Protein 6FOQ (pdb70)

Secondary structure (DSSP, 8-state):
---HHHHHHHHHH--SEEE-TTSTTHHHHT--SSTT-----SEEEE--SHHHHHHHHHHHHHHTPPEEEESSS--TT-TT--SSSEEEE-TT---EEEETTTTEEEEETT-BHHHHHHHHHTTTEE----SSTTSBHHHHHHH---STTHHHH--GGGGEEEEEEE-TTS-EEEEESSSSHHHHHHHTTSGGGG-EEEEEEEE-EE---EEEEEEEEEGGGHHHHHHHHHHHHTT--TTEEEEEEEEEPP--TTS-GGGTTSEEEEEEEEESS-HHHHHHHHHHHS-SS--EEEEEEEE-HHHHHHH-STT----SEEEEEEEEES---HHHHHHHHHHHTT--STT-EEEEEE--THHHHS-GGGSS---TT--EEEEEEEEES-GGGHHHHHHHHHHHHHHTTTT-B---GGG--TT-GGGHHHHH-HHHHHHHHHHHHHH-TT----SSS-----/---HHHHHHHHHH--SEEE-TTSTTHHHHT--SSTT-----SEEEE--SHHHHHHHHHHHHHHTPPEEEESSS--TT-TT--SSSEEEE-TT---EEEETTTTEEEEETT-BHHHHHHHHHTTTEE----SSTTSBHHHHHHH---STTHHHH--GGGGEEEEEEE-TTS-EEEEESSSSHHHHHHHTTSGGGG-EEEEEEEE-EE---EEEEEEEEEGGGHHHHHHHHHHHHTT--TTEEEEEEEEEPP--TTS-GGGTTSEEEEEEEEESS-HHHHHHHHHTTTTSS--EEEEEEEE-HHHHHHH-STT----SEEEEEEEEES---HHHHHHHHHHHTT--STT-EEEEEE--GGGGGS-GGGSS---TT--EEEEEEEEES-GGGHHHHHHHHHHHHHHHGGG-B---GGG--TT-GGGHHHHH-HHHHHHHHHHHHHH-TT----SSS-----/---HHHHHHHHHH--SEEE-TTSTTHHHHT--SSTT-----SEEEE--SHHHHHHHHHHHHHHTPPEEEESSS--TT-TT--SSSEEEE-TT---EEEETTTTEEEEETT-BHHHHHHHHHTTTEE----SSTTSBHHHHHHH----TTHHHH--GGGGEEEEEEE-TTS-EEEEESSSSHHHHHHHTTSGGGG-EEEEEEEE-EE---EEEEEEEEEGGGHHHHHHHHHHHHHH--TTEEEEEEEEEPP--TTS-GGGTTSEEEEEEEEESS-HHHHHHHHHHHTTSS--EEEEEEEE-HHHHHHH-STT----SEEEEEEEEES---HHHHHHHHHHHTT--STT-EEEEEE--THHHHS-GGGSS---TT--EEEEEEEEES-GGGHHHHHHHHHHHHHHHGGG-B---GGG--TT-GGGHHHHH-HHHHHHHHHHHHHH-TT----SSS-----/---HHHHHHHHHH--SEEE-TTSTTHHHHT--SSTT-----SEEEE--SHHHHHHHHHHHHHHTPPEEEESSS--TT-TT--SSSEEEE-TT---EEEETTTTEEEEETT-BHHHHHHHHHTTTEE----SSTTSBHHHHHHH---STTHHHH--GGGGEEEEEEE-TTS-EEEEESSSSHHHHHHHTTSGGGG-EEEEEEEE-EE---EEEEEEEEEGGGHHHHHHHHHHHHHH--TTEEEEEEEEEBP--TTS-GGGBTSEEEEEEEEESS-HHHHHHHHHHHTTSS--EEEEEEEE-HHHHHTT-STT----SEEEEEEEEES---HHHHHHHHHHHTT--STT-EEEEEE--HHHHHS-GGGSS---TT--EEEEEEEEES-GGGHHHHHHHHHHHHHHTTTT-B---GGG--TT-GGGHHHHH-HHHHHHHHHHHHHH-TT----SSS-----

Structure (mmCIF, N/CA/C/O backbone):
data_6FOQ
#
_entry.id   6FOQ
#
_cell.length_a   163.824
_cell.length_b   175.153
_cell.length_c   131.916
_cell.angle_alpha   90.00
_cell.angle_beta   90.00
_cell.angle_gamma   90.00
#
_symmetry.space_group_name_H-M   'C 2 2 2'
#
loop_
_entity.id
_entity.type
_entity.pdbx_description
1 polymer 'Putative FAD-dependent oxygenase EncM'
2 non-polymer 'FLAVIN-ADENINE DINUCLEOTIDE'
3 non-polymer 'OXYGEN MOLECULE'
4 water water
#
loop_
_atom_site.group_PDB
_atom_site.id
_atom_site.type_symbol
_atom_site.label_atom_id
_atom_site.label_alt_id
_atom_site.label_comp_id
_atom_site.label_asym_id
_atom_site.label_entity_id
_atom_site.label_seq_id
_atom_site.pdbx_PDB_ins_code
_atom_site.Cartn_x
_atom_site.Cartn_y
_atom_site.Cartn_z
_atom_site.occupancy
_atom_site.B_iso_or_equiv
_atom_site.auth_seq_id
_atom_site.auth_comp_id
_atom_site.auth_asym_id
_atom_site.auth_atom_id
_atom_site.pdbx_PDB_model_num
ATOM 1 N N . GLN A 1 5 ? 172.226 366.530 58.582 1.00 57.97 5 GLN A N 1
ATOM 2 C CA . GLN A 1 5 ? 171.765 366.731 59.957 1.00 61.67 5 GLN A CA 1
ATOM 3 C C . GLN A 1 5 ? 172.419 367.960 60.603 1.00 55.55 5 GLN A C 1
ATOM 4 O O . GLN A 1 5 ? 173.644 368.058 60.677 1.00 55.12 5 GLN A O 1
ATOM 10 N N . LEU A 1 6 ? 171.593 368.896 61.068 1.00 49.84 6 LEU A N 1
ATOM 11 C CA . LEU A 1 6 ? 172.035 370.240 61.419 1.00 45.94 6 LEU A CA 1
ATOM 12 C C . LEU A 1 6 ? 171.797 370.517 62.897 1.00 43.23 6 LEU A C 1
ATOM 13 O O . LEU A 1 6 ? 170.729 370.199 63.431 1.00 44.23 6 LEU A O 1
ATOM 18 N N . ASP A 1 7 ? 172.779 371.146 63.540 1.00 40.82 7 ASP A N 1
ATOM 19 C CA . ASP A 1 7 ? 172.679 371.473 64.958 1.00 40.48 7 ASP A CA 1
ATOM 20 C C . ASP A 1 7 ? 171.433 372.310 65.220 1.00 38.71 7 ASP A C 1
ATOM 21 O O . ASP A 1 7 ? 171.294 373.399 64.642 1.00 36.24 7 ASP A O 1
ATOM 26 N N . PRO A 1 8 ? 170.515 371.855 66.075 1.00 39.56 8 PRO A N 1
ATOM 27 C CA . PRO A 1 8 ? 169.265 372.616 66.249 1.00 37.16 8 PRO A CA 1
ATOM 28 C C . PRO A 1 8 ? 169.456 374.058 66.700 1.00 36.16 8 PRO A C 1
ATOM 29 O O . PRO A 1 8 ? 168.737 374.939 66.220 1.00 33.33 8 PRO A O 1
ATOM 33 N N . ALA A 1 9 ? 170.411 374.351 67.580 1.00 34.71 9 ALA A N 1
ATOM 34 C CA . ALA A 1 9 ? 170.530 375.734 68.042 1.00 33.95 9 ALA A CA 1
ATOM 35 C C . ALA A 1 9 ? 171.078 376.645 66.946 1.00 32.96 9 ALA A C 1
ATOM 36 O O . ALA A 1 9 ? 170.715 377.826 66.866 1.00 31.73 9 ALA A O 1
ATOM 38 N N . THR A 1 10 ? 172.008 376.134 66.140 1.00 32.80 10 THR A N 1
ATOM 39 C CA . THR A 1 10 ? 172.576 376.931 65.060 1.00 32.18 10 THR A CA 1
ATOM 40 C C . THR A 1 10 ? 171.522 377.220 63.996 1.00 30.82 10 THR A C 1
ATOM 41 O O . THR A 1 10 ? 171.449 378.336 63.466 1.00 29.12 10 THR A O 1
ATOM 45 N N . LEU A 1 11 ? 170.684 376.230 63.703 1.00 28.13 11 LEU A N 1
ATOM 46 C CA . LEU A 1 11 ? 169.593 376.421 62.755 1.00 29.20 11 LEU A CA 1
ATOM 47 C C . LEU A 1 11 ? 168.550 377.384 63.298 1.00 31.10 11 LEU A C 1
ATOM 48 O O . LEU A 1 11 ? 168.056 378.246 62.565 1.00 29.30 11 LEU A O 1
ATOM 53 N N . ALA A 1 12 ? 168.209 377.249 64.581 1.00 30.14 12 ALA A N 1
ATOM 54 C CA . ALA A 1 12 ? 167.285 378.179 65.222 1.00 30.98 12 ALA A CA 1
ATOM 55 C C . ALA A 1 12 ? 167.773 379.613 65.101 1.00 29.82 12 ALA A C 1
ATOM 56 O O . ALA A 1 12 ? 166.994 380.518 64.770 1.00 29.71 12 ALA A O 1
ATOM 58 N N . ALA A 1 13 ? 169.060 379.836 65.391 1.00 29.08 13 ALA A N 1
ATOM 59 C CA . ALA A 1 13 ? 169.646 381.166 65.309 1.00 28.76 13 ALA A CA 1
ATOM 60 C C . ALA A 1 13 ? 169.584 381.695 63.886 1.00 28.72 13 ALA A C 1
ATOM 61 O O . ALA A 1 13 ? 169.249 382.864 63.657 1.00 28.29 13 ALA A O 1
ATOM 63 N N . PHE A 1 14 ? 169.878 380.835 62.915 1.00 28.73 14 PHE A N 1
ATOM 64 C CA . PHE A 1 14 ? 169.797 381.249 61.525 1.00 27.19 14 PHE A CA 1
ATOM 65 C C . PHE A 1 14 ? 168.371 381.638 61.150 1.00 27.63 14 PHE A C 1
ATOM 66 O O . PHE A 1 14 ? 168.134 382.736 60.644 1.00 27.75 14 PHE A O 1
ATOM 74 N N . SER A 1 15 ? 167.399 380.771 61.447 1.00 28.91 15 SER A N 1
ATOM 75 C CA . SER A 1 15 ? 166.014 381.067 61.084 1.00 29.27 15 SER A CA 1
ATOM 76 C C . SER A 1 15 ? 165.540 382.367 61.713 1.00 32.50 15 SER A C 1
ATOM 77 O O . SER A 1 15 ? 164.820 383.152 61.077 1.00 31.45 15 SER A O 1
ATOM 80 N N . ALA A 1 16 ? 165.957 382.633 62.948 1.00 30.70 16 ALA A N 1
ATOM 81 C CA . ALA A 1 16 ? 165.497 383.845 63.605 1.00 30.97 16 ALA A CA 1
ATOM 82 C C . ALA A 1 16 ? 166.146 385.098 63.025 1.00 32.02 16 ALA A C 1
ATOM 83 O O . ALA A 1 16 ? 165.567 386.182 63.105 1.00 33.88 16 ALA A O 1
ATOM 85 N N . ALA A 1 17 ? 167.344 384.982 62.459 1.00 28.64 17 ALA A N 1
ATOM 86 C CA . ALA A 1 17 ? 168.010 386.150 61.885 1.00 29.88 17 ALA A CA 1
ATOM 87 C C . ALA A 1 17 ? 167.646 386.395 60.424 1.00 33.33 17 ALA A C 1
ATOM 88 O O . ALA A 1 17 ? 167.951 387.471 59.896 1.00 34.94 17 ALA A O 1
ATOM 90 N N . PHE A 1 18 ? 166.976 385.445 59.785 1.00 28.19 18 PHE A N 1
ATOM 91 C CA . PHE A 1 18 ? 166.781 385.416 58.341 1.00 27.90 18 PHE A CA 1
ATOM 92 C C . PHE A 1 18 ? 165.347 385.821 58.026 1.00 30.27 18 PHE A C 1
ATOM 93 O O . PHE A 1 18 ? 164.408 385.189 58.510 1.00 30.53 18 PHE A O 1
ATOM 101 N N . ARG A 1 19 ? 165.176 386.844 57.186 1.00 26.40 19 ARG A N 1
ATOM 102 C CA . ARG A 1 19 ? 163.840 387.296 56.842 1.00 29.76 19 ARG A CA 1
ATOM 103 C C . ARG A 1 19 ? 163.267 386.646 55.576 1.00 29.60 19 ARG A C 1
ATOM 104 O O . ARG A 1 19 ? 162.061 386.763 55.339 1.00 33.08 19 ARG A O 1
ATOM 112 N N . GLY A 1 20 ? 164.077 385.911 54.803 1.00 25.08 20 GLY A N 1
ATOM 113 C CA . GLY A 1 20 ? 163.634 385.305 53.564 1.00 27.26 20 GLY A CA 1
ATOM 114 C C . GLY A 1 20 ? 163.040 383.918 53.738 1.00 28.96 20 GLY A C 1
ATOM 115 O O . GLY A 1 20 ? 162.789 383.443 54.846 1.00 29.93 20 GLY A O 1
ATOM 116 N N . GLU A 1 21 ? 162.842 383.246 52.601 1.00 28.24 21 GLU A N 1
ATOM 117 C CA . GLU A 1 21 ? 162.232 381.925 52.554 1.00 29.74 21 GLU A CA 1
ATOM 118 C C . GLU A 1 21 ? 163.319 380.862 52.574 1.00 26.04 21 GLU A C 1
ATOM 119 O O . GLU A 1 21 ? 164.334 380.983 51.884 1.00 26.13 21 GLU A O 1
ATOM 125 N N . LEU A 1 22 ? 163.114 379.825 53.377 1.00 24.58 22 LEU A N 1
ATOM 126 C CA . LEU A 1 22 ? 163.909 378.617 53.303 1.00 22.72 22 LEU A CA 1
ATOM 127 C C . LEU A 1 22 ? 163.106 377.568 52.548 1.00 23.25 22 LEU A C 1
ATOM 128 O O . LEU A 1 22 ? 161.905 377.392 52.793 1.00 28.33 22 LEU A O 1
ATOM 133 N N . ILE A 1 23 ? 163.769 376.881 51.632 1.00 23.23 23 ILE A N 1
ATOM 134 C CA . ILE A 1 23 ? 163.167 375.801 50.861 1.00 20.95 23 ILE A CA 1
ATOM 135 C C . ILE A 1 23 ? 163.921 374.521 51.180 1.00 22.65 23 ILE A C 1
ATOM 136 O O . ILE A 1 23 ? 165.132 374.418 50.932 1.00 21.52 23 ILE A O 1
ATOM 141 N N . TRP A 1 24 ? 163.212 373.533 51.702 1.00 22.76 24 TRP A N 1
ATOM 142 C CA . TRP A 1 24 ? 163.801 372.290 52.134 1.00 21.77 24 TRP A CA 1
ATOM 143 C C . TRP A 1 24 ? 163.456 371.174 51.157 1.00 22.74 24 TRP A C 1
ATOM 144 O O . TRP A 1 24 ? 162.511 371.305 50.370 1.00 22.94 24 TRP A O 1
ATOM 155 N N . PRO A 1 25 ? 164.197 370.065 51.176 1.00 21.31 25 PRO A N 1
ATOM 156 C CA . PRO A 1 25 ? 163.936 368.977 50.211 1.00 21.22 25 PRO A CA 1
ATOM 157 C C . PRO A 1 25 ? 162.508 368.429 50.229 1.00 24.19 25 PRO A C 1
ATOM 158 O O . PRO A 1 25 ? 162.027 367.994 49.181 1.00 24.07 25 PRO A O 1
ATOM 162 N N . SER A 1 26 ? 161.816 368.477 51.369 1.00 24.85 26 SER A N 1
ATOM 163 C CA . SER A 1 26 ? 160.445 367.994 51.453 1.00 25.39 26 SER A CA 1
ATOM 164 C C . SER A 1 26 ? 159.434 368.979 50.897 1.00 24.41 26 SER A C 1
ATOM 165 O O . SER A 1 26 ? 158.266 368.612 50.709 1.00 26.71 26 SER A O 1
ATOM 168 N N . ASP A 1 27 ? 159.827 370.217 50.621 1.00 23.52 27 ASP A N 1
ATOM 169 C CA . ASP A 1 27 ? 158.897 371.237 50.153 1.00 24.51 27 ASP A CA 1
ATOM 170 C C . ASP A 1 27 ? 158.508 371.026 48.694 1.00 24.32 27 ASP A C 1
ATOM 171 O O . ASP A 1 27 ? 159.328 370.619 47.868 1.00 22.90 27 ASP A O 1
ATOM 176 N N . ALA A 1 28 ? 157.260 371.359 48.362 1.00 24.34 28 ALA A N 1
ATOM 177 C CA . ALA A 1 28 ? 156.804 371.130 46.996 1.00 23.15 28 ALA A CA 1
ATOM 178 C C . ALA A 1 28 ? 157.594 371.946 45.974 1.00 24.50 28 ALA A C 1
ATOM 179 O O . ALA A 1 28 ? 157.814 371.471 44.848 1.00 23.56 28 ALA A O 1
ATOM 181 N N . ASP A 1 29 ? 158.084 373.136 46.342 1.00 24.68 29 ASP A N 1
ATOM 182 C CA . ASP A 1 29 ? 158.792 373.924 45.334 1.00 24.86 29 ASP A CA 1
ATOM 183 C C . ASP A 1 29 ? 160.285 373.621 45.237 1.00 23.32 29 ASP A C 1
ATOM 184 O O . ASP A 1 29 ? 160.980 374.259 44.443 1.00 22.22 29 ASP A O 1
ATOM 189 N N . TYR A 1 30 ? 160.773 372.634 45.978 1.00 20.50 30 TYR A N 1
ATOM 190 C CA . TYR A 1 30 ? 162.199 372.333 45.994 1.00 21.83 30 TYR A CA 1
ATOM 191 C C . TYR A 1 30 ? 162.733 371.993 44.611 1.00 21.30 30 TYR A C 1
ATOM 192 O O . TYR A 1 30 ? 163.810 372.473 44.236 1.00 19.43 30 TYR A O 1
ATOM 201 N N . ASP A 1 31 ? 162.022 371.156 43.841 1.00 21.96 31 ASP A N 1
ATOM 202 C CA . ASP A 1 31 ? 162.598 370.687 42.584 1.00 23.06 31 ASP A CA 1
ATOM 203 C C . ASP A 1 31 ? 162.737 371.824 41.584 1.00 21.89 31 ASP A C 1
ATOM 204 O O . ASP A 1 31 ? 163.752 371.926 40.892 1.00 24.58 31 ASP A O 1
ATOM 209 N N . GLU A 1 32 ? 161.735 372.694 41.478 1.00 21.20 32 GLU A N 1
ATOM 210 C CA . GLU A 1 32 ? 161.911 373.833 40.590 1.00 23.23 32 GLU A CA 1
ATOM 211 C C . GLU A 1 32 ? 162.967 374.797 41.118 1.00 21.97 32 GLU A C 1
ATOM 212 O O . GLU A 1 32 ? 163.715 375.393 40.324 1.00 23.46 32 GLU A O 1
ATOM 218 N N . ALA A 1 33 ? 163.056 374.965 42.446 1.00 20.16 33 ALA A N 1
ATOM 219 C CA . ALA A 1 33 ? 163.991 375.942 43.010 1.00 20.02 33 ALA A CA 1
ATOM 220 C C . ALA A 1 33 ? 165.448 375.548 42.785 1.00 21.41 33 ALA A C 1
ATOM 221 O O . ALA A 1 33 ? 166.324 376.429 42.666 1.00 22.24 33 ALA A O 1
ATOM 223 N N . ARG A 1 34 ? 165.745 374.253 42.745 1.00 19.40 34 ARG A N 1
ATOM 224 C CA . ARG A 1 34 ? 167.111 373.789 42.597 1.00 19.59 34 ARG A CA 1
ATOM 225 C C . ARG A 1 34 ? 167.565 373.665 41.145 1.00 20.50 34 ARG A C 1
ATOM 226 O O . ARG A 1 34 ? 168.733 373.296 40.897 1.00 21.73 34 ARG A O 1
ATOM 234 N N . ARG A 1 35 ? 166.714 373.990 40.183 1.00 18.41 35 ARG A N 1
ATOM 235 C CA . ARG A 1 35 ? 167.109 373.888 38.791 1.00 18.38 35 ARG A CA 1
ATOM 236 C C . ARG A 1 35 ? 167.849 375.173 38.420 1.00 19.91 35 ARG A C 1
ATOM 237 O O . ARG A 1 35 ? 167.471 376.268 38.839 1.00 20.73 35 ARG A O 1
ATOM 245 N N . ILE A 1 36 ? 168.924 375.028 37.666 1.00 16.47 36 ILE A N 1
ATOM 246 C CA . ILE A 1 36 ? 169.670 376.155 37.107 1.00 16.22 36 ILE A CA 1
ATOM 247 C C . ILE A 1 36 ? 169.592 376.064 35.591 1.00 17.43 36 ILE A C 1
ATOM 248 O O . ILE A 1 36 ? 169.052 375.116 35.030 1.00 18.19 36 ILE A O 1
ATOM 253 N N . TRP A 1 37 ? 170.075 377.112 34.915 1.00 15.30 37 TRP A N 1
ATOM 254 C CA . TRP A 1 37 ? 169.928 377.171 33.467 1.00 15.67 37 TRP A CA 1
ATOM 255 C C . TRP A 1 37 ? 170.581 375.967 32.781 1.00 16.06 37 TRP A C 1
ATOM 256 O O . TRP A 1 37 ? 169.998 375.402 31.848 1.00 16.57 37 TRP A O 1
ATOM 267 N N . ASN A 1 38 ? 171.746 375.527 33.255 1.00 15.85 38 ASN A N 1
ATOM 268 C CA . ASN A 1 38 ? 172.388 374.353 32.670 1.00 16.07 38 ASN A CA 1
ATOM 269 C C . ASN A 1 38 ? 171.695 373.099 33.210 1.00 17.54 38 ASN A C 1
ATOM 270 O O . ASN A 1 38 ? 172.014 372.611 34.301 1.00 18.04 38 ASN A O 1
ATOM 275 N N . GLY A 1 39 ? 170.753 372.574 32.431 1.00 15.95 39 GLY A N 1
ATOM 276 C CA . GLY A 1 39 ? 169.925 371.443 32.870 1.00 18.31 39 GLY A CA 1
ATOM 277 C C . GLY A 1 39 ? 170.679 370.135 33.001 1.00 22.87 39 GLY A C 1
ATOM 278 O O . GLY A 1 39 ? 170.115 369.175 33.540 1.00 23.52 39 GLY A O 1
ATOM 279 N N . THR A 1 40 ? 171.921 370.069 32.533 1.00 18.24 40 THR A N 1
ATOM 280 C CA . THR A 1 40 ? 172.712 368.869 32.774 1.00 20.35 40 THR A CA 1
ATOM 281 C C . THR A 1 40 ? 173.117 368.727 34.224 1.00 24.60 40 THR A C 1
ATOM 282 O O . THR A 1 40 ? 173.561 367.638 34.617 1.00 23.92 40 THR A O 1
ATOM 286 N N . ILE A 1 41 ? 172.978 369.788 35.015 1.00 21.07 41 ILE A N 1
ATOM 287 C CA . ILE A 1 41 ? 173.390 369.818 36.414 1.00 18.38 41 ILE A CA 1
ATOM 288 C C . ILE A 1 41 ? 172.171 369.558 37.277 1.00 23.39 41 ILE A C 1
ATOM 289 O O . ILE A 1 41 ? 171.267 370.399 37.395 1.00 22.93 41 ILE A O 1
ATOM 294 N N . ASP A 1 42 ? 172.127 368.394 37.885 1.00 20.01 42 ASP A N 1
ATOM 295 C CA . ASP A 1 42 ? 170.964 367.956 38.644 1.00 23.65 42 ASP A CA 1
ATOM 296 C C . ASP A 1 42 ? 171.528 367.662 40.021 1.00 23.38 42 ASP A C 1
ATOM 297 O O . ASP A 1 42 ? 172.177 366.631 40.226 1.00 22.79 42 ASP A O 1
ATOM 302 N N . ARG A 1 43 ? 171.321 368.585 40.941 1.00 18.56 43 ARG A N 1
ATOM 303 C CA . ARG A 1 43 ? 171.871 368.497 42.279 1.00 19.05 43 ARG A CA 1
ATOM 304 C C . ARG A 1 43 ? 170.804 368.809 43.323 1.00 18.33 43 ARG A C 1
ATOM 305 O O . ARG A 1 43 ? 169.826 369.528 43.063 1.00 19.77 43 ARG A O 1
ATOM 313 N N . ARG A 1 44 ? 171.020 368.267 44.531 1.00 17.80 44 ARG A N 1
ATOM 314 C CA . ARG A 1 44 ? 170.025 368.303 45.600 1.00 18.78 44 ARG A CA 1
ATOM 315 C C . ARG A 1 44 ? 170.611 368.977 46.833 1.00 18.62 44 ARG A C 1
ATOM 316 O O . ARG A 1 44 ? 171.286 368.329 47.646 1.00 18.15 44 ARG A O 1
ATOM 324 N N . PRO A 1 45 ? 170.389 370.280 46.994 1.00 18.26 45 PRO A N 1
ATOM 325 C CA . PRO A 1 45 ? 170.908 370.979 48.177 1.00 18.74 45 PRO A CA 1
ATOM 326 C C . PRO A 1 45 ? 170.214 370.495 49.438 1.00 19.76 45 PRO A C 1
ATOM 327 O O . PRO A 1 45 ? 169.078 370.014 49.389 1.00 22.23 45 PRO A O 1
ATOM 331 N N . ALA A 1 46 ? 170.910 370.641 50.575 1.00 19.86 46 ALA A N 1
ATOM 332 C CA . ALA A 1 46 ? 170.232 370.457 51.856 1.00 19.31 46 ALA A CA 1
ATOM 333 C C . ALA A 1 46 ? 169.198 371.541 52.102 1.00 20.76 46 ALA A C 1
ATOM 334 O O . ALA A 1 46 ? 168.165 371.294 52.739 1.00 20.41 46 ALA A O 1
ATOM 336 N N . LEU A 1 47 ? 169.417 372.744 51.571 1.00 18.12 47 LEU A N 1
ATOM 337 C CA . LEU A 1 47 ? 168.571 373.875 51.880 1.00 21.92 47 LEU A CA 1
ATOM 338 C C . LEU A 1 47 ? 168.821 374.937 50.824 1.00 19.78 47 LEU A C 1
ATOM 339 O O . LEU A 1 47 ? 169.969 375.134 50.398 1.00 19.45 47 LEU A O 1
ATOM 344 N N . ILE A 1 48 ? 167.760 375.615 50.421 1.00 17.16 48 ILE A N 1
ATOM 345 C CA . ILE A 1 48 ? 167.871 376.805 49.583 1.00 15.33 48 ILE A CA 1
ATOM 346 C C . ILE A 1 48 ? 167.395 377.995 50.400 1.00 18.22 48 ILE A C 1
ATOM 347 O O . ILE A 1 48 ? 166.255 378.006 50.880 1.00 19.03 48 ILE A O 1
ATOM 352 N N . ALA A 1 49 ? 168.261 379.011 50.552 1.00 17.45 49 ALA A N 1
ATOM 353 C CA . ALA A 1 49 ? 167.942 380.199 51.343 1.00 19.48 49 ALA A CA 1
ATOM 354 C C . ALA A 1 49 ? 167.733 381.365 50.379 1.00 19.62 49 ALA A C 1
ATOM 355 O O . ALA A 1 49 ? 168.700 381.890 49.805 1.00 19.72 49 ALA A O 1
ATOM 357 N N . ARG A 1 50 ? 166.486 381.785 50.206 1.00 19.95 50 ARG A N 1
ATOM 358 C CA . ARG A 1 50 ? 166.170 382.878 49.292 1.00 20.20 50 ARG A CA 1
ATOM 359 C C . ARG A 1 50 ? 166.320 384.194 50.054 1.00 19.69 50 ARG A C 1
ATOM 360 O O . ARG A 1 50 ? 165.404 384.657 50.753 1.00 20.56 50 ARG A O 1
ATOM 368 N N . CYS A 1 51 ? 167.476 384.813 49.885 1.00 18.76 51 CYS A N 1
ATOM 369 C CA . CYS A 1 51 ? 167.836 385.995 50.648 1.00 19.40 51 CYS A CA 1
ATOM 370 C C . CYS A 1 51 ? 167.118 387.220 50.116 1.00 19.27 51 CYS A C 1
ATOM 371 O O . CYS A 1 51 ? 166.835 387.336 48.921 1.00 20.83 51 CYS A O 1
ATOM 374 N N . THR A 1 52 ? 166.807 388.143 51.019 1.00 22.22 52 THR A N 1
ATOM 375 C CA . THR A 1 52 ? 166.034 389.312 50.651 1.00 19.89 52 THR A CA 1
ATOM 376 C C . THR A 1 52 ? 166.724 390.615 51.033 1.00 21.41 52 THR A C 1
ATOM 377 O O . THR A 1 52 ? 166.134 391.689 50.863 1.00 21.70 52 THR A O 1
ATOM 381 N N . SER A 1 53 ? 167.937 390.549 51.555 1.00 18.89 53 SER A N 1
ATOM 382 C CA . SER A 1 53 ? 168.642 391.740 52.021 1.00 21.51 53 SER A CA 1
ATOM 383 C C . SER A 1 53 ? 170.063 391.341 52.338 1.00 21.08 53 SER A C 1
ATOM 384 O O . SER A 1 53 ? 170.389 390.157 52.446 1.00 20.31 53 SER A O 1
ATOM 387 N N . THR A 1 54 ? 170.919 392.360 52.538 1.00 22.90 54 THR A N 1
ATOM 388 C CA . THR A 1 54 ? 172.270 392.092 53.010 1.00 22.03 54 THR A CA 1
ATOM 389 C C . THR A 1 54 ? 172.307 391.361 54.347 1.00 20.86 54 THR A C 1
ATOM 390 O O . THR A 1 54 ? 173.058 390.383 54.463 1.00 20.95 54 THR A O 1
ATOM 394 N N . PRO A 1 55 ? 171.532 391.745 55.365 1.00 19.28 55 PRO A N 1
ATOM 395 C CA . PRO A 1 55 ? 171.530 390.930 56.592 1.00 23.50 55 PRO A CA 1
ATOM 396 C C . PRO A 1 55 ? 171.105 389.474 56.386 1.00 22.88 55 PRO A C 1
ATOM 397 O O . PRO A 1 55 ? 171.597 388.585 57.101 1.00 21.86 55 PRO A O 1
ATOM 401 N N . ASP A 1 56 ? 170.217 389.190 55.425 1.00 22.90 56 ASP A N 1
ATOM 402 C CA . ASP A 1 56 ? 169.901 387.789 55.135 1.00 20.40 56 ASP A CA 1
ATOM 403 C C . ASP A 1 56 ? 171.128 387.053 54.637 1.00 21.30 56 ASP A C 1
ATOM 404 O O . ASP A 1 56 ? 171.363 385.897 55.003 1.00 19.79 56 ASP A O 1
ATOM 409 N N . VAL A 1 57 ? 171.900 387.696 53.761 1.00 20.27 57 VAL A N 1
ATOM 410 C CA . VAL A 1 57 ? 173.101 387.070 53.239 1.00 20.25 57 VAL A CA 1
ATOM 411 C C . VAL A 1 57 ? 174.096 386.831 54.368 1.00 18.34 57 VAL A C 1
ATOM 412 O O . VAL A 1 57 ? 174.707 385.780 54.451 1.00 18.78 57 VAL A O 1
ATOM 416 N N . VAL A 1 58 ? 174.278 387.836 55.244 1.00 18.84 58 VAL A N 1
ATOM 417 C CA . VAL A 1 58 ? 175.153 387.668 56.400 1.00 21.20 58 VAL A CA 1
ATOM 418 C C . VAL A 1 58 ? 174.736 386.433 57.194 1.00 20.10 58 VAL A C 1
ATOM 419 O O . VAL A 1 58 ? 175.564 385.602 57.571 1.00 21.57 58 VAL A O 1
ATOM 423 N N . ALA A 1 59 ? 173.437 386.324 57.475 1.00 20.24 59 ALA A N 1
ATOM 424 C CA . ALA A 1 59 ? 172.940 385.198 58.264 1.00 23.13 59 ALA A CA 1
ATOM 425 C C . ALA A 1 59 ? 173.211 383.872 57.567 1.00 22.17 59 ALA A C 1
ATOM 426 O O . ALA A 1 59 ? 173.625 382.896 58.198 1.00 22.81 59 ALA A O 1
ATOM 428 N N . ALA A 1 60 ? 172.965 383.808 56.262 1.00 21.95 60 ALA A N 1
ATOM 429 C CA . ALA A 1 60 ? 173.188 382.578 55.512 1.00 21.62 60 ALA A CA 1
ATOM 430 C C . ALA A 1 60 ? 174.665 382.184 55.435 1.00 20.74 60 ALA A C 1
ATOM 431 O O . ALA A 1 60 ? 175.001 381.006 55.581 1.00 20.82 60 ALA A O 1
ATOM 433 N N . VAL A 1 61 ? 175.554 383.147 55.172 1.00 19.97 61 VAL A N 1
ATOM 434 C CA . VAL A 1 61 ? 176.984 382.853 55.149 1.00 20.66 61 VAL A CA 1
ATOM 435 C C . VAL A 1 61 ? 177.439 382.325 56.505 1.00 22.17 61 VAL A C 1
ATOM 436 O O . VAL A 1 61 ? 178.140 381.317 56.594 1.00 22.42 61 VAL A O 1
ATOM 440 N N . SER A 1 62 ? 177.040 383.010 57.583 1.00 22.71 62 SER A N 1
ATOM 441 C CA . SER A 1 62 ? 177.505 382.579 58.900 1.00 26.70 62 SER A CA 1
ATOM 442 C C . SER A 1 62 ? 176.950 381.215 59.266 1.00 24.66 62 SER A C 1
ATOM 443 O O . SER A 1 62 ? 177.672 380.384 59.827 1.00 25.44 62 SER A O 1
ATOM 446 N N . PHE A 1 63 ? 175.680 380.961 58.932 1.00 22.44 63 PHE A N 1
ATOM 447 C CA . PHE A 1 63 ? 175.096 379.638 59.150 1.00 24.08 63 PHE A CA 1
ATOM 448 C C . PHE A 1 63 ? 175.849 378.558 58.373 1.00 25.63 63 PHE A C 1
ATOM 449 O O . PHE A 1 63 ? 176.127 377.471 58.902 1.00 25.21 63 PHE A O 1
ATOM 457 N N . ALA A 1 64 ? 176.171 378.823 57.106 1.00 23.49 64 ALA A N 1
ATOM 458 C CA . ALA A 1 64 ? 176.919 377.844 56.319 1.00 24.86 64 ALA A CA 1
ATOM 459 C C . ALA A 1 64 ? 178.293 377.566 56.924 1.00 24.86 64 ALA A C 1
ATOM 460 O O . ALA A 1 64 ? 178.719 376.408 56.999 1.00 26.77 64 ALA A O 1
ATOM 462 N N . ARG A 1 65 ? 178.999 378.623 57.341 1.00 23.65 65 ARG A N 1
ATOM 463 C CA . ARG A 1 65 ? 180.303 378.462 57.979 1.00 25.28 65 ARG A CA 1
ATOM 464 C C . ARG A 1 65 ? 180.188 377.651 59.265 1.00 27.13 65 ARG A C 1
ATOM 465 O O . ARG A 1 65 ? 180.935 376.684 59.471 1.00 27.73 65 ARG A O 1
ATOM 473 N N . LYS A 1 66 ? 179.246 378.014 60.132 1.00 26.12 66 LYS A N 1
ATOM 474 C CA . LYS A 1 66 ? 179.102 377.311 61.407 1.00 28.20 66 LYS A CA 1
ATOM 475 C C . LYS A 1 66 ? 178.695 375.857 61.207 1.00 28.89 66 LYS A C 1
ATOM 476 O O . LYS A 1 66 ? 179.148 374.977 61.948 1.00 30.58 66 LYS A O 1
ATOM 482 N N . SER A 1 67 ? 177.859 375.581 60.209 1.00 26.06 67 SER A N 1
ATOM 483 C CA . SER A 1 67 ? 177.346 374.234 59.991 1.00 25.55 67 SER A CA 1
ATOM 484 C C . SER A 1 67 ? 178.226 373.385 59.093 1.00 25.81 67 SER A C 1
ATOM 485 O O . SER A 1 67 ? 177.983 372.176 58.984 1.00 27.83 67 SER A O 1
ATOM 488 N N . GLY A 1 68 ? 179.241 373.964 58.461 1.00 27.03 68 GLY A N 1
ATOM 489 C CA . GLY A 1 68 ? 180.075 373.197 57.558 1.00 25.49 68 GLY A CA 1
ATOM 490 C C . GLY A 1 68 ? 179.406 372.822 56.259 1.00 29.22 68 GLY A C 1
ATOM 491 O O . GLY A 1 68 ? 179.796 371.834 55.628 1.00 31.61 68 GLY A O 1
ATOM 492 N N . LEU A 1 69 ? 178.391 373.572 55.844 1.00 26.53 69 LEU A N 1
ATOM 493 C CA . LEU A 1 69 ? 177.679 373.270 54.614 1.00 26.75 69 LEU A CA 1
ATOM 494 C C . LEU A 1 69 ? 178.422 373.827 53.413 1.00 24.14 69 LEU A C 1
ATOM 495 O O . LEU A 1 69 ? 178.924 374.955 53.442 1.00 29.89 69 LEU A O 1
ATOM 500 N N . LEU A 1 70 ? 178.479 373.042 52.346 1.00 21.94 70 LEU A N 1
ATOM 501 C CA . LEU A 1 70 ? 179.062 373.526 51.107 1.00 23.06 70 LEU A CA 1
ATOM 502 C C . LEU A 1 70 ? 178.197 374.674 50.588 1.00 20.53 70 LEU A C 1
ATOM 503 O O . LEU A 1 70 ? 176.977 374.555 50.503 1.00 21.00 70 LEU A O 1
ATOM 508 N N . VAL A 1 71 ? 178.822 375.769 50.176 1.00 19.45 71 VAL A N 1
ATOM 509 C CA . VAL A 1 71 ? 178.093 376.982 49.809 1.00 18.20 71 VAL A CA 1
ATOM 510 C C . VAL A 1 71 ? 178.033 377.106 48.294 1.00 19.66 71 VAL A C 1
ATOM 511 O O . VAL A 1 71 ? 179.063 377.282 47.628 1.00 19.09 71 VAL A O 1
ATOM 515 N N . ALA A 1 72 ? 176.835 377.118 47.758 1.00 17.52 72 ALA A N 1
ATOM 516 C CA . ALA A 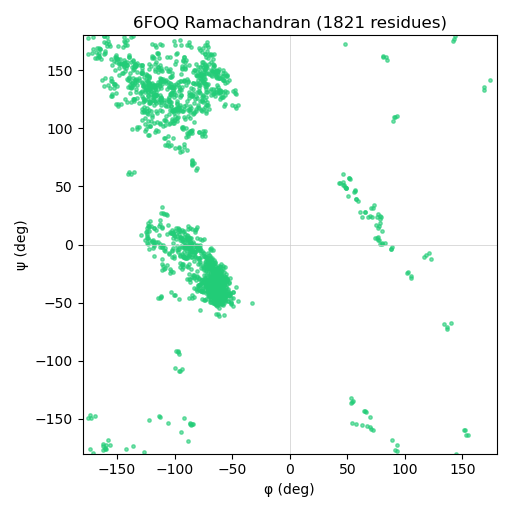1 72 ? 176.605 377.605 46.412 1.00 17.26 72 ALA A CA 1
ATOM 517 C C . ALA A 1 72 ? 175.998 378.988 46.544 1.00 16.66 72 ALA A C 1
ATOM 518 O O . ALA A 1 72 ? 175.139 379.223 47.396 1.00 19.56 72 ALA A O 1
ATOM 520 N N . VAL A 1 73 ? 176.447 379.907 45.711 1.00 16.38 73 VAL A N 1
ATOM 521 C CA . VAL A 1 73 ? 175.821 381.219 45.633 1.00 15.63 73 VAL A CA 1
ATOM 522 C C . VAL A 1 73 ? 175.160 381.328 44.268 1.00 15.58 73 VAL A C 1
ATOM 523 O O . VAL A 1 73 ? 175.771 380.943 43.267 1.00 15.85 73 VAL A O 1
ATOM 527 N N . ARG A 1 74 ? 173.935 381.848 44.222 1.00 15.57 74 ARG A N 1
ATOM 528 C CA . ARG A 1 74 ? 173.177 381.948 42.975 1.00 15.42 74 ARG A CA 1
ATOM 529 C C . ARG A 1 74 ? 172.711 383.376 42.754 1.00 17.28 74 ARG A C 1
ATOM 530 O O . ARG A 1 74 ? 172.049 383.978 43.608 1.00 15.78 74 ARG A O 1
ATOM 538 N N . GLY A 1 75 ? 173.094 383.923 41.600 1.00 14.69 75 GLY A N 1
ATOM 539 C CA . GLY A 1 75 ? 172.598 385.181 41.087 1.00 16.06 75 GLY A CA 1
ATOM 540 C C . GLY A 1 75 ? 171.483 384.905 40.099 1.00 16.07 75 GLY A C 1
ATOM 541 O O . GLY A 1 75 ? 170.332 384.654 40.479 1.00 16.88 75 GLY A O 1
ATOM 542 N N . GLY A 1 76 ? 171.844 384.780 38.825 1.00 14.11 76 GLY A N 1
ATOM 543 C CA . GLY A 1 76 ? 170.915 384.503 37.749 1.00 12.80 76 GLY A CA 1
ATOM 544 C C . GLY A 1 76 ? 170.852 383.025 37.368 1.00 13.96 76 GLY A C 1
ATOM 545 O O . GLY A 1 76 ? 170.051 382.650 36.518 1.00 13.47 76 GLY A O 1
ATOM 546 N N . GLY A 1 77 ? 171.719 382.194 37.952 1.00 11.80 77 GLY A N 1
ATOM 547 C CA . GLY A 1 77 ? 171.692 380.763 37.618 1.00 12.91 77 GLY A CA 1
ATOM 548 C C . GLY A 1 77 ? 172.302 380.346 36.296 1.00 14.05 77 GLY A C 1
ATOM 549 O O . GLY A 1 77 ? 172.095 379.192 35.877 1.00 14.55 77 GLY A O 1
ATOM 550 N N . HIS A 1 78 ? 173.073 381.209 35.633 1.00 12.85 78 HIS A N 1
ATOM 551 C CA . HIS A 1 78 ? 173.606 380.919 34.312 1.00 12.46 78 HIS A CA 1
ATOM 552 C C . HIS A 1 78 ? 174.963 380.236 34.299 1.00 11.90 78 HIS A C 1
ATOM 553 O O . HIS A 1 78 ? 175.499 380.033 33.211 1.00 13.28 78 HIS A O 1
ATOM 560 N N . SER A 1 79 ? 175.507 379.847 35.441 1.00 11.83 79 SER A N 1
ATOM 561 C CA . SER A 1 79 ? 176.829 379.222 35.420 1.00 14.98 79 SER A CA 1
ATOM 562 C C . SER A 1 79 ? 176.929 378.087 34.402 1.00 14.83 79 SER A C 1
ATOM 563 O O . SER A 1 79 ? 176.199 377.100 34.490 1.00 14.48 79 SER A O 1
ATOM 566 N N . MET A 1 80 ? 177.846 378.214 33.443 1.00 15.90 80 MET A N 1
ATOM 567 C CA . MET A 1 80 ? 178.015 377.136 32.491 1.00 16.48 80 MET A CA 1
ATOM 568 C C . MET A 1 80 ? 178.646 375.926 33.148 1.00 16.00 80 MET A C 1
ATOM 569 O O . MET A 1 80 ? 178.536 374.816 32.618 1.00 18.41 80 MET A O 1
ATOM 574 N N . ALA A 1 81 ? 179.272 376.109 34.309 1.00 15.84 81 ALA A N 1
ATOM 575 C CA . ALA A 1 81 ? 179.857 375.023 35.083 1.00 15.70 81 ALA A CA 1
ATOM 576 C C . ALA A 1 81 ? 178.892 374.426 36.098 1.00 18.55 81 ALA A C 1
ATOM 577 O O . ALA A 1 81 ? 179.247 373.443 36.781 1.00 19.03 81 ALA A O 1
ATOM 579 N N . GLY A 1 82 ? 177.681 374.978 36.207 1.00 16.14 82 GLY A N 1
ATOM 580 C CA . GLY A 1 82 ? 176.751 374.489 37.205 1.00 15.93 82 GLY A CA 1
ATOM 581 C C . GLY A 1 82 ? 177.031 374.905 38.638 1.00 17.59 82 GLY A C 1
ATOM 582 O O . GLY A 1 82 ? 176.511 374.276 39.558 1.00 20.10 82 GLY A O 1
ATOM 583 N N . HIS A 1 83 ? 177.751 376.006 38.866 1.00 16.69 83 HIS A N 1
ATOM 584 C CA . HIS A 1 83 ? 178.227 376.286 40.217 1.00 17.46 83 HIS A CA 1
ATOM 585 C C . HIS A 1 83 ? 177.148 376.745 41.177 1.00 17.88 83 HIS A C 1
ATOM 586 O O . HIS A 1 83 ? 177.389 376.755 42.391 1.00 17.81 83 HIS A O 1
ATOM 593 N N . SER A 1 84 ? 175.995 377.179 40.682 1.00 15.94 84 SER A N 1
ATOM 594 C CA . SER A 1 84 ? 174.989 377.822 41.522 1.00 16.36 84 SER A CA 1
ATOM 595 C C . SER A 1 84 ? 174.015 376.831 42.148 1.00 16.29 84 SER A C 1
ATOM 596 O O . SER A 1 84 ? 173.001 377.246 42.712 1.00 17.28 84 SER A O 1
ATOM 599 N N . VAL A 1 85 ? 174.308 375.535 42.109 1.00 17.52 85 VAL A N 1
ATOM 600 C CA . VAL A 1 85 ? 173.565 374.565 42.903 1.00 17.58 85 VAL A CA 1
ATOM 601 C C . VAL A 1 85 ? 174.584 373.535 43.358 1.00 17.45 85 VAL A C 1
ATOM 602 O O . VAL A 1 85 ? 175.631 373.348 42.734 1.00 18.22 85 VAL A O 1
ATOM 606 N N . CYS A 1 86 ? 174.283 372.871 44.473 1.00 18.15 86 CYS A N 1
ATOM 607 C CA . CYS A 1 86 ? 175.222 371.933 45.091 1.00 18.89 86 CYS A CA 1
ATOM 608 C C . CYS A 1 86 ? 174.446 370.751 45.652 1.00 19.36 86 CYS A C 1
ATOM 609 O O . CYS A 1 86 ? 173.273 370.865 45.999 1.00 19.92 86 CYS A O 1
ATOM 612 N N . ASP A 1 87 ? 175.128 369.621 45.779 1.00 19.89 87 ASP A N 1
ATOM 613 C CA . ASP A 1 87 ? 174.568 368.478 46.500 1.00 19.48 87 ASP A CA 1
ATOM 614 C C . ASP A 1 87 ? 174.909 368.615 47.976 1.00 20.29 87 ASP A C 1
ATOM 615 O O . ASP A 1 87 ? 176.087 368.761 48.335 1.00 22.18 87 ASP A O 1
ATOM 620 N N . GLY A 1 88 ? 173.886 368.555 48.826 1.00 20.36 88 GLY A N 1
ATOM 621 C CA . GLY A 1 88 ? 174.072 368.438 50.261 1.00 23.44 88 GLY A CA 1
ATOM 622 C C . GLY A 1 88 ? 174.440 369.703 50.997 1.00 25.43 88 GLY A C 1
ATOM 623 O O . GLY A 1 88 ? 174.578 369.669 52.231 1.00 26.62 88 GLY A O 1
ATOM 624 N N . GLY A 1 89 ? 174.562 370.829 50.304 1.00 19.20 89 GLY A N 1
ATOM 625 C CA . GLY A 1 89 ? 174.940 372.046 51.000 1.00 20.67 89 GLY A CA 1
ATOM 626 C C . GLY A 1 89 ? 173.833 373.076 51.032 1.00 19.22 89 GLY A C 1
ATOM 627 O O . GLY A 1 89 ? 172.636 372.742 51.059 1.00 21.20 89 GLY A O 1
ATOM 628 N N . ILE A 1 90 ? 174.199 374.354 51.033 1.00 19.56 90 ILE A N 1
ATOM 629 C CA . ILE A 1 90 ? 173.219 375.421 51.070 1.00 18.93 90 ILE A CA 1
ATOM 630 C C . ILE A 1 90 ? 173.363 376.232 49.790 1.00 17.77 90 ILE A C 1
ATOM 631 O O . ILE A 1 90 ? 174.487 376.513 49.357 1.00 19.82 90 ILE A O 1
ATOM 636 N N . VAL A 1 91 ? 172.240 376.566 49.162 1.00 17.40 91 VAL A N 1
ATOM 637 C CA . VAL A 1 91 ? 172.242 377.546 48.080 1.00 18.12 91 VAL A CA 1
ATOM 638 C C . VAL A 1 91 ? 171.847 378.877 48.684 1.00 17.77 91 VAL A C 1
ATOM 639 O O . VAL A 1 91 ? 170.740 379.042 49.210 1.00 17.34 91 VAL A O 1
ATOM 643 N N . ILE A 1 92 ? 172.781 379.829 48.649 1.00 16.17 92 ILE A N 1
ATOM 644 C CA . ILE A 1 92 ? 172.526 381.199 49.077 1.00 16.71 92 ILE A CA 1
ATOM 645 C C . ILE A 1 92 ? 172.010 381.902 47.827 1.00 16.91 92 ILE A C 1
ATOM 646 O O . ILE A 1 92 ? 172.795 382.280 46.950 1.00 17.07 92 ILE A O 1
ATOM 651 N N . ASP A 1 93 ? 170.686 381.960 47.689 1.00 17.49 93 ASP A N 1
ATOM 652 C CA . ASP A 1 93 ? 170.019 382.375 46.458 1.00 17.42 93 ASP A CA 1
ATOM 653 C C . ASP A 1 93 ? 169.694 383.856 46.557 1.00 18.98 93 ASP A C 1
ATOM 654 O O . ASP A 1 93 ? 168.943 384.285 47.442 1.00 18.69 93 ASP A O 1
ATOM 659 N N . LEU A 1 94 ? 170.245 384.641 45.626 1.00 16.20 94 LEU A N 1
ATOM 660 C CA . LEU A 1 94 ? 170.092 386.082 45.644 1.00 15.82 94 LEU A CA 1
ATOM 661 C C . LEU A 1 94 ? 169.013 386.581 44.715 1.00 18.03 94 LEU A C 1
ATOM 662 O O . LEU A 1 94 ? 168.826 387.791 44.624 1.00 16.79 94 LEU A O 1
ATOM 667 N N . SER A 1 95 ? 168.261 385.682 44.061 1.00 18.56 95 SER A N 1
ATOM 668 C CA . SER A 1 95 ? 167.413 386.100 42.941 1.00 19.12 95 SER A CA 1
ATOM 669 C C . SER A 1 95 ? 166.310 387.075 43.327 1.00 19.56 95 SER A C 1
ATOM 670 O O . SER A 1 95 ? 165.820 387.794 42.454 1.00 20.63 95 SER A O 1
ATOM 673 N N . LEU A 1 96 ? 165.909 387.120 44.591 1.00 17.03 96 LEU A N 1
ATOM 674 C CA . LEU A 1 96 ? 164.924 388.098 45.013 1.00 18.04 96 LEU A CA 1
ATOM 675 C C . LEU A 1 96 ? 165.523 389.480 45.262 1.00 20.48 96 LEU A C 1
ATOM 676 O O . LEU A 1 96 ? 164.764 390.447 45.417 1.00 19.74 96 LEU A O 1
ATOM 681 N N . MET A 1 97 ? 166.849 389.587 45.307 1.00 18.08 97 MET A N 1
ATOM 682 C CA . MET A 1 97 ? 167.550 390.862 45.510 1.00 16.81 97 MET A CA 1
ATOM 683 C C . MET A 1 97 ? 167.853 391.454 44.135 1.00 17.73 97 MET A C 1
ATOM 684 O O . MET A 1 97 ? 168.945 391.274 43.578 1.00 16.03 97 MET A O 1
ATOM 689 N N . ASN A 1 98 ? 166.852 392.159 43.589 1.00 17.29 98 ASN A N 1
ATOM 690 C CA . ASN A 1 98 ? 166.792 392.598 42.192 1.00 16.62 98 ASN A CA 1
ATOM 691 C C . ASN A 1 98 ? 166.636 394.117 42.049 1.00 15.60 98 ASN A C 1
ATOM 692 O O . ASN A 1 98 ? 166.242 394.588 40.972 1.00 16.18 98 ASN A O 1
ATOM 697 N N . SER A 1 99 ? 166.895 394.889 43.113 1.00 16.83 99 SER A N 1
ATOM 698 C CA . SER A 1 99 ? 166.640 396.333 43.025 1.00 15.68 99 SER A CA 1
ATOM 699 C C . SER A 1 99 ? 167.799 397.074 42.357 1.00 16.22 99 SER A C 1
ATOM 700 O O . SER A 1 99 ? 168.950 396.638 42.406 1.00 16.22 99 SER A O 1
ATOM 703 N N . ILE A 1 100 ? 167.458 398.182 41.690 1.00 17.98 100 ILE A N 1
ATOM 704 C CA . ILE A 1 100 ? 168.454 399.044 41.049 1.00 17.22 100 ILE A CA 1
ATOM 705 C C . ILE A 1 100 ? 168.080 400.489 41.325 1.00 18.83 100 ILE A C 1
ATOM 706 O O . ILE A 1 100 ? 166.985 400.922 40.968 1.00 20.75 100 ILE A O 1
ATOM 711 N N . LYS A 1 101 ? 169.003 401.232 41.934 1.00 16.02 101 LYS A N 1
ATOM 712 C CA . LYS A 1 101 ? 168.806 402.659 42.170 1.00 16.50 101 LYS A CA 1
ATOM 713 C C . LYS A 1 101 ? 169.632 403.406 41.133 1.00 14.91 101 LYS A C 1
ATOM 714 O O . LYS A 1 101 ? 170.847 403.212 41.070 1.00 16.85 101 LYS A O 1
ATOM 720 N N . VAL A 1 102 ? 168.997 404.265 40.339 1.00 15.63 102 VAL A N 1
ATOM 721 C CA . VAL A 1 102 ? 169.699 405.000 39.287 1.00 16.75 102 VAL A CA 1
ATOM 722 C C . VAL A 1 102 ? 169.629 406.489 39.580 1.00 18.31 102 VAL A C 1
ATOM 723 O O . VAL A 1 102 ? 168.536 407.046 39.752 1.00 17.77 102 VAL A O 1
ATOM 727 N N . SER A 1 103 ? 170.800 407.150 39.578 1.00 16.22 103 SER A N 1
ATOM 728 C CA . SER A 1 103 ? 170.849 408.610 39.625 1.00 16.00 103 SER A CA 1
ATOM 729 C C . SER A 1 103 ? 171.112 409.103 38.208 1.00 14.41 103 SER A C 1
ATOM 730 O O . SER A 1 103 ? 172.179 408.848 37.643 1.00 15.93 103 SER A O 1
ATOM 733 N N . ARG A 1 104 ? 170.146 409.799 37.644 1.00 16.42 104 ARG A N 1
ATOM 734 C CA . ARG A 1 104 ? 170.384 410.407 36.343 1.00 16.82 104 ARG A CA 1
ATOM 735 C C . ARG A 1 104 ? 171.457 411.477 36.405 1.00 20.05 104 ARG A C 1
ATOM 736 O O . ARG A 1 104 ? 172.322 411.538 35.527 1.00 19.46 104 ARG A O 1
ATOM 744 N N . ARG A 1 105 ? 171.438 412.306 37.442 1.00 17.19 105 ARG A N 1
ATOM 745 C CA . ARG A 1 105 ? 172.372 413.424 37.478 1.00 17.83 105 ARG A CA 1
ATOM 746 C C . ARG A 1 105 ? 173.796 412.929 37.616 1.00 18.30 105 ARG A C 1
ATOM 747 O O . ARG A 1 105 ? 174.691 413.403 36.892 1.00 18.34 105 ARG A O 1
ATOM 755 N N . LEU A 1 106 ? 174.016 411.939 38.499 1.00 16.86 106 LEU A N 1
ATOM 756 C CA . LEU A 1 106 ? 175.360 411.473 38.803 1.00 15.80 106 LEU A CA 1
ATOM 757 C C . LEU A 1 106 ? 175.786 410.315 37.918 1.00 16.47 106 LEU A C 1
ATOM 758 O O . LEU A 1 106 ? 176.922 409.843 38.028 1.00 17.26 106 LEU A O 1
ATOM 763 N N . ARG A 1 107 ? 174.884 409.859 37.049 1.00 16.78 107 ARG A N 1
ATOM 764 C CA . ARG A 1 107 ? 175.160 408.748 36.129 1.00 17.53 107 ARG A CA 1
ATOM 765 C C . ARG A 1 107 ? 175.698 407.513 36.853 1.00 15.14 107 ARG A C 1
ATOM 766 O O . ARG A 1 107 ? 176.775 407.008 36.555 1.00 15.60 107 ARG A O 1
ATOM 774 N N . ARG A 1 108 ? 174.916 407.048 37.834 1.00 14.88 108 ARG A N 1
ATOM 775 C CA . ARG A 1 108 ? 175.329 405.993 38.749 1.00 16.21 108 ARG A CA 1
ATOM 776 C C . ARG A 1 108 ? 174.151 405.048 38.889 1.00 14.34 108 ARG A C 1
ATOM 777 O O . ARG A 1 108 ? 173.009 405.503 39.009 1.00 15.02 108 ARG A O 1
ATOM 785 N N . ALA A 1 109 ? 174.451 403.747 38.873 1.00 14.17 109 ALA A N 1
ATOM 786 C CA . ALA A 1 109 ? 173.478 402.732 39.247 1.00 14.15 109 ALA A CA 1
ATOM 787 C C . ALA A 1 109 ? 174.048 401.924 40.395 1.00 13.82 109 ALA A C 1
ATOM 788 O O . ALA A 1 109 ? 175.212 401.532 40.374 1.00 15.65 109 ALA A O 1
ATOM 790 N N . ARG A 1 110 ? 173.201 401.608 41.368 1.00 14.45 110 ARG A N 1
ATOM 791 C CA . ARG A 1 110 ? 173.553 400.698 42.451 1.00 16.33 110 ARG A CA 1
ATOM 792 C C . ARG A 1 110 ? 172.561 399.559 42.359 1.00 15.73 110 ARG A C 1
ATOM 793 O O . ARG A 1 110 ? 171.357 399.774 42.537 1.00 15.69 110 ARG A O 1
ATOM 801 N N . ALA A 1 111 ? 173.072 398.381 42.058 1.00 14.24 111 ALA A N 1
ATOM 802 C CA . ALA A 1 111 ? 172.243 397.217 41.747 1.00 17.03 111 ALA A CA 1
ATOM 803 C C . ALA A 1 111 ? 172.535 396.089 42.724 1.00 16.39 111 ALA A C 1
ATOM 804 O O . ALA A 1 111 ? 173.690 395.743 42.984 1.00 17.09 111 ALA A O 1
ATOM 806 N N . GLN A 1 112 ? 171.480 395.453 43.211 1.00 14.68 112 GLN A N 1
ATOM 807 C CA . GLN A 1 112 ? 171.720 394.327 44.106 1.00 14.84 112 GLN A CA 1
ATOM 808 C C . GLN A 1 112 ? 172.302 393.111 43.373 1.00 15.66 112 GLN A C 1
ATOM 809 O O . GLN A 1 112 ? 172.190 392.967 42.145 1.00 17.57 112 GLN A O 1
ATOM 815 N N . GLY A 1 113 ? 172.855 392.188 44.163 1.00 16.09 113 GLY A N 1
ATOM 816 C CA . GLY A 1 113 ? 173.623 391.104 43.617 1.00 15.86 113 GLY A CA 1
ATOM 817 C C . GLY A 1 113 ? 172.825 390.015 42.921 1.00 15.50 113 GLY A C 1
ATOM 818 O O . GLY A 1 113 ? 173.445 389.195 42.245 1.00 15.05 113 GLY A O 1
ATOM 819 N N . GLY A 1 114 ? 171.497 390.013 43.031 1.00 15.37 114 GLY A N 1
ATOM 820 C CA . GLY A 1 114 ? 170.682 389.042 42.343 1.00 16.41 114 GLY A CA 1
ATOM 821 C C . GLY A 1 114 ? 170.007 389.544 41.097 1.00 15.39 114 GLY A C 1
ATOM 822 O O . GLY A 1 114 ? 169.175 388.831 40.528 1.00 16.17 114 GLY A O 1
ATOM 823 N N . CYS A 1 115 ? 170.340 390.740 40.625 1.00 13.89 115 CYS A N 1
ATOM 824 C CA . CYS A 1 115 ? 169.663 391.307 39.473 1.00 15.07 115 CYS A CA 1
ATOM 825 C C . CYS A 1 115 ? 169.869 390.469 38.230 1.00 13.71 115 CYS A C 1
ATOM 826 O O . CYS A 1 115 ? 170.921 389.867 38.036 1.00 14.15 115 CYS A O 1
ATOM 829 N N . LEU A 1 116 ? 168.869 390.489 37.350 1.00 14.12 116 LEU A N 1
ATOM 830 C CA . LEU A 1 116 ? 169.020 390.019 35.982 1.00 14.31 116 LEU A CA 1
ATOM 831 C C . LEU A 1 116 ? 169.373 391.209 35.101 1.00 13.47 116 LEU A C 1
ATOM 832 O O . LEU A 1 116 ? 169.002 392.359 35.398 1.00 13.49 116 LEU A O 1
ATOM 837 N N . LEU A 1 117 ? 170.085 390.941 34.005 1.00 12.19 117 LEU A N 1
ATOM 838 C CA . LEU A 1 117 ? 170.523 392.022 33.130 1.00 11.74 117 LEU A CA 1
ATOM 839 C C . LEU A 1 117 ? 169.351 392.857 32.664 1.00 12.83 117 LEU A C 1
ATOM 840 O O . LEU A 1 117 ? 169.439 394.082 32.654 1.00 13.22 117 LEU A O 1
ATOM 845 N N . GLY A 1 118 ? 168.239 392.238 32.284 1.00 12.57 118 GLY A N 1
ATOM 846 C CA . GLY A 1 118 ? 167.155 393.056 31.742 1.00 13.66 118 GLY A CA 1
ATOM 847 C C . GLY A 1 118 ? 166.491 393.931 32.778 1.00 11.47 118 GLY A C 1
ATOM 848 O O . GLY A 1 118 ? 165.995 395.016 32.441 1.00 13.39 118 GLY A O 1
ATOM 849 N N . ALA A 1 119 ? 166.503 393.511 34.042 1.00 12.65 119 ALA A N 1
ATOM 850 C CA . ALA A 1 119 ? 166.011 394.429 35.078 1.00 13.51 119 ALA A CA 1
ATOM 851 C C . ALA A 1 119 ? 166.926 395.647 35.184 1.00 12.17 119 ALA A C 1
ATOM 852 O O . ALA A 1 119 ? 166.444 396.787 35.283 1.00 13.58 119 ALA A O 1
ATOM 854 N N . PHE A 1 120 ? 168.241 395.408 35.134 1.00 12.07 120 PHE A N 1
ATOM 855 C CA . PHE A 1 120 ? 169.224 396.484 35.216 1.00 12.72 120 PHE A CA 1
ATOM 856 C C . PHE A 1 120 ? 169.087 397.427 34.044 1.00 14.22 120 PHE A C 1
ATOM 857 O O . PHE A 1 120 ? 169.028 398.665 34.232 1.00 13.47 120 PHE A O 1
ATOM 865 N N . ASP A 1 121 ? 169.068 396.895 32.819 1.00 12.80 121 ASP A N 1
ATOM 866 C CA . ASP A 1 121 ? 168.969 397.743 31.638 1.00 14.86 121 ASP A CA 1
ATOM 867 C C . ASP A 1 121 ? 167.656 398.509 31.600 1.00 12.92 121 ASP A C 1
ATOM 868 O O . ASP A 1 121 ? 167.625 399.665 31.173 1.00 14.26 121 ASP A O 1
ATOM 873 N N . THR A 1 122 ? 166.558 397.907 32.053 1.00 12.69 122 THR A N 1
ATOM 874 C CA . THR A 1 122 ? 165.302 398.657 32.089 1.00 12.88 122 THR A CA 1
ATOM 875 C C . THR A 1 122 ? 165.441 399.860 33.006 1.00 14.24 122 THR A C 1
ATOM 876 O O . THR A 1 122 ? 165.018 400.991 32.668 1.00 13.73 122 THR A O 1
ATOM 880 N N . ALA A 1 123 ? 166.056 399.647 34.166 1.00 13.57 123 ALA A N 1
ATOM 881 C CA . ALA A 1 123 ? 166.166 400.707 35.158 1.00 14.43 123 ALA A CA 1
ATOM 882 C C . ALA A 1 123 ? 167.070 401.823 34.654 1.00 13.78 123 ALA A C 1
ATOM 883 O O . ALA A 1 123 ? 166.740 402.992 34.838 1.00 14.44 123 ALA A O 1
ATOM 885 N N . THR A 1 124 ? 168.213 401.497 34.049 1.00 12.40 124 THR A N 1
ATOM 886 C CA . THR A 1 124 ? 169.076 402.589 33.582 1.00 11.92 124 THR A CA 1
ATOM 887 C C . THR A 1 124 ? 168.504 403.261 32.363 1.00 14.49 124 THR A C 1
ATOM 888 O O . THR A 1 124 ? 168.623 404.486 32.229 1.00 12.94 124 THR A O 1
ATOM 892 N N . GLN A 1 125 ? 167.813 402.529 31.492 1.00 13.54 125 GLN A N 1
ATOM 893 C CA . GLN A 1 125 ? 167.248 403.125 30.285 1.00 11.79 125 GLN A CA 1
ATOM 894 C C . GLN A 1 125 ? 166.035 404.014 30.558 1.00 13.11 125 GLN A C 1
ATOM 895 O O . GLN A 1 125 ? 165.648 404.806 29.685 1.00 14.53 125 GLN A O 1
ATOM 901 N N . ALA A 1 126 ? 165.450 403.927 31.755 1.00 13.42 126 ALA A N 1
ATOM 902 C CA . ALA A 1 126 ? 164.413 404.892 32.133 1.00 13.65 126 ALA A CA 1
ATOM 903 C C . ALA A 1 126 ? 164.972 406.315 32.122 1.00 16.67 126 ALA A C 1
ATOM 904 O O . ALA A 1 126 ? 164.182 407.285 32.059 1.00 15.38 126 ALA A O 1
ATOM 906 N N . HIS A 1 127 ? 166.308 406.448 32.161 1.00 14.05 127 HIS A N 1
ATOM 907 C CA . HIS A 1 127 ? 167.004 407.739 32.098 1.00 14.75 127 HIS A CA 1
ATOM 908 C C . HIS A 1 127 ? 167.894 407.845 30.866 1.00 16.66 127 HIS A C 1
ATOM 909 O O . HIS A 1 127 ? 168.782 408.733 30.797 1.00 16.50 127 HIS A O 1
ATOM 916 N N . MET A 1 128 ? 167.709 406.945 29.899 1.00 15.59 128 MET A N 1
ATOM 917 C CA . MET A 1 128 ? 168.506 406.911 28.688 1.00 15.02 128 MET A CA 1
ATOM 918 C C . MET A 1 128 ? 169.961 406.571 28.965 1.00 14.43 128 MET A C 1
ATOM 919 O O . MET A 1 128 ? 170.842 406.955 28.187 1.00 16.22 128 MET A O 1
ATOM 924 N N . LEU A 1 129 ? 170.224 405.829 30.039 1.00 13.23 129 LEU A N 1
ATOM 925 C CA . LEU A 1 129 ? 171.569 405.490 30.460 1.00 14.88 129 LEU A CA 1
ATOM 926 C C . LEU A 1 129 ? 171.794 403.989 30.329 1.00 13.36 129 LEU A C 1
ATOM 927 O O . LEU A 1 129 ? 170.833 403.199 30.209 1.00 13.66 129 LEU A O 1
ATOM 932 N N . ALA A 1 130 ? 173.071 403.601 30.384 1.00 13.71 130 ALA A N 1
ATOM 933 C CA . ALA A 1 130 ? 173.436 402.188 30.285 1.00 14.13 130 ALA A CA 1
ATOM 934 C C . ALA A 1 130 ? 174.877 401.987 30.712 1.00 14.49 130 ALA A C 1
ATOM 935 O O . ALA A 1 130 ? 175.670 402.938 30.768 1.00 14.97 130 ALA A O 1
ATOM 937 N N . THR A 1 131 ? 175.233 400.730 30.971 1.00 13.52 131 THR A N 1
ATOM 938 C CA . THR A 1 131 ? 176.644 400.392 31.095 1.00 14.10 131 THR A CA 1
ATOM 939 C C . THR A 1 131 ? 176.789 398.963 30.580 1.00 14.02 131 THR A C 1
ATOM 940 O O . THR A 1 131 ? 175.787 398.232 30.499 1.00 14.14 131 THR A O 1
ATOM 944 N N . PRO A 1 132 ? 178.000 398.537 30.193 1.00 12.48 132 PRO A N 1
ATOM 945 C CA . PRO A 1 132 ? 178.133 397.256 29.473 1.00 12.73 132 PRO A CA 1
ATOM 946 C C . PRO A 1 132 ? 177.721 396.070 30.329 1.00 13.85 132 PRO A C 1
ATOM 947 O O . PRO A 1 132 ? 177.999 396.015 31.525 1.00 13.54 132 PRO A O 1
ATOM 951 N N . ALA A 1 133 ? 177.122 395.082 29.673 1.00 13.79 133 ALA A N 1
ATOM 952 C CA . ALA A 1 133 ? 176.800 393.792 30.281 1.00 13.85 133 ALA A CA 1
ATOM 953 C C . ALA A 1 133 ? 176.550 392.816 29.147 1.00 15.37 133 ALA A C 1
ATOM 954 O O . ALA A 1 133 ? 176.778 393.128 27.981 1.00 14.78 133 ALA A O 1
ATOM 956 N N . GLY A 1 134 ? 176.108 391.602 29.499 1.00 13.44 134 GLY A N 1
ATOM 957 C CA . GLY A 1 134 ? 175.948 390.518 28.521 1.00 12.36 134 GLY A CA 1
ATOM 958 C C . GLY A 1 134 ? 174.776 390.732 27.597 1.00 13.27 134 GLY A C 1
ATOM 959 O O . GLY A 1 134 ? 173.970 391.651 27.769 1.00 13.79 134 GLY A O 1
ATOM 960 N N . VAL A 1 135 ? 174.698 389.860 26.588 1.00 12.88 135 VAL A N 1
ATOM 961 C CA . VAL A 1 135 ? 173.748 390.052 25.493 1.00 13.38 135 VAL A CA 1
ATOM 962 C C . VAL A 1 135 ? 172.416 389.338 25.671 1.00 12.79 135 VAL A C 1
ATOM 963 O O . VAL A 1 135 ? 171.507 389.566 24.853 1.00 13.06 135 VAL A O 1
ATOM 967 N N . VAL A 1 136 ? 172.263 388.480 26.681 1.00 13.22 136 VAL A N 1
ATOM 968 C CA . VAL A 1 136 ? 170.994 387.802 26.900 1.00 13.30 136 VAL A CA 1
ATOM 969 C C . VAL A 1 136 ? 170.374 388.282 28.216 1.00 12.64 136 VAL A C 1
ATOM 970 O O . VAL A 1 136 ? 170.969 388.186 29.293 1.00 13.97 136 VAL A O 1
ATOM 974 N N . SER A 1 137 ? 169.143 388.762 28.118 1.00 11.28 137 SER A N 1
ATOM 975 C CA . SER A 1 137 ? 168.534 389.560 29.183 1.00 12.78 137 SER A CA 1
ATOM 976 C C . SER A 1 137 ? 168.432 388.837 30.510 1.00 13.88 137 SER A C 1
ATOM 977 O O . SER A 1 137 ? 168.481 389.463 31.571 1.00 13.32 137 SER A O 1
ATOM 980 N N . HIS A 1 138 ? 168.166 387.526 30.488 1.00 11.89 138 HIS A N 1
ATOM 981 C CA . HIS A 1 138 ? 167.939 386.816 31.738 1.00 13.43 138 HIS A CA 1
ATOM 982 C C . HIS A 1 138 ? 169.217 386.281 32.383 1.00 13.68 138 HIS A C 1
ATOM 983 O O . HIS A 1 138 ? 169.139 385.541 33.375 1.00 13.61 138 HIS A O 1
ATOM 990 N N . THR A 1 139 ? 170.400 386.565 31.848 1.00 12.74 139 THR A N 1
ATOM 991 C CA . THR A 1 139 ? 171.618 386.269 32.579 1.00 12.68 139 THR A CA 1
ATOM 992 C C . THR A 1 139 ? 171.642 387.060 33.885 1.00 11.91 139 THR A C 1
ATOM 993 O O . THR A 1 139 ? 171.132 388.188 33.974 1.00 12.33 139 THR A O 1
ATOM 997 N N . GLY A 1 140 ? 172.305 386.499 34.891 1.00 12.94 140 GLY A N 1
ATOM 998 C CA . GLY A 1 140 ? 172.490 387.226 36.152 1.00 13.65 140 GLY A CA 1
ATOM 999 C C . GLY A 1 140 ? 173.607 388.245 36.040 1.00 13.05 140 GLY A C 1
ATOM 1000 O O . GLY A 1 140 ? 174.669 387.961 35.484 1.00 13.93 140 GLY A O 1
ATOM 1001 N N . LEU A 1 141 ? 173.367 389.433 36.623 1.00 12.93 141 LEU A N 1
ATOM 1002 C CA . LEU A 1 141 ? 174.411 390.447 36.737 1.00 11.84 141 LEU A CA 1
ATOM 1003 C C . LEU A 1 141 ? 175.554 389.988 37.630 1.00 13.61 141 LEU A C 1
ATOM 1004 O O . LEU A 1 141 ? 176.730 390.312 37.363 1.00 13.94 141 LEU A O 1
ATOM 1009 N N . GLY A 1 142 ? 175.251 389.209 38.668 1.00 13.76 142 GLY A N 1
ATOM 1010 C CA . GLY A 1 142 ? 176.227 388.848 39.692 1.00 13.92 142 GLY A CA 1
ATOM 1011 C C . GLY A 1 142 ? 177.404 388.074 39.153 1.00 15.88 142 GLY A C 1
ATOM 1012 O O . GLY A 1 142 ? 178.556 388.534 39.223 1.00 14.85 142 GLY A O 1
ATOM 1013 N N . GLY A 1 143 ? 177.147 386.900 38.593 1.00 13.43 143 GLY A N 1
ATOM 1014 C CA . GLY A 1 143 ? 178.250 386.132 38.094 1.00 15.68 143 GLY A CA 1
ATOM 1015 C C . GLY A 1 143 ? 178.917 386.747 36.887 1.00 13.46 143 GLY A C 1
ATOM 1016 O O . GLY A 1 143 ? 180.131 386.602 36.704 1.00 14.78 143 GLY A O 1
ATOM 1017 N N . LEU A 1 144 ? 178.123 387.386 36.030 1.00 13.52 144 LEU A N 1
ATOM 1018 C CA . LEU A 1 144 ? 178.669 388.035 34.840 1.00 13.93 144 LEU A CA 1
ATOM 1019 C C . LEU A 1 144 ? 179.684 389.096 35.212 1.00 12.91 144 LEU A C 1
ATOM 1020 O O . LEU A 1 144 ? 180.822 389.096 34.700 1.00 14.07 144 LEU A O 1
ATOM 1025 N N . VAL A 1 145 ? 179.319 390.005 36.112 1.00 12.65 145 VAL A N 1
ATOM 1026 C CA . VAL A 1 145 ? 180.244 391.085 36.435 1.00 12.25 145 VAL A CA 1
ATOM 1027 C C . VAL A 1 145 ? 181.479 390.545 37.147 1.00 12.71 145 VAL A C 1
ATOM 1028 O O . VAL A 1 145 ? 182.598 390.977 36.879 1.00 14.25 145 VAL A O 1
ATOM 1032 N N . LEU A 1 146 ? 181.301 389.592 38.065 1.00 12.93 146 LEU A N 1
ATOM 1033 C CA . LEU A 1 146 ? 182.468 389.121 38.829 1.00 14.04 146 LEU A CA 1
ATOM 1034 C C . LEU A 1 146 ? 183.497 388.415 37.955 1.00 15.20 146 LEU A C 1
ATOM 1035 O O . LEU A 1 146 ? 184.665 388.325 38.348 1.00 15.47 146 LEU A O 1
ATOM 1040 N N . GLY A 1 147 ? 183.099 387.914 36.771 1.00 14.42 147 GLY A N 1
ATOM 1041 C CA . GLY A 1 147 ? 184.107 387.371 35.871 1.00 15.01 147 GLY A CA 1
ATOM 1042 C C . GLY A 1 147 ? 184.657 388.370 34.865 1.00 13.11 147 GLY A C 1
ATOM 1043 O O . GLY A 1 147 ? 185.598 388.038 34.147 1.00 16.24 147 GLY A O 1
ATOM 1044 N N . GLY A 1 148 ? 184.037 389.541 34.740 1.00 14.73 148 GLY A N 1
ATOM 1045 C CA . GLY A 1 148 ? 184.485 390.580 33.819 1.00 14.60 148 GLY A CA 1
ATOM 1046 C C . GLY A 1 148 ? 183.284 391.251 33.153 1.00 14.67 148 GLY A C 1
ATOM 1047 O O . GLY A 1 148 ? 182.990 392.436 33.371 1.00 14.47 148 GLY A O 1
ATOM 1048 N N . GLY A 1 149 ? 182.586 390.494 32.319 1.00 13.45 149 GLY A N 1
ATOM 1049 C CA . GLY A 1 149 ? 181.335 390.960 31.729 1.00 13.41 149 GLY A CA 1
ATOM 1050 C C . GLY A 1 149 ? 181.504 391.688 30.420 1.00 13.26 149 GLY A C 1
ATOM 1051 O O . GLY A 1 149 ? 182.043 392.801 30.414 1.00 14.70 149 GLY A O 1
ATOM 1052 N N . PHE A 1 150 ? 181.154 391.098 29.296 1.00 13.77 150 PHE A N 1
ATOM 1053 C CA . PHE A 1 150 ? 181.238 391.837 28.047 1.00 12.59 150 PHE A CA 1
ATOM 1054 C C . PHE A 1 150 ? 179.966 391.686 27.223 1.00 14.54 150 PHE A C 1
ATOM 1055 O O . PHE A 1 150 ? 179.201 390.713 27.355 1.00 13.57 150 PHE A O 1
ATOM 1063 N N . GLY A 1 151 ? 179.739 392.674 26.353 1.00 13.42 151 GLY A N 1
ATOM 1064 C CA . GLY A 1 151 ? 178.638 392.631 25.398 1.00 12.69 151 GLY A CA 1
ATOM 1065 C C . GLY A 1 151 ? 178.649 393.801 24.440 1.00 13.91 151 GLY A C 1
ATOM 1066 O O . GLY A 1 151 ? 179.742 394.320 24.158 1.00 13.79 151 GLY A O 1
ATOM 1067 N N . TRP A 1 152 ? 177.483 394.247 23.970 1.00 14.04 152 TRP A N 1
ATOM 1068 C CA . TRP A 1 152 ? 177.428 395.235 22.891 1.00 13.05 152 TRP A CA 1
ATOM 1069 C C . TRP A 1 152 ? 178.154 396.530 23.205 1.00 14.45 152 TRP A C 1
ATOM 1070 O O . TRP A 1 152 ? 178.743 397.124 22.294 1.00 15.42 152 TRP A O 1
ATOM 1081 N N . LEU A 1 153 ? 178.148 396.980 24.453 1.00 12.75 153 LEU A N 1
ATOM 1082 C CA . LEU A 1 153 ? 178.765 398.261 24.783 1.00 13.95 153 LEU A CA 1
ATOM 1083 C C . LEU A 1 153 ? 180.252 398.150 25.126 1.00 14.16 153 LEU A C 1
ATOM 1084 O O . LEU A 1 153 ? 180.865 399.175 25.492 1.00 14.14 153 LEU A O 1
ATOM 1089 N N . SER A 1 154 ? 180.874 396.956 25.034 1.00 13.33 154 SER A N 1
ATOM 1090 C CA . SER A 1 154 ? 182.213 396.816 25.617 1.00 12.58 154 SER A CA 1
ATOM 1091 C C . SER A 1 154 ? 183.310 397.413 24.756 1.00 15.01 154 SER A C 1
ATOM 1092 O O . SER A 1 154 ? 184.303 397.909 25.310 1.00 15.04 154 SER A O 1
ATOM 1095 N N . ARG A 1 155 ? 183.185 397.351 23.423 1.00 12.74 155 ARG A N 1
ATOM 1096 C CA . ARG A 1 155 ? 184.254 397.975 22.647 1.00 15.10 155 ARG A CA 1
ATOM 1097 C C . ARG A 1 155 ? 184.289 399.479 22.883 1.00 15.38 155 ARG A C 1
ATOM 1098 O O . ARG A 1 155 ? 185.367 400.092 22.829 1.00 15.75 155 ARG A O 1
ATOM 1106 N N . LYS A 1 156 ? 183.145 400.086 23.183 1.00 14.86 156 LYS A N 1
ATOM 1107 C CA . LYS A 1 156 ? 183.093 401.515 23.428 1.00 14.72 156 LYS A CA 1
ATOM 1108 C C . LYS A 1 156 ? 183.427 401.835 24.873 1.00 16.11 156 LYS A C 1
ATOM 1109 O O . LYS A 1 156 ? 184.168 402.795 25.151 1.00 16.64 156 LYS A O 1
ATOM 1115 N N . TYR A 1 157 ? 182.847 401.102 25.823 1.00 15.01 157 TYR A N 1
ATOM 1116 C CA . TYR A 1 157 ? 182.922 401.481 27.226 1.00 14.71 157 TYR A CA 1
ATOM 1117 C C . TYR A 1 157 ? 183.586 400.463 28.143 1.00 15.37 157 TYR A C 1
ATOM 1118 O O . TYR A 1 157 ? 183.617 400.691 29.362 1.00 15.66 157 TYR A O 1
ATOM 1127 N N . GLY A 1 158 ? 184.096 399.339 27.609 1.00 13.17 158 GLY A N 1
ATOM 1128 C CA . GLY A 1 158 ? 184.882 398.378 28.365 1.00 14.20 158 GLY A CA 1
ATOM 1129 C C . GLY A 1 158 ? 184.033 397.255 28.935 1.00 12.75 158 GLY A C 1
ATOM 1130 O O . GLY A 1 158 ? 182.827 397.105 28.638 1.00 13.84 158 GLY A O 1
ATOM 1131 N N . LEU A 1 159 ? 184.683 396.436 29.758 1.00 13.85 159 LEU A N 1
ATOM 1132 C CA . LEU A 1 159 ? 183.961 395.373 30.447 1.00 13.78 159 LEU A CA 1
ATOM 1133 C C . LEU A 1 159 ? 183.012 395.961 31.488 1.00 13.63 159 LEU A C 1
ATOM 1134 O O . LEU A 1 159 ? 183.148 397.128 31.900 1.00 13.53 159 LEU A O 1
ATOM 1139 N N . SER A 1 160 ? 182.047 395.147 31.964 1.00 14.02 160 SER A N 1
ATOM 1140 C CA . SER A 1 160 ? 181.254 395.611 33.105 1.00 12.57 160 SER A CA 1
ATOM 1141 C C . SER A 1 160 ? 182.152 396.060 34.242 1.00 15.03 160 SER A C 1
ATOM 1142 O O . SER A 1 160 ? 181.912 397.107 34.863 1.00 13.76 160 SER A O 1
ATOM 1145 N N . ILE A 1 161 ? 183.205 395.284 34.530 1.00 13.27 161 ILE A N 1
ATOM 1146 C CA . ILE A 1 161 ? 184.078 395.640 35.633 1.00 15.32 161 ILE A CA 1
ATOM 1147 C C . ILE A 1 161 ? 184.811 396.950 35.421 1.00 15.00 161 ILE A C 1
ATOM 1148 O O . ILE A 1 161 ? 185.243 397.539 36.406 1.00 16.46 161 ILE A O 1
ATOM 1153 N N . ASP A 1 162 ? 184.993 397.403 34.172 1.00 15.00 162 ASP A N 1
ATOM 1154 C CA . ASP A 1 162 ? 185.683 398.659 33.897 1.00 15.90 162 ASP A CA 1
ATOM 1155 C C . ASP A 1 162 ? 184.797 399.859 34.224 1.00 16.58 162 ASP A C 1
ATOM 1156 O O . ASP A 1 162 ? 185.260 401.008 34.174 1.00 16.99 162 ASP A O 1
ATOM 1161 N N . ASN A 1 163 ? 183.525 399.614 34.558 1.00 14.42 163 ASN A N 1
ATOM 1162 C CA . ASN A 1 163 ? 182.567 400.618 34.970 1.00 14.68 163 ASN A CA 1
ATOM 1163 C C . ASN A 1 163 ? 182.116 400.453 36.413 1.00 14.54 163 ASN A C 1
ATOM 1164 O O . ASN A 1 163 ? 181.265 401.213 36.866 1.00 15.41 163 ASN A O 1
ATOM 1169 N N . LEU A 1 164 ? 182.659 399.476 37.120 1.00 13.94 164 LEU A N 1
ATOM 1170 C CA . LEU A 1 164 ? 182.304 399.201 38.502 1.00 15.56 164 LEU A CA 1
ATOM 1171 C C . LEU A 1 164 ? 183.158 400.111 39.380 1.00 18.08 164 LEU A C 1
ATOM 1172 O O . LEU A 1 164 ? 184.394 400.128 39.239 1.00 17.57 164 LEU A O 1
ATOM 1177 N N . THR A 1 165 ? 182.497 400.859 40.281 1.00 14.29 165 THR A N 1
ATOM 1178 C CA . THR A 1 165 ? 183.215 401.754 41.198 1.00 15.05 165 THR A CA 1
ATOM 1179 C C . THR A 1 165 ? 183.239 401.293 42.643 1.00 19.06 165 THR A C 1
ATOM 1180 O O . THR A 1 165 ? 184.140 401.718 43.388 1.00 18.52 165 THR A O 1
ATOM 1184 N N . SER A 1 166 ? 182.323 400.406 43.065 1.00 15.87 166 SER A N 1
ATOM 1185 C CA . SER A 1 166 ? 182.425 399.864 44.416 1.00 15.62 166 SER A CA 1
ATOM 1186 C C . SER A 1 166 ? 181.506 398.663 44.492 1.00 16.64 166 SER A C 1
ATOM 1187 O O . SER A 1 166 ? 180.641 398.494 43.631 1.00 15.80 166 SER A O 1
ATOM 1190 N N . VAL A 1 167 ? 181.736 397.837 45.508 1.00 16.14 167 VAL A N 1
ATOM 1191 C CA . VAL A 1 167 ? 180.811 396.756 45.840 1.00 16.15 167 VAL A CA 1
ATOM 1192 C C . VAL A 1 167 ? 180.587 396.763 47.334 1.00 18.19 167 VAL A C 1
ATOM 1193 O O . VAL A 1 167 ? 181.452 397.192 48.119 1.00 17.84 167 VAL A O 1
ATOM 1197 N N . GLU A 1 168 ? 179.422 396.252 47.735 1.00 18.00 168 GLU A N 1
ATOM 1198 C CA . GLU A 1 168 ? 179.198 395.775 49.089 1.00 18.68 168 GLU A CA 1
ATOM 1199 C C . GLU A 1 168 ? 179.327 394.267 49.051 1.00 17.94 168 GLU A C 1
ATOM 1200 O O . GLU A 1 168 ? 178.728 393.617 48.189 1.00 18.20 168 GLU A O 1
ATOM 1206 N N . ILE A 1 169 ? 180.128 393.703 49.940 1.00 17.68 169 ILE A N 1
ATOM 1207 C CA . ILE A 1 169 ? 180.418 392.280 49.879 1.00 17.36 169 ILE A CA 1
ATOM 1208 C C . ILE A 1 169 ? 180.409 391.657 51.274 1.00 19.25 169 ILE A C 1
ATOM 1209 O O . ILE A 1 169 ? 180.897 392.253 52.243 1.00 20.15 169 ILE A O 1
ATOM 1214 N N . VAL A 1 170 ? 179.793 390.473 51.381 1.00 18.02 170 VAL A N 1
ATOM 1215 C CA . VAL A 1 170 ? 179.761 389.694 52.611 1.00 20.98 170 VAL A CA 1
ATOM 1216 C C . VAL A 1 170 ? 180.859 388.648 52.535 1.00 19.66 170 VAL A C 1
ATOM 1217 O O . VAL A 1 170 ? 180.809 387.731 51.701 1.00 19.52 170 VAL A O 1
ATOM 1221 N N . THR A 1 171 ? 181.865 388.763 53.410 1.00 19.70 171 THR A N 1
ATOM 1222 C CA . THR A 1 171 ? 182.969 387.826 53.427 1.00 21.69 171 THR A CA 1
ATOM 1223 C C . THR A 1 171 ? 182.643 386.592 54.270 1.00 21.10 171 THR A C 1
ATOM 1224 O O . THR A 1 171 ? 181.621 386.521 54.969 1.00 22.36 171 THR A O 1
ATOM 1228 N N . ALA A 1 172 ? 183.519 385.599 54.152 1.00 20.57 172 ALA A N 1
ATOM 1229 C CA . ALA A 1 172 ? 183.314 384.291 54.765 1.00 24.28 172 ALA A CA 1
ATOM 1230 C C . ALA A 1 172 ? 183.105 384.386 56.268 1.00 24.29 172 ALA A C 1
ATOM 1231 O O . ALA A 1 172 ? 182.372 383.571 56.840 1.00 28.66 172 ALA A O 1
ATOM 1233 N N . ASP A 1 173 ? 183.755 385.339 56.925 1.00 25.23 173 ASP A N 1
ATOM 1234 C CA . ASP A 1 173 ? 183.596 385.501 58.362 1.00 30.15 173 ASP A CA 1
ATOM 1235 C C . ASP A 1 173 ? 182.283 386.168 58.738 1.00 30.33 173 ASP A C 1
ATOM 1236 O O . ASP A 1 173 ? 182.061 386.449 59.925 1.00 31.35 173 ASP A O 1
ATOM 1241 N N . GLY A 1 174 ? 181.417 386.446 57.758 1.00 25.62 174 GLY A N 1
ATOM 1242 C CA . GLY A 1 174 ? 180.161 387.112 58.020 1.00 25.39 174 GLY A CA 1
ATOM 1243 C C . GLY A 1 174 ? 180.230 388.612 58.000 1.00 27.09 174 GLY A C 1
ATOM 1244 O O . GLY A 1 174 ? 179.200 389.261 58.162 1.00 26.66 174 GLY A O 1
ATOM 1245 N N . GLY A 1 175 ? 181.418 389.185 57.826 1.00 25.33 175 GLY A N 1
ATOM 1246 C CA . GLY A 1 175 ? 181.539 390.631 57.806 1.00 25.61 175 GLY A CA 1
ATOM 1247 C C . GLY A 1 175 ? 180.993 391.242 56.527 1.00 27.08 175 GLY A C 1
ATOM 1248 O O . GLY A 1 175 ? 180.968 390.613 55.473 1.00 22.95 175 GLY A O 1
ATOM 1249 N N . VAL A 1 176 ? 180.540 392.491 56.634 1.00 24.99 176 VAL A N 1
ATOM 1250 C CA . VAL A 1 176 ? 180.108 393.287 55.485 1.00 22.52 176 VAL A CA 1
ATOM 1251 C C . VAL A 1 176 ? 181.194 394.314 55.196 1.00 26.33 176 VAL A C 1
ATOM 1252 O O . VAL A 1 176 ? 181.561 395.102 56.077 1.00 29.27 176 VAL A O 1
ATOM 1256 N N . LEU A 1 177 ? 181.724 394.309 53.975 1.00 21.87 177 LEU A N 1
ATOM 1257 C CA . LEU A 1 177 ? 182.734 395.287 53.590 1.00 21.79 177 LEU A CA 1
ATOM 1258 C C . LEU A 1 177 ? 182.283 396.087 52.387 1.00 21.74 177 LEU A C 1
ATOM 1259 O O . LEU A 1 177 ? 181.478 395.645 51.578 1.00 21.56 177 LEU A O 1
ATOM 1264 N N . THR A 1 178 ? 182.835 397.287 52.268 1.00 20.50 178 THR A N 1
ATOM 1265 C CA . THR A 1 178 ? 182.795 398.014 51.016 1.00 21.97 178 THR A CA 1
ATOM 1266 C C . THR A 1 178 ? 184.174 397.891 50.390 1.00 20.58 178 THR A C 1
ATOM 1267 O O . THR A 1 178 ? 185.189 397.977 51.095 1.00 21.32 178 THR A O 1
ATOM 1271 N N . ALA A 1 179 ? 184.224 397.620 49.086 1.00 18.89 179 ALA A N 1
ATOM 1272 C CA . ALA A 1 179 ? 185.486 397.547 48.348 1.00 20.87 179 ALA A CA 1
ATOM 1273 C C . ALA A 1 179 ? 185.400 398.504 47.176 1.00 18.83 179 ALA A C 1
ATOM 1274 O O . ALA A 1 179 ? 184.389 398.533 46.473 1.00 18.02 179 ALA A O 1
ATOM 1276 N N . SER A 1 180 ? 186.447 399.303 46.978 1.00 17.09 180 SER A N 1
ATOM 1277 C CA . SER A 1 180 ? 186.464 400.342 45.959 1.00 18.70 180 SER A CA 1
ATOM 1278 C C . SER A 1 180 ? 187.922 400.682 45.675 1.00 17.24 180 SER A C 1
ATOM 1279 O O . SER A 1 180 ? 188.826 400.034 46.193 1.00 17.78 180 SER A O 1
ATOM 1282 N N . ASP A 1 181 ? 188.153 401.720 44.871 1.00 17.49 181 ASP A N 1
ATOM 1283 C CA . ASP A 1 181 ? 189.537 402.124 44.627 1.00 19.37 181 ASP A CA 1
ATOM 1284 C C . ASP A 1 181 ? 190.171 402.819 45.828 1.00 20.50 181 ASP A C 1
ATOM 1285 O O . ASP A 1 181 ? 191.398 402.996 45.830 1.00 23.63 181 ASP A O 1
ATOM 1290 N N . THR A 1 182 ? 189.399 403.176 46.847 1.00 19.12 182 THR A N 1
ATOM 1291 C CA . THR A 1 182 ? 189.928 403.831 48.044 1.00 24.16 182 THR A CA 1
ATOM 1292 C C . THR A 1 182 ? 189.733 403.027 49.319 1.00 26.58 182 THR A C 1
ATOM 1293 O O . THR A 1 182 ? 190.312 403.385 50.345 1.00 27.31 182 THR A O 1
ATOM 1297 N N . GLU A 1 183 ? 188.954 401.952 49.292 1.00 20.30 183 GLU A N 1
ATOM 1298 C CA . GLU A 1 183 ? 188.673 401.178 50.492 1.00 24.84 183 GLU A CA 1
ATOM 1299 C C . GLU A 1 183 ? 188.817 399.696 50.151 1.00 22.33 183 GLU A C 1
ATOM 1300 O O . GLU A 1 183 ? 188.161 399.214 49.226 1.00 21.22 183 GLU A O 1
ATOM 1306 N N . ASN A 1 184 ? 189.652 398.960 50.896 1.00 20.22 184 ASN A N 1
ATOM 1307 C CA . ASN A 1 184 ? 189.974 397.570 50.570 1.00 21.59 184 ASN A CA 1
ATOM 1308 C C . ASN A 1 184 ? 190.294 397.386 49.092 1.00 21.22 184 ASN A C 1
ATOM 1309 O O . ASN A 1 184 ? 189.700 396.524 48.430 1.00 18.76 184 ASN A O 1
ATOM 1314 N N . PRO A 1 185 ? 191.187 398.187 48.535 1.00 20.02 185 PRO A N 1
ATOM 1315 C CA . PRO A 1 185 ? 191.469 398.069 47.103 1.00 18.50 185 PRO A CA 1
ATOM 1316 C C . PRO A 1 185 ? 192.006 396.718 46.651 1.00 18.46 185 PRO A C 1
ATOM 1317 O O . PRO A 1 185 ? 191.862 396.383 45.515 1.00 19.09 185 PRO A O 1
ATOM 1321 N N . ASP A 1 186 ? 192.624 395.969 47.548 1.00 18.74 186 ASP A N 1
ATOM 1322 C CA . ASP A 1 186 ? 193.090 394.638 47.208 1.00 21.00 186 ASP A CA 1
ATOM 1323 C C . ASP A 1 186 ? 191.901 393.718 46.854 1.00 19.82 186 ASP A C 1
ATOM 1324 O O . ASP A 1 186 ? 191.934 393.007 45.900 1.00 21.17 186 ASP A O 1
ATOM 1329 N N . LEU A 1 187 ? 190.859 393.821 47.633 1.00 19.16 187 LEU A N 1
ATOM 1330 C CA . LEU A 1 187 ? 189.653 393.053 47.425 1.00 19.39 187 LEU A CA 1
ATOM 1331 C C . LEU A 1 187 ? 188.949 393.585 46.177 1.00 18.37 187 LEU A C 1
ATOM 1332 O O . LEU A 1 187 ? 188.426 392.837 45.408 1.00 18.41 187 LEU A O 1
ATOM 1337 N N . PHE A 1 188 ? 188.973 394.887 45.991 1.00 16.93 188 PHE A N 1
ATOM 1338 C CA . PHE A 1 188 ? 188.338 395.488 44.828 1.00 16.49 188 PHE A CA 1
ATOM 1339 C C . PHE A 1 188 ? 188.984 395.015 43.527 1.00 17.45 188 PHE A C 1
ATOM 1340 O O . PHE A 1 188 ? 188.301 394.794 42.554 1.00 18.79 188 PHE A O 1
ATOM 1348 N N . TRP A 1 189 ? 190.302 394.909 43.517 1.00 16.78 189 TRP A N 1
ATOM 1349 C CA . TRP A 1 189 ? 190.990 394.339 42.369 1.00 15.51 189 TRP A CA 1
ATOM 1350 C C . TRP A 1 189 ? 190.498 392.910 42.105 1.00 16.41 189 TRP A C 1
ATOM 1351 O O . TRP A 1 189 ? 190.223 392.525 40.953 1.00 16.69 189 TRP A O 1
ATOM 1362 N N . ALA A 1 190 ? 190.400 392.104 43.174 1.00 16.92 190 ALA A N 1
ATOM 1363 C CA . ALA A 1 190 ? 190.113 390.679 43.030 1.00 15.77 190 ALA A CA 1
ATOM 1364 C C . ALA A 1 190 ? 188.673 390.428 42.568 1.00 17.63 190 ALA A C 1
ATOM 1365 O O . ALA A 1 190 ? 188.453 389.495 41.784 1.00 16.90 190 ALA A O 1
ATOM 1367 N N . VAL A 1 191 ? 187.696 391.218 43.039 1.00 16.32 191 VAL A N 1
ATOM 1368 C CA . VAL A 1 191 ? 186.306 390.979 42.611 1.00 16.65 191 VAL A CA 1
ATOM 1369 C C . VAL A 1 191 ? 186.111 391.343 41.148 1.00 17.48 191 VAL A C 1
ATOM 1370 O O . VAL A 1 191 ? 185.131 390.898 40.519 1.00 16.68 191 VAL A O 1
ATOM 1374 N N . ARG A 1 192 ? 186.989 392.173 40.590 1.00 15.80 192 ARG A N 1
ATOM 1375 C CA . ARG A 1 192 ? 186.900 392.550 39.181 1.00 15.57 192 ARG A CA 1
ATOM 1376 C C . ARG A 1 192 ? 187.595 391.490 38.333 1.00 17.01 192 ARG A C 1
ATOM 1377 O O . ARG A 1 192 ? 188.686 391.697 37.771 1.00 15.63 192 ARG A O 1
ATOM 1385 N N . GLY A 1 193 ? 186.956 390.319 38.268 1.00 14.72 193 GLY A N 1
ATOM 1386 C CA . GLY A 1 193 ? 187.458 389.223 37.458 1.00 15.80 193 GLY A CA 1
ATOM 1387 C C . GLY A 1 193 ? 187.714 387.945 38.210 1.00 15.78 193 GLY A C 1
ATOM 1388 O O . GLY A 1 193 ? 187.892 386.902 37.563 1.00 15.71 193 GLY A O 1
ATOM 1389 N N . GLY A 1 194 ? 187.717 387.976 39.535 1.00 15.45 194 GLY A N 1
ATOM 1390 C CA . GLY A 1 194 ? 187.988 386.802 40.352 1.00 16.37 194 GLY A CA 1
ATOM 1391 C C . GLY A 1 194 ? 186.757 386.034 40.772 1.00 17.57 194 GLY A C 1
ATOM 1392 O O . GLY A 1 194 ? 186.867 385.162 41.639 1.00 16.62 194 GLY A O 1
ATOM 1393 N N . GLY A 1 195 ? 185.594 386.341 40.207 1.00 15.24 195 GLY A N 1
ATOM 1394 C CA . GLY A 1 195 ? 184.419 385.512 40.469 1.00 16.69 195 GLY A CA 1
ATOM 1395 C C . GLY A 1 195 ? 183.924 385.665 41.893 1.00 16.11 195 GLY A C 1
ATOM 1396 O O . GLY A 1 195 ? 184.158 386.673 42.565 1.00 16.49 195 GLY A O 1
ATOM 1397 N N . GLY A 1 196 ? 183.196 384.611 42.353 1.00 15.33 196 GLY A N 1
ATOM 1398 C CA . GLY A 1 196 ? 182.634 384.594 43.682 1.00 16.52 196 GLY A CA 1
ATOM 1399 C C . GLY A 1 196 ? 183.578 384.181 44.787 1.00 16.27 196 GLY A C 1
ATOM 1400 O O . GLY A 1 196 ? 183.141 383.961 45.920 1.00 16.13 196 GLY A O 1
ATOM 1401 N N . ASN A 1 197 ? 184.868 384.123 44.490 1.00 16.37 197 ASN A N 1
ATOM 1402 C CA . ASN A 1 197 ? 185.863 383.550 45.390 1.00 16.29 197 ASN A CA 1
ATOM 1403 C C . ASN A 1 197 ? 186.011 384.301 46.705 1.00 18.61 197 ASN A C 1
ATOM 1404 O O . ASN A 1 197 ? 186.546 383.727 47.657 1.00 17.10 197 ASN A O 1
ATOM 1409 N N . PHE A 1 198 ? 185.639 385.562 46.772 1.00 17.11 198 PHE A N 1
ATOM 1410 C CA . PHE A 1 198 ? 185.992 386.422 47.901 1.00 18.95 198 PHE A CA 1
ATOM 1411 C C . PHE A 1 198 ? 184.820 386.804 48.771 1.00 19.33 198 PHE A C 1
ATOM 1412 O O . PHE A 1 198 ? 185.005 387.477 49.780 1.00 20.69 198 PHE A O 1
ATOM 1420 N N . GLY A 1 199 ? 183.613 386.373 48.418 1.00 18.64 199 GLY A N 1
ATOM 1421 C CA . GLY A 1 199 ? 182.460 386.699 49.218 1.00 19.33 199 GLY A CA 1
ATOM 1422 C C . GLY A 1 199 ? 181.263 386.914 48.327 1.00 17.86 199 GLY A C 1
ATOM 1423 O O . GLY A 1 199 ? 181.358 386.804 47.097 1.00 18.33 199 GLY A O 1
ATOM 1424 N N . VAL A 1 200 ? 180.142 387.221 48.939 1.00 17.84 200 VAL A N 1
ATOM 1425 C CA . VAL A 1 200 ? 178.883 387.379 48.224 1.00 16.89 200 VAL A CA 1
ATOM 1426 C C . VAL A 1 200 ? 178.678 388.873 48.016 1.00 16.73 200 VAL A C 1
ATOM 1427 O O . VAL A 1 200 ? 178.522 389.625 48.989 1.00 16.27 200 VAL A O 1
ATOM 1431 N N . VAL A 1 201 ? 178.630 389.331 46.756 1.00 15.01 201 VAL A N 1
ATOM 1432 C CA . VAL A 1 201 ? 178.453 390.743 46.453 1.00 16.66 201 VAL A CA 1
ATOM 1433 C C . VAL A 1 201 ? 176.956 391.039 46.513 1.00 16.59 201 VAL A C 1
ATOM 1434 O O . VAL A 1 201 ? 176.173 390.505 45.726 1.00 16.42 201 VAL A O 1
ATOM 1438 N N . THR A 1 202 ? 176.553 391.835 47.483 1.00 17.79 202 THR A N 1
ATOM 1439 C CA . THR A 1 202 ? 175.150 392.180 47.678 1.00 19.12 202 THR A CA 1
ATOM 1440 C C . THR A 1 202 ? 174.738 393.467 46.973 1.00 18.30 202 THR A C 1
ATOM 1441 O O . THR A 1 202 ? 173.534 393.713 46.786 1.00 17.00 202 THR A O 1
ATOM 1445 N N . ALA A 1 203 ? 175.701 394.302 46.573 1.00 16.51 203 ALA A N 1
ATOM 1446 C CA . ALA A 1 203 ? 175.422 395.505 45.796 1.00 16.32 203 ALA A CA 1
ATOM 1447 C C . ALA A 1 203 ? 176.643 395.837 44.953 1.00 16.00 203 ALA A C 1
ATOM 1448 O O . ALA A 1 203 ? 177.780 395.752 45.424 1.00 17.21 203 ALA A O 1
ATOM 1450 N N . PHE A 1 204 ? 176.389 396.148 43.685 1.00 14.96 204 PHE A N 1
ATOM 1451 C CA . PHE A 1 204 ? 177.371 396.662 42.744 1.00 15.08 204 PHE A CA 1
ATOM 1452 C C . PHE A 1 204 ? 177.003 398.112 42.402 1.00 16.46 204 PHE A C 1
ATOM 1453 O O . PHE A 1 204 ? 175.840 398.434 42.155 1.00 15.97 204 PHE A O 1
ATOM 1461 N N . GLU A 1 205 ? 178.011 398.987 42.314 1.00 15.34 205 GLU A N 1
ATOM 1462 C CA . GLU A 1 205 ? 177.826 400.389 41.941 1.00 16.81 205 GLU A CA 1
ATOM 1463 C C . GLU A 1 205 ? 178.596 400.667 40.656 1.00 14.45 205 GLU A C 1
ATOM 1464 O O . GLU A 1 205 ? 179.795 400.338 40.575 1.00 14.73 205 GLU A O 1
ATOM 1470 N N . PHE A 1 206 ? 177.883 401.169 39.638 1.00 14.24 206 PHE A N 1
ATOM 1471 C CA . PHE A 1 206 ? 178.442 401.408 38.310 1.00 15.33 206 PHE A CA 1
ATOM 1472 C C . PHE A 1 206 ? 178.305 402.852 37.879 1.00 14.35 206 PHE A C 1
ATOM 1473 O O . PHE A 1 206 ? 177.296 403.519 38.137 1.00 16.08 206 PHE A O 1
ATOM 1481 N N . ASP A 1 207 ? 179.318 403.297 37.152 1.00 14.41 207 ASP A N 1
ATOM 1482 C CA . ASP A 1 207 ? 179.167 404.497 36.331 1.00 16.18 207 ASP A CA 1
ATOM 1483 C C . ASP A 1 207 ? 178.380 404.168 35.068 1.00 16.13 207 ASP A C 1
ATOM 1484 O O . ASP A 1 207 ? 178.528 403.070 34.494 1.00 16.53 207 ASP A O 1
ATOM 1489 N N . LEU A 1 208 ? 177.588 405.144 34.610 1.00 15.20 208 LEU A N 1
ATOM 1490 C CA . LEU A 1 208 ? 176.694 404.975 33.474 1.00 15.09 208 LEU A CA 1
ATOM 1491 C C . LEU A 1 208 ? 177.014 405.943 32.340 1.00 15.26 208 LEU A C 1
ATOM 1492 O O . LEU A 1 208 ? 177.638 407.007 32.520 1.00 16.58 208 LEU A O 1
ATOM 1497 N N . HIS A 1 209 ? 176.539 405.582 31.170 1.00 14.56 209 HIS A N 1
ATOM 1498 C CA . HIS A 1 209 ? 176.739 406.379 29.966 1.00 15.17 209 HIS A CA 1
ATOM 1499 C C . HIS A 1 209 ? 175.416 406.644 29.272 1.00 17.07 209 HIS A C 1
ATOM 1500 O O . HIS A 1 209 ? 174.485 405.824 29.335 1.00 14.96 209 HIS A O 1
ATOM 1507 N N . ARG A 1 210 ? 175.333 407.761 28.557 1.00 15.01 210 ARG A N 1
ATOM 1508 C CA . ARG A 1 210 ? 174.134 408.066 27.788 1.00 16.75 210 ARG A CA 1
ATOM 1509 C C . ARG A 1 210 ? 174.162 407.266 26.483 1.00 19.34 210 ARG A C 1
ATOM 1510 O O . ARG A 1 210 ? 175.090 407.393 25.676 1.00 19.97 210 ARG A O 1
ATOM 1518 N N . VAL A 1 211 ? 173.177 406.392 26.303 1.00 17.46 211 VAL A N 1
ATOM 1519 C CA . VAL A 1 211 ? 173.092 405.488 25.148 1.00 18.64 211 VAL A CA 1
ATOM 1520 C C . VAL A 1 211 ? 171.665 405.601 24.626 1.00 19.49 211 VAL A C 1
ATOM 1521 O O . VAL A 1 211 ? 170.720 405.011 25.198 1.00 18.73 211 VAL A O 1
ATOM 1525 N N . GLY A 1 212 ? 171.506 406.368 23.541 1.00 18.37 212 GLY A N 1
ATOM 1526 C CA . GLY A 1 212 ? 170.232 406.527 22.866 1.00 20.44 212 GLY A CA 1
ATOM 1527 C C . GLY A 1 212 ? 170.045 405.402 21.865 1.00 21.10 212 GLY A C 1
ATOM 1528 O O . GLY A 1 212 ? 170.642 404.333 22.012 1.00 20.01 212 GLY A O 1
ATOM 1529 N N . PRO A 1 213 ? 169.245 405.608 20.826 1.00 17.86 213 PRO A N 1
ATOM 1530 C CA . PRO A 1 213 ? 169.023 404.531 19.844 1.00 18.15 213 PRO A CA 1
ATOM 1531 C C . PRO A 1 213 ? 170.309 404.039 19.198 1.00 18.32 213 PRO A C 1
ATOM 1532 O O . PRO A 1 213 ? 171.265 404.801 18.994 1.00 17.65 213 PRO A O 1
ATOM 1536 N N . VAL A 1 214 ? 170.302 402.783 18.823 1.00 15.48 214 VAL A N 1
ATOM 1537 C CA . VAL A 1 214 ? 171.448 402.116 18.234 1.00 16.37 214 VAL A CA 1
ATOM 1538 C C . VAL A 1 214 ? 171.072 401.485 16.907 1.00 15.77 214 VAL A C 1
ATOM 1539 O O . VAL A 1 214 ? 170.163 400.721 16.874 1.00 16.97 214 VAL A O 1
ATOM 1543 N N . ARG A 1 215 ? 171.779 401.819 15.835 1.00 14.57 215 ARG A N 1
ATOM 1544 C CA . ARG A 1 215 ? 171.549 401.175 14.557 1.00 15.29 215 ARG A CA 1
ATOM 1545 C C . ARG A 1 215 ? 172.120 399.751 14.668 1.00 14.84 215 ARG A C 1
ATOM 1546 O O . ARG A 1 215 ? 173.222 399.573 15.077 1.00 14.52 215 ARG A O 1
ATOM 1554 N N . PHE A 1 216 ? 171.330 398.764 14.264 1.00 14.12 216 PHE A N 1
ATOM 1555 C CA . PHE A 1 216 ? 171.650 397.355 14.457 1.00 15.29 216 PHE A CA 1
ATOM 1556 C C . PHE A 1 216 ? 171.288 396.581 13.210 1.00 15.05 216 PHE A C 1
ATOM 1557 O O . PHE A 1 216 ? 170.310 396.894 12.526 1.00 15.60 216 PHE A O 1
ATOM 1565 N N . ALA A 1 217 ? 172.057 395.528 12.940 1.00 14.92 217 ALA A N 1
ATOM 1566 C CA . ALA A 1 217 ? 171.726 394.627 11.839 1.00 15.27 217 ALA A CA 1
ATOM 1567 C C . ALA A 1 217 ? 172.001 393.190 12.240 1.00 15.99 217 ALA A C 1
ATOM 1568 O O . ALA A 1 217 ? 172.998 392.895 12.906 1.00 15.20 217 ALA A O 1
ATOM 1570 N N . SER A 1 218 ? 171.121 392.304 11.802 1.00 15.16 218 SER A N 1
ATOM 1571 C CA . SER A 1 218 ? 171.399 390.881 11.903 1.00 15.14 218 SER A CA 1
ATOM 1572 C C . SER A 1 218 ? 171.117 390.253 10.556 1.00 15.84 218 SER A C 1
ATOM 1573 O O . SER A 1 218 ? 170.142 390.607 9.898 1.00 15.68 218 SER A O 1
ATOM 1576 N N . THR A 1 219 ? 171.946 389.297 10.156 1.00 15.60 219 THR A N 1
ATOM 1577 C CA . THR A 1 219 ? 171.773 388.672 8.855 1.00 16.61 219 THR A CA 1
ATOM 1578 C C . THR A 1 219 ? 172.457 387.316 8.876 1.00 17.24 219 THR A C 1
ATOM 1579 O O . THR A 1 219 ? 173.120 386.947 9.845 1.00 15.83 219 THR A O 1
ATOM 1583 N N . TYR A 1 220 ? 172.287 386.577 7.779 1.00 16.64 220 TYR A N 1
ATOM 1584 C CA . TYR A 1 220 ? 172.780 385.205 7.698 1.00 16.50 220 TYR A CA 1
ATOM 1585 C C . TYR A 1 220 ? 173.505 385.016 6.382 1.00 18.17 220 TYR A C 1
ATOM 1586 O O . TYR A 1 220 ? 172.976 385.391 5.324 1.00 20.87 220 TYR A O 1
ATOM 1595 N N . TYR A 1 221 ? 174.709 384.443 6.443 1.00 17.34 221 TYR A N 1
ATOM 1596 C CA . TYR A 1 221 ? 175.481 384.134 5.253 1.00 16.28 221 TYR A CA 1
ATOM 1597 C C . TYR A 1 221 ? 175.576 382.625 5.092 1.00 20.09 221 TYR A C 1
ATOM 1598 O O . TYR A 1 221 ? 175.690 381.886 6.077 1.00 19.43 221 TYR A O 1
ATOM 1607 N N . SER A 1 222 ? 175.521 382.174 3.838 1.00 22.36 222 SER A N 1
ATOM 1608 C CA . SER A 1 222 ? 175.750 380.768 3.544 1.00 22.55 222 SER A CA 1
ATOM 1609 C C . SER A 1 222 ? 177.166 380.377 3.942 1.00 21.92 222 SER A C 1
ATOM 1610 O O . SER A 1 222 ? 178.094 381.179 3.870 1.00 23.82 222 SER A O 1
ATOM 1613 N N . LEU A 1 223 ? 177.349 379.112 4.334 1.00 23.30 223 LEU A N 1
ATOM 1614 C CA . LEU A 1 223 ? 178.719 378.639 4.541 1.00 25.51 223 LEU A CA 1
ATOM 1615 C C . LEU A 1 223 ? 179.531 378.627 3.250 1.00 29.56 223 LEU A C 1
ATOM 1616 O O . LEU A 1 223 ? 180.767 378.700 3.316 1.00 29.80 223 LEU A O 1
ATOM 1621 N N . ASP A 1 224 ? 178.862 378.548 2.088 1.00 29.97 224 ASP A N 1
ATOM 1622 C CA . ASP A 1 224 ? 179.553 378.689 0.801 1.00 34.13 224 ASP A CA 1
ATOM 1623 C C . ASP A 1 224 ? 180.380 379.966 0.748 1.00 33.61 224 ASP A C 1
ATOM 1624 O O . ASP A 1 224 ? 181.490 379.972 0.205 1.00 33.18 224 ASP A O 1
ATOM 1629 N N . GLU A 1 225 ? 179.835 381.073 1.263 1.00 28.88 225 GLU A N 1
ATOM 1630 C CA . GLU A 1 225 ? 180.532 382.357 1.286 1.00 30.55 225 GLU A CA 1
ATOM 1631 C C . GLU A 1 225 ? 181.248 382.600 2.615 1.00 29.89 225 GLU A C 1
ATOM 1632 O O . GLU A 1 225 ? 181.705 383.721 2.879 1.00 24.97 225 GLU A O 1
ATOM 1638 N N . GLY A 1 226 ? 181.357 381.574 3.445 1.00 26.83 226 GLY A N 1
ATOM 1639 C CA . GLY A 1 226 ? 181.938 381.675 4.762 1.00 27.77 226 GLY A CA 1
ATOM 1640 C C . GLY A 1 226 ? 183.381 382.157 4.807 1.00 27.47 226 GLY A C 1
ATOM 1641 O O . GLY A 1 226 ? 183.728 383.055 5.581 1.00 25.06 226 GLY A O 1
ATOM 1642 N N . PRO A 1 227 ? 184.264 381.551 4.011 1.00 26.11 227 PRO A N 1
ATOM 1643 C CA . PRO A 1 227 ? 185.670 381.975 4.072 1.00 27.66 227 PRO A CA 1
ATOM 1644 C C . PRO A 1 227 ? 185.835 383.465 3.835 1.00 24.87 227 PRO A C 1
ATOM 1645 O O . PRO A 1 227 ? 186.575 384.141 4.566 1.00 25.42 227 PRO A O 1
ATOM 1649 N N . GLN A 1 228 ? 185.130 384.021 2.854 1.00 24.30 228 GLN A N 1
ATOM 1650 C CA . GLN A 1 228 ? 185.314 385.435 2.588 1.00 26.48 228 GLN A CA 1
ATOM 1651 C C . GLN A 1 228 ? 184.620 386.309 3.626 1.00 25.69 228 GLN A C 1
ATOM 1652 O O . GLN A 1 228 ? 185.092 387.411 3.906 1.00 24.18 228 GLN A O 1
ATOM 1658 N N . VAL A 1 229 ? 183.513 385.840 4.216 1.00 22.90 229 VAL A N 1
ATOM 1659 C CA . VAL A 1 229 ? 182.883 386.604 5.294 1.00 21.93 229 VAL A CA 1
ATOM 1660 C C . VAL A 1 229 ? 183.792 386.671 6.527 1.00 21.24 229 VAL A C 1
ATOM 1661 O O . VAL A 1 229 ? 184.013 387.748 7.107 1.00 21.26 229 VAL A O 1
ATOM 1665 N N . ILE A 1 230 ? 184.304 385.521 6.965 1.00 21.23 230 ILE A N 1
ATOM 1666 C CA . ILE A 1 230 ? 185.121 385.490 8.176 1.00 20.40 230 ILE A CA 1
ATOM 1667 C C . ILE A 1 230 ? 186.422 386.261 7.964 1.00 21.39 230 ILE A C 1
ATOM 1668 O O . ILE A 1 230 ? 186.901 386.960 8.860 1.00 20.18 230 ILE A O 1
ATOM 1673 N N . ARG A 1 231 ? 187.026 386.126 6.783 1.00 23.14 231 ARG A N 1
ATOM 1674 C CA . ARG A 1 231 ? 188.225 386.907 6.494 1.00 24.11 231 ARG A CA 1
ATOM 1675 C C . ARG A 1 231 ? 187.932 388.393 6.511 1.00 23.32 231 ARG A C 1
ATOM 1676 O O . ARG A 1 231 ? 188.729 389.179 7.037 1.00 23.91 231 ARG A O 1
ATOM 1684 N N . ALA A 1 232 ? 186.794 388.804 5.946 1.00 21.25 232 ALA A N 1
ATOM 1685 C CA . ALA A 1 232 ? 186.424 390.217 5.965 1.00 22.85 232 ALA A CA 1
ATOM 1686 C C . ALA A 1 232 ? 186.234 390.698 7.396 1.00 20.81 232 ALA A C 1
ATOM 1687 O O . ALA A 1 232 ? 186.673 391.789 7.766 1.00 20.36 232 ALA A O 1
ATOM 1689 N N . TRP A 1 233 ? 185.605 389.861 8.219 1.00 19.98 233 TRP A N 1
ATOM 1690 C CA . TRP A 1 233 ? 185.383 390.199 9.619 1.00 18.80 233 TRP A CA 1
ATOM 1691 C C . TRP A 1 233 ? 186.703 390.354 10.365 1.00 19.52 233 TRP A C 1
ATOM 1692 O O . TRP A 1 233 ? 186.946 391.374 11.022 1.00 18.11 233 TRP A O 1
ATOM 1703 N N . ARG A 1 234 ? 187.596 389.368 10.255 1.00 19.37 234 ARG A N 1
ATOM 1704 C CA . ARG A 1 234 ? 188.842 389.460 11.002 1.00 18.99 234 ARG A CA 1
ATOM 1705 C C . ARG A 1 234 ? 189.698 390.625 10.509 1.00 21.65 234 ARG A C 1
ATOM 1706 O O . ARG A 1 234 ? 190.280 391.349 11.316 1.00 22.07 234 ARG A O 1
ATOM 1714 N N . ASP A 1 235 ? 189.709 390.878 9.191 1.00 20.78 235 ASP A N 1
ATOM 1715 C CA . ASP A 1 235 ? 190.507 391.988 8.679 1.00 21.20 235 ASP A CA 1
ATOM 1716 C C . ASP A 1 235 ? 189.904 393.318 9.109 1.00 20.75 235 ASP A C 1
ATOM 1717 O O . ASP A 1 235 ? 190.621 394.253 9.502 1.00 23.41 235 ASP A O 1
ATOM 1722 N N . HIS A 1 236 ? 188.582 393.437 9.018 1.00 20.83 236 HIS A N 1
ATOM 1723 C CA . HIS A 1 236 ? 187.946 394.705 9.340 1.00 23.06 236 HIS A CA 1
ATOM 1724 C C . HIS A 1 236 ? 188.098 395.046 10.809 1.00 20.07 236 HIS A C 1
ATOM 1725 O O . HIS A 1 236 ? 188.355 396.199 11.164 1.00 19.27 236 HIS A O 1
ATOM 1732 N N . MET A 1 237 ? 187.911 394.072 11.694 1.00 19.38 237 MET A N 1
ATOM 1733 C CA . MET A 1 237 ? 187.890 394.399 13.117 1.00 19.14 237 MET A CA 1
ATOM 1734 C C . MET A 1 237 ? 189.250 394.819 13.647 1.00 20.90 237 MET A C 1
ATOM 1735 O O . MET A 1 237 ? 189.309 395.549 14.641 1.00 21.63 237 MET A O 1
ATOM 1740 N N . ALA A 1 238 ? 190.338 394.392 13.000 1.00 19.80 238 ALA A N 1
ATOM 1741 C CA . ALA A 1 238 ? 191.666 394.802 13.448 1.00 21.86 238 ALA A CA 1
ATOM 1742 C C . ALA A 1 238 ? 191.837 396.310 13.444 1.00 23.31 238 ALA A C 1
ATOM 1743 O O . ALA A 1 238 ? 192.657 396.836 14.204 1.00 23.89 238 ALA A O 1
ATOM 1745 N N . THR A 1 239 ? 191.122 397.028 12.588 1.00 20.26 239 THR A N 1
ATOM 1746 C CA . THR A 1 239 ? 191.267 398.486 12.577 1.00 25.04 239 THR A CA 1
ATOM 1747 C C . THR A 1 239 ? 189.955 399.236 12.769 1.00 22.37 239 THR A C 1
ATOM 1748 O O . THR A 1 239 ? 189.928 400.459 12.590 1.00 23.75 239 THR A O 1
ATOM 1752 N N . ALA A 1 240 ? 188.869 398.541 13.141 1.00 20.54 240 ALA A N 1
ATOM 1753 C CA . ALA A 1 240 ? 187.576 399.186 13.270 1.00 19.90 240 ALA A CA 1
ATOM 1754 C C . ALA A 1 240 ? 187.570 400.161 14.437 1.00 19.48 240 ALA A C 1
ATOM 1755 O O . ALA A 1 240 ? 188.214 399.936 15.468 1.00 19.96 240 ALA A O 1
ATOM 1757 N N . PRO A 1 241 ? 186.794 401.225 14.337 1.00 18.93 241 PRO A N 1
ATOM 1758 C CA . PRO A 1 241 ? 186.624 402.108 15.483 1.00 18.48 241 PRO A CA 1
ATOM 1759 C C . PRO A 1 241 ? 185.847 401.396 16.583 1.00 18.72 241 PRO A C 1
ATOM 1760 O O . PRO A 1 241 ? 185.072 400.450 16.353 1.00 17.18 241 PRO A O 1
ATOM 1764 N N . ASP A 1 242 ? 186.053 401.897 17.803 1.00 17.68 242 ASP A N 1
ATOM 1765 C CA . ASP A 1 242 ? 185.418 401.311 18.986 1.00 17.98 242 ASP A CA 1
ATOM 1766 C C . ASP A 1 242 ? 183.897 401.270 18.849 1.00 17.31 242 ASP A C 1
ATOM 1767 O O . ASP A 1 242 ? 183.252 400.380 19.410 1.00 16.41 242 ASP A O 1
ATOM 1772 N N . GLU A 1 243 ? 183.310 402.193 18.089 1.00 15.62 243 GLU A N 1
ATOM 1773 C CA . GLU A 1 243 ? 181.861 402.305 17.988 1.00 15.21 243 GLU A CA 1
ATOM 1774 C C . GLU A 1 243 ? 181.220 401.136 17.248 1.00 16.25 243 GLU A C 1
ATOM 1775 O O . GLU A 1 243 ? 180.011 400.921 17.392 1.00 15.44 243 GLU A O 1
ATOM 1781 N N . LEU A 1 244 ? 181.969 400.402 16.434 1.00 14.26 244 LEU A N 1
ATOM 1782 C CA . LEU A 1 244 ? 181.424 399.245 15.722 1.00 14.67 244 LEU A CA 1
ATOM 1783 C C . LEU A 1 244 ? 181.679 397.970 16.506 1.00 15.17 244 LEU A C 1
ATOM 1784 O O . LEU A 1 244 ? 182.811 397.709 16.902 1.00 15.52 244 LEU A O 1
ATOM 1789 N N . THR A 1 245 ? 180.609 397.196 16.711 1.00 14.71 245 THR A N 1
ATOM 1790 C CA . THR A 1 245 ? 180.721 395.833 17.217 1.00 16.36 245 THR A CA 1
ATOM 1791 C C . THR A 1 245 ? 180.102 394.910 16.185 1.00 15.97 245 THR A C 1
ATOM 1792 O O . THR A 1 245 ? 179.074 395.233 15.604 1.00 15.14 245 THR A O 1
ATOM 1796 N N . TRP A 1 246 ? 180.742 393.777 15.939 1.00 15.43 246 TRP A N 1
ATOM 1797 C CA . TRP A 1 246 ? 180.316 392.893 14.869 1.00 16.42 246 TRP A CA 1
ATOM 1798 C C . TRP A 1 246 ? 180.718 391.504 15.331 1.00 15.24 246 TRP A C 1
ATOM 1799 O O . TRP A 1 246 ? 181.903 391.274 15.615 1.00 15.71 246 TRP A O 1
ATOM 1810 N N . ALA A 1 247 ? 179.736 390.617 15.457 1.00 13.65 247 ALA A N 1
ATOM 1811 C CA . ALA A 1 247 ? 179.971 389.280 16.007 1.00 16.10 247 ALA A CA 1
ATOM 1812 C C . ALA A 1 247 ? 179.381 388.247 15.067 1.00 14.78 247 ALA A C 1
ATOM 1813 O O . ALA A 1 247 ? 178.393 388.505 14.388 1.00 15.21 247 ALA A O 1
ATOM 1815 N N . LEU A 1 248 ? 180.030 387.078 15.011 1.00 15.32 248 LEU A N 1
ATOM 1816 C CA . LEU A 1 248 ? 179.607 385.994 14.133 1.00 15.01 248 LEU A CA 1
ATOM 1817 C C . LEU A 1 248 ? 179.175 384.789 14.955 1.00 16.74 248 LEU A C 1
ATOM 1818 O O . LEU A 1 248 ? 179.899 384.326 15.841 1.00 17.19 248 LEU A O 1
ATOM 1823 N N . TYR A 1 249 ? 177.991 384.286 14.672 1.00 14.90 249 TYR A N 1
ATOM 1824 C CA . TYR A 1 249 ? 177.465 383.134 15.397 1.00 15.14 249 TYR A CA 1
ATOM 1825 C C . TYR A 1 249 ? 177.155 382.071 14.360 1.00 16.05 249 TYR A C 1
ATOM 1826 O O . TYR A 1 249 ? 176.152 382.154 13.644 1.00 16.67 249 TYR A O 1
ATOM 1835 N N . LEU A 1 250 ? 177.991 381.044 14.309 1.00 16.39 250 LEU A N 1
ATOM 1836 C CA . LEU A 1 250 ? 177.734 379.975 13.355 1.00 14.54 250 LEU A CA 1
ATOM 1837 C C . LEU A 1 250 ? 176.750 378.993 13.977 1.00 14.61 250 LEU A C 1
ATOM 1838 O O . LEU A 1 250 ? 176.918 378.558 15.123 1.00 16.11 250 LEU A O 1
ATOM 1843 N N . ARG A 1 251 ? 175.687 378.674 13.249 1.00 14.68 251 ARG A N 1
ATOM 1844 C CA . ARG A 1 251 ? 174.554 377.944 13.831 1.00 14.87 251 ARG A CA 1
ATOM 1845 C C . ARG A 1 251 ? 173.690 377.408 12.700 1.00 15.73 251 ARG A C 1
ATOM 1846 O O . ARG A 1 251 ? 173.830 377.825 11.554 1.00 16.96 251 ARG A O 1
ATOM 1854 N N . LEU A 1 252 ? 172.762 376.516 13.032 1.00 15.97 252 LEU A N 1
ATOM 1855 C CA . LEU A 1 252 ? 171.720 376.207 12.063 1.00 16.67 252 LEU A CA 1
ATOM 1856 C C . LEU A 1 252 ? 170.765 377.390 11.937 1.00 17.12 252 LEU A C 1
ATOM 1857 O O . LEU A 1 252 ? 170.389 378.038 12.930 1.00 17.97 252 LEU A O 1
ATOM 1862 N N . ALA A 1 253 ? 170.380 377.692 10.710 1.00 16.92 253 ALA A N 1
ATOM 1863 C CA . ALA A 1 253 ? 169.528 378.850 10.496 1.00 18.00 253 ALA A CA 1
ATOM 1864 C C . ALA A 1 253 ? 168.165 378.611 11.144 1.00 17.25 253 ALA A C 1
ATOM 1865 O O . ALA A 1 253 ? 167.563 377.543 10.950 1.00 17.14 253 ALA A O 1
ATOM 1867 N N . PRO A 1 254 ? 167.645 379.556 11.924 1.00 16.92 254 PRO A N 1
ATOM 1868 C CA . PRO A 1 254 ? 166.345 379.326 12.574 1.00 17.05 254 PRO A CA 1
ATOM 1869 C C . PRO A 1 254 ? 165.235 379.436 11.547 1.00 16.96 254 PRO A C 1
ATOM 1870 O O . PRO A 1 254 ? 165.397 380.144 10.542 1.00 17.07 254 PRO A O 1
ATOM 1874 N N . PRO A 1 255 ? 164.091 378.785 11.788 1.00 17.97 255 PRO A N 1
ATOM 1875 C CA . PRO A 1 255 ? 162.993 378.746 10.788 1.00 18.38 255 PRO A CA 1
ATOM 1876 C C . PRO A 1 255 ? 162.094 379.970 10.888 1.00 21.73 255 PRO A C 1
ATOM 1877 O O . PRO A 1 255 ? 160.906 379.926 11.293 1.00 21.19 255 PRO A O 1
ATOM 1881 N N . LEU A 1 256 ? 162.668 381.090 10.508 1.00 17.37 256 LEU A N 1
ATOM 1882 C CA . LEU A 1 256 ? 162.013 382.380 10.620 1.00 17.52 256 LEU A CA 1
ATOM 1883 C C . LEU A 1 256 ? 161.706 382.922 9.235 1.00 18.32 256 LEU A C 1
ATOM 1884 O O . LEU A 1 256 ? 162.417 382.615 8.256 1.00 18.82 256 LEU A O 1
ATOM 1889 N N . PRO A 1 257 ? 160.655 383.735 9.129 1.00 16.48 257 PRO A N 1
ATOM 1890 C CA . PRO A 1 257 ? 160.124 384.095 7.800 1.00 16.29 257 PRO A CA 1
ATOM 1891 C C . PRO A 1 257 ? 161.053 384.980 6.977 1.00 19.92 257 PRO A C 1
ATOM 1892 O O . PRO A 1 257 ? 160.919 385.025 5.745 1.00 21.24 257 PRO A O 1
ATOM 1896 N N . GLU A 1 258 ? 161.975 385.705 7.610 1.00 17.39 258 GLU A N 1
ATOM 1897 C CA . GLU A 1 258 ? 162.928 386.512 6.853 1.00 19.29 258 GLU A CA 1
ATOM 1898 C C . GLU A 1 258 ? 163.912 385.649 6.074 1.00 20.27 258 GLU A C 1
ATOM 1899 O O . GLU A 1 258 ? 164.574 386.163 5.167 1.00 19.18 258 GLU A O 1
ATOM 1905 N N . LEU A 1 259 ? 164.057 384.366 6.429 1.00 17.49 259 LEU A N 1
ATOM 1906 C CA . LEU A 1 259 ? 164.967 383.514 5.691 1.00 17.56 259 LEU A CA 1
ATOM 1907 C C . LEU A 1 259 ? 164.196 382.608 4.753 1.00 20.43 259 LEU A C 1
ATOM 1908 O O . LEU A 1 259 ? 163.130 382.122 5.113 1.00 20.06 259 LEU A O 1
ATOM 1913 N N . PRO A 1 260 ? 164.732 382.325 3.571 1.00 19.19 260 PRO A N 1
ATOM 1914 C CA . PRO A 1 260 ? 164.060 381.372 2.687 1.00 21.75 260 PRO A CA 1
ATOM 1915 C C . PRO A 1 260 ? 164.017 380.003 3.354 1.00 19.42 260 PRO A C 1
ATOM 1916 O O . PRO A 1 260 ? 164.944 379.598 4.062 1.00 19.10 260 PRO A O 1
ATOM 1920 N N . ALA A 1 261 ? 162.909 379.296 3.131 1.00 20.33 261 ALA A N 1
ATOM 1921 C CA . ALA A 1 261 ? 162.701 378.031 3.822 1.00 20.44 261 ALA A CA 1
ATOM 1922 C C . ALA A 1 261 ? 163.808 377.042 3.522 1.00 20.51 261 ALA A C 1
ATOM 1923 O O . ALA A 1 261 ? 164.129 376.193 4.357 1.00 21.08 261 ALA A O 1
ATOM 1925 N N . ASP A 1 262 ? 164.410 377.135 2.342 1.00 20.38 262 ASP A N 1
ATOM 1926 C CA . ASP A 1 262 ? 165.441 376.183 1.982 1.00 21.90 262 ASP A CA 1
ATOM 1927 C C . ASP A 1 262 ? 166.678 376.328 2.856 1.00 21.66 262 ASP A C 1
ATOM 1928 O O . ASP A 1 262 ? 167.490 375.405 2.920 1.00 23.13 262 ASP A O 1
ATOM 1933 N N . MET A 1 263 ? 166.856 377.476 3.521 1.00 19.39 263 MET A N 1
ATOM 1934 C CA . MET A 1 263 ? 167.981 377.648 4.434 1.00 20.52 263 MET A CA 1
ATOM 1935 C C . MET A 1 263 ? 167.697 377.180 5.857 1.00 19.37 263 MET A C 1
ATOM 1936 O O . MET A 1 263 ? 168.647 376.950 6.619 1.00 18.84 263 MET A O 1
ATOM 1941 N N . HIS A 1 264 ? 166.429 377.001 6.219 1.00 18.04 264 HIS A N 1
ATOM 1942 C CA . HIS A 1 264 ? 166.064 376.637 7.591 1.00 19.68 264 HIS A CA 1
ATOM 1943 C C . HIS A 1 264 ? 166.749 375.346 8.002 1.00 18.11 264 HIS A C 1
ATOM 1944 O O . HIS A 1 264 ? 166.714 374.345 7.276 1.00 20.07 264 HIS A O 1
ATOM 1951 N N . GLY A 1 265 ? 167.361 375.360 9.173 1.00 17.15 265 GLY A N 1
ATOM 1952 C CA . GLY A 1 265 ? 167.951 374.145 9.679 1.00 20.80 265 GLY A CA 1
ATOM 1953 C C . GLY A 1 265 ? 169.303 373.794 9.105 1.00 20.88 265 GLY A C 1
ATOM 1954 O O . GLY A 1 265 ? 169.854 372.757 9.484 1.00 21.81 265 GLY A O 1
ATOM 1955 N N . LYS A 1 266 ? 169.841 374.601 8.229 1.00 18.42 266 LYS A N 1
ATOM 1956 C CA . LYS A 1 266 ? 171.161 374.356 7.653 1.00 21.83 266 LYS A CA 1
ATOM 1957 C C . LYS A 1 266 ? 172.219 375.279 8.261 1.00 21.41 266 LYS A C 1
ATOM 1958 O O . LYS A 1 266 ? 171.913 376.385 8.701 1.00 17.48 266 LYS A O 1
ATOM 1964 N N . PRO A 1 267 ? 173.477 374.865 8.333 1.00 18.33 267 PRO A N 1
ATOM 1965 C CA . PRO A 1 267 ? 174.502 375.720 8.942 1.00 17.72 267 PRO A CA 1
ATOM 1966 C C . PRO A 1 267 ? 174.678 377.025 8.183 1.00 21.75 267 PRO A C 1
ATOM 1967 O O . PRO A 1 267 ? 174.736 377.052 6.953 1.00 22.74 267 PRO A O 1
ATOM 1971 N N . VAL A 1 268 ? 174.759 378.123 8.942 1.00 17.47 268 VAL A N 1
ATOM 1972 C CA . VAL A 1 268 ? 174.958 379.472 8.402 1.00 17.61 268 VAL A CA 1
ATOM 1973 C C . VAL A 1 268 ? 175.826 380.264 9.362 1.00 15.46 268 VAL A C 1
ATOM 1974 O O . VAL A 1 268 ? 176.075 379.860 10.491 1.00 16.92 268 VAL A O 1
ATOM 1978 N N . ILE A 1 269 ? 176.261 381.424 8.910 1.00 17.21 269 ILE A N 1
ATOM 1979 C CA . ILE A 1 269 ? 176.898 382.406 9.776 1.00 16.74 269 ILE A CA 1
ATOM 1980 C C . ILE A 1 269 ? 175.828 383.450 10.079 1.00 17.44 269 ILE A C 1
ATOM 1981 O O . ILE A 1 269 ? 175.363 384.152 9.171 1.00 18.26 269 ILE A O 1
ATOM 1986 N N . CYS A 1 270 ? 175.413 383.561 11.340 1.00 15.31 270 CYS A N 1
ATOM 1987 C CA . CYS A 1 270 ? 174.515 384.634 11.781 1.00 16.45 270 CYS A CA 1
ATOM 1988 C C . CYS A 1 270 ? 175.385 385.798 12.251 1.00 17.13 270 CYS A C 1
ATOM 1989 O O . CYS A 1 270 ? 176.076 385.696 13.268 1.00 19.05 270 CYS A O 1
ATOM 1992 N N . ALA A 1 271 ? 175.415 386.873 11.480 1.00 15.86 271 ALA A N 1
ATOM 1993 C CA . ALA A 1 271 ? 176.267 388.004 11.792 1.00 14.80 271 ALA A CA 1
ATOM 1994 C C . ALA A 1 271 ? 175.406 389.114 12.378 1.00 17.08 271 ALA A C 1
ATOM 1995 O O . ALA A 1 271 ? 174.399 389.513 11.778 1.00 16.62 271 ALA A O 1
ATOM 1997 N N . MET A 1 272 ? 175.817 389.627 13.534 1.00 14.83 272 MET A N 1
ATOM 1998 C CA . MET A 1 272 ? 175.058 390.684 14.187 1.00 16.40 272 MET A CA 1
ATOM 1999 C C . MET A 1 272 ? 176.006 391.830 14.485 1.00 16.05 272 MET A C 1
ATOM 2000 O O . MET A 1 272 ? 177.141 391.621 14.899 1.00 15.13 272 MET A O 1
ATOM 2005 N N . SER A 1 273 ? 175.557 393.041 14.213 1.00 15.33 273 SER A N 1
ATOM 2006 C CA . SER A 1 273 ? 176.426 394.196 14.318 1.00 16.42 273 SER A CA 1
ATOM 2007 C C . SER A 1 273 ? 175.638 395.395 14.806 1.00 14.59 273 SER A C 1
ATOM 2008 O O . SER A 1 273 ? 174.423 395.522 14.599 1.00 14.66 273 SER A O 1
ATOM 2011 N N . CYS A 1 274 ? 176.368 396.325 15.411 1.00 13.81 274 CYS A N 1
ATOM 2012 C CA . CYS A 1 274 ? 175.730 397.554 15.869 1.00 14.04 274 CYS A CA 1
ATOM 2013 C C . CYS A 1 274 ? 176.743 398.690 15.864 1.00 13.87 274 CYS A C 1
ATOM 2014 O O . CYS A 1 274 ? 177.961 398.461 15.845 1.00 14.62 274 CYS A O 1
ATOM 2017 N N . TRP A 1 275 ? 176.230 399.911 15.880 1.00 16.38 275 TRP A N 1
ATOM 2018 C CA . TRP A 1 275 ? 177.059 401.101 15.978 1.00 15.48 275 TRP A CA 1
ATOM 2019 C C . TRP A 1 275 ? 176.619 401.856 17.212 1.00 15.80 275 TRP A C 1
ATOM 2020 O O . TRP A 1 275 ? 175.442 402.243 17.310 1.00 15.99 275 TRP A O 1
ATOM 2031 N N . ILE A 1 276 ? 177.544 402.077 18.146 1.00 14.35 276 ILE A N 1
ATOM 2032 C CA . ILE A 1 276 ? 177.242 402.845 19.347 1.00 16.29 276 ILE A CA 1
ATOM 2033 C C . ILE A 1 276 ? 177.635 404.290 19.022 1.00 18.69 276 ILE A C 1
ATOM 2034 O O . ILE A 1 276 ? 178.820 404.634 19.015 1.00 18.32 276 ILE A O 1
ATOM 2039 N N . GLY A 1 277 ? 176.641 405.090 18.688 1.00 16.69 277 GLY A N 1
ATOM 2040 C CA . GLY A 1 277 ? 176.881 406.445 18.198 1.00 17.48 277 GLY A CA 1
ATOM 2041 C C . GLY A 1 277 ? 175.739 406.892 17.312 1.00 18.05 277 GLY A C 1
ATOM 2042 O O . GLY A 1 277 ? 174.663 406.332 17.339 1.00 19.81 277 GLY A O 1
ATOM 2043 N N . ASP A 1 278 ? 175.979 407.951 16.537 1.00 17.32 278 ASP A N 1
ATOM 2044 C CA . ASP A 1 278 ? 174.919 408.517 15.725 1.00 16.77 278 ASP A CA 1
ATOM 2045 C C . ASP A 1 278 ? 174.379 407.466 14.763 1.00 17.53 278 ASP A C 1
ATOM 2046 O O . ASP A 1 278 ? 175.158 406.893 13.997 1.00 16.46 278 ASP A O 1
ATOM 2051 N N . PRO A 1 279 ? 173.073 407.238 14.738 1.00 18.29 279 PRO A N 1
ATOM 2052 C CA . PRO A 1 279 ? 172.520 406.183 13.867 1.00 16.98 279 PRO A CA 1
ATOM 2053 C C . PRO A 1 279 ? 172.693 406.440 12.381 1.00 18.06 279 PRO A C 1
ATOM 2054 O O . PRO A 1 279 ? 172.705 405.463 11.623 1.00 17.45 279 PRO A O 1
ATOM 2058 N N . HIS A 1 280 ? 172.832 407.704 11.925 1.00 18.33 280 HIS A N 1
ATOM 2059 C CA . HIS A 1 280 ? 173.098 407.908 10.504 1.00 19.11 280 HIS A CA 1
ATOM 2060 C C . HIS A 1 280 ? 174.501 407.433 10.133 1.00 20.72 280 HIS A C 1
ATOM 2061 O O . HIS A 1 280 ? 174.701 406.845 9.067 1.00 19.27 280 HIS A O 1
ATOM 2068 N N . GLU A 1 281 ? 175.496 407.702 10.985 1.00 17.95 281 GLU A N 1
ATOM 2069 C CA . GLU A 1 281 ? 176.815 407.135 10.757 1.00 17.05 281 GLU A CA 1
ATOM 2070 C C . GLU A 1 281 ? 176.743 405.625 10.921 1.00 16.39 281 GLU A C 1
ATOM 2071 O O . GLU A 1 281 ? 177.352 404.880 10.149 1.00 16.86 281 GLU A O 1
ATOM 2077 N N . GLY A 1 282 ? 175.936 405.177 11.895 1.00 17.00 282 GLY A N 1
ATOM 2078 C CA . GLY A 1 282 ? 175.752 403.754 12.095 1.00 17.12 282 GLY A CA 1
ATOM 2079 C C . GLY A 1 282 ? 175.273 403.053 10.849 1.00 17.68 282 GLY A C 1
ATOM 2080 O O . GLY A 1 282 ? 175.791 401.984 10.496 1.00 16.64 282 GLY A O 1
ATOM 2081 N N . GLU A 1 283 ? 174.299 403.650 10.148 1.00 16.99 283 GLU A N 1
ATOM 2082 C CA . GLU A 1 283 ? 173.795 403.026 8.930 1.00 18.62 283 GLU A CA 1
ATOM 2083 C C . GLU A 1 283 ? 174.895 402.873 7.886 1.00 17.88 283 GLU A C 1
ATOM 2084 O O . GLU A 1 283 ? 175.008 401.819 7.237 1.00 18.82 283 GLU A O 1
ATOM 2090 N N . ARG A 1 284 ? 175.711 403.913 7.698 1.00 18.47 284 ARG A N 1
ATOM 2091 C CA . ARG A 1 284 ? 176.795 403.803 6.733 1.00 19.20 284 ARG A CA 1
ATOM 2092 C C . ARG A 1 284 ? 177.788 402.741 7.158 1.00 17.62 284 ARG A C 1
ATOM 2093 O O . ARG A 1 284 ? 178.277 401.973 6.325 1.00 19.22 284 ARG A O 1
ATOM 2101 N N . GLN A 1 285 ? 178.114 402.705 8.452 1.00 17.19 285 GLN A N 1
ATOM 2102 C CA . GLN A 1 285 ? 179.104 401.754 8.943 1.00 17.29 285 GLN A CA 1
ATOM 2103 C C . GLN A 1 285 ? 178.618 400.318 8.806 1.00 17.52 285 GLN A C 1
ATOM 2104 O O . GLN A 1 285 ? 179.368 399.444 8.351 1.00 18.43 285 GLN A O 1
ATOM 2110 N N . LEU A 1 286 ? 177.354 400.063 9.161 1.00 16.78 286 LEU A N 1
ATOM 2111 C CA . LEU A 1 286 ? 176.844 398.701 9.046 1.00 16.15 286 LEU A CA 1
ATOM 2112 C C . LEU A 1 286 ? 176.755 398.287 7.591 1.00 17.14 286 LEU A C 1
ATOM 2113 O O . LEU A 1 286 ? 177.123 397.160 7.242 1.00 18.95 286 LEU A O 1
ATOM 2118 N N . GLU A 1 287 ? 176.316 399.197 6.712 1.00 18.39 287 GLU A N 1
ATOM 2119 C CA . GLU A 1 287 ? 176.256 398.817 5.304 1.00 20.04 287 GLU A CA 1
ATOM 2120 C C . GLU A 1 287 ? 177.637 398.480 4.779 1.00 20.64 287 GLU A C 1
ATOM 2121 O O . GLU A 1 287 ? 177.777 397.603 3.920 1.00 21.64 287 GLU A O 1
ATOM 2127 N N . SER A 1 288 ? 178.678 399.121 5.327 1.00 20.96 288 SER A N 1
ATOM 2128 C CA . SER A 1 288 ? 180.037 398.849 4.860 1.00 20.56 288 SER A CA 1
ATOM 2129 C C . SER A 1 288 ? 180.529 397.462 5.243 1.00 20.13 288 SER A C 1
ATOM 2130 O O . SER A 1 288 ? 181.497 396.983 4.643 1.00 23.41 288 SER A O 1
ATOM 2133 N N . ILE A 1 289 ? 179.895 396.799 6.215 1.00 19.53 289 ILE A N 1
ATOM 2134 C CA . ILE A 1 289 ? 180.301 395.462 6.657 1.00 20.17 289 ILE A CA 1
ATOM 2135 C C . ILE A 1 289 ? 179.256 394.384 6.345 1.00 20.36 289 ILE A C 1
ATOM 2136 O O . ILE A 1 289 ? 179.407 393.236 6.784 1.00 21.20 289 ILE A O 1
ATOM 2141 N N . LEU A 1 290 ? 178.205 394.700 5.592 1.00 18.54 290 LEU A N 1
ATOM 2142 C CA . LEU A 1 290 ? 177.135 393.731 5.413 1.00 20.13 290 LEU A CA 1
ATOM 2143 C C . LEU A 1 290 ? 177.261 392.905 4.143 1.00 21.49 290 LEU A C 1
ATOM 2144 O O . LEU A 1 290 ? 176.499 391.948 3.961 1.00 21.17 290 LEU A O 1
ATOM 2149 N N . HIS A 1 291 ? 178.184 393.244 3.249 1.00 20.89 291 HIS A N 1
ATOM 2150 C CA . HIS A 1 291 ? 178.112 392.734 1.885 1.00 22.67 291 HIS A CA 1
ATOM 2151 C C . HIS A 1 291 ? 179.348 391.947 1.457 1.00 25.02 291 HIS A C 1
ATOM 2152 O O . HIS A 1 291 ? 179.571 391.785 0.252 1.00 26.51 291 HIS A O 1
ATOM 2159 N N . ALA A 1 292 ? 180.149 391.436 2.405 1.00 24.74 292 ALA A N 1
ATOM 2160 C CA . ALA A 1 292 ? 181.231 390.520 2.037 1.00 26.05 292 ALA A CA 1
ATOM 2161 C C . ALA A 1 292 ? 180.700 389.190 1.510 1.00 28.30 292 ALA A C 1
ATOM 2162 O O . ALA A 1 292 ? 181.432 388.454 0.828 1.00 28.38 292 ALA A O 1
ATOM 2164 N N . GLY A 1 293 ? 179.456 388.858 1.844 1.00 24.45 293 GLY A N 1
ATOM 2165 C CA . GLY A 1 293 ? 178.714 387.799 1.192 1.00 24.58 293 GLY A CA 1
ATOM 2166 C C . GLY A 1 293 ? 177.304 388.306 0.994 1.00 24.03 293 GLY A C 1
ATOM 2167 O O . GLY A 1 293 ? 177.007 389.432 1.380 1.00 23.72 293 GLY A O 1
ATOM 2168 N N . LYS A 1 294 ? 176.443 387.490 0.383 1.00 26.30 294 LYS A N 1
ATOM 2169 C CA . LYS A 1 294 ? 175.048 387.912 0.191 1.00 26.65 294 LYS A CA 1
ATOM 2170 C C . LYS A 1 294 ? 174.301 387.803 1.519 1.00 23.01 294 LYS A C 1
ATOM 2171 O O . LYS A 1 294 ? 174.157 386.690 2.047 1.00 23.45 294 LYS A O 1
ATOM 2177 N N . PRO A 1 295 ? 173.806 388.908 2.081 1.00 25.34 295 PRO A N 1
ATOM 2178 C CA . PRO A 1 295 ? 173.070 388.845 3.360 1.00 22.32 295 PRO A CA 1
ATOM 2179 C C . PRO A 1 295 ? 171.659 388.307 3.150 1.00 22.82 295 PRO A C 1
ATOM 2180 O O . PRO A 1 295 ? 170.831 388.941 2.490 1.00 28.66 295 PRO A O 1
ATOM 2184 N N . HIS A 1 296 ? 171.380 387.132 3.713 1.00 19.96 296 HIS A N 1
ATOM 2185 C CA . HIS A 1 296 ? 170.052 386.532 3.714 1.00 19.73 296 HIS A CA 1
ATOM 2186 C C . HIS A 1 296 ? 169.347 386.907 5.018 1.00 21.86 296 HIS A C 1
ATOM 2187 O O . HIS A 1 296 ? 169.972 387.010 6.073 1.00 18.71 296 HIS A O 1
ATOM 2194 N N . GLY A 1 297 ? 168.025 387.074 4.960 1.00 19.02 297 GLY A N 1
ATOM 2195 C CA . GLY A 1 297 ? 167.311 387.313 6.202 1.00 19.84 297 GLY A CA 1
ATOM 2196 C C . GLY A 1 297 ? 167.766 388.549 6.946 1.00 17.87 297 GLY A C 1
ATOM 2197 O O . GLY A 1 297 ? 167.828 388.537 8.179 1.00 20.04 297 GLY A O 1
ATOM 2198 N N . LEU A 1 298 ? 168.106 389.622 6.220 1.00 18.57 298 LEU A N 1
ATOM 2199 C CA . LEU A 1 298 ? 168.600 390.844 6.844 1.00 19.66 298 LEU A CA 1
ATOM 2200 C C . LEU A 1 298 ? 167.497 391.532 7.644 1.00 19.28 298 LEU A C 1
ATOM 2201 O O . LEU A 1 298 ? 166.409 391.773 7.120 1.00 22.83 298 LEU A O 1
ATOM 2206 N N . THR A 1 299 ? 167.787 391.850 8.915 1.00 17.80 299 THR A N 1
ATOM 2207 C CA . THR A 1 299 ? 166.974 392.747 9.735 1.00 18.08 299 THR A CA 1
ATOM 2208 C C . THR A 1 299 ? 167.845 393.951 10.069 1.00 19.63 299 THR A C 1
ATOM 2209 O O . THR A 1 299 ? 168.913 393.789 10.648 1.00 17.94 299 THR A O 1
ATOM 2213 N N . LYS A 1 300 ? 167.391 395.150 9.728 1.00 17.98 300 LYS A N 1
ATOM 2214 C CA . LYS A 1 300 ? 168.070 396.360 10.157 1.00 18.29 300 LYS A CA 1
ATOM 2215 C C . LYS A 1 300 ? 167.084 397.189 10.957 1.00 18.31 300 LYS A C 1
ATOM 2216 O O . LYS A 1 300 ? 165.914 397.319 10.564 1.00 20.51 300 LYS A O 1
ATOM 2222 N N . ALA A 1 301 ? 167.535 397.749 12.073 1.00 17.17 301 ALA A N 1
ATOM 2223 C CA . ALA A 1 301 ? 166.610 398.505 12.906 1.00 16.75 301 ALA A CA 1
ATOM 2224 C C . ALA A 1 301 ? 167.392 399.533 13.701 1.00 15.98 301 ALA A C 1
ATOM 2225 O O . ALA A 1 301 ? 168.593 399.369 13.952 1.00 16.64 301 ALA A O 1
ATOM 2227 N N . THR A 1 302 ? 166.708 400.612 14.073 1.00 17.49 302 THR A N 1
ATOM 2228 C CA . THR A 1 302 ? 167.247 401.608 14.978 1.00 16.63 302 THR A CA 1
ATOM 2229 C C . THR A 1 302 ? 166.549 401.384 16.310 1.00 14.61 302 THR A C 1
ATOM 2230 O O . THR A 1 302 ? 165.373 401.734 16.485 1.00 20.00 302 THR A O 1
ATOM 2234 N N . LEU A 1 303 ? 167.268 400.782 17.243 1.00 17.50 303 LEU A N 1
ATOM 2235 C CA . LEU A 1 303 ? 166.674 400.160 18.440 1.00 16.60 303 LEU A CA 1
ATOM 2236 C C . LEU A 1 303 ? 166.988 400.990 19.669 1.00 16.14 303 LEU A C 1
ATOM 2237 O O . LEU A 1 303 ? 168.150 401.374 19.842 1.00 16.27 303 LEU A O 1
ATOM 2242 N N . PRO A 1 304 ? 166.064 401.171 20.616 1.00 14.40 304 PRO A N 1
ATOM 2243 C CA . PRO A 1 304 ? 166.499 401.563 21.961 1.00 13.89 304 PRO A CA 1
ATOM 2244 C C . PRO A 1 304 ? 167.521 400.553 22.481 1.00 13.76 304 PRO A C 1
ATOM 2245 O O . PRO A 1 304 ? 167.433 399.345 22.197 1.00 13.94 304 PRO A O 1
ATOM 2249 N N . TYR A 1 305 ? 168.510 401.025 23.245 1.00 13.43 305 TYR A N 1
ATOM 2250 C CA . TYR A 1 305 ? 169.501 400.093 23.767 1.00 12.82 305 TYR A CA 1
ATOM 2251 C C . TYR A 1 305 ? 168.833 398.934 24.521 1.00 12.82 305 TYR A C 1
ATOM 2252 O O . TYR A 1 305 ? 169.235 397.768 24.371 1.00 13.18 305 TYR A O 1
ATOM 2261 N N . ARG A 1 306 ? 167.788 399.223 25.297 1.00 13.59 306 ARG A N 1
ATOM 2262 C CA . ARG A 1 306 ? 167.086 398.134 25.979 1.00 13.38 306 ARG A CA 1
ATOM 2263 C C . ARG A 1 306 ? 166.569 397.066 25.010 1.00 13.60 306 ARG A C 1
ATOM 2264 O O . ARG A 1 306 ? 166.510 395.896 25.385 1.00 13.90 306 ARG A O 1
ATOM 2272 N N . ALA A 1 307 ? 166.158 397.448 23.792 1.00 12.73 307 ALA A N 1
ATOM 2273 C CA . ALA A 1 307 ? 165.683 396.437 22.840 1.00 12.79 307 ALA A CA 1
ATOM 2274 C C . ALA A 1 307 ? 166.842 395.687 22.198 1.00 12.15 307 ALA A C 1
ATOM 2275 O O . ALA A 1 307 ? 166.711 394.490 21.957 1.00 14.01 307 ALA A O 1
ATOM 2277 N N . LEU A 1 308 ? 167.974 396.345 21.926 1.00 11.12 308 LEU A N 1
ATOM 2278 C CA . LEU A 1 308 ? 169.167 395.622 21.502 1.00 13.32 308 LEU A CA 1
ATOM 2279 C C . LEU A 1 308 ? 169.531 394.568 22.521 1.00 12.46 308 LEU A C 1
ATOM 2280 O O . LEU A 1 308 ? 169.816 393.421 22.150 1.00 13.38 308 LEU A O 1
ATOM 2285 N N . GLN A 1 309 ? 169.522 394.921 23.809 1.00 11.93 309 GLN A N 1
ATOM 2286 C CA . GLN A 1 309 ? 169.840 393.976 24.875 1.00 14.65 309 GLN A CA 1
ATOM 2287 C C . GLN A 1 309 ? 168.880 392.793 24.914 1.00 13.39 309 GLN A C 1
ATOM 2288 O O . GLN A 1 309 ? 169.313 391.677 25.234 1.00 13.92 309 GLN A O 1
ATOM 2294 N N . ALA A 1 310 ? 167.626 392.978 24.513 1.00 11.75 310 ALA A N 1
ATOM 2295 C CA . ALA A 1 310 ? 166.604 391.933 24.548 1.00 13.51 310 ALA A CA 1
ATOM 2296 C C . ALA A 1 310 ? 166.527 391.133 23.255 1.00 13.94 310 ALA A C 1
ATOM 2297 O O . ALA A 1 310 ? 165.769 390.160 23.189 1.00 14.22 310 ALA A O 1
ATOM 2299 N N . TYR A 1 311 ? 167.352 391.462 22.257 1.00 13.28 311 TYR A N 1
ATOM 2300 C CA . TYR A 1 311 ? 167.209 390.879 20.931 1.00 13.76 311 TYR A CA 1
ATOM 2301 C C . TYR A 1 311 ? 167.830 389.495 20.859 1.00 14.42 311 TYR A C 1
ATOM 2302 O O . TYR A 1 311 ? 167.268 388.606 20.219 1.00 14.77 311 TYR A O 1
ATOM 2311 N N . SER A 1 312 ? 168.983 389.276 21.484 1.00 14.34 312 SER A N 1
ATOM 2312 C CA . SER A 1 312 ? 169.681 388.011 21.251 1.00 12.92 312 SER A CA 1
ATOM 2313 C C . SER A 1 312 ? 168.985 386.876 22.004 1.00 14.40 312 SER A C 1
ATOM 2314 O O . SER A 1 312 ? 168.552 387.060 23.140 1.00 14.08 312 SER A O 1
ATOM 2317 N N . PHE A 1 313 ? 168.879 385.665 21.403 1.00 14.82 313 PHE A N 1
ATOM 2318 C CA . PHE A 1 313 ? 169.331 385.323 20.051 1.00 14.64 313 PHE A CA 1
ATOM 2319 C C . PHE A 1 313 ? 168.139 384.995 19.171 1.00 14.50 313 PHE A C 1
ATOM 2320 O O . PHE A 1 313 ? 167.108 384.514 19.682 1.00 14.41 313 PHE A O 1
ATOM 2328 N N . PRO A 1 314 ? 168.272 385.213 17.858 1.00 15.33 314 PRO A N 1
ATOM 2329 C CA . PRO A 1 314 ? 167.181 384.887 16.917 1.00 15.93 314 PRO A CA 1
ATOM 2330 C C . PRO A 1 314 ? 166.582 383.500 17.136 1.00 17.04 314 PRO A C 1
ATOM 2331 O O . PRO A 1 314 ? 167.295 382.497 17.286 1.00 15.73 314 PRO A O 1
ATOM 2335 N N . GLY A 1 315 ? 165.244 383.450 17.214 1.00 16.41 315 GLY A N 1
ATOM 2336 C CA . GLY A 1 315 ? 164.493 382.260 17.547 1.00 17.11 315 GLY A CA 1
ATOM 2337 C C . GLY A 1 315 ? 163.932 382.268 18.951 1.00 17.83 315 GLY A C 1
ATOM 2338 O O . GLY A 1 315 ? 162.929 381.596 19.209 1.00 18.14 315 GLY A O 1
ATOM 2339 N N . ALA A 1 316 ? 164.571 382.992 19.871 1.00 17.29 316 ALA A N 1
ATOM 2340 C CA . ALA A 1 316 ? 164.084 383.127 21.257 1.00 19.27 316 ALA A CA 1
ATOM 2341 C C . ALA A 1 316 ? 163.735 381.774 21.884 1.00 17.89 316 ALA A C 1
ATOM 2342 O O . ALA A 1 316 ? 162.657 381.581 22.460 1.00 19.16 316 ALA A O 1
ATOM 2344 N N . VAL A 1 317 ? 164.651 380.812 21.761 1.00 17.91 317 VAL A N 1
ATOM 2345 C CA . VAL A 1 317 ? 164.491 379.503 22.399 1.00 20.04 317 VAL A CA 1
ATOM 2346 C C . VAL A 1 317 ? 165.511 379.325 23.515 1.00 18.43 317 VAL A C 1
ATOM 2347 O O . VAL A 1 317 ? 166.727 379.442 23.293 1.00 19.52 317 VAL A O 1
ATOM 2351 N N . VAL A 1 318 ? 165.020 379.026 24.717 1.00 14.65 318 VAL A N 1
ATOM 2352 C CA . VAL A 1 318 ? 165.869 378.739 25.871 1.00 17.51 318 VAL A CA 1
ATOM 2353 C C . VAL A 1 318 ? 166.191 377.244 25.826 1.00 19.86 318 VAL A C 1
ATOM 2354 O O . VAL A 1 318 ? 165.271 376.422 25.932 1.00 18.44 318 VAL A O 1
ATOM 2358 N N . PRO A 1 319 ? 167.439 376.853 25.626 1.00 14.71 319 PRO A N 1
ATOM 2359 C CA . PRO A 1 319 ? 167.745 375.418 25.599 1.00 14.40 319 PRO A CA 1
ATOM 2360 C C . PRO A 1 319 ? 167.744 374.854 27.011 1.00 17.05 319 PRO A C 1
ATOM 2361 O O . PRO A 1 319 ? 167.981 375.562 27.996 1.00 18.04 319 PRO A O 1
ATOM 2365 N N . ASP A 1 320 ? 167.536 373.533 27.102 1.00 16.20 320 ASP A N 1
ATOM 2366 C CA . ASP A 1 320 ? 167.518 372.897 28.414 1.00 16.47 320 ASP A CA 1
ATOM 2367 C C . ASP A 1 320 ? 168.897 372.424 28.874 1.00 15.70 320 ASP A C 1
ATOM 2368 O O . ASP A 1 320 ? 169.146 372.360 30.088 1.00 17.62 320 ASP A O 1
ATOM 2373 N N . ARG A 1 321 ? 169.782 372.066 27.948 1.00 16.37 321 ARG A N 1
ATOM 2374 C CA . ARG A 1 321 ? 171.029 371.367 28.289 1.00 14.66 321 ARG A CA 1
ATOM 2375 C C . ARG A 1 321 ? 172.153 371.990 27.466 1.00 14.85 321 ARG A C 1
ATOM 2376 O O . ARG A 1 321 ? 171.945 372.309 26.290 1.00 15.81 321 ARG A O 1
ATOM 2384 N N . ILE A 1 322 ? 173.304 372.257 28.087 1.00 14.77 322 ILE A N 1
ATOM 2385 C CA . ILE A 1 322 ? 174.349 373.046 27.437 1.00 15.47 322 ILE A CA 1
ATOM 2386 C C . ILE A 1 322 ? 175.709 372.473 27.804 1.00 16.16 322 ILE A C 1
ATOM 2387 O O . ILE A 1 322 ? 175.867 371.873 28.861 1.00 17.35 322 ILE A O 1
ATOM 2392 N N . TYR A 1 323 ? 176.683 372.654 26.913 1.00 15.16 323 TYR A N 1
ATOM 2393 C CA . TYR A 1 323 ? 178.079 372.348 27.225 1.00 14.33 323 TYR A CA 1
ATOM 2394 C C . TYR A 1 323 ? 178.940 373.279 26.397 1.00 13.93 323 TYR A C 1
ATOM 2395 O O . TYR A 1 323 ? 178.748 373.336 25.176 1.00 15.19 323 TYR A O 1
ATOM 2404 N N . THR A 1 324 ? 179.908 373.951 27.037 1.00 15.09 324 THR A N 1
ATOM 2405 C CA . THR A 1 324 ? 180.680 374.993 26.368 1.00 16.72 324 THR A CA 1
ATOM 2406 C C . THR A 1 324 ? 182.166 374.688 26.435 1.00 17.07 324 THR A C 1
ATOM 2407 O O . THR A 1 324 ? 182.661 374.183 27.443 1.00 19.19 324 THR A O 1
ATOM 2411 N N . LYS A 1 325 ? 182.859 374.962 25.345 1.00 14.59 325 LYS A N 1
ATOM 2412 C CA . LYS A 1 325 ? 184.318 375.004 25.324 1.00 15.17 325 LYS A CA 1
ATOM 2413 C C . LYS A 1 325 ? 184.748 376.324 24.693 1.00 15.70 325 LYS A C 1
ATOM 2414 O O . LYS A 1 325 ? 184.339 376.635 23.573 1.00 17.36 325 LYS A O 1
ATOM 2420 N N . SER A 1 326 ? 185.614 377.074 25.369 1.00 15.15 326 SER A N 1
ATOM 2421 C CA . SER A 1 326 ? 185.945 378.396 24.854 1.00 14.15 326 SER A CA 1
ATOM 2422 C C . SER A 1 326 ? 187.407 378.722 25.120 1.00 15.74 326 SER A C 1
ATOM 2423 O O . SER A 1 326 ? 188.004 378.262 26.093 1.00 16.47 326 SER A O 1
ATOM 2426 N N . GLY A 1 327 ? 187.940 379.630 24.294 1.00 15.63 327 GLY A N 1
ATOM 2427 C CA . GLY A 1 327 ? 189.271 380.174 24.505 1.00 16.63 327 GLY A CA 1
ATOM 2428 C C . GLY A 1 327 ? 189.401 381.456 23.720 1.00 17.00 327 GLY A C 1
ATOM 2429 O O . GLY A 1 327 ? 188.515 381.829 22.951 1.00 16.84 327 GLY A O 1
ATOM 2430 N N . TYR A 1 328 ? 190.523 382.126 23.911 1.00 14.56 328 TYR A N 1
ATOM 2431 C CA . TYR A 1 328 ? 190.857 383.355 23.195 1.00 17.44 328 TYR A CA 1
ATOM 2432 C C . TYR A 1 328 ? 191.813 383.048 22.051 1.00 18.49 328 TYR A C 1
ATOM 2433 O O . TYR A 1 328 ? 192.554 382.046 22.067 1.00 16.52 328 TYR A O 1
ATOM 2442 N N . LEU A 1 329 ? 191.801 383.913 21.051 1.00 18.91 329 LEU A N 1
ATOM 2443 C CA . LEU A 1 329 ? 192.831 383.937 20.006 1.00 17.33 329 LEU A CA 1
ATOM 2444 C C . LEU A 1 329 ? 193.482 385.299 19.948 1.00 21.84 329 LEU A C 1
ATOM 2445 O O . LEU A 1 329 ? 192.822 386.330 20.079 1.00 19.30 329 LEU A O 1
ATOM 2450 N N . ASN A 1 330 ? 194.793 385.293 19.736 1.00 22.17 330 ASN A N 1
ATOM 2451 C CA . ASN A 1 330 ? 195.484 386.515 19.409 1.00 23.54 330 ASN A CA 1
ATOM 2452 C C . ASN A 1 330 ? 195.343 386.865 17.940 1.00 24.54 330 ASN A C 1
ATOM 2453 O O . ASN A 1 330 ? 195.433 388.037 17.588 1.00 27.39 330 ASN A O 1
ATOM 2458 N N . GLU A 1 331 ? 195.066 385.880 17.096 1.00 24.18 331 GLU A N 1
ATOM 2459 C CA . GLU A 1 331 ? 194.799 386.137 15.696 1.00 25.11 331 GLU A CA 1
ATOM 2460 C C . GLU A 1 331 ? 193.944 384.998 15.169 1.00 26.79 331 GLU A C 1
ATOM 2461 O O . GLU A 1 331 ? 193.922 383.897 15.729 1.00 28.91 331 GLU A O 1
ATOM 2467 N N . LEU A 1 332 ? 193.262 385.257 14.067 1.00 25.61 332 LEU A N 1
ATOM 2468 C CA . LEU A 1 332 ? 192.437 384.243 13.428 1.00 27.13 332 LEU A CA 1
ATOM 2469 C C . LEU A 1 332 ? 193.033 383.971 12.053 1.00 27.28 332 LEU A C 1
ATOM 2470 O O . LEU A 1 332 ? 192.781 384.705 11.093 1.00 29.28 332 LEU A O 1
ATOM 2475 N N . SER A 1 333 ? 193.809 382.901 11.963 1.00 27.24 333 SER A N 1
ATOM 2476 C CA . SER A 1 333 ? 194.489 382.609 10.718 1.00 26.57 333 SER A CA 1
ATOM 2477 C C . SER A 1 333 ? 193.521 381.971 9.733 1.00 25.78 333 SER A C 1
ATOM 2478 O O . SER A 1 333 ? 192.432 381.527 10.093 1.00 23.58 333 SER A O 1
ATOM 2481 N N . ASP A 1 334 ? 193.941 381.859 8.491 1.00 27.41 334 ASP A N 1
ATOM 2482 C CA . ASP A 1 334 ? 193.151 381.196 7.466 1.00 27.46 334 ASP A CA 1
ATOM 2483 C C . ASP A 1 334 ? 192.934 379.722 7.832 1.00 26.08 334 ASP A C 1
ATOM 2484 O O . ASP A 1 334 ? 191.884 379.169 7.602 1.00 26.92 334 ASP A O 1
ATOM 2489 N N . GLU A 1 335 ? 193.935 379.104 8.430 1.00 26.20 335 GLU A N 1
ATOM 2490 C CA . GLU A 1 335 ? 193.826 377.722 8.843 1.00 25.48 335 GLU A CA 1
ATOM 2491 C C . GLU A 1 335 ? 192.777 377.558 9.940 1.00 25.98 335 GLU A C 1
ATOM 2492 O O . GLU A 1 335 ? 191.985 376.655 9.913 1.00 24.62 335 GLU A O 1
ATOM 2498 N N . ALA A 1 336 ? 192.799 378.454 10.910 1.00 23.79 336 ALA A N 1
ATOM 2499 C CA . ALA A 1 336 ? 191.819 378.400 11.970 1.00 26.29 336 ALA A CA 1
ATOM 2500 C C . ALA A 1 336 ? 190.413 378.646 11.427 1.00 24.39 336 ALA A C 1
ATOM 2501 O O . ALA A 1 336 ? 189.473 378.022 11.836 1.00 23.09 336 ALA A O 1
ATOM 2503 N N . THR A 1 337 ? 190.296 379.568 10.496 1.00 24.74 337 THR A N 1
ATOM 2504 C CA . THR A 1 337 ? 189.044 379.855 9.859 1.00 22.57 337 THR A CA 1
ATOM 2505 C C . THR A 1 337 ? 188.511 378.585 9.182 1.00 24.96 337 THR A C 1
ATOM 2506 O O . THR A 1 337 ? 187.352 378.290 9.283 1.00 23.10 337 THR A O 1
ATOM 2510 N N . ASP A 1 338 ? 189.358 377.860 8.450 1.00 21.26 338 ASP A N 1
ATOM 2511 C CA . ASP A 1 338 ? 188.873 376.642 7.798 1.00 25.55 338 ASP A CA 1
ATOM 2512 C C . ASP A 1 338 ? 188.400 375.640 8.824 1.00 24.60 338 ASP A C 1
ATOM 2513 O O . ASP A 1 338 ? 187.400 374.937 8.601 1.00 26.55 338 ASP A O 1
ATOM 2518 N N . THR A 1 339 ? 189.111 375.534 9.946 1.00 23.44 339 THR A N 1
ATOM 2519 C CA . THR A 1 339 ? 188.704 374.586 10.980 1.00 24.87 339 THR A CA 1
ATOM 2520 C C . THR A 1 339 ? 187.341 374.965 11.564 1.00 26.65 339 THR A C 1
ATOM 2521 O O . THR A 1 339 ? 186.477 374.097 11.775 1.00 26.80 339 THR A O 1
ATOM 2525 N N . VAL A 1 340 ? 187.124 376.255 11.809 1.00 25.57 340 VAL A N 1
ATOM 2526 C CA . VAL A 1 340 ? 185.825 376.717 12.297 1.00 23.56 340 VAL A CA 1
ATOM 2527 C C . VAL A 1 340 ? 184.712 376.389 11.301 1.00 25.47 340 VAL A C 1
ATOM 2528 O O . VAL A 1 340 ? 183.623 375.962 11.693 1.00 24.75 340 VAL A O 1
ATOM 2532 N N . LEU A 1 341 ? 184.936 376.603 10.004 1.00 25.06 341 LEU A N 1
ATOM 2533 C CA . LEU A 1 341 ? 183.856 376.348 9.052 1.00 25.91 341 LEU A CA 1
ATOM 2534 C C . LEU A 1 341 ? 183.585 374.856 8.901 1.00 26.98 341 LEU A C 1
ATOM 2535 O O . LEU A 1 341 ? 182.425 374.450 8.702 1.00 25.73 341 LEU A O 1
ATOM 2540 N N . GLU A 1 342 ? 184.632 374.041 8.991 1.00 26.13 342 GLU A N 1
ATOM 2541 C CA . GLU A 1 342 ? 184.437 372.598 8.935 1.00 27.45 342 GLU A CA 1
ATOM 2542 C C . GLU A 1 342 ? 183.606 372.125 10.103 1.00 26.42 342 GLU A C 1
ATOM 2543 O O . GLU A 1 342 ? 182.691 371.307 9.935 1.00 27.13 342 GLU A O 1
ATOM 2549 N N . HIS A 1 343 ? 183.962 372.566 11.318 1.00 25.68 343 HIS A N 1
ATOM 2550 C CA . HIS A 1 343 ? 183.236 372.085 12.490 1.00 23.70 343 HIS A CA 1
ATOM 2551 C C . HIS A 1 343 ? 181.824 372.665 12.538 1.00 22.16 343 HIS A C 1
ATOM 2552 O O . HIS A 1 343 ? 180.900 371.989 13.007 1.00 21.56 343 HIS A O 1
ATOM 2559 N N . ALA A 1 344 ? 181.621 373.885 12.024 1.00 23.23 344 ALA A N 1
ATOM 2560 C CA . ALA A 1 344 ? 180.273 374.439 11.991 1.00 20.50 344 ALA A CA 1
ATOM 2561 C C . ALA A 1 344 ? 179.357 373.640 11.074 1.00 22.32 344 ALA A C 1
ATOM 2562 O O . ALA A 1 344 ? 178.159 373.501 11.347 1.00 21.46 344 ALA A O 1
ATOM 2564 N N . ALA A 1 345 ? 179.909 373.085 9.996 1.00 22.39 345 ALA A N 1
ATOM 2565 C CA . ALA A 1 345 ? 179.126 372.256 9.099 1.00 23.29 345 ALA A CA 1
ATOM 2566 C C . ALA A 1 345 ? 178.592 371.016 9.789 1.00 23.31 345 ALA A C 1
ATOM 2567 O O . ALA A 1 345 ? 177.626 370.433 9.301 1.00 24.61 345 ALA A O 1
ATOM 2569 N N . ASP A 1 346 ? 179.180 370.615 10.911 1.00 20.22 346 ASP A N 1
ATOM 2570 C CA . ASP A 1 346 ? 178.769 369.421 11.629 1.00 23.01 346 ASP A CA 1
ATOM 2571 C C . ASP A 1 346 ? 177.839 369.722 12.798 1.00 20.68 346 ASP A C 1
ATOM 2572 O O . ASP A 1 346 ? 177.516 368.819 13.577 1.00 21.23 346 ASP A O 1
ATOM 2577 N N . ILE A 1 347 ? 177.385 370.967 12.950 1.00 18.74 347 ILE A N 1
ATOM 2578 C CA . ILE A 1 347 ? 176.490 371.259 14.067 1.00 19.34 347 ILE A CA 1
ATOM 2579 C C . ILE A 1 347 ? 175.199 370.464 13.946 1.00 19.16 347 ILE A C 1
ATOM 2580 O O . ILE A 1 347 ? 174.523 370.505 12.910 1.00 19.03 347 ILE A O 1
ATOM 2585 N N . ALA A 1 348 ? 174.822 369.789 15.037 1.00 16.57 348 ALA A N 1
ATOM 2586 C CA . ALA A 1 348 ? 173.648 368.916 15.080 1.00 20.96 348 ALA A CA 1
ATOM 2587 C C . ALA A 1 348 ? 172.396 369.598 15.634 1.00 19.60 348 ALA A C 1
ATOM 2588 O O . ALA A 1 348 ? 171.318 369.485 15.053 1.00 21.76 348 ALA A O 1
ATOM 2590 N N . SER A 1 349 ? 172.517 370.270 16.714 1.00 17.54 349 SER A N 1
ATOM 2591 C CA . SER A 1 349 ? 171.349 370.839 17.387 1.00 16.88 349 SER A CA 1
ATOM 2592 C C . SER A 1 349 ? 171.041 372.230 16.847 1.00 18.78 349 SER A C 1
ATOM 2593 O O . SER A 1 349 ? 171.978 373.009 16.629 1.00 17.51 349 SER A O 1
ATOM 2596 N N . PRO A 1 350 ? 169.762 372.558 16.669 1.00 16.46 350 PRO A N 1
ATOM 2597 C CA . PRO A 1 350 ? 169.387 373.930 16.260 1.00 18.55 350 PRO A CA 1
ATOM 2598 C C . PRO A 1 350 ? 169.679 374.993 17.302 1.00 15.84 350 PRO A C 1
ATOM 2599 O O . PRO A 1 350 ? 169.485 376.189 17.008 1.00 18.77 350 PRO A O 1
ATOM 2603 N N . PHE A 1 351 ? 170.139 374.628 18.500 1.00 15.16 351 PHE A N 1
ATOM 2604 C CA . PHE A 1 351 ? 170.421 375.608 19.545 1.00 16.20 351 PHE A CA 1
ATOM 2605 C C . PHE A 1 351 ? 171.890 375.794 19.811 1.00 14.82 351 PHE A C 1
ATOM 2606 O O . PHE A 1 351 ? 172.251 376.685 20.591 1.00 16.15 351 PHE A O 1
ATOM 2614 N N . THR A 1 352 ? 172.754 375.011 19.156 1.00 14.20 352 THR A N 1
ATOM 2615 C CA . THR A 1 352 ? 174.198 375.175 19.297 1.00 14.09 352 THR A CA 1
ATOM 2616 C C . THR A 1 352 ? 174.683 376.375 18.494 1.00 15.02 352 THR A C 1
ATOM 2617 O O . THR A 1 352 ? 174.164 376.691 17.432 1.00 16.40 352 THR A O 1
ATOM 2621 N N . GLN A 1 353 ? 175.689 377.068 19.025 1.00 14.91 353 GLN A N 1
ATOM 2622 C CA . GLN A 1 353 ? 176.340 378.129 18.264 1.00 13.82 353 GLN A CA 1
ATOM 2623 C C . GLN A 1 353 ? 177.836 377.966 18.409 1.00 15.18 353 GLN A C 1
ATOM 2624 O O . GLN A 1 353 ? 178.332 377.667 19.506 1.00 16.13 353 GLN A O 1
ATOM 2630 N N . LEU A 1 354 ? 178.560 378.189 17.306 1.00 14.20 354 LEU A N 1
ATOM 2631 C CA . LEU A 1 354 ? 180.009 378.367 17.335 1.00 14.46 354 LEU A CA 1
ATOM 2632 C C . LEU A 1 354 ? 180.205 379.874 17.235 1.00 14.56 354 LEU A C 1
ATOM 2633 O O . LEU A 1 354 ? 180.041 380.451 16.165 1.00 15.43 354 LEU A O 1
ATOM 2638 N N . GLU A 1 355 ? 180.547 380.497 18.345 1.00 15.36 355 GLU A N 1
ATOM 2639 C CA . GLU A 1 355 ? 180.543 381.956 18.436 1.00 15.88 355 GLU A CA 1
ATOM 2640 C C . GLU A 1 355 ? 181.951 382.471 18.150 1.00 16.78 355 GLU A C 1
ATOM 2641 O O . GLU A 1 355 ? 182.940 381.927 18.681 1.00 16.43 355 GLU A O 1
ATOM 2647 N N . LEU A 1 356 ? 182.048 383.508 17.306 1.00 15.16 356 LEU A N 1
ATOM 2648 C CA . LEU A 1 356 ? 183.302 384.223 17.072 1.00 15.88 356 LEU A CA 1
ATOM 2649 C C . LEU A 1 356 ? 183.075 385.674 17.470 1.00 15.41 356 LEU A C 1
ATOM 2650 O O . LEU A 1 356 ? 182.305 386.394 16.817 1.00 15.92 356 LEU A O 1
ATOM 2655 N N . LEU A 1 357 ? 183.731 386.082 18.542 1.00 14.93 357 LEU A N 1
ATOM 2656 C CA . LEU A 1 357 ? 183.585 387.419 19.105 1.00 13.74 357 LEU A CA 1
ATOM 2657 C C . LEU A 1 357 ? 184.876 388.191 18.947 1.00 15.13 357 LEU A C 1
ATOM 2658 O O . LEU A 1 357 ? 185.970 387.613 18.939 1.00 15.16 357 LEU A O 1
ATOM 2663 N N . TYR A 1 358 ? 184.722 389.508 18.841 1.00 16.34 358 TYR A N 1
ATOM 2664 C CA . TYR A 1 358 ? 185.861 390.396 18.785 1.00 15.45 358 TYR A CA 1
ATOM 2665 C C . TYR A 1 358 ? 185.678 391.476 19.833 1.00 15.31 358 TYR A C 1
ATOM 2666 O O . TYR A 1 358 ? 184.710 392.248 19.788 1.00 15.46 358 TYR A O 1
ATOM 2675 N N . LEU A 1 359 ? 186.582 391.495 20.798 1.00 14.31 359 LEU A N 1
ATOM 2676 C CA . LEU A 1 359 ? 186.587 392.464 21.881 1.00 16.29 359 LEU A CA 1
ATOM 2677 C C . LEU A 1 359 ? 187.539 393.588 21.517 1.00 18.15 359 LEU A C 1
ATOM 2678 O O . LEU A 1 359 ? 187.225 394.368 20.629 1.00 14.90 359 LEU A O 1
ATOM 2683 N N . GLY A 1 360 ? 188.690 393.686 22.172 1.00 16.83 360 GLY A N 1
ATOM 2684 C CA . GLY A 1 360 ? 189.563 394.784 21.763 1.00 15.39 360 GLY A CA 1
ATOM 2685 C C . GLY A 1 360 ? 188.958 396.107 22.189 1.00 16.05 360 GLY A C 1
ATOM 2686 O O . GLY A 1 360 ? 188.267 396.204 23.210 1.00 17.42 360 GLY A O 1
ATOM 2687 N N . GLY A 1 361 ? 189.225 397.152 21.393 1.00 16.05 361 GLY A N 1
ATOM 2688 C CA . GLY A 1 361 ? 188.673 398.478 21.693 1.00 17.21 361 GLY A CA 1
ATOM 2689 C C . GLY A 1 361 ? 188.988 398.910 23.107 1.00 14.86 361 GLY A C 1
ATOM 2690 O O . GLY A 1 361 ? 190.121 398.746 23.608 1.00 16.34 361 GLY A O 1
ATOM 2691 N N . ALA A 1 362 ? 187.971 399.394 23.813 1.00 14.76 362 ALA A N 1
ATOM 2692 C CA . ALA A 1 362 ? 188.192 399.912 25.154 1.00 16.96 362 ALA A CA 1
ATOM 2693 C C . ALA A 1 362 ? 188.631 398.823 26.129 1.00 17.93 362 ALA A C 1
ATOM 2694 O O . ALA A 1 362 ? 189.330 399.133 27.106 1.00 17.74 362 ALA A O 1
ATOM 2696 N N . VAL A 1 363 ? 188.236 397.561 25.910 1.00 15.88 363 VAL A N 1
ATOM 2697 C CA . VAL A 1 363 ? 188.658 396.505 26.822 1.00 16.31 363 VAL A CA 1
ATOM 2698 C C . VAL A 1 363 ? 190.179 396.421 26.849 1.00 16.63 363 VAL A C 1
ATOM 2699 O O . VAL A 1 363 ? 190.790 396.211 27.902 1.00 17.47 363 VAL A O 1
ATOM 2703 N N . ALA A 1 364 ? 190.806 396.553 25.678 1.00 17.17 364 ALA A N 1
ATOM 2704 C CA . ALA A 1 364 ? 192.246 396.353 25.562 1.00 18.06 364 ALA A CA 1
ATOM 2705 C C . ALA A 1 364 ? 193.047 397.588 25.970 1.00 21.78 364 ALA A C 1
ATOM 2706 O O . ALA A 1 364 ? 194.275 397.497 26.107 1.00 22.94 364 ALA A O 1
ATOM 2708 N N . ARG A 1 365 ? 192.413 398.723 26.185 1.00 19.59 365 ARG A N 1
ATOM 2709 C CA . ARG A 1 365 ? 193.148 399.912 26.616 1.00 20.76 365 ARG A CA 1
ATOM 2710 C C . ARG A 1 365 ? 193.309 400.002 28.123 1.00 24.12 365 ARG A C 1
ATOM 2711 O O . ARG A 1 365 ? 194.054 400.860 28.607 1.00 27.46 365 ARG A O 1
ATOM 2719 N N . VAL A 1 366 ? 192.644 399.145 28.880 1.00 21.02 366 VAL A N 1
ATOM 2720 C CA . VAL A 1 366 ? 192.871 399.073 30.320 1.00 21.22 366 VAL A CA 1
ATOM 2721 C C . VAL A 1 366 ? 194.156 398.289 30.563 1.00 21.53 366 VAL A C 1
ATOM 2722 O O . VAL A 1 366 ? 194.355 397.234 29.938 1.00 21.55 366 VAL A O 1
ATOM 2726 N N . PRO A 1 367 ? 195.078 398.800 31.391 1.00 23.99 367 PRO A N 1
ATOM 2727 C CA . PRO A 1 367 ? 196.310 398.058 31.663 1.00 27.44 367 PRO A CA 1
ATOM 2728 C C . PRO A 1 367 ? 196.007 396.672 32.218 1.00 26.87 367 PRO A C 1
ATOM 2729 O O . PRO A 1 367 ? 195.064 396.481 32.995 1.00 25.35 367 PRO A O 1
ATOM 2733 N N . ASP A 1 368 ? 196.804 395.698 31.778 1.00 28.75 368 ASP A N 1
ATOM 2734 C CA . ASP A 1 368 ? 196.601 394.311 32.160 1.00 25.22 368 ASP A CA 1
ATOM 2735 C C . ASP A 1 368 ? 196.436 394.142 33.669 1.00 29.87 368 ASP A C 1
ATOM 2736 O O . ASP A 1 368 ? 195.587 393.370 34.120 1.00 28.74 368 ASP A O 1
ATOM 2741 N N . ASP A 1 369 ? 197.222 394.853 34.475 1.00 30.58 369 ASP A N 1
ATOM 2742 C CA . ASP A 1 369 ? 197.214 394.560 35.903 1.00 30.01 369 ASP A CA 1
ATOM 2743 C C . ASP A 1 369 ? 196.209 395.402 36.684 1.00 26.28 369 ASP A C 1
ATOM 2744 O O . ASP A 1 369 ? 196.169 395.320 37.912 1.00 27.93 369 ASP A O 1
ATOM 2749 N N . ALA A 1 370 ? 195.381 396.192 36.000 1.00 23.07 370 ALA A N 1
ATOM 2750 C CA . ALA A 1 370 ? 194.426 397.050 36.685 1.00 23.30 370 ALA A CA 1
ATOM 2751 C C . ALA A 1 370 ? 193.261 396.255 37.298 1.00 17.72 370 ALA A C 1
ATOM 2752 O O . ALA A 1 370 ? 192.620 396.743 38.235 1.00 20.33 370 ALA A O 1
ATOM 2754 N N . THR A 1 371 ? 192.985 395.033 36.806 1.00 19.35 371 THR A N 1
ATOM 2755 C CA . THR A 1 371 ? 191.909 394.207 37.341 1.00 20.17 371 THR A CA 1
ATOM 2756 C C . THR A 1 371 ? 192.380 392.770 37.300 1.00 18.66 371 THR A C 1
ATOM 2757 O O . THR A 1 371 ? 193.445 392.459 36.762 1.00 18.77 371 THR A O 1
ATOM 2761 N N . ALA A 1 372 ? 191.573 391.866 37.866 1.00 17.09 372 ALA A N 1
ATOM 2762 C CA . ALA A 1 372 ? 191.887 390.456 37.831 1.00 17.19 372 ALA A CA 1
ATOM 2763 C C . ALA A 1 372 ? 191.464 389.800 36.512 1.00 18.13 372 ALA A C 1
ATOM 2764 O O . ALA A 1 372 ? 191.711 388.605 36.338 1.00 18.37 372 ALA A O 1
ATOM 2766 N N . TYR A 1 373 ? 190.818 390.514 35.593 1.00 15.83 373 TYR A N 1
ATOM 2767 C CA . TYR A 1 373 ? 190.393 389.929 34.318 1.00 16.00 373 TYR A CA 1
ATOM 2768 C C . TYR A 1 373 ? 191.597 389.701 33.402 1.00 18.60 373 TYR A C 1
ATOM 2769 O O . TYR A 1 373 ? 192.334 390.658 33.105 1.00 17.88 373 TYR A O 1
ATOM 2778 N N . PRO A 1 374 ? 191.878 388.464 32.986 1.00 15.56 374 PRO A N 1
ATOM 2779 C CA . PRO A 1 374 ? 193.024 388.184 32.114 1.00 18.42 374 PRO A CA 1
ATOM 2780 C C . PRO A 1 374 ? 192.671 388.258 30.629 1.00 18.09 374 PRO A C 1
ATOM 2781 O O . PRO A 1 374 ? 191.512 388.171 30.223 1.00 16.42 374 PRO A O 1
ATOM 2785 N N . ASN A 1 375 ? 193.713 388.456 29.819 1.00 19.81 375 ASN A N 1
ATOM 2786 C CA . ASN A 1 375 ? 193.661 388.343 28.355 1.00 20.72 375 ASN A CA 1
ATOM 2787 C C . ASN A 1 375 ? 192.923 389.472 27.640 1.00 19.54 375 ASN A C 1
ATOM 2788 O O . ASN A 1 375 ? 192.373 389.263 26.547 1.00 16.74 375 ASN A O 1
ATOM 2793 N N . ARG A 1 376 ? 192.977 390.666 28.225 1.00 18.52 376 ARG A N 1
ATOM 2794 C CA . ARG A 1 376 ? 192.513 391.863 27.523 1.00 17.00 376 ARG A CA 1
ATOM 2795 C C . ARG A 1 376 ? 193.199 392.042 26.175 1.00 18.38 376 ARG A C 1
ATOM 2796 O O . ARG A 1 376 ? 192.601 392.605 25.244 1.00 18.56 376 ARG A O 1
ATOM 2804 N N . GLN A 1 377 ? 194.454 391.578 26.047 1.00 18.48 377 GLN A N 1
ATOM 2805 C CA . GLN A 1 377 ? 195.166 391.807 24.792 1.00 19.52 377 GLN A CA 1
ATOM 2806 C C . GLN A 1 377 ? 194.889 390.761 23.725 1.00 21.98 377 GLN A C 1
ATOM 2807 O O . GLN A 1 377 ? 195.487 390.846 22.648 1.00 24.01 377 GLN A O 1
ATOM 2813 N N . SER A 1 378 ? 194.030 389.780 23.990 1.00 18.54 378 SER A N 1
ATOM 2814 C CA . SER A 1 378 ? 193.627 388.840 22.968 1.00 19.05 378 SER A CA 1
ATOM 2815 C C . SER A 1 378 ? 192.264 389.279 22.484 1.00 17.51 378 SER A C 1
ATOM 2816 O O . SER A 1 378 ? 191.322 389.256 23.287 1.00 23.03 378 SER A O 1
ATOM 2819 N N . PRO A 1 379 ? 192.076 389.679 21.256 1.00 18.22 379 PRO A N 1
ATOM 2820 C CA . PRO A 1 379 ? 190.793 390.293 20.929 1.00 18.66 379 PRO A CA 1
ATOM 2821 C C . PRO A 1 379 ? 189.762 389.295 20.484 1.00 16.92 379 PRO A C 1
ATOM 2822 O O . PRO A 1 379 ? 188.582 389.626 20.544 1.00 19.75 379 PRO A O 1
ATOM 2826 N N . PHE A 1 380 ? 190.136 388.093 20.076 1.00 16.14 380 PHE A N 1
ATOM 2827 C CA . PHE A 1 380 ? 189.149 387.162 19.578 1.00 15.19 380 PHE A CA 1
ATOM 2828 C C . PHE A 1 380 ? 188.754 386.213 20.695 1.00 16.62 380 PHE A C 1
ATOM 2829 O O . PHE A 1 380 ? 189.611 385.768 21.467 1.00 16.15 380 PHE A O 1
ATOM 2837 N N . VAL A 1 381 ? 187.456 385.901 20.776 1.00 14.35 381 VAL A N 1
ATOM 2838 C CA . VAL A 1 381 ? 186.961 384.803 21.610 1.00 15.04 381 VAL A CA 1
ATOM 2839 C C . VAL A 1 381 ? 186.237 383.824 20.711 1.00 15.73 381 VAL A C 1
ATOM 2840 O O . VAL A 1 381 ? 185.417 384.218 19.881 1.00 17.49 381 VAL A O 1
ATOM 2844 N N . THR A 1 382 ? 186.510 382.543 20.882 1.00 15.28 382 THR A N 1
ATOM 2845 C CA . THR A 1 382 ? 185.708 381.523 20.231 1.00 17.68 382 THR A CA 1
ATOM 2846 C C . THR A 1 382 ? 185.021 380.718 21.317 1.00 17.05 382 THR A C 1
ATOM 2847 O O . THR A 1 382 ? 185.657 380.298 22.289 1.00 18.09 382 THR A O 1
ATOM 2851 N N . ASN A 1 383 ? 183.723 380.518 21.175 1.00 15.17 383 ASN A N 1
ATOM 2852 C CA . ASN A 1 383 ? 182.966 379.725 22.136 1.00 15.74 383 ASN A CA 1
ATOM 2853 C C . ASN A 1 383 ? 182.217 378.644 21.379 1.00 16.38 383 ASN A C 1
ATOM 2854 O O . ASN A 1 383 ? 181.360 378.947 20.544 1.00 16.62 383 ASN A O 1
ATOM 2859 N N . LEU A 1 384 ? 182.569 377.383 21.622 1.00 15.42 384 LEU A N 1
ATOM 2860 C CA . LEU A 1 384 ? 181.814 376.272 21.055 1.00 14.90 384 LEU A CA 1
ATOM 2861 C C . LEU A 1 384 ? 180.702 375.987 22.060 1.00 15.38 384 LEU A C 1
ATOM 2862 O O . LEU A 1 384 ? 180.920 375.323 23.071 1.00 15.66 384 LEU A O 1
ATOM 2867 N N . ALA A 1 385 ? 179.506 376.540 21.816 1.00 14.01 385 ALA A N 1
ATOM 2868 C CA . ALA A 1 385 ? 178.448 376.569 22.827 1.00 13.79 385 ALA A CA 1
ATOM 2869 C C . ALA A 1 385 ? 177.380 375.577 22.392 1.00 16.17 385 ALA A C 1
ATOM 2870 O O . ALA A 1 385 ? 176.434 375.929 21.698 1.00 15.54 385 ALA A O 1
ATOM 2872 N N . ALA A 1 386 ? 177.569 374.316 22.763 1.00 15.26 386 ALA A N 1
ATOM 2873 C CA . ALA A 1 386 ? 176.579 373.316 22.413 1.00 12.56 386 ALA A CA 1
ATOM 2874 C C . ALA A 1 386 ? 175.379 373.468 23.320 1.00 14.69 386 ALA A C 1
ATOM 2875 O O . ALA A 1 386 ? 175.517 373.721 24.516 1.00 15.53 386 ALA A O 1
ATOM 2877 N N . ALA A 1 387 ? 174.200 373.281 22.746 1.00 14.06 387 ALA A N 1
ATOM 2878 C CA . ALA A 1 387 ? 172.969 373.475 23.500 1.00 14.77 387 ALA A CA 1
ATOM 2879 C C . ALA A 1 387 ? 171.887 372.660 22.820 1.00 15.46 387 ALA A C 1
ATOM 2880 O O . ALA A 1 387 ? 171.803 372.647 21.582 1.00 15.99 387 ALA A O 1
ATOM 2882 N N . TRP A 1 388 ? 171.116 371.949 23.626 1.00 15.00 388 TRP A N 1
ATOM 2883 C CA . TRP A 1 388 ? 170.189 370.964 23.081 1.00 14.64 388 TRP A CA 1
ATOM 2884 C C . TRP A 1 388 ? 169.099 370.687 24.106 1.00 18.38 388 TRP A C 1
ATOM 2885 O O . TRP A 1 388 ? 169.116 371.194 25.232 1.00 17.54 388 TRP A O 1
ATOM 2896 N N . MET A 1 389 ? 168.168 369.814 23.717 1.00 17.65 389 MET A N 1
ATOM 2897 C CA . MET A 1 389 ? 167.010 369.461 24.533 1.00 16.59 389 MET A CA 1
ATOM 2898 C C . MET A 1 389 ? 167.015 368.043 25.063 1.00 19.16 389 MET A C 1
ATOM 2899 O O . MET A 1 389 ? 166.709 367.825 26.235 1.00 20.05 389 MET A O 1
ATOM 2904 N N . ASP A 1 390 ? 167.330 367.091 24.222 1.00 19.85 390 ASP A N 1
ATOM 2905 C CA . ASP A 1 390 ? 167.066 365.686 24.528 1.00 21.78 390 ASP A CA 1
ATOM 2906 C C . ASP A 1 390 ? 168.121 365.124 25.472 1.00 20.76 390 ASP A C 1
ATOM 2907 O O . ASP A 1 390 ? 169.301 365.067 25.102 1.00 19.40 390 ASP A O 1
ATOM 2912 N N . PRO A 1 391 ? 167.762 364.697 26.679 1.00 20.22 391 PRO A N 1
ATOM 2913 C CA . PRO A 1 391 ? 168.781 364.198 27.608 1.00 23.72 391 PRO A CA 1
ATOM 2914 C C . PRO A 1 391 ? 169.469 362.931 27.130 1.00 24.75 391 PRO A C 1
ATOM 2915 O O . PRO A 1 391 ? 170.554 362.614 27.623 1.00 26.31 391 PRO A O 1
ATOM 2919 N N . THR A 1 392 ? 168.914 362.232 26.152 1.00 22.88 392 THR A N 1
ATOM 2920 C CA . THR A 1 392 ? 169.604 361.056 25.652 1.00 24.33 392 THR A CA 1
ATOM 2921 C C . THR A 1 392 ? 170.655 361.385 24.609 1.00 25.47 392 THR A C 1
ATOM 2922 O O . THR A 1 392 ? 171.398 360.485 24.217 1.00 26.09 392 THR A O 1
ATOM 2926 N N . GLU A 1 393 ? 170.754 362.639 24.182 1.00 21.11 393 GLU A N 1
ATOM 2927 C CA . GLU A 1 393 ? 171.716 363.041 23.177 1.00 24.22 393 GLU A CA 1
ATOM 2928 C C . GLU A 1 393 ? 172.923 363.778 23.723 1.00 18.42 393 GLU A C 1
ATOM 2929 O O . GLU A 1 393 ? 173.656 364.281 22.952 1.00 19.63 393 GLU A O 1
ATOM 2935 N N . ASP A 1 394 ? 173.136 363.810 25.026 1.00 16.54 394 ASP A N 1
ATOM 2936 C CA . ASP A 1 394 ? 174.248 364.582 25.592 1.00 16.76 394 ASP A CA 1
ATOM 2937 C C . ASP A 1 394 ? 175.622 364.340 24.989 1.00 18.02 394 ASP A C 1
ATOM 2938 O O . ASP A 1 394 ? 176.341 365.239 24.698 1.00 18.36 394 ASP A O 1
ATOM 2943 N N . ALA A 1 395 ? 175.961 363.090 24.808 1.00 18.08 395 ALA A N 1
ATOM 2944 C CA . ALA A 1 395 ? 177.285 362.766 24.344 1.00 17.49 395 ALA A CA 1
ATOM 2945 C C . ALA A 1 395 ? 177.661 363.300 22.979 1.00 17.45 395 ALA A C 1
ATOM 2946 O O . ALA A 1 395 ? 178.767 363.715 22.787 1.00 16.94 395 ALA A O 1
ATOM 2948 N N . ARG A 1 396 ? 176.736 363.292 22.047 1.00 15.55 396 ARG A N 1
ATOM 2949 C CA . ARG A 1 396 ? 177.031 363.790 20.726 1.00 19.75 396 ARG A CA 1
ATOM 2950 C C . ARG A 1 396 ? 177.301 365.301 20.698 1.00 21.58 396 ARG A C 1
ATOM 2951 O O . ARG A 1 396 ? 178.147 365.751 19.990 1.00 17.68 396 ARG A O 1
ATOM 2959 N N . HIS A 1 397 ? 176.584 366.054 21.506 1.00 18.17 397 HIS A N 1
ATOM 2960 C CA . HIS A 1 397 ? 176.750 367.495 21.518 1.00 18.67 397 HIS A CA 1
ATOM 2961 C C . HIS A 1 397 ? 177.976 367.864 22.302 1.00 16.58 397 HIS A C 1
ATOM 2962 O O . HIS A 1 397 ? 178.682 368.748 21.936 1.00 17.02 397 HIS A O 1
ATOM 2969 N N . THR A 1 398 ? 178.212 367.167 23.396 1.00 17.38 398 THR A N 1
ATOM 2970 C CA . THR A 1 398 ? 179.417 367.393 24.158 1.00 18.91 398 THR A CA 1
ATOM 2971 C C . THR A 1 398 ? 180.642 367.073 23.310 1.00 17.95 398 THR A C 1
ATOM 2972 O O . THR A 1 398 ? 181.632 367.810 23.321 1.00 19.30 398 THR A O 1
ATOM 2976 N N . ALA A 1 399 ? 180.582 365.983 22.541 1.00 17.14 399 ALA A N 1
ATOM 2977 C CA . ALA A 1 399 ? 181.714 365.605 21.706 1.00 17.41 399 ALA A CA 1
ATOM 2978 C C . ALA A 1 399 ? 181.999 366.660 20.634 1.00 17.66 399 ALA A C 1
ATOM 2979 O O . ALA A 1 399 ? 183.159 366.942 20.330 1.00 17.76 399 ALA A O 1
ATOM 2981 N N . TRP A 1 400 ? 180.951 367.247 20.054 1.00 17.45 400 TRP A N 1
ATOM 2982 C CA . TRP A 1 400 ? 181.161 368.314 19.082 1.00 16.14 400 TRP A CA 1
ATOM 2983 C C . TRP A 1 400 ? 181.991 369.437 19.692 1.00 17.70 400 TRP A C 1
ATOM 2984 O O . TRP A 1 400 ? 182.969 369.910 19.090 1.00 16.12 400 TRP A O 1
ATOM 2995 N N . ALA A 1 401 ? 181.613 369.882 20.894 1.00 15.88 401 ALA A N 1
ATOM 2996 C CA . ALA A 1 401 ? 182.331 371.018 21.472 1.00 16.26 401 ALA A CA 1
ATOM 2997 C C . ALA A 1 401 ? 183.761 370.617 21.813 1.00 17.22 401 ALA A C 1
ATOM 2998 O O . ALA A 1 401 ? 184.715 371.363 21.533 1.00 17.32 401 ALA A O 1
ATOM 3000 N N . ARG A 1 402 ? 183.931 369.417 22.382 1.00 16.22 402 ARG A N 1
ATOM 3001 C CA . ARG A 1 402 ? 185.259 368.988 22.818 1.00 17.76 402 ARG A CA 1
ATOM 3002 C C . ARG A 1 402 ? 186.192 368.828 21.632 1.00 20.31 402 ARG A C 1
ATOM 3003 O O . ARG A 1 402 ? 187.356 369.261 21.684 1.00 18.49 402 ARG A O 1
ATOM 3011 N N . GLU A 1 403 ? 185.713 368.213 20.556 1.00 18.65 403 GLU A N 1
ATOM 3012 C CA . GLU A 1 403 ? 186.617 367.970 19.438 1.00 22.38 403 GLU A CA 1
ATOM 3013 C C . GLU A 1 403 ? 186.881 369.223 18.623 1.00 19.88 403 GLU A C 1
ATOM 3014 O O . GLU A 1 403 ? 187.977 369.397 18.081 1.00 19.73 403 GLU A O 1
ATOM 3020 N N . GLY A 1 404 ? 185.914 370.140 18.552 1.00 18.46 404 GLY A N 1
ATOM 3021 C CA . GLY A 1 404 ? 186.186 371.431 17.928 1.00 21.37 404 GLY A CA 1
ATOM 3022 C C . GLY A 1 404 ? 187.231 372.231 18.698 1.00 17.55 404 GLY A C 1
ATOM 3023 O O . GLY A 1 404 ? 188.156 372.797 18.107 1.00 17.85 404 GLY A O 1
ATOM 3024 N N . TYR A 1 405 ? 187.119 372.243 20.032 1.00 17.41 405 TYR A N 1
ATOM 3025 C CA . TYR A 1 405 ? 188.122 372.886 20.870 1.00 16.44 405 TYR A CA 1
ATOM 3026 C C . TYR A 1 405 ? 189.501 372.284 20.635 1.00 18.37 405 TYR A C 1
ATOM 3027 O O . TYR A 1 405 ? 190.490 373.005 20.446 1.00 17.13 405 TYR A O 1
ATOM 3036 N N . ARG A 1 406 ? 189.571 370.949 20.629 1.00 18.32 406 ARG A N 1
ATOM 3037 C CA . ARG A 1 406 ? 190.866 370.288 20.478 1.00 17.01 406 ARG A CA 1
ATOM 3038 C C . ARG A 1 406 ? 191.451 370.541 19.100 1.00 18.22 406 ARG A C 1
ATOM 3039 O O . ARG A 1 406 ? 192.676 370.698 18.966 1.00 20.67 406 ARG A O 1
ATOM 3047 N N . ALA A 1 407 ? 190.612 370.634 18.083 1.00 18.67 407 ALA A N 1
ATOM 3048 C CA . ALA A 1 407 ? 191.096 370.929 16.735 1.00 21.28 407 ALA A CA 1
ATOM 3049 C C . ALA A 1 407 ? 191.698 372.329 16.660 1.00 20.68 407 ALA A C 1
ATOM 3050 O O . ALA A 1 407 ? 192.622 372.560 15.874 1.00 23.47 407 ALA A O 1
ATOM 3052 N N . LEU A 1 408 ? 191.169 373.267 17.444 1.00 20.73 408 LEU A N 1
ATOM 3053 C CA . LEU A 1 408 ? 191.638 374.646 17.470 1.00 19.51 408 LEU A CA 1
ATOM 3054 C C . LEU A 1 408 ? 192.679 374.920 18.552 1.00 18.58 408 LEU A C 1
ATOM 3055 O O . LEU A 1 408 ? 193.118 376.073 18.701 1.00 19.18 408 LEU A O 1
ATOM 3060 N N . ALA A 1 409 ? 193.096 373.904 19.310 1.00 20.35 409 ALA A N 1
ATOM 3061 C CA . ALA A 1 409 ? 193.912 374.137 20.496 1.00 21.78 409 ALA A CA 1
ATOM 3062 C C . ALA A 1 409 ? 195.249 374.810 20.184 1.00 22.01 409 ALA A C 1
ATOM 3063 O O . ALA A 1 409 ? 195.802 375.481 21.056 1.00 23.88 409 ALA A O 1
ATOM 3065 N N . GLY A 1 410 ? 195.801 374.623 18.977 1.00 22.18 410 GLY A N 1
ATOM 3066 C CA . GLY A 1 410 ? 197.038 375.320 18.628 1.00 23.73 410 GLY A CA 1
ATOM 3067 C C . GLY A 1 410 ? 196.870 376.808 18.469 1.00 23.66 410 GLY A C 1
ATOM 3068 O O . GLY A 1 410 ? 197.863 377.541 18.452 1.00 24.13 410 GLY A O 1
ATOM 3069 N N . HIS A 1 411 ? 195.623 377.275 18.384 1.00 20.82 411 HIS A N 1
ATOM 3070 C CA . HIS A 1 411 ? 195.337 378.695 18.247 1.00 19.88 411 HIS A CA 1
ATOM 3071 C C . HIS A 1 411 ? 194.782 379.326 19.503 1.00 17.86 411 HIS A C 1
ATOM 3072 O O . HIS A 1 411 ? 194.777 380.559 19.611 1.00 20.41 411 HIS A O 1
ATOM 3079 N N . LEU A 1 412 ? 194.284 378.532 20.421 1.00 18.80 412 LEU A N 1
ATOM 3080 C CA . LEU A 1 412 ? 193.516 379.026 21.544 1.00 18.97 412 LEU A CA 1
ATOM 3081 C C . LEU A 1 412 ? 194.409 379.116 22.758 1.00 19.64 412 LEU A C 1
ATOM 3082 O O . LEU A 1 412 ? 195.199 378.199 23.025 1.00 20.13 412 LEU A O 1
ATOM 3087 N N . SER A 1 413 ? 194.259 380.200 23.503 1.00 18.47 413 SER A N 1
ATOM 3088 C CA . SER A 1 413 ? 194.934 380.384 24.772 1.00 20.47 413 SER A CA 1
ATOM 3089 C C . SER A 1 413 ? 193.970 381.034 25.753 1.00 19.29 413 SER A C 1
ATOM 3090 O O . SER A 1 413 ? 192.936 381.613 25.375 1.00 20.13 413 SER A O 1
ATOM 3093 N N . GLY A 1 414 ? 194.303 380.914 27.014 1.00 18.02 414 GLY A N 1
ATOM 3094 C CA . GLY A 1 414 ? 193.530 381.486 28.082 1.00 19.36 414 GLY A CA 1
ATOM 3095 C C . GLY A 1 414 ? 192.137 380.875 28.121 1.00 21.08 414 GLY A C 1
ATOM 3096 O O . GLY A 1 414 ? 191.874 379.766 27.647 1.00 21.96 414 GLY A O 1
ATOM 3097 N N . GLY A 1 415 ? 191.220 381.643 28.683 1.00 18.43 415 GLY A N 1
ATOM 3098 C CA . GLY A 1 415 ? 189.846 381.173 28.791 1.00 17.63 415 GLY A CA 1
ATOM 3099 C C . GLY A 1 415 ? 189.062 382.087 29.695 1.00 19.51 415 GLY A C 1
ATOM 3100 O O . GLY A 1 415 ? 189.516 382.479 30.767 1.00 21.24 415 GLY A O 1
ATOM 3101 N N . TYR A 1 416 ? 187.880 382.475 29.242 1.00 16.69 416 TYR A N 1
ATOM 3102 C CA . TYR A 1 416 ? 187.026 383.323 30.059 1.00 16.06 416 TYR A CA 1
ATOM 3103 C C . TYR A 1 416 ? 186.408 382.447 31.141 1.00 15.54 416 TYR A C 1
ATOM 3104 O O . TYR A 1 416 ? 185.755 381.450 30.823 1.00 15.41 416 TYR A O 1
ATOM 3113 N N . VAL A 1 417 ? 186.593 382.833 32.413 1.00 15.56 417 VAL A N 1
ATOM 3114 C CA . VAL A 1 417 ? 186.111 381.968 33.488 1.00 17.58 417 VAL A CA 1
ATOM 3115 C C . VAL A 1 417 ? 184.605 381.766 33.385 1.00 15.78 417 VAL A C 1
ATOM 3116 O O . VAL A 1 417 ? 184.087 380.728 33.787 1.00 16.84 417 VAL A O 1
ATOM 3120 N N . ASN A 1 418 ? 183.891 382.731 32.817 1.00 15.50 418 ASN A N 1
ATOM 3121 C CA . ASN A 1 418 ? 182.442 382.635 32.727 1.00 16.02 418 ASN A CA 1
ATOM 3122 C C . ASN A 1 418 ? 181.964 381.748 31.586 1.00 16.75 418 ASN A C 1
ATOM 3123 O O . ASN A 1 418 ? 180.754 381.563 31.455 1.00 14.72 418 ASN A O 1
ATOM 3128 N N . PHE A 1 419 ? 182.852 381.197 30.751 1.00 13.92 419 PHE A N 1
ATOM 3129 C CA . PHE A 1 419 ? 182.452 380.232 29.739 1.00 15.12 419 PHE A CA 1
ATOM 3130 C C . PHE A 1 419 ? 182.965 378.826 30.042 1.00 14.93 419 PHE A C 1
ATOM 3131 O O . PHE A 1 419 ? 182.911 377.969 29.163 1.00 17.97 419 PHE A O 1
ATOM 3139 N N . MET A 1 420 ? 183.408 378.559 31.258 1.00 15.87 420 MET A N 1
ATOM 3140 C CA A MET A 1 420 ? 183.980 377.251 31.595 0.66 17.42 420 MET A CA 1
ATOM 3141 C CA B MET A 1 420 ? 183.959 377.242 31.514 0.34 17.48 420 MET A CA 1
ATOM 3142 C C . MET A 1 420 ? 182.879 376.241 31.908 1.00 16.82 420 MET A C 1
ATOM 3143 O O . MET A 1 420 ? 181.846 376.583 32.482 1.00 17.12 420 MET A O 1
ATOM 3152 N N . ASN A 1 421 ? 183.139 374.999 31.540 1.00 16.44 421 ASN A N 1
ATOM 3153 C CA . ASN A 1 421 ? 182.146 373.960 31.746 1.00 16.89 421 ASN A CA 1
ATOM 3154 C C . ASN A 1 421 ? 182.386 373.196 33.055 1.00 17.50 421 ASN A C 1
ATOM 3155 O O . ASN A 1 421 ? 183.375 373.468 33.749 1.00 18.01 421 ASN A O 1
ATOM 3160 N N . PRO A 1 422 ? 181.516 372.249 33.439 1.00 18.26 422 PRO A N 1
ATOM 3161 C CA . PRO A 1 422 ? 181.665 371.655 34.772 1.00 20.19 422 PRO A CA 1
ATOM 3162 C C . PRO A 1 422 ? 182.947 370.888 34.962 1.00 21.25 422 PRO A C 1
ATOM 3163 O O . PRO A 1 422 ? 183.366 370.723 36.110 1.00 24.44 422 PRO A O 1
ATOM 3167 N N . GLY A 1 423 ? 183.550 370.388 33.886 1.00 19.36 423 GLY A N 1
ATOM 3168 C CA . GLY A 1 423 ? 184.768 369.608 33.912 1.00 19.94 423 GLY A CA 1
ATOM 3169 C C . GLY A 1 423 ? 186.031 370.421 33.787 1.00 21.45 423 GLY A C 1
ATOM 3170 O O . GLY A 1 423 ? 187.101 369.829 33.629 1.00 21.60 423 GLY A O 1
ATOM 3171 N N . GLU A 1 424 ? 185.955 371.753 33.848 1.00 20.73 424 GLU A N 1
ATOM 3172 C CA . GLU A 1 424 ? 187.122 372.579 33.554 1.00 19.72 424 GLU A CA 1
ATOM 3173 C C . GLU A 1 424 ? 187.755 373.219 34.789 1.00 20.50 424 GLU A C 1
ATOM 3174 O O . GLU A 1 424 ? 188.472 374.227 34.657 1.00 19.82 424 GLU A O 1
ATOM 3180 N N . ALA A 1 425 ? 187.582 372.615 35.979 1.00 21.00 425 ALA A N 1
ATOM 3181 C CA . ALA A 1 425 ? 188.261 373.151 37.160 1.00 23.40 425 ALA A CA 1
ATOM 3182 C C . ALA A 1 425 ? 189.763 373.286 36.957 1.00 25.03 425 ALA A C 1
ATOM 3183 O O . ALA A 1 425 ? 190.382 374.201 37.517 1.00 29.38 425 ALA A O 1
ATOM 3185 N N . ASP A 1 426 ? 190.352 372.424 36.120 1.00 21.98 426 ASP A N 1
ATOM 3186 C CA . ASP A 1 426 ? 191.790 372.401 35.851 1.00 25.45 426 ASP A CA 1
ATOM 3187 C C . ASP A 1 426 ? 192.268 373.613 35.069 1.00 24.47 426 ASP A C 1
ATOM 3188 O O . ASP A 1 426 ? 193.475 373.855 35.001 1.00 22.77 426 ASP A O 1
ATOM 3193 N N . ARG A 1 427 ? 191.351 374.376 34.451 1.00 20.02 427 ARG A N 1
ATOM 3194 C CA . ARG A 1 427 ? 191.758 375.437 33.537 1.00 22.69 427 ARG A CA 1
ATOM 3195 C C . ARG A 1 427 ? 192.053 376.768 34.232 1.00 19.87 427 ARG A C 1
ATOM 3196 O O . ARG A 1 427 ? 192.502 377.716 33.567 1.00 23.15 427 ARG A O 1
ATOM 3204 N N . THR A 1 428 ? 191.857 376.851 35.550 1.00 19.54 428 THR A N 1
ATOM 3205 C CA . THR A 1 428 ? 191.917 378.146 36.241 1.00 19.46 428 THR A CA 1
ATOM 3206 C C . THR A 1 428 ? 193.272 378.813 36.104 1.00 20.41 428 THR A C 1
ATOM 3207 O O . THR A 1 428 ? 193.352 380.005 35.766 1.00 18.51 428 THR A O 1
ATOM 3211 N N . ARG A 1 429 ? 194.353 378.065 36.343 1.00 19.08 429 ARG A N 1
ATOM 3212 C CA . ARG A 1 429 ? 195.677 378.678 36.306 1.00 20.20 429 ARG A CA 1
ATOM 3213 C C . ARG A 1 429 ? 195.991 379.208 34.922 1.00 20.29 429 ARG A C 1
ATOM 3214 O O . ARG A 1 429 ? 196.569 380.298 34.777 1.00 21.15 429 ARG A O 1
ATOM 3222 N N . GLU A 1 430 ? 195.666 378.459 33.900 1.00 21.96 430 GLU A N 1
ATOM 3223 C CA . GLU A 1 430 ? 195.976 378.906 32.571 1.00 24.45 430 GLU A CA 1
ATOM 3224 C C . GLU A 1 430 ? 195.086 380.067 32.137 1.00 23.43 430 GLU A C 1
ATOM 3225 O O . GLU A 1 430 ? 195.507 380.902 31.419 1.00 23.04 430 GLU A O 1
ATOM 3231 N N . ALA A 1 431 ? 193.872 380.086 32.611 1.00 22.02 431 ALA A N 1
ATOM 3232 C CA . ALA A 1 431 ? 192.976 381.187 32.274 1.00 21.76 431 ALA A CA 1
ATOM 3233 C C . ALA A 1 431 ? 193.518 382.506 32.810 1.00 18.23 431 ALA A C 1
ATOM 3234 O O . ALA A 1 431 ? 193.557 383.515 32.088 1.00 18.87 431 ALA A O 1
ATOM 3236 N N . TYR A 1 432 ? 193.929 382.517 34.083 1.00 18.35 432 TYR A N 1
ATOM 3237 C CA . TYR A 1 432 ? 194.394 383.768 34.692 1.00 21.07 432 TYR A CA 1
ATOM 3238 C C . TYR A 1 432 ? 195.851 384.072 34.377 1.00 21.13 432 TYR A C 1
ATOM 3239 O O . TYR A 1 432 ? 196.244 385.243 34.390 1.00 21.81 432 TYR A O 1
ATOM 3248 N N . GLY A 1 433 ? 196.673 383.050 34.157 1.00 19.00 433 GLY A N 1
ATOM 3249 C CA . GLY A 1 433 ? 198.113 383.275 34.115 1.00 21.42 433 GLY A CA 1
ATOM 3250 C C . GLY A 1 433 ? 198.726 383.264 35.495 1.00 22.64 433 GLY A C 1
ATOM 3251 O O . GLY A 1 433 ? 198.079 383.497 36.517 1.00 21.34 433 GLY A O 1
ATOM 3252 N N . ALA A 1 434 ? 200.050 383.019 35.529 1.00 29.23 434 ALA A N 1
ATOM 3253 C CA . ALA A 1 434 ? 200.729 382.777 36.795 1.00 25.51 434 ALA A CA 1
ATOM 3254 C C . ALA A 1 434 ? 200.696 383.983 37.715 1.00 23.51 434 ALA A C 1
ATOM 3255 O O . ALA A 1 434 ? 200.443 383.840 38.915 1.00 25.25 434 ALA A O 1
ATOM 3257 N N . ALA A 1 435 ? 200.938 385.176 37.177 1.00 25.64 435 ALA A N 1
ATOM 3258 C CA . ALA A 1 435 ? 201.043 386.361 38.016 1.00 27.35 435 ALA A CA 1
ATOM 3259 C C . ALA A 1 435 ? 199.696 386.728 38.634 1.00 26.95 435 ALA A C 1
ATOM 3260 O O . ALA A 1 435 ? 199.603 386.993 39.840 1.00 26.64 435 ALA A O 1
ATOM 3262 N N . LYS A 1 436 ? 198.633 386.739 37.823 1.00 26.08 436 LYS A N 1
ATOM 3263 C CA . LYS A 1 436 ? 197.311 387.043 38.352 1.00 24.91 436 LYS A CA 1
ATOM 3264 C C . LYS A 1 436 ? 196.835 385.970 39.314 1.00 20.95 436 LYS A C 1
ATOM 3265 O O . LYS A 1 436 ? 196.278 386.286 40.373 1.00 21.69 436 LYS A O 1
ATOM 3271 N N . PHE A 1 437 ? 197.088 384.702 38.984 1.00 22.09 437 PHE A N 1
ATOM 3272 C CA . PHE A 1 437 ? 196.676 383.614 39.866 1.00 21.73 437 PHE A CA 1
ATOM 3273 C C . PHE A 1 437 ? 197.343 383.760 41.226 1.00 21.11 437 PHE A C 1
ATOM 3274 O O . PHE A 1 437 ? 196.693 383.648 42.270 1.00 21.84 437 PHE A O 1
ATOM 3282 N N . GLU A 1 438 ? 198.651 384.053 41.235 1.00 24.28 438 GLU A N 1
ATOM 3283 C CA . GLU A 1 438 ? 199.344 384.239 42.511 1.00 26.45 438 GLU A CA 1
ATOM 3284 C C . GLU A 1 438 ? 198.761 385.397 43.322 1.00 22.63 438 GLU A C 1
ATOM 3285 O O . GLU A 1 438 ? 198.540 385.270 44.533 1.00 24.22 438 GLU A O 1
ATOM 3291 N N . ARG A 1 439 ? 198.534 386.558 42.689 1.00 22.72 439 ARG A N 1
ATOM 3292 C CA . ARG A 1 439 ? 197.933 387.672 43.410 1.00 21.67 439 ARG A CA 1
ATOM 3293 C C . ARG A 1 439 ? 196.550 387.299 43.944 1.00 20.89 439 ARG A C 1
ATOM 3294 O O . ARG A 1 439 ? 196.206 387.633 45.079 1.00 22.32 439 ARG A O 1
ATOM 3302 N N . LEU A 1 440 ? 195.753 386.601 43.133 1.00 19.06 440 LEU A N 1
ATOM 3303 C CA . LEU A 1 440 ? 194.421 386.184 43.577 1.00 21.26 440 LEU A CA 1
ATOM 3304 C C . LEU A 1 440 ? 194.494 385.249 44.781 1.00 20.68 440 LEU A C 1
ATOM 3305 O O . LEU A 1 440 ? 193.697 385.380 45.726 1.00 21.30 440 LEU A O 1
ATOM 3310 N N . GLN A 1 441 ? 195.478 384.343 44.789 1.00 19.72 441 GLN A N 1
ATOM 3311 C CA . GLN A 1 441 ? 195.633 383.432 45.924 1.00 20.83 441 GLN A CA 1
ATOM 3312 C C . GLN A 1 441 ? 195.985 384.191 47.185 1.00 22.46 441 GLN A C 1
ATOM 3313 O O . GLN A 1 441 ? 195.581 383.796 48.283 1.00 21.95 441 GLN A O 1
ATOM 3319 N N . GLY A 1 442 ? 196.736 385.288 47.044 1.00 20.35 442 GLY A N 1
ATOM 3320 C CA . GLY A 1 442 ? 197.020 386.122 48.201 1.00 23.60 442 GLY A CA 1
ATOM 3321 C C . GLY A 1 442 ? 195.793 386.804 48.759 1.00 21.63 442 GLY A C 1
ATOM 3322 O O . GLY A 1 442 ? 195.604 386.876 49.976 1.00 25.25 442 GLY A O 1
ATOM 3323 N N . VAL A 1 443 ? 194.943 387.368 47.882 1.00 22.19 443 VAL A N 1
ATOM 3324 C CA . VAL A 1 443 ? 193.706 387.980 48.355 1.00 23.90 443 VAL A CA 1
ATOM 3325 C C . VAL A 1 443 ? 192.793 386.913 48.958 1.00 20.75 443 VAL A C 1
ATOM 3326 O O . VAL A 1 443 ? 192.108 387.163 49.957 1.00 20.43 443 VAL A O 1
ATOM 3330 N N . LYS A 1 444 ? 192.820 385.702 48.403 1.00 19.82 444 LYS A N 1
ATOM 3331 C CA . LYS A 1 444 ? 192.006 384.612 48.935 1.00 22.79 444 LYS A CA 1
ATOM 3332 C C . LYS A 1 444 ? 192.475 384.240 50.334 1.00 23.33 444 LYS A C 1
ATOM 3333 O O . LYS A 1 444 ? 191.654 384.037 51.243 1.00 23.04 444 LYS A O 1
ATOM 3339 N N . ALA A 1 445 ? 193.800 384.228 50.539 1.00 24.75 445 ALA A N 1
ATOM 3340 C CA . ALA A 1 445 ? 194.327 383.909 51.858 1.00 25.65 445 ALA A CA 1
ATOM 3341 C C . ALA A 1 445 ? 193.873 384.931 52.879 1.00 24.79 445 ALA A C 1
ATOM 3342 O O . ALA A 1 445 ? 193.639 384.589 54.044 1.00 27.17 445 ALA A O 1
ATOM 3344 N N . LYS A 1 446 ? 193.718 386.187 52.460 1.00 23.05 446 LYS A N 1
ATOM 3345 C CA . LYS A 1 446 ? 193.283 387.210 53.393 1.00 23.23 446 LYS A CA 1
ATOM 3346 C C . LYS A 1 446 ? 191.788 387.116 53.677 1.00 22.61 446 LYS A C 1
ATOM 3347 O O . LYS A 1 446 ? 191.367 387.214 54.834 1.00 25.27 446 LYS A O 1
ATOM 3353 N N . TYR A 1 447 ? 190.953 386.980 52.634 1.00 23.26 447 TYR A N 1
ATOM 3354 C CA . TYR A 1 447 ? 189.518 387.158 52.821 1.00 21.88 447 TYR A CA 1
ATOM 3355 C C . TYR A 1 447 ? 188.710 385.869 52.864 1.00 20.46 447 TYR A C 1
ATOM 3356 O O . TYR A 1 447 ? 187.609 385.886 53.421 1.00 21.37 447 TYR A O 1
ATOM 3365 N N . ASP A 1 448 ? 189.217 384.777 52.290 1.00 21.77 448 ASP A N 1
ATOM 3366 C CA . ASP A 1 448 ? 188.541 383.481 52.361 1.00 23.39 448 ASP A CA 1
ATOM 3367 C C . ASP A 1 448 ? 189.548 382.378 52.624 1.00 22.26 448 ASP A C 1
ATOM 3368 O O . ASP A 1 448 ? 189.694 381.443 51.834 1.00 22.13 448 ASP A O 1
ATOM 3373 N N . PRO A 1 449 ? 190.264 382.447 53.757 1.00 23.95 449 PRO A N 1
ATOM 3374 C CA . PRO A 1 449 ? 191.325 381.461 54.009 1.00 26.96 449 PRO A CA 1
ATOM 3375 C C . PRO A 1 449 ? 190.832 380.038 54.183 1.00 24.31 449 PRO A C 1
ATOM 3376 O O . PRO A 1 449 ? 191.623 379.111 53.962 1.00 25.84 449 PRO A O 1
ATOM 3380 N N . THR A 1 450 ? 189.565 379.813 54.538 1.00 23.05 450 THR A N 1
ATOM 3381 C CA . THR A 1 450 ? 189.069 378.440 54.609 1.00 25.86 450 THR A CA 1
ATOM 3382 C C . THR A 1 450 ? 188.440 377.952 53.305 1.00 24.60 450 THR A C 1
ATOM 3383 O O . THR A 1 450 ? 187.966 376.805 53.241 1.00 24.66 450 THR A O 1
ATOM 3387 N N . ASN A 1 451 ? 188.443 378.778 52.260 1.00 22.65 451 ASN A N 1
ATOM 3388 C CA . ASN A 1 451 ? 187.836 378.406 50.975 1.00 22.62 451 ASN A CA 1
ATOM 3389 C C . ASN A 1 451 ? 186.370 378.023 51.155 1.00 22.70 451 ASN A C 1
ATOM 3390 O O . ASN A 1 451 ? 185.890 377.016 50.613 1.00 21.37 451 ASN A O 1
ATOM 3395 N N . LEU A 1 452 ? 185.655 378.854 51.917 1.00 21.53 452 LEU A N 1
ATOM 3396 C CA . LEU A 1 452 ? 184.212 378.692 52.073 1.00 21.30 452 LEU A CA 1
ATOM 3397 C C . LEU A 1 452 ? 183.487 378.865 50.744 1.00 21.01 452 LEU A C 1
ATOM 3398 O O . LEU A 1 452 ? 182.439 378.243 50.510 1.00 20.32 452 LEU A O 1
ATOM 3403 N N . PHE A 1 453 ? 183.990 379.759 49.884 1.00 19.56 453 PHE A N 1
ATOM 3404 C CA . PHE A 1 453 ? 183.366 380.002 48.576 1.00 17.20 453 PHE A CA 1
ATOM 3405 C C . PHE A 1 453 ? 184.192 379.262 47.535 1.00 20.38 453 PHE A C 1
ATOM 3406 O O . PHE A 1 453 ? 185.173 379.795 46.989 1.00 19.17 453 PHE A O 1
ATOM 3414 N N . ARG A 1 454 ? 183.801 378.013 47.258 1.00 19.33 454 ARG A N 1
ATOM 3415 C CA . ARG A 1 454 ? 184.560 377.184 46.337 1.00 18.32 454 ARG A CA 1
ATOM 3416 C C . ARG A 1 454 ? 183.761 376.682 45.148 1.00 17.49 454 ARG A C 1
ATOM 3417 O O . ARG A 1 454 ? 184.305 375.921 44.329 1.00 20.23 454 ARG A O 1
ATOM 3425 N N . LEU A 1 455 ? 182.499 377.104 45.010 1.00 17.51 455 LEU A N 1
ATOM 3426 C CA . LEU A 1 455 ? 181.689 376.746 43.845 1.00 17.46 455 LEU A CA 1
ATOM 3427 C C . LEU A 1 455 ? 181.726 377.933 42.887 1.00 17.63 455 LEU A C 1
ATOM 3428 O O . LEU A 1 455 ? 180.847 378.800 42.838 1.00 17.04 455 LEU A O 1
ATOM 3433 N N . ASN A 1 456 ? 182.803 377.955 42.119 1.00 16.36 456 ASN A N 1
ATOM 3434 C CA . ASN A 1 456 ? 183.204 379.064 41.254 1.00 16.58 456 ASN A CA 1
ATOM 3435 C C . ASN A 1 456 ? 184.424 378.542 40.503 1.00 20.67 456 ASN A C 1
ATOM 3436 O O . ASN A 1 456 ? 184.856 377.410 40.729 1.00 18.40 456 ASN A O 1
ATOM 3441 N N . GLN A 1 457 ? 184.997 379.311 39.591 1.00 18.93 457 GLN A N 1
ATOM 3442 C CA . GLN A 1 457 ? 186.289 378.932 39.029 1.00 19.01 457 GLN A CA 1
ATOM 3443 C C . GLN A 1 457 ? 187.321 379.224 40.116 1.00 17.62 457 GLN A C 1
ATOM 3444 O O . GLN A 1 457 ? 187.728 380.365 40.328 1.00 17.70 457 GLN A O 1
ATOM 3450 N N . ASN A 1 458 ? 187.660 378.193 40.882 1.00 17.46 458 ASN A N 1
ATOM 3451 C CA . ASN A 1 458 ? 188.105 378.373 42.253 1.00 18.22 458 ASN A CA 1
ATOM 3452 C C . ASN A 1 458 ? 189.585 378.698 42.339 1.00 18.57 458 ASN A C 1
ATOM 3453 O O . ASN A 1 458 ? 190.411 378.103 41.638 1.00 19.66 458 ASN A O 1
ATOM 3458 N N . ILE A 1 459 ? 189.891 379.635 43.227 1.00 18.78 459 ILE A N 1
ATOM 3459 C CA . ILE A 1 459 ? 191.254 380.060 43.536 1.00 21.22 459 ILE A CA 1
ATOM 3460 C C . ILE A 1 459 ? 191.520 379.612 44.962 1.00 19.20 459 ILE A C 1
ATOM 3461 O O . ILE A 1 459 ? 191.015 380.228 45.903 1.00 20.91 459 ILE A O 1
ATOM 3466 N N . PRO A 1 460 ? 192.274 378.539 45.194 1.00 22.92 460 PRO A N 1
ATOM 3467 C CA . PRO A 1 460 ? 192.543 378.141 46.572 1.00 22.03 460 PRO A CA 1
ATOM 3468 C C . PRO A 1 460 ? 193.473 379.135 47.241 1.00 23.15 460 PRO A C 1
ATOM 3469 O O . PRO A 1 460 ? 194.335 379.735 46.582 1.00 23.48 460 PRO A O 1
ATOM 3473 N N . PRO A 1 461 ? 193.318 379.364 48.542 1.00 23.53 461 PRO A N 1
ATOM 3474 C CA . PRO A 1 461 ? 194.186 380.332 49.227 1.00 25.30 461 PRO A CA 1
ATOM 3475 C C . PRO A 1 461 ? 195.630 379.860 49.317 1.00 28.72 461 PRO A C 1
ATOM 3476 O O . PRO A 1 461 ? 195.912 378.660 49.401 1.00 29.54 461 PRO A O 1
ATOM 3480 N N . SER A 1 462 ? 196.532 380.836 49.239 1.00 28.59 462 SER A N 1
ATOM 3481 C CA . SER A 1 462 ? 197.886 380.866 49.862 1.00 36.25 462 SER A CA 1
ATOM 3482 C C . SER A 1 462 ? 198.868 381.653 49.023 1.00 35.14 462 SER A C 1
ATOM 3483 O O . SER A 1 462 ? 198.685 382.856 48.849 1.00 35.19 462 SER A O 1
ATOM 3486 N N . GLN B 1 5 ? 156.205 418.180 60.927 1.00 64.98 5 GLN B N 1
ATOM 3487 C CA . GLN B 1 5 ? 156.979 417.702 62.072 1.00 67.73 5 GLN B CA 1
ATOM 3488 C C . GLN B 1 5 ? 156.096 416.897 63.046 1.00 69.42 5 GLN B C 1
ATOM 3489 O O . GLN B 1 5 ? 154.957 417.282 63.321 1.00 70.48 5 GLN B O 1
ATOM 3495 N N . LEU B 1 6 ? 156.642 415.796 63.575 1.00 69.16 6 LEU B N 1
ATOM 3496 C CA . LEU B 1 6 ? 155.844 414.666 64.045 1.00 67.45 6 LEU B CA 1
ATOM 3497 C C . LEU B 1 6 ? 156.363 414.152 65.390 1.00 65.09 6 LEU B C 1
ATOM 3498 O O . LEU B 1 6 ? 157.369 414.633 65.919 1.00 67.16 6 LEU B O 1
ATOM 3503 N N . ASP B 1 7 ? 155.682 413.110 65.916 1.00 59.98 7 ASP B N 1
ATOM 3504 C CA . ASP B 1 7 ? 155.818 412.650 67.303 1.00 56.63 7 ASP B CA 1
ATOM 3505 C C . ASP B 1 7 ? 157.033 411.735 67.474 1.00 55.99 7 ASP B C 1
ATOM 3506 O O . ASP B 1 7 ? 157.145 410.716 66.781 1.00 52.36 7 ASP B O 1
ATOM 3511 N N . PRO B 1 8 ? 157.937 412.042 68.406 1.00 56.00 8 PRO B N 1
ATOM 3512 C CA . PRO B 1 8 ? 159.146 411.214 68.573 1.00 53.72 8 PRO B CA 1
ATOM 3513 C C . PRO B 1 8 ? 158.874 409.751 68.908 1.00 50.24 8 PRO B C 1
ATOM 3514 O O . PRO B 1 8 ? 159.670 408.876 68.537 1.00 47.81 8 PRO B O 1
ATOM 3518 N N . ALA B 1 9 ? 157.781 409.450 69.604 1.00 50.31 9 ALA B N 1
ATOM 3519 C CA . ALA B 1 9 ? 157.506 408.065 69.966 1.00 47.43 9 ALA B CA 1
ATOM 3520 C C . ALA B 1 9 ? 157.003 407.267 68.769 1.00 44.35 9 ALA B C 1
ATOM 3521 O O . ALA B 1 9 ? 157.372 406.099 68.598 1.00 42.68 9 ALA B O 1
ATOM 3523 N N . THR B 1 10 ? 156.143 407.882 67.957 1.00 44.10 10 THR B N 1
ATOM 3524 C CA . THR B 1 10 ? 155.638 407.234 66.752 1.00 44.62 10 THR B CA 1
ATOM 3525 C C . THR B 1 10 ? 156.778 406.920 65.790 1.00 41.89 10 THR B C 1
ATOM 3526 O O . THR B 1 10 ? 156.867 405.809 65.252 1.00 38.54 10 THR B O 1
ATOM 3530 N N . LEU B 1 11 ? 157.671 407.892 65.582 1.00 41.88 11 LEU B N 1
ATOM 3531 C CA . LEU B 1 11 ? 158.810 407.699 64.691 1.00 40.62 11 LEU B CA 1
ATOM 3532 C C . LEU B 1 11 ? 159.737 406.601 65.200 1.00 41.50 11 LEU B C 1
ATOM 3533 O O . LEU B 1 11 ? 160.255 405.801 64.409 1.00 39.03 11 LEU B O 1
ATOM 3538 N N . ALA B 1 12 ? 159.961 406.545 66.518 1.00 37.38 12 ALA B N 1
ATOM 3539 C CA . ALA B 1 12 ? 160.790 405.486 67.077 1.00 41.51 12 ALA B CA 1
ATOM 3540 C C . ALA B 1 12 ? 160.163 404.119 66.860 1.00 40.34 12 ALA B C 1
ATOM 3541 O O . ALA B 1 12 ? 160.883 403.132 66.676 1.00 37.41 12 ALA B O 1
ATOM 3543 N N . ALA B 1 13 ? 158.831 404.038 66.878 1.00 39.82 13 ALA B N 1
ATOM 3544 C CA . ALA B 1 13 ? 158.171 402.756 66.651 1.00 38.73 13 ALA B CA 1
ATOM 3545 C C . ALA B 1 13 ? 158.301 402.331 65.194 1.00 35.45 13 ALA B C 1
ATOM 3546 O O . ALA B 1 13 ? 158.457 401.139 64.891 1.00 33.87 13 ALA B O 1
ATOM 3548 N N . PHE B 1 14 ? 158.225 403.302 64.289 1.00 34.69 14 PHE B N 1
ATOM 3549 C CA . PHE B 1 14 ? 158.442 403.065 62.869 1.00 35.98 14 PHE B CA 1
ATOM 3550 C C . PHE B 1 14 ? 159.879 402.620 62.627 1.00 39.92 14 PHE B C 1
ATOM 3551 O O . PHE B 1 14 ? 160.125 401.564 62.022 1.00 34.91 14 PHE B O 1
ATOM 3559 N N . SER B 1 15 ? 160.840 403.379 63.177 1.00 38.75 15 SER B N 1
ATOM 3560 C CA . SER B 1 15 ? 162.259 403.052 63.062 1.00 42.08 15 SER B CA 1
ATOM 3561 C C . SER B 1 15 ? 162.572 401.646 63.561 1.00 38.97 15 SER B C 1
ATOM 3562 O O . SER B 1 15 ? 163.440 400.963 63.008 1.00 44.45 15 SER B O 1
ATOM 3565 N N . ALA B 1 16 ? 161.898 401.201 64.624 1.00 36.96 16 ALA B N 1
ATOM 3566 C CA . ALA B 1 16 ? 162.127 399.852 65.125 1.00 39.23 16 ALA B CA 1
ATOM 3567 C C . ALA B 1 16 ? 161.546 398.798 64.191 1.00 39.32 16 ALA B C 1
ATOM 3568 O O . ALA B 1 16 ? 162.057 397.669 64.130 1.00 38.16 16 ALA B O 1
ATOM 3570 N N . ALA B 1 17 ? 160.481 399.136 63.474 1.00 34.46 17 ALA B N 1
ATOM 3571 C CA . ALA B 1 17 ? 159.773 398.151 62.669 1.00 37.49 17 ALA B CA 1
ATOM 3572 C C . ALA B 1 17 ? 160.261 398.104 61.230 1.00 37.50 17 ALA B C 1
ATOM 3573 O O . ALA B 1 17 ? 160.078 397.080 60.564 1.00 38.83 17 ALA B O 1
ATOM 3575 N N . PHE B 1 18 ? 160.906 399.165 60.756 1.00 31.82 18 PHE B N 1
ATOM 3576 C CA . PHE B 1 18 ? 161.171 399.370 59.340 1.00 30.89 18 PHE B CA 1
ATOM 3577 C C . PHE B 1 18 ? 162.614 398.977 59.045 1.00 33.38 18 PHE B C 1
ATOM 3578 O O . PHE B 1 18 ? 163.534 399.372 59.769 1.00 34.03 18 PHE B O 1
ATOM 3586 N N . ARG B 1 19 ? 162.803 398.162 58.005 1.00 29.49 19 ARG B N 1
ATOM 3587 C CA . ARG B 1 19 ? 164.131 397.682 57.640 1.00 32.26 19 ARG B CA 1
ATOM 3588 C C . ARG B 1 19 ? 164.557 398.172 56.263 1.00 31.10 19 ARG B C 1
ATOM 3589 O O . ARG B 1 19 ? 165.546 397.674 55.713 1.00 33.52 19 ARG B O 1
ATOM 3597 N N . GLY B 1 20 ? 163.841 399.129 55.702 1.00 28.69 20 GLY B N 1
ATOM 3598 C CA . GLY B 1 20 ? 164.149 399.687 54.400 1.00 27.97 20 GLY B CA 1
ATOM 3599 C C . GLY B 1 20 ? 165.054 400.893 54.507 1.00 30.50 20 GLY B C 1
ATOM 3600 O O . GLY B 1 20 ? 165.879 401.005 55.419 1.00 29.14 20 GLY B O 1
ATOM 3601 N N . GLU B 1 21 ? 164.897 401.805 53.563 1.00 25.81 21 GLU B N 1
ATOM 3602 C CA . GLU B 1 21 ? 165.729 403.000 53.476 1.00 28.25 21 GLU B CA 1
ATOM 3603 C C . GLU B 1 21 ? 164.847 404.234 53.576 1.00 27.80 21 GLU B C 1
ATOM 3604 O O . GLU B 1 21 ? 163.807 404.326 52.908 1.00 27.01 21 GLU B O 1
ATOM 3610 N N . LEU B 1 22 ? 165.237 405.178 54.428 1.00 31.52 22 LEU B N 1
ATOM 3611 C CA . LEU B 1 22 ? 164.530 406.445 54.526 1.00 30.53 22 LEU B CA 1
ATOM 3612 C C . LEU B 1 22 ? 165.324 407.539 53.823 1.00 29.43 22 LEU B C 1
ATOM 3613 O O . LEU B 1 22 ? 166.560 407.519 53.811 1.00 31.99 22 LEU B O 1
ATOM 3618 N N . ILE B 1 23 ? 164.601 408.459 53.200 1.00 27.91 23 ILE B N 1
ATOM 3619 C CA . ILE B 1 23 ? 165.185 409.602 52.515 1.00 27.68 23 ILE B CA 1
ATOM 3620 C C . ILE B 1 23 ? 164.468 410.825 53.056 1.00 29.73 23 ILE B C 1
ATOM 3621 O O . ILE B 1 23 ? 163.272 411.004 52.814 1.00 24.21 23 ILE B O 1
ATOM 3626 N N . TRP B 1 24 ? 165.201 411.684 53.766 1.00 30.04 24 TRP B N 1
ATOM 3627 C CA . TRP B 1 24 ? 164.636 412.929 54.275 1.00 33.64 24 TRP B CA 1
ATOM 3628 C C . TRP B 1 24 ? 165.001 414.087 53.364 1.00 30.49 24 TRP B C 1
ATOM 3629 O O . TRP B 1 24 ? 165.922 413.972 52.545 1.00 29.30 24 TRP B O 1
ATOM 3640 N N . PRO B 1 25 ? 164.303 415.226 53.503 1.00 30.51 25 PRO B N 1
ATOM 3641 C CA . PRO B 1 25 ? 164.602 416.405 52.662 1.00 30.89 25 PRO B CA 1
ATOM 3642 C C . PRO B 1 25 ? 166.054 416.835 52.651 1.00 34.78 25 PRO B C 1
ATOM 3643 O O . PRO B 1 25 ? 166.516 417.358 51.632 1.00 30.93 25 PRO B O 1
ATOM 3647 N N . SER B 1 26 ? 166.805 416.599 53.720 1.00 33.31 26 SER B N 1
ATOM 3648 C CA . SER B 1 26 ? 168.187 417.050 53.762 1.00 37.22 26 SER B CA 1
ATOM 3649 C C . SER B 1 26 ? 169.173 416.063 53.144 1.00 34.45 26 SER B C 1
ATOM 3650 O O . SER B 1 26 ? 170.356 416.387 53.042 1.00 38.53 26 SER B O 1
ATOM 3653 N N . ASP B 1 27 ? 168.724 414.889 52.689 1.00 34.34 27 ASP B N 1
ATOM 3654 C CA . ASP B 1 27 ? 169.647 413.873 52.198 1.00 34.88 27 ASP B CA 1
ATOM 3655 C C . ASP B 1 27 ? 170.074 414.138 50.748 1.00 28.90 27 ASP B C 1
ATOM 3656 O O . ASP B 1 27 ? 169.367 414.783 49.983 1.00 31.71 27 ASP B O 1
ATOM 3661 N N . ALA B 1 28 ? 171.252 413.622 50.375 1.00 33.24 28 ALA B N 1
ATOM 3662 C CA . ALA B 1 28 ? 171.807 413.911 49.052 1.00 30.01 28 ALA B CA 1
ATOM 3663 C C . ALA B 1 28 ? 170.847 413.558 47.909 1.00 35.64 28 ALA B C 1
ATOM 3664 O O . ALA B 1 28 ? 170.749 414.306 46.929 1.00 36.64 28 ALA B O 1
ATOM 3666 N N . ASP B 1 29 ? 170.124 412.438 48.010 1.00 34.27 29 ASP B N 1
ATOM 3667 C CA . ASP B 1 29 ? 169.305 411.956 46.891 1.00 34.26 29 ASP B CA 1
ATOM 3668 C C . ASP B 1 29 ? 167.829 412.315 46.996 1.00 30.37 29 ASP B C 1
ATOM 3669 O O . ASP B 1 29 ? 167.010 411.764 46.249 1.00 30.86 29 ASP B O 1
ATOM 3674 N N . TYR B 1 30 ? 167.471 413.243 47.881 1.00 28.67 30 TYR B N 1
ATOM 3675 C CA . TYR B 1 30 ? 166.083 413.655 48.022 1.00 23.41 30 TYR B CA 1
ATOM 3676 C C . TYR B 1 30 ? 165.523 414.241 46.725 1.00 25.45 30 TYR B C 1
ATOM 3677 O O . TYR B 1 30 ? 164.417 413.898 46.313 1.00 24.30 30 TYR B O 1
ATOM 3686 N N . ASP B 1 31 ? 166.269 415.123 46.056 1.00 25.43 31 ASP B N 1
ATOM 3687 C CA . ASP B 1 31 ? 165.709 415.744 44.860 1.00 23.67 31 ASP B CA 1
ATOM 3688 C C . ASP B 1 31 ? 165.442 414.727 43.749 1.00 22.15 31 ASP B C 1
ATOM 3689 O O . ASP B 1 31 ? 164.415 414.808 43.069 1.00 23.82 31 ASP B O 1
ATOM 3694 N N . GLU B 1 32 ? 166.343 413.767 43.547 1.00 24.93 32 GLU B N 1
ATOM 3695 C CA . GLU B 1 32 ? 166.054 412.790 42.510 1.00 24.37 32 GLU B CA 1
ATOM 3696 C C . GLU B 1 32 ? 164.974 411.809 42.933 1.00 23.75 32 GLU B C 1
ATOM 3697 O O . GLU B 1 32 ? 164.194 411.363 42.090 1.00 22.10 32 GLU B O 1
ATOM 3703 N N . ALA B 1 33 ? 164.927 411.451 44.217 1.00 22.69 33 ALA B N 1
ATOM 3704 C CA . ALA B 1 33 ? 163.957 410.463 44.676 1.00 23.69 33 ALA B CA 1
ATOM 3705 C C . ALA B 1 33 ? 162.529 410.995 44.596 1.00 25.29 33 ALA B C 1
ATOM 3706 O O . ALA B 1 33 ? 161.580 410.214 44.439 1.00 25.10 33 ALA B O 1
ATOM 3708 N N . ARG B 1 34 ? 162.339 412.308 44.704 1.00 22.81 34 ARG B N 1
ATOM 3709 C CA . ARG B 1 34 ? 160.996 412.868 44.638 1.00 21.70 34 ARG B CA 1
ATOM 3710 C C . ARG B 1 34 ? 160.544 413.215 43.220 1.00 20.76 34 ARG B C 1
ATOM 3711 O O . ARG B 1 34 ? 159.398 413.632 43.038 1.00 20.87 34 ARG B O 1
ATOM 3719 N N . ARG B 1 35 ? 161.400 413.044 42.209 1.00 19.71 35 ARG B N 1
ATOM 3720 C CA . ARG B 1 35 ? 161.005 413.337 40.844 1.00 20.66 35 ARG B CA 1
ATOM 3721 C C . ARG B 1 35 ? 160.221 412.140 40.299 1.00 18.81 35 ARG B C 1
ATOM 3722 O O . ARG B 1 35 ? 160.604 410.989 40.519 1.00 21.66 35 ARG B O 1
ATOM 3730 N N . ILE B 1 36 ? 159.152 412.416 39.572 1.00 17.70 36 ILE B N 1
ATOM 3731 C CA . ILE B 1 36 ? 158.368 411.373 38.905 1.00 18.52 36 ILE B CA 1
ATOM 3732 C C . ILE B 1 36 ? 158.402 411.652 37.420 1.00 22.08 36 ILE B C 1
ATOM 3733 O O . ILE B 1 36 ? 158.924 412.671 36.966 1.00 18.24 36 ILE B O 1
ATOM 3738 N N . TRP B 1 37 ? 157.870 410.711 36.645 1.00 19.40 37 TRP B N 1
ATOM 3739 C CA . TRP B 1 37 ? 158.002 410.807 35.203 1.00 18.29 37 TRP B CA 1
ATOM 3740 C C . TRP B 1 37 ? 157.359 412.076 34.666 1.00 20.70 37 TRP B C 1
ATOM 3741 O O . TRP B 1 37 ? 157.940 412.743 33.794 1.00 19.52 37 TRP B O 1
ATOM 3752 N N . ASN B 1 38 ? 156.199 412.454 35.208 1.00 18.07 38 ASN B N 1
ATOM 3753 C CA . ASN B 1 38 ? 155.569 413.725 34.829 1.00 19.14 38 ASN B CA 1
ATOM 3754 C C . ASN B 1 38 ? 156.320 414.868 35.529 1.00 22.38 38 ASN B C 1
ATOM 3755 O O . ASN B 1 38 ? 156.055 415.193 36.688 1.00 21.27 38 ASN B O 1
ATOM 3760 N N . GLY B 1 39 ? 157.302 415.435 34.828 1.00 21.77 39 GLY B N 1
ATOM 3761 C CA . GLY B 1 39 ? 158.171 416.462 35.388 1.00 23.91 39 GLY B CA 1
ATOM 3762 C C . GLY B 1 39 ? 157.475 417.783 35.698 1.00 24.25 39 GLY B C 1
ATOM 3763 O O . GLY B 1 39 ? 158.107 418.644 36.323 1.00 25.42 39 GLY B O 1
ATOM 3764 N N . THR B 1 40 ? 156.235 417.997 35.234 1.00 21.01 40 THR B N 1
ATOM 3765 C CA . THR B 1 40 ? 155.492 419.191 35.645 1.00 23.18 40 THR B CA 1
ATOM 3766 C C . THR B 1 40 ? 155.083 419.139 37.109 1.00 27.28 40 THR B C 1
ATOM 3767 O O . THR B 1 40 ? 154.629 420.161 37.645 1.00 26.18 40 THR B O 1
ATOM 3771 N N . ILE B 1 41 ? 155.205 417.985 37.762 1.00 26.10 41 ILE B N 1
ATOM 3772 C CA . ILE B 1 41 ? 154.810 417.793 39.153 1.00 23.82 41 ILE B CA 1
ATOM 3773 C C . ILE B 1 41 ? 156.058 417.913 40.002 1.00 26.56 41 ILE B C 1
ATOM 3774 O O . ILE B 1 41 ? 156.907 417.012 40.035 1.00 26.21 41 ILE B O 1
ATOM 3779 N N . ASP B 1 42 ? 156.180 419.033 40.701 1.00 24.70 42 ASP B N 1
ATOM 3780 C CA . ASP B 1 42 ? 157.332 419.314 41.543 1.00 26.54 42 ASP B CA 1
ATOM 3781 C C . ASP B 1 42 ? 156.778 419.444 42.959 1.00 28.09 42 ASP B C 1
ATOM 3782 O O . ASP B 1 42 ? 156.153 420.459 43.291 1.00 27.21 42 ASP B O 1
ATOM 3787 N N . ARG B 1 43 ? 156.990 418.410 43.777 1.00 24.82 43 ARG B N 1
ATOM 3788 C CA . ARG B 1 43 ? 156.461 418.318 45.134 1.00 25.32 43 ARG B CA 1
ATOM 3789 C C . ARG B 1 43 ? 157.537 417.844 46.103 1.00 25.29 43 ARG B C 1
ATOM 3790 O O . ARG B 1 43 ? 158.500 417.149 45.730 1.00 25.32 43 ARG B O 1
ATOM 3798 N N . ARG B 1 44 ? 157.367 418.222 47.372 1.00 25.94 44 ARG B N 1
ATOM 3799 C CA . ARG B 1 44 ? 158.377 417.987 48.402 1.00 25.67 44 ARG B CA 1
ATOM 3800 C C . ARG B 1 44 ? 157.778 417.220 49.565 1.00 28.53 44 ARG B C 1
ATOM 3801 O O . ARG B 1 44 ? 157.089 417.801 50.425 1.00 26.91 44 ARG B O 1
ATOM 3809 N N . PRO B 1 45 ? 157.988 415.915 49.622 1.00 26.88 45 PRO B N 1
ATOM 3810 C CA . PRO B 1 45 ? 157.500 415.145 50.766 1.00 26.35 45 PRO B CA 1
ATOM 3811 C C . PRO B 1 45 ? 158.298 415.435 52.023 1.00 25.60 45 PRO B C 1
ATOM 3812 O O . PRO B 1 45 ? 159.506 415.714 51.987 1.00 24.01 45 PRO B O 1
ATOM 3816 N N . ALA B 1 46 ? 157.613 415.279 53.162 1.00 28.07 46 ALA B N 1
ATOM 3817 C CA . ALA B 1 46 ? 158.311 415.207 54.438 1.00 28.48 46 ALA B CA 1
ATOM 3818 C C . ALA B 1 46 ? 159.229 413.996 54.521 1.00 27.72 46 ALA B C 1
ATOM 3819 O O . ALA B 1 46 ? 160.259 414.037 55.211 1.00 29.61 46 ALA B O 1
ATOM 3821 N N . LEU B 1 47 ? 158.873 412.893 53.857 1.00 27.17 47 LEU B N 1
ATOM 3822 C CA . LEU B 1 47 ? 159.622 411.662 54.045 1.00 29.10 47 LEU B CA 1
ATOM 3823 C C . LEU B 1 47 ? 159.385 410.784 52.828 1.00 23.96 47 LEU B C 1
ATOM 3824 O O . LEU B 1 47 ? 158.258 410.688 52.341 1.00 26.98 47 LEU B O 1
ATOM 3829 N N . ILE B 1 48 ? 160.456 410.173 52.342 1.00 23.07 48 ILE B N 1
ATOM 3830 C CA . ILE B 1 48 ? 160.339 409.067 51.385 1.00 25.04 48 ILE B CA 1
ATOM 3831 C C . ILE B 1 48 ? 160.797 407.800 52.080 1.00 22.62 48 ILE B C 1
ATOM 3832 O O . ILE B 1 48 ? 161.950 407.691 52.505 1.00 27.73 48 ILE B O 1
ATOM 3837 N N . ALA B 1 49 ? 159.901 406.813 52.182 1.00 22.72 49 ALA B N 1
ATOM 3838 C CA . ALA B 1 49 ? 160.251 405.533 52.798 1.00 23.80 49 ALA B CA 1
ATOM 3839 C C . ALA B 1 49 ? 160.350 404.495 51.687 1.00 21.56 49 ALA B C 1
ATOM 3840 O O . ALA B 1 49 ? 159.326 404.122 51.107 1.00 23.60 49 ALA B O 1
ATOM 3842 N N . ARG B 1 50 ? 161.561 404.029 51.406 1.00 23.33 50 ARG B N 1
ATOM 3843 C CA . ARG B 1 50 ? 161.776 403.021 50.365 1.00 21.98 50 ARG B CA 1
ATOM 3844 C C . ARG B 1 50 ? 161.666 401.666 51.025 1.00 20.81 50 ARG B C 1
ATOM 3845 O O . ARG B 1 50 ? 162.590 401.196 51.677 1.00 22.36 50 ARG B O 1
ATOM 3853 N N . CYS B 1 51 ? 160.502 401.051 50.856 1.00 23.00 51 CYS B N 1
ATOM 3854 C CA . CYS B 1 51 ? 160.214 399.772 51.474 1.00 21.61 51 CYS B CA 1
ATOM 3855 C C . CYS B 1 51 ? 160.883 398.639 50.722 1.00 21.42 51 CYS B C 1
ATOM 3856 O O . CYS B 1 51 ? 161.083 398.704 49.502 1.00 20.96 51 CYS B O 1
ATOM 3859 N N . THR B 1 52 ? 161.226 397.598 51.469 1.00 21.50 52 THR B N 1
ATOM 3860 C CA . THR B 1 52 ? 161.973 396.463 50.942 1.00 22.56 52 THR B CA 1
ATOM 3861 C C . THR B 1 52 ? 161.303 395.136 51.281 1.00 23.41 52 THR B C 1
ATOM 3862 O O . THR B 1 52 ? 161.900 394.078 51.044 1.00 25.70 52 THR B O 1
ATOM 3866 N N . SER B 1 53 ? 160.098 395.175 51.841 1.00 22.32 53 SER B N 1
ATOM 3867 C CA . SER B 1 53 ? 159.394 393.959 52.233 1.00 24.57 53 SER B CA 1
ATOM 3868 C C . SER B 1 53 ? 157.959 394.343 52.561 1.00 23.98 53 SER B C 1
ATOM 3869 O O . SER B 1 53 ? 157.618 395.517 52.707 1.00 24.06 53 SER B O 1
ATOM 3872 N N . THR B 1 54 ? 157.098 393.331 52.656 1.00 21.73 54 THR B N 1
ATOM 3873 C CA . THR B 1 54 ? 155.747 393.583 53.132 1.00 22.69 54 THR B CA 1
ATOM 3874 C C . THR B 1 54 ? 155.713 394.158 54.547 1.00 24.04 54 THR B C 1
ATOM 3875 O O . THR B 1 54 ? 154.990 395.144 54.757 1.00 23.38 54 THR B O 1
ATOM 3879 N N . PRO B 1 55 ? 156.501 393.670 55.515 1.00 23.78 55 PRO B N 1
ATOM 3880 C CA . PRO B 1 55 ? 156.498 394.325 56.834 1.00 25.61 55 PRO B CA 1
ATOM 3881 C C . PRO B 1 55 ? 156.952 395.776 56.787 1.00 25.09 55 PRO B C 1
ATOM 3882 O O . PRO B 1 55 ? 156.459 396.582 57.583 1.00 23.16 55 PRO B O 1
ATOM 3886 N N . ASP B 1 56 ? 157.845 396.137 55.861 1.00 23.93 56 ASP B N 1
ATOM 3887 C CA . ASP B 1 56 ? 158.213 397.545 55.719 1.00 24.23 56 ASP B CA 1
ATOM 3888 C C . ASP B 1 56 ? 157.010 398.384 55.326 1.00 23.10 56 ASP B C 1
ATOM 3889 O O . ASP B 1 56 ? 156.830 399.498 55.835 1.00 24.19 56 ASP B O 1
ATOM 3894 N N . VAL B 1 57 ? 156.202 397.893 54.377 1.00 23.66 57 VAL B N 1
ATOM 3895 C CA . VAL B 1 57 ? 155.015 398.608 53.933 1.00 21.32 57 VAL B CA 1
ATOM 3896 C C . VAL B 1 57 ? 154.000 398.723 55.066 1.00 24.28 57 VAL B C 1
ATOM 3897 O O . VAL B 1 57 ? 153.339 399.756 55.227 1.00 26.49 57 VAL B O 1
ATOM 3901 N N . VAL B 1 58 ? 153.841 397.647 55.848 1.00 21.89 58 VAL B N 1
ATOM 3902 C CA . VAL B 1 58 ? 152.991 397.701 57.039 1.00 26.55 58 VAL B CA 1
ATOM 3903 C C . VAL B 1 58 ? 153.458 398.809 57.979 1.00 28.06 58 VAL B C 1
ATOM 3904 O O . VAL B 1 58 ? 152.655 399.628 58.439 1.00 25.85 58 VAL B O 1
ATOM 3908 N N . ALA B 1 59 ? 154.761 398.836 58.286 1.00 26.71 59 ALA B N 1
ATOM 3909 C CA . ALA B 1 59 ? 155.277 399.847 59.203 1.00 24.35 59 ALA B CA 1
ATOM 3910 C C . ALA B 1 59 ? 155.055 401.248 58.646 1.00 29.28 59 ALA B C 1
ATOM 3911 O O . ALA B 1 59 ? 154.692 402.170 59.388 1.00 29.07 59 ALA B O 1
ATOM 3913 N N . ALA B 1 60 ? 155.245 401.421 57.332 1.00 26.11 60 ALA B N 1
ATOM 3914 C CA . ALA B 1 60 ? 155.099 402.729 56.708 1.00 27.18 60 ALA B CA 1
ATOM 3915 C C . ALA B 1 60 ? 153.649 403.173 56.670 1.00 24.47 60 ALA B C 1
ATOM 3916 O O . ALA B 1 60 ? 153.344 404.347 56.936 1.00 28.32 60 ALA B O 1
ATOM 3918 N N . VAL B 1 61 ? 152.726 402.254 56.361 1.00 27.07 61 VAL B N 1
ATOM 3919 C CA . VAL B 1 61 ? 151.310 402.609 56.334 1.00 27.55 61 VAL B CA 1
ATOM 3920 C C . VAL B 1 61 ? 150.816 402.972 57.732 1.00 29.33 61 VAL B C 1
ATOM 3921 O O . VAL B 1 61 ? 150.056 403.933 57.901 1.00 33.05 61 VAL B O 1
ATOM 3925 N N . SER B 1 62 ? 151.256 402.230 58.752 1.00 30.18 62 SER B N 1
ATOM 3926 C CA . SER B 1 62 ? 150.841 402.525 60.120 1.00 32.59 62 SER B CA 1
ATOM 3927 C C . SER B 1 62 ? 151.497 403.798 60.639 1.00 32.89 62 SER B C 1
ATOM 3928 O O . SER B 1 62 ? 150.843 404.607 61.308 1.00 36.34 62 SER B O 1
ATOM 3931 N N . PHE B 1 63 ? 152.779 404.010 60.329 1.00 30.47 63 PHE B N 1
ATOM 3932 C CA . PHE B 1 63 ? 153.408 405.273 60.705 1.00 32.51 63 PHE B CA 1
ATOM 3933 C C . PHE B 1 63 ? 152.665 406.459 60.096 1.00 34.67 63 PHE B C 1
ATOM 3934 O O . PHE B 1 63 ? 152.514 407.508 60.738 1.00 36.57 63 PHE B O 1
ATOM 3942 N N . ALA B 1 64 ? 152.185 406.310 58.858 1.00 31.58 64 ALA B N 1
ATOM 3943 C CA . ALA B 1 64 ? 151.477 407.379 58.160 1.00 34.55 64 ALA B CA 1
ATOM 3944 C C . ALA B 1 64 ? 150.082 407.608 58.721 1.00 36.71 64 ALA B C 1
ATOM 3945 O O . ALA B 1 64 ? 149.637 408.755 58.840 1.00 37.43 64 ALA B O 1
ATOM 3947 N N . ARG B 1 65 ? 149.363 406.534 59.028 1.00 35.65 65 ARG B N 1
ATOM 3948 C CA . ARG B 1 65 ? 148.041 406.693 59.617 1.00 37.85 65 ARG B CA 1
ATOM 3949 C C . ARG B 1 65 ? 148.135 407.411 60.957 1.00 37.55 65 ARG B C 1
ATOM 3950 O O . ARG B 1 65 ? 147.400 408.366 61.215 1.00 40.44 65 ARG B O 1
ATOM 3958 N N . LYS B 1 66 ? 149.051 406.969 61.820 1.00 37.55 66 LYS B N 1
ATOM 3959 C CA . LYS B 1 66 ? 149.166 407.534 63.158 1.00 40.78 66 LYS B CA 1
ATOM 3960 C C . LYS B 1 66 ? 149.693 408.958 63.148 1.00 45.33 66 LYS B C 1
ATOM 3961 O O . LYS B 1 66 ? 149.544 409.660 64.153 1.00 46.04 66 LYS B O 1
ATOM 3967 N N . SER B 1 67 ? 150.336 409.387 62.061 1.00 42.58 67 SER B N 1
ATOM 3968 C CA . SER B 1 67 ? 150.943 410.709 61.991 1.00 40.95 67 SER B CA 1
ATOM 3969 C C . SER B 1 67 ? 150.108 411.720 61.228 1.00 39.72 67 SER B C 1
ATOM 3970 O O . SER B 1 67 ? 150.421 412.913 61.283 1.00 41.92 67 SER B O 1
ATOM 3973 N N . GLY B 1 68 ? 149.073 411.285 60.517 1.00 40.48 68 GLY B N 1
ATOM 3974 C CA . GLY B 1 68 ? 148.276 412.178 59.700 1.00 41.69 68 GLY B CA 1
ATOM 3975 C C . GLY B 1 68 ? 148.913 412.586 58.389 1.00 43.00 68 GLY B C 1
ATOM 3976 O O . GLY B 1 68 ? 148.351 413.435 57.680 1.00 43.83 68 GLY B O 1
ATOM 3977 N N . LEU B 1 69 ? 150.064 412.004 58.048 1.00 39.34 69 LEU B N 1
ATOM 3978 C CA . LEU B 1 69 ? 150.768 412.342 56.817 1.00 39.15 69 LEU B CA 1
ATOM 3979 C C . LEU B 1 69 ? 149.979 411.858 55.608 1.00 37.21 69 LEU B C 1
ATOM 3980 O O . LEU B 1 69 ? 149.518 410.709 55.572 1.00 39.03 69 LEU B O 1
ATOM 3985 N N . LEU B 1 70 ? 149.838 412.731 54.614 1.00 33.32 70 LEU B N 1
ATOM 3986 C CA . LEU B 1 70 ? 149.191 412.368 53.362 1.00 32.50 70 LEU B CA 1
ATOM 3987 C C . LEU B 1 70 ? 150.021 411.297 52.664 1.00 30.35 70 LEU B C 1
ATOM 3988 O O . LEU B 1 70 ? 151.244 411.429 52.546 1.00 30.02 70 LEU B O 1
ATOM 3993 N N . VAL B 1 71 ? 149.369 410.219 52.220 1.00 29.72 71 VAL B N 1
ATOM 3994 C CA . VAL B 1 71 ? 150.070 409.046 51.697 1.00 25.13 71 VAL B CA 1
ATOM 3995 C C . VAL B 1 71 ? 150.114 409.100 50.176 1.00 23.68 71 VAL B C 1
ATOM 3996 O O . VAL B 1 71 ? 149.076 409.125 49.509 1.00 23.56 71 VAL B O 1
ATOM 4000 N N . ALA B 1 72 ? 151.318 409.107 49.632 1.00 24.85 72 ALA B N 1
ATOM 4001 C CA . ALA B 1 72 ? 151.532 408.826 48.222 1.00 23.93 72 ALA B CA 1
ATOM 4002 C C . ALA B 1 72 ? 152.131 407.431 48.164 1.00 18.61 72 ALA B C 1
ATOM 4003 O O . ALA B 1 72 ? 152.925 407.061 49.030 1.00 21.64 72 ALA B O 1
ATOM 4005 N N . VAL B 1 73 ? 151.705 406.642 47.185 1.00 21.30 73 VAL B N 1
ATOM 4006 C CA . VAL B 1 73 ? 152.292 405.327 46.955 1.00 19.03 73 VAL B CA 1
ATOM 4007 C C . VAL B 1 73 ? 152.923 405.370 45.573 1.00 16.93 73 VAL B C 1
ATOM 4008 O O . VAL B 1 73 ? 152.308 405.867 44.634 1.00 17.68 73 VAL B O 1
ATOM 4012 N N . ARG B 1 74 ? 154.147 404.863 45.462 1.00 19.71 74 ARG B N 1
ATOM 4013 C CA . ARG B 1 74 ? 154.877 404.921 44.205 1.00 17.61 74 ARG B CA 1
ATOM 4014 C C . ARG B 1 74 ? 155.334 403.520 43.824 1.00 15.58 74 ARG B C 1
ATOM 4015 O O . ARG B 1 74 ? 155.985 402.823 44.610 1.00 18.75 74 ARG B O 1
ATOM 4023 N N . GLY B 1 75 ? 154.945 403.139 42.611 1.00 17.51 75 GLY B N 1
ATOM 4024 C CA . GLY B 1 75 ? 155.418 401.945 41.940 1.00 16.08 75 GLY B CA 1
ATOM 4025 C C . GLY B 1 75 ? 156.535 402.331 40.995 1.00 15.70 75 GLY B C 1
ATOM 4026 O O . GLY B 1 75 ? 157.702 402.456 41.393 1.00 17.93 75 GLY B O 1
ATOM 4027 N N . GLY B 1 76 ? 156.186 402.608 39.756 1.00 15.02 76 GLY B N 1
ATOM 4028 C CA . GLY B 1 76 ? 157.151 403.027 38.755 1.00 15.59 76 GLY B CA 1
ATOM 4029 C C . GLY B 1 76 ? 157.165 404.519 38.488 1.00 16.95 76 GLY B C 1
ATOM 4030 O O . GLY B 1 76 ? 158.002 404.976 37.699 1.00 16.61 76 GLY B O 1
ATOM 4031 N N . GLY B 1 77 ? 156.278 405.293 39.115 1.00 15.86 77 GLY B N 1
ATOM 4032 C CA . GLY B 1 77 ? 156.333 406.746 38.991 1.00 17.30 77 GLY B CA 1
ATOM 4033 C C . GLY B 1 77 ? 155.770 407.290 37.711 1.00 16.10 77 GLY B C 1
ATOM 4034 O O . GLY B 1 77 ? 156.002 408.476 37.389 1.00 17.67 77 GLY B O 1
ATOM 4035 N N . HIS B 1 78 ? 154.957 406.517 37.000 1.00 14.73 78 HIS B N 1
ATOM 4036 C CA . HIS B 1 78 ? 154.456 406.944 35.726 1.00 13.57 78 HIS B CA 1
ATOM 4037 C C . HIS B 1 78 ? 153.109 407.642 35.788 1.00 14.82 78 HIS B C 1
ATOM 4038 O O . HIS B 1 78 ? 152.574 407.949 34.731 1.00 15.91 78 HIS B O 1
ATOM 4045 N N . SER B 1 79 ? 152.548 407.887 36.976 1.00 16.54 79 SER B N 1
ATOM 4046 C CA . SER B 1 79 ? 151.237 408.541 37.058 1.00 17.05 79 SER B CA 1
ATOM 4047 C C . SER B 1 79 ? 151.137 409.772 36.163 1.00 19.32 79 SER B C 1
ATOM 4048 O O . SER B 1 79 ? 151.866 410.753 36.362 1.00 16.64 79 SER B O 1
ATOM 4051 N N . MET B 1 80 ? 150.225 409.739 35.191 1.00 19.94 80 MET B N 1
ATOM 4052 C CA . MET B 1 80 ? 150.056 410.930 34.356 1.00 21.06 80 MET B CA 1
ATOM 4053 C C . MET B 1 80 ? 149.432 412.071 35.134 1.00 20.91 80 MET B C 1
ATOM 4054 O O . MET B 1 80 ? 149.556 413.230 34.721 1.00 21.78 80 MET B O 1
ATOM 4059 N N . ALA B 1 81 ? 148.807 411.764 36.262 1.00 20.62 81 ALA B N 1
ATOM 4060 C CA . ALA B 1 81 ? 148.201 412.775 37.118 1.00 20.22 81 ALA B CA 1
ATOM 4061 C C . ALA B 1 81 ? 149.127 413.233 38.237 1.00 19.64 81 ALA B C 1
ATOM 4062 O O . ALA B 1 81 ? 148.768 414.166 38.972 1.00 25.06 81 ALA B O 1
ATOM 4064 N N . GLY B 1 82 ? 150.329 412.675 38.350 1.00 19.15 82 GLY B N 1
ATOM 4065 C CA . GLY B 1 82 ? 151.236 413.056 39.400 1.00 20.50 82 GLY B CA 1
ATOM 4066 C C . GLY B 1 82 ? 151.003 412.466 40.768 1.00 21.96 82 GLY B C 1
ATOM 4067 O O . GLY B 1 82 ? 151.542 412.989 41.751 1.00 21.88 82 GLY B O 1
ATOM 4068 N N . HIS B 1 83 ? 150.326 411.316 40.868 1.00 19.03 83 HIS B N 1
ATOM 4069 C CA . HIS B 1 83 ? 149.863 410.868 42.178 1.00 20.15 83 HIS B CA 1
ATOM 4070 C C . HIS B 1 83 ? 150.944 410.306 43.073 1.00 21.32 83 HIS B C 1
ATOM 4071 O O . HIS B 1 83 ? 150.726 410.198 44.290 1.00 22.27 83 HIS B O 1
ATOM 4078 N N . SER B 1 84 ? 152.089 409.913 42.523 1.00 19.81 84 SER B N 1
ATOM 4079 C CA . SER B 1 84 ? 153.072 409.165 43.287 1.00 19.35 84 SER B CA 1
ATOM 4080 C C . SER B 1 84 ? 154.087 410.028 44.043 1.00 19.84 84 SER B C 1
ATOM 4081 O O . SER B 1 84 ? 155.069 409.497 44.565 1.00 20.93 84 SER B O 1
ATOM 4084 N N . VAL B 1 85 ? 153.798 411.308 44.205 1.00 22.06 85 VAL B N 1
ATOM 4085 C CA . VAL B 1 85 ? 154.609 412.190 45.043 1.00 20.61 85 VAL B CA 1
ATOM 4086 C C . VAL B 1 85 ? 153.651 413.208 45.687 1.00 21.63 85 VAL B C 1
ATOM 4087 O O . VAL B 1 85 ? 152.698 413.564 45.095 1.00 22.27 85 VAL B O 1
ATOM 4091 N N . CYS B 1 86 ? 153.959 413.634 46.897 1.00 22.28 86 CYS B N 1
ATOM 4092 C CA . CYS B 1 86 ? 153.116 414.564 47.626 1.00 25.21 86 CYS B CA 1
ATOM 4093 C C . CYS B 1 86 ? 153.934 415.641 48.293 1.00 23.83 86 CYS B C 1
ATOM 4094 O O . CYS B 1 86 ? 155.084 415.461 48.558 1.00 24.68 86 CYS B O 1
ATOM 4097 N N . ASP B 1 87 ? 153.268 416.749 48.578 1.00 28.44 87 ASP B N 1
ATOM 4098 C CA . ASP B 1 87 ? 153.853 417.841 49.325 1.00 27.72 87 ASP B CA 1
ATOM 4099 C C . ASP B 1 87 ? 153.583 417.610 50.816 1.00 25.28 87 ASP B C 1
ATOM 4100 O O . ASP B 1 87 ? 152.458 417.445 51.215 1.00 28.68 87 ASP B O 1
ATOM 4105 N N . GLY B 1 88 ? 154.630 417.496 51.598 1.00 27.03 88 GLY B N 1
ATOM 4106 C CA . GLY B 1 88 ? 154.517 417.436 53.045 1.00 31.13 88 GLY B CA 1
ATOM 4107 C C . GLY B 1 88 ? 154.137 416.097 53.636 1.00 32.36 88 GLY B C 1
ATOM 4108 O O . GLY B 1 88 ? 154.042 415.989 54.864 1.00 30.34 88 GLY B O 1
ATOM 4109 N N . GLY B 1 89 ? 153.945 415.072 52.819 1.00 28.32 89 GLY B N 1
ATOM 4110 C CA . GLY B 1 89 ? 153.498 413.770 53.292 1.00 31.45 89 GLY B CA 1
ATOM 4111 C C . GLY B 1 89 ? 154.601 412.730 53.303 1.00 26.34 89 GLY B C 1
ATOM 4112 O O . GLY B 1 89 ? 155.791 413.027 53.471 1.00 25.68 89 GLY B O 1
ATOM 4113 N N . ILE B 1 90 ? 154.202 411.462 53.179 1.00 28.56 90 ILE B N 1
ATOM 4114 C CA . ILE B 1 90 ? 155.142 410.360 53.061 1.00 27.52 90 ILE B CA 1
ATOM 4115 C C . ILE B 1 90 ? 154.901 409.748 51.696 1.00 23.53 90 ILE B C 1
ATOM 4116 O O . ILE B 1 90 ? 153.755 409.650 51.255 1.00 24.15 90 ILE B O 1
ATOM 4121 N N . VAL B 1 91 ? 155.986 409.442 50.995 1.00 22.34 91 VAL B N 1
ATOM 4122 C CA . VAL B 1 91 ? 155.920 408.564 49.827 1.00 24.86 91 VAL B CA 1
ATOM 4123 C C . VAL B 1 91 ? 156.261 407.171 50.307 1.00 21.26 91 VAL B C 1
ATOM 4124 O O . VAL B 1 91 ? 157.366 406.916 50.801 1.00 21.99 91 VAL B O 1
ATOM 4128 N N . ILE B 1 92 ? 155.287 406.275 50.202 1.00 22.87 92 ILE B N 1
ATOM 4129 C CA . ILE B 1 92 ? 155.540 404.848 50.408 1.00 24.30 92 ILE B CA 1
ATOM 4130 C C . ILE B 1 92 ? 156.041 404.330 49.054 1.00 18.89 92 ILE B C 1
ATOM 4131 O O . ILE B 1 92 ? 155.266 404.086 48.127 1.00 19.02 92 ILE B O 1
ATOM 4136 N N . ASP B 1 93 ? 157.347 404.274 48.929 1.00 18.56 93 ASP B N 1
ATOM 4137 C CA . ASP B 1 93 ? 158.014 404.101 47.645 1.00 19.62 93 ASP B CA 1
ATOM 4138 C C . ASP B 1 93 ? 158.382 402.626 47.539 1.00 18.75 93 ASP B C 1
ATOM 4139 O O . ASP B 1 93 ? 159.103 402.093 48.388 1.00 18.90 93 ASP B O 1
ATOM 4144 N N . LEU B 1 94 ? 157.794 401.953 46.537 1.00 18.04 94 LEU B N 1
ATOM 4145 C CA . LEU B 1 94 ? 157.950 400.514 46.338 1.00 17.33 94 LEU B CA 1
ATOM 4146 C C . LEU B 1 94 ? 159.040 400.157 45.356 1.00 19.92 94 LEU B C 1
ATOM 4147 O O . LEU B 1 94 ? 159.239 398.969 45.093 1.00 17.53 94 LEU B O 1
ATOM 4152 N N . SER B 1 95 ? 159.810 401.137 44.873 1.00 18.40 95 SER B N 1
ATOM 4153 C CA . SER B 1 95 ? 160.708 400.869 43.742 1.00 20.82 95 SER B CA 1
ATOM 4154 C C . SER B 1 95 ? 161.788 399.842 44.038 1.00 20.33 95 SER B C 1
ATOM 4155 O O . SER B 1 95 ? 162.285 399.224 43.088 1.00 22.65 95 SER B O 1
ATOM 4158 N N . LEU B 1 96 ? 162.186 399.638 45.308 1.00 18.43 96 LEU B N 1
ATOM 4159 C CA . LEU B 1 96 ? 163.151 398.604 45.634 1.00 19.63 96 LEU B CA 1
ATOM 4160 C C . LEU B 1 96 ? 162.526 397.223 45.755 1.00 20.16 96 LEU B C 1
ATOM 4161 O O . LEU B 1 96 ? 163.260 396.243 45.876 1.00 21.60 96 LEU B O 1
ATOM 4166 N N . MET B 1 97 ? 161.198 397.134 45.694 1.00 17.85 97 MET B N 1
ATOM 4167 C CA . MET B 1 97 ? 160.485 395.849 45.747 1.00 19.43 97 MET B CA 1
ATOM 4168 C C . MET B 1 97 ? 160.206 395.429 44.310 1.00 16.72 97 MET B C 1
ATOM 4169 O O . MET B 1 97 ? 159.111 395.644 43.774 1.00 16.94 97 MET B O 1
ATOM 4174 N N . ASN B 1 98 ? 161.232 394.799 43.697 1.00 16.74 98 ASN B N 1
ATOM 4175 C CA . ASN B 1 98 ? 161.287 394.558 42.251 1.00 19.33 98 ASN B CA 1
ATOM 4176 C C . ASN B 1 98 ? 161.431 393.063 41.949 1.00 17.76 98 ASN B C 1
ATOM 4177 O O . ASN B 1 98 ? 161.841 392.718 40.850 1.00 18.59 98 ASN B O 1
ATOM 4182 N N . SER B 1 99 ? 161.195 392.183 42.912 1.00 15.56 99 SER B N 1
ATOM 4183 C CA . SER B 1 99 ? 161.445 390.767 42.643 1.00 16.35 99 SER B CA 1
ATOM 4184 C C . SER B 1 99 ? 160.308 390.106 41.862 1.00 16.12 99 SER B C 1
ATOM 4185 O O . SER B 1 99 ? 159.147 390.446 42.017 1.00 17.19 99 SER B O 1
ATOM 4188 N N . ILE B 1 100 ? 160.658 389.100 41.054 1.00 17.05 100 ILE B N 1
ATOM 4189 C CA . ILE B 1 100 ? 159.657 388.300 40.349 1.00 14.58 100 ILE B CA 1
ATOM 4190 C C . ILE B 1 100 ? 160.068 386.840 40.478 1.00 18.20 100 ILE B C 1
ATOM 4191 O O . ILE B 1 100 ? 161.197 386.474 40.142 1.00 21.16 100 ILE B O 1
ATOM 4196 N N . LYS B 1 101 ? 159.153 386.007 40.992 1.00 16.80 101 LYS B N 1
ATOM 4197 C CA . LYS B 1 101 ? 159.386 384.569 41.055 1.00 16.06 101 LYS B CA 1
ATOM 4198 C C . LYS B 1 101 ? 158.521 383.944 39.979 1.00 14.81 101 LYS B C 1
ATOM 4199 O O . LYS B 1 101 ? 157.302 384.129 39.977 1.00 17.06 101 LYS B O 1
ATOM 4205 N N . VAL B 1 102 ? 159.142 383.201 39.072 1.00 14.95 102 VAL B N 1
ATOM 4206 C CA . VAL B 1 102 ? 158.444 382.594 37.942 1.00 16.12 102 VAL B CA 1
ATOM 4207 C C . VAL B 1 102 ? 158.564 381.079 38.064 1.00 18.95 102 VAL B C 1
ATOM 4208 O O . VAL B 1 102 ? 159.659 380.531 38.248 1.00 18.57 102 VAL B O 1
ATOM 4212 N N . SER B 1 103 ? 157.428 380.400 37.980 1.00 16.14 103 SER B N 1
ATOM 4213 C CA . SER B 1 103 ? 157.404 378.954 37.899 1.00 18.27 103 SER B CA 1
ATOM 4214 C C . SER B 1 103 ? 157.113 378.593 36.459 1.00 17.50 103 SER B C 1
ATOM 4215 O O . SER B 1 103 ? 156.033 378.900 35.926 1.00 16.80 103 SER B O 1
ATOM 4218 N N . ARG B 1 104 ? 158.071 377.950 35.818 1.00 17.62 104 ARG B N 1
ATOM 4219 C CA . ARG B 1 104 ? 157.822 377.542 34.452 1.00 19.62 104 ARG B CA 1
ATOM 4220 C C . ARG B 1 104 ? 156.758 376.459 34.390 1.00 19.35 104 ARG B C 1
ATOM 4221 O O . ARG B 1 104 ? 155.910 376.470 33.500 1.00 19.69 104 ARG B O 1
ATOM 4229 N N . ARG B 1 105 ? 156.829 375.503 35.309 1.00 17.07 105 ARG B N 1
ATOM 4230 C CA . ARG B 1 105 ? 155.910 374.373 35.260 1.00 18.67 105 ARG B CA 1
ATOM 4231 C C . ARG B 1 105 ? 154.471 374.824 35.465 1.00 18.68 105 ARG B C 1
ATOM 4232 O O . ARG B 1 105 ? 153.552 374.294 34.823 1.00 20.22 105 ARG B O 1
ATOM 4240 N N . LEU B 1 106 ? 154.246 375.810 36.332 1.00 16.04 106 LEU B N 1
ATOM 4241 C CA . LEU B 1 106 ? 152.896 376.213 36.670 1.00 18.77 106 LEU B CA 1
ATOM 4242 C C . LEU B 1 106 ? 152.463 377.422 35.871 1.00 17.39 106 LEU B C 1
ATOM 4243 O O . LEU B 1 106 ? 151.310 377.855 35.985 1.00 18.87 106 LEU B O 1
ATOM 4248 N N . ARG B 1 107 ? 153.374 377.980 35.078 1.00 16.05 107 ARG B N 1
ATOM 4249 C CA . ARG B 1 107 ? 153.102 379.187 34.298 1.00 15.84 107 ARG B CA 1
ATOM 4250 C C . ARG B 1 107 ? 152.521 380.296 35.174 1.00 15.88 107 ARG B C 1
ATOM 4251 O O . ARG B 1 107 ? 151.425 380.814 34.937 1.00 15.63 107 ARG B O 1
ATOM 4259 N N . ARG B 1 108 ? 153.302 380.625 36.216 1.00 14.51 108 ARG B N 1
ATOM 4260 C CA . ARG B 1 108 ? 152.875 381.581 37.227 1.00 15.75 108 ARG B CA 1
ATOM 4261 C C . ARG B 1 108 ? 154.025 382.543 37.459 1.00 15.43 108 ARG B C 1
ATOM 4262 O O . ARG B 1 108 ? 155.178 382.117 37.493 1.00 14.90 108 ARG B O 1
ATOM 4270 N N . ALA B 1 109 ? 153.689 383.817 37.672 1.00 13.78 109 ALA B N 1
ATOM 4271 C CA . ALA B 1 109 ? 154.661 384.802 38.141 1.00 14.52 109 ALA B CA 1
ATOM 4272 C C . ALA B 1 109 ? 154.110 385.455 39.394 1.00 14.28 109 ALA B C 1
ATOM 4273 O O . ALA B 1 109 ? 152.945 385.862 39.403 1.00 17.03 109 ALA B O 1
ATOM 4275 N N . ARG B 1 110 ? 154.933 385.558 40.432 1.00 14.04 110 ARG B N 1
ATOM 4276 C CA . ARG B 1 110 ? 154.603 386.389 41.586 1.00 15.69 110 ARG B CA 1
ATOM 4277 C C . ARG B 1 110 ? 155.570 387.566 41.566 1.00 16.60 110 ARG B C 1
ATOM 4278 O O . ARG B 1 110 ? 156.781 387.383 41.733 1.00 15.92 110 ARG B O 1
ATOM 4286 N N . ALA B 1 111 ? 155.019 388.748 41.375 1.00 14.68 111 ALA B N 1
ATOM 4287 C CA . ALA B 1 111 ? 155.800 389.961 41.170 1.00 15.17 111 ALA B CA 1
ATOM 4288 C C . ALA B 1 111 ? 155.518 390.935 42.292 1.00 16.86 111 ALA B C 1
ATOM 4289 O O . ALA B 1 111 ? 154.361 391.177 42.629 1.00 17.43 111 ALA B O 1
ATOM 4291 N N . GLN B 1 112 ? 156.568 391.543 42.832 1.00 17.86 112 GLN B N 1
ATOM 4292 C CA . GLN B 1 112 ? 156.324 392.518 43.883 1.00 19.21 112 GLN B CA 1
ATOM 4293 C C . GLN B 1 112 ? 155.753 393.813 43.314 1.00 18.73 112 GLN B C 1
ATOM 4294 O O . GLN B 1 112 ? 155.825 394.109 42.117 1.00 17.01 112 GLN B O 1
ATOM 4300 N N . GLY B 1 113 ? 155.185 394.621 44.211 1.00 18.08 113 GLY B N 1
ATOM 4301 C CA . GLY B 1 113 ? 154.404 395.752 43.782 1.00 16.24 113 GLY B CA 1
ATOM 4302 C C . GLY B 1 113 ? 155.187 396.923 43.197 1.00 17.61 113 GLY B C 1
ATOM 4303 O O . GLY B 1 113 ? 154.568 397.817 42.610 1.00 18.52 113 GLY B O 1
ATOM 4304 N N . GLY B 1 114 ? 156.507 396.917 43.317 1.00 17.35 114 GLY B N 1
ATOM 4305 C CA . GLY B 1 114 ? 157.313 397.979 42.749 1.00 18.75 114 GLY B CA 1
ATOM 4306 C C . GLY B 1 114 ? 158.036 397.621 41.464 1.00 16.96 114 GLY B C 1
ATOM 4307 O O . GLY B 1 114 ? 158.877 398.394 41.005 1.00 17.73 114 GLY B O 1
ATOM 4308 N N . CYS B 1 115 ? 157.734 396.476 40.861 1.00 14.91 115 CYS B N 1
ATOM 4309 C CA . CYS B 1 115 ? 158.437 396.072 39.652 1.00 16.09 115 CYS B CA 1
ATOM 4310 C C . CYS B 1 115 ? 158.200 397.050 38.503 1.00 14.48 115 CYS B C 1
ATOM 4311 O O . CYS B 1 115 ? 157.143 397.653 38.374 1.00 15.21 115 CYS B O 1
ATOM 4314 N N . LEU B 1 116 ? 159.216 397.163 37.644 1.00 14.34 116 LEU B N 1
ATOM 4315 C CA . LEU B 1 116 ? 159.083 397.755 36.327 1.00 15.59 116 LEU B CA 1
ATOM 4316 C C . LEU B 1 116 ? 158.740 396.672 35.314 1.00 13.49 116 LEU B C 1
ATOM 4317 O O . LEU B 1 116 ? 159.117 395.494 35.470 1.00 14.23 116 LEU B O 1
ATOM 4322 N N . LEU B 1 117 ? 158.031 397.079 34.268 1.00 13.26 117 LEU B N 1
ATOM 4323 C CA . LEU B 1 117 ? 157.566 396.086 33.299 1.00 13.25 117 LEU B CA 1
ATOM 4324 C C . LEU B 1 117 ? 158.738 395.297 32.740 1.00 12.64 117 LEU B C 1
ATOM 4325 O O . LEU B 1 117 ? 158.643 394.072 32.569 1.00 13.04 117 LEU B O 1
ATOM 4330 N N . GLY B 1 118 ? 159.857 395.972 32.441 1.00 12.43 118 GLY B N 1
ATOM 4331 C CA . GLY B 1 118 ? 160.975 395.257 31.830 1.00 14.48 118 GLY B CA 1
ATOM 4332 C C . GLY B 1 118 ? 161.619 394.234 32.742 1.00 13.44 118 GLY B C 1
ATOM 4333 O O . GLY B 1 118 ? 162.151 393.208 32.268 1.00 12.79 118 GLY B O 1
ATOM 4334 N N . ALA B 1 119 ? 161.633 394.483 34.050 1.00 13.26 119 ALA B N 1
ATOM 4335 C CA . ALA B 1 119 ? 162.095 393.471 34.990 1.00 13.86 119 ALA B CA 1
ATOM 4336 C C . ALA B 1 119 ? 161.162 392.259 34.941 1.00 12.92 119 ALA B C 1
ATOM 4337 O O . ALA B 1 119 ? 161.624 391.104 34.918 1.00 13.75 119 ALA B O 1
ATOM 4339 N N . PHE B 1 120 ? 159.853 392.516 34.893 1.00 11.67 120 PHE B N 1
ATOM 4340 C CA . PHE B 1 120 ? 158.870 391.433 34.866 1.00 13.73 120 PHE B CA 1
ATOM 4341 C C . PHE B 1 120 ? 158.994 390.628 33.587 1.00 13.17 120 PHE B C 1
ATOM 4342 O O . PHE B 1 120 ? 159.078 389.379 33.636 1.00 13.18 120 PHE B O 1
ATOM 4350 N N . ASP B 1 121 ? 159.019 391.291 32.431 1.00 12.43 121 ASP B N 1
ATOM 4351 C CA . ASP B 1 121 ? 159.145 390.579 31.154 1.00 14.35 121 ASP B CA 1
ATOM 4352 C C . ASP B 1 121 ? 160.471 389.830 31.045 1.00 12.65 121 ASP B C 1
ATOM 4353 O O . ASP B 1 121 ? 160.514 388.723 30.507 1.00 13.43 121 ASP B O 1
ATOM 4358 N N . THR B 1 122 ? 161.574 390.401 31.534 1.00 11.99 122 THR B N 1
ATOM 4359 C CA . THR B 1 122 ? 162.831 389.646 31.534 1.00 12.36 122 THR B CA 1
ATOM 4360 C C . THR B 1 122 ? 162.676 388.338 32.311 1.00 13.15 122 THR B C 1
ATOM 4361 O O . THR B 1 122 ? 163.120 387.269 31.858 1.00 13.46 122 THR B O 1
ATOM 4365 N N . ALA B 1 123 ? 162.064 388.407 33.493 1.00 12.88 123 ALA B N 1
ATOM 4366 C CA . ALA B 1 123 ? 161.910 387.231 34.349 1.00 13.38 123 ALA B CA 1
ATOM 4367 C C . ALA B 1 123 ? 161.019 386.184 33.695 1.00 13.62 123 ALA B C 1
ATOM 4368 O O . ALA B 1 123 ? 161.343 384.986 33.754 1.00 13.41 123 ALA B O 1
ATOM 4370 N N . THR B 1 124 ? 159.889 386.592 33.095 1.00 11.90 124 THR B N 1
ATOM 4371 C CA . THR B 1 124 ? 159.045 385.551 32.514 1.00 13.12 124 THR B CA 1
ATOM 4372 C C . THR B 1 124 ? 159.650 384.994 31.230 1.00 13.66 124 THR B C 1
ATOM 4373 O O . THR B 1 124 ? 159.517 383.782 30.950 1.00 12.44 124 THR B O 1
ATOM 4377 N N . GLN B 1 125 ? 160.328 385.847 30.453 1.00 13.30 125 GLN B N 1
ATOM 4378 C CA . GLN B 1 125 ? 160.926 385.406 29.206 1.00 13.17 125 GLN B CA 1
ATOM 4379 C C . GLN B 1 125 ? 162.119 384.495 29.419 1.00 12.97 125 GLN B C 1
ATOM 4380 O O . GLN B 1 125 ? 162.508 383.781 28.478 1.00 13.24 125 GLN B O 1
ATOM 4386 N N . ALA B 1 126 ? 162.679 384.461 30.635 1.00 13.29 126 ALA B N 1
ATOM 4387 C CA . ALA B 1 126 ? 163.703 383.458 30.943 1.00 12.94 126 ALA B CA 1
ATOM 4388 C C . ALA B 1 126 ? 163.158 382.039 30.724 1.00 14.37 126 ALA B C 1
ATOM 4389 O O . ALA B 1 126 ? 163.937 381.089 30.590 1.00 13.86 126 ALA B O 1
ATOM 4391 N N . HIS B 1 127 ? 161.827 381.897 30.709 1.00 13.79 127 HIS B N 1
ATOM 4392 C CA . HIS B 1 127 ? 161.176 380.606 30.538 1.00 13.96 127 HIS B CA 1
ATOM 4393 C C . HIS B 1 127 ? 160.268 380.625 29.339 1.00 14.09 127 HIS B C 1
ATOM 4394 O O . HIS B 1 127 ? 159.376 379.779 29.234 1.00 14.24 127 HIS B O 1
ATOM 4401 N N . MET B 1 128 ? 160.429 381.619 28.472 1.00 14.66 128 MET B N 1
ATOM 4402 C CA . MET B 1 128 ? 159.679 381.714 27.237 1.00 14.98 128 MET B CA 1
ATOM 4403 C C . MET B 1 128 ? 158.221 382.037 27.500 1.00 14.30 128 MET B C 1
ATOM 4404 O O . MET B 1 128 ? 157.355 381.780 26.675 1.00 15.98 128 MET B O 1
ATOM 4409 N N . LEU B 1 129 ? 157.955 382.655 28.644 1.00 11.96 129 LEU B N 1
ATOM 4410 C CA . LEU B 1 129 ? 156.593 382.942 29.073 1.00 12.89 129 LEU B CA 1
ATOM 4411 C C . LEU B 1 129 ? 156.340 384.454 29.110 1.00 13.28 129 LEU B C 1
ATOM 4412 O O . LEU B 1 129 ? 157.280 385.265 29.153 1.00 13.01 129 LEU B O 1
ATOM 4417 N N . ALA B 1 130 ? 155.056 384.835 29.168 1.00 13.47 130 ALA B N 1
ATOM 4418 C CA . ALA B 1 130 ? 154.711 386.265 29.194 1.00 13.18 130 ALA B CA 1
ATOM 4419 C C . ALA B 1 130 ? 153.252 386.414 29.590 1.00 15.02 130 ALA B C 1
ATOM 4420 O O . ALA B 1 130 ? 152.455 385.465 29.516 1.00 13.86 130 ALA B O 1
ATOM 4422 N N . THR B 1 131 ? 152.893 387.628 29.984 1.00 14.17 131 THR B N 1
ATOM 4423 C CA . THR B 1 131 ? 151.481 387.950 30.168 1.00 13.34 131 THR B CA 1
ATOM 4424 C C . THR B 1 131 ? 151.336 389.429 29.852 1.00 13.61 131 THR B C 1
ATOM 4425 O O . THR B 1 131 ? 152.330 390.145 29.835 1.00 13.79 131 THR B O 1
ATOM 4429 N N . PRO B 1 132 ? 150.144 389.907 29.535 1.00 12.17 132 PRO B N 1
ATOM 4430 C CA . PRO B 1 132 ? 150.035 391.278 28.991 1.00 12.66 132 PRO B CA 1
ATOM 4431 C C . PRO B 1 132 ? 150.393 392.364 30.001 1.00 12.88 132 PRO B C 1
ATOM 4432 O O . PRO B 1 132 ? 150.137 392.250 31.199 1.00 13.98 132 PRO B O 1
ATOM 4436 N N . ALA B 1 133 ? 151.007 393.411 29.470 1.00 13.05 133 ALA B N 1
ATOM 4437 C CA . ALA B 1 133 ? 151.349 394.605 30.230 1.00 15.64 133 ALA B CA 1
ATOM 4438 C C . ALA B 1 133 ? 151.549 395.715 29.215 1.00 15.43 133 ALA B C 1
ATOM 4439 O O . ALA B 1 133 ? 151.322 395.542 28.019 1.00 14.77 133 ALA B O 1
ATOM 4441 N N . GLY B 1 134 ? 151.959 396.881 29.703 1.00 14.85 134 GLY B N 1
ATOM 4442 C CA . GLY B 1 134 ? 152.105 398.054 28.841 1.00 15.66 134 GLY B CA 1
ATOM 4443 C C . GLY B 1 134 ? 153.301 397.946 27.906 1.00 15.40 134 GLY B C 1
ATOM 4444 O O . GLY B 1 134 ? 154.143 397.050 28.027 1.00 14.21 134 GLY B O 1
ATOM 4445 N N . VAL B 1 135 ? 153.415 398.941 27.019 1.00 15.75 135 VAL B N 1
ATOM 4446 C CA . VAL B 1 135 ? 154.374 398.893 25.920 1.00 16.15 135 VAL B CA 1
ATOM 4447 C C . VAL B 1 135 ? 155.711 399.583 26.184 1.00 16.07 135 VAL B C 1
ATOM 4448 O O . VAL B 1 135 ? 156.637 399.436 25.370 1.00 14.09 135 VAL B O 1
ATOM 4452 N N . VAL B 1 136 ? 155.860 400.341 27.270 1.00 14.48 136 VAL B N 1
ATOM 4453 C CA . VAL B 1 136 ? 157.122 401.011 27.597 1.00 13.72 136 VAL B CA 1
ATOM 4454 C C . VAL B 1 136 ? 157.745 400.380 28.846 1.00 13.69 136 VAL B C 1
ATOM 4455 O O . VAL B 1 136 ? 157.130 400.335 29.923 1.00 14.03 136 VAL B O 1
ATOM 4459 N N . SER B 1 137 ? 158.989 399.882 28.700 1.00 12.98 137 SER B N 1
ATOM 4460 C CA . SER B 1 137 ? 159.575 398.954 29.676 1.00 13.96 137 SER B CA 1
ATOM 4461 C C . SER B 1 137 ? 159.687 399.536 31.077 1.00 13.18 137 SER B C 1
ATOM 4462 O O . SER B 1 137 ? 159.652 398.795 32.062 1.00 13.01 137 SER B O 1
ATOM 4465 N N . HIS B 1 138 ? 159.917 400.851 31.205 1.00 13.93 138 HIS B N 1
ATOM 4466 C CA . HIS B 1 138 ? 160.140 401.461 32.513 1.00 13.72 138 HIS B CA 1
ATOM 4467 C C . HIS B 1 138 ? 158.854 401.911 33.210 1.00 14.95 138 HIS B C 1
ATOM 4468 O O . HIS B 1 138 ? 158.921 402.486 34.304 1.00 16.01 138 HIS B O 1
ATOM 4475 N N . THR B 1 139 ? 157.688 401.621 32.644 1.00 13.80 139 THR B N 1
ATOM 4476 C CA . THR B 1 139 ? 156.448 401.821 33.391 1.00 13.14 139 THR B CA 1
ATOM 4477 C C . THR B 1 139 ? 156.405 400.886 34.597 1.00 15.57 139 THR B C 1
ATOM 4478 O O . THR B 1 139 ? 156.935 399.769 34.577 1.00 13.91 139 THR B O 1
ATOM 4482 N N . GLY B 1 140 ? 155.779 401.349 35.666 1.00 13.88 140 GLY B N 1
ATOM 4483 C CA . GLY B 1 140 ? 155.561 400.503 36.822 1.00 14.78 140 GLY B CA 1
ATOM 4484 C C . GLY B 1 140 ? 154.458 399.486 36.559 1.00 16.37 140 GLY B C 1
ATOM 4485 O O . GLY B 1 140 ? 153.408 399.809 36.004 1.00 15.73 140 GLY B O 1
ATOM 4486 N N . LEU B 1 141 ? 154.695 398.255 37.022 1.00 14.08 141 LEU B N 1
ATOM 4487 C CA . LEU B 1 141 ? 153.654 397.234 37.014 1.00 12.67 141 LEU B CA 1
ATOM 4488 C C . LEU B 1 141 ? 152.521 397.618 37.953 1.00 15.50 141 LEU B C 1
ATOM 4489 O O . LEU B 1 141 ? 151.351 397.338 37.660 1.00 14.92 141 LEU B O 1
ATOM 4494 N N . GLY B 1 142 ? 152.858 398.181 39.110 1.00 16.01 142 GLY B N 1
ATOM 4495 C CA . GLY B 1 142 ? 151.864 398.424 40.158 1.00 16.37 142 GLY B CA 1
ATOM 4496 C C . GLY B 1 142 ? 150.702 399.285 39.702 1.00 15.46 142 GLY B C 1
ATOM 4497 O O . GLY B 1 142 ? 149.547 398.841 39.755 1.00 16.55 142 GLY B O 1
ATOM 4498 N N . GLY B 1 143 ? 150.945 400.523 39.274 1.00 15.54 143 GLY B N 1
ATOM 4499 C CA . GLY B 1 143 ? 149.817 401.343 38.891 1.00 15.74 143 GLY B CA 1
ATOM 4500 C C . GLY B 1 143 ? 149.152 400.888 37.613 1.00 15.78 143 GLY B C 1
ATOM 4501 O O . GLY B 1 143 ? 147.942 401.016 37.461 1.00 16.65 143 GLY B O 1
ATOM 4502 N N . LEU B 1 144 ? 149.934 400.305 36.692 1.00 16.19 144 LEU B N 1
ATOM 4503 C CA . LEU B 1 144 ? 149.377 399.875 35.414 1.00 14.18 144 LEU B CA 1
ATOM 4504 C C . LEU B 1 144 ? 148.356 398.740 35.625 1.00 15.74 144 LEU B C 1
ATOM 4505 O O . LEU B 1 144 ? 147.247 398.799 35.100 1.00 15.38 144 LEU B O 1
ATOM 4510 N N . VAL B 1 145 ? 148.735 397.726 36.412 1.00 16.24 145 VAL B N 1
ATOM 4511 C CA . VAL B 1 145 ? 147.845 396.586 36.658 1.00 14.25 145 VAL B CA 1
ATOM 4512 C C . VAL B 1 145 ? 146.599 397.044 37.421 1.00 14.65 145 VAL B C 1
ATOM 4513 O O . VAL B 1 145 ? 145.469 396.649 37.091 1.00 15.35 145 VAL B O 1
ATOM 4517 N N . LEU B 1 146 ? 146.786 397.883 38.454 1.00 17.33 146 LEU B N 1
ATOM 4518 C CA . LEU B 1 146 ? 145.635 398.293 39.268 1.00 18.37 146 LEU B CA 1
ATOM 4519 C C . LEU B 1 146 ? 144.606 399.080 38.480 1.00 16.19 146 LEU B C 1
ATOM 4520 O O . LEU B 1 146 ? 143.430 399.111 38.876 1.00 18.20 146 LEU B O 1
ATOM 4525 N N . GLY B 1 147 ? 144.985 399.690 37.363 1.00 16.11 147 GLY B N 1
ATOM 4526 C CA . GLY B 1 147 ? 144.025 400.325 36.488 1.00 17.36 147 GLY B CA 1
ATOM 4527 C C . GLY B 1 147 ? 143.477 399.460 35.371 1.00 16.42 147 GLY B C 1
ATOM 4528 O O . GLY B 1 147 ? 142.568 399.865 34.667 1.00 18.95 147 GLY B O 1
ATOM 4529 N N . GLY B 1 148 ? 144.062 398.291 35.142 1.00 15.91 148 GLY B N 1
ATOM 4530 C CA . GLY B 1 148 ? 143.613 397.423 34.061 1.00 17.14 148 GLY B CA 1
ATOM 4531 C C . GLY B 1 148 ? 144.802 396.837 33.308 1.00 15.89 148 GLY B C 1
ATOM 4532 O O . GLY B 1 148 ? 145.117 395.645 33.448 1.00 16.68 148 GLY B O 1
ATOM 4533 N N . GLY B 1 149 ? 145.487 397.687 32.552 1.00 15.77 149 GLY B N 1
ATOM 4534 C CA . GLY B 1 149 ? 146.748 397.305 31.918 1.00 16.69 149 GLY B CA 1
ATOM 4535 C C . GLY B 1 149 ? 146.571 396.718 30.537 1.00 15.12 149 GLY B C 1
ATOM 4536 O O . GLY B 1 149 ? 146.055 395.587 30.425 1.00 15.76 149 GLY B O 1
ATOM 4537 N N . PHE B 1 150 ? 146.965 397.412 29.481 1.00 15.42 150 PHE B N 1
ATOM 4538 C CA . PHE B 1 150 ? 146.875 396.840 28.148 1.00 18.03 150 PHE B CA 1
ATOM 4539 C C . PHE B 1 150 ? 148.141 397.079 27.344 1.00 18.34 150 PHE B C 1
ATOM 4540 O O . PHE B 1 150 ? 148.864 398.049 27.543 1.00 15.93 150 PHE B O 1
ATOM 4548 N N . GLY B 1 151 ? 148.418 396.164 26.436 1.00 14.92 151 GLY B N 1
ATOM 4549 C CA . GLY B 1 151 ? 149.519 396.338 25.496 1.00 16.14 151 GLY B CA 1
ATOM 4550 C C . GLY B 1 151 ? 149.490 395.291 24.387 1.00 15.49 151 GLY B C 1
ATOM 4551 O O . GLY B 1 151 ? 148.412 394.786 24.036 1.00 14.31 151 GLY B O 1
ATOM 4552 N N . TRP B 1 152 ? 150.681 394.891 23.900 1.00 14.77 152 TRP B N 1
ATOM 4553 C CA . TRP B 1 152 ? 150.771 394.054 22.705 1.00 15.23 152 TRP B CA 1
ATOM 4554 C C . TRP B 1 152 ? 150.028 392.745 22.847 1.00 14.78 152 TRP B C 1
ATOM 4555 O O . TRP B 1 152 ? 149.474 392.263 21.854 1.00 15.79 152 TRP B O 1
ATOM 4566 N N . LEU B 1 153 ? 150.028 392.135 24.044 1.00 13.25 153 LEU B N 1
ATOM 4567 C CA . LEU B 1 153 ? 149.414 390.814 24.200 1.00 13.52 153 LEU B CA 1
ATOM 4568 C C . LEU B 1 153 ? 147.934 390.877 24.558 1.00 14.69 153 LEU B C 1
ATOM 4569 O O . LEU B 1 153 ? 147.328 389.836 24.819 1.00 13.88 153 LEU B O 1
ATOM 4574 N N . SER B 1 154 ? 147.325 392.071 24.595 1.00 14.23 154 SER B N 1
ATOM 4575 C CA . SER B 1 154 ? 145.982 392.151 25.172 1.00 13.80 154 SER B CA 1
ATOM 4576 C C . SER B 1 154 ? 144.879 391.683 24.241 1.00 14.01 154 SER B C 1
ATOM 4577 O O . SER B 1 154 ? 143.892 391.140 24.732 1.00 14.92 154 SER B O 1
ATOM 4580 N N . ARG B 1 155 ? 144.993 391.905 22.929 1.00 13.70 155 ARG B N 1
ATOM 4581 C CA . ARG B 1 155 ? 143.954 391.342 22.056 1.00 14.71 155 ARG B CA 1
ATOM 4582 C C . ARG B 1 155 ? 143.905 389.822 22.127 1.00 16.35 155 ARG B C 1
ATOM 4583 O O . ARG B 1 155 ? 142.819 389.240 22.036 1.00 16.12 155 ARG B O 1
ATOM 4591 N N . LYS B 1 156 ? 145.047 389.178 22.345 1.00 15.45 156 LYS B N 1
ATOM 4592 C CA . LYS B 1 156 ? 145.078 387.729 22.474 1.00 15.53 156 LYS B CA 1
ATOM 4593 C C . LYS B 1 156 ? 144.728 387.257 23.891 1.00 15.98 156 LYS B C 1
ATOM 4594 O O . LYS B 1 156 ? 144.010 386.250 24.062 1.00 16.02 156 LYS B O 1
ATOM 4600 N N . TYR B 1 157 ? 145.289 387.880 24.929 1.00 14.86 157 TYR B N 1
ATOM 4601 C CA . TYR B 1 157 ? 145.228 387.346 26.283 1.00 15.60 157 TYR B CA 1
ATOM 4602 C C . TYR B 1 157 ? 144.552 388.241 27.303 1.00 14.73 157 TYR B C 1
ATOM 4603 O O . TYR B 1 157 ? 144.534 387.904 28.494 1.00 17.51 157 TYR B O 1
ATOM 4612 N N . GLY B 1 158 ? 144.043 389.389 26.888 1.00 14.42 158 GLY B N 1
ATOM 4613 C CA . GLY B 1 158 ? 143.306 390.258 27.787 1.00 15.61 158 GLY B CA 1
ATOM 4614 C C . GLY B 1 158 ? 144.148 391.326 28.449 1.00 14.03 158 GLY B C 1
ATOM 4615 O O . GLY B 1 158 ? 145.332 391.551 28.142 1.00 15.33 158 GLY B O 1
ATOM 4616 N N . LEU B 1 159 ? 143.482 392.088 29.308 1.00 15.77 159 LEU B N 1
ATOM 4617 C CA . LEU B 1 159 ? 144.210 393.045 30.130 1.00 15.08 159 LEU B CA 1
ATOM 4618 C C . LEU B 1 159 ? 145.134 392.315 31.108 1.00 16.00 159 LEU B C 1
ATOM 4619 O O . LEU B 1 159 ? 144.978 391.130 31.358 1.00 14.53 159 LEU B O 1
ATOM 4624 N N . SER B 1 160 ? 146.104 393.037 31.694 1.00 13.79 160 SER B N 1
ATOM 4625 C CA . SER B 1 160 ? 146.867 392.454 32.793 1.00 14.26 160 SER B CA 1
ATOM 4626 C C . SER B 1 160 ? 145.955 391.893 33.880 1.00 14.93 160 SER B C 1
ATOM 4627 O O . SER B 1 160 ? 146.210 390.825 34.444 1.00 14.77 160 SER B O 1
ATOM 4630 N N . ILE B 1 161 ? 144.889 392.636 34.218 1.00 15.68 161 ILE B N 1
ATOM 4631 C CA . ILE B 1 161 ? 143.979 392.183 35.263 1.00 15.04 161 ILE B CA 1
ATOM 4632 C C . ILE B 1 161 ? 143.254 390.915 34.900 1.00 16.08 161 ILE B C 1
ATOM 4633 O O . ILE B 1 161 ? 142.831 390.182 35.798 1.00 17.99 161 ILE B O 1
ATOM 4638 N N . ASP B 1 162 ? 143.149 390.609 33.607 1.00 14.19 162 ASP B N 1
ATOM 4639 C CA . ASP B 1 162 ? 142.485 389.378 33.180 1.00 17.11 162 ASP B CA 1
ATOM 4640 C C . ASP B 1 162 ? 143.368 388.152 33.361 1.00 18.51 162 ASP B C 1
ATOM 4641 O O . ASP B 1 162 ? 142.901 387.036 33.130 1.00 17.15 162 ASP B O 1
ATOM 4646 N N . ASN B 1 163 ? 144.614 388.356 33.782 1.00 16.40 163 ASN B N 1
ATOM 4647 C CA . ASN B 1 163 ? 145.569 387.301 34.047 1.00 15.14 163 ASN B CA 1
ATOM 4648 C C . ASN B 1 163 ? 146.007 387.294 35.499 1.00 15.84 163 ASN B C 1
ATOM 4649 O O . ASN B 1 163 ? 146.832 386.474 35.900 1.00 16.76 163 ASN B O 1
ATOM 4654 N N . LEU B 1 164 ? 145.474 388.205 36.302 1.00 15.11 164 LEU B N 1
ATOM 4655 C CA . LEU B 1 164 ? 145.808 388.288 37.710 1.00 15.58 164 LEU B CA 1
ATOM 4656 C C . LEU B 1 164 ? 144.933 387.306 38.477 1.00 16.67 164 LEU B C 1
ATOM 4657 O O . LEU B 1 164 ? 143.705 387.304 38.295 1.00 19.18 164 LEU B O 1
ATOM 4662 N N . THR B 1 165 ? 145.543 386.480 39.333 1.00 16.30 165 THR B N 1
ATOM 4663 C CA . THR B 1 165 ? 144.788 385.514 40.138 1.00 18.46 165 THR B CA 1
ATOM 4664 C C . THR B 1 165 ? 144.765 385.838 41.627 1.00 19.05 165 THR B C 1
ATOM 4665 O O . THR B 1 165 ? 143.856 385.379 42.327 1.00 20.18 165 THR B O 1
ATOM 4669 N N . SER B 1 166 ? 145.723 386.623 42.136 1.00 18.09 166 SER B N 1
ATOM 4670 C CA . SER B 1 166 ? 145.667 387.024 43.534 1.00 17.07 166 SER B CA 1
ATOM 4671 C C . SER B 1 166 ? 146.555 388.242 43.733 1.00 18.95 166 SER B C 1
ATOM 4672 O O . SER B 1 166 ? 147.426 388.541 42.902 1.00 17.09 166 SER B O 1
ATOM 4675 N N . VAL B 1 167 ? 146.346 388.908 44.868 1.00 17.35 167 VAL B N 1
ATOM 4676 C CA . VAL B 1 167 ? 147.235 389.973 45.333 1.00 19.60 167 VAL B CA 1
ATOM 4677 C C . VAL B 1 167 ? 147.452 389.797 46.825 1.00 20.60 167 VAL B C 1
ATOM 4678 O O . VAL B 1 167 ? 146.598 389.249 47.546 1.00 19.81 167 VAL B O 1
ATOM 4682 N N . GLU B 1 168 ? 148.599 390.274 47.286 1.00 18.30 168 GLU B N 1
ATOM 4683 C CA . GLU B 1 168 ? 148.828 390.539 48.693 1.00 20.19 168 GLU B CA 1
ATOM 4684 C C . GLU B 1 168 ? 148.734 392.050 48.853 1.00 19.86 168 GLU B C 1
ATOM 4685 O O . GLU B 1 168 ? 149.329 392.792 48.064 1.00 19.38 168 GLU B O 1
ATOM 4691 N N . ILE B 1 169 ? 147.935 392.511 49.816 1.00 18.85 169 ILE B N 1
ATOM 4692 C CA . ILE B 1 169 ? 147.647 393.933 49.906 1.00 18.98 169 ILE B CA 1
ATOM 4693 C C . ILE B 1 169 ? 147.664 394.373 51.365 1.00 23.54 169 ILE B C 1
ATOM 4694 O O . ILE B 1 169 ? 147.127 393.684 52.237 1.00 24.10 169 ILE B O 1
ATOM 4699 N N . VAL B 1 170 ? 148.310 395.513 51.631 1.00 20.72 170 VAL B N 1
ATOM 4700 C CA . VAL B 1 170 ? 148.351 396.119 52.957 1.00 23.96 170 VAL B CA 1
ATOM 4701 C C . VAL B 1 170 ? 147.250 397.175 52.992 1.00 23.32 170 VAL B C 1
ATOM 4702 O O . VAL B 1 170 ? 147.249 398.126 52.195 1.00 24.84 170 VAL B O 1
ATOM 4706 N N . THR B 1 171 ? 146.271 396.986 53.871 1.00 25.75 171 THR B N 1
ATOM 4707 C CA . THR B 1 171 ? 145.180 397.936 53.963 1.00 26.05 171 THR B CA 1
ATOM 4708 C C . THR B 1 171 ? 145.531 399.065 54.934 1.00 25.32 171 THR B C 1
ATOM 4709 O O . THR B 1 171 ? 146.540 399.040 55.645 1.00 25.24 171 THR B O 1
ATOM 4713 N N . ALA B 1 172 ? 144.638 400.043 54.980 1.00 23.26 172 ALA B N 1
ATOM 4714 C CA . ALA B 1 172 ? 144.891 401.278 55.724 1.00 28.96 172 ALA B CA 1
ATOM 4715 C C . ALA B 1 172 ? 145.068 401.041 57.225 1.00 29.06 172 ALA B C 1
ATOM 4716 O O . ALA B 1 172 ? 145.774 401.805 57.893 1.00 31.60 172 ALA B O 1
ATOM 4718 N N . ASP B 1 173 ? 144.439 400.005 57.780 1.00 31.15 173 ASP B N 1
ATOM 4719 C CA . ASP B 1 173 ? 144.593 399.715 59.201 1.00 31.04 173 ASP B CA 1
ATOM 4720 C C . ASP B 1 173 ? 145.880 398.966 59.526 1.00 34.35 173 ASP B C 1
ATOM 4721 O O . ASP B 1 173 ? 146.067 398.570 60.681 1.00 34.73 173 ASP B O 1
ATOM 4726 N N . GLY B 1 174 ? 146.763 398.758 58.538 1.00 28.96 174 GLY B N 1
ATOM 4727 C CA . GLY B 1 174 ? 148.003 398.041 58.733 1.00 30.49 174 GLY B CA 1
ATOM 4728 C C . GLY B 1 174 ? 147.910 396.545 58.529 1.00 28.68 174 GLY B C 1
ATOM 4729 O O . GLY B 1 174 ? 148.937 395.858 58.642 1.00 33.04 174 GLY B O 1
ATOM 4730 N N . GLY B 1 175 ? 146.716 396.023 58.236 1.00 31.27 175 GLY B N 1
ATOM 4731 C CA . GLY B 1 175 ? 146.559 394.593 58.038 1.00 29.75 175 GLY B CA 1
ATOM 4732 C C . GLY B 1 175 ? 146.996 394.154 56.650 1.00 30.72 175 GLY B C 1
ATOM 4733 O O . GLY B 1 175 ? 146.963 394.922 55.689 1.00 27.70 175 GLY B O 1
ATOM 4734 N N . VAL B 1 176 ? 147.419 392.894 56.560 1.00 27.74 176 VAL B N 1
ATOM 4735 C CA . VAL B 1 176 ? 147.866 392.280 55.311 1.00 26.86 176 VAL B CA 1
ATOM 4736 C C . VAL B 1 176 ? 146.800 391.289 54.872 1.00 26.96 176 VAL B C 1
ATOM 4737 O O . VAL B 1 176 ? 146.486 390.344 55.609 1.00 30.66 176 VAL B O 1
ATOM 4741 N N . LEU B 1 177 ? 146.235 391.499 53.694 1.00 24.46 177 LEU B N 1
ATOM 4742 C CA . LEU B 1 177 ? 145.235 390.567 53.186 1.00 24.18 177 LEU B CA 1
ATOM 4743 C C . LEU B 1 177 ? 145.710 389.896 51.904 1.00 25.77 177 LEU B C 1
ATOM 4744 O O . LEU B 1 177 ? 146.550 390.422 51.178 1.00 23.96 177 LEU B O 1
ATOM 4749 N N . THR B 1 178 ? 145.168 388.718 51.634 1.00 23.89 178 THR B N 1
ATOM 4750 C CA . THR B 1 178 ? 145.180 388.152 50.298 1.00 23.99 178 THR B CA 1
ATOM 4751 C C . THR B 1 178 ? 143.801 388.368 49.695 1.00 24.83 178 THR B C 1
ATOM 4752 O O . THR B 1 178 ? 142.783 388.165 50.375 1.00 25.61 178 THR B O 1
ATOM 4756 N N . ALA B 1 179 ? 143.758 388.849 48.455 1.00 19.83 179 ALA B N 1
ATOM 4757 C CA . ALA B 1 179 ? 142.522 388.994 47.691 1.00 20.29 179 ALA B CA 1
ATOM 4758 C C . ALA B 1 179 ? 142.629 388.143 46.433 1.00 23.19 179 ALA B C 1
ATOM 4759 O O . ALA B 1 179 ? 143.605 388.250 45.688 1.00 19.90 179 ALA B O 1
ATOM 4761 N N . SER B 1 180 ? 141.634 387.287 46.215 1.00 21.04 180 SER B N 1
ATOM 4762 C CA . SER B 1 180 ? 141.653 386.353 45.100 1.00 18.44 180 SER B CA 1
ATOM 4763 C C . SER B 1 180 ? 140.208 385.999 44.793 1.00 21.68 180 SER B C 1
ATOM 4764 O O . SER B 1 180 ? 139.263 386.596 45.348 1.00 20.25 180 SER B O 1
ATOM 4767 N N . ASP B 1 181 ? 140.021 385.024 43.897 1.00 20.33 181 ASP B N 1
ATOM 4768 C CA . ASP B 1 181 ? 138.653 384.536 43.796 1.00 27.01 181 ASP B CA 1
ATOM 4769 C C . ASP B 1 181 ? 138.183 384.021 45.138 1.00 26.54 181 ASP B C 1
ATOM 4770 O O . ASP B 1 181 ? 137.326 384.635 45.740 1.00 49.33 181 ASP B O 1
ATOM 4775 N N . THR B 1 182 ? 138.937 383.136 45.754 1.00 27.39 182 THR B N 1
ATOM 4776 C CA . THR B 1 182 ? 138.421 382.469 46.945 1.00 27.94 182 THR B CA 1
ATOM 4777 C C . THR B 1 182 ? 138.547 383.260 48.254 1.00 29.15 182 THR B C 1
ATOM 4778 O O . THR B 1 182 ? 138.014 382.795 49.265 1.00 30.38 182 THR B O 1
ATOM 4782 N N . GLU B 1 183 ? 139.206 384.407 48.299 1.00 22.90 183 GLU B N 1
ATOM 4783 C CA . GLU B 1 183 ? 139.496 385.065 49.574 1.00 26.16 183 GLU B CA 1
ATOM 4784 C C . GLU B 1 183 ? 139.320 386.565 49.366 1.00 25.85 183 GLU B C 1
ATOM 4785 O O . GLU B 1 183 ? 139.970 387.149 48.504 1.00 22.18 183 GLU B O 1
ATOM 4791 N N . ASN B 1 184 ? 138.451 387.204 50.129 1.00 23.34 184 ASN B N 1
ATOM 4792 C CA . ASN B 1 184 ? 138.094 388.603 49.913 1.00 23.47 184 ASN B CA 1
ATOM 4793 C C . ASN B 1 184 ? 137.794 388.933 48.441 1.00 23.58 184 ASN B C 1
ATOM 4794 O O . ASN B 1 184 ? 138.393 389.848 47.873 1.00 22.16 184 ASN B O 1
ATOM 4799 N N . PRO B 1 185 ? 136.888 388.190 47.811 1.00 20.65 185 PRO B N 1
ATOM 4800 C CA . PRO B 1 185 ? 136.621 388.446 46.392 1.00 20.85 185 PRO B CA 1
ATOM 4801 C C . PRO B 1 185 ? 136.043 389.822 46.134 1.00 24.32 185 PRO B C 1
ATOM 4802 O O . PRO B 1 185 ? 136.169 390.321 45.010 1.00 20.74 185 PRO B O 1
ATOM 4806 N N . ASP B 1 186 ? 135.406 390.452 47.131 1.00 22.85 186 ASP B N 1
ATOM 4807 C CA . ASP B 1 186 ? 134.937 391.821 46.944 1.00 23.53 186 ASP B CA 1
ATOM 4808 C C . ASP B 1 186 ? 136.105 392.753 46.672 1.00 20.34 186 ASP B C 1
ATOM 4809 O O . ASP B 1 186 ? 136.051 393.561 45.742 1.00 21.01 186 ASP B O 1
ATOM 4814 N N . LEU B 1 187 ? 137.160 392.613 47.471 1.00 22.54 187 LEU B N 1
ATOM 4815 C CA . LEU B 1 187 ? 138.390 393.391 47.304 1.00 21.49 187 LEU B CA 1
ATOM 4816 C C . LEU B 1 187 ? 139.128 392.992 46.024 1.00 21.28 187 LEU B C 1
ATOM 4817 O O . LEU B 1 187 ? 139.677 393.845 45.320 1.00 21.47 187 LEU B O 1
ATOM 4822 N N . PHE B 1 188 ? 139.122 391.705 45.686 1.00 19.74 188 PHE B N 1
ATOM 4823 C CA . PHE B 1 188 ? 139.756 391.264 44.442 1.00 19.88 188 PHE B CA 1
ATOM 4824 C C . PHE B 1 188 ? 139.083 391.856 43.216 1.00 18.34 188 PHE B C 1
ATOM 4825 O O . PHE B 1 188 ? 139.757 392.158 42.228 1.00 19.92 188 PHE B O 1
ATOM 4833 N N . TRP B 1 189 ? 137.755 392.046 43.244 1.00 18.52 189 TRP B N 1
ATOM 4834 C CA . TRP B 1 189 ? 137.096 392.710 42.132 1.00 16.29 189 TRP B CA 1
ATOM 4835 C C . TRP B 1 189 ? 137.569 394.153 42.030 1.00 20.39 189 TRP B C 1
ATOM 4836 O O . TRP B 1 189 ? 137.838 394.655 40.925 1.00 19.56 189 TRP B O 1
ATOM 4847 N N . ALA B 1 190 ? 137.677 394.823 43.185 1.00 18.14 190 ALA B N 1
ATOM 4848 C CA . ALA B 1 190 ? 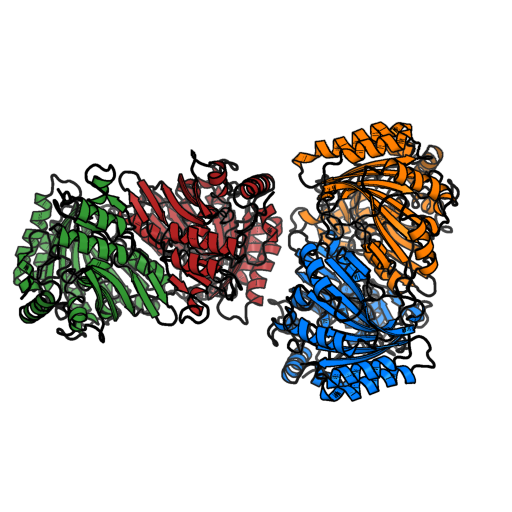137.996 396.250 43.249 1.00 20.72 190 ALA B CA 1
ATOM 4849 C C . ALA B 1 190 ? 139.427 396.539 42.794 1.00 18.33 190 ALA B C 1
ATOM 4850 O O . ALA B 1 190 ? 139.643 397.551 42.109 1.00 19.81 190 ALA B O 1
ATOM 4852 N N . VAL B 1 191 ? 140.396 395.687 43.160 1.00 18.05 191 VAL B N 1
ATOM 4853 C CA . VAL B 1 191 ? 141.795 395.950 42.769 1.00 18.30 191 VAL B CA 1
ATOM 4854 C C . VAL B 1 191 ? 142.006 395.732 41.285 1.00 19.16 191 VAL B C 1
ATOM 4855 O O . VAL B 1 191 ? 142.947 396.288 40.710 1.00 18.44 191 VAL B O 1
ATOM 4859 N N . ARG B 1 192 ? 141.130 394.978 40.625 1.00 18.52 192 ARG B N 1
ATOM 4860 C CA . ARG B 1 192 ? 141.179 394.807 39.179 1.00 16.30 192 ARG B CA 1
ATOM 4861 C C . ARG B 1 192 ? 140.486 395.972 38.466 1.00 17.99 192 ARG B C 1
ATOM 4862 O O . ARG B 1 192 ? 139.433 395.835 37.843 1.00 17.60 192 ARG B O 1
ATOM 4870 N N . GLY B 1 193 ? 141.135 397.130 38.529 1.00 16.23 193 GLY B N 1
ATOM 4871 C CA . GLY B 1 193 ? 140.674 398.321 37.836 1.00 16.10 193 GLY B CA 1
ATOM 4872 C C . GLY B 1 193 ? 140.396 399.504 38.737 1.00 15.65 193 GLY B C 1
ATOM 4873 O O . GLY B 1 193 ? 140.211 400.613 38.215 1.00 18.52 193 GLY B O 1
ATOM 4874 N N . GLY B 1 194 ? 140.448 399.323 40.052 1.00 16.61 194 GLY B N 1
ATOM 4875 C CA . GLY B 1 194 ? 140.138 400.383 41.004 1.00 18.19 194 GLY B CA 1
ATOM 4876 C C . GLY B 1 194 ? 141.341 401.120 41.543 1.00 21.06 194 GLY B C 1
ATOM 4877 O O . GLY B 1 194 ? 141.190 401.924 42.475 1.00 21.12 194 GLY B O 1
ATOM 4878 N N . GLY B 1 195 ? 142.533 400.913 40.976 1.00 18.78 195 GLY B N 1
ATOM 4879 C CA . GLY B 1 195 ? 143.683 401.731 41.343 1.00 16.63 195 GLY B CA 1
ATOM 4880 C C . GLY B 1 195 ? 144.179 401.426 42.742 1.00 19.98 195 GLY B C 1
ATOM 4881 O O . GLY B 1 195 ? 143.938 400.344 43.302 1.00 20.74 195 GLY B O 1
ATOM 4882 N N . GLY B 1 196 ? 144.915 402.409 43.314 1.00 20.56 196 GLY B N 1
ATOM 4883 C CA . GLY B 1 196 ? 145.482 402.298 44.636 1.00 20.37 196 GLY B CA 1
ATOM 4884 C C . GLY B 1 196 ? 144.525 402.576 45.783 1.00 20.98 196 GLY B C 1
ATOM 4885 O O . GLY B 1 196 ? 144.992 402.640 46.929 1.00 19.50 196 GLY B O 1
ATOM 4886 N N . ASN B 1 197 ? 143.232 402.579 45.494 1.00 21.14 197 ASN B N 1
ATOM 4887 C CA . ASN B 1 197 ? 142.226 403.064 46.440 1.00 22.19 197 ASN B CA 1
ATOM 4888 C C . ASN B 1 197 ? 142.109 402.197 47.677 1.00 24.01 197 ASN B C 1
ATOM 4889 O O . ASN B 1 197 ? 141.638 402.677 48.719 1.00 24.09 197 ASN B O 1
ATOM 4894 N N . PHE B 1 198 ? 142.479 400.917 47.595 1.00 19.88 198 PHE B N 1
ATOM 4895 C CA . PHE B 1 198 ? 142.124 399.992 48.658 1.00 21.15 198 PHE B CA 1
ATOM 4896 C C . PHE B 1 198 ? 143.292 399.525 49.496 1.00 23.40 198 PHE B C 1
ATOM 4897 O O . PHE B 1 198 ? 143.091 398.738 50.428 1.00 23.25 198 PHE B O 1
ATOM 4905 N N . GLY B 1 199 ? 144.505 399.987 49.190 1.00 21.21 199 GLY B N 1
ATOM 4906 C CA . GLY B 1 199 ? 145.679 399.569 49.907 1.00 22.84 199 GLY B CA 1
ATOM 4907 C C . GLY B 1 199 ? 146.866 399.416 48.975 1.00 18.06 199 GLY B C 1
ATOM 4908 O O . GLY B 1 199 ? 146.754 399.655 47.767 1.00 20.53 199 GLY B O 1
ATOM 4909 N N . VAL B 1 200 ? 147.994 399.103 49.579 1.00 18.38 200 VAL B N 1
ATOM 4910 C CA . VAL B 1 200 ? 149.263 398.964 48.877 1.00 16.72 200 VAL B CA 1
ATOM 4911 C C .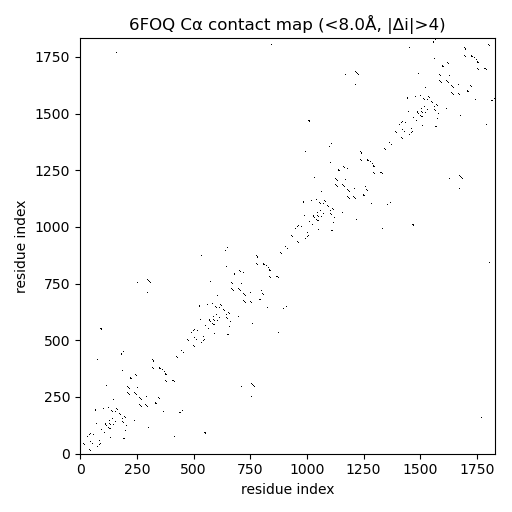 VAL B 1 200 ? 149.436 397.490 48.494 1.00 18.02 200 VAL B C 1
ATOM 4912 O O . VAL B 1 200 ? 149.555 396.613 49.356 1.00 19.43 200 VAL B O 1
ATOM 4916 N N . VAL B 1 201 ? 149.442 397.209 47.193 1.00 18.05 201 VAL B N 1
ATOM 4917 C CA . VAL B 1 201 ? 149.634 395.838 46.722 1.00 17.62 201 VAL B CA 1
ATOM 4918 C C . VAL B 1 201 ? 151.122 395.551 46.735 1.00 17.79 201 VAL B C 1
ATOM 4919 O O . VAL B 1 201 ? 151.903 396.216 46.042 1.00 18.36 201 VAL B O 1
ATOM 4923 N N . THR B 1 202 ? 151.509 394.619 47.576 1.00 18.80 202 THR B N 1
ATOM 4924 C CA . THR B 1 202 ? 152.891 394.247 47.723 1.00 18.23 202 THR B CA 1
ATOM 4925 C C . THR B 1 202 ? 153.279 393.076 46.827 1.00 18.74 202 THR B C 1
ATOM 4926 O O . THR B 1 202 ? 154.475 392.866 46.572 1.00 19.37 202 THR B O 1
ATOM 4930 N N . ALA B 1 203 ? 152.297 392.296 46.344 1.00 17.85 203 ALA B N 1
ATOM 4931 C CA . ALA B 1 203 ? 152.591 391.177 45.456 1.00 16.50 203 ALA B CA 1
ATOM 4932 C C . ALA B 1 203 ? 151.410 390.965 44.525 1.00 17.10 203 ALA B C 1
ATOM 4933 O O . ALA B 1 203 ? 150.261 391.033 44.963 1.00 16.68 203 ALA B O 1
ATOM 4935 N N . PHE B 1 204 ? 151.685 390.736 43.242 1.00 15.94 204 PHE B N 1
ATOM 4936 C CA . PHE B 1 204 ? 150.675 390.373 42.261 1.00 15.57 204 PHE B CA 1
ATOM 4937 C C . PHE B 1 204 ? 151.013 388.968 41.770 1.00 15.55 204 PHE B C 1
ATOM 4938 O O . PHE B 1 204 ? 152.184 388.685 41.501 1.00 17.83 204 PHE B O 1
ATOM 4946 N N . GLU B 1 205 ? 150.016 388.082 41.623 1.00 15.78 205 GLU B N 1
ATOM 4947 C CA . GLU B 1 205 ? 150.233 386.754 41.030 1.00 15.92 205 GLU B CA 1
ATOM 4948 C C . GLU B 1 205 ? 149.514 386.655 39.698 1.00 14.84 205 GLU B C 1
ATOM 4949 O O . GLU B 1 205 ? 148.312 386.935 39.610 1.00 15.59 205 GLU B O 1
ATOM 4955 N N . PHE B 1 206 ? 150.240 386.235 38.660 1.00 14.66 206 PHE B N 1
ATOM 4956 C CA . PHE B 1 206 ? 149.710 386.162 37.306 1.00 13.81 206 PHE B CA 1
ATOM 4957 C C . PHE B 1 206 ? 149.845 384.759 36.709 1.00 15.48 206 PHE B C 1
ATOM 4958 O O . PHE B 1 206 ? 150.863 384.072 36.899 1.00 15.85 206 PHE B O 1
ATOM 4966 N N . ASP B 1 207 ? 148.849 384.430 35.896 1.00 13.77 207 ASP B N 1
ATOM 4967 C CA . ASP B 1 207 ? 148.955 383.324 34.951 1.00 15.77 207 ASP B CA 1
ATOM 4968 C C . ASP B 1 207 ? 149.742 383.804 33.733 1.00 16.52 207 ASP B C 1
ATOM 4969 O O . ASP B 1 207 ? 149.591 384.943 33.275 1.00 15.17 207 ASP B O 1
ATOM 4974 N N . LEU B 1 208 ? 150.574 382.924 33.205 1.00 13.65 208 LEU B N 1
ATOM 4975 C CA . LEU B 1 208 ? 151.473 383.224 32.096 1.00 15.93 208 LEU B CA 1
ATOM 4976 C C . LEU B 1 208 ? 151.172 382.345 30.899 1.00 13.65 208 LEU B C 1
ATOM 4977 O O . LEU B 1 208 ? 150.553 381.269 31.025 1.00 15.54 208 LEU B O 1
ATOM 4982 N N . HIS B 1 209 ? 151.662 382.792 29.745 1.00 13.78 209 HIS B N 1
ATOM 4983 C CA . HIS B 1 209 ? 151.424 382.134 28.469 1.00 12.95 209 HIS B CA 1
ATOM 4984 C C . HIS B 1 209 ? 152.761 381.917 27.776 1.00 15.18 209 HIS B C 1
ATOM 4985 O O . HIS B 1 209 ? 153.683 382.728 27.899 1.00 15.41 209 HIS B O 1
ATOM 4992 N N . ARG B 1 210 ? 152.856 380.837 27.018 1.00 16.56 210 ARG B N 1
ATOM 4993 C CA . ARG B 1 210 ? 154.023 380.635 26.172 1.00 15.61 210 ARG B CA 1
ATOM 4994 C C . ARG B 1 210 ? 154.005 381.613 24.997 1.00 17.89 210 ARG B C 1
ATOM 4995 O O . ARG B 1 210 ? 153.050 381.657 24.212 1.00 20.45 210 ARG B O 1
ATOM 5003 N N . VAL B 1 211 ? 155.041 382.455 24.907 1.00 16.87 211 VAL B N 1
ATOM 5004 C CA . VAL B 1 211 ? 155.123 383.509 23.887 1.00 16.08 211 VAL B CA 1
ATOM 5005 C C . VAL B 1 211 ? 156.542 383.501 23.349 1.00 20.01 211 VAL B C 1
ATOM 5006 O O . VAL B 1 211 ? 157.469 384.037 23.990 1.00 19.06 211 VAL B O 1
ATOM 5010 N N . GLY B 1 212 ? 156.710 382.866 22.181 1.00 19.97 212 GLY B N 1
ATOM 5011 C CA . GLY B 1 212 ? 157.976 382.833 21.483 1.00 19.89 212 GLY B CA 1
ATOM 5012 C C . GLY B 1 212 ? 158.132 384.042 20.588 1.00 19.38 212 GLY B C 1
ATOM 5013 O O . GLY B 1 212 ? 157.562 385.094 20.861 1.00 19.73 212 GLY B O 1
ATOM 5014 N N . PRO B 1 213 ? 158.927 383.935 19.532 1.00 17.43 213 PRO B N 1
ATOM 5015 C CA . PRO B 1 213 ? 159.144 385.083 18.661 1.00 16.90 213 PRO B CA 1
ATOM 5016 C C . PRO B 1 213 ? 157.868 385.647 18.047 1.00 19.05 213 PRO B C 1
ATOM 5017 O O . PRO B 1 213 ? 156.940 384.962 17.739 1.00 16.37 213 PRO B O 1
ATOM 5021 N N . VAL B 1 214 ? 157.898 386.939 17.863 1.00 16.51 214 VAL B N 1
ATOM 5022 C CA . VAL B 1 214 ? 156.801 387.698 17.338 1.00 16.08 214 VAL B CA 1
ATOM 5023 C C . VAL B 1 214 ? 157.218 388.473 16.106 1.00 14.33 214 VAL B C 1
ATOM 5024 O O . VAL B 1 214 ? 158.155 389.192 16.144 1.00 15.40 214 VAL B O 1
ATOM 5028 N N . ARG B 1 215 ? 156.502 388.278 15.015 1.00 14.11 215 ARG B N 1
ATOM 5029 C CA . ARG B 1 215 ? 156.742 389.033 13.795 1.00 14.89 215 ARG B CA 1
ATOM 5030 C C . ARG B 1 215 ? 156.153 390.417 14.059 1.00 14.91 215 ARG B C 1
ATOM 5031 O O . ARG B 1 215 ? 155.035 390.532 14.448 1.00 15.83 215 ARG B O 1
ATOM 5039 N N . PHE B 1 216 ? 156.950 391.439 13.816 1.00 14.68 216 PHE B N 1
ATOM 5040 C CA . PHE B 1 216 ? 156.633 392.822 14.154 1.00 14.42 216 PHE B CA 1
ATOM 5041 C C . PHE B 1 216 ? 157.003 393.710 12.986 1.00 15.94 216 PHE B C 1
ATOM 5042 O O . PHE B 1 216 ? 157.988 393.466 12.279 1.00 15.15 216 PHE B O 1
ATOM 5050 N N . ALA B 1 217 ? 156.278 394.813 12.830 1.00 14.37 217 ALA B N 1
ATOM 5051 C CA . ALA B 1 217 ? 156.699 395.807 11.861 1.00 15.50 217 ALA B CA 1
ATOM 5052 C C . ALA B 1 217 ? 156.383 397.201 12.374 1.00 15.28 217 ALA B C 1
ATOM 5053 O O . ALA B 1 217 ? 155.390 397.428 13.050 1.00 16.37 217 ALA B O 1
ATOM 5055 N N . SER B 1 218 ? 157.235 398.142 12.004 1.00 15.72 218 SER B N 1
ATOM 5056 C CA . SER B 1 218 ? 156.947 399.546 12.239 1.00 16.12 218 SER B CA 1
ATOM 5057 C C . SER B 1 218 ? 157.244 400.285 10.950 1.00 16.76 218 SER B C 1
ATOM 5058 O O . SER B 1 218 ? 158.215 399.983 10.251 1.00 15.52 218 SER B O 1
ATOM 5061 N N . THR B 1 219 ? 156.388 401.266 10.629 1.00 15.12 219 THR B N 1
ATOM 5062 C CA . THR B 1 219 ? 156.595 402.044 9.415 1.00 16.50 219 THR B CA 1
ATOM 5063 C C . THR B 1 219 ? 155.904 403.393 9.575 1.00 16.91 219 THR B C 1
ATOM 5064 O O . THR B 1 219 ? 155.204 403.644 10.552 1.00 16.98 219 THR B O 1
ATOM 5068 N N . TYR B 1 220 ? 156.161 404.285 8.624 1.00 19.24 220 TYR B N 1
ATOM 5069 C CA . TYR B 1 220 ? 155.652 405.653 8.704 1.00 18.36 220 TYR B CA 1
ATOM 5070 C C . TYR B 1 220 ? 154.956 406.017 7.402 1.00 20.42 220 TYR B C 1
ATOM 5071 O O . TYR B 1 220 ? 155.513 405.802 6.320 1.00 21.35 220 TYR B O 1
ATOM 5080 N N . TYR B 1 221 ? 153.752 406.559 7.508 1.00 18.72 221 TYR B N 1
ATOM 5081 C CA . TYR B 1 221 ? 153.007 407.063 6.358 1.00 20.77 221 TYR B CA 1
ATOM 5082 C C . TYR B 1 221 ? 152.926 408.585 6.423 1.00 23.13 221 TYR B C 1
ATOM 5083 O O . TYR B 1 221 ? 152.745 409.157 7.500 1.00 21.34 221 TYR B O 1
ATOM 5092 N N . SER B 1 222 ? 153.014 409.232 5.261 1.00 22.28 222 SER B N 1
ATOM 5093 C CA . SER B 1 222 ? 152.784 410.672 5.195 1.00 23.66 222 SER B CA 1
ATOM 5094 C C . SER B 1 222 ? 151.344 410.985 5.563 1.00 25.36 222 SER B C 1
ATOM 5095 O O . SER B 1 222 ? 150.423 410.199 5.310 1.00 25.61 222 SER B O 1
ATOM 5098 N N . LEU B 1 223 ? 151.149 412.170 6.149 1.00 27.85 223 LEU B N 1
ATOM 5099 C CA . LEU B 1 223 ? 149.802 412.600 6.504 1.00 30.12 223 LEU B CA 1
ATOM 5100 C C . LEU B 1 223 ? 148.918 412.819 5.292 1.00 29.54 223 LEU B C 1
ATOM 5101 O O . LEU B 1 223 ? 147.691 412.773 5.426 1.00 31.91 223 LEU B O 1
ATOM 5106 N N . ASP B 1 224 ? 149.521 413.102 4.143 1.00 31.52 224 ASP B N 1
ATOM 5107 C CA . ASP B 1 224 ? 148.933 413.026 2.814 1.00 34.67 224 ASP B CA 1
ATOM 5108 C C . ASP B 1 224 ? 147.924 411.902 2.738 1.00 33.98 224 ASP B C 1
ATOM 5109 O O . ASP B 1 224 ? 146.795 412.082 2.268 1.00 34.33 224 ASP B O 1
ATOM 5114 N N . GLU B 1 225 ? 148.361 410.724 3.177 1.00 29.30 225 GLU B N 1
ATOM 5115 C CA . GLU B 1 225 ? 147.611 409.490 3.044 1.00 30.23 225 GLU B CA 1
ATOM 5116 C C . GLU B 1 225 ? 146.896 409.123 4.327 1.00 27.09 225 GLU B C 1
ATOM 5117 O O . GLU B 1 225 ? 146.417 407.996 4.457 1.00 27.40 225 GLU B O 1
ATOM 5123 N N . GLY B 1 226 ? 146.839 410.036 5.284 1.00 26.27 226 GLY B N 1
ATOM 5124 C CA . GLY B 1 226 ? 146.181 409.798 6.540 1.00 25.88 226 GLY B CA 1
ATOM 5125 C C . GLY B 1 226 ? 144.758 409.274 6.432 1.00 27.48 226 GLY B C 1
ATOM 5126 O O . GLY B 1 226 ? 144.396 408.294 7.090 1.00 24.05 226 GLY B O 1
ATOM 5127 N N . PRO B 1 227 ? 143.902 409.925 5.631 1.00 27.34 227 PRO B N 1
ATOM 5128 C CA . PRO B 1 227 ? 142.517 409.434 5.540 1.00 28.66 227 PRO B CA 1
ATOM 5129 C C . PRO B 1 227 ? 142.412 407.982 5.102 1.00 27.83 227 PRO B C 1
ATOM 5130 O O . PRO B 1 227 ? 141.659 407.213 5.703 1.00 29.39 227 PRO B O 1
ATOM 5134 N N . GLN B 1 228 ? 143.165 407.582 4.080 1.00 27.36 228 GLN B N 1
ATOM 5135 C CA . GLN B 1 228 ? 143.079 406.208 3.604 1.00 28.53 228 GLN B CA 1
ATOM 5136 C C . GLN B 1 228 ? 143.703 405.223 4.605 1.00 27.18 228 GLN B C 1
ATOM 5137 O O . GLN B 1 228 ? 143.185 404.116 4.806 1.00 26.30 228 GLN B O 1
ATOM 5143 N N . VAL B 1 229 ? 144.774 405.632 5.289 1.00 25.20 229 VAL B N 1
ATOM 5144 C CA . VAL B 1 229 ? 145.412 404.744 6.258 1.00 23.98 229 VAL B CA 1
ATOM 5145 C C . VAL B 1 229 ? 144.511 404.519 7.465 1.00 23.65 229 VAL B C 1
ATOM 5146 O O . VAL B 1 229 ? 144.295 403.381 7.894 1.00 21.27 229 VAL B O 1
ATOM 5150 N N . ILE B 1 230 ? 143.986 405.593 8.053 1.00 22.39 230 ILE B N 1
ATOM 5151 C CA . ILE B 1 230 ? 143.132 405.442 9.226 1.00 22.49 230 ILE B CA 1
ATOM 5152 C C . ILE B 1 230 ? 141.856 404.681 8.884 1.00 25.07 230 ILE B C 1
ATOM 5153 O O . ILE B 1 230 ? 141.386 403.860 9.679 1.00 23.24 230 ILE B O 1
ATOM 5158 N N . ARG B 1 231 ? 141.265 404.939 7.704 1.00 25.54 231 ARG B N 1
ATOM 5159 C CA . ARG B 1 231 ? 140.075 404.166 7.332 1.00 27.53 231 ARG B CA 1
ATOM 5160 C C . ARG B 1 231 ? 140.406 402.697 7.135 1.00 26.33 231 ARG B C 1
ATOM 5161 O O . ARG B 1 231 ? 139.623 401.813 7.513 1.00 23.94 231 ARG B O 1
ATOM 5169 N N . ALA B 1 232 ? 141.543 402.410 6.507 1.00 23.59 232 ALA B N 1
ATOM 5170 C CA . ALA B 1 232 ? 141.919 401.014 6.311 1.00 24.63 232 ALA B CA 1
ATOM 5171 C C . ALA B 1 232 ? 142.128 400.324 7.650 1.00 23.80 232 ALA B C 1
ATOM 5172 O O . ALA B 1 232 ? 141.697 399.185 7.847 1.00 23.97 232 ALA B O 1
ATOM 5174 N N . TRP B 1 233 ? 142.773 401.024 8.591 1.00 22.81 233 TRP B N 1
ATOM 5175 C CA . TRP B 1 233 ? 142.977 400.514 9.944 1.00 20.81 233 TRP B CA 1
ATOM 5176 C C . TRP B 1 233 ? 141.655 400.262 10.672 1.00 21.36 233 TRP B C 1
ATOM 5177 O O . TRP B 1 233 ? 141.414 399.152 11.166 1.00 20.21 233 TRP B O 1
ATOM 5188 N N . ARG B 1 234 ? 140.774 401.274 10.753 1.00 22.83 234 ARG B N 1
ATOM 5189 C CA . ARG B 1 234 ? 139.548 401.051 11.511 1.00 23.28 234 ARG B CA 1
ATOM 5190 C C . ARG B 1 234 ? 138.677 399.965 10.885 1.00 23.23 234 ARG B C 1
ATOM 5191 O O . ARG B 1 234 ? 138.032 399.215 11.615 1.00 24.92 234 ARG B O 1
ATOM 5199 N N . ASP B 1 235 ? 138.680 399.841 9.553 1.00 22.97 235 ASP B N 1
ATOM 5200 C CA . ASP B 1 235 ? 137.824 398.836 8.918 1.00 24.04 235 ASP B CA 1
ATOM 5201 C C . ASP B 1 235 ? 138.423 397.444 9.098 1.00 23.53 235 ASP B C 1
ATOM 5202 O O . ASP B 1 235 ? 137.698 396.454 9.285 1.00 24.99 235 ASP B O 1
ATOM 5207 N N . HIS B 1 236 ? 139.750 397.345 9.034 1.00 24.18 236 HIS B N 1
ATOM 5208 C CA . HIS B 1 236 ? 140.382 396.042 9.171 1.00 22.66 236 HIS B CA 1
ATOM 5209 C C . HIS B 1 236 ? 140.258 395.515 10.592 1.00 22.92 236 HIS B C 1
ATOM 5210 O O . HIS B 1 236 ? 139.956 394.335 10.800 1.00 22.18 236 HIS B O 1
ATOM 5217 N N . MET B 1 237 ? 140.503 396.376 11.582 1.00 21.04 237 MET B N 1
ATOM 5218 C CA . MET B 1 237 ? 140.481 395.940 12.960 1.00 21.81 237 MET B CA 1
ATOM 5219 C C . MET B 1 237 ? 139.096 395.479 13.389 1.00 23.21 237 MET B C 1
ATOM 5220 O O . MET B 1 237 ? 138.986 394.672 14.310 1.00 22.92 237 MET B O 1
ATOM 5225 N N . ALA B 1 238 ? 138.029 395.973 12.736 1.00 22.25 238 ALA B N 1
ATOM 5226 C CA . ALA B 1 238 ? 136.678 395.564 13.127 1.00 24.41 238 ALA B CA 1
ATOM 5227 C C . ALA B 1 238 ? 136.495 394.057 13.019 1.00 26.59 238 ALA B C 1
ATOM 5228 O O . ALA B 1 238 ? 135.717 393.471 13.776 1.00 28.21 238 ALA B O 1
ATOM 5230 N N . THR B 1 239 ? 137.212 393.409 12.102 1.00 24.58 239 THR B N 1
ATOM 5231 C CA . THR B 1 239 ? 137.060 391.971 11.893 1.00 23.40 239 THR B CA 1
ATOM 5232 C C . THR B 1 239 ? 138.376 391.208 12.033 1.00 24.09 239 THR B C 1
ATOM 5233 O O . THR B 1 239 ? 138.433 390.031 11.676 1.00 22.53 239 THR B O 1
ATOM 5237 N N . ALA B 1 240 ? 139.443 391.861 12.488 1.00 22.23 240 ALA B N 1
ATOM 5238 C CA . ALA B 1 240 ? 140.743 391.212 12.533 1.00 20.47 240 ALA B CA 1
ATOM 5239 C C . ALA B 1 240 ? 140.732 390.082 13.562 1.00 21.22 240 ALA B C 1
ATOM 5240 O O . ALA B 1 240 ? 140.060 390.174 14.596 1.00 21.71 240 ALA B O 1
ATOM 5242 N N . PRO B 1 241 ? 141.521 389.033 13.336 1.00 21.05 241 PRO B N 1
ATOM 5243 C CA . PRO B 1 241 ? 141.707 388.025 14.381 1.00 22.49 241 PRO B CA 1
ATOM 5244 C C . PRO B 1 241 ? 142.441 388.610 15.576 1.00 18.33 241 PRO B C 1
ATOM 5245 O O . PRO B 1 241 ? 143.191 389.586 15.458 1.00 18.63 241 PRO B O 1
ATOM 5249 N N . ASP B 1 242 ? 142.204 387.990 16.732 1.00 16.92 242 ASP B N 1
ATOM 5250 C CA . ASP B 1 242 ? 142.829 388.426 17.980 1.00 18.74 242 ASP B CA 1
ATOM 5251 C C . ASP B 1 242 ? 144.347 388.469 17.876 1.00 16.78 242 ASP B C 1
ATOM 5252 O O . ASP B 1 242 ? 144.982 389.252 18.586 1.00 17.39 242 ASP B O 1
ATOM 5257 N N . GLU B 1 243 ? 144.944 387.632 17.019 1.00 17.20 243 GLU B N 1
ATOM 5258 C CA . GLU B 1 243 ? 146.397 387.539 16.943 1.00 16.41 243 GLU B CA 1
ATOM 5259 C C . GLU B 1 243 ? 147.042 388.787 16.340 1.00 15.45 243 GLU B C 1
ATOM 5260 O O . GLU B 1 243 ? 148.239 389.001 16.530 1.00 15.48 243 GLU B O 1
ATOM 5266 N N . LEU B 1 244 ? 146.288 389.610 15.622 1.00 15.12 244 LEU B N 1
ATOM 5267 C CA . LEU B 1 244 ? 146.833 390.827 15.027 1.00 17.36 244 LEU B CA 1
ATOM 5268 C C . LEU B 1 244 ? 146.597 392.011 15.964 1.00 16.47 244 LEU B C 1
ATOM 5269 O O . LEU B 1 244 ? 145.464 392.255 16.401 1.00 16.43 244 LEU B O 1
ATOM 5274 N N . THR B 1 245 ? 147.667 392.748 16.249 1.00 14.75 245 THR B N 1
ATOM 5275 C CA . THR B 1 245 ? 147.573 394.042 16.917 1.00 15.22 245 THR B CA 1
ATOM 5276 C C . THR B 1 245 ? 148.216 395.074 16.011 1.00 16.54 245 THR B C 1
ATOM 5277 O O . THR B 1 245 ? 149.278 394.841 15.425 1.00 16.34 245 THR B O 1
ATOM 5281 N N . TRP B 1 246 ? 147.562 396.223 15.879 1.00 16.70 246 TRP B N 1
ATOM 5282 C CA . TRP B 1 246 ? 147.976 397.254 14.925 1.00 16.36 246 TRP B CA 1
ATOM 5283 C C . TRP B 1 246 ? 147.579 398.588 15.545 1.00 18.20 246 TRP B C 1
ATOM 5284 O O . TRP B 1 246 ? 146.401 398.777 15.882 1.00 17.13 246 TRP B O 1
ATOM 5295 N N . ALA B 1 247 ? 148.563 399.457 15.789 1.00 15.97 247 ALA B N 1
ATOM 5296 C CA . ALA B 1 247 ? 148.316 400.733 16.461 1.00 16.32 247 ALA B CA 1
ATOM 5297 C C . ALA B 1 247 ? 148.923 401.851 15.629 1.00 17.05 247 ALA B C 1
ATOM 5298 O O . ALA B 1 247 ? 149.904 401.645 14.930 1.00 16.44 247 ALA B O 1
ATOM 5300 N N . LEU B 1 248 ? 148.313 403.047 15.695 1.00 16.76 248 LEU B N 1
ATOM 5301 C CA . LEU B 1 248 ? 148.760 404.204 14.930 1.00 17.14 248 LEU B CA 1
ATOM 5302 C C . LEU B 1 248 ? 149.172 405.310 15.891 1.00 18.48 248 LEU B C 1
ATOM 5303 O O . LEU B 1 248 ? 148.405 405.703 16.785 1.00 19.69 248 LEU B O 1
ATOM 5308 N N . TYR B 1 249 ? 150.371 405.804 15.705 1.00 17.50 249 TYR B N 1
ATOM 5309 C CA . TYR B 1 249 ? 150.917 406.849 16.565 1.00 17.37 249 TYR B CA 1
ATOM 5310 C C . TYR B 1 249 ? 151.235 408.030 15.674 1.00 18.67 249 TYR B C 1
ATOM 5311 O O . TYR B 1 249 ? 152.186 407.969 14.898 1.00 17.96 249 TYR B O 1
ATOM 5320 N N . LEU B 1 250 ? 150.422 409.079 15.748 1.00 17.56 250 LEU B N 1
ATOM 5321 C CA . LEU B 1 250 ? 150.647 410.247 14.900 1.00 17.64 250 LEU B CA 1
ATOM 5322 C C . LEU B 1 250 ? 151.614 411.164 15.621 1.00 17.18 250 LEU B C 1
ATOM 5323 O O . LEU B 1 250 ? 151.458 411.420 16.813 1.00 20.15 250 LEU B O 1
ATOM 5328 N N . ARG B 1 251 ? 152.666 411.565 14.928 1.00 16.98 251 ARG B N 1
ATOM 5329 C CA . ARG B 1 251 ? 153.819 412.173 15.599 1.00 17.83 251 ARG B CA 1
ATOM 5330 C C . ARG B 1 251 ? 154.679 412.862 14.548 1.00 16.79 251 ARG B C 1
ATOM 5331 O O . ARG B 1 251 ? 154.524 412.647 13.346 1.00 20.16 251 ARG B O 1
ATOM 5339 N N . LEU B 1 252 ? 155.621 413.666 15.018 1.00 17.25 252 LEU B N 1
ATOM 5340 C CA . LEU B 1 252 ? 156.658 414.132 14.109 1.00 17.49 252 LEU B CA 1
ATOM 5341 C C . LEU B 1 252 ? 157.610 412.976 13.803 1.00 18.99 252 LEU B C 1
ATOM 5342 O O . LEU B 1 252 ? 157.977 412.197 14.693 1.00 19.64 252 LEU B O 1
ATOM 5347 N N . ALA B 1 253 ? 158.007 412.862 12.546 1.00 19.99 253 ALA B N 1
ATOM 5348 C CA . ALA B 1 253 ? 158.872 411.751 12.155 1.00 18.41 253 ALA B CA 1
ATOM 5349 C C . ALA B 1 253 ? 160.228 411.912 12.824 1.00 18.52 253 ALA B C 1
ATOM 5350 O O . ALA B 1 253 ? 160.830 412.993 12.755 1.00 17.93 253 ALA B O 1
ATOM 5352 N N . PRO B 1 254 ? 160.750 410.879 13.496 1.00 19.40 254 PRO B N 1
ATOM 5353 C CA . PRO B 1 254 ? 162.044 411.025 14.151 1.00 19.90 254 PRO B CA 1
ATOM 5354 C C . PRO B 1 254 ? 163.148 411.061 13.113 1.00 18.63 254 PRO B C 1
ATOM 5355 O O . PRO B 1 254 ? 163.005 410.502 12.013 1.00 19.29 254 PRO B O 1
ATOM 5359 N N . PRO B 1 255 ? 164.269 411.690 13.420 1.00 20.42 255 PRO B N 1
ATOM 5360 C CA . PRO B 1 255 ? 165.361 411.835 12.439 1.00 20.01 255 PRO B CA 1
ATOM 5361 C C . PRO B 1 255 ? 166.263 410.603 12.443 1.00 22.30 255 PRO B C 1
ATOM 5362 O O . PRO B 1 255 ? 167.438 410.619 12.874 1.00 22.78 255 PRO B O 1
ATOM 5366 N N . LEU B 1 256 ? 165.693 409.505 11.978 1.00 21.67 256 LEU B N 1
ATOM 5367 C CA . LEU B 1 256 ? 166.354 408.207 11.971 1.00 23.20 256 LEU B CA 1
ATOM 5368 C C . LEU B 1 256 ? 166.742 407.818 10.548 1.00 22.60 256 LEU B C 1
ATOM 5369 O O . LEU B 1 256 ? 166.101 408.252 9.587 1.00 21.57 256 LEU B O 1
ATOM 5374 N N . PRO B 1 257 ? 167.796 407.012 10.379 1.00 19.22 257 PRO B N 1
ATOM 5375 C CA . PRO B 1 257 ? 168.342 406.798 9.035 1.00 22.32 257 PRO B CA 1
ATOM 5376 C C . PRO B 1 257 ? 167.402 406.046 8.098 1.00 21.37 257 PRO B C 1
ATOM 5377 O O . PRO B 1 257 ? 167.527 406.216 6.876 1.00 22.72 257 PRO B O 1
ATOM 5381 N N . GLU B 1 258 ? 166.452 405.259 8.623 1.00 19.31 258 GLU B N 1
ATOM 5382 C CA . GLU B 1 258 ? 165.497 404.550 7.773 1.00 19.78 258 GLU B CA 1
ATOM 5383 C C . GLU B 1 258 ? 164.487 405.497 7.114 1.00 22.09 258 GLU B C 1
ATOM 5384 O O . GLU B 1 258 ? 163.809 405.089 6.168 1.00 22.83 258 GLU B O 1
ATOM 5390 N N . LEU B 1 259 ? 164.392 406.715 7.563 1.00 21.65 259 LEU B N 1
ATOM 5391 C CA . LEU B 1 259 ? 163.448 407.679 7.003 1.00 23.55 259 LEU B CA 1
ATOM 5392 C C . LEU B 1 259 ? 164.161 408.676 6.100 1.00 23.51 259 LEU B C 1
ATOM 5393 O O . LEU B 1 259 ? 165.204 409.223 6.482 1.00 23.57 259 LEU B O 1
ATOM 5398 N N . PRO B 1 260 ? 163.604 408.971 4.926 1.00 26.18 260 PRO B N 1
ATOM 5399 C CA . PRO B 1 260 ? 164.163 410.059 4.111 1.00 28.24 260 PRO B CA 1
ATOM 5400 C C . PRO B 1 260 ? 164.239 411.352 4.903 1.00 26.92 260 PRO B C 1
ATOM 5401 O O . PRO B 1 260 ? 163.338 411.690 5.680 1.00 27.88 260 PRO B O 1
ATOM 5405 N N . ALA B 1 261 ? 165.341 412.079 4.702 1.00 29.20 261 ALA B N 1
ATOM 5406 C CA . ALA B 1 261 ? 165.574 413.298 5.465 1.00 28.09 261 ALA B CA 1
ATOM 5407 C C . ALA B 1 261 ? 164.452 414.314 5.279 1.00 29.04 261 ALA B C 1
ATOM 5408 O O . ALA B 1 261 ? 164.167 415.094 6.199 1.00 28.05 261 ALA B O 1
ATOM 5410 N N . ASP B 1 262 ? 163.796 414.319 4.112 1.00 30.05 262 ASP B N 1
ATOM 5411 C CA . ASP B 1 262 ? 162.719 415.267 3.869 1.00 29.30 262 ASP B CA 1
ATOM 5412 C C . ASP B 1 262 ? 161.483 414.994 4.716 1.00 29.96 262 ASP B C 1
ATOM 5413 O O . ASP B 1 262 ? 160.591 415.842 4.771 1.00 30.69 262 ASP B O 1
ATOM 5418 N N . MET B 1 263 ? 161.395 413.843 5.367 1.00 25.87 263 MET B N 1
ATOM 5419 C CA . MET B 1 263 ? 160.293 413.597 6.280 1.00 24.27 263 MET B CA 1
ATOM 5420 C C . MET B 1 263 ? 160.634 413.921 7.726 1.00 22.02 263 MET B C 1
ATOM 5421 O O . MET B 1 263 ? 159.721 414.020 8.554 1.00 22.37 263 MET B O 1
ATOM 5426 N N . HIS B 1 264 ? 161.915 414.063 8.062 1.00 23.09 264 HIS B N 1
ATOM 5427 C CA . HIS B 1 264 ? 162.291 414.332 9.445 1.00 24.21 264 HIS B CA 1
ATOM 5428 C C . HIS B 1 264 ? 161.582 415.552 10.004 1.00 25.79 264 HIS B C 1
ATOM 5429 O O . HIS B 1 264 ? 161.582 416.623 9.391 1.00 23.91 264 HIS B O 1
ATOM 5436 N N . GLY B 1 265 ? 161.005 415.388 11.185 1.00 19.77 265 GLY B N 1
ATOM 5437 C CA . GLY B 1 265 ? 160.368 416.480 11.896 1.00 22.72 265 GLY B CA 1
ATOM 5438 C C . GLY B 1 265 ? 159.007 416.875 11.377 1.00 23.51 265 GLY B C 1
ATOM 5439 O O . GLY B 1 265 ? 158.448 417.853 11.880 1.00 25.76 265 GLY B O 1
ATOM 5440 N N . LYS B 1 266 ? 158.457 416.149 10.370 1.00 23.05 266 LYS B N 1
ATOM 5441 C CA . LYS B 1 266 ? 157.146 416.448 9.801 1.00 25.28 266 LYS B CA 1
ATOM 5442 C C . LYS B 1 266 ? 156.105 415.482 10.347 1.00 23.98 266 LYS B C 1
ATOM 5443 O O . LYS B 1 266 ? 156.418 414.320 10.646 1.00 20.34 266 LYS B O 1
ATOM 5449 N N . PRO B 1 267 ? 154.860 415.914 10.518 1.00 21.11 267 PRO B N 1
ATOM 5450 C CA . PRO B 1 267 ? 153.822 415.016 11.042 1.00 22.93 267 PRO B CA 1
ATOM 5451 C C . PRO B 1 267 ? 153.635 413.799 10.142 1.00 22.04 267 PRO B C 1
ATOM 5452 O O . PRO B 1 267 ? 153.562 413.912 8.919 1.00 22.36 267 PRO B O 1
ATOM 5456 N N . VAL B 1 268 ? 153.602 412.610 10.759 1.00 21.27 268 VAL B N 1
ATOM 5457 C CA . VAL B 1 268 ? 153.436 411.353 10.038 1.00 19.67 268 VAL B CA 1
ATOM 5458 C C . VAL B 1 268 ? 152.570 410.436 10.893 1.00 18.59 268 VAL B C 1
ATOM 5459 O O . VAL B 1 268 ? 152.311 410.704 12.060 1.00 19.54 268 VAL B O 1
ATOM 5463 N N . ILE B 1 269 ? 152.175 409.312 10.302 1.00 18.30 269 ILE B N 1
ATOM 5464 C CA . ILE B 1 269 ? 151.557 408.213 11.029 1.00 19.27 269 ILE B CA 1
ATOM 5465 C C . ILE B 1 269 ? 152.626 407.146 11.213 1.00 18.51 269 ILE B C 1
ATOM 5466 O O . ILE B 1 269 ? 153.100 406.569 10.229 1.00 20.54 269 ILE B O 1
ATOM 5471 N N . CYS B 1 270 ? 153.022 406.889 12.462 1.00 17.16 270 CYS B N 1
ATOM 5472 C CA . CYS B 1 270 ? 153.899 405.753 12.769 1.00 16.23 270 CYS B CA 1
ATOM 5473 C C . CYS B 1 270 ? 152.997 404.574 13.101 1.00 17.16 270 CYS B C 1
ATOM 5474 O O . CYS B 1 270 ? 152.307 404.584 14.120 1.00 19.54 270 CYS B O 1
ATOM 5477 N N . ALA B 1 271 ? 152.953 403.584 12.216 1.00 16.23 271 ALA B N 1
ATOM 5478 C CA . ALA B 1 271 ? 152.104 402.414 12.395 1.00 16.71 271 ALA B CA 1
ATOM 5479 C C . ALA B 1 271 ? 152.967 401.270 12.906 1.00 15.67 271 ALA B C 1
ATOM 5480 O O . ALA B 1 271 ? 153.957 400.894 12.252 1.00 17.90 271 ALA B O 1
ATOM 5482 N N . MET B 1 272 ? 152.555 400.674 14.006 1.00 14.85 272 MET B N 1
ATOM 5483 C CA . MET B 1 272 ? 153.268 399.514 14.539 1.00 15.66 272 MET B CA 1
ATOM 5484 C C . MET B 1 272 ? 152.308 398.348 14.661 1.00 14.80 272 MET B C 1
ATOM 5485 O O . MET B 1 272 ? 151.151 398.503 15.066 1.00 15.66 272 MET B O 1
ATOM 5490 N N . SER B 1 273 ? 152.786 397.158 14.304 1.00 15.58 273 SER B N 1
ATOM 5491 C CA . SER B 1 273 ? 151.904 396.007 14.216 1.00 15.38 273 SER B CA 1
ATOM 5492 C C . SER B 1 273 ? 152.664 394.732 14.563 1.00 14.00 273 SER B C 1
ATOM 5493 O O . SER B 1 273 ? 153.877 394.638 14.403 1.00 15.66 273 SER B O 1
ATOM 5496 N N . CYS B 1 274 ? 151.933 393.764 15.077 1.00 14.25 274 CYS B N 1
ATOM 5497 C CA . CYS B 1 274 ? 152.546 392.488 15.413 1.00 14.07 274 CYS B CA 1
ATOM 5498 C C . CYS B 1 274 ? 151.509 391.389 15.279 1.00 14.86 274 CYS B C 1
ATOM 5499 O O . CYS B 1 274 ? 150.295 391.627 15.315 1.00 14.77 274 CYS B O 1
ATOM 5502 N N . TRP B 1 275 ? 152.022 390.175 15.154 1.00 14.71 275 TRP B N 1
ATOM 5503 C CA . TRP B 1 275 ? 151.179 388.990 15.130 1.00 15.54 275 TRP B CA 1
ATOM 5504 C C . TRP B 1 275 ? 151.612 388.106 16.280 1.00 15.81 275 TRP B C 1
ATOM 5505 O O . TRP B 1 275 ? 152.799 387.729 16.375 1.00 14.78 275 TRP B O 1
ATOM 5516 N N . ILE B 1 276 ? 150.688 387.784 17.169 1.00 15.10 276 ILE B N 1
ATOM 5517 C CA . ILE B 1 276 ? 150.983 386.895 18.282 1.00 15.94 276 ILE B CA 1
ATOM 5518 C C . ILE B 1 276 ? 150.616 385.487 17.824 1.00 18.06 276 ILE B C 1
ATOM 5519 O O . ILE B 1 276 ? 149.452 385.123 17.823 1.00 19.27 276 ILE B O 1
ATOM 5524 N N . GLY B 1 277 ? 151.606 384.716 17.442 1.00 15.83 277 GLY B N 1
ATOM 5525 C CA . GLY B 1 277 ? 151.375 383.405 16.844 1.00 17.57 277 GLY B CA 1
ATOM 5526 C C . GLY B 1 277 ? 152.522 383.055 15.920 1.00 16.43 277 GLY B C 1
ATOM 5527 O O . GLY B 1 277 ? 153.609 383.618 16.030 1.00 19.28 277 GLY B O 1
ATOM 5528 N N . ASP B 1 278 ? 152.266 382.123 15.001 1.00 17.09 278 ASP B N 1
ATOM 5529 C CA . ASP B 1 278 ? 153.315 381.634 14.128 1.00 16.00 278 ASP B CA 1
ATOM 5530 C C . ASP B 1 278 ? 153.916 382.780 13.307 1.00 16.72 278 ASP B C 1
ATOM 5531 O O . ASP B 1 278 ? 153.164 383.508 12.627 1.00 17.24 278 ASP B O 1
ATOM 5536 N N . PRO B 1 279 ? 155.243 382.960 13.316 1.00 15.22 279 PRO B N 1
ATOM 5537 C CA . PRO B 1 279 ? 155.834 384.101 12.585 1.00 17.53 279 PRO B CA 1
ATOM 5538 C C . PRO B 1 279 ? 155.649 384.043 11.079 1.00 18.00 279 PRO B C 1
ATOM 5539 O O . PRO B 1 279 ? 155.609 385.095 10.447 1.00 17.00 279 PRO B O 1
ATOM 5543 N N . HIS B 1 280 ? 155.515 382.851 10.477 1.00 16.39 280 HIS B N 1
ATOM 5544 C CA . HIS B 1 280 ? 155.273 382.810 9.040 1.00 17.00 280 HIS B CA 1
ATOM 5545 C C . HIS B 1 280 ? 153.870 383.291 8.712 1.00 16.65 280 HIS B C 1
ATOM 5546 O O . HIS B 1 280 ? 153.681 384.058 7.758 1.00 17.27 280 HIS B O 1
ATOM 5553 N N . GLU B 1 281 ? 152.884 382.867 9.511 1.00 16.08 281 GLU B N 1
ATOM 5554 C CA . GLU B 1 281 ? 151.557 383.458 9.384 1.00 16.37 281 GLU B CA 1
ATOM 5555 C C . GLU B 1 281 ? 151.603 384.963 9.659 1.00 17.27 281 GLU B C 1
ATOM 5556 O O . GLU B 1 281 ? 150.973 385.763 8.943 1.00 16.48 281 GLU B O 1
ATOM 5562 N N . GLY B 1 282 ? 152.372 385.363 10.674 1.00 16.36 282 GLY B N 1
ATOM 5563 C CA . GLY B 1 282 ? 152.508 386.792 10.970 1.00 17.49 282 GLY B CA 1
ATOM 5564 C C . GLY B 1 282 ? 153.054 387.590 9.809 1.00 17.49 282 GLY B C 1
ATOM 5565 O O . GLY B 1 282 ? 152.555 388.679 9.500 1.00 17.59 282 GLY B O 1
ATOM 5566 N N . GLU B 1 283 ? 154.062 387.060 9.123 1.00 16.39 283 GLU B N 1
ATOM 5567 C CA . GLU B 1 283 ? 154.601 387.739 7.957 1.00 18.50 283 GLU B CA 1
ATOM 5568 C C . GLU B 1 283 ? 153.531 387.945 6.885 1.00 18.52 283 GLU B C 1
ATOM 5569 O O . GLU B 1 283 ? 153.411 389.048 6.309 1.00 20.42 283 GLU B O 1
ATOM 5575 N N . ARG B 1 284 ? 152.723 386.923 6.626 1.00 18.51 284 ARG B N 1
ATOM 5576 C CA . ARG B 1 284 ? 151.641 387.078 5.670 1.00 18.80 284 ARG B CA 1
ATOM 5577 C C . ARG B 1 284 ? 150.621 388.083 6.161 1.00 20.64 284 ARG B C 1
ATOM 5578 O O . ARG B 1 284 ? 150.113 388.878 5.368 1.00 23.44 284 ARG B O 1
ATOM 5586 N N . GLN B 1 285 ? 150.278 388.040 7.455 1.00 18.58 285 GLN B N 1
ATOM 5587 C CA . GLN B 1 285 ? 149.232 388.932 7.972 1.00 19.63 285 GLN B CA 1
ATOM 5588 C C . GLN B 1 285 ? 149.687 390.390 7.965 1.00 21.05 285 GLN B C 1
ATOM 5589 O O . GLN B 1 285 ? 148.925 391.277 7.557 1.00 22.16 285 GLN B O 1
ATOM 5595 N N . LEU B 1 286 ? 150.920 390.656 8.390 1.00 17.74 286 LEU B N 1
ATOM 5596 C CA . LEU B 1 286 ? 151.411 392.035 8.407 1.00 19.03 286 LEU B CA 1
ATOM 5597 C C . LEU B 1 286 ? 151.619 392.577 6.999 1.00 23.81 286 LEU B C 1
ATOM 5598 O O . LEU B 1 286 ? 151.328 393.753 6.729 1.00 22.04 286 LEU B O 1
ATOM 5603 N N . GLU B 1 287 ? 152.162 391.773 6.087 1.00 24.55 287 GLU B N 1
ATOM 5604 C CA . GLU B 1 287 ? 152.337 392.270 4.725 1.00 23.57 287 GLU B CA 1
ATOM 5605 C C . GLU B 1 287 ? 150.999 392.703 4.148 1.00 28.76 287 GLU B C 1
ATOM 5606 O O . GLU B 1 287 ? 150.917 393.671 3.375 1.00 28.94 287 GLU B O 1
ATOM 5612 N N . SER B 1 288 ? 149.924 392.067 4.598 1.00 27.88 288 SER B N 1
ATOM 5613 C CA . SER B 1 288 ? 148.617 392.396 4.073 1.00 29.28 288 SER B CA 1
ATOM 5614 C C . SER B 1 288 ? 148.074 393.737 4.581 1.00 30.89 288 SER B C 1
ATOM 5615 O O . SER B 1 288 ? 147.125 394.245 3.977 1.00 35.15 288 SER B O 1
ATOM 5618 N N . ILE B 1 289 ? 148.640 394.324 5.649 1.00 26.29 289 ILE B N 1
ATOM 5619 C CA . ILE B 1 289 ? 148.200 395.609 6.210 1.00 23.96 289 ILE B CA 1
ATOM 5620 C C . ILE B 1 289 ? 149.284 396.691 6.159 1.00 25.67 289 ILE B C 1
ATOM 5621 O O . ILE B 1 289 ? 149.051 397.830 6.612 1.00 27.18 289 ILE B O 1
ATOM 5626 N N . LEU B 1 290 ? 150.442 396.401 5.608 1.00 23.87 290 LEU B N 1
ATOM 5627 C CA . LEU B 1 290 ? 151.517 397.385 5.611 1.00 23.30 290 LEU B CA 1
ATOM 5628 C C . LEU B 1 290 ? 151.396 398.384 4.473 1.00 24.36 290 LEU B C 1
ATOM 5629 O O . LEU B 1 290 ? 152.042 399.427 4.528 1.00 22.98 290 LEU B O 1
ATOM 5634 N N . HIS B 1 291 ? 150.566 398.115 3.466 1.00 23.11 291 HIS B N 1
ATOM 5635 C CA . HIS B 1 291 ? 150.561 398.893 2.233 1.00 25.16 291 HIS B CA 1
ATOM 5636 C C . HIS B 1 291 ? 149.274 399.692 2.048 1.00 27.53 291 HIS B C 1
ATOM 5637 O O . HIS B 1 291 ? 148.945 400.085 0.924 1.00 29.01 291 HIS B O 1
ATOM 5644 N N . ALA B 1 292 ? 148.545 399.937 3.140 1.00 30.07 292 ALA B N 1
ATOM 5645 C CA . ALA B 1 292 ? 147.405 400.847 3.101 1.00 30.32 292 ALA B CA 1
ATOM 5646 C C . ALA B 1 292 ? 147.832 402.241 2.656 1.00 29.07 292 ALA B C 1
ATOM 5647 O O . ALA B 1 292 ? 147.074 402.941 1.981 1.00 30.72 292 ALA B O 1
ATOM 5649 N N . GLY B 1 293 ? 149.043 402.656 3.034 1.00 27.68 293 GLY B N 1
ATOM 5650 C CA . GLY B 1 293 ? 149.715 403.780 2.414 1.00 27.44 293 GLY B CA 1
ATOM 5651 C C . GLY B 1 293 ? 151.094 403.329 1.962 1.00 24.70 293 GLY B C 1
ATOM 5652 O O . GLY B 1 293 ? 151.455 402.154 2.100 1.00 25.01 293 GLY B O 1
ATOM 5653 N N . LYS B 1 294 ? 151.841 404.261 1.405 1.00 25.68 294 LYS B N 1
ATOM 5654 C CA . LYS B 1 294 ? 153.223 403.974 1.018 1.00 26.09 294 LYS B CA 1
ATOM 5655 C C . LYS B 1 294 ? 154.087 403.875 2.270 1.00 23.74 294 LYS B C 1
ATOM 5656 O O . LYS B 1 294 ? 154.258 404.885 2.973 1.00 23.83 294 LYS B O 1
ATOM 5662 N N . PRO B 1 295 ? 154.649 402.713 2.592 1.00 22.72 295 PRO B N 1
ATOM 5663 C CA . PRO B 1 295 ? 155.424 402.590 3.833 1.00 22.10 295 PRO B CA 1
ATOM 5664 C C . PRO B 1 295 ? 156.787 403.251 3.679 1.00 24.45 295 PRO B C 1
ATOM 5665 O O . PRO B 1 295 ? 157.515 402.985 2.719 1.00 30.71 295 PRO B O 1
ATOM 5669 N N . HIS B 1 296 ? 157.121 404.134 4.617 1.00 21.41 296 HIS B N 1
ATOM 5670 C CA . HIS B 1 296 ? 158.442 404.729 4.682 1.00 21.38 296 HIS B CA 1
ATOM 5671 C C . HIS B 1 296 ? 159.122 404.254 5.957 1.00 20.24 296 HIS B C 1
ATOM 5672 O O . HIS B 1 296 ? 158.462 404.017 6.968 1.00 18.25 296 HIS B O 1
ATOM 5679 N N . GLY B 1 297 ? 160.444 404.129 5.910 1.00 22.29 297 GLY B N 1
ATOM 5680 C CA . GLY B 1 297 ? 161.183 403.724 7.104 1.00 20.29 297 GLY B CA 1
ATOM 5681 C C . GLY B 1 297 ? 160.719 402.399 7.666 1.00 20.98 297 GLY B C 1
ATOM 5682 O O . GLY B 1 297 ? 160.625 402.236 8.888 1.00 23.77 297 GLY B O 1
ATOM 5683 N N . LEU B 1 298 ? 160.415 401.447 6.799 1.00 20.32 298 LEU B N 1
ATOM 5684 C CA . LEU B 1 298 ? 159.841 400.182 7.241 1.00 20.51 298 LEU B CA 1
ATOM 5685 C C . LEU B 1 298 ? 160.893 399.334 7.941 1.00 21.49 298 LEU B C 1
ATOM 5686 O O . LEU B 1 298 ? 161.979 399.105 7.407 1.00 24.37 298 LEU B O 1
ATOM 5691 N N . THR B 1 299 ? 160.577 398.893 9.150 1.00 18.49 299 THR B N 1
ATOM 5692 C CA . THR B 1 299 ? 161.387 397.935 9.888 1.00 19.28 299 THR B CA 1
ATOM 5693 C C . THR B 1 299 ? 160.524 396.703 10.124 1.00 16.68 299 THR B C 1
ATOM 5694 O O . THR B 1 299 ? 159.432 396.826 10.683 1.00 17.16 299 THR B O 1
ATOM 5698 N N . LYS B 1 300 ? 160.994 395.527 9.706 1.00 17.42 300 LYS B N 1
ATOM 5699 C CA . LYS B 1 300 ? 160.299 394.295 10.014 1.00 18.08 300 LYS B CA 1
ATOM 5700 C C . LYS B 1 300 ? 161.280 393.401 10.746 1.00 17.15 300 LYS B C 1
ATOM 5701 O O . LYS B 1 300 ? 162.446 393.302 10.356 1.00 19.63 300 LYS B O 1
ATOM 5707 N N . ALA B 1 301 ? 160.818 392.737 11.796 1.00 16.42 301 ALA B N 1
ATOM 5708 C CA . ALA B 1 301 ? 161.715 391.885 12.545 1.00 15.56 301 ALA B CA 1
ATOM 5709 C C . ALA B 1 301 ? 160.934 390.740 13.170 1.00 15.58 301 ALA B C 1
ATOM 5710 O O . ALA B 1 301 ? 159.728 390.833 13.401 1.00 15.54 301 ALA B O 1
ATOM 5712 N N . THR B 1 302 ? 161.648 389.645 13.468 1.00 15.28 302 THR B N 1
ATOM 5713 C CA . THR B 1 302 ? 161.076 388.542 14.207 1.00 14.39 302 THR B CA 1
ATOM 5714 C C . THR B 1 302 ? 161.767 388.575 15.556 1.00 17.12 302 THR B C 1
ATOM 5715 O O . THR B 1 302 ? 162.909 388.118 15.689 1.00 18.28 302 THR B O 1
ATOM 5719 N N . LEU B 1 303 ? 161.044 389.115 16.576 1.00 14.89 303 LEU B N 1
ATOM 5720 C CA . LEU B 1 303 ? 161.632 389.559 17.844 1.00 16.81 303 LEU B CA 1
ATOM 5721 C C . LEU B 1 303 ? 161.270 388.615 18.973 1.00 16.03 303 LEU B C 1
ATOM 5722 O O . LEU B 1 303 ? 160.123 388.194 19.059 1.00 15.16 303 LEU B O 1
ATOM 5727 N N . PRO B 1 304 ? 162.165 388.319 19.908 1.00 15.94 304 PRO B N 1
ATOM 5728 C CA . PRO B 1 304 ? 161.696 387.793 21.197 1.00 12.86 304 PRO B CA 1
ATOM 5729 C C . PRO B 1 304 ? 160.682 388.774 21.768 1.00 13.46 304 PRO B C 1
ATOM 5730 O O . PRO B 1 304 ? 160.809 389.994 21.585 1.00 13.37 304 PRO B O 1
ATOM 5734 N N . TYR B 1 305 ? 159.659 388.259 22.452 1.00 12.93 305 TYR B N 1
ATOM 5735 C CA . TYR B 1 305 ? 158.661 389.144 23.061 1.00 13.36 305 TYR B CA 1
ATOM 5736 C C . TYR B 1 305 ? 159.331 390.197 23.964 1.00 12.65 305 TYR B C 1
ATOM 5737 O O . TYR B 1 305 ? 158.949 391.377 23.943 1.00 12.55 305 TYR B O 1
ATOM 5746 N N . ARG B 1 306 ? 160.384 389.809 24.692 1.00 12.36 306 ARG B N 1
ATOM 5747 C CA . ARG B 1 306 ? 161.082 390.792 25.537 1.00 13.18 306 ARG B CA 1
ATOM 5748 C C . ARG B 1 306 ? 161.615 391.973 24.721 1.00 14.07 306 ARG B C 1
ATOM 5749 O O . ARG B 1 306 ? 161.611 393.131 25.208 1.00 12.72 306 ARG B O 1
ATOM 5757 N N . ALA B 1 307 ? 162.007 391.748 23.461 1.00 11.86 307 ALA B N 1
ATOM 5758 C CA . ALA B 1 307 ? 162.495 392.835 22.622 1.00 12.74 307 ALA B CA 1
ATOM 5759 C C . ALA B 1 307 ? 161.359 393.650 22.056 1.00 12.24 307 ALA B C 1
ATOM 5760 O O . ALA B 1 307 ? 161.489 394.871 21.935 1.00 13.24 307 ALA B O 1
ATOM 5762 N N . LEU B 1 308 ? 160.231 393.025 21.733 1.00 11.79 308 LEU B N 1
ATOM 5763 C CA . LEU B 1 308 ? 159.034 393.788 21.386 1.00 13.71 308 LEU B CA 1
ATOM 5764 C C . LEU B 1 308 ? 158.662 394.735 22.516 1.00 12.69 308 LEU B C 1
ATOM 5765 O O . LEU B 1 308 ? 158.399 395.913 22.279 1.00 14.00 308 LEU B O 1
ATOM 5770 N N . GLN B 1 309 ? 158.681 394.238 23.756 1.00 12.59 309 GLN B N 1
ATOM 5771 C CA . GLN B 1 309 ? 158.333 395.070 24.908 1.00 14.88 309 GLN B CA 1
ATOM 5772 C C . GLN B 1 309 ? 159.289 396.245 25.076 1.00 13.72 309 GLN B C 1
ATOM 5773 O O . GLN B 1 309 ? 158.865 397.330 25.517 1.00 14.11 309 GLN B O 1
ATOM 5779 N N . ALA B 1 310 ? 160.546 396.060 24.723 1.00 13.02 310 ALA B N 1
ATOM 5780 C CA . ALA B 1 310 ? 161.579 397.083 24.858 1.00 13.81 310 ALA B CA 1
ATOM 5781 C C . ALA B 1 310 ? 161.638 398.052 23.671 1.00 12.81 310 ALA B C 1
ATOM 5782 O O . ALA B 1 310 ? 162.396 399.026 23.720 1.00 14.13 310 ALA B O 1
ATOM 5784 N N . TYR B 1 311 ? 160.873 397.801 22.604 1.00 13.92 311 TYR B N 1
ATOM 5785 C CA . TYR B 1 311 ? 161.009 398.572 21.367 1.00 14.92 311 TYR B CA 1
ATOM 5786 C C . TYR B 1 311 ? 160.380 399.969 21.451 1.00 15.14 311 TYR B C 1
ATOM 5787 O O . TYR B 1 311 ? 160.927 400.914 20.888 1.00 16.59 311 TYR B O 1
ATOM 5796 N N . SER B 1 312 ? 159.225 400.127 22.086 1.00 14.68 312 SER B N 1
ATOM 5797 C CA . SER B 1 312 ? 158.515 401.420 22.008 1.00 14.87 312 SER B CA 1
ATOM 5798 C C . SER B 1 312 ? 159.240 402.454 22.859 1.00 16.48 312 SER B C 1
ATOM 5799 O O . SER B 1 312 ? 159.643 402.155 23.976 1.00 15.46 312 SER B O 1
ATOM 5802 N N . PHE B 1 313 ? 159.418 403.689 22.347 1.00 17.72 313 PHE B N 1
ATOM 5803 C CA . PHE B 1 313 ? 158.956 404.152 21.034 1.00 16.92 313 PHE B CA 1
ATOM 5804 C C . PHE B 1 313 ? 160.141 404.607 20.208 1.00 18.90 313 PHE B C 1
ATOM 5805 O O . PHE B 1 313 ? 161.158 404.984 20.778 1.00 19.17 313 PHE B O 1
ATOM 5813 N N . PRO B 1 314 ? 160.024 404.546 18.882 1.00 18.20 314 PRO B N 1
ATOM 5814 C CA . PRO B 1 314 ? 161.141 404.954 18.014 1.00 19.36 314 PRO B CA 1
ATOM 5815 C C . PRO B 1 314 ? 161.701 406.307 18.419 1.00 20.55 314 PRO B C 1
ATOM 5816 O O . PRO B 1 314 ? 160.962 407.267 18.653 1.00 19.41 314 PRO B O 1
ATOM 5820 N N . GLY B 1 315 ? 163.026 406.354 18.530 1.00 18.40 315 GLY B N 1
ATOM 5821 C CA . GLY B 1 315 ? 163.758 407.505 18.996 1.00 19.17 315 GLY B CA 1
ATOM 5822 C C . GLY B 1 315 ? 164.295 407.344 20.409 1.00 21.35 315 GLY B C 1
ATOM 5823 O O . GLY B 1 315 ? 165.315 407.967 20.749 1.00 21.26 315 GLY B O 1
ATOM 5824 N N . ALA B 1 316 ? 163.627 406.550 21.241 1.00 22.51 316 ALA B N 1
ATOM 5825 C CA . ALA B 1 316 ? 164.085 406.273 22.609 1.00 22.37 316 ALA B CA 1
ATOM 5826 C C . ALA B 1 316 ? 164.480 407.546 23.364 1.00 23.34 316 ALA B C 1
ATOM 5827 O O . ALA B 1 316 ? 165.537 407.625 23.994 1.00 22.51 316 ALA B O 1
ATOM 5829 N N . VAL B 1 317 ? 163.602 408.541 23.328 1.00 22.86 317 VAL B N 1
ATOM 5830 C CA . VAL B 1 317 ? 163.807 409.778 24.078 1.00 23.21 317 VAL B CA 1
ATOM 5831 C C . VAL B 1 317 ? 162.773 409.856 25.187 1.00 24.20 317 VAL B C 1
ATOM 5832 O O . VAL B 1 317 ? 161.567 409.715 24.930 1.00 23.94 317 VAL B O 1
ATOM 5836 N N . VAL B 1 318 ? 163.248 410.041 26.415 1.00 21.64 318 VAL B N 1
ATOM 5837 C CA . VAL B 1 318 ? 162.380 410.223 27.577 1.00 22.91 318 VAL B CA 1
ATOM 5838 C C . VAL B 1 318 ? 162.087 411.718 27.700 1.00 24.18 318 VAL B C 1
ATOM 5839 O O . VAL B 1 318 ? 163.015 412.502 27.949 1.00 22.83 318 VAL B O 1
ATOM 5843 N N . PRO B 1 319 ? 160.847 412.134 27.544 1.00 19.51 319 PRO B N 1
ATOM 5844 C CA . PRO B 1 319 ? 160.505 413.545 27.741 1.00 22.49 319 PRO B CA 1
ATOM 5845 C C . PRO B 1 319 ? 160.510 413.922 29.216 1.00 21.41 319 PRO B C 1
ATOM 5846 O O . PRO B 1 319 ? 160.340 413.077 30.099 1.00 23.26 319 PRO B O 1
ATOM 5850 N N . ASP B 1 320 ? 160.730 415.220 29.490 1.00 22.34 320 ASP B N 1
ATOM 5851 C CA . ASP B 1 320 ? 160.724 415.706 30.870 1.00 23.59 320 ASP B CA 1
ATOM 5852 C C . ASP B 1 320 ? 159.331 416.075 31.357 1.00 19.81 320 ASP B C 1
ATOM 5853 O O . ASP B 1 320 ? 159.052 415.976 32.557 1.00 20.56 320 ASP B O 1
ATOM 5858 N N . ARG B 1 321 ? 158.478 416.506 30.452 1.00 17.52 321 ARG B N 1
ATOM 5859 C CA . ARG B 1 321 ? 157.240 417.182 30.824 1.00 19.49 321 ARG B CA 1
ATOM 5860 C C . ARG B 1 321 ? 156.137 416.643 29.942 1.00 17.19 321 ARG B C 1
ATOM 5861 O O . ARG B 1 321 ? 156.307 416.523 28.728 1.00 19.17 321 ARG B O 1
ATOM 5869 N N . ILE B 1 322 ? 154.975 416.330 30.541 1.00 18.57 322 ILE B N 1
ATOM 5870 C CA . ILE B 1 322 ? 153.932 415.622 29.810 1.00 18.35 322 ILE B CA 1
ATOM 5871 C C . ILE B 1 322 ? 152.563 416.165 30.202 1.00 19.90 322 ILE B C 1
ATOM 5872 O O . ILE B 1 322 ? 152.380 416.704 31.294 1.00 21.08 322 ILE B O 1
ATOM 5877 N N . TYR B 1 323 ? 151.609 416.021 29.287 1.00 17.68 323 TYR B N 1
ATOM 5878 C CA . TYR B 1 323 ? 150.209 416.303 29.582 1.00 18.96 323 TYR B CA 1
ATOM 5879 C C . TYR B 1 323 ? 149.359 415.470 28.629 1.00 17.24 323 TYR B C 1
ATOM 5880 O O . TYR B 1 323 ? 149.581 415.502 27.416 1.00 19.80 323 TYR B O 1
ATOM 5889 N N . THR B 1 324 ? 148.380 414.736 29.169 1.00 20.84 324 THR B N 1
ATOM 5890 C CA . THR B 1 324 ? 147.585 413.809 28.367 1.00 20.70 324 THR B CA 1
ATOM 5891 C C . THR B 1 324 ? 146.094 414.108 28.490 1.00 20.28 324 THR B C 1
ATOM 5892 O O . THR B 1 324 ? 145.603 414.441 29.587 1.00 22.57 324 THR B O 1
ATOM 5896 N N . LYS B 1 325 ? 145.393 413.973 27.368 1.00 18.34 325 LYS B N 1
ATOM 5897 C CA . LYS B 1 325 ? 143.934 413.904 27.318 1.00 21.61 325 LYS B CA 1
ATOM 5898 C C . LYS B 1 325 ? 143.527 412.678 26.509 1.00 22.14 325 LYS B C 1
ATOM 5899 O O . LYS B 1 325 ? 144.014 412.483 25.391 1.00 21.39 325 LYS B O 1
ATOM 5905 N N . SER B 1 326 ? 142.602 411.880 27.035 1.00 20.42 326 SER B N 1
ATOM 5906 C CA . SER B 1 326 ? 142.335 410.602 26.390 1.00 20.95 326 SER B CA 1
ATOM 5907 C C . SER B 1 326 ? 140.875 410.223 26.565 1.00 22.21 326 SER B C 1
ATOM 5908 O O . SER B 1 326 ? 140.215 410.655 27.511 1.00 21.08 326 SER B O 1
ATOM 5911 N N . GLY B 1 327 ? 140.386 409.392 25.649 1.00 19.96 327 GLY B N 1
ATOM 5912 C CA . GLY B 1 327 ? 139.054 408.839 25.785 1.00 19.50 327 GLY B CA 1
ATOM 5913 C C . GLY B 1 327 ? 138.944 407.606 24.917 1.00 19.53 327 GLY B C 1
ATOM 5914 O O . GLY B 1 327 ? 139.744 407.383 23.996 1.00 20.74 327 GLY B O 1
ATOM 5915 N N . TYR B 1 328 ? 137.904 406.835 25.192 1.00 21.32 328 TYR B N 1
ATOM 5916 C CA . TYR B 1 328 ? 137.556 405.689 24.377 1.00 21.97 328 TYR B CA 1
ATOM 5917 C C . TYR B 1 328 ? 136.549 406.128 23.332 1.00 22.66 328 TYR B C 1
ATOM 5918 O O . TYR B 1 328 ? 135.855 407.151 23.495 1.00 23.35 328 TYR B O 1
ATOM 5927 N N . LEU B 1 329 ? 136.445 405.357 22.265 1.00 21.59 329 LEU B N 1
ATOM 5928 C CA . LEU B 1 329 ? 135.361 405.513 21.307 1.00 23.24 329 LEU B CA 1
ATOM 5929 C C . LEU B 1 329 ? 134.763 404.150 21.000 1.00 24.83 329 LEU B C 1
ATOM 5930 O O . LEU B 1 329 ? 135.457 403.115 20.990 1.00 22.56 329 LEU B O 1
ATOM 5935 N N . ASN B 1 330 ? 133.460 404.166 20.720 1.00 25.35 330 ASN B N 1
ATOM 5936 C CA . ASN B 1 330 ? 132.788 402.965 20.287 1.00 27.27 330 ASN B CA 1
ATOM 5937 C C . ASN B 1 330 ? 132.942 402.766 18.797 1.00 25.26 330 ASN B C 1
ATOM 5938 O O . ASN B 1 330 ? 132.916 401.627 18.315 1.00 28.55 330 ASN B O 1
ATOM 5943 N N . GLU B 1 331 ? 133.093 403.854 18.057 1.00 26.87 331 GLU B N 1
ATOM 5944 C CA . GLU B 1 331 ? 133.339 403.808 16.630 1.00 27.03 331 GLU B CA 1
ATOM 5945 C C . GLU B 1 331 ? 134.158 405.037 16.280 1.00 28.11 331 GLU B C 1
ATOM 5946 O O . GLU B 1 331 ? 134.197 406.020 17.032 1.00 30.70 331 GLU B O 1
ATOM 5952 N N . LEU B 1 332 ? 134.824 404.969 15.139 1.00 25.31 332 LEU B N 1
ATOM 5953 C CA . LEU B 1 332 ? 135.708 406.034 14.691 1.00 25.27 332 LEU B CA 1
ATOM 5954 C C . LEU B 1 332 ? 135.102 406.561 13.407 1.00 30.33 332 LEU B C 1
ATOM 5955 O O . LEU B 1 332 ? 135.328 406.006 12.328 1.00 30.90 332 LEU B O 1
ATOM 5960 N N . SER B 1 333 ? 134.336 407.642 13.530 1.00 29.26 333 SER B N 1
ATOM 5961 C CA . SER B 1 333 ? 133.624 408.130 12.373 1.00 31.04 333 SER B CA 1
ATOM 5962 C C . SER B 1 333 ? 134.574 408.865 11.439 1.00 31.40 333 SER B C 1
ATOM 5963 O O . SER B 1 333 ? 135.706 409.219 11.796 1.00 28.95 333 SER B O 1
ATOM 5966 N N . ASP B 1 334 ? 134.099 409.097 10.220 1.00 33.54 334 ASP B N 1
ATOM 5967 C CA . ASP B 1 334 ? 134.867 409.927 9.300 1.00 36.18 334 ASP B CA 1
ATOM 5968 C C . ASP B 1 334 ? 135.129 411.302 9.898 1.00 34.52 334 ASP B C 1
ATOM 5969 O O . ASP B 1 334 ? 136.232 411.843 9.764 1.00 30.30 334 ASP B O 1
ATOM 5974 N N . GLU B 1 335 ? 134.137 411.868 10.600 1.00 34.04 335 GLU B N 1
ATOM 5975 C CA . GLU B 1 335 ? 134.310 413.175 11.231 1.00 33.19 335 GLU B CA 1
ATOM 5976 C C . GLU B 1 335 ? 135.411 413.135 12.265 1.00 31.06 335 GLU B C 1
ATOM 5977 O O . GLU B 1 335 ? 136.233 414.050 12.334 1.00 29.60 335 GLU B O 1
ATOM 5983 N N . ALA B 1 336 ? 135.399 412.118 13.126 1.00 32.05 336 ALA B N 1
ATOM 5984 C CA . ALA B 1 336 ? 136.461 411.985 14.114 1.00 30.30 336 ALA B CA 1
ATOM 5985 C C . ALA B 1 336 ? 137.816 411.823 13.434 1.00 29.16 336 ALA B C 1
ATOM 5986 O O . ALA B 1 336 ? 138.813 412.403 13.879 1.00 26.97 336 ALA B O 1
ATOM 5988 N N . THR B 1 337 ? 137.865 411.057 12.343 1.00 26.13 337 THR B N 1
ATOM 5989 C CA . THR B 1 337 ? 139.127 410.843 11.637 1.00 27.27 337 THR B CA 1
ATOM 5990 C C . THR B 1 337 ? 139.679 412.157 11.090 1.00 29.29 337 THR B C 1
ATOM 5991 O O . THR B 1 337 ? 140.867 412.473 11.257 1.00 24.61 337 THR B O 1
ATOM 5995 N N . ASP B 1 338 ? 138.815 412.963 10.464 1.00 29.12 338 ASP B N 1
ATOM 5996 C CA . ASP B 1 338 ? 139.266 414.256 9.966 1.00 29.49 338 ASP B CA 1
ATOM 5997 C C . ASP B 1 338 ? 139.765 415.121 11.104 1.00 27.18 338 ASP B C 1
ATOM 5998 O O . ASP B 1 338 ? 140.784 415.809 10.968 1.00 27.48 338 ASP B O 1
ATOM 6003 N N . THR B 1 339 ? 139.088 415.070 12.251 1.00 26.41 339 THR B N 1
ATOM 6004 C CA . THR B 1 339 ? 139.527 415.869 13.390 1.00 26.69 339 THR B CA 1
ATOM 6005 C C . THR B 1 339 ? 140.904 415.425 13.872 1.00 24.80 339 THR B C 1
ATOM 6006 O O . THR B 1 339 ? 141.780 416.259 14.123 1.00 24.91 339 THR B O 1
ATOM 6010 N N . VAL B 1 340 ? 141.121 414.109 13.977 1.00 23.67 340 VAL B N 1
ATOM 6011 C CA . VAL B 1 340 ? 142.421 413.600 14.417 1.00 23.47 340 VAL B CA 1
ATOM 6012 C C . VAL B 1 340 ? 143.527 414.078 13.478 1.00 23.38 340 VAL B C 1
ATOM 6013 O O . VAL B 1 340 ? 144.593 414.541 13.920 1.00 21.16 340 VAL B O 1
ATOM 6017 N N . LEU B 1 341 ? 143.277 414.007 12.171 1.00 21.46 341 LEU B N 1
ATOM 6018 C CA . LEU B 1 341 ? 144.315 414.367 11.212 1.00 21.98 341 LEU B CA 1
ATOM 6019 C C . LEU B 1 341 ? 144.596 415.862 11.213 1.00 24.37 341 LEU B C 1
ATOM 6020 O O . LEU B 1 341 ? 145.749 416.276 11.016 1.00 24.82 341 LEU B O 1
ATOM 6025 N N . GLU B 1 342 ? 143.556 416.686 11.411 1.00 25.81 342 GLU B N 1
ATOM 6026 C CA . GLU B 1 342 ? 143.764 418.125 11.495 1.00 26.11 342 GLU B CA 1
ATOM 6027 C C . GLU B 1 342 ? 144.630 418.464 12.683 1.00 24.27 342 GLU B C 1
ATOM 6028 O O . GLU B 1 342 ? 145.518 419.320 12.584 1.00 23.25 342 GLU B O 1
ATOM 6034 N N . HIS B 1 343 ? 144.345 417.857 13.835 1.00 22.28 343 HIS B N 1
ATOM 6035 C CA . HIS B 1 343 ? 145.120 418.189 15.018 1.00 22.40 343 HIS B CA 1
ATOM 6036 C C . HIS B 1 343 ? 146.512 417.574 14.978 1.00 23.55 343 HIS B C 1
ATOM 6037 O O . HIS B 1 343 ? 147.460 418.185 15.468 1.00 21.75 343 HIS B O 1
ATOM 6044 N N . ALA B 1 344 ? 146.655 416.394 14.369 1.00 23.19 344 ALA B N 1
ATOM 6045 C CA . ALA B 1 344 ? 147.990 415.812 14.202 1.00 20.62 344 ALA B CA 1
ATOM 6046 C C . ALA B 1 344 ? 148.911 416.705 13.372 1.00 20.91 344 ALA B C 1
ATOM 6047 O O . ALA B 1 344 ? 150.112 416.800 13.650 1.00 22.65 344 ALA B O 1
ATOM 6049 N N . ALA B 1 345 ? 148.360 417.382 12.356 1.00 23.60 345 ALA B N 1
ATOM 6050 C CA . ALA B 1 345 ? 149.145 418.286 11.524 1.00 22.22 345 ALA B CA 1
ATOM 6051 C C . ALA B 1 345 ? 149.755 419.435 12.321 1.00 23.62 345 ALA B C 1
ATOM 6052 O O . ALA B 1 345 ? 150.742 420.026 11.872 1.00 23.08 345 ALA B O 1
ATOM 6054 N N . ASP B 1 346 ? 149.227 419.721 13.513 1.00 23.21 346 ASP B N 1
ATOM 6055 C CA . ASP B 1 346 ? 149.654 420.836 14.339 1.00 24.11 346 ASP B CA 1
ATOM 6056 C C . ASP B 1 346 ? 150.549 420.421 15.498 1.00 24.13 346 ASP B C 1
ATOM 6057 O O . ASP B 1 346 ? 150.833 421.241 16.369 1.00 26.22 346 ASP B O 1
ATOM 6062 N N . ILE B 1 347 ? 151.005 419.167 15.536 1.00 19.39 347 ILE B N 1
ATOM 6063 C CA . ILE B 1 347 ? 151.911 418.742 16.602 1.00 19.11 347 ILE B CA 1
ATOM 6064 C C . ILE B 1 347 ? 153.202 419.552 16.542 1.00 19.94 347 ILE B C 1
ATOM 6065 O O . ILE B 1 347 ? 153.826 419.686 15.482 1.00 19.78 347 ILE B O 1
ATOM 6070 N N . ALA B 1 348 ? 153.620 420.050 17.695 1.00 18.21 348 ALA B N 1
ATOM 6071 C CA . ALA B 1 348 ? 154.754 420.951 17.798 1.00 21.21 348 ALA B CA 1
ATOM 6072 C C . ALA B 1 348 ? 156.002 420.259 18.318 1.00 23.05 348 ALA B C 1
ATOM 6073 O O . ALA B 1 348 ? 157.095 420.478 17.783 1.00 24.35 348 ALA B O 1
ATOM 6075 N N . SER B 1 349 ? 155.863 419.411 19.291 1.00 19.06 349 SER B N 1
ATOM 6076 C CA . SER B 1 349 ? 157.009 418.775 19.932 1.00 21.52 349 SER B CA 1
ATOM 6077 C C . SER B 1 349 ? 157.340 417.441 19.270 1.00 20.14 349 SER B C 1
ATOM 6078 O O . SER B 1 349 ? 156.432 416.674 18.968 1.00 19.84 349 SER B O 1
ATOM 6081 N N . PRO B 1 350 ? 158.623 417.114 19.101 1.00 19.23 350 PRO B N 1
ATOM 6082 C CA . PRO B 1 350 ? 159.001 415.808 18.527 1.00 18.62 350 PRO B CA 1
ATOM 6083 C C . PRO B 1 350 ? 158.708 414.622 19.435 1.00 22.92 350 PRO B C 1
ATOM 6084 O O . PRO B 1 350 ? 158.906 413.466 19.010 1.00 21.70 350 PRO B O 1
ATOM 6088 N N . PHE B 1 351 ? 158.235 414.867 20.658 1.00 19.00 351 PHE B N 1
ATOM 6089 C CA . PHE B 1 351 ? 157.926 413.810 21.608 1.00 20.87 351 PHE B CA 1
ATOM 6090 C C . PHE B 1 351 ? 156.437 413.624 21.819 1.00 19.52 351 PHE B C 1
ATOM 6091 O O . PHE B 1 351 ? 156.029 412.670 22.486 1.00 19.89 351 PHE B O 1
ATOM 6099 N N . THR B 1 352 ? 155.613 414.481 21.244 1.00 17.17 352 THR B N 1
ATOM 6100 C CA . THR B 1 352 ? 154.182 414.305 21.359 1.00 17.99 352 THR B CA 1
ATOM 6101 C C . THR B 1 352 ? 153.695 413.217 20.418 1.00 19.20 352 THR B C 1
ATOM 6102 O O . THR B 1 352 ? 154.180 413.058 19.309 1.00 19.25 352 THR B O 1
ATOM 6106 N N . GLN B 1 353 ? 152.669 412.493 20.858 1.00 18.81 353 GLN B N 1
ATOM 6107 C CA . GLN B 1 353 ? 151.983 411.583 19.957 1.00 18.93 353 GLN B CA 1
ATOM 6108 C C . GLN B 1 353 ? 150.485 411.728 20.145 1.00 17.83 353 GLN B C 1
ATOM 6109 O O . GLN B 1 353 ? 150.006 411.885 21.273 1.00 18.66 353 GLN B O 1
ATOM 6115 N N . LEU B 1 354 ? 149.764 411.620 19.038 1.00 16.68 354 LEU B N 1
ATOM 6116 C CA . LEU B 1 354 ? 148.330 411.401 19.049 1.00 16.33 354 LEU B CA 1
ATOM 6117 C C . LEU B 1 354 ? 148.152 409.922 18.734 1.00 16.49 354 LEU B C 1
ATOM 6118 O O . LEU B 1 354 ? 148.332 409.505 17.588 1.00 18.02 354 LEU B O 1
ATOM 6123 N N . GLU B 1 355 ? 147.762 409.150 19.745 1.00 16.71 355 GLU B N 1
ATOM 6124 C CA . GLU B 1 355 ? 147.762 407.693 19.669 1.00 18.92 355 GLU B CA 1
ATOM 6125 C C . GLU B 1 355 ? 146.365 407.226 19.324 1.00 18.22 355 GLU B C 1
ATOM 6126 O O . GLU B 1 355 ? 145.388 407.721 19.888 1.00 19.50 355 GLU B O 1
ATOM 6132 N N . LEU B 1 356 ? 146.280 406.257 18.415 1.00 18.03 356 LEU B N 1
ATOM 6133 C CA . LEU B 1 356 ? 145.019 405.612 18.063 1.00 16.28 356 LEU B CA 1
ATOM 6134 C C . LEU B 1 356 ? 145.242 404.124 18.256 1.00 17.08 356 LEU B C 1
ATOM 6135 O O . LEU B 1 356 ? 146.002 403.505 17.497 1.00 18.58 356 LEU B O 1
ATOM 6140 N N . LEU B 1 357 ? 144.616 403.585 19.282 1.00 16.44 357 LEU B N 1
ATOM 6141 C CA . LEU B 1 357 ? 144.742 402.194 19.679 1.00 16.01 357 LEU B CA 1
ATOM 6142 C C . LEU B 1 357 ? 143.438 401.460 19.431 1.00 17.84 357 LEU B C 1
ATOM 6143 O O . LEU B 1 357 ? 142.354 402.045 19.494 1.00 18.27 357 LEU B O 1
ATOM 6148 N N . TYR B 1 358 ? 143.547 400.156 19.158 1.00 17.07 358 TYR B N 1
ATOM 6149 C CA . TYR B 1 358 ? 142.387 399.306 18.981 1.00 19.35 358 TYR B CA 1
ATOM 6150 C C . TYR B 1 358 ? 142.555 398.132 19.930 1.00 18.56 358 TYR B C 1
ATOM 6151 O O . TYR B 1 358 ? 143.510 397.350 19.791 1.00 16.87 358 TYR B O 1
ATOM 6160 N N . LEU B 1 359 ? 141.683 398.027 20.920 1.00 15.55 359 LEU B N 1
ATOM 6161 C CA . LEU B 1 359 ? 141.673 396.920 21.864 1.00 16.37 359 LEU B CA 1
ATOM 6162 C C . LEU B 1 359 ? 140.712 395.826 21.399 1.00 18.35 359 LEU B C 1
ATOM 6163 O O . LEU B 1 359 ? 140.998 395.148 20.411 1.00 16.85 359 LEU B O 1
ATOM 6168 N N . GLY B 1 360 ? 139.558 395.682 22.049 1.00 17.11 360 GLY B N 1
ATOM 6169 C CA . GLY B 1 360 ? 138.661 394.622 21.609 1.00 18.52 360 GLY B CA 1
ATOM 6170 C C . GLY B 1 360 ? 139.290 393.267 21.833 1.00 17.34 360 GLY B C 1
ATOM 6171 O O . GLY B 1 360 ? 139.948 393.031 22.847 1.00 18.59 360 GLY B O 1
ATOM 6172 N N . GLY B 1 361 ? 139.046 392.339 20.904 1.00 18.00 361 GLY B N 1
ATOM 6173 C CA . GLY B 1 361 ? 139.613 390.998 21.066 1.00 17.47 361 GLY B CA 1
ATOM 6174 C C . GLY B 1 361 ? 139.264 390.398 22.405 1.00 18.80 361 GLY B C 1
ATOM 6175 O O . GLY B 1 361 ? 138.122 390.485 22.867 1.00 17.15 361 GLY B O 1
ATOM 6176 N N . ALA B 1 362 ? 140.252 389.774 23.062 1.00 18.93 362 ALA B N 1
ATOM 6177 C CA . ALA B 1 362 ? 140.001 389.137 24.349 1.00 17.52 362 ALA B CA 1
ATOM 6178 C C . ALA B 1 362 ? 139.550 390.129 25.422 1.00 18.53 362 ALA B C 1
ATOM 6179 O O . ALA B 1 362 ? 138.835 389.741 26.359 1.00 19.88 362 ALA B O 1
ATOM 6181 N N . VAL B 1 363 ? 139.935 391.407 25.314 1.00 16.40 363 VAL B N 1
ATOM 6182 C CA . VAL B 1 363 ? 139.521 392.388 26.324 1.00 18.04 363 VAL B CA 1
ATOM 6183 C C . VAL B 1 363 ? 137.997 392.518 26.354 1.00 17.60 363 VAL B C 1
ATOM 6184 O O . VAL B 1 363 ? 137.384 392.584 27.423 1.00 19.42 363 VAL B O 1
ATOM 6188 N N . ALA B 1 364 ? 137.381 392.514 25.190 1.00 18.65 364 ALA B N 1
ATOM 6189 C CA . ALA B 1 364 ? 135.944 392.750 25.093 1.00 21.71 364 ALA B CA 1
ATOM 6190 C C . ALA B 1 364 ? 135.139 391.487 25.311 1.00 25.05 364 ALA B C 1
ATOM 6191 O O . ALA B 1 364 ? 133.905 391.564 25.382 1.00 24.25 364 ALA B O 1
ATOM 6193 N N . ARG B 1 365 ? 135.776 390.330 25.438 1.00 22.28 365 ARG B N 1
ATOM 6194 C CA . ARG B 1 365 ? 135.016 389.112 25.708 1.00 22.38 365 ARG B CA 1
ATOM 6195 C C . ARG B 1 365 ? 134.782 388.860 27.199 1.00 25.96 365 ARG B C 1
ATOM 6196 O O . ARG B 1 365 ? 134.031 387.943 27.553 1.00 27.31 365 ARG B O 1
ATOM 6204 N N . VAL B 1 366 ? 135.364 389.670 28.077 1.00 20.81 366 VAL B N 1
ATOM 6205 C CA . VAL B 1 366 ? 135.173 389.543 29.514 1.00 21.35 366 VAL B CA 1
ATOM 6206 C C . VAL B 1 366 ? 133.925 390.360 29.830 1.00 24.60 366 VAL B C 1
ATOM 6207 O O . VAL B 1 366 ? 133.844 391.508 29.384 1.00 22.30 366 VAL B O 1
ATOM 6211 N N . PRO B 1 367 ? 132.944 389.847 30.579 1.00 25.64 367 PRO B N 1
ATOM 6212 C CA . PRO B 1 367 ? 131.729 390.644 30.816 1.00 26.50 367 PRO B CA 1
ATOM 6213 C C . PRO B 1 367 ? 132.075 391.929 31.545 1.00 25.87 367 PRO B C 1
ATOM 6214 O O . PRO B 1 367 ? 132.966 391.956 32.395 1.00 25.16 367 PRO B O 1
ATOM 6218 N N . ASP B 1 368 ? 131.361 393.013 31.183 1.00 27.91 368 ASP B N 1
ATOM 6219 C CA . ASP B 1 368 ? 131.611 394.327 31.774 1.00 26.68 368 ASP B CA 1
ATOM 6220 C C . ASP B 1 368 ? 131.668 394.285 33.295 1.00 28.47 368 ASP B C 1
ATOM 6221 O O . ASP B 1 368 ? 132.500 394.968 33.911 1.00 26.26 368 ASP B O 1
ATOM 6226 N N . ASP B 1 369 ? 130.779 393.522 33.926 1.00 27.17 369 ASP B N 1
ATOM 6227 C CA . ASP B 1 369 ? 130.714 393.535 35.379 1.00 28.07 369 ASP B CA 1
ATOM 6228 C C . ASP B 1 369 ? 131.782 392.679 36.045 1.00 26.63 369 ASP B C 1
ATOM 6229 O O . ASP B 1 369 ? 131.857 392.674 37.276 1.00 25.97 369 ASP B O 1
ATOM 6234 N N . ALA B 1 370 ? 132.622 391.972 35.278 1.00 24.54 370 ALA B N 1
ATOM 6235 C CA . ALA B 1 370 ? 133.499 390.971 35.885 1.00 25.41 370 ALA B CA 1
ATOM 6236 C C . ALA B 1 370 ? 134.678 391.586 36.648 1.00 21.00 370 ALA B C 1
ATOM 6237 O O . ALA B 1 370 ? 135.259 390.916 37.515 1.00 20.90 370 ALA B O 1
ATOM 6239 N N . THR B 1 371 ? 135.046 392.825 36.333 1.00 21.04 371 THR B N 1
ATOM 6240 C CA . THR B 1 371 ? 136.113 393.530 37.032 1.00 18.79 371 THR B CA 1
ATOM 6241 C C . THR B 1 371 ? 135.686 394.978 37.185 1.00 21.10 371 THR B C 1
ATOM 6242 O O . THR B 1 371 ? 134.623 395.378 36.699 1.00 20.33 371 THR B O 1
ATOM 6246 N N . ALA B 1 372 ? 136.516 395.761 37.880 1.00 18.37 372 ALA B N 1
ATOM 6247 C CA . ALA B 1 372 ? 136.273 397.187 38.019 1.00 19.18 372 ALA B CA 1
ATOM 6248 C C . ALA B 1 372 ? 136.717 397.995 36.801 1.00 21.11 372 ALA B C 1
ATOM 6249 O O . ALA B 1 372 ? 136.493 399.194 36.761 1.00 21.70 372 ALA B O 1
ATOM 6251 N N . TYR B 1 373 ? 137.295 397.381 35.783 1.00 19.02 373 TYR B N 1
ATOM 6252 C CA . TYR B 1 373 ? 137.735 398.118 34.611 1.00 18.04 373 TYR B CA 1
ATOM 6253 C C . TYR B 1 373 ? 136.553 398.440 33.704 1.00 20.60 373 TYR B C 1
ATOM 6254 O O . TYR B 1 373 ? 135.824 397.515 33.298 1.00 19.20 373 TYR B O 1
ATOM 6263 N N . PRO B 1 374 ? 136.317 399.711 33.384 1.00 19.05 374 PRO B N 1
ATOM 6264 C CA . PRO B 1 374 ? 135.192 400.108 32.525 1.00 18.76 374 PRO B CA 1
ATOM 6265 C C . PRO B 1 374 ? 135.600 400.170 31.064 1.00 19.13 374 PRO B C 1
ATOM 6266 O O . PRO B 1 374 ? 136.786 400.251 30.719 1.00 20.44 374 PRO B O 1
ATOM 6270 N N . ASN B 1 375 ? 134.593 400.131 30.203 1.00 19.20 375 ASN B N 1
ATOM 6271 C CA . ASN B 1 375 ? 134.673 400.367 28.761 1.00 20.37 375 ASN B CA 1
ATOM 6272 C C . ASN B 1 375 ? 135.367 399.274 27.964 1.00 22.95 375 ASN B C 1
ATOM 6273 O O . ASN B 1 375 ? 135.928 399.556 26.904 1.00 20.42 375 ASN B O 1
ATOM 6278 N N . ARG B 1 376 ? 135.256 398.031 28.425 1.00 20.65 376 ARG B N 1
ATOM 6279 C CA . ARG B 1 376 ? 135.694 396.897 27.600 1.00 20.68 376 ARG B CA 1
ATOM 6280 C C . ARG B 1 376 ? 135.028 396.849 26.230 1.00 21.46 376 ARG B C 1
ATOM 6281 O O . ARG B 1 376 ? 135.617 396.331 25.268 1.00 21.67 376 ARG B O 1
ATOM 6289 N N . GLN B 1 377 ? 133.790 397.332 26.111 1.00 21.53 377 GLN B N 1
ATOM 6290 C CA . GLN B 1 377 ? 133.087 397.216 24.838 1.00 23.73 377 GLN B CA 1
ATOM 6291 C C . GLN B 1 377 ? 133.375 398.354 23.854 1.00 24.59 377 GLN B C 1
ATOM 6292 O O . GLN B 1 377 ? 132.828 398.338 22.745 1.00 27.53 377 GLN B O 1
ATOM 6298 N N . SER B 1 378 ? 134.193 399.351 24.228 1.00 20.62 378 SER B N 1
ATOM 6299 C CA . SER B 1 378 ? 134.677 400.345 23.295 1.00 22.33 378 SER B CA 1
ATOM 6300 C C . SER B 1 378 ? 136.041 399.910 22.786 1.00 22.65 378 SER B C 1
ATOM 6301 O O . SER B 1 378 ? 136.974 399.831 23.589 1.00 23.32 378 SER B O 1
ATOM 6304 N N . PRO B 1 379 ? 136.215 399.667 21.510 1.00 21.04 379 PRO B N 1
ATOM 6305 C CA . PRO B 1 379 ? 137.515 399.151 21.065 1.00 21.98 379 PRO B CA 1
ATOM 6306 C C . PRO B 1 379 ? 138.539 400.238 20.825 1.00 22.02 379 PRO B C 1
ATOM 6307 O O . PRO B 1 379 ? 139.734 399.961 20.944 1.00 21.87 379 PRO B O 1
ATOM 6311 N N . PHE B 1 380 ? 138.136 401.463 20.501 1.00 18.74 380 PHE B N 1
ATOM 6312 C CA . PHE B 1 380 ? 139.105 402.492 20.163 1.00 18.96 380 PHE B CA 1
ATOM 6313 C C . PHE B 1 380 ? 139.508 403.284 21.401 1.00 19.99 380 PHE B C 1
ATOM 6314 O O . PHE B 1 380 ? 138.686 403.582 22.273 1.00 20.38 380 PHE B O 1
ATOM 6322 N N . VAL B 1 381 ? 140.792 403.609 21.481 1.00 18.65 381 VAL B N 1
ATOM 6323 C CA . VAL B 1 381 ? 141.311 404.561 22.455 1.00 19.39 381 VAL B CA 1
ATOM 6324 C C . VAL B 1 381 ? 142.082 405.616 21.692 1.00 21.49 381 VAL B C 1
ATOM 6325 O O . VAL B 1 381 ? 142.894 405.292 20.809 1.00 19.08 381 VAL B O 1
ATOM 6329 N N . THR B 1 382 ? 141.807 406.890 21.997 1.00 20.65 382 THR B N 1
ATOM 6330 C CA . THR B 1 382 ? 142.606 407.969 21.455 1.00 20.73 382 THR B CA 1
ATOM 6331 C C . THR B 1 382 ? 143.268 408.687 22.615 1.00 20.16 382 THR B C 1
ATOM 6332 O O . THR B 1 382 ? 142.630 408.939 23.638 1.00 22.42 382 THR B O 1
ATOM 6336 N N . ASN B 1 383 ? 144.575 408.911 22.500 1.00 18.38 383 ASN B N 1
ATOM 6337 C CA . ASN B 1 383 ? 145.343 409.549 23.555 1.00 18.70 383 ASN B CA 1
ATOM 6338 C C . ASN B 1 383 ? 146.087 410.725 22.942 1.00 21.92 383 ASN B C 1
ATOM 6339 O O . ASN B 1 383 ? 146.946 410.537 22.071 1.00 20.11 383 ASN B O 1
ATOM 6344 N N . LEU B 1 384 ? 145.753 411.940 23.383 1.00 20.21 384 LEU B N 1
ATOM 6345 C CA . LEU B 1 384 ? 146.506 413.119 22.977 1.00 19.02 384 LEU B CA 1
ATOM 6346 C C . LEU B 1 384 ? 147.605 413.271 24.013 1.00 19.59 384 LEU B C 1
ATOM 6347 O O . LEU B 1 384 ? 147.398 413.799 25.105 1.00 20.11 384 LEU B O 1
ATOM 6352 N N . ALA B 1 385 ? 148.764 412.676 23.713 1.00 18.42 385 ALA B N 1
ATOM 6353 C CA . ALA B 1 385 ? 149.855 412.546 24.677 1.00 17.13 385 ALA B CA 1
ATOM 6354 C C . ALA B 1 385 ? 150.934 413.573 24.364 1.00 18.76 385 ALA B C 1
ATOM 6355 O O . ALA B 1 385 ? 151.907 413.308 23.656 1.00 19.04 385 ALA B O 1
ATOM 6357 N N . ALA B 1 386 ? 150.741 414.784 24.891 1.00 18.15 386 ALA B N 1
ATOM 6358 C CA . ALA B 1 386 ? 151.746 415.818 24.732 1.00 16.90 386 ALA B CA 1
ATOM 6359 C C . ALA B 1 386 ? 152.937 415.571 25.642 1.00 16.85 386 ALA B C 1
ATOM 6360 O O . ALA B 1 386 ? 152.804 415.172 26.803 1.00 18.06 386 ALA B O 1
ATOM 6362 N N . ALA B 1 387 ? 154.125 415.816 25.107 1.00 17.21 387 ALA B N 1
ATOM 6363 C CA . ALA B 1 387 ? 155.340 415.619 25.868 1.00 16.67 387 ALA B CA 1
ATOM 6364 C C . ALA B 1 387 ? 156.389 416.543 25.285 1.00 17.32 387 ALA B C 1
ATOM 6365 O O . ALA B 1 387 ? 156.482 416.693 24.061 1.00 19.81 387 ALA B O 1
ATOM 6367 N N . TRP B 1 388 ? 157.189 417.141 26.160 1.00 17.83 388 TRP B N 1
ATOM 6368 C CA . TRP B 1 388 ? 158.137 418.158 25.709 1.00 19.82 388 TRP B CA 1
ATOM 6369 C C . TRP B 1 388 ? 159.208 418.351 26.773 1.00 20.23 388 TRP B C 1
ATOM 6370 O O . TRP B 1 388 ? 159.209 417.700 27.821 1.00 20.56 388 TRP B O 1
ATOM 6381 N N . MET B 1 389 ? 160.102 419.309 26.524 1.00 20.53 389 MET B N 1
ATOM 6382 C CA . MET B 1 389 ? 161.233 419.540 27.417 1.00 24.93 389 MET B CA 1
ATOM 6383 C C . MET B 1 389 ? 161.188 420.883 28.127 1.00 22.55 389 MET B C 1
ATOM 6384 O O . MET B 1 389 ? 161.428 420.942 29.345 1.00 25.66 389 MET B O 1
ATOM 6389 N N . ASP B 1 390 ? 160.902 421.949 27.389 1.00 24.37 390 ASP B N 1
ATOM 6390 C CA . ASP B 1 390 ? 161.128 423.314 27.859 1.00 27.04 390 ASP B CA 1
ATOM 6391 C C . ASP B 1 390 ? 159.968 423.734 28.757 1.00 26.41 390 ASP B C 1
ATOM 6392 O O . ASP B 1 390 ? 158.828 423.776 28.289 1.00 23.31 390 ASP B O 1
ATOM 6397 N N . PRO B 1 391 ? 160.199 424.003 30.041 1.00 24.91 391 PRO B N 1
ATOM 6398 C CA . PRO B 1 391 ? 159.095 424.425 30.918 1.00 27.28 391 PRO B CA 1
ATOM 6399 C C . PRO B 1 391 ? 158.414 425.731 30.499 1.00 26.43 391 PRO B C 1
ATOM 6400 O O . PRO B 1 391 ? 157.253 425.940 30.859 1.00 28.45 391 PRO B O 1
ATOM 6404 N N . THR B 1 392 ? 159.070 426.604 29.740 1.00 27.44 392 THR B N 1
ATOM 6405 C CA . THR B 1 392 ? 158.352 427.787 29.259 1.00 29.19 392 THR B CA 1
ATOM 6406 C C . THR B 1 392 ? 157.433 427.489 28.078 1.00 29.65 392 THR B C 1
ATOM 6407 O O . THR B 1 392 ? 156.732 428.391 27.603 1.00 25.46 392 THR B O 1
ATOM 6411 N N . GLU B 1 393 ? 157.386 426.239 27.611 1.00 25.86 393 GLU B N 1
ATOM 6412 C CA . GLU B 1 393 ? 156.514 425.861 26.511 1.00 27.29 393 GLU B CA 1
ATOM 6413 C C . GLU B 1 393 ? 155.258 425.153 26.993 1.00 22.14 393 GLU B C 1
ATOM 6414 O O . GLU B 1 393 ? 154.507 424.664 26.151 1.00 25.69 393 GLU B O 1
ATOM 6420 N N . ASP B 1 394 ? 155.036 425.070 28.316 1.00 21.42 394 ASP B N 1
ATOM 6421 C CA . ASP B 1 394 ? 153.941 424.246 28.837 1.00 23.13 394 ASP B CA 1
ATOM 6422 C C . ASP B 1 394 ? 152.613 424.607 28.181 1.00 22.68 394 ASP B C 1
ATOM 6423 O O . ASP B 1 394 ? 151.822 423.727 27.819 1.00 22.25 394 ASP B O 1
ATOM 6428 N N . ALA B 1 395 ? 152.330 425.907 28.037 1.00 24.60 395 ALA B N 1
ATOM 6429 C CA . ALA B 1 395 ? 151.007 426.304 27.579 1.00 24.33 395 ALA B CA 1
ATOM 6430 C C . ALA B 1 395 ? 150.714 425.834 26.167 1.00 22.90 395 ALA B C 1
ATOM 6431 O O . ALA B 1 395 ? 149.590 425.425 25.879 1.00 22.46 395 ALA B O 1
ATOM 6433 N N . ARG B 1 396 ? 151.702 425.871 25.272 1.00 22.58 396 ARG B N 1
ATOM 6434 C CA . ARG B 1 396 ? 151.451 425.534 23.879 1.00 21.27 396 ARG B CA 1
ATOM 6435 C C . ARG B 1 396 ? 151.156 424.048 23.727 1.00 21.80 396 ARG B C 1
ATOM 6436 O O . ARG B 1 396 ? 150.292 423.653 22.935 1.00 21.42 396 ARG B O 1
ATOM 6444 N N . HIS B 1 397 ? 151.887 423.212 24.466 1.00 25.14 397 HIS B N 1
ATOM 6445 C CA . HIS B 1 397 ? 151.657 421.771 24.326 1.00 21.79 397 HIS B CA 1
ATOM 6446 C C . HIS B 1 397 ? 150.410 421.311 25.054 1.00 22.45 397 HIS B C 1
ATOM 6447 O O . HIS B 1 397 ? 149.690 420.422 24.562 1.00 21.28 397 HIS B O 1
ATOM 6454 N N . THR B 1 398 ? 150.180 421.855 26.253 1.00 21.36 398 THR B N 1
ATOM 6455 C CA . THR B 1 398 ? 148.936 421.601 26.954 1.00 21.66 398 THR B CA 1
ATOM 6456 C C . THR B 1 398 ? 147.734 422.039 26.111 1.00 22.10 398 THR B C 1
ATOM 6457 O O . THR B 1 398 ? 146.719 421.332 26.048 1.00 21.30 398 THR B O 1
ATOM 6461 N N . ALA B 1 399 ? 147.829 423.209 25.445 1.00 21.63 399 ALA B N 1
ATOM 6462 C CA . ALA B 1 399 ? 146.730 423.680 24.597 1.00 23.77 399 ALA B CA 1
ATOM 6463 C C . ALA B 1 399 ? 146.466 422.755 23.412 1.00 24.47 399 ALA B C 1
ATOM 6464 O O . ALA B 1 399 ? 145.312 422.550 23.012 1.00 21.04 399 ALA B O 1
ATOM 6466 N N . TRP B 1 400 ? 147.512 422.156 22.842 1.00 21.06 400 TRP B N 1
ATOM 6467 C CA . TRP B 1 400 ? 147.285 421.221 21.747 1.00 21.87 400 TRP B CA 1
ATOM 6468 C C . TRP B 1 400 ? 146.441 420.023 22.196 1.00 19.85 400 TRP B C 1
ATOM 6469 O O . TRP B 1 400 ? 145.491 419.634 21.505 1.00 19.63 400 TRP B O 1
ATOM 6480 N N . ALA B 1 401 ? 146.751 419.469 23.369 1.00 19.21 401 ALA B N 1
ATOM 6481 C CA . ALA B 1 401 ? 146.025 418.302 23.862 1.00 21.85 401 ALA B CA 1
ATOM 6482 C C . ALA B 1 401 ? 144.595 418.689 24.211 1.00 19.83 401 ALA B C 1
ATOM 6483 O O . ALA B 1 401 ? 143.662 417.989 23.840 1.00 19.85 401 ALA B O 1
ATOM 6485 N N . ARG B 1 402 ? 144.404 419.860 24.835 1.00 20.52 402 ARG B N 1
ATOM 6486 C CA . ARG B 1 402 ? 143.054 420.281 25.223 1.00 22.13 402 ARG B CA 1
ATOM 6487 C C . ARG B 1 402 ? 142.172 420.554 24.008 1.00 22.99 402 ARG B C 1
ATOM 6488 O O . ARG B 1 402 ? 140.996 420.155 23.982 1.00 21.41 402 ARG B O 1
ATOM 6496 N N . GLU B 1 403 ? 142.694 421.270 23.002 1.00 22.48 403 GLU B N 1
ATOM 6497 C CA . GLU B 1 403 ? 141.873 421.593 21.840 1.00 23.63 403 GLU B CA 1
ATOM 6498 C C . GLU B 1 403 ? 141.545 420.350 21.014 1.00 23.27 403 GLU B C 1
ATOM 6499 O O . GLU B 1 403 ? 140.440 420.225 20.476 1.00 21.44 403 GLU B O 1
ATOM 6505 N N . GLY B 1 404 ? 142.492 419.419 20.891 1.00 20.96 404 GLY B N 1
ATOM 6506 C CA . GLY B 1 404 ? 142.189 418.191 20.188 1.00 21.26 404 GLY B CA 1
ATOM 6507 C C . GLY B 1 404 ? 141.133 417.376 20.914 1.00 19.87 404 GLY B C 1
ATOM 6508 O O . GLY B 1 404 ? 140.205 416.856 20.292 1.00 22.11 404 GLY B O 1
ATOM 6509 N N . TYR B 1 405 ? 141.250 417.276 22.238 1.00 21.05 405 TYR B N 1
ATOM 6510 C CA . TYR B 1 405 ? 140.223 416.570 23.011 1.00 21.84 405 TYR B CA 1
ATOM 6511 C C . TYR B 1 405 ? 138.865 417.244 22.853 1.00 22.16 405 TYR B C 1
ATOM 6512 O O . TYR B 1 405 ? 137.848 416.581 22.597 1.00 21.62 405 TYR B O 1
ATOM 6521 N N . ARG B 1 406 ? 138.836 418.569 22.995 1.00 20.60 406 ARG B N 1
ATOM 6522 C CA . ARG B 1 406 ? 137.560 419.264 22.881 1.00 22.32 406 ARG B CA 1
ATOM 6523 C C . ARG B 1 406 ? 136.935 419.048 21.529 1.00 21.07 406 ARG B C 1
ATOM 6524 O O . ARG B 1 406 ? 135.706 418.914 21.420 1.00 21.86 406 ARG B O 1
ATOM 6532 N N . ALA B 1 407 ? 137.743 419.057 20.474 1.00 20.57 407 ALA B N 1
ATOM 6533 C CA . ALA B 1 407 ? 137.238 418.831 19.138 1.00 20.13 407 ALA B CA 1
ATOM 6534 C C . ALA B 1 407 ? 136.698 417.408 18.949 1.00 24.32 407 ALA B C 1
ATOM 6535 O O . ALA B 1 407 ? 135.879 417.190 18.049 1.00 25.89 407 ALA B O 1
ATOM 6537 N N . LEU B 1 408 ? 137.151 416.441 19.762 1.00 21.02 408 LEU B N 1
ATOM 6538 C CA . LEU B 1 408 ? 136.692 415.059 19.662 1.00 24.00 408 LEU B CA 1
ATOM 6539 C C . LEU B 1 408 ? 135.728 414.635 20.761 1.00 27.04 408 LEU B C 1
ATOM 6540 O O . LEU B 1 408 ? 135.160 413.536 20.666 1.00 26.09 408 LEU B O 1
ATOM 6545 N N . ALA B 1 409 ? 135.515 415.459 21.797 1.00 26.49 409 ALA B N 1
ATOM 6546 C CA . ALA B 1 409 ? 134.942 414.937 23.037 1.00 25.57 409 ALA B CA 1
ATOM 6547 C C . ALA B 1 409 ? 133.542 414.369 22.832 1.00 27.93 409 ALA B C 1
ATOM 6548 O O . ALA B 1 409 ? 133.173 413.395 23.499 1.00 26.50 409 ALA B O 1
ATOM 6550 N N . GLY B 1 410 ? 132.779 414.933 21.891 1.00 28.06 410 GLY B N 1
ATOM 6551 C CA . GLY B 1 410 ? 131.430 414.461 21.648 1.00 29.21 410 GLY B CA 1
ATOM 6552 C C . GLY B 1 410 ? 131.382 413.027 21.155 1.00 27.29 410 GLY B C 1
ATOM 6553 O O . GLY B 1 410 ? 130.401 412.317 21.403 1.00 29.39 410 GLY B O 1
ATOM 6554 N N . HIS B 1 411 ? 132.439 412.575 20.458 1.00 24.85 411 HIS B N 1
ATOM 6555 C CA . HIS B 1 411 ? 132.530 411.195 19.989 1.00 27.98 411 HIS B CA 1
ATOM 6556 C C . HIS B 1 411 ? 133.148 410.285 21.022 1.00 26.38 411 HIS B C 1
ATOM 6557 O O . HIS B 1 411 ? 133.171 409.055 20.830 1.00 24.80 411 HIS B O 1
ATOM 6564 N N . LEU B 1 412 ? 133.676 410.853 22.082 1.00 27.72 412 LEU B N 1
ATOM 6565 C CA . LEU B 1 412 ? 134.369 410.067 23.069 1.00 25.65 412 LEU B CA 1
ATOM 6566 C C . LEU B 1 412 ? 133.387 409.633 24.121 1.00 32.75 412 LEU B C 1
ATOM 6567 O O . LEU B 1 412 ? 132.368 410.284 24.372 1.00 34.30 412 LEU B O 1
ATOM 6572 N N . SER B 1 413 ? 133.682 408.510 24.720 1.00 30.01 413 SER B N 1
ATOM 6573 C CA . SER B 1 413 ? 133.041 408.149 25.956 1.00 34.77 413 SER B CA 1
ATOM 6574 C C . SER B 1 413 ? 134.115 407.546 26.820 1.00 32.53 413 SER B C 1
ATOM 6575 O O . SER B 1 413 ? 135.179 407.165 26.328 1.00 32.91 413 SER B O 1
ATOM 6578 N N . GLY B 1 414 ? 133.836 407.511 28.108 1.00 35.05 414 GLY B N 1
ATOM 6579 C CA . GLY B 1 414 ? 134.752 406.979 29.080 1.00 27.76 414 GLY B CA 1
ATOM 6580 C C . GLY B 1 414 ? 136.180 407.465 28.965 1.00 26.95 414 GLY B C 1
ATOM 6581 O O . GLY B 1 414 ? 136.594 408.185 28.052 1.00 32.70 414 GLY B O 1
ATOM 6582 N N . GLY B 1 415 ? 136.942 407.080 29.944 1.00 21.89 415 GLY B N 1
ATOM 6583 C CA . GLY B 1 415 ? 138.328 407.455 29.958 1.00 23.28 415 GLY B CA 1
ATOM 6584 C C . GLY B 1 415 ? 139.007 406.404 30.788 1.00 20.44 415 GLY B C 1
ATOM 6585 O O . GLY B 1 415 ? 138.441 405.914 31.755 1.00 24.54 415 GLY B O 1
ATOM 6586 N N . TYR B 1 416 ? 140.211 406.040 30.393 1.00 18.77 416 TYR B N 1
ATOM 6587 C CA . TYR B 1 416 ? 141.048 405.119 31.160 1.00 19.65 416 TYR B CA 1
ATOM 6588 C C . TYR B 1 416 ? 141.643 405.861 32.343 1.00 17.42 416 TYR B C 1
ATOM 6589 O O . TYR B 1 416 ? 142.323 406.886 32.139 1.00 19.38 416 TYR B O 1
ATOM 6598 N N . VAL B 1 417 ? 141.420 405.368 33.567 1.00 17.26 417 VAL B N 1
ATOM 6599 C CA . VAL B 1 417 ? 141.927 406.077 34.746 1.00 19.08 417 VAL B CA 1
ATOM 6600 C C . VAL B 1 417 ? 143.446 406.263 34.685 1.00 20.87 417 VAL B C 1
ATOM 6601 O O . VAL B 1 417 ? 143.984 407.267 35.169 1.00 20.39 417 VAL B O 1
ATOM 6605 N N . ASN B 1 418 ? 144.160 405.350 34.034 1.00 17.78 418 ASN B N 1
ATOM 6606 C CA . ASN B 1 418 ? 145.612 405.456 33.949 1.00 17.95 418 ASN B CA 1
ATOM 6607 C C . ASN B 1 418 ? 146.112 406.473 32.928 1.00 18.13 418 ASN B C 1
ATOM 6608 O O . ASN B 1 418 ? 147.333 406.646 32.828 1.00 17.97 418 ASN B O 1
ATOM 6613 N N . PHE B 1 419 ? 145.237 407.127 32.152 1.00 18.31 419 PHE B N 1
ATOM 6614 C CA . PHE B 1 419 ? 145.670 408.197 31.258 1.00 16.95 419 PHE B CA 1
ATOM 6615 C C . PHE B 1 419 ? 145.137 409.558 31.701 1.00 19.60 419 PHE B C 1
ATOM 6616 O O . PHE B 1 419 ? 145.121 410.483 30.894 1.00 23.47 419 PHE B O 1
ATOM 6624 N N . MET B 1 420 ? 144.688 409.681 32.947 1.00 19.40 420 MET B N 1
ATOM 6625 C CA A MET B 1 420 ? 144.130 410.952 33.399 0.50 22.35 420 MET B CA 1
ATOM 6626 C CA B MET B 1 420 ? 144.128 410.948 33.417 0.50 22.35 420 MET B CA 1
ATOM 6627 C C . MET B 1 420 ? 145.228 411.903 33.852 1.00 24.04 420 MET B C 1
ATOM 6628 O O . MET B 1 420 ? 146.264 411.509 34.403 1.00 21.16 420 MET B O 1
ATOM 6637 N N . ASN B 1 421 ? 144.974 413.179 33.663 1.00 20.61 421 ASN B N 1
ATOM 6638 C CA . ASN B 1 421 ? 145.951 414.218 33.942 1.00 23.42 421 ASN B CA 1
ATOM 6639 C C . ASN B 1 421 ? 145.666 414.869 35.299 1.00 23.11 421 ASN B C 1
ATOM 6640 O O . ASN B 1 421 ? 144.648 414.575 35.943 1.00 22.59 421 ASN B O 1
ATOM 6645 N N . PRO B 1 422 ? 146.565 415.738 35.803 1.00 23.50 422 PRO B N 1
ATOM 6646 C CA . PRO B 1 422 ? 146.412 416.228 37.180 1.00 25.11 422 PRO B CA 1
ATOM 6647 C C . PRO B 1 422 ? 145.171 417.066 37.403 1.00 24.62 422 PRO B C 1
ATOM 6648 O O . PRO B 1 422 ? 144.807 417.274 38.569 1.00 24.33 422 PRO B O 1
ATOM 6652 N N . GLY B 1 423 ? 144.528 417.528 36.339 1.00 22.32 423 GLY B N 1
ATOM 6653 C CA . GLY B 1 423 ? 143.319 418.321 36.413 1.00 25.75 423 GLY B CA 1
ATOM 6654 C C . GLY B 1 423 ? 142.045 417.545 36.273 1.00 28.71 423 GLY B C 1
ATOM 6655 O O . GLY B 1 423 ? 140.961 418.132 36.194 1.00 27.12 423 GLY B O 1
ATOM 6656 N N . GLU B 1 424 ? 142.115 416.214 36.237 1.00 25.17 424 GLU B N 1
ATOM 6657 C CA . GLU B 1 424 ? 140.952 415.411 35.878 1.00 27.47 424 GLU B CA 1
ATOM 6658 C C . GLU B 1 424 ? 140.366 414.652 37.059 1.00 30.12 424 GLU B C 1
ATOM 6659 O O . GLU B 1 424 ? 139.738 413.602 36.870 1.00 26.06 424 GLU B O 1
ATOM 6665 N N . ALA B 1 425 ? 140.548 415.151 38.282 1.00 27.63 425 ALA B N 1
ATOM 6666 C CA . ALA B 1 425 ? 139.934 414.459 39.415 1.00 32.74 425 ALA B CA 1
ATOM 6667 C C . ALA B 1 425 ? 138.425 414.296 39.228 1.00 34.64 425 ALA B C 1
ATOM 6668 O O . ALA B 1 425 ? 137.844 413.326 39.730 1.00 34.37 425 ALA B O 1
ATOM 6670 N N . ASP B 1 426 ? 137.791 415.177 38.437 1.00 32.38 426 ASP B N 1
ATOM 6671 C CA . ASP B 1 426 ? 136.345 415.177 38.228 1.00 35.49 426 ASP B CA 1
ATOM 6672 C C . ASP B 1 426 ? 135.852 414.128 37.241 1.00 37.37 426 ASP B C 1
ATOM 6673 O O . ASP B 1 426 ? 134.635 413.936 37.134 1.00 34.06 426 ASP B O 1
ATOM 6678 N N . ARG B 1 427 ? 136.736 413.468 36.492 1.00 33.13 427 ARG B N 1
ATOM 6679 C CA . ARG B 1 427 ? 136.257 412.502 35.506 1.00 32.36 427 ARG B CA 1
ATOM 6680 C C . ARG B 1 427 ? 135.965 411.109 36.087 1.00 29.20 427 ARG B C 1
ATOM 6681 O O . ARG B 1 427 ? 135.566 410.231 35.322 1.00 32.53 427 ARG B O 1
ATOM 6689 N N . THR B 1 428 ? 136.109 410.891 37.402 1.00 28.57 428 THR B N 1
ATOM 6690 C CA . THR B 1 428 ? 136.125 409.530 37.941 1.00 32.83 428 THR B CA 1
ATOM 6691 C C . THR B 1 428 ? 134.781 408.833 37.769 1.00 35.19 428 THR B C 1
ATOM 6692 O O . THR B 1 428 ? 134.727 407.681 37.327 1.00 29.64 428 THR B O 1
ATOM 6696 N N . ARG B 1 429 ? 133.685 409.509 38.117 1.00 34.46 429 ARG B N 1
ATOM 6697 C CA . ARG B 1 429 ? 132.381 408.862 38.022 1.00 30.67 429 ARG B CA 1
ATOM 6698 C C . ARG B 1 429 ? 132.012 408.529 36.584 1.00 32.31 429 ARG B C 1
ATOM 6699 O O . ARG B 1 429 ? 131.456 407.455 36.322 1.00 30.98 429 ARG B O 1
ATOM 6707 N N . GLU B 1 430 ? 132.315 409.422 35.640 1.00 33.59 430 GLU B N 1
ATOM 6708 C CA . GLU B 1 430 ? 132.051 409.128 34.232 1.00 34.57 430 GLU B CA 1
ATOM 6709 C C . GLU B 1 430 ? 133.014 408.076 33.700 1.00 35.50 430 GLU B C 1
ATOM 6710 O O . GLU B 1 430 ? 132.680 407.347 32.761 1.00 36.33 430 GLU B O 1
ATOM 6716 N N . ALA B 1 431 ? 134.219 407.995 34.265 1.00 32.09 431 ALA B N 1
ATOM 6717 C CA . ALA B 1 431 ? 135.139 406.952 33.833 1.00 30.74 431 ALA B CA 1
ATOM 6718 C C . ALA B 1 431 ? 134.582 405.575 34.171 1.00 27.28 431 ALA B C 1
ATOM 6719 O O . ALA B 1 431 ? 134.459 404.720 33.291 1.00 28.31 431 ALA B O 1
ATOM 6721 N N . TYR B 1 432 ? 134.199 405.370 35.438 1.00 24.67 432 TYR B N 1
ATOM 6722 C CA . TYR B 1 432 ? 133.721 404.068 35.899 1.00 21.68 432 TYR B CA 1
ATOM 6723 C C . TYR B 1 432 ? 132.280 403.790 35.514 1.00 28.56 432 TYR B C 1
ATOM 6724 O O . TYR B 1 432 ? 131.914 402.620 35.362 1.00 25.95 432 TYR B O 1
ATOM 6733 N N . GLY B 1 433 ? 131.450 404.820 35.390 1.00 26.84 433 GLY B N 1
ATOM 6734 C CA . GLY B 1 433 ? 130.024 404.579 35.269 1.00 27.20 433 GLY B CA 1
ATOM 6735 C C . GLY B 1 433 ? 129.372 404.392 36.621 1.00 26.52 433 GLY B C 1
ATOM 6736 O O . GLY B 1 433 ? 130.013 404.129 37.636 1.00 27.29 433 GLY B O 1
ATOM 6737 N N . ALA B 1 434 ? 128.046 404.545 36.636 1.00 28.76 434 ALA B N 1
ATOM 6738 C CA . ALA B 1 434 ? 127.333 404.649 37.904 1.00 29.80 434 ALA B CA 1
ATOM 6739 C C . ALA B 1 434 ? 127.396 403.354 38.707 1.00 25.84 434 ALA B C 1
ATOM 6740 O O . ALA B 1 434 ? 127.674 403.379 39.917 1.00 29.09 434 ALA B O 1
ATOM 6742 N N . ALA B 1 435 ? 127.150 402.215 38.051 1.00 30.37 435 ALA B N 1
ATOM 6743 C CA . ALA B 1 435 ? 127.116 400.940 38.758 1.00 29.56 435 ALA B CA 1
ATOM 6744 C C . ALA B 1 435 ? 128.480 400.580 39.350 1.00 24.77 435 ALA B C 1
ATOM 6745 O O . ALA B 1 435 ? 128.575 400.174 40.514 1.00 27.25 435 ALA B O 1
ATOM 6747 N N . LYS B 1 436 ? 129.550 400.722 38.560 1.00 27.82 436 LYS B N 1
ATOM 6748 C CA . LYS B 1 436 ? 130.885 400.410 39.072 1.00 27.87 436 LYS B CA 1
ATOM 6749 C C . LYS B 1 436 ? 131.304 401.364 40.177 1.00 25.57 436 LYS B C 1
ATOM 6750 O O . LYS B 1 436 ? 131.864 400.940 41.198 1.00 24.24 436 LYS B O 1
ATOM 6756 N N . PHE B 1 437 ? 130.996 402.655 40.012 1.00 25.78 437 PHE B N 1
ATOM 6757 C CA . PHE B 1 437 ? 131.372 403.634 41.026 1.00 28.38 437 PHE B CA 1
ATOM 6758 C C . PHE B 1 437 ? 130.711 403.314 42.364 1.00 26.88 437 PHE B C 1
ATOM 6759 O O . PHE B 1 437 ? 131.366 403.303 43.411 1.00 26.81 437 PHE B O 1
ATOM 6767 N N . GLU B 1 438 ? 129.423 402.999 42.345 1.00 28.64 438 GLU B N 1
ATOM 6768 C CA . GLU B 1 438 ? 128.746 402.640 43.587 1.00 32.03 438 GLU B CA 1
ATOM 6769 C C . GLU B 1 438 ? 129.313 401.355 44.200 1.00 25.96 438 GLU B C 1
ATOM 6770 O O . GLU B 1 438 ? 129.500 401.268 45.419 1.00 27.36 438 GLU B O 1
ATOM 6776 N N . ARG B 1 439 ? 129.641 400.354 43.372 1.00 28.12 439 ARG B N 1
ATOM 6777 C CA . ARG B 1 439 ? 130.252 399.152 43.934 1.00 28.22 439 ARG B CA 1
ATOM 6778 C C . ARG B 1 439 ? 131.636 399.453 44.531 1.00 25.86 439 ARG B C 1
ATOM 6779 O O . ARG B 1 439 ? 131.940 399.029 45.655 1.00 24.14 439 ARG B O 1
ATOM 6787 N N . LEU B 1 440 ? 132.457 400.248 43.822 1.00 26.28 440 LEU B N 1
ATOM 6788 C CA . LEU B 1 440 ? 133.771 400.637 44.346 1.00 26.57 440 LEU B CA 1
ATOM 6789 C C . LEU B 1 440 ? 133.651 401.406 45.658 1.00 23.82 440 LEU B C 1
ATOM 6790 O O . LEU B 1 440 ? 134.430 401.183 46.589 1.00 23.11 440 LEU B O 1
ATOM 6795 N N . GLN B 1 441 ? 132.646 402.291 45.762 1.00 27.47 441 GLN B N 1
ATOM 6796 C CA . GLN B 1 441 ? 132.429 403.042 47.002 1.00 28.69 441 GLN B CA 1
ATOM 6797 C C . GLN B 1 441 ? 132.118 402.125 48.178 1.00 25.78 441 GLN B C 1
ATOM 6798 O O . GLN B 1 441 ? 132.566 402.373 49.304 1.00 27.16 441 GLN B O 1
ATOM 6804 N N . GLY B 1 442 ? 131.403 401.028 47.928 1.00 26.77 442 GLY B N 1
ATOM 6805 C CA . GLY B 1 442 ? 131.141 400.073 48.994 1.00 28.76 442 GLY B CA 1
ATOM 6806 C C . GLY B 1 442 ? 132.387 399.346 49.447 1.00 28.50 442 GLY B C 1
ATOM 6807 O O . GLY B 1 442 ? 132.627 399.189 50.653 1.00 27.68 442 GLY B O 1
ATOM 6808 N N . VAL B 1 443 ? 133.235 398.935 48.498 1.00 27.99 443 VAL B N 1
ATOM 6809 C CA . VAL B 1 443 ? 134.493 398.309 48.884 1.00 27.11 443 VAL B CA 1
ATOM 6810 C C . VAL B 1 443 ? 135.371 399.309 49.625 1.00 22.55 443 VAL B C 1
ATOM 6811 O O . VAL B 1 443 ? 136.075 398.956 50.579 1.00 23.61 443 VAL B O 1
ATOM 6815 N N . LYS B 1 444 ? 135.335 400.571 49.186 1.00 24.90 444 LYS B N 1
ATOM 6816 C CA . LYS B 1 444 ? 136.131 401.621 49.819 1.00 27.67 444 LYS B CA 1
ATOM 6817 C C . LYS B 1 444 ? 135.668 401.862 51.244 1.00 25.24 444 LYS B C 1
ATOM 6818 O O . LYS B 1 444 ? 136.484 401.962 52.164 1.00 27.26 444 LYS B O 1
ATOM 6824 N N . ALA B 1 445 ? 134.348 401.909 51.450 1.00 30.89 445 ALA B N 1
ATOM 6825 C CA . ALA B 1 445 ? 133.816 402.045 52.803 1.00 32.48 445 ALA B CA 1
ATOM 6826 C C . ALA B 1 445 ? 134.276 400.901 53.693 1.00 31.59 445 ALA B C 1
ATOM 6827 O O . ALA B 1 445 ? 134.547 401.105 54.884 1.00 30.68 445 ALA B O 1
ATOM 6829 N N . LYS B 1 446 ? 134.394 399.687 53.126 1.00 30.47 446 LYS B N 1
ATOM 6830 C CA . LYS B 1 446 ? 134.843 398.535 53.907 1.00 28.80 446 LYS B CA 1
ATOM 6831 C C . LYS B 1 446 ? 136.337 398.591 54.219 1.00 27.90 446 LYS B C 1
ATOM 6832 O O . LYS B 1 446 ? 136.753 398.334 55.359 1.00 30.99 446 LYS B O 1
ATOM 6838 N N . TYR B 1 447 ? 137.175 398.861 53.215 1.00 26.96 447 TYR B N 1
ATOM 6839 C CA . TYR B 1 447 ? 138.610 398.640 53.399 1.00 28.30 447 TYR B CA 1
ATOM 6840 C C . TYR B 1 447 ? 139.426 399.904 53.616 1.00 25.83 447 TYR B C 1
ATOM 6841 O O . TYR B 1 447 ? 140.499 399.823 54.246 1.00 24.94 447 TYR B O 1
ATOM 6850 N N . ASP B 1 448 ? 138.941 401.054 53.148 1.00 27.70 448 ASP B N 1
ATOM 6851 C CA . ASP B 1 448 ? 139.604 402.339 53.390 1.00 27.10 448 ASP B CA 1
ATOM 6852 C C . ASP B 1 448 ? 138.580 403.397 53.788 1.00 28.63 448 ASP B C 1
ATOM 6853 O O . ASP B 1 448 ? 138.388 404.397 53.090 1.00 27.96 448 ASP B O 1
ATOM 6858 N N . PRO B 1 449 ? 137.898 403.201 54.918 1.00 30.24 449 PRO B N 1
ATOM 6859 C CA . PRO B 1 449 ? 136.845 404.167 55.291 1.00 32.20 449 PRO B CA 1
ATOM 6860 C C . PRO B 1 449 ? 137.359 405.578 55.573 1.00 32.05 449 PRO B C 1
ATOM 6861 O O . PRO B 1 449 ? 136.624 406.545 55.325 1.00 35.72 449 PRO B O 1
ATOM 6865 N N . THR B 1 450 ? 138.596 405.732 56.062 1.00 30.07 450 THR B N 1
ATOM 6866 C CA . THR B 1 450 ? 139.155 407.061 56.322 1.00 29.66 450 THR B CA 1
ATOM 6867 C C . THR B 1 450 ? 139.800 407.691 55.090 1.00 30.61 450 THR B C 1
ATOM 6868 O O . THR B 1 450 ? 140.310 408.812 55.185 1.00 28.06 450 THR B O 1
ATOM 6872 N N . ASN B 1 451 ? 139.771 407.015 53.931 1.00 29.21 451 ASN B N 1
ATOM 6873 C CA . ASN B 1 451 ? 140.384 407.539 52.703 1.00 26.87 451 ASN B CA 1
ATOM 6874 C C . ASN B 1 451 ? 141.864 407.861 52.912 1.00 27.49 451 ASN B C 1
ATOM 6875 O O . ASN B 1 451 ? 142.368 408.918 52.507 1.00 26.55 451 ASN B O 1
ATOM 6880 N N . LEU B 1 452 ? 142.573 406.938 53.568 1.00 24.67 452 LEU B N 1
ATOM 6881 C CA . LEU B 1 452 ? 144.003 407.125 53.750 1.00 25.51 452 LEU B CA 1
ATOM 6882 C C . LEU B 1 452 ? 144.727 407.122 52.421 1.00 24.75 452 LEU B C 1
ATOM 6883 O O . LEU B 1 452 ? 145.764 407.779 52.278 1.00 28.85 452 LEU B O 1
ATOM 6888 N N . PHE B 1 453 ? 144.197 406.396 51.443 1.00 25.39 453 PHE B N 1
ATOM 6889 C CA . PHE B 1 453 ? 144.800 406.255 50.126 1.00 23.31 453 PHE B CA 1
ATOM 6890 C C . PHE B 1 453 ? 143.980 407.094 49.165 1.00 23.35 453 PHE B C 1
ATOM 6891 O O . PHE B 1 453 ? 143.044 406.624 48.531 1.00 22.77 453 PHE B O 1
ATOM 6899 N N . ARG B 1 454 ? 144.347 408.377 49.044 1.00 22.08 454 ARG B N 1
ATOM 6900 C CA . ARG B 1 454 ? 143.593 409.296 48.215 1.00 26.56 454 ARG B CA 1
ATOM 6901 C C . ARG B 1 454 ? 144.396 409.897 47.070 1.00 26.84 454 ARG B C 1
ATOM 6902 O O . ARG B 1 454 ? 143.833 410.673 46.284 1.00 24.67 454 ARG B O 1
ATOM 6910 N N . LEU B 1 455 ? 145.695 409.586 46.969 1.00 24.24 455 LEU B N 1
ATOM 6911 C CA . LEU B 1 455 ? 146.520 410.024 45.830 1.00 23.15 455 LEU B CA 1
ATOM 6912 C C . LEU B 1 455 ? 146.421 408.945 44.749 1.00 23.42 455 LEU B C 1
ATOM 6913 O O . LEU B 1 455 ? 147.285 408.074 44.588 1.00 21.13 455 LEU B O 1
ATOM 6918 N N . ASN B 1 456 ? 145.343 409.027 44.006 1.00 22.68 456 ASN B N 1
ATOM 6919 C CA . ASN B 1 456 ? 144.964 408.118 42.931 1.00 25.06 456 ASN B CA 1
ATOM 6920 C C . ASN B 1 456 ? 143.725 408.680 42.247 1.00 23.73 456 ASN B C 1
ATOM 6921 O O . ASN B 1 456 ? 143.270 409.753 42.592 1.00 24.95 456 ASN B O 1
ATOM 6926 N N . GLN B 1 457 ? 143.136 407.997 41.277 1.00 22.67 457 GLN B N 1
ATOM 6927 C CA . GLN B 1 457 ? 141.870 408.475 40.687 1.00 22.84 457 GLN B CA 1
ATOM 6928 C C . GLN B 1 457 ? 140.893 407.997 41.787 1.00 26.31 457 GLN B C 1
ATOM 6929 O O . GLN B 1 457 ? 140.456 406.878 41.805 1.00 24.33 457 GLN B O 1
ATOM 6935 N N . ASN B 1 458 ? 140.562 408.917 42.678 1.00 24.80 458 ASN B N 1
ATOM 6936 C CA . ASN B 1 458 ? 139.952 408.616 43.936 1.00 23.26 458 ASN B CA 1
ATOM 6937 C C . ASN B 1 458 ? 138.492 408.301 44.006 1.00 28.04 458 ASN B C 1
ATOM 6938 O O . ASN B 1 458 ? 137.700 408.904 43.363 1.00 26.18 458 ASN B O 1
ATOM 6943 N N . ILE B 1 459 ? 138.199 407.283 44.791 1.00 24.58 459 ILE B N 1
ATOM 6944 C CA . ILE B 1 459 ? 136.859 406.857 45.046 1.00 27.76 459 ILE B CA 1
ATOM 6945 C C . ILE B 1 459 ? 136.634 407.087 46.515 1.00 26.26 459 ILE B C 1
ATOM 6946 O O . ILE B 1 459 ? 137.147 406.403 47.341 1.00 24.53 459 ILE B O 1
ATOM 6951 N N . PRO B 1 460 ? 135.874 408.119 46.856 1.00 31.07 460 PRO B N 1
ATOM 6952 C CA . PRO B 1 460 ? 135.626 408.342 48.277 1.00 32.15 460 PRO B CA 1
ATOM 6953 C C . PRO B 1 460 ? 134.648 407.308 48.795 1.00 29.94 460 PRO B C 1
ATOM 6954 O O . PRO B 1 460 ? 133.832 406.856 48.052 1.00 31.62 460 PRO B O 1
ATOM 6958 N N . PRO B 1 461 ? 134.756 406.947 50.060 1.00 30.20 461 PRO B N 1
ATOM 6959 C CA . PRO B 1 461 ? 133.844 405.910 50.510 1.00 32.51 461 PRO B CA 1
ATOM 6960 C C . PRO B 1 461 ? 132.384 406.294 50.672 1.00 37.48 461 PRO B C 1
ATOM 6961 O O . PRO B 1 461 ? 131.989 407.413 50.619 1.00 37.54 461 PRO B O 1
ATOM 6965 N N . SER B 1 462 ? 131.598 405.249 50.805 1.00 37.99 462 SER B N 1
ATOM 6966 C CA . SER B 1 462 ? 130.159 405.299 51.152 1.00 43.12 462 SER B CA 1
ATOM 6967 C C . SER B 1 462 ? 129.233 405.190 49.946 1.00 43.71 462 SER B C 1
ATOM 6968 O O . SER B 1 462 ? 128.939 404.076 49.495 1.00 43.20 462 SER B O 1
ATOM 6971 N N . GLN C 1 5 ? 211.636 463.258 5.327 1.00 62.77 5 GLN C N 1
ATOM 6972 C CA . GLN C 1 5 ? 210.696 462.791 4.309 1.00 64.23 5 GLN C CA 1
ATOM 6973 C C . GLN C 1 5 ? 211.366 461.877 3.283 1.00 60.67 5 GLN C C 1
ATOM 6974 O O . GLN C 1 5 ? 212.469 462.151 2.803 1.00 61.48 5 GLN C O 1
ATOM 6980 N N . LEU C 1 6 ? 210.661 460.797 2.955 1.00 56.95 6 LEU C N 1
ATOM 6981 C CA . LEU C 1 6 ? 211.226 459.541 2.487 1.00 51.03 6 LEU C CA 1
ATOM 6982 C C . LEU C 1 6 ? 210.904 459.296 1.019 1.00 47.15 6 LEU C C 1
ATOM 6983 O O . LEU C 1 6 ? 210.090 459.992 0.405 1.00 47.58 6 LEU C O 1
ATOM 6988 N N . ASP C 1 7 ? 211.530 458.250 0.477 1.00 42.01 7 ASP C N 1
ATOM 6989 C CA . ASP C 1 7 ? 211.311 457.869 -0.913 1.00 38.85 7 ASP C CA 1
ATOM 6990 C C . ASP C 1 7 ? 210.058 457.016 -1.047 1.00 39.22 7 ASP C C 1
ATOM 6991 O O . ASP C 1 7 ? 209.994 455.927 -0.460 1.00 34.07 7 ASP C O 1
ATOM 6996 N N . PRO C 1 8 ? 209.071 457.428 -1.851 1.00 36.67 8 PRO C N 1
ATOM 6997 C CA . PRO C 1 8 ? 207.817 456.658 -1.931 1.00 36.25 8 PRO C CA 1
ATOM 6998 C C . PRO C 1 8 ? 207.983 455.206 -2.358 1.00 36.88 8 PRO C C 1
ATOM 6999 O O . PRO C 1 8 ? 207.258 454.335 -1.853 1.00 36.01 8 PRO C O 1
ATOM 7003 N N . ALA C 1 9 ? 208.912 454.907 -3.272 1.00 35.78 9 ALA C N 1
ATOM 7004 C CA . ALA C 1 9 ? 209.055 453.526 -3.735 1.00 35.59 9 ALA C CA 1
ATOM 7005 C C . ALA C 1 9 ? 209.718 452.641 -2.682 1.00 34.85 9 ALA C C 1
ATOM 7006 O O . ALA C 1 9 ? 209.377 451.459 -2.546 1.00 36.58 9 ALA C O 1
ATOM 7008 N N . THR C 1 10 ? 210.687 453.191 -1.951 1.00 34.20 10 THR C N 1
ATOM 7009 C CA . THR C 1 10 ? 211.300 452.461 -0.846 1.00 34.88 10 THR C CA 1
ATOM 7010 C C . THR C 1 10 ? 210.281 452.183 0.249 1.00 33.32 10 THR C C 1
ATOM 7011 O O . THR C 1 10 ? 210.235 451.072 0.801 1.00 30.96 10 THR C O 1
ATOM 7015 N N . LEU C 1 11 ? 209.451 453.187 0.567 1.00 32.08 11 LEU C N 1
ATOM 7016 C CA . LEU C 1 11 ? 208.379 453.008 1.541 1.00 30.42 11 LEU C CA 1
ATOM 7017 C C . LEU C 1 11 ? 207.388 451.949 1.079 1.00 33.59 11 LEU C C 1
ATOM 7018 O O . LEU C 1 11 ? 206.941 451.121 1.879 1.00 34.59 11 LEU C O 1
ATOM 7023 N N . ALA C 1 12 ? 207.050 451.936 -0.215 1.00 33.10 12 ALA C N 1
ATOM 7024 C CA . ALA C 1 12 ? 206.122 450.921 -0.705 1.00 35.80 12 ALA C CA 1
ATOM 7025 C C . ALA C 1 12 ? 206.704 449.520 -0.567 1.00 34.81 12 ALA C C 1
ATOM 7026 O O . ALA C 1 12 ? 205.995 448.584 -0.171 1.00 39.76 12 ALA C O 1
ATOM 7028 N N . ALA C 1 13 ? 207.986 449.346 -0.902 1.00 34.96 13 ALA C N 1
ATOM 7029 C CA . ALA C 1 13 ? 208.592 448.026 -0.778 1.00 34.30 13 ALA C CA 1
ATOM 7030 C C . ALA C 1 13 ? 208.622 447.582 0.676 1.00 35.04 13 ALA C C 1
ATOM 7031 O O . ALA C 1 13 ? 208.445 446.396 0.976 1.00 36.30 13 ALA C O 1
ATOM 7033 N N . PHE C 1 14 ? 208.829 448.533 1.590 1.00 32.72 14 PHE C N 1
ATOM 7034 C CA . PHE C 1 14 ? 208.798 448.230 3.018 1.00 31.59 14 PHE C CA 1
ATOM 7035 C C . PHE C 1 14 ? 207.415 447.737 3.427 1.00 34.24 14 PHE C C 1
ATOM 7036 O O . PHE C 1 14 ? 207.280 446.662 4.021 1.00 32.36 14 PHE C O 1
ATOM 7044 N N . SER C 1 15 ? 206.368 448.480 3.057 1.00 32.66 15 SER C N 1
ATOM 7045 C CA . SER C 1 15 ? 205.022 448.097 3.467 1.00 38.10 15 SER C CA 1
ATOM 7046 C C . SER C 1 15 ? 204.593 446.774 2.845 1.00 39.01 15 SER C C 1
ATOM 7047 O O . SER C 1 15 ? 203.892 445.989 3.489 1.00 39.62 15 SER C O 1
ATOM 7050 N N . ALA C 1 16 ? 205.026 446.492 1.617 1.00 36.39 16 ALA C N 1
ATOM 7051 C CA . ALA C 1 16 ? 204.700 445.214 0.997 1.00 38.72 16 ALA C CA 1
ATOM 7052 C C . ALA C 1 16 ? 205.356 444.044 1.726 1.00 38.85 16 ALA C C 1
ATOM 7053 O O . ALA C 1 16 ? 204.863 442.909 1.655 1.00 38.69 16 ALA C O 1
ATOM 7055 N N . ALA C 1 17 ? 206.464 444.290 2.412 1.00 34.79 17 ALA C N 1
ATOM 7056 C CA . ALA C 1 17 ? 207.190 443.234 3.094 1.00 35.16 17 ALA C CA 1
ATOM 7057 C C . ALA C 1 17 ? 206.919 443.186 4.593 1.00 33.61 17 ALA C C 1
ATOM 7058 O O . ALA C 1 17 ? 207.324 442.220 5.239 1.00 37.06 17 ALA C O 1
ATOM 7060 N N . PHE C 1 18 ? 206.250 444.191 5.153 1.00 32.65 18 PHE C N 1
ATOM 7061 C CA . PHE C 1 18 ? 206.096 444.355 6.599 1.00 31.00 18 PHE C CA 1
ATOM 7062 C C . PHE C 1 18 ? 204.675 443.968 7.000 1.00 34.40 18 PHE C C 1
ATOM 7063 O O . PHE C 1 18 ? 203.707 444.484 6.427 1.00 34.70 18 PHE C O 1
ATOM 7071 N N . ARG C 1 19 ? 204.551 443.059 7.983 1.00 29.52 19 ARG C N 1
ATOM 7072 C CA . ARG C 1 19 ? 203.257 442.550 8.427 1.00 31.20 19 ARG C CA 1
ATOM 7073 C C . ARG C 1 19 ? 202.758 443.166 9.721 1.00 32.27 19 ARG C C 1
ATOM 7074 O O . ARG C 1 19 ? 201.623 442.892 10.114 1.00 37.14 19 ARG C O 1
ATOM 7082 N N . GLY C 1 20 ? 203.553 443.994 10.377 1.00 27.40 20 GLY C N 1
ATOM 7083 C CA . GLY C 1 20 ? 203.189 444.575 11.643 1.00 29.07 20 GLY C CA 1
ATOM 7084 C C . GLY C 1 20 ? 202.560 445.934 11.481 1.00 31.68 20 GLY C C 1
ATOM 7085 O O . GLY C 1 20 ? 202.121 446.328 10.397 1.00 34.45 20 GLY C O 1
ATOM 7086 N N . GLU C 1 21 ? 202.558 446.685 12.568 1.00 30.95 21 GLU C N 1
ATOM 7087 C CA . GLU C 1 21 ? 201.855 447.954 12.622 1.00 31.29 21 GLU C CA 1
ATOM 7088 C C . GLU C 1 21 ? 202.840 449.114 12.544 1.00 29.25 21 GLU C C 1
ATOM 7089 O O . GLU C 1 21 ? 203.900 449.090 13.180 1.00 27.59 21 GLU C O 1
ATOM 7095 N N . LEU C 1 22 ? 202.512 450.123 11.742 1.00 29.03 22 LEU C N 1
ATOM 7096 C CA . LEU C 1 22 ? 203.327 451.327 11.663 1.00 26.09 22 LEU C CA 1
ATOM 7097 C C . LEU C 1 22 ? 202.607 452.463 12.370 1.00 27.59 22 LEU C C 1
ATOM 7098 O O . LEU C 1 22 ? 201.408 452.673 12.155 1.00 33.36 22 LEU C O 1
ATOM 7103 N N . ILE C 1 23 ? 203.334 453.203 13.199 1.00 26.15 23 ILE C N 1
ATOM 7104 C CA . ILE C 1 23 ? 202.793 454.350 13.911 1.00 25.87 23 ILE C CA 1
ATOM 7105 C C . ILE C 1 23 ? 203.531 455.578 13.422 1.00 24.71 23 ILE C C 1
ATOM 7106 O O . ILE C 1 23 ? 204.761 455.670 13.553 1.00 25.00 23 ILE C O 1
ATOM 7111 N N . TRP C 1 24 ? 202.775 456.548 12.875 1.00 25.35 24 TRP C N 1
ATOM 7112 C CA . TRP C 1 24 ? 203.307 457.788 12.344 1.00 25.60 24 TRP C CA 1
ATOM 7113 C C . TRP C 1 24 ? 203.039 458.944 13.303 1.00 24.98 24 TRP C C 1
ATOM 7114 O O . TRP C 1 24 ? 202.163 458.851 14.176 1.00 25.49 24 TRP C O 1
ATOM 7125 N N . PRO C 1 25 ? 203.769 460.058 13.165 1.00 25.06 25 PRO C N 1
ATOM 7126 C CA . PRO C 1 25 ? 203.575 461.193 14.094 1.00 23.35 25 PRO C CA 1
ATOM 7127 C C . PRO C 1 25 ? 202.148 461.754 14.152 1.00 26.67 25 PRO C C 1
ATOM 7128 O O . PRO C 1 25 ? 201.735 462.285 15.192 1.00 27.62 25 PRO C O 1
ATOM 7132 N N . SER C 1 26 ? 201.363 461.620 13.087 1.00 27.46 26 SER C N 1
ATOM 7133 C CA . SER C 1 26 ? 200.000 462.140 13.134 1.00 28.57 26 SER C CA 1
ATOM 7134 C C . SER C 1 26 ? 199.023 461.188 13.807 1.00 31.45 26 SER C C 1
ATOM 7135 O O . SER C 1 26 ? 197.879 461.575 14.072 1.00 29.76 26 SER C O 1
ATOM 7138 N N . ASP C 1 27 ? 199.423 459.952 14.077 1.00 28.47 27 ASP C N 1
ATOM 7139 C CA . ASP C 1 27 ? 198.496 459.000 14.672 1.00 30.96 27 ASP C CA 1
ATOM 7140 C C . ASP C 1 27 ? 198.286 459.332 16.142 1.00 29.27 27 ASP C C 1
ATOM 7141 O O . ASP C 1 27 ? 199.195 459.801 16.821 1.00 27.29 27 ASP C O 1
ATOM 7146 N N . ALA C 1 28 ? 197.058 459.104 16.627 1.00 30.35 28 ALA C N 1
ATOM 7147 C CA . ALA C 1 28 ? 196.741 459.383 18.025 1.00 28.90 28 ALA C CA 1
ATOM 7148 C C . ALA C 1 28 ? 197.580 458.562 19.007 1.00 27.26 28 ALA C C 1
ATOM 7149 O O . ALA C 1 28 ? 197.830 459.027 20.125 1.00 28.15 28 ALA C O 1
ATOM 7151 N N . ASP C 1 29 ? 197.985 457.338 18.659 1.00 28.76 29 ASP C N 1
ATOM 7152 C CA . ASP C 1 29 ? 198.762 456.562 19.634 1.00 30.37 29 ASP C CA 1
ATOM 7153 C C . ASP C 1 29 ? 200.263 456.854 19.602 1.00 28.71 29 ASP C C 1
ATOM 7154 O O . ASP C 1 29 ? 201.022 456.236 20.349 1.00 25.85 29 ASP C O 1
ATOM 7159 N N . TYR C 1 30 ? 200.689 457.835 18.809 1.00 25.96 30 TYR C N 1
ATOM 7160 C CA . TYR C 1 30 ? 202.114 458.103 18.637 1.00 23.99 30 TYR C CA 1
ATOM 7161 C C . TYR C 1 30 ? 202.757 458.563 19.940 1.00 25.25 30 TYR C C 1
ATOM 7162 O O . TYR C 1 30 ? 203.879 458.149 20.265 1.00 23.33 30 TYR C O 1
ATOM 7171 N N . ASP C 1 31 ? 202.084 459.440 20.688 1.00 24.37 31 ASP C N 1
ATOM 7172 C CA . ASP C 1 31 ? 202.698 459.984 21.892 1.00 23.27 31 ASP C CA 1
ATOM 7173 C C . ASP C 1 31 ? 202.938 458.910 22.947 1.00 26.48 31 ASP C C 1
ATOM 7174 O O . ASP C 1 31 ? 203.992 458.893 23.588 1.00 24.16 31 ASP C O 1
ATOM 7179 N N . GLU C 1 32 ? 201.976 458.006 23.156 1.00 22.62 32 GLU C N 1
ATOM 7180 C CA . GLU C 1 32 ? 202.212 456.955 24.136 1.00 24.48 32 GLU C CA 1
ATOM 7181 C C . GLU C 1 32 ? 203.229 455.941 23.619 1.00 23.75 32 GLU C C 1
ATOM 7182 O O . GLU C 1 32 ? 203.998 455.363 24.401 1.00 25.72 32 GLU C O 1
ATOM 7188 N N . ALA C 1 33 ? 203.275 455.731 22.309 1.00 24.99 33 ALA C N 1
ATOM 7189 C CA . ALA C 1 33 ? 204.152 454.704 21.785 1.00 22.69 33 ALA C CA 1
ATOM 7190 C C . ALA C 1 33 ? 205.618 455.136 21.826 1.00 23.65 33 ALA C C 1
ATOM 7191 O O . ALA C 1 33 ? 206.508 454.286 21.924 1.00 23.18 33 ALA C O 1
ATOM 7193 N N . ARG C 1 34 ? 205.892 456.448 21.790 1.00 21.40 34 ARG C N 1
ATOM 7194 C CA . ARG C 1 34 ? 207.261 456.938 21.846 1.00 21.05 34 ARG C CA 1
ATOM 7195 C C . ARG C 1 34 ? 207.777 457.151 23.267 1.00 22.22 34 ARG C C 1
ATOM 7196 O O . ARG C 1 34 ? 208.948 457.487 23.429 1.00 21.13 34 ARG C O 1
ATOM 7204 N N . ARG C 1 35 ? 206.948 456.934 24.287 1.00 18.41 35 ARG C N 1
ATOM 7205 C CA . ARG C 1 35 ? 207.403 457.051 25.664 1.00 21.64 35 ARG C CA 1
ATOM 7206 C C . ARG C 1 35 ? 208.176 455.795 26.051 1.00 18.87 35 ARG C C 1
ATOM 7207 O O . ARG C 1 35 ? 207.736 454.677 25.763 1.00 19.61 35 ARG C O 1
ATOM 7215 N N . ILE C 1 36 ? 209.316 455.993 26.695 1.00 16.36 36 ILE C N 1
ATOM 7216 C CA . ILE C 1 36 ? 210.086 454.889 27.272 1.00 16.07 36 ILE C CA 1
ATOM 7217 C C . ILE C 1 36 ? 210.118 455.067 28.785 1.00 18.66 36 ILE C C 1
ATOM 7218 O O . ILE C 1 36 ? 209.687 456.094 29.320 1.00 18.07 36 ILE C O 1
ATOM 7223 N N . TRP C 1 37 ? 210.605 454.044 29.490 1.00 16.80 37 TRP C N 1
ATOM 7224 C CA . TRP C 1 37 ? 210.543 454.056 30.953 1.00 14.32 37 TRP C CA 1
ATOM 7225 C C . TRP C 1 37 ? 211.245 455.276 31.544 1.00 15.87 37 TRP C C 1
ATOM 7226 O O . TRP C 1 37 ? 210.769 455.859 32.526 1.00 17.38 37 TRP C O 1
ATOM 7237 N N . ASN C 1 38 ? 212.363 455.694 30.961 1.00 15.74 38 ASN C N 1
ATOM 7238 C CA . ASN C 1 38 ? 213.015 456.925 31.414 1.00 18.87 38 ASN C CA 1
ATOM 7239 C C . ASN C 1 38 ? 212.211 458.105 30.862 1.00 17.08 38 ASN C C 1
ATOM 7240 O O . ASN C 1 38 ? 212.410 458.551 29.734 1.00 17.87 38 ASN C O 1
ATOM 7245 N N . GLY C 1 39 ? 211.293 458.623 31.684 1.00 17.50 39 GLY C N 1
ATOM 7246 C CA . GLY C 1 39 ? 210.406 459.671 31.175 1.00 19.55 39 GLY C CA 1
ATOM 7247 C C . GLY C 1 39 ? 211.081 461.010 30.943 1.00 23.76 39 GLY C C 1
ATOM 7248 O O . GLY C 1 39 ? 210.443 461.895 30.357 1.00 24.96 39 GLY C O 1
ATOM 7249 N N . THR C 1 40 ? 212.353 461.172 31.346 1.00 19.77 40 THR C N 1
ATOM 7250 C CA . THR C 1 40 ? 213.070 462.396 30.991 1.00 18.66 40 THR C CA 1
ATOM 7251 C C . THR C 1 40 ? 213.408 462.458 29.508 1.00 22.99 40 THR C C 1
ATOM 7252 O O . THR C 1 40 ? 213.796 463.523 29.023 1.00 21.73 40 THR C O 1
ATOM 7256 N N . ILE C 1 41 ? 213.285 461.351 28.777 1.00 20.26 41 ILE C N 1
ATOM 7257 C CA . ILE C 1 41 ? 213.691 461.265 27.379 1.00 17.67 41 ILE C CA 1
ATOM 7258 C C . ILE C 1 41 ? 212.446 461.478 26.545 1.00 23.66 41 ILE C C 1
ATOM 7259 O O . ILE C 1 41 ? 211.563 460.622 26.501 1.00 24.60 41 ILE C O 1
ATOM 7264 N N . ASP C 1 42 ? 212.369 462.620 25.876 1.00 23.14 42 ASP C N 1
ATOM 7265 C CA . ASP C 1 42 ? 211.187 463.015 25.115 1.00 26.05 42 ASP C CA 1
ATOM 7266 C C . ASP C 1 42 ? 211.677 463.217 23.688 1.00 24.35 42 ASP C C 1
ATOM 7267 O O . ASP C 1 42 ? 212.331 464.220 23.393 1.00 23.67 42 ASP C O 1
ATOM 7272 N N . ARG C 1 43 ? 211.418 462.241 22.824 1.00 21.43 43 ARG C N 1
ATOM 7273 C CA . ARG C 1 43 ? 211.924 462.251 21.464 1.00 20.96 43 ARG C CA 1
ATOM 7274 C C . ARG C 1 43 ? 210.823 461.865 20.501 1.00 21.42 43 ARG C C 1
ATOM 7275 O O . ARG C 1 43 ? 209.879 461.150 20.859 1.00 21.01 43 ARG C O 1
ATOM 7283 N N . ARG C 1 44 ? 210.966 462.340 19.261 1.00 19.47 44 ARG C N 1
ATOM 7284 C CA . ARG C 1 44 ? 209.927 462.201 18.248 1.00 21.60 44 ARG C CA 1
ATOM 7285 C C . ARG C 1 44 ? 210.448 461.469 17.025 1.00 20.50 44 ARG C C 1
ATOM 7286 O O . ARG C 1 44 ? 211.018 462.081 16.113 1.00 20.42 44 ARG C O 1
ATOM 7294 N N . PRO C 1 45 ? 210.268 460.155 16.953 1.00 19.47 45 PRO C N 1
ATOM 7295 C CA . PRO C 1 45 ? 210.711 459.423 15.761 1.00 18.84 45 PRO C CA 1
ATOM 7296 C C . PRO C 1 45 ? 209.891 459.811 14.545 1.00 21.53 45 PRO C C 1
ATOM 7297 O O . PRO C 1 45 ? 208.726 460.208 14.654 1.00 22.33 45 PRO C O 1
ATOM 7301 N N . ALA C 1 46 ? 210.509 459.681 13.372 1.00 21.19 46 ALA C N 1
ATOM 7302 C CA . ALA C 1 46 ? 209.724 459.782 12.143 1.00 21.20 46 ALA C CA 1
ATOM 7303 C C . ALA C 1 46 ? 208.704 458.647 12.016 1.00 22.59 46 ALA C C 1
ATOM 7304 O O . ALA C 1 46 ? 207.658 458.824 11.378 1.00 22.84 46 ALA C O 1
ATOM 7306 N N . LEU C 1 47 ? 208.991 457.469 12.583 1.00 21.47 47 LEU C N 1
ATOM 7307 C CA . LEU C 1 47 ? 208.166 456.283 12.395 1.00 21.06 47 LEU C CA 1
ATOM 7308 C C . LEU C 1 47 ? 208.466 455.301 13.518 1.00 21.86 47 LEU C C 1
ATOM 7309 O O . LEU C 1 47 ? 209.620 455.182 13.936 1.00 22.23 47 LEU C O 1
ATOM 7314 N N . ILE C 1 48 ? 207.433 454.595 13.981 1.00 19.30 48 ILE C N 1
ATOM 7315 C CA . ILE C 1 48 ? 207.595 453.479 14.913 1.00 18.81 48 ILE C CA 1
ATOM 7316 C C . ILE C 1 48 ? 207.095 452.269 14.173 1.00 20.83 48 ILE C C 1
ATOM 7317 O O . ILE C 1 48 ? 205.962 452.264 13.684 1.00 21.66 48 ILE C O 1
ATOM 7322 N N . ALA C 1 49 ? 207.945 451.258 14.048 1.00 20.26 49 ALA C N 1
ATOM 7323 C CA . ALA C 1 49 ? 207.596 450.031 13.347 1.00 20.54 49 ALA C CA 1
ATOM 7324 C C . ALA C 1 49 ? 207.449 448.930 14.393 1.00 19.54 49 ALA C C 1
ATOM 7325 O O . ALA C 1 49 ? 208.452 448.449 14.936 1.00 19.49 49 ALA C O 1
ATOM 7327 N N . ARG C 1 50 ? 206.212 448.525 14.661 1.00 19.83 50 ARG C N 1
ATOM 7328 C CA . ARG C 1 50 ? 205.950 447.445 15.616 1.00 22.07 50 ARG C CA 1
ATOM 7329 C C . ARG C 1 50 ? 206.067 446.100 14.916 1.00 21.09 50 ARG C C 1
ATOM 7330 O O . ARG C 1 50 ? 205.114 445.617 14.296 1.00 20.81 50 ARG C O 1
ATOM 7338 N N . CYS C 1 51 ? 207.226 445.465 15.065 1.00 19.22 51 CYS C N 1
ATOM 7339 C CA . CYS C 1 51 ? 207.540 444.254 14.339 1.00 18.99 51 CYS C CA 1
ATOM 7340 C C . CYS C 1 51 ? 206.861 443.050 14.977 1.00 21.50 51 CYS C C 1
ATOM 7341 O O . CYS C 1 51 ? 206.683 442.978 16.200 1.00 20.22 51 CYS C O 1
ATOM 7344 N N . THR C 1 52 ? 206.473 442.107 14.137 1.00 21.88 52 THR C N 1
ATOM 7345 C CA . THR C 1 52 ? 205.719 440.953 14.611 1.00 22.15 52 THR C CA 1
ATOM 7346 C C . THR C 1 52 ? 206.383 439.632 14.261 1.00 23.11 52 THR C C 1
ATOM 7347 O O . THR C 1 52 ? 205.785 438.571 14.485 1.00 23.76 52 THR C O 1
ATOM 7351 N N . SER C 1 53 ? 207.591 439.658 13.717 1.00 22.15 53 SER C N 1
ATOM 7352 C CA . SER C 1 53 ? 208.237 438.448 13.222 1.00 20.12 53 SER C CA 1
ATOM 7353 C C . SER C 1 53 ? 209.634 438.835 12.789 1.00 21.60 53 SER C C 1
ATOM 7354 O O . SER C 1 53 ? 209.937 440.021 12.588 1.00 21.34 53 SER C O 1
ATOM 7357 N N . THR C 1 54 ? 210.480 437.820 12.630 1.00 19.97 54 THR C N 1
ATOM 7358 C CA . THR C 1 54 ? 211.811 438.066 12.079 1.00 21.12 54 THR C CA 1
ATOM 7359 C C . THR C 1 54 ? 211.769 438.722 10.695 1.00 22.02 54 THR C C 1
ATOM 7360 O O . THR C 1 54 ? 212.479 439.723 10.500 1.00 22.56 54 THR C O 1
ATOM 7364 N N . PRO C 1 55 ? 210.973 438.258 9.721 1.00 21.32 55 PRO C N 1
ATOM 7365 C CA . PRO C 1 55 ? 210.900 439.010 8.448 1.00 24.22 55 PRO C CA 1
ATOM 7366 C C . PRO C 1 55 ? 210.471 440.464 8.600 1.00 24.32 55 PRO C C 1
ATOM 7367 O O . PRO C 1 55 ? 210.942 441.311 7.828 1.00 25.45 55 PRO C O 1
ATOM 7371 N N . ASP C 1 56 ? 209.618 440.802 9.580 1.00 23.06 56 ASP C N 1
ATOM 7372 C CA . ASP C 1 56 ? 209.312 442.210 9.841 1.00 25.44 56 ASP C CA 1
ATOM 7373 C C . ASP C 1 56 ? 210.566 442.977 10.227 1.00 21.57 56 ASP C C 1
ATOM 7374 O O . ASP C 1 56 ? 210.780 444.105 9.766 1.00 21.31 56 ASP C O 1
ATOM 7379 N N . VAL C 1 57 ? 211.407 442.387 11.083 1.00 20.80 57 VAL C N 1
ATOM 7380 C CA . VAL C 1 57 ? 212.631 443.048 11.506 1.00 20.95 57 VAL C CA 1
ATOM 7381 C C . VAL C 1 57 ? 213.574 443.235 10.320 1.00 22.51 57 VAL C C 1
ATOM 7382 O O . VAL C 1 57 ? 214.185 444.295 10.164 1.00 21.45 57 VAL C O 1
ATOM 7386 N N . VAL C 1 58 ? 213.691 442.210 9.471 1.00 20.88 58 VAL C N 1
ATOM 7387 C CA . VAL C 1 58 ? 214.501 442.312 8.255 1.00 22.51 58 VAL C CA 1
ATOM 7388 C C . VAL C 1 58 ? 214.012 443.467 7.400 1.00 24.10 58 VAL C C 1
ATOM 7389 O O . VAL C 1 58 ? 214.810 444.283 6.925 1.00 23.36 58 VAL C O 1
ATOM 7393 N N . ALA C 1 59 ? 212.686 443.538 7.186 1.00 23.21 59 ALA C N 1
ATOM 7394 C CA . ALA C 1 59 ? 212.121 444.604 6.366 1.00 22.82 59 ALA C CA 1
ATOM 7395 C C . ALA C 1 59 ? 212.437 445.968 6.960 1.00 23.75 59 ALA C C 1
ATOM 7396 O O . ALA C 1 59 ? 212.804 446.903 6.231 1.00 23.28 59 ALA C O 1
ATOM 7398 N N . ALA C 1 60 ? 212.283 446.121 8.283 1.00 23.99 60 ALA C N 1
ATOM 7399 C CA . ALA C 1 60 ? 212.502 447.420 8.912 1.00 21.89 60 ALA C CA 1
ATOM 7400 C C . ALA C 1 60 ? 213.983 447.798 8.930 1.00 20.60 60 ALA C C 1
ATOM 7401 O O . ALA C 1 60 ? 214.337 448.976 8.777 1.00 23.52 60 ALA C O 1
ATOM 7403 N N . VAL C 1 61 ? 214.859 446.822 9.174 1.00 22.30 61 VAL C N 1
ATOM 7404 C CA . VAL C 1 61 ? 216.285 447.109 9.121 1.00 22.42 61 VAL C CA 1
ATOM 7405 C C . VAL C 1 61 ? 216.680 447.578 7.731 1.00 23.97 61 VAL C C 1
ATOM 7406 O O . VAL C 1 61 ? 217.384 448.584 7.579 1.00 24.30 61 VAL C O 1
ATOM 7410 N N . SER C 1 62 ? 216.186 446.891 6.703 1.00 22.87 62 SER C N 1
ATOM 7411 C CA . SER C 1 62 ? 216.565 447.252 5.340 1.00 24.73 62 SER C CA 1
ATOM 7412 C C . SER C 1 62 ? 215.951 448.585 4.936 1.00 25.50 62 SER C C 1
ATOM 7413 O O . SER C 1 62 ? 216.596 449.388 4.259 1.00 24.95 62 SER C O 1
ATOM 7416 N N . PHE C 1 63 ? 214.710 448.844 5.345 1.00 23.93 63 PHE C N 1
ATOM 7417 C CA . PHE C 1 63 ? 214.100 450.137 5.070 1.00 22.85 63 PHE C CA 1
ATOM 7418 C C . PHE C 1 63 ? 214.893 451.261 5.721 1.00 24.59 63 PHE C C 1
ATOM 7419 O O . PHE C 1 63 ? 215.143 452.307 5.106 1.00 27.11 63 PHE C O 1
ATOM 7427 N N . ALA C 1 64 ? 215.315 451.060 6.966 1.00 23.99 64 ALA C N 1
ATOM 7428 C CA . ALA C 1 64 ? 216.069 452.087 7.660 1.00 24.60 64 ALA C CA 1
ATOM 7429 C C . ALA C 1 64 ? 217.413 452.322 6.989 1.00 26.67 64 ALA C C 1
ATOM 7430 O O . ALA C 1 64 ? 217.848 453.474 6.842 1.00 25.84 64 ALA C O 1
ATOM 7432 N N . ARG C 1 65 ? 218.085 451.246 6.571 1.00 24.08 65 ARG C N 1
ATOM 7433 C CA . ARG C 1 65 ? 219.373 451.402 5.909 1.00 26.56 65 ARG C CA 1
ATOM 7434 C C . ARG C 1 65 ? 219.219 452.149 4.589 1.00 28.56 65 ARG C C 1
ATOM 7435 O O . ARG C 1 65 ? 219.959 453.100 4.313 1.00 27.98 65 ARG C O 1
ATOM 7443 N N . LYS C 1 66 ? 218.238 451.742 3.771 1.00 25.70 66 LYS C N 1
ATOM 7444 C CA . LYS C 1 66 ? 218.032 452.383 2.470 1.00 28.94 66 LYS C CA 1
ATOM 7445 C C . LYS C 1 66 ? 217.601 453.842 2.605 1.00 31.05 66 LYS C C 1
ATOM 7446 O O . LYS C 1 66 ? 217.932 454.665 1.741 1.00 32.11 66 LYS C O 1
ATOM 7452 N N . SER C 1 67 ? 216.878 454.192 3.669 1.00 27.33 67 SER C N 1
ATOM 7453 C CA . SER C 1 67 ? 216.341 455.537 3.841 1.00 27.55 67 SER C CA 1
ATOM 7454 C C . SER C 1 67 ? 217.261 456.460 4.622 1.00 26.05 67 SER C C 1
ATOM 7455 O O . SER C 1 67 ? 216.957 457.653 4.755 1.00 29.88 67 SER C O 1
ATOM 7458 N N . GLY C 1 68 ? 218.353 455.940 5.169 1.00 27.51 68 GLY C N 1
ATOM 7459 C CA . GLY C 1 68 ? 219.237 456.738 5.999 1.00 27.56 68 GLY C CA 1
ATOM 7460 C C . GLY C 1 68 ? 218.637 457.172 7.317 1.00 31.21 68 GLY C C 1
ATOM 7461 O O . GLY C 1 68 ? 219.065 458.181 7.877 1.00 32.03 68 GLY C O 1
ATOM 7462 N N . LEU C 1 69 ? 217.641 456.446 7.827 1.00 29.39 69 LEU C N 1
ATOM 7463 C CA . LEU C 1 69 ? 216.984 456.816 9.076 1.00 27.57 69 LEU C CA 1
ATOM 7464 C C . LEU C 1 69 ? 217.789 456.289 10.261 1.00 28.10 69 LEU C C 1
ATOM 7465 O O . LEU C 1 69 ? 218.202 455.124 10.260 1.00 31.31 69 LEU C O 1
ATOM 7470 N N . LEU C 1 70 ? 217.998 457.133 11.268 1.00 25.32 70 LEU C N 1
ATOM 7471 C CA . LEU C 1 70 ? 218.648 456.716 12.507 1.00 25.18 70 LEU C CA 1
ATOM 7472 C C . LEU C 1 70 ? 217.834 455.615 13.176 1.00 21.94 70 LEU C C 1
ATOM 7473 O O . LEU C 1 70 ? 216.624 455.745 13.343 1.00 22.58 70 LEU C O 1
ATOM 7478 N N . VAL C 1 71 ? 218.494 454.535 13.601 1.00 20.53 71 VAL C N 1
ATOM 7479 C CA . VAL C 1 71 ? 217.769 453.362 14.089 1.00 21.52 71 VAL C CA 1
ATOM 7480 C C . VAL C 1 71 ? 217.794 453.296 15.609 1.00 17.84 71 VAL C C 1
ATOM 7481 O O . VAL C 1 71 ? 218.857 453.150 16.213 1.00 19.69 71 VAL C O 1
ATOM 7485 N N . ALA C 1 72 ? 216.629 453.338 16.226 1.00 18.54 72 ALA C N 1
ATOM 7486 C CA . ALA C 1 72 ? 216.474 452.933 17.615 1.00 18.62 72 ALA C CA 1
ATOM 7487 C C . ALA C 1 72 ? 215.851 451.547 17.610 1.00 17.19 72 ALA C C 1
ATOM 7488 O O . ALA C 1 72 ? 214.932 451.265 16.827 1.00 19.71 72 ALA C O 1
ATOM 7490 N N . VAL C 1 73 ? 216.376 450.646 18.453 1.00 16.91 73 VAL C N 1
ATOM 7491 C CA . VAL C 1 73 ? 215.758 449.353 18.654 1.00 17.51 73 VAL C CA 1
ATOM 7492 C C . VAL C 1 73 ? 215.187 449.339 20.063 1.00 14.91 73 VAL C C 1
ATOM 7493 O O . VAL C 1 73 ? 215.839 449.813 21.008 1.00 15.59 73 VAL C O 1
ATOM 7497 N N . ARG C 1 74 ? 213.981 448.788 20.198 1.00 15.24 74 ARG C N 1
ATOM 7498 C CA . ARG C 1 74 ? 213.295 448.775 21.487 1.00 15.50 74 ARG C CA 1
ATOM 7499 C C . ARG C 1 74 ? 212.855 447.370 21.842 1.00 14.68 74 ARG C C 1
ATOM 7500 O O . ARG C 1 74 ? 212.120 446.731 21.091 1.00 16.59 74 ARG C O 1
ATOM 7508 N N . GLY C 1 75 ? 213.321 446.909 22.999 1.00 13.52 75 GLY C N 1
ATOM 7509 C CA . GLY C 1 75 ? 212.864 445.682 23.623 1.00 14.68 75 GLY C CA 1
ATOM 7510 C C . GLY C 1 75 ? 211.808 446.017 24.655 1.00 14.90 75 GLY C C 1
ATOM 7511 O O . GLY C 1 75 ? 210.623 446.204 24.330 1.00 16.19 75 GLY C O 1
ATOM 7512 N N . GLY C 1 76 ? 212.228 446.179 25.906 1.00 14.21 76 GLY C N 1
ATOM 7513 C CA . GLY C 1 76 ? 211.319 446.546 26.981 1.00 13.50 76 GLY C CA 1
ATOM 7514 C C . GLY C 1 76 ? 211.309 448.032 27.294 1.00 15.34 76 GLY C C 1
ATOM 7515 O O . GLY C 1 76 ? 210.577 448.454 28.192 1.00 14.12 76 GLY C O 1
ATOM 7516 N N . GLY C 1 77 ? 212.148 448.820 26.649 1.00 13.24 77 GLY C N 1
ATOM 7517 C CA . GLY C 1 77 ? 212.126 450.248 26.874 1.00 13.81 77 GLY C CA 1
ATOM 7518 C C . GLY C 1 77 ? 212.777 450.738 28.130 1.00 14.29 77 GLY C C 1
ATOM 7519 O O . GLY C 1 77 ? 212.561 451.900 28.494 1.00 14.69 77 GLY C O 1
ATOM 7520 N N . HIS C 1 78 ? 213.605 449.916 28.783 1.00 13.78 78 HIS C N 1
ATOM 7521 C CA . HIS C 1 78 ? 214.212 450.276 30.062 1.00 13.29 78 HIS C CA 1
ATOM 7522 C C . HIS C 1 78 ? 215.545 451.013 29.965 1.00 13.02 78 HIS C C 1
ATOM 7523 O O . HIS C 1 78 ? 216.158 451.259 31.010 1.00 14.11 78 HIS C O 1
ATOM 7530 N N . SER C 1 79 ? 216.037 451.339 28.755 1.00 13.43 79 SER C N 1
ATOM 7531 C CA . SER C 1 79 ? 217.338 451.990 28.648 1.00 14.52 79 SER C CA 1
ATOM 7532 C C . SER C 1 79 ? 217.491 453.158 29.611 1.00 15.36 79 SER C C 1
ATOM 7533 O O . SER C 1 79 ? 216.754 454.143 29.531 1.00 14.71 79 SER C O 1
ATOM 7536 N N . MET C 1 80 ? 218.461 453.081 30.512 1.00 16.08 80 MET C N 1
ATOM 7537 C CA . MET C 1 80 ? 218.672 454.218 31.396 1.00 16.66 80 MET C CA 1
ATOM 7538 C C . MET C 1 80 ? 219.242 455.401 30.631 1.00 17.55 80 MET C C 1
ATOM 7539 O O . MET C 1 80 ? 219.108 456.560 31.074 1.00 17.94 80 MET C O 1
ATOM 7544 N N . ALA C 1 81 ? 219.836 455.156 29.469 1.00 15.86 81 ALA C N 1
ATOM 7545 C CA . ALA C 1 81 ? 220.367 456.233 28.637 1.00 16.91 81 ALA C CA 1
ATOM 7546 C C . ALA C 1 81 ? 219.355 456.751 27.624 1.00 17.22 81 ALA C C 1
ATOM 7547 O O . ALA C 1 81 ? 219.682 457.652 26.846 1.00 20.16 81 ALA C O 1
ATOM 7549 N N . GLY C 1 82 ? 218.156 456.176 27.561 1.00 17.00 82 GLY C N 1
ATOM 7550 C CA . GLY C 1 82 ? 217.184 456.598 26.577 1.00 17.65 82 GLY C CA 1
ATOM 7551 C C . GLY C 1 82 ? 217.377 456.078 25.171 1.00 17.83 82 GLY C C 1
ATOM 7552 O O . GLY C 1 82 ? 216.798 456.623 24.235 1.00 19.76 82 GLY C O 1
ATOM 7553 N N . HIS C 1 83 ? 218.098 454.974 24.979 1.00 15.82 83 HIS C N 1
ATOM 7554 C CA . HIS C 1 83 ? 218.466 454.584 23.624 1.00 16.99 83 HIS C CA 1
ATOM 7555 C C . HIS C 1 83 ? 217.331 454.054 22.765 1.00 16.68 83 HIS C C 1
ATOM 7556 O O . HIS C 1 83 ? 217.489 454.045 21.540 1.00 18.93 83 HIS C O 1
ATOM 7563 N N . SER C 1 84 ? 216.215 453.590 23.339 1.00 15.96 84 SER C N 1
ATOM 7564 C CA . SER C 1 84 ? 215.162 452.936 22.580 1.00 15.68 84 SER C CA 1
ATOM 7565 C C . SER C 1 84 ? 214.136 453.906 21.976 1.00 17.80 84 SER C C 1
ATOM 7566 O O . SER C 1 84 ? 213.085 453.466 21.501 1.00 18.28 84 SER C O 1
ATOM 7569 N N . VAL C 1 85 ? 214.429 455.198 21.934 1.00 17.62 85 VAL C N 1
ATOM 7570 C CA . VAL C 1 85 ? 213.625 456.116 21.134 1.00 15.89 85 VAL C CA 1
ATOM 7571 C C . VAL C 1 85 ? 214.572 457.145 20.539 1.00 19.28 85 VAL C C 1
ATOM 7572 O O . VAL C 1 85 ? 215.607 457.459 21.128 1.00 19.76 85 VAL C O 1
ATOM 7576 N N . CYS C 1 86 ? 214.235 457.661 19.351 1.00 18.39 86 CYS C N 1
ATOM 7577 C CA . CYS C 1 86 ? 215.115 458.598 18.651 1.00 18.46 86 CYS C CA 1
ATOM 7578 C C . CYS C 1 86 ? 214.298 459.749 18.088 1.00 21.11 86 CYS C C 1
ATOM 7579 O O . CYS C 1 86 ? 213.102 459.627 17.849 1.00 21.82 86 CYS C O 1
ATOM 7582 N N . ASP C 1 87 ? 214.993 460.858 17.827 1.00 19.63 87 ASP C N 1
ATOM 7583 C CA . ASP C 1 87 ? 214.407 462.000 17.120 1.00 20.47 87 ASP C CA 1
ATOM 7584 C C . ASP C 1 87 ? 214.631 461.800 15.630 1.00 20.91 87 ASP C C 1
ATOM 7585 O O . ASP C 1 87 ? 215.782 461.656 15.184 1.00 23.62 87 ASP C O 1
ATOM 7590 N N . GLY C 1 88 ? 213.539 461.802 14.866 1.00 22.50 88 GLY C N 1
ATOM 7591 C CA . GLY C 1 88 ? 213.604 461.822 13.418 1.00 22.17 88 GLY C CA 1
ATOM 7592 C C . GLY C 1 88 ? 214.016 460.522 12.746 1.00 25.76 88 GLY C C 1
ATOM 7593 O O . GLY C 1 88 ? 214.168 460.495 11.521 1.00 25.30 88 GLY C O 1
ATOM 7594 N N . GLY C 1 89 ? 214.175 459.432 13.486 1.00 20.37 89 GLY C N 1
ATOM 7595 C CA . GLY C 1 89 ? 214.515 458.197 12.806 1.00 22.63 89 GLY C CA 1
ATOM 7596 C C . GLY C 1 89 ? 213.409 457.164 12.889 1.00 20.97 89 GLY C C 1
ATOM 7597 O O . GLY C 1 89 ? 212.211 457.490 12.918 1.00 22.03 89 GLY C O 1
ATOM 7598 N N . ILE C 1 90 ? 213.795 455.890 12.931 1.00 20.18 90 ILE C N 1
ATOM 7599 C CA . ILE C 1 90 ? 212.832 454.809 13.035 1.00 20.35 90 ILE C CA 1
ATOM 7600 C C . ILE C 1 90 ? 213.075 454.081 14.355 1.00 19.13 90 ILE C C 1
ATOM 7601 O O . ILE C 1 90 ? 214.218 453.813 14.710 1.00 20.57 90 ILE C O 1
ATOM 7606 N N . VAL C 1 91 ? 211.988 453.803 15.090 1.00 19.08 91 VAL C N 1
ATOM 7607 C CA . VAL C 1 91 ? 212.038 452.832 16.192 1.00 18.28 91 VAL C CA 1
ATOM 7608 C C . VAL C 1 91 ? 211.621 451.480 15.643 1.00 18.29 91 VAL C C 1
ATOM 7609 O O . VAL C 1 91 ? 210.477 451.268 15.233 1.00 19.09 91 VAL C O 1
ATOM 7613 N N . ILE C 1 92 ? 212.555 450.534 15.651 1.00 17.70 92 ILE C N 1
ATOM 7614 C CA . ILE C 1 92 ? 212.271 449.128 15.375 1.00 18.54 92 ILE C CA 1
ATOM 7615 C C . ILE C 1 92 ? 211.861 448.539 16.721 1.00 18.97 92 ILE C C 1
ATOM 7616 O O . ILE C 1 92 ? 212.714 448.258 17.568 1.00 17.32 92 ILE C O 1
ATOM 7621 N N . ASP C 1 93 ? 210.551 448.479 16.944 1.00 18.16 93 ASP C N 1
ATOM 7622 C CA . ASP C 1 93 ? 209.950 448.180 18.243 1.00 19.60 93 ASP C CA 1
ATOM 7623 C C . ASP C 1 93 ? 209.614 446.696 18.240 1.00 18.38 93 ASP C C 1
ATOM 7624 O O . ASP C 1 93 ? 208.824 446.233 17.410 1.00 18.20 93 ASP C O 1
ATOM 7629 N N . LEU C 1 94 ? 210.248 445.945 19.146 1.00 16.78 94 LEU C N 1
ATOM 7630 C CA . LEU C 1 94 ? 210.064 444.494 19.252 1.00 15.98 94 LEU C CA 1
ATOM 7631 C C . LEU C 1 94 ? 209.035 444.066 20.286 1.00 16.93 94 LEU C C 1
ATOM 7632 O O . LEU C 1 94 ? 208.837 442.852 20.475 1.00 17.34 94 LEU C O 1
ATOM 7637 N N . SER C 1 95 ? 208.343 445.018 20.925 1.00 17.30 95 SER C N 1
ATOM 7638 C CA . SER C 1 95 ? 207.522 444.685 22.088 1.00 20.68 95 SER C CA 1
ATOM 7639 C C . SER C 1 95 ? 206.434 443.662 21.800 1.00 18.62 95 SER C C 1
ATOM 7640 O O . SER C 1 95 ? 205.995 442.977 22.742 1.00 20.22 95 SER C O 1
ATOM 7643 N N . LEU C 1 96 ? 205.998 443.491 20.540 1.00 18.37 96 LEU C N 1
ATOM 7644 C CA . LEU C 1 96 ? 204.972 442.502 20.241 1.00 19.34 96 LEU C CA 1
ATOM 7645 C C . LEU C 1 96 ? 205.543 441.103 20.001 1.00 18.46 96 LEU C C 1
ATOM 7646 O O . LEU C 1 96 ? 204.778 440.126 19.915 1.00 19.28 96 LEU C O 1
ATOM 7651 N N . MET C 1 97 ? 206.863 440.983 19.877 1.00 17.43 97 MET C N 1
ATOM 7652 C CA . MET C 1 97 ? 207.559 439.700 19.739 1.00 16.12 97 MET C CA 1
ATOM 7653 C C . MET C 1 97 ? 207.929 439.251 21.148 1.00 17.25 97 MET C C 1
ATOM 7654 O O . MET C 1 97 ? 209.024 439.509 21.645 1.00 16.99 97 MET C O 1
ATOM 7659 N N . ASN C 1 98 ? 206.984 438.560 21.789 1.00 16.24 98 ASN C N 1
ATOM 7660 C CA . ASN C 1 98 ? 207.004 438.252 23.224 1.00 18.03 98 ASN C CA 1
ATOM 7661 C C . ASN C 1 98 ? 206.897 436.745 23.441 1.00 17.26 98 ASN C C 1
ATOM 7662 O O . ASN C 1 98 ? 206.574 436.323 24.541 1.00 17.05 98 ASN C O 1
ATOM 7667 N N . SER C 1 99 ? 207.089 435.925 22.406 1.00 15.16 99 SER C N 1
ATOM 7668 C CA . SER C 1 99 ? 206.845 434.494 22.604 1.00 16.40 99 SER C CA 1
ATOM 7669 C C . SER C 1 99 ? 208.034 433.771 23.244 1.00 14.80 99 SER C C 1
ATOM 7670 O O . SER C 1 99 ? 209.186 434.139 23.035 1.00 14.62 99 SER C O 1
ATOM 7673 N N . ILE C 1 100 ? 207.734 432.714 24.004 1.00 14.98 100 ILE C N 1
ATOM 7674 C CA . ILE C 1 100 ? 208.762 431.848 24.605 1.00 15.58 100 ILE C CA 1
ATOM 7675 C C . ILE C 1 100 ? 208.353 430.402 24.402 1.00 17.55 100 ILE C C 1
ATOM 7676 O O . ILE C 1 100 ? 207.269 429.990 24.819 1.00 18.82 100 ILE C O 1
ATOM 7681 N N . LYS C 1 101 ? 209.250 429.625 23.808 1.00 14.46 101 LYS C N 1
ATOM 7682 C CA . LYS C 1 101 ? 209.030 428.196 23.665 1.00 15.69 101 LYS C CA 1
ATOM 7683 C C . LYS C 1 101 ? 209.930 427.523 24.677 1.00 15.35 101 LYS C C 1
ATOM 7684 O O . LYS C 1 101 ? 211.153 427.700 24.641 1.00 15.63 101 LYS C O 1
ATOM 7690 N N . VAL C 1 102 ? 209.359 426.691 25.539 1.00 14.83 102 VAL C N 1
ATOM 7691 C CA . VAL C 1 102 ? 210.115 425.983 26.574 1.00 15.29 102 VAL C CA 1
ATOM 7692 C C . VAL C 1 102 ? 209.998 424.484 26.343 1.00 15.41 102 VAL C C 1
ATOM 7693 O O . VAL C 1 102 ? 208.891 423.954 26.214 1.00 16.89 102 VAL C O 1
ATOM 7697 N N . SER C 1 103 ? 211.155 423.819 26.301 1.00 14.20 103 SER C N 1
ATOM 7698 C CA . SER C 1 103 ? 211.219 422.354 26.327 1.00 15.60 103 SER C CA 1
ATOM 7699 C C . SER C 1 103 ? 211.583 421.925 27.745 1.00 13.62 103 SER C C 1
ATOM 7700 O O . SER C 1 103 ? 212.664 422.231 28.227 1.00 15.19 103 SER C O 1
ATOM 7703 N N . ARG C 1 104 ? 210.641 421.265 28.427 1.00 15.23 104 ARG C N 1
ATOM 7704 C CA . ARG C 1 104 ? 210.941 420.735 29.755 1.00 16.69 104 ARG C CA 1
ATOM 7705 C C . ARG C 1 104 ? 212.030 419.648 29.720 1.00 18.17 104 ARG C C 1
ATOM 7706 O O . ARG C 1 104 ? 212.927 419.629 30.570 1.00 19.04 104 ARG C O 1
ATOM 7714 N N . ARG C 1 105 ? 211.954 418.753 28.749 1.00 17.29 105 ARG C N 1
ATOM 7715 C CA . ARG C 1 105 ? 212.891 417.628 28.681 1.00 15.78 105 ARG C CA 1
ATOM 7716 C C . ARG C 1 105 ? 214.315 418.113 28.409 1.00 18.57 105 ARG C C 1
ATOM 7717 O O . ARG C 1 105 ? 215.276 417.678 29.063 1.00 18.29 105 ARG C O 1
ATOM 7725 N N . LEU C 1 106 ? 214.463 419.049 27.475 1.00 15.42 106 LEU C N 1
ATOM 7726 C CA . LEU C 1 106 ? 215.773 419.546 27.088 1.00 16.44 106 LEU C CA 1
ATOM 7727 C C . LEU C 1 106 ? 216.226 420.738 27.918 1.00 16.29 106 LEU C C 1
ATOM 7728 O O . LEU C 1 106 ? 217.364 421.183 27.760 1.00 17.21 106 LEU C O 1
ATOM 7733 N N . ARG C 1 107 ? 215.367 421.259 28.788 1.00 15.72 107 ARG C N 1
ATOM 7734 C CA . ARG C 1 107 ? 215.693 422.416 29.638 1.00 17.37 107 ARG C CA 1
ATOM 7735 C C . ARG C 1 107 ? 216.241 423.571 28.806 1.00 15.31 107 ARG C C 1
ATOM 7736 O O . ARG C 1 107 ? 217.337 424.076 29.009 1.00 15.76 107 ARG C O 1
ATOM 7744 N N . ARG C 1 108 ? 215.413 423.965 27.853 1.00 14.27 108 ARG C N 1
ATOM 7745 C CA . ARG C 1 108 ? 215.766 424.986 26.887 1.00 16.63 108 ARG C CA 1
ATOM 7746 C C . ARG C 1 108 ? 214.590 425.938 26.770 1.00 14.49 108 ARG C C 1
ATOM 7747 O O . ARG C 1 108 ? 213.444 425.510 26.748 1.00 14.03 108 ARG C O 1
ATOM 7755 N N . ALA C 1 109 ? 214.895 427.231 26.631 1.00 14.67 109 ALA C N 1
ATOM 7756 C CA . ALA C 1 109 ? 213.879 428.216 26.260 1.00 14.52 109 ALA C CA 1
ATOM 7757 C C . ALA C 1 109 ? 214.361 428.994 25.057 1.00 13.03 109 ALA C C 1
ATOM 7758 O O . ALA C 1 109 ? 215.515 429.372 25.000 1.00 15.57 109 ALA C O 1
ATOM 7760 N N . ARG C 1 110 ? 213.478 429.222 24.096 1.00 13.36 110 ARG C N 1
ATOM 7761 C CA . ARG C 1 110 ? 213.749 430.115 22.973 1.00 14.60 110 ARG C CA 1
ATOM 7762 C C . ARG C 1 110 ? 212.780 431.281 23.081 1.00 13.81 110 ARG C C 1
ATOM 7763 O O . ARG C 1 110 ? 211.579 431.079 22.926 1.00 13.95 110 ARG C O 1
ATOM 7771 N N . ALA C 1 111 ? 213.314 432.475 23.348 1.00 13.39 111 ALA C N 1
ATOM 7772 C CA . ALA C 1 111 ? 212.513 433.652 23.657 1.00 13.62 111 ALA C CA 1
ATOM 7773 C C . ALA C 1 111 ? 212.709 434.690 22.571 1.00 16.04 111 ALA C C 1
ATOM 7774 O O . ALA C 1 111 ? 213.840 434.960 22.164 1.00 15.89 111 ALA C O 1
ATOM 7776 N N . GLN C 1 112 ? 211.618 435.322 22.156 1.00 14.65 112 GLN C N 1
ATOM 7777 C CA . GLN C 1 112 ? 211.764 436.407 21.190 1.00 14.59 112 GLN C CA 1
ATOM 7778 C C . GLN C 1 112 ? 212.407 437.645 21.811 1.00 15.80 112 GLN C C 1
ATOM 7779 O O . GLN C 1 112 ? 212.406 437.879 23.029 1.00 14.80 112 GLN C O 1
ATOM 7785 N N . GLY C 1 113 ? 212.921 438.488 20.928 1.00 14.23 113 GLY C N 1
ATOM 7786 C CA . GLY C 1 113 ? 213.750 439.581 21.362 1.00 14.16 113 GLY C CA 1
ATOM 7787 C C . GLY C 1 113 ? 213.010 440.734 22.027 1.00 13.94 113 GLY C C 1
ATOM 7788 O O . GLY C 1 113 ? 213.677 441.594 22.616 1.00 15.44 113 GLY C O 1
ATOM 7789 N N . GLY C 1 114 ? 211.674 440.761 21.983 1.00 14.53 114 GLY C N 1
ATOM 7790 C CA . GLY C 1 114 ? 210.894 441.779 22.662 1.00 16.60 114 GLY C CA 1
ATOM 7791 C C . GLY C 1 114 ? 210.271 441.314 23.972 1.00 15.93 114 GLY C C 1
ATOM 7792 O O . GLY C 1 114 ? 209.443 442.023 24.538 1.00 16.52 114 GLY C O 1
ATOM 7793 N N . CYS C 1 115 ? 210.636 440.142 24.476 1.00 13.70 115 CYS C N 1
ATOM 7794 C CA . CYS C 1 115 ? 210.023 439.633 25.692 1.00 15.26 115 CYS C CA 1
ATOM 7795 C C . CYS C 1 115 ? 210.312 440.523 26.899 1.00 13.54 115 CYS C C 1
ATOM 7796 O O . CYS C 1 115 ? 211.370 441.124 27.024 1.00 14.33 115 CYS C O 1
ATOM 7799 N N . LEU C 1 116 ? 209.342 440.593 27.814 1.00 13.48 116 LEU C N 1
ATOM 7800 C CA . LEU C 1 116 ? 209.593 441.124 29.143 1.00 12.71 116 LEU C CA 1
ATOM 7801 C C . LEU C 1 116 ? 210.000 439.978 30.068 1.00 11.60 116 LEU C C 1
ATOM 7802 O O . LEU C 1 116 ? 209.612 438.804 29.865 1.00 12.49 116 LEU C O 1
ATOM 7807 N N . LEU C 1 117 ? 210.754 440.307 31.100 1.00 11.62 117 LEU C N 1
ATOM 7808 C CA . LEU C 1 117 ? 211.247 439.270 32.006 1.00 12.68 117 LEU C CA 1
ATOM 7809 C C . LEU C 1 117 ? 210.098 438.454 32.576 1.00 11.62 117 LEU C C 1
ATOM 7810 O O . LEU C 1 117 ? 210.176 437.226 32.640 1.00 13.92 117 LEU C O 1
ATOM 7815 N N . GLY C 1 118 ? 209.009 439.101 33.003 1.00 11.95 118 GLY C N 1
ATOM 7816 C CA . GLY C 1 118 ? 207.938 438.329 33.631 1.00 12.37 118 GLY C CA 1
ATOM 7817 C C . GLY C 1 118 ? 207.237 437.375 32.687 1.00 12.50 118 GLY C C 1
ATOM 7818 O O . GLY C 1 118 ? 206.758 436.310 33.091 1.00 13.01 118 GLY C O 1
ATOM 7819 N N . ALA C 1 119 ? 207.163 437.714 31.410 1.00 12.27 119 ALA C N 1
ATOM 7820 C CA . ALA C 1 119 ? 206.637 436.744 30.449 1.00 13.38 119 ALA C CA 1
ATOM 7821 C C . ALA C 1 119 ? 207.553 435.529 30.348 1.00 13.26 119 ALA C C 1
ATOM 7822 O O . ALA C 1 119 ? 207.075 434.389 30.339 1.00 12.97 119 ALA C O 1
ATOM 7824 N N . PHE C 1 120 ? 208.866 435.774 30.304 1.00 12.83 120 PHE C N 1
ATOM 7825 C CA . PHE C 1 120 ? 209.848 434.698 30.223 1.00 12.99 120 PHE C CA 1
ATOM 7826 C C . PHE C 1 120 ? 209.774 433.815 31.4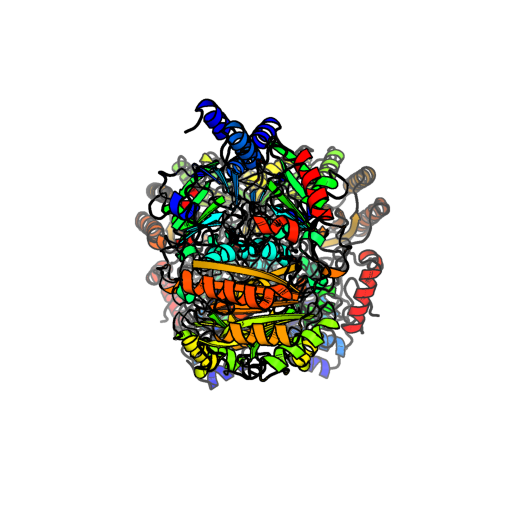60 1.00 13.12 120 PHE C C 1
ATOM 7827 O O . PHE C 1 120 ? 209.703 432.574 31.356 1.00 13.25 120 PHE C O 1
ATOM 7835 N N . ASP C 1 121 ? 209.798 434.428 32.646 1.00 12.93 121 ASP C N 1
ATOM 7836 C CA . ASP C 1 121 ? 209.788 433.639 33.884 1.00 15.01 121 ASP C CA 1
ATOM 7837 C C . ASP C 1 121 ? 208.487 432.872 34.050 1.00 13.50 121 ASP C C 1
ATOM 7838 O O . ASP C 1 121 ? 208.488 431.731 34.537 1.00 13.36 121 ASP C O 1
ATOM 7843 N N . THR C 1 122 ? 207.360 433.456 33.669 1.00 13.25 122 THR C N 1
ATOM 7844 C CA . THR C 1 122 ? 206.101 432.722 33.701 1.00 13.47 122 THR C CA 1
ATOM 7845 C C . THR C 1 122 ? 206.199 431.477 32.836 1.00 13.20 122 THR C C 1
ATOM 7846 O O . THR C 1 122 ? 205.772 430.381 33.236 1.00 13.40 122 THR C O 1
ATOM 7850 N N . ALA C 1 123 ? 206.732 431.633 31.629 1.00 14.13 123 ALA C N 1
ATOM 7851 C CA . ALA C 1 123 ? 206.798 430.504 30.698 1.00 14.55 123 ALA C CA 1
ATOM 7852 C C . ALA C 1 123 ? 207.737 429.424 31.195 1.00 11.92 123 ALA C C 1
ATOM 7853 O O . ALA C 1 123 ? 207.421 428.220 31.061 1.00 14.02 123 ALA C O 1
ATOM 7855 N N . THR C 1 124 ? 208.916 429.784 31.723 1.00 12.16 124 THR C N 1
ATOM 7856 C CA . THR C 1 124 ? 209.809 428.710 32.185 1.00 12.01 124 THR C CA 1
ATOM 7857 C C . THR C 1 124 ? 209.290 428.069 33.467 1.00 13.42 124 THR C C 1
ATOM 7858 O O . THR C 1 124 ? 209.420 426.855 33.670 1.00 13.22 124 THR C O 1
ATOM 7862 N N . GLN C 1 125 ? 208.690 428.856 34.350 1.00 13.05 125 GLN C N 1
ATOM 7863 C CA . GLN C 1 125 ? 208.170 428.337 35.607 1.00 13.17 125 GLN C CA 1
ATOM 7864 C C . GLN C 1 125 ? 206.940 427.446 35.423 1.00 14.98 125 GLN C C 1
ATOM 7865 O O . GLN C 1 125 ? 206.633 426.672 36.335 1.00 14.82 125 GLN C O 1
ATOM 7871 N N . ALA C 1 126 ? 206.260 427.479 34.271 1.00 13.90 126 ALA C N 1
ATOM 7872 C CA . ALA C 1 126 ? 205.220 426.465 33.993 1.00 13.99 126 ALA C CA 1
ATOM 7873 C C . ALA C 1 126 ? 205.789 425.048 34.046 1.00 14.12 126 ALA C C 1
ATOM 7874 O O . ALA C 1 126 ? 205.013 424.082 34.172 1.00 15.18 126 ALA C O 1
ATOM 7876 N N . HIS C 1 127 ? 207.112 424.912 33.940 1.00 13.77 127 HIS C N 1
ATOM 7877 C CA . HIS C 1 127 ? 207.822 423.635 34.015 1.00 14.70 127 HIS C CA 1
ATOM 7878 C C . HIS C 1 127 ? 208.786 423.588 35.184 1.00 15.36 127 HIS C C 1
ATOM 7879 O O . HIS C 1 127 ? 209.684 422.735 35.217 1.00 16.66 127 HIS C O 1
ATOM 7886 N N . MET C 1 128 ? 208.655 424.531 36.115 1.00 15.40 128 MET C N 1
ATOM 7887 C CA . MET C 1 128 ? 209.484 424.637 37.313 1.00 14.95 128 MET C CA 1
ATOM 7888 C C . MET C 1 128 ? 210.932 424.955 36.977 1.00 17.76 128 MET C C 1
ATOM 7889 O O . MET C 1 128 ? 211.844 424.626 37.735 1.00 17.14 128 MET C O 1
ATOM 7894 N N . LEU C 1 129 ? 211.147 425.633 35.849 1.00 13.64 129 LEU C N 1
ATOM 7895 C CA . LEU C 1 129 ? 212.480 425.941 35.350 1.00 14.48 129 LEU C CA 1
ATOM 7896 C C . LEU C 1 129 ? 212.694 427.450 35.356 1.00 13.86 129 LEU C C 1
ATOM 7897 O O . LEU C 1 129 ? 211.736 428.236 35.418 1.00 13.92 129 LEU C O 1
ATOM 7902 N N . ALA C 1 130 ? 213.974 427.857 35.231 1.00 13.37 130 ALA C N 1
ATOM 7903 C CA . ALA C 1 130 ? 214.338 429.273 35.268 1.00 14.70 130 ALA C CA 1
ATOM 7904 C C . ALA C 1 130 ? 215.760 429.443 34.758 1.00 14.91 130 ALA C C 1
ATOM 7905 O O . ALA C 1 130 ? 216.539 428.474 34.694 1.00 14.66 130 ALA C O 1
ATOM 7907 N N . THR C 1 131 ? 216.090 430.672 34.378 1.00 14.40 131 THR C N 1
ATOM 7908 C CA . THR C 1 131 ? 217.483 431.000 34.142 1.00 14.00 131 THR C CA 1
ATOM 7909 C C . THR C 1 131 ? 217.658 432.451 34.564 1.00 13.46 131 THR C C 1
ATOM 7910 O O . THR C 1 131 ? 216.658 433.170 34.661 1.00 13.76 131 THR C O 1
ATOM 7914 N N . PRO C 1 132 ? 218.872 432.882 34.912 1.00 12.44 132 PRO C N 1
ATOM 7915 C CA . PRO C 1 132 ? 219.049 434.213 35.516 1.00 14.60 132 PRO C CA 1
ATOM 7916 C C . PRO C 1 132 ? 218.591 435.372 34.632 1.00 13.78 132 PRO C C 1
ATOM 7917 O O . PRO C 1 132 ? 218.807 435.380 33.421 1.00 14.51 132 PRO C O 1
ATOM 7921 N N . ALA C 1 133 ? 218.023 436.381 35.270 1.00 13.60 133 ALA C N 1
ATOM 7922 C CA . ALA C 1 133 ? 217.619 437.621 34.604 1.00 14.63 133 ALA C CA 1
ATOM 7923 C C . ALA C 1 133 ? 217.490 438.671 35.689 1.00 15.27 133 ALA C C 1
ATOM 7924 O O . ALA C 1 133 ? 217.782 438.408 36.859 1.00 15.25 133 ALA C O 1
ATOM 7926 N N . GLY C 1 134 ? 217.051 439.874 35.298 1.00 14.57 134 GLY C N 1
ATOM 7927 C CA . GLY C 1 134 ? 216.943 441.011 36.217 1.00 14.14 134 GLY C CA 1
ATOM 7928 C C . GLY C 1 134 ? 215.797 440.832 37.214 1.00 14.63 134 GLY C C 1
ATOM 7929 O O . GLY C 1 134 ? 214.944 439.927 37.123 1.00 14.32 134 GLY C O 1
ATOM 7930 N N . VAL C 1 135 ? 215.788 441.729 38.196 1.00 15.18 135 VAL C N 1
ATOM 7931 C CA . VAL C 1 135 ? 214.898 441.620 39.348 1.00 14.81 135 VAL C CA 1
ATOM 7932 C C . VAL C 1 135 ? 213.555 442.319 39.202 1.00 14.68 135 VAL C C 1
ATOM 7933 O O . VAL C 1 135 ? 212.678 442.117 40.062 1.00 14.90 135 VAL C O 1
ATOM 7937 N N . VAL C 1 136 ? 213.348 443.167 38.188 1.00 14.27 136 VAL C N 1
ATOM 7938 C CA . VAL C 1 136 ? 212.057 443.838 37.974 1.00 15.74 136 VAL C CA 1
ATOM 7939 C C . VAL C 1 136 ? 211.361 443.272 36.739 1.00 14.53 136 VAL C C 1
ATOM 7940 O O . VAL C 1 136 ? 211.909 443.291 35.623 1.00 14.46 136 VAL C O 1
ATOM 7944 N N . SER C 1 137 ? 210.129 442.808 36.932 1.00 13.73 137 SER C N 1
ATOM 7945 C CA . SER C 1 137 ? 209.474 441.939 35.954 1.00 12.90 137 SER C CA 1
ATOM 7946 C C . SER C 1 137 ? 209.285 442.600 34.588 1.00 14.11 137 SER C C 1
ATOM 7947 O O . SER C 1 137 ? 209.259 441.901 33.562 1.00 12.30 137 SER C O 1
ATOM 7950 N N . HIS C 1 138 ? 209.022 443.917 34.552 1.00 12.97 138 HIS C N 1
ATOM 7951 C CA . HIS C 1 138 ? 208.716 444.560 33.279 1.00 14.33 138 HIS C CA 1
ATOM 7952 C C . HIS C 1 138 ? 209.953 445.036 32.523 1.00 15.63 138 HIS C C 1
ATOM 7953 O O . HIS C 1 138 ? 209.813 445.682 31.485 1.00 14.28 138 HIS C O 1
ATOM 7960 N N . THR C 1 139 ? 211.148 444.744 33.007 1.00 13.00 139 THR C N 1
ATOM 7961 C CA . THR C 1 139 ? 212.339 444.984 32.217 1.00 12.39 139 THR C CA 1
ATOM 7962 C C . THR C 1 139 ? 212.314 444.154 30.947 1.00 14.32 139 THR C C 1
ATOM 7963 O O . THR C 1 139 ? 211.806 443.032 30.930 1.00 13.30 139 THR C O 1
ATOM 7967 N N . GLY C 1 140 ? 212.881 444.699 29.875 1.00 13.51 140 GLY C N 1
ATOM 7968 C CA . GLY C 1 140 ? 213.071 443.922 28.646 1.00 13.02 140 GLY C CA 1
ATOM 7969 C C . GLY C 1 140 ? 214.175 442.887 28.766 1.00 12.71 140 GLY C C 1
ATOM 7970 O O . GLY C 1 140 ? 215.267 443.167 29.260 1.00 14.67 140 GLY C O 1
ATOM 7971 N N . LEU C 1 141 ? 213.885 441.681 28.269 1.00 13.76 141 LEU C N 1
ATOM 7972 C CA . LEU C 1 141 ? 214.909 440.649 28.159 1.00 13.07 141 LEU C CA 1
ATOM 7973 C C . LEU C 1 141 ? 216.003 441.056 27.165 1.00 14.27 141 LEU C C 1
ATOM 7974 O O . LEU C 1 141 ? 217.183 440.758 27.388 1.00 13.95 141 LEU C O 1
ATOM 7979 N N . GLY C 1 142 ? 215.627 441.736 26.071 1.00 14.17 142 GLY C N 1
ATOM 7980 C CA . GLY C 1 142 ? 216.559 442.009 24.988 1.00 14.61 142 GLY C CA 1
ATOM 7981 C C . GLY C 1 142 ? 217.739 442.859 25.408 1.00 15.12 142 GLY C C 1
ATOM 7982 O O . GLY C 1 142 ? 218.905 442.441 25.288 1.00 13.81 142 GLY C O 1
ATOM 7983 N N . GLY C 1 143 ? 217.497 444.077 25.908 1.00 14.00 143 GLY C N 1
ATOM 7984 C CA . GLY C 1 143 ? 218.632 444.900 26.287 1.00 13.62 143 GLY C CA 1
ATOM 7985 C C . GLY C 1 143 ? 219.377 444.359 27.486 1.00 13.51 143 GLY C C 1
ATOM 7986 O O . GLY C 1 143 ? 220.599 444.506 27.600 1.00 14.55 143 GLY C O 1
ATOM 7987 N N . LEU C 1 144 ? 218.639 443.690 28.383 1.00 14.56 144 LEU C N 1
ATOM 7988 C CA . LEU C 1 144 ? 219.264 443.169 29.598 1.00 14.19 144 LEU C CA 1
ATOM 7989 C C . LEU C 1 144 ? 220.282 442.085 29.264 1.00 13.39 144 LEU C C 1
ATOM 7990 O O . LEU C 1 144 ? 221.426 442.118 29.734 1.00 13.56 144 LEU C O 1
ATOM 7995 N N . VAL C 1 145 ? 219.864 441.105 28.447 1.00 12.23 145 VAL C N 1
ATOM 7996 C CA . VAL C 1 145 ? 220.753 440.005 28.106 1.00 13.11 145 VAL C CA 1
ATOM 7997 C C . VAL C 1 145 ? 221.942 440.522 27.291 1.00 12.92 145 VAL C C 1
ATOM 7998 O O . VAL C 1 145 ? 223.090 440.108 27.499 1.00 13.51 145 VAL C O 1
ATOM 8002 N N . LEU C 1 146 ? 221.694 441.454 26.356 1.00 13.14 146 LEU C N 1
ATOM 8003 C CA . LEU C 1 146 ? 222.809 441.828 25.483 1.00 14.37 146 LEU C CA 1
ATOM 8004 C C . LEU C 1 146 ? 223.898 442.584 26.239 1.00 15.17 146 LEU C C 1
ATOM 8005 O O . LEU C 1 146 ? 225.045 442.649 25.784 1.00 14.86 146 LEU C O 1
ATOM 8010 N N . GLY C 1 147 ? 223.579 443.163 27.394 1.00 13.07 147 GLY C N 1
ATOM 8011 C CA . GLY C 1 147 ? 224.561 443.785 28.265 1.00 14.60 147 GLY C CA 1
ATOM 8012 C C . GLY C 1 147 ? 225.160 442.847 29.301 1.00 14.36 147 GLY C C 1
ATOM 8013 O O . GLY C 1 147 ? 226.148 443.192 29.949 1.00 15.34 147 GLY C O 1
ATOM 8014 N N . GLY C 1 148 ? 224.589 441.649 29.489 1.00 14.31 148 GLY C N 1
ATOM 8015 C CA . GLY C 1 148 ? 225.107 440.693 30.474 1.00 14.70 148 GLY C CA 1
ATOM 8016 C C . GLY C 1 148 ? 223.968 440.073 31.243 1.00 12.93 148 GLY C C 1
ATOM 8017 O O . GLY C 1 148 ? 223.659 438.885 31.065 1.00 14.07 148 GLY C O 1
ATOM 8018 N N . GLY C 1 149 ? 223.370 440.873 32.117 1.00 13.07 149 GLY C N 1
ATOM 8019 C CA . GLY C 1 149 ? 222.143 440.468 32.795 1.00 12.95 149 GLY C CA 1
ATOM 8020 C C . GLY C 1 149 ? 222.372 439.762 34.119 1.00 13.44 149 GLY C C 1
ATOM 8021 O O . GLY C 1 149 ? 222.905 438.642 34.148 1.00 15.37 149 GLY C O 1
ATOM 8022 N N . PHE C 1 150 ? 222.050 440.402 35.226 1.00 13.60 150 PHE C N 1
ATOM 8023 C CA . PHE C 1 150 ? 222.219 439.751 36.517 1.00 15.63 150 PHE C CA 1
ATOM 8024 C C . PHE C 1 150 ? 220.993 439.938 37.412 1.00 14.97 150 PHE C C 1
ATOM 8025 O O . PHE C 1 150 ? 220.244 440.929 37.330 1.00 15.23 150 PHE C O 1
ATOM 8033 N N . GLY C 1 151 ? 220.835 438.968 38.306 1.00 14.91 151 GLY C N 1
ATOM 8034 C CA . GLY C 1 151 ? 219.753 439.040 39.283 1.00 18.31 151 GLY C CA 1
ATOM 8035 C C . GLY C 1 151 ? 219.865 437.940 40.307 1.00 16.86 151 GLY C C 1
ATOM 8036 O O . GLY C 1 151 ? 220.959 437.463 40.619 1.00 15.55 151 GLY C O 1
ATOM 8037 N N . TRP C 1 152 ? 218.713 437.501 40.824 1.00 15.05 152 TRP C N 1
ATOM 8038 C CA . TRP C 1 152 ? 218.698 436.647 42.003 1.00 16.34 152 TRP C CA 1
ATOM 8039 C C . TRP C 1 152 ? 219.411 435.336 41.755 1.00 14.70 152 TRP C C 1
ATOM 8040 O O . TRP C 1 152 ? 220.020 434.795 42.675 1.00 16.67 152 TRP C O 1
ATOM 8051 N N . LEU C 1 153 ? 219.333 434.774 40.550 1.00 13.63 153 LEU C N 1
ATOM 8052 C CA . LEU C 1 153 ? 219.940 433.491 40.247 1.00 15.01 153 LEU C CA 1
ATOM 8053 C C . LEU C 1 153 ? 221.402 433.583 39.826 1.00 15.06 153 LEU C C 1
ATOM 8054 O O . LEU C 1 153 ? 221.981 432.556 39.487 1.00 14.56 153 LEU C O 1
ATOM 8059 N N . SER C 1 154 ? 222.000 434.784 39.776 1.00 14.90 154 SER C N 1
ATOM 8060 C CA . SER C 1 154 ? 223.311 434.895 39.128 1.00 13.91 154 SER C CA 1
ATOM 8061 C C . SER C 1 154 ? 224.476 434.377 39.975 1.00 15.13 154 SER C C 1
ATOM 8062 O O . SER C 1 154 ? 225.434 433.878 39.407 1.00 15.94 154 SER C O 1
ATOM 8065 N N . ARG C 1 155 ? 224.433 434.499 41.308 1.00 15.28 155 ARG C N 1
ATOM 8066 C CA . ARG C 1 155 ? 225.515 433.897 42.083 1.00 16.11 155 ARG C CA 1
ATOM 8067 C C . ARG C 1 155 ? 225.564 432.395 41.921 1.00 16.57 155 ARG C C 1
ATOM 8068 O O . ARG C 1 155 ? 226.660 431.802 41.938 1.00 16.59 155 ARG C O 1
ATOM 8076 N N . LYS C 1 156 ? 224.399 431.773 41.700 1.00 17.22 156 LYS C N 1
ATOM 8077 C CA . LYS C 1 156 ? 224.349 430.332 41.511 1.00 16.26 156 LYS C CA 1
ATOM 8078 C C . LYS C 1 156 ? 224.617 429.916 40.070 1.00 16.60 156 LYS C C 1
ATOM 8079 O O . LYS C 1 156 ? 225.315 428.924 39.806 1.00 18.51 156 LYS C O 1
ATOM 8085 N N . TYR C 1 157 ? 224.016 430.627 39.111 1.00 16.49 157 TYR C N 1
ATOM 8086 C CA . TYR C 1 157 ? 223.992 430.161 37.732 1.00 16.36 157 TYR C CA 1
ATOM 8087 C C . TYR C 1 157 ? 224.588 431.129 36.720 1.00 15.61 157 TYR C C 1
ATOM 8088 O O . TYR C 1 157 ? 224.562 430.845 35.526 1.00 18.13 157 TYR C O 1
ATOM 8097 N N . GLY C 1 158 ? 225.160 432.223 37.159 1.00 15.28 158 GLY C N 1
ATOM 8098 C CA . GLY C 1 158 ? 225.850 433.144 36.260 1.00 16.34 158 GLY C CA 1
ATOM 8099 C C . GLY C 1 158 ? 224.954 434.259 35.712 1.00 15.95 158 GLY C C 1
ATOM 8100 O O . GLY C 1 158 ? 223.811 434.468 36.123 1.00 14.27 158 GLY C O 1
ATOM 8101 N N . LEU C 1 159 ? 225.545 435.073 34.836 1.00 14.45 159 LEU C N 1
ATOM 8102 C CA . LEU C 1 159 ? 224.774 436.096 34.132 1.00 13.63 159 LEU C CA 1
ATOM 8103 C C . LEU C 1 159 ? 223.796 435.437 33.162 1.00 14.35 159 LEU C C 1
ATOM 8104 O O . LEU C 1 159 ? 223.917 434.252 32.813 1.00 13.32 159 LEU C O 1
ATOM 8109 N N . SER C 1 160 ? 222.793 436.205 32.705 1.00 13.93 160 SER C N 1
ATOM 8110 C CA . SER C 1 160 ? 221.963 435.706 31.613 1.00 13.65 160 SER C CA 1
ATOM 8111 C C . SER C 1 160 ? 222.810 435.185 30.463 1.00 13.55 160 SER C C 1
ATOM 8112 O O . SER C 1 160 ? 222.544 434.115 29.912 1.00 14.02 160 SER C O 1
ATOM 8115 N N . ILE C 1 161 ? 223.835 435.967 30.066 1.00 12.65 161 ILE C N 1
ATOM 8116 C CA . ILE C 1 161 ? 224.672 435.525 28.959 1.00 13.10 161 ILE C CA 1
ATOM 8117 C C . ILE C 1 161 ? 225.422 434.224 29.220 1.00 14.42 161 ILE C C 1
ATOM 8118 O O . ILE C 1 161 ? 225.803 433.563 28.251 1.00 14.97 161 ILE C O 1
ATOM 8123 N N . ASP C 1 162 ? 225.639 433.843 30.483 1.00 13.59 162 ASP C N 1
ATOM 8124 C CA . ASP C 1 162 ? 226.325 432.584 30.798 1.00 15.51 162 ASP C CA 1
ATOM 8125 C C . ASP C 1 162 ? 225.421 431.373 30.605 1.00 16.12 162 ASP C C 1
ATOM 8126 O O . ASP C 1 162 ? 225.903 430.237 30.710 1.00 17.53 162 ASP C O 1
ATOM 8131 N N . ASN C 1 163 ? 224.139 431.599 30.299 1.00 15.44 163 ASN C N 1
ATOM 8132 C CA . ASN C 1 163 ? 223.192 430.545 30.010 1.00 16.90 163 ASN C CA 1
ATOM 8133 C C . ASN C 1 163 ? 222.681 430.614 28.575 1.00 13.61 163 ASN C C 1
ATOM 8134 O O . ASN C 1 163 ? 221.782 429.890 28.209 1.00 14.94 163 ASN C O 1
ATOM 8139 N N . LEU C 1 164 ? 223.189 431.573 27.781 1.00 14.28 164 LEU C N 1
ATOM 8140 C CA . LEU C 1 164 ? 222.760 431.766 26.406 1.00 14.30 164 LEU C CA 1
ATOM 8141 C C . LEU C 1 164 ? 223.537 430.831 25.502 1.00 14.27 164 LEU C C 1
ATOM 8142 O O . LEU C 1 164 ? 224.770 430.794 25.576 1.00 17.98 164 LEU C O 1
ATOM 8147 N N . THR C 1 165 ? 222.831 430.057 24.666 1.00 14.56 165 THR C N 1
ATOM 8148 C CA . THR C 1 165 ? 223.534 429.123 23.780 1.00 15.40 165 THR C CA 1
ATOM 8149 C C . THR C 1 165 ? 223.477 429.535 22.317 1.00 16.47 165 THR C C 1
ATOM 8150 O O . THR C 1 165 ? 224.306 429.065 21.532 1.00 16.69 165 THR C O 1
ATOM 8154 N N . SER C 1 166 ? 222.560 430.401 21.929 1.00 15.97 166 SER C N 1
ATOM 8155 C CA . SER C 1 166 ? 222.563 430.899 20.557 1.00 16.21 166 SER C CA 1
ATOM 8156 C C . SER C 1 166 ? 221.601 432.057 20.466 1.00 15.27 166 SER C C 1
ATOM 8157 O O . SER C 1 166 ? 220.753 432.251 21.344 1.00 15.15 166 SER C O 1
ATOM 8160 N N . VAL C 1 167 ? 221.787 432.857 19.409 1.00 15.68 167 VAL C N 1
ATOM 8161 C CA . VAL C 1 167 ? 220.838 433.900 19.033 1.00 14.41 167 VAL C CA 1
ATOM 8162 C C . VAL C 1 167 ? 220.517 433.764 17.557 1.00 16.59 167 VAL C C 1
ATOM 8163 O O . VAL C 1 167 ? 221.329 433.261 16.758 1.00 18.00 167 VAL C O 1
ATOM 8167 N N . GLU C 1 168 ? 219.340 434.256 17.193 1.00 16.17 168 GLU C N 1
ATOM 8168 C CA . GLU C 1 168 ? 219.031 434.637 15.830 1.00 18.51 168 GLU C CA 1
ATOM 8169 C C . GLU C 1 168 ? 219.127 436.149 15.789 1.00 16.39 168 GLU C C 1
ATOM 8170 O O . GLU C 1 168 ? 218.570 436.841 16.663 1.00 17.54 168 GLU C O 1
ATOM 8176 N N . ILE C 1 169 ? 219.837 436.673 14.799 1.00 16.52 169 ILE C N 1
ATOM 8177 C CA . ILE C 1 169 ? 220.155 438.097 14.776 1.00 16.36 169 ILE C CA 1
ATOM 8178 C C . ILE C 1 169 ? 220.048 438.637 13.350 1.00 17.19 169 ILE C C 1
ATOM 8179 O O . ILE C 1 169 ? 220.501 438.012 12.397 1.00 19.66 169 ILE C O 1
ATOM 8184 N N . VAL C 1 170 ? 219.424 439.797 13.215 1.00 16.26 170 VAL C N 1
ATOM 8185 C CA . VAL C 1 170 ? 219.310 440.497 11.933 1.00 19.83 170 VAL C CA 1
ATOM 8186 C C . VAL C 1 170 ? 220.398 441.553 11.875 1.00 19.24 170 VAL C C 1
ATOM 8187 O O . VAL C 1 170 ? 220.427 442.487 12.691 1.00 18.87 170 VAL C O 1
ATOM 8191 N N . THR C 1 171 ? 221.329 441.401 10.924 1.00 22.07 171 THR C N 1
ATOM 8192 C CA . THR C 1 171 ? 222.437 442.338 10.810 1.00 20.41 171 THR C CA 1
ATOM 8193 C C . THR C 1 171 ? 222.053 443.525 9.926 1.00 22.85 171 THR C C 1
ATOM 8194 O O . THR C 1 171 ? 220.997 443.539 9.277 1.00 24.62 171 THR C O 1
ATOM 8198 N N . ALA C 1 172 ? 222.945 444.514 9.901 1.00 21.07 172 ALA C N 1
ATOM 8199 C CA . ALA C 1 172 ? 222.679 445.793 9.227 1.00 22.82 172 ALA C CA 1
ATOM 8200 C C . ALA C 1 172 ? 222.371 445.605 7.747 1.00 24.81 172 ALA C C 1
ATOM 8201 O O . ALA C 1 172 ? 221.569 446.354 7.182 1.00 27.15 172 ALA C O 1
ATOM 8203 N N . ASP C 1 173 ? 222.972 444.600 7.109 1.00 24.86 173 ASP C N 1
ATOM 8204 C CA . ASP C 1 173 ? 222.721 444.350 5.700 1.00 27.78 173 ASP C CA 1
ATOM 8205 C C . ASP C 1 173 ? 221.398 443.649 5.433 1.00 29.25 173 ASP C C 1
ATOM 8206 O O . ASP C 1 173 ? 221.110 443.313 4.277 1.00 29.88 173 ASP C O 1
ATOM 8211 N N . GLY C 1 174 ? 220.584 443.420 6.458 1.00 24.53 174 GLY C N 1
ATOM 8212 C CA . GLY C 1 174 ? 219.349 442.690 6.287 1.00 26.81 174 GLY C CA 1
ATOM 8213 C C . GLY C 1 174 ? 219.458 441.189 6.427 1.00 25.00 174 GLY C C 1
ATOM 8214 O O . GLY C 1 174 ? 218.429 440.507 6.349 1.00 29.49 174 GLY C O 1
ATOM 8215 N N . GLY C 1 175 ? 220.662 440.650 6.608 1.00 26.41 175 GLY C N 1
ATOM 8216 C CA . GLY C 1 175 ? 220.813 439.213 6.691 1.00 24.75 175 GLY C CA 1
ATOM 8217 C C . GLY C 1 175 ? 220.346 438.688 8.038 1.00 26.05 175 GLY C C 1
ATOM 8218 O O . GLY C 1 175 ? 220.350 439.401 9.037 1.00 23.74 175 GLY C O 1
ATOM 8219 N N . VAL C 1 176 ? 219.911 437.428 8.052 1.00 24.42 176 VAL C N 1
ATOM 8220 C CA . VAL C 1 176 ? 219.547 436.737 9.292 1.00 25.41 176 VAL C CA 1
ATOM 8221 C C . VAL C 1 176 ? 220.636 435.721 9.590 1.00 24.52 176 VAL C C 1
ATOM 8222 O O . VAL C 1 176 ? 220.859 434.794 8.802 1.00 28.47 176 VAL C O 1
ATOM 8226 N N . LEU C 1 177 ? 221.300 435.871 10.722 1.00 23.00 177 LEU C N 1
ATOM 8227 C CA . LEU C 1 177 ? 222.364 434.947 11.104 1.00 22.03 177 LEU C CA 1
ATOM 8228 C C . LEU C 1 177 ? 221.949 434.186 12.351 1.00 24.09 177 LEU C C 1
ATOM 8229 O O . LEU C 1 177 ? 221.151 434.672 13.150 1.00 20.62 177 LEU C O 1
ATOM 8234 N N . THR C 1 178 ? 222.490 432.984 12.508 1.00 21.79 178 THR C N 1
ATOM 8235 C CA . THR C 1 178 ? 222.550 432.340 13.807 1.00 22.07 178 THR C CA 1
ATOM 8236 C C . THR C 1 178 ? 223.964 432.526 14.346 1.00 21.65 178 THR C C 1
ATOM 8237 O O . THR C 1 178 ? 224.940 432.376 13.604 1.00 22.08 178 THR C O 1
ATOM 8241 N N . ALA C 1 179 ? 224.092 432.896 15.613 1.00 17.56 179 ALA C N 1
ATOM 8242 C CA . ALA C 1 179 ? 225.389 433.006 16.272 1.00 18.54 179 ALA C CA 1
ATOM 8243 C C . ALA C 1 179 ? 225.371 432.105 17.491 1.00 17.26 179 ALA C C 1
ATOM 8244 O O . ALA C 1 179 ? 224.387 432.106 18.240 1.00 17.42 179 ALA C O 1
ATOM 8246 N N . SER C 1 180 ? 226.392 431.298 17.627 1.00 15.71 180 SER C N 1
ATOM 8247 C CA . SER C 1 180 ? 226.503 430.352 18.698 1.00 15.35 180 SER C CA 1
ATOM 8248 C C . SER C 1 180 ? 227.974 430.005 18.872 1.00 15.09 180 SER C C 1
ATOM 8249 O O . SER C 1 180 ? 228.821 430.590 18.287 1.00 15.38 180 SER C O 1
ATOM 8252 N N . ASP C 1 181 ? 228.256 428.973 19.650 1.00 15.96 181 ASP C N 1
ATOM 8253 C CA . ASP C 1 181 ? 229.629 428.531 19.837 1.00 28.91 181 ASP C CA 1
ATOM 8254 C C . ASP C 1 181 ? 230.183 427.822 18.602 1.00 25.21 181 ASP C C 1
ATOM 8255 O O . ASP C 1 181 ? 231.369 427.669 18.511 1.00 39.94 181 ASP C O 1
ATOM 8260 N N . THR C 1 182 ? 229.332 427.356 17.707 1.00 28.63 182 THR C N 1
ATOM 8261 C CA . THR C 1 182 ? 229.768 426.675 16.507 1.00 27.25 182 THR C CA 1
ATOM 8262 C C . THR C 1 182 ? 229.517 427.445 15.231 1.00 28.21 182 THR C C 1
ATOM 8263 O O . THR C 1 182 ? 230.063 427.108 14.226 1.00 28.60 182 THR C O 1
ATOM 8267 N N . GLU C 1 183 ? 228.728 428.496 15.294 1.00 20.41 183 GLU C N 1
ATOM 8268 C CA . GLU C 1 183 ? 228.345 429.280 14.130 1.00 23.73 183 GLU C CA 1
ATOM 8269 C C . GLU C 1 183 ? 228.562 430.768 14.395 1.00 21.79 183 GLU C C 1
ATOM 8270 O O . GLU C 1 183 ? 228.000 431.301 15.295 1.00 19.10 183 GLU C O 1
ATOM 8276 N N . ASN C 1 184 ? 229.380 431.425 13.582 1.00 20.64 184 ASN C N 1
ATOM 8277 C CA . ASN C 1 184 ? 229.721 432.827 13.819 1.00 19.66 184 ASN C CA 1
ATOM 8278 C C . ASN C 1 184 ? 230.112 433.083 15.277 1.00 20.19 184 ASN C C 1
ATOM 8279 O O . ASN C 1 184 ? 229.531 433.952 15.938 1.00 18.57 184 ASN C O 1
ATOM 8284 N N . PRO C 1 185 ? 231.033 432.298 15.830 1.00 18.84 185 PRO C N 1
ATOM 8285 C CA . PRO C 1 185 ? 231.395 432.485 17.240 1.00 17.27 185 PRO C CA 1
ATOM 8286 C C . PRO C 1 185 ? 231.946 433.843 17.548 1.00 20.03 185 PRO C C 1
ATOM 8287 O O . PRO C 1 185 ? 231.868 434.290 18.713 1.00 18.39 185 PRO C O 1
ATOM 8291 N N . ASP C 1 186 ? 232.518 434.538 16.561 1.00 21.06 186 ASP C N 1
ATOM 8292 C CA . ASP C 1 186 ? 233.007 435.886 16.826 1.00 18.17 186 ASP C CA 1
ATOM 8293 C C . ASP C 1 186 ? 231.856 436.805 17.199 1.00 18.53 186 ASP C C 1
ATOM 8294 O O . ASP C 1 186 ? 231.951 437.589 18.154 1.00 18.88 186 ASP C O 1
ATOM 8299 N N . LEU C 1 187 ? 230.782 436.726 16.424 1.00 18.05 187 LEU C N 1
ATOM 8300 C CA . LEU C 1 187 ? 229.548 437.457 16.714 1.00 18.01 187 LEU C CA 1
ATOM 8301 C C . LEU C 1 187 ? 228.918 436.978 18.013 1.00 17.23 187 LEU C C 1
ATOM 8302 O O . LEU C 1 187 ? 228.401 437.794 18.784 1.00 16.75 187 LEU C O 1
ATOM 8307 N N . PHE C 1 188 ? 228.976 435.663 18.294 1.00 16.39 188 PHE C N 1
ATOM 8308 C CA . PHE C 1 188 ? 228.372 435.159 19.529 1.00 15.68 188 PHE C CA 1
ATOM 8309 C C . PHE C 1 188 ? 229.103 435.651 20.770 1.00 16.35 188 PHE C C 1
ATOM 8310 O O . PHE C 1 188 ? 228.459 435.976 21.771 1.00 17.24 188 PHE C O 1
ATOM 8318 N N . TRP C 1 189 ? 230.429 435.804 20.708 1.00 15.51 189 TRP C N 1
ATOM 8319 C CA . TRP C 1 189 ? 231.166 436.442 21.787 1.00 14.34 189 TRP C CA 1
ATOM 8320 C C . TRP C 1 189 ? 230.689 437.880 21.987 1.00 17.00 189 TRP C C 1
ATOM 8321 O O . TRP C 1 189 ? 230.470 438.325 23.125 1.00 17.02 189 TRP C O 1
ATOM 8332 N N . ALA C 1 190 ? 230.515 438.620 20.884 1.00 14.84 190 ALA C N 1
ATOM 8333 C CA . ALA C 1 190 ? 230.253 440.061 20.983 1.00 15.68 190 ALA C CA 1
ATOM 8334 C C . ALA C 1 190 ? 228.851 440.356 21.522 1.00 15.73 190 ALA C C 1
ATOM 8335 O O . ALA C 1 190 ? 228.674 441.361 22.232 1.00 15.55 190 ALA C O 1
ATOM 8337 N N . VAL C 1 191 ? 227.846 439.551 21.151 1.00 13.62 191 VAL C N 1
ATOM 8338 C CA . VAL C 1 191 ? 226.479 439.803 21.633 1.00 15.99 191 VAL C CA 1
ATOM 8339 C C . VAL C 1 191 ? 226.371 439.507 23.112 1.00 15.68 191 VAL C C 1
ATOM 8340 O O . VAL C 1 191 ? 225.439 439.977 23.765 1.00 15.90 191 VAL C O 1
ATOM 8344 N N . ARG C 1 192 ? 227.293 438.712 23.653 1.00 15.19 192 ARG C N 1
ATOM 8345 C CA . ARG C 1 192 ? 227.265 438.415 25.086 1.00 14.77 192 ARG C CA 1
ATOM 8346 C C . ARG C 1 192 ? 227.979 439.525 25.840 1.00 14.10 192 ARG C C 1
ATOM 8347 O O . ARG C 1 192 ? 229.089 439.359 26.370 1.00 13.92 192 ARG C O 1
ATOM 8355 N N . GLY C 1 193 ? 227.303 440.684 25.907 1.00 13.38 193 GLY C N 1
ATOM 8356 C CA . GLY C 1 193 ? 227.827 441.853 26.610 1.00 13.59 193 GLY C CA 1
ATOM 8357 C C . GLY C 1 193 ? 228.061 443.072 25.759 1.00 13.99 193 GLY C C 1
ATOM 8358 O O . GLY C 1 193 ? 228.282 444.142 26.337 1.00 14.82 193 GLY C O 1
ATOM 8359 N N . GLY C 1 194 ? 227.954 442.965 24.436 1.00 14.03 194 GLY C N 1
ATOM 8360 C CA . GLY C 1 194 ? 228.218 444.099 23.574 1.00 14.68 194 GLY C CA 1
ATOM 8361 C C . GLY C 1 194 ? 226.974 444.833 23.153 1.00 17.02 194 GLY C C 1
ATOM 8362 O O . GLY C 1 194 ? 227.046 445.674 22.244 1.00 17.01 194 GLY C O 1
ATOM 8363 N N . GLY C 1 195 ? 225.833 444.580 23.801 1.00 14.91 195 GLY C N 1
ATOM 8364 C CA . GLY C 1 195 ? 224.631 445.353 23.505 1.00 14.92 195 GLY C CA 1
ATOM 8365 C C . GLY C 1 195 ? 224.056 445.125 22.121 1.00 15.38 195 GLY C C 1
ATOM 8366 O O . GLY C 1 195 ? 224.302 444.100 21.474 1.00 16.90 195 GLY C O 1
ATOM 8367 N N . GLY C 1 196 ? 223.288 446.156 21.659 1.00 16.33 196 GLY C N 1
ATOM 8368 C CA . GLY C 1 196 ? 222.623 446.141 20.374 1.00 17.37 196 GLY C CA 1
ATOM 8369 C C . GLY C 1 196 ? 223.520 446.506 19.211 1.00 14.75 196 GLY C C 1
ATOM 8370 O O . GLY C 1 196 ? 223.035 446.625 18.080 1.00 16.20 196 GLY C O 1
ATOM 8371 N N . ASN C 1 197 ? 224.828 446.527 19.451 1.00 15.82 197 ASN C N 1
ATOM 8372 C CA . ASN C 1 197 ? 225.799 447.057 18.491 1.00 16.92 197 ASN C CA 1
ATOM 8373 C C . ASN C 1 197 ? 225.898 446.244 17.207 1.00 18.15 197 ASN C C 1
ATOM 8374 O O . ASN C 1 197 ? 226.379 446.777 16.199 1.00 17.48 197 ASN C O 1
ATOM 8379 N N . PHE C 1 198 ? 225.491 444.982 17.200 1.00 17.12 198 PHE C N 1
ATOM 8380 C CA . PHE C 1 198 ? 225.797 444.100 16.070 1.00 16.47 198 PHE C CA 1
ATOM 8381 C C . PHE C 1 198 ? 224.579 443.678 15.274 1.00 18.51 198 PHE C C 1
ATOM 8382 O O . PHE C 1 198 ? 224.712 442.959 14.268 1.00 20.14 198 PHE C O 1
ATOM 8390 N N . GLY C 1 199 ? 223.397 444.140 15.673 1.00 17.04 199 GLY C N 1
ATOM 8391 C CA . GLY C 1 199 ? 222.187 443.740 15.002 1.00 17.73 199 GLY C CA 1
ATOM 8392 C C . GLY C 1 199 ? 221.040 443.541 15.962 1.00 17.03 199 GLY C C 1
ATOM 8393 O O . GLY C 1 199 ? 221.206 443.690 17.181 1.00 17.68 199 GLY C O 1
ATOM 8394 N N . VAL C 1 200 ? 219.882 443.266 15.395 1.00 16.18 200 VAL C N 1
ATOM 8395 C CA . VAL C 1 200 ? 218.659 443.068 16.168 1.00 14.60 200 VAL C CA 1
ATOM 8396 C C . VAL C 1 200 ? 218.512 441.586 16.476 1.00 16.51 200 VAL C C 1
ATOM 8397 O O . VAL C 1 200 ? 218.317 440.753 15.582 1.00 17.27 200 VAL C O 1
ATOM 8401 N N . VAL C 1 201 ? 218.555 441.240 17.759 1.00 15.38 201 VAL C N 1
ATOM 8402 C CA . VAL C 1 201 ? 218.391 439.844 18.153 1.00 15.17 201 VAL C CA 1
ATOM 8403 C C . VAL C 1 201 ? 216.912 439.528 18.213 1.00 15.72 201 VAL C C 1
ATOM 8404 O O . VAL C 1 201 ? 216.162 440.124 19.008 1.00 15.23 201 VAL C O 1
ATOM 8408 N N . THR C 1 202 ? 216.452 438.654 17.321 1.00 15.58 202 THR C N 1
ATOM 8409 C CA . THR C 1 202 ? 215.048 438.313 17.229 1.00 18.16 202 THR C CA 1
ATOM 8410 C C . THR C 1 202 ? 214.703 437.084 18.051 1.00 17.59 202 THR C C 1
ATOM 8411 O O . THR C 1 202 ? 213.514 436.864 18.357 1.00 17.47 202 THR C O 1
ATOM 8415 N N . ALA C 1 203 ? 215.711 436.289 18.429 1.00 16.16 203 ALA C N 1
ATOM 8416 C CA . ALA C 1 203 ? 215.464 435.141 19.294 1.00 15.46 203 ALA C CA 1
ATOM 8417 C C . ALA C 1 203 ? 216.704 434.830 20.095 1.00 16.35 203 ALA C C 1
ATOM 8418 O O . ALA C 1 203 ? 217.818 434.892 19.580 1.00 15.42 203 ALA C O 1
ATOM 8420 N N . PHE C 1 204 ? 216.500 434.521 21.373 1.00 15.54 204 PHE C N 1
ATOM 8421 C CA . PHE C 1 204 ? 217.556 434.116 22.277 1.00 15.78 204 PHE C CA 1
ATOM 8422 C C . PHE C 1 204 ? 217.254 432.698 22.739 1.00 16.06 204 PHE C C 1
ATOM 8423 O O . PHE C 1 204 ? 216.111 432.387 23.079 1.00 15.21 204 PHE C O 1
ATOM 8431 N N . GLU C 1 205 ? 218.269 431.825 22.788 1.00 13.91 205 GLU C N 1
ATOM 8432 C CA . GLU C 1 205 ? 218.080 430.462 23.299 1.00 14.53 205 GLU C CA 1
ATOM 8433 C C . GLU C 1 205 ? 218.903 430.259 24.556 1.00 13.43 205 GLU C C 1
ATOM 8434 O O . GLU C 1 205 ? 220.099 430.555 24.577 1.00 14.07 205 GLU C O 1
ATOM 8440 N N . PHE C 1 206 ? 218.258 429.771 25.611 1.00 13.94 206 PHE C N 1
ATOM 8441 C CA . PHE C 1 206 ? 218.907 429.627 26.905 1.00 15.05 206 PHE C CA 1
ATOM 8442 C C . PHE C 1 206 ? 218.804 428.201 27.404 1.00 14.09 206 PHE C C 1
ATOM 8443 O O . PHE C 1 206 ? 217.783 427.533 27.207 1.00 14.58 206 PHE C O 1
ATOM 8451 N N . ASP C 1 207 ? 219.838 427.795 28.121 1.00 13.51 207 ASP C N 1
ATOM 8452 C CA . ASP C 1 207 ? 219.756 426.646 29.020 1.00 14.49 207 ASP C CA 1
ATOM 8453 C C . ASP C 1 207 ? 219.023 427.042 30.298 1.00 16.78 207 ASP C C 1
ATOM 8454 O O . ASP C 1 207 ? 219.194 428.162 30.795 1.00 15.68 207 ASP C O 1
ATOM 8459 N N . LEU C 1 208 ? 218.216 426.117 30.825 1.00 14.51 208 LEU C N 1
ATOM 8460 C CA . LEU C 1 208 ? 217.395 426.369 31.995 1.00 15.31 208 LEU C CA 1
ATOM 8461 C C . LEU C 1 208 ? 217.794 425.438 33.134 1.00 17.19 208 LEU C C 1
ATOM 8462 O O . LEU C 1 208 ? 218.417 424.380 32.927 1.00 18.04 208 LEU C O 1
ATOM 8467 N N . HIS C 1 209 ? 217.405 425.845 34.350 1.00 14.49 209 HIS C N 1
ATOM 8468 C CA . HIS C 1 209 ? 217.712 425.064 35.563 1.00 16.05 209 HIS C CA 1
ATOM 8469 C C . HIS C 1 209 ? 216.410 424.863 36.327 1.00 18.32 209 HIS C C 1
ATOM 8470 O O . HIS C 1 209 ? 215.469 425.653 36.202 1.00 16.35 209 HIS C O 1
ATOM 8477 N N . ARG C 1 210 ? 216.359 423.794 37.116 1.00 16.81 210 ARG C N 1
ATOM 8478 C CA . ARG C 1 210 ? 215.194 423.544 37.944 1.00 18.22 210 ARG C CA 1
ATOM 8479 C C . ARG C 1 210 ? 215.273 424.432 39.186 1.00 18.26 210 ARG C C 1
ATOM 8480 O O . ARG C 1 210 ? 216.248 424.371 39.944 1.00 20.44 210 ARG C O 1
ATOM 8488 N N . VAL C 1 211 ? 214.276 425.291 39.372 1.00 17.92 211 VAL C N 1
ATOM 8489 C CA . VAL C 1 211 ? 214.264 426.250 40.474 1.00 20.39 211 VAL C CA 1
ATOM 8490 C C . VAL C 1 211 ? 212.886 426.169 41.120 1.00 20.06 211 VAL C C 1
ATOM 8491 O O . VAL C 1 211 ? 211.909 426.726 40.598 1.00 19.39 211 VAL C O 1
ATOM 8495 N N . GLY C 1 212 ? 212.794 425.436 42.238 1.00 21.77 212 GLY C N 1
ATOM 8496 C CA . GLY C 1 212 ? 211.553 425.401 42.993 1.00 22.39 212 GLY C CA 1
ATOM 8497 C C . GLY C 1 212 ? 211.439 426.579 43.937 1.00 23.63 212 GLY C C 1
ATOM 8498 O O . GLY C 1 212 ? 212.022 427.639 43.705 1.00 21.55 212 GLY C O 1
ATOM 8499 N N . PRO C 1 213 ? 210.678 426.420 45.024 1.00 18.78 213 PRO C N 1
ATOM 8500 C CA . PRO C 1 213 ? 210.479 427.524 45.966 1.00 18.93 213 PRO C CA 1
ATOM 8501 C C . PRO C 1 213 ? 211.801 428.009 46.542 1.00 21.85 213 PRO C C 1
ATOM 8502 O O . PRO C 1 213 ? 212.735 427.224 46.763 1.00 22.51 213 PRO C O 1
ATOM 8506 N N . VAL C 1 214 ? 211.866 429.321 46.779 1.00 19.52 214 VAL C N 1
ATOM 8507 C CA . VAL C 1 214 ? 213.053 429.923 47.391 1.00 17.29 214 VAL C CA 1
ATOM 8508 C C . VAL C 1 214 ? 212.681 430.680 48.663 1.00 15.72 214 VAL C C 1
ATOM 8509 O O . VAL C 1 214 ? 211.739 431.474 48.712 1.00 19.39 214 VAL C O 1
ATOM 8513 N N . ARG C 1 215 ? 213.403 430.347 49.728 1.00 18.81 215 ARG C N 1
ATOM 8514 C CA . ARG C 1 215 ? 213.217 431.088 50.960 1.00 20.56 215 ARG C CA 1
ATOM 8515 C C . ARG C 1 215 ? 213.834 432.474 50.801 1.00 18.18 215 ARG C C 1
ATOM 8516 O O . ARG C 1 215 ? 214.973 432.599 50.320 1.00 20.83 215 ARG C O 1
ATOM 8524 N N . PHE C 1 216 ? 213.086 433.484 51.212 1.00 20.40 216 PHE C N 1
ATOM 8525 C CA . PHE C 1 216 ? 213.330 434.877 50.893 1.00 20.39 216 PHE C CA 1
ATOM 8526 C C . PHE C 1 216 ? 213.028 435.723 52.113 1.00 22.68 216 PHE C C 1
ATOM 8527 O O . PHE C 1 216 ? 212.069 435.450 52.844 1.00 22.55 216 PHE C O 1
ATOM 8535 N N . ALA C 1 217 ? 213.829 436.769 52.333 1.00 21.95 217 ALA C N 1
ATOM 8536 C CA . ALA C 1 217 ? 213.537 437.714 53.397 1.00 21.88 217 ALA C CA 1
ATOM 8537 C C . ALA C 1 217 ? 213.793 439.146 52.930 1.00 20.19 217 ALA C C 1
ATOM 8538 O O . ALA C 1 217 ? 214.750 439.399 52.188 1.00 22.54 217 ALA C O 1
ATOM 8540 N N . SER C 1 218 ? 212.923 440.060 53.333 1.00 20.64 218 SER C N 1
ATOM 8541 C CA . SER C 1 218 ? 213.158 441.484 53.151 1.00 20.81 218 SER C CA 1
ATOM 8542 C C . SER C 1 218 ? 212.961 442.199 54.484 1.00 24.26 218 SER C C 1
ATOM 8543 O O . SER C 1 218 ? 212.052 441.871 55.254 1.00 22.20 218 SER C O 1
ATOM 8546 N N . THR C 1 219 ? 213.833 443.159 54.779 1.00 23.43 219 THR C N 1
ATOM 8547 C CA . THR C 1 219 ? 213.717 443.833 56.061 1.00 22.05 219 THR C CA 1
ATOM 8548 C C . THR C 1 219 ? 214.418 445.172 55.950 1.00 25.04 219 THR C C 1
ATOM 8549 O O . THR C 1 219 ? 215.096 445.455 54.961 1.00 24.99 219 THR C O 1
ATOM 8553 N N . TYR C 1 220 ? 214.238 445.992 56.968 1.00 21.51 220 TYR C N 1
ATOM 8554 C CA . TYR C 1 220 ? 214.772 447.342 56.942 1.00 24.83 220 TYR C CA 1
ATOM 8555 C C . TYR C 1 220 ? 215.590 447.592 58.200 1.00 28.76 220 TYR C C 1
ATOM 8556 O O . TYR C 1 220 ? 215.189 447.210 59.301 1.00 27.51 220 TYR C O 1
ATOM 8565 N N . TYR C 1 221 ? 216.755 448.209 58.027 1.00 25.94 221 TYR C N 1
ATOM 8566 C CA . TYR C 1 221 ? 217.591 448.608 59.149 1.00 28.82 221 TYR C CA 1
ATOM 8567 C C . TYR C 1 221 ? 217.667 450.127 59.249 1.00 28.92 221 TYR C C 1
ATOM 8568 O O . TYR C 1 221 ? 217.667 450.839 58.237 1.00 25.39 221 TYR C O 1
ATOM 8577 N N . SER C 1 222 ? 217.690 450.624 60.482 1.00 30.13 222 SER C N 1
ATOM 8578 C CA . SER C 1 222 ? 217.926 452.043 60.697 1.00 33.27 222 SER C CA 1
ATOM 8579 C C . SER C 1 222 ? 219.321 452.423 60.225 1.00 30.83 222 SER C C 1
ATOM 8580 O O . SER C 1 222 ? 220.263 451.635 60.333 1.00 30.15 222 SER C O 1
ATOM 8583 N N . LEU C 1 223 ? 219.434 453.636 59.672 1.00 32.85 223 LEU C N 1
ATOM 8584 C CA . LEU C 1 223 ? 220.744 454.155 59.275 1.00 35.61 223 LEU C CA 1
ATOM 8585 C C . LEU C 1 223 ? 221.685 454.308 60.466 1.00 37.53 223 LEU C C 1
ATOM 8586 O O . LEU C 1 223 ? 222.905 454.267 60.290 1.00 38.97 223 LEU C O 1
ATOM 8591 N N . ASP C 1 224 ? 221.133 454.481 61.676 1.00 37.11 224 ASP C N 1
ATOM 8592 C CA . ASP C 1 224 ? 221.926 454.413 62.905 1.00 40.14 224 ASP C CA 1
ATOM 8593 C C . ASP C 1 224 ? 222.836 453.202 62.914 1.00 38.89 224 ASP C C 1
ATOM 8594 O O . ASP C 1 224 ? 223.932 453.236 63.488 1.00 37.09 224 ASP C O 1
ATOM 8599 N N . GLU C 1 225 ? 222.357 452.086 62.375 1.00 33.27 225 GLU C N 1
ATOM 8600 C CA . GLU C 1 225 ? 223.096 450.840 62.359 1.00 33.13 225 GLU C CA 1
ATOM 8601 C C . GLU C 1 225 ? 223.707 450.562 60.992 1.00 30.99 225 GLU C C 1
ATOM 8602 O O . GLU C 1 225 ? 224.168 449.440 60.740 1.00 31.62 225 GLU C O 1
ATOM 8608 N N . GLY C 1 226 ? 223.721 451.563 60.121 1.00 33.16 226 GLY C N 1
ATOM 8609 C CA . GLY C 1 226 ? 224.305 451.454 58.808 1.00 29.69 226 GLY C CA 1
ATOM 8610 C C . GLY C 1 226 ? 225.714 450.905 58.794 1.00 30.77 226 GLY C C 1
ATOM 8611 O O . GLY C 1 226 ? 226.029 449.986 58.042 1.00 27.49 226 GLY C O 1
ATOM 8612 N N . PRO C 1 227 ? 226.614 451.469 59.606 1.00 33.53 227 PRO C N 1
ATOM 8613 C CA . PRO C 1 227 ? 228.000 450.979 59.553 1.00 30.50 227 PRO C CA 1
ATOM 8614 C C . PRO C 1 227 ? 228.150 449.500 59.894 1.00 30.50 227 PRO C C 1
ATOM 8615 O O . PRO C 1 227 ? 228.892 448.782 59.209 1.00 32.45 227 PRO C O 1
ATOM 8619 N N . GLN C 1 228 ? 227.456 449.005 60.927 1.00 31.80 228 GLN C N 1
ATOM 8620 C CA . GLN C 1 228 ? 227.601 447.592 61.262 1.00 32.65 228 GLN C CA 1
ATOM 8621 C C . GLN C 1 228 ? 226.907 446.688 60.243 1.00 26.11 228 GLN C C 1
ATOM 8622 O O . GLN C 1 228 ? 227.403 445.596 59.954 1.00 29.56 228 GLN C O 1
ATOM 8628 N N . VAL C 1 229 ? 225.783 447.146 59.685 1.00 29.58 229 VAL C N 1
ATOM 8629 C CA . VAL C 1 229 ? 225.061 446.343 58.700 1.00 28.35 229 VAL C CA 1
ATOM 8630 C C . VAL C 1 229 ? 225.888 446.189 57.429 1.00 25.04 229 VAL C C 1
ATOM 8631 O O . VAL C 1 229 ? 226.109 445.079 56.941 1.00 26.62 229 VAL C O 1
ATOM 8635 N N . ILE C 1 230 ? 226.397 447.304 56.893 1.00 27.05 230 ILE C N 1
ATOM 8636 C CA . ILE C 1 230 ? 227.142 447.208 55.637 1.00 25.45 230 ILE C CA 1
ATOM 8637 C C . ILE C 1 230 ? 228.441 446.439 55.826 1.00 26.00 230 ILE C C 1
ATOM 8638 O O . ILE C 1 230 ? 228.849 445.658 54.963 1.00 25.10 230 ILE C O 1
ATOM 8643 N N . ARG C 1 231 ? 229.113 446.626 56.964 1.00 27.81 231 ARG C N 1
ATOM 8644 C CA . ARG C 1 231 ? 230.346 445.882 57.170 1.00 27.80 231 ARG C CA 1
ATOM 8645 C C . ARG C 1 231 ? 230.067 444.398 57.367 1.00 26.04 231 ARG C C 1
ATOM 8646 O O . ARG C 1 231 ? 230.817 443.544 56.872 1.00 29.20 231 ARG C O 1
ATOM 8654 N N . ALA C 1 232 ? 228.975 444.069 58.061 1.00 27.93 232 ALA C N 1
ATOM 8655 C CA . ALA C 1 232 ? 228.570 442.671 58.155 1.00 29.79 232 ALA C CA 1
ATOM 8656 C C . ALA C 1 232 ? 228.292 442.101 56.772 1.00 26.11 232 ALA C C 1
ATOM 8657 O O . ALA C 1 232 ? 228.712 440.987 56.445 1.00 26.37 232 ALA C O 1
ATOM 8659 N N . TRP C 1 233 ? 227.566 442.866 55.954 1.00 25.19 233 TRP C N 1
ATOM 8660 C CA . TRP C 1 233 ? 227.242 442.414 54.606 1.00 26.19 233 TRP C CA 1
ATOM 8661 C C . TRP C 1 233 ? 228.501 442.189 53.775 1.00 23.19 233 TRP C C 1
ATOM 8662 O O . TRP C 1 233 ? 228.676 441.141 53.153 1.00 23.41 233 TRP C O 1
ATOM 8673 N N . ARG C 1 234 ? 229.412 443.170 53.762 1.00 23.36 234 ARG C N 1
ATOM 8674 C CA . ARG C 1 234 ? 230.601 443.021 52.930 1.00 26.09 234 ARG C CA 1
ATOM 8675 C C . ARG C 1 234 ? 231.488 441.879 53.413 1.00 26.34 234 ARG C C 1
ATOM 8676 O O . ARG C 1 234 ? 232.046 441.141 52.599 1.00 26.49 234 ARG C O 1
ATOM 8684 N N . ASP C 1 235 ? 231.619 441.701 54.737 1.00 27.59 235 ASP C N 1
ATOM 8685 C CA . ASP C 1 235 ? 232.471 440.622 55.244 1.00 29.90 235 ASP C CA 1
ATOM 8686 C C . ASP C 1 235 ? 231.835 439.258 55.003 1.00 26.78 235 ASP C C 1
ATOM 8687 O O . ASP C 1 235 ? 232.524 438.301 54.646 1.00 28.51 235 ASP C O 1
ATOM 8692 N N . HIS C 1 236 ? 230.516 439.160 55.182 1.00 28.11 236 HIS C N 1
ATOM 8693 C CA . HIS C 1 236 ? 229.849 437.882 54.960 1.00 27.07 236 HIS C CA 1
ATOM 8694 C C . HIS C 1 236 ? 229.922 437.465 53.494 1.00 25.86 236 HIS C C 1
ATOM 8695 O O . HIS C 1 236 ? 230.180 436.298 53.183 1.00 25.18 236 HIS C O 1
ATOM 8702 N N . MET C 1 237 ? 229.685 438.408 52.571 1.00 23.83 237 MET C N 1
ATOM 8703 C CA . MET C 1 237 ? 229.585 437.998 51.176 1.00 23.88 237 MET C CA 1
ATOM 8704 C C . MET C 1 237 ? 230.916 437.548 50.602 1.00 24.87 237 MET C C 1
ATOM 8705 O O . MET C 1 237 ? 230.938 436.753 49.658 1.00 25.28 237 MET C O 1
ATOM 8710 N N . ALA C 1 238 ? 232.040 438.034 51.151 1.00 25.58 238 ALA C N 1
ATOM 8711 C CA . ALA C 1 238 ? 233.340 437.617 50.642 1.00 27.78 238 ALA C CA 1
ATOM 8712 C C . ALA C 1 238 ? 233.559 436.110 50.745 1.00 26.08 238 ALA C C 1
ATOM 8713 O O . ALA C 1 238 ? 234.321 435.557 49.945 1.00 28.25 238 ALA C O 1
ATOM 8715 N N . THR C 1 239 ? 232.885 435.426 51.691 1.00 25.85 239 THR C N 1
ATOM 8716 C CA . THR C 1 239 ? 233.019 433.977 51.840 1.00 27.50 239 THR C CA 1
ATOM 8717 C C . THR C 1 239 ? 231.702 433.213 51.762 1.00 28.49 239 THR C C 1
ATOM 8718 O O . THR C 1 239 ? 231.717 431.992 51.940 1.00 28.51 239 THR C O 1
ATOM 8722 N N . ALA C 1 240 ? 230.582 433.879 51.467 1.00 24.52 240 ALA C N 1
ATOM 8723 C CA . ALA C 1 240 ? 229.285 433.211 51.407 1.00 24.39 240 ALA C CA 1
ATOM 8724 C C . ALA C 1 240 ? 229.236 432.187 50.270 1.00 25.31 240 ALA C C 1
ATOM 8725 O O . ALA C 1 240 ? 229.872 432.361 49.223 1.00 26.64 240 ALA C O 1
ATOM 8727 N N . PRO C 1 241 ? 228.504 431.090 50.455 1.00 24.31 241 PRO C N 1
ATOM 8728 C CA . PRO C 1 241 ? 228.303 430.145 49.353 1.00 21.18 241 PRO C CA 1
ATOM 8729 C C . PRO C 1 241 ? 227.463 430.783 48.241 1.00 19.58 241 PRO C C 1
ATOM 8730 O O . PRO C 1 241 ? 226.741 431.751 48.455 1.00 20.56 241 PRO C O 1
ATOM 8734 N N . ASP C 1 242 ? 227.585 430.191 47.044 1.00 20.50 242 ASP C N 1
ATOM 8735 C CA . ASP C 1 242 ? 226.883 430.714 45.871 1.00 18.58 242 ASP C CA 1
ATOM 8736 C C . ASP C 1 242 ? 225.378 430.779 46.101 1.00 19.84 242 ASP C C 1
ATOM 8737 O O . ASP C 1 242 ? 224.699 431.617 45.503 1.00 19.38 242 ASP C O 1
ATOM 8742 N N . GLU C 1 243 ? 224.829 429.876 46.922 1.00 19.15 243 GLU C N 1
ATOM 8743 C CA . GLU C 1 243 ? 223.385 429.813 47.129 1.00 18.16 243 GLU C CA 1
ATOM 8744 C C . GLU C 1 243 ? 222.796 431.019 47.852 1.00 18.82 243 GLU C C 1
ATOM 8745 O O . GLU C 1 243 ? 221.581 431.235 47.768 1.00 20.69 243 GLU C O 1
ATOM 8751 N N . LEU C 1 244 ? 223.600 431.830 48.547 1.00 17.58 244 LEU C N 1
ATOM 8752 C CA . LEU C 1 244 ? 223.093 432.998 49.257 1.00 19.69 244 LEU C CA 1
ATOM 8753 C C . LEU C 1 244 ? 223.240 434.254 48.397 1.00 18.26 244 LEU C C 1
ATOM 8754 O O . LEU C 1 244 ? 224.333 434.524 47.891 1.00 20.93 244 LEU C O 1
ATOM 8759 N N . THR C 1 245 ? 222.168 434.987 48.209 1.00 16.95 245 THR C N 1
ATOM 8760 C CA . THR C 1 245 ? 222.236 436.309 47.614 1.00 17.52 245 THR C CA 1
ATOM 8761 C C . THR C 1 245 ? 221.645 437.279 48.613 1.00 22.27 245 THR C C 1
ATOM 8762 O O . THR C 1 245 ? 220.605 437.010 49.204 1.00 21.76 245 THR C O 1
ATOM 8766 N N . TRP C 1 246 ? 222.320 438.409 48.803 1.00 18.63 246 TRP C N 1
ATOM 8767 C CA . TRP C 1 246 ? 221.974 439.385 49.813 1.00 20.71 246 TRP C CA 1
ATOM 8768 C C . TRP C 1 246 ? 222.337 440.734 49.203 1.00 20.59 246 TRP C C 1
ATOM 8769 O O . TRP C 1 246 ? 223.493 440.930 48.774 1.00 19.29 246 TRP C O 1
ATOM 8780 N N . ALA C 1 247 ? 221.347 441.602 49.076 1.00 18.67 247 ALA C N 1
ATOM 8781 C CA . ALA C 1 247 ? 221.493 442.905 48.431 1.00 16.69 247 ALA C CA 1
ATOM 8782 C C . ALA C 1 247 ? 220.994 443.974 49.385 1.00 19.39 247 ALA C C 1
ATOM 8783 O O . ALA C 1 247 ? 220.035 443.753 50.136 1.00 19.93 247 ALA C O 1
ATOM 8785 N N . LEU C 1 248 ? 221.648 445.135 49.386 1.00 19.21 248 LEU C N 1
ATOM 8786 C CA . LEU C 1 248 ? 221.228 446.247 50.222 1.00 18.96 248 LEU C CA 1
ATOM 8787 C C . LEU C 1 248 ? 220.753 447.395 49.340 1.00 19.62 248 LEU C C 1
ATOM 8788 O O . LEU C 1 248 ? 221.445 447.770 48.379 1.00 22.63 248 LEU C O 1
ATOM 8793 N N . TYR C 1 249 ? 219.615 447.974 49.684 1.00 20.33 249 TYR C N 1
ATOM 8794 C CA . TYR C 1 249 ? 219.009 449.049 48.917 1.00 18.34 249 TYR C CA 1
ATOM 8795 C C . TYR C 1 249 ? 218.728 450.160 49.910 1.00 23.94 249 TYR C C 1
ATOM 8796 O O . TYR C 1 249 ? 217.821 450.034 50.736 1.00 21.30 249 TYR C O 1
ATOM 8805 N N . LEU C 1 250 ? 219.509 451.240 49.849 1.00 19.66 250 LEU C N 1
ATOM 8806 C CA . LEU C 1 250 ? 219.311 452.356 50.762 1.00 17.84 250 LEU C CA 1
ATOM 8807 C C . LEU C 1 250 ? 218.278 453.289 50.162 1.00 18.56 250 LEU C C 1
ATOM 8808 O O . LEU C 1 250 ? 218.366 453.670 48.993 1.00 19.96 250 LEU C O 1
ATOM 8813 N N . ARG C 1 251 ? 217.270 453.658 50.941 1.00 18.85 251 ARG C N 1
ATOM 8814 C CA . ARG C 1 251 ? 216.112 454.335 50.382 1.00 20.63 251 ARG C CA 1
ATOM 8815 C C . ARG C 1 251 ? 215.302 454.908 51.540 1.00 18.32 251 ARG C C 1
ATOM 8816 O O . ARG C 1 251 ? 215.551 454.582 52.703 1.00 21.63 251 ARG C O 1
ATOM 8824 N N . LEU C 1 252 ? 214.341 455.740 51.203 1.00 20.55 252 LEU C N 1
ATOM 8825 C CA . LEU C 1 252 ? 213.348 456.137 52.198 1.00 20.02 252 LEU C CA 1
ATOM 8826 C C . LEU C 1 252 ? 212.423 454.955 52.492 1.00 25.70 252 LEU C C 1
ATOM 8827 O O . LEU C 1 252 ? 212.031 454.209 51.583 1.00 25.56 252 LEU C O 1
ATOM 8832 N N . ALA C 1 253 ? 212.118 454.745 53.769 1.00 23.02 253 ALA C N 1
ATOM 8833 C CA . ALA C 1 253 ? 211.254 453.620 54.126 1.00 24.88 253 ALA C CA 1
ATOM 8834 C C . ALA C 1 253 ? 209.861 453.821 53.540 1.00 24.90 253 ALA C C 1
ATOM 8835 O O . ALA C 1 253 ? 209.266 454.894 53.705 1.00 24.85 253 ALA C O 1
ATOM 8837 N N . PRO C 1 254 ? 209.310 452.840 52.815 1.00 25.83 254 PRO C N 1
ATOM 8838 C CA . PRO C 1 254 ? 208.004 453.038 52.213 1.00 26.02 254 PRO C CA 1
ATOM 8839 C C . PRO C 1 254 ? 206.918 452.981 53.265 1.00 23.18 254 PRO C C 1
ATOM 8840 O O . PRO C 1 254 ? 207.096 452.298 54.301 1.00 23.36 254 PRO C O 1
ATOM 8844 N N . PRO C 1 255 ? 205.781 453.684 53.060 1.00 24.51 255 PRO C N 1
ATOM 8845 C CA . PRO C 1 255 ? 204.688 453.809 54.067 1.00 27.80 255 PRO C CA 1
ATOM 8846 C C . PRO C 1 255 ? 203.773 452.589 54.082 1.00 30.51 255 PRO C C 1
ATOM 8847 O O . PRO C 1 255 ? 202.576 452.658 53.754 1.00 30.58 255 PRO C O 1
ATOM 8851 N N . LEU C 1 256 ? 204.336 451.478 54.482 1.00 25.85 256 LEU C N 1
ATOM 8852 C CA . LEU C 1 256 ? 203.720 450.143 54.465 1.00 27.29 256 LEU C CA 1
ATOM 8853 C C . LEU C 1 256 ? 203.460 449.622 55.886 1.00 31.21 256 LEU C C 1
ATOM 8854 O O . LEU C 1 256 ? 204.300 449.783 56.782 1.00 29.47 256 LEU C O 1
ATOM 8859 N N . PRO C 1 257 ? 202.340 448.921 56.101 1.00 29.16 257 PRO C N 1
ATOM 8860 C CA . PRO C 1 257 ? 201.954 448.540 57.476 1.00 29.49 257 PRO C CA 1
ATOM 8861 C C . PRO C 1 257 ? 202.975 447.718 58.254 1.00 27.23 257 PRO C C 1
ATOM 8862 O O . PRO C 1 257 ? 202.934 447.726 59.492 1.00 30.81 257 PRO C O 1
ATOM 8866 N N . GLU C 1 258 ? 203.879 447.001 57.600 1.00 26.04 258 GLU C N 1
ATOM 8867 C CA . GLU C 1 258 ? 204.854 446.229 58.349 1.00 22.87 258 GLU C CA 1
ATOM 8868 C C . GLU C 1 258 ? 205.920 447.100 59.028 1.00 27.58 258 GLU C C 1
ATOM 8869 O O . GLU C 1 258 ? 206.667 446.585 59.864 1.00 25.17 258 GLU C O 1
ATOM 8875 N N . LEU C 1 259 ? 206.012 448.350 58.684 1.00 27.36 259 LEU C N 1
ATOM 8876 C CA . LEU C 1 259 ? 206.958 449.276 59.281 1.00 30.60 259 LEU C CA 1
ATOM 8877 C C . LEU C 1 259 ? 206.251 450.260 60.200 1.00 28.97 259 LEU C C 1
ATOM 8878 O O . LEU C 1 259 ? 205.202 450.806 59.844 1.00 31.94 259 LEU C O 1
ATOM 8883 N N . PRO C 1 260 ? 206.848 450.553 61.354 1.00 31.36 260 PRO C N 1
ATOM 8884 C CA . PRO C 1 260 ? 206.290 451.587 62.236 1.00 34.89 260 PRO C CA 1
ATOM 8885 C C . PRO C 1 260 ? 206.186 452.923 61.528 1.00 34.19 260 PRO C C 1
ATOM 8886 O O . PRO C 1 260 ? 207.055 453.303 60.741 1.00 33.82 260 PRO C O 1
ATOM 8890 N N . ALA C 1 261 ? 205.097 453.634 61.819 1.00 31.10 261 ALA C N 1
ATOM 8891 C CA . ALA C 1 261 ? 204.827 454.909 61.178 1.00 32.74 261 ALA C CA 1
ATOM 8892 C C . ALA C 1 261 ? 206.006 455.861 61.293 1.00 33.64 261 ALA C C 1
ATOM 8893 O O . ALA C 1 261 ? 206.230 456.680 60.393 1.00 36.30 261 ALA C O 1
ATOM 8895 N N . ASP C 1 262 ? 206.756 455.795 62.386 1.00 38.46 262 ASP C N 1
ATOM 8896 C CA . ASP C 1 262 ? 207.780 456.817 62.561 1.00 38.62 262 ASP C CA 1
ATOM 8897 C C . ASP C 1 262 ? 209.043 456.542 61.749 1.00 38.20 262 ASP C C 1
ATOM 8898 O O . ASP C 1 262 ? 209.958 457.373 61.750 1.00 35.77 262 ASP C O 1
ATOM 8903 N N . MET C 1 263 ? 209.117 455.401 61.065 1.00 36.18 263 MET C N 1
ATOM 8904 C CA . MET C 1 263 ? 210.174 455.175 60.090 1.00 35.08 263 MET C CA 1
ATOM 8905 C C . MET C 1 263 ? 209.762 455.546 58.679 1.00 32.03 263 MET C C 1
ATOM 8906 O O . MET C 1 263 ? 210.640 455.687 57.816 1.00 29.56 263 MET C O 1
ATOM 8911 N N . HIS C 1 264 ? 208.463 455.687 58.426 1.00 28.96 264 HIS C N 1
ATOM 8912 C CA . HIS C 1 264 ? 207.977 455.988 57.088 1.00 30.50 264 HIS C CA 1
ATOM 8913 C C . HIS C 1 264 ? 208.627 457.258 56.584 1.00 30.09 264 HIS C C 1
ATOM 8914 O O . HIS C 1 264 ? 208.651 458.275 57.282 1.00 31.36 264 HIS C O 1
ATOM 8921 N N . GLY C 1 265 ? 209.133 457.199 55.357 1.00 28.27 265 GLY C N 1
ATOM 8922 C CA . GLY C 1 265 ? 209.758 458.337 54.735 1.00 29.42 265 GLY C CA 1
ATOM 8923 C C . GLY C 1 265 ? 211.144 458.668 55.231 1.00 25.73 265 GLY C C 1
ATOM 8924 O O . GLY C 1 265 ? 211.687 459.677 54.793 1.00 29.85 265 GLY C O 1
ATOM 8925 N N . LYS C 1 266 ? 211.727 457.879 56.086 1.00 28.50 266 LYS C N 1
ATOM 8926 C CA . LYS C 1 266 ? 213.086 458.182 56.563 1.00 29.29 266 LYS C CA 1
ATOM 8927 C C . LYS C 1 266 ? 214.113 457.243 55.936 1.00 27.20 266 LYS C C 1
ATOM 8928 O O . LYS C 1 266 ? 213.784 456.114 55.577 1.00 26.54 266 LYS C O 1
ATOM 8934 N N . PRO C 1 267 ? 215.352 457.690 55.728 1.00 25.51 267 PRO C N 1
ATOM 8935 C CA . PRO C 1 267 ? 216.351 456.808 55.104 1.00 23.20 267 PRO C CA 1
ATOM 8936 C C . PRO C 1 267 ? 216.600 455.552 55.924 1.00 26.59 267 PRO C C 1
ATOM 8937 O O . PRO C 1 267 ? 216.805 455.604 57.141 1.00 27.74 267 PRO C O 1
ATOM 8941 N N . VAL C 1 268 ? 216.567 454.405 55.252 1.00 25.72 268 VAL C N 1
ATOM 8942 C CA . VAL C 1 268 ? 216.841 453.108 55.875 1.00 24.28 268 VAL C CA 1
ATOM 8943 C C . VAL C 1 268 ? 217.637 452.261 54.892 1.00 21.23 268 VAL C C 1
ATOM 8944 O O . VAL C 1 268 ? 217.794 452.633 53.725 1.00 22.12 268 VAL C O 1
ATOM 8948 N N . ILE C 1 269 ? 218.122 451.113 55.378 1.00 20.67 269 ILE C N 1
ATOM 8949 C CA . ILE C 1 269 ? 218.672 450.056 54.543 1.00 21.75 269 ILE C CA 1
ATOM 8950 C C . ILE C 1 269 ? 217.613 448.983 54.371 1.00 24.50 269 ILE C C 1
ATOM 8951 O O . ILE C 1 269 ? 217.282 448.266 55.324 1.00 25.95 269 ILE C O 1
ATOM 8956 N N . CYS C 1 270 ? 217.087 448.856 53.160 1.00 25.39 270 CYS C N 1
ATOM 8957 C CA . CYS C 1 270 ? 216.221 447.726 52.829 1.00 21.25 270 CYS C CA 1
ATOM 8958 C C . CYS C 1 270 ? 217.106 446.573 52.369 1.00 21.77 270 CYS C C 1
ATOM 8959 O O . CYS C 1 270 ? 217.695 446.636 51.286 1.00 23.57 270 CYS C O 1
ATOM 8962 N N . ALA C 1 271 ? 217.228 445.528 53.193 1.00 21.87 271 ALA C N 1
ATOM 8963 C CA . ALA C 1 271 ? 218.041 444.374 52.859 1.00 20.69 271 ALA C CA 1
ATOM 8964 C C . ALA C 1 271 ? 217.145 443.263 52.330 1.00 20.26 271 ALA C C 1
ATOM 8965 O O . ALA C 1 271 ? 216.177 442.884 52.988 1.00 22.56 271 ALA C O 1
ATOM 8967 N N . MET C 1 272 ? 217.489 442.716 51.174 1.00 19.52 272 MET C N 1
ATOM 8968 C CA . MET C 1 272 ? 216.744 441.585 50.627 1.00 20.87 272 MET C CA 1
ATOM 8969 C C . MET C 1 272 ? 217.691 440.429 50.400 1.00 20.39 272 MET C C 1
ATOM 8970 O O . MET C 1 272 ? 218.825 440.601 49.929 1.00 20.17 272 MET C O 1
ATOM 8975 N N . SER C 1 273 ? 217.240 439.230 50.764 1.00 20.39 273 SER C N 1
ATOM 8976 C CA . SER C 1 273 ? 218.109 438.083 50.661 1.00 19.54 273 SER C CA 1
ATOM 8977 C C . SER C 1 273 ? 217.300 436.857 50.274 1.00 19.81 273 SER C C 1
ATOM 8978 O O . SER C 1 273 ? 216.089 436.764 50.526 1.00 22.02 273 SER C O 1
ATOM 8981 N N . CYS C 1 274 ? 217.999 435.922 49.679 1.00 17.06 274 CYS C N 1
ATOM 8982 C CA . CYS C 1 274 ? 217.360 434.672 49.298 1.00 18.64 274 CYS C CA 1
ATOM 8983 C C . CYS C 1 274 ? 218.378 433.545 49.309 1.00 21.39 274 CYS C C 1
ATOM 8984 O O . CYS C 1 274 ? 219.599 433.754 49.261 1.00 19.30 274 CYS C O 1
ATOM 8987 N N . TRP C 1 275 ? 217.862 432.321 49.369 1.00 18.93 275 TRP C N 1
ATOM 8988 C CA . TRP C 1 275 ? 218.685 431.140 49.293 1.00 21.56 275 TRP C CA 1
ATOM 8989 C C . TRP C 1 275 ? 218.189 430.315 48.123 1.00 21.06 275 TRP C C 1
ATOM 8990 O O . TRP C 1 275 ? 217.004 429.959 48.083 1.00 20.76 275 TRP C O 1
ATOM 9001 N N . ILE C 1 276 ? 219.063 430.049 47.162 1.00 19.64 276 ILE C N 1
ATOM 9002 C CA . ILE C 1 276 ? 218.711 429.232 46.010 1.00 20.10 276 ILE C CA 1
ATOM 9003 C C . ILE C 1 276 ? 219.124 427.810 46.363 1.00 21.72 276 ILE C C 1
ATOM 9004 O O . ILE C 1 276 ? 220.306 427.454 46.304 1.00 21.18 276 ILE C O 1
ATOM 9009 N N . GLY C 1 277 ? 218.145 426.999 46.752 1.00 23.16 277 GLY C N 1
ATOM 9010 C CA . GLY C 1 277 ? 218.425 425.676 47.282 1.00 21.54 277 GLY C CA 1
ATOM 9011 C C . GLY C 1 277 ? 217.335 425.271 48.259 1.00 21.83 277 GLY C C 1
ATOM 9012 O O . GLY C 1 277 ? 216.250 425.828 48.251 1.00 24.89 277 GLY C O 1
ATOM 9013 N N . ASP C 1 278 ? 217.670 424.308 49.112 1.00 23.01 278 ASP C N 1
ATOM 9014 C CA . ASP C 1 278 ? 216.674 423.756 50.027 1.00 23.74 278 ASP C CA 1
ATOM 9015 C C . ASP C 1 278 ? 216.123 424.836 50.949 1.00 23.53 278 ASP C C 1
ATOM 9016 O O . ASP C 1 278 ? 216.904 425.484 51.657 1.00 25.84 278 ASP C O 1
ATOM 9021 N N . PRO C 1 279 ? 214.805 425.044 51.014 1.00 22.07 279 PRO C N 1
ATOM 9022 C CA . PRO C 1 279 ? 214.267 426.146 51.824 1.00 22.90 279 PRO C CA 1
ATOM 9023 C C . PRO C 1 279 ? 214.477 425.999 53.325 1.00 23.19 279 PRO C C 1
ATOM 9024 O O . PRO C 1 279 ? 214.433 427.017 54.027 1.00 24.18 279 PRO C O 1
ATOM 9028 N N . HIS C 1 280 ? 214.670 424.774 53.823 1.00 24.00 280 HIS C N 1
ATOM 9029 C CA . HIS C 1 280 ? 214.988 424.586 55.236 1.00 26.12 280 HIS C CA 1
ATOM 9030 C C . HIS C 1 280 ? 216.377 425.103 55.556 1.00 26.93 280 HIS C C 1
ATOM 9031 O O . HIS C 1 280 ? 216.555 425.830 56.534 1.00 27.07 280 HIS C O 1
ATOM 9038 N N . GLU C 1 281 ? 217.363 424.740 54.736 1.00 25.41 281 GLU C N 1
ATOM 9039 C CA . GLU C 1 281 ? 218.682 425.362 54.842 1.00 26.60 281 GLU C CA 1
ATOM 9040 C C . GLU C 1 281 ? 218.601 426.868 54.606 1.00 27.10 281 GLU C C 1
ATOM 9041 O O . GLU C 1 281 ? 219.249 427.654 55.307 1.00 25.25 281 GLU C O 1
ATOM 9047 N N . GLY C 1 282 ? 217.775 427.293 53.647 1.00 24.42 282 GLY C N 1
ATOM 9048 C CA . GLY C 1 282 ? 217.617 428.711 53.400 1.00 24.62 282 GLY C CA 1
ATOM 9049 C C . GLY C 1 282 ? 217.142 429.479 54.615 1.00 26.11 282 GLY C C 1
ATOM 9050 O O . GLY C 1 282 ? 217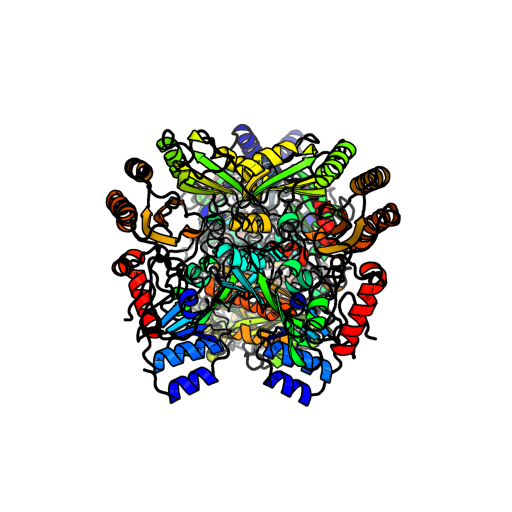.592 430.605 54.870 1.00 24.31 282 GLY C O 1
ATOM 9051 N N . GLU C 1 283 ? 216.204 428.894 55.378 1.00 25.34 283 GLU C N 1
ATOM 9052 C CA . GLU C 1 283 ? 215.706 429.556 56.575 1.00 24.29 283 GLU C CA 1
ATOM 9053 C C . GLU C 1 283 ? 216.830 429.757 57.585 1.00 27.72 283 GLU C C 1
ATOM 9054 O O . GLU C 1 283 ? 216.944 430.833 58.180 1.00 27.67 283 GLU C O 1
ATOM 9060 N N . ARG C 1 284 ? 217.663 428.737 57.781 1.00 27.07 284 ARG C N 1
ATOM 9061 C CA . ARG C 1 284 ? 218.784 428.886 58.712 1.00 28.94 284 ARG C CA 1
ATOM 9062 C C . ARG C 1 284 ? 219.757 429.958 58.234 1.00 30.06 284 ARG C C 1
ATOM 9063 O O . ARG C 1 284 ? 220.197 430.811 59.020 1.00 29.70 284 ARG C O 1
ATOM 9071 N N . GLN C 1 285 ? 220.105 429.921 56.943 1.00 29.56 285 GLN C N 1
ATOM 9072 C CA . GLN C 1 285 ? 221.059 430.882 56.391 1.00 26.39 285 GLN C CA 1
ATOM 9073 C C . GLN C 1 285 ? 220.540 432.301 56.514 1.00 28.42 285 GLN C C 1
ATOM 9074 O O . GLN C 1 285 ? 221.278 433.225 56.888 1.00 29.20 285 GLN C O 1
ATOM 9080 N N . LEU C 1 286 ? 219.270 432.511 56.189 1.00 27.57 286 LEU C N 1
ATOM 9081 C CA . LEU C 1 286 ? 218.736 433.855 56.270 1.00 28.31 286 LEU C CA 1
ATOM 9082 C C . LEU C 1 286 ? 218.645 434.334 57.717 1.00 31.00 286 LEU C C 1
ATOM 9083 O O . LEU C 1 286 ? 218.856 435.523 57.993 1.00 31.51 286 LEU C O 1
ATOM 9088 N N . GLU C 1 287 ? 218.298 433.439 58.652 1.00 30.37 287 GLU C N 1
ATOM 9089 C CA . GLU C 1 287 ? 218.258 433.872 60.050 1.00 33.75 287 GLU C CA 1
ATOM 9090 C C . GLU C 1 287 ? 219.645 434.258 60.555 1.00 30.60 287 GLU C C 1
ATOM 9091 O O . GLU C 1 287 ? 219.772 435.181 61.368 1.00 33.09 287 GLU C O 1
ATOM 9097 N N . SER C 1 288 ? 220.688 433.597 60.049 1.00 29.52 288 SER C N 1
ATOM 9098 C CA . SER C 1 288 ? 222.059 433.892 60.465 1.00 31.72 288 SER C CA 1
ATOM 9099 C C . SER C 1 288 ? 222.553 435.245 59.983 1.00 34.31 288 SER C C 1
ATOM 9100 O O . SER C 1 288 ? 223.531 435.760 60.538 1.00 39.15 288 SER C O 1
ATOM 9103 N N . ILE C 1 289 ? 221.936 435.824 58.955 1.00 31.53 289 ILE C N 1
ATOM 9104 C CA . ILE C 1 289 ? 222.343 437.132 58.449 1.00 30.33 289 ILE C CA 1
ATOM 9105 C C . ILE C 1 289 ? 221.351 438.230 58.778 1.00 34.11 289 ILE C C 1
ATOM 9106 O O . ILE C 1 289 ? 221.609 439.398 58.466 1.00 35.55 289 ILE C O 1
ATOM 9111 N N . LEU C 1 290 ? 220.225 437.906 59.407 1.00 31.35 290 LEU C N 1
ATOM 9112 C CA . LEU C 1 290 ? 219.193 438.910 59.590 1.00 30.40 290 LEU C CA 1
ATOM 9113 C C . LEU C 1 290 ? 219.474 439.858 60.746 1.00 30.39 290 LEU C C 1
ATOM 9114 O O . LEU C 1 290 ? 218.852 440.919 60.821 1.00 30.88 290 LEU C O 1
ATOM 9119 N N . HIS C 1 291 ? 220.378 439.491 61.648 1.00 35.09 291 HIS C N 1
ATOM 9120 C CA . HIS C 1 291 ? 220.535 440.192 62.915 1.00 36.97 291 HIS C CA 1
ATOM 9121 C C . HIS C 1 291 ? 221.835 440.977 62.977 1.00 38.58 291 HIS C C 1
ATOM 9122 O O . HIS C 1 291 ? 222.380 441.217 64.056 1.00 41.02 291 HIS C O 1
ATOM 9129 N N . ALA C 1 292 ? 222.337 441.388 61.814 1.00 38.19 292 ALA C N 1
ATOM 9130 C CA . ALA C 1 292 ? 223.439 442.339 61.812 1.00 38.16 292 ALA C CA 1
ATOM 9131 C C . ALA C 1 292 ? 223.005 443.678 62.384 1.00 38.00 292 ALA C C 1
ATOM 9132 O O . ALA C 1 292 ? 223.843 444.438 62.879 1.00 42.16 292 ALA C O 1
ATOM 9134 N N . GLY C 1 293 ? 221.716 443.995 62.288 1.00 34.31 293 GLY C N 1
ATOM 9135 C CA . GLY C 1 293 ? 221.103 445.098 62.992 1.00 34.00 293 GLY C CA 1
ATOM 9136 C C . GLY C 1 293 ? 219.717 444.684 63.445 1.00 32.05 293 GLY C C 1
ATOM 9137 O O . GLY C 1 293 ? 219.334 443.526 63.245 1.00 36.59 293 GLY C O 1
ATOM 9138 N N . LYS C 1 294 ? 218.968 445.598 64.043 1.00 35.37 294 LYS C N 1
ATOM 9139 C CA . LYS C 1 294 ? 217.587 445.304 64.438 1.00 35.36 294 LYS C CA 1
ATOM 9140 C C . LYS C 1 294 ? 216.725 445.260 63.183 1.00 33.97 294 LYS C C 1
ATOM 9141 O O . LYS C 1 294 ? 216.540 446.306 62.547 1.00 33.98 294 LYS C O 1
ATOM 9147 N N . PRO C 1 295 ? 216.173 444.106 62.795 1.00 35.19 295 PRO C N 1
ATOM 9148 C CA . PRO C 1 295 ? 215.318 444.077 61.595 1.00 33.61 295 PRO C CA 1
ATOM 9149 C C . PRO C 1 295 ? 213.951 444.672 61.890 1.00 34.87 295 PRO C C 1
ATOM 9150 O O . PRO C 1 295 ? 213.265 444.261 62.828 1.00 40.47 295 PRO C O 1
ATOM 9154 N N . HIS C 1 296 ? 213.552 445.635 61.078 1.00 28.57 296 HIS C N 1
ATOM 9155 C CA . HIS C 1 296 ? 212.219 446.211 61.119 1.00 31.52 296 HIS C CA 1
ATOM 9156 C C . HIS C 1 296 ? 211.470 445.788 59.864 1.00 29.98 296 HIS C C 1
ATOM 9157 O O . HIS C 1 296 ? 212.078 445.560 58.813 1.00 27.32 296 HIS C O 1
ATOM 9164 N N . GLY C 1 297 ? 210.156 445.651 59.991 1.00 29.23 297 GLY C N 1
ATOM 9165 C CA . GLY C 1 297 ? 209.339 445.322 58.834 1.00 28.95 297 GLY C CA 1
ATOM 9166 C C . GLY C 1 297 ? 209.749 444.034 58.161 1.00 26.15 297 GLY C C 1
ATOM 9167 O O . GLY C 1 297 ? 209.753 443.957 56.926 1.00 29.12 297 GLY C O 1
ATOM 9168 N N . LEU C 1 298 ? 210.111 443.029 58.935 1.00 24.60 298 LEU C N 1
ATOM 9169 C CA . LEU C 1 298 ? 210.631 441.788 58.385 1.00 25.51 298 LEU C CA 1
ATOM 9170 C C . LEU C 1 298 ? 209.516 440.990 57.711 1.00 30.38 298 LEU C C 1
ATOM 9171 O O . LEU C 1 298 ? 208.522 440.634 58.356 1.00 29.49 298 LEU C O 1
ATOM 9176 N N . THR C 1 299 ? 209.697 440.690 56.426 1.00 26.36 299 THR C N 1
ATOM 9177 C CA . THR C 1 299 ? 208.858 439.755 55.676 1.00 26.01 299 THR C CA 1
ATOM 9178 C C . THR C 1 299 ? 209.713 438.547 55.326 1.00 25.91 299 THR C C 1
ATOM 9179 O O . THR C 1 299 ? 210.784 438.693 54.730 1.00 25.12 299 THR C O 1
ATOM 9183 N N . LYS C 1 300 ? 209.277 437.352 55.708 1.00 24.62 300 LYS C N 1
ATOM 9184 C CA . LYS C 1 300 ? 209.935 436.133 55.260 1.00 24.94 300 LYS C CA 1
ATOM 9185 C C . LYS C 1 300 ? 208.914 435.258 54.545 1.00 24.54 300 LYS C C 1
ATOM 9186 O O . LYS C 1 300 ? 207.776 435.133 54.998 1.00 28.30 300 LYS C O 1
ATOM 9192 N N . ALA C 1 301 ? 209.320 434.632 53.443 1.00 22.08 301 ALA C N 1
ATOM 9193 C CA . ALA C 1 301 ? 208.375 433.814 52.690 1.00 20.89 301 ALA C CA 1
ATOM 9194 C C . ALA C 1 301 ? 209.128 432.730 51.947 1.00 22.87 301 ALA C C 1
ATOM 9195 O O . ALA C 1 301 ? 210.329 432.843 51.702 1.00 22.90 301 ALA C O 1
ATOM 9197 N N . THR C 1 302 ? 208.412 431.663 51.603 1.00 21.23 302 THR C N 1
ATOM 9198 C CA . THR C 1 302 ? 208.913 430.597 50.734 1.00 19.90 302 THR C CA 1
ATOM 9199 C C . THR C 1 302 ? 208.155 430.787 49.425 1.00 23.54 302 THR C C 1
ATOM 9200 O O . THR C 1 302 ? 206.959 430.505 49.333 1.00 22.00 302 THR C O 1
ATOM 9204 N N . LEU C 1 303 ? 208.824 431.344 48.460 1.00 20.69 303 LEU C N 1
ATOM 9205 C CA . LEU C 1 303 ? 208.171 431.894 47.298 1.00 21.09 303 LEU C CA 1
ATOM 9206 C C . LEU C 1 303 ? 208.463 431.012 46.109 1.00 17.96 303 LEU C C 1
ATOM 9207 O O . LEU C 1 303 ? 209.615 430.633 45.917 1.00 18.44 303 LEU C O 1
ATOM 9212 N N . PRO C 1 304 ? 207.491 430.776 45.226 1.00 18.23 304 PRO C N 1
ATOM 9213 C CA . PRO C 1 304 ? 207.859 430.305 43.889 1.00 20.53 304 PRO C CA 1
ATOM 9214 C C . PRO C 1 304 ? 208.829 431.300 43.275 1.00 15.49 304 PRO C C 1
ATOM 9215 O O . PRO C 1 304 ? 208.766 432.489 43.530 1.00 15.45 304 PRO C O 1
ATOM 9219 N N . TYR C 1 305 ? 209.744 430.797 42.459 1.00 14.81 305 TYR C N 1
ATOM 9220 C CA . TYR C 1 305 ? 210.717 431.698 41.854 1.00 14.02 305 TYR C CA 1
ATOM 9221 C C . TYR C 1 305 ? 210.030 432.804 41.060 1.00 15.65 305 TYR C C 1
ATOM 9222 O O . TYR C 1 305 ? 210.452 433.960 41.099 1.00 14.09 305 TYR C O 1
ATOM 9231 N N . ARG C 1 306 ? 208.948 432.483 40.358 1.00 14.20 306 ARG C N 1
ATOM 9232 C CA . ARG C 1 306 ? 208.203 433.521 39.639 1.00 14.95 306 ARG C CA 1
ATOM 9233 C C . ARG C 1 306 ? 207.736 434.647 40.568 1.00 14.02 306 ARG C C 1
ATOM 9234 O O . ARG C 1 306 ? 207.667 435.817 40.153 1.00 14.99 306 ARG C O 1
ATOM 9242 N N . ALA C 1 307 ? 207.429 434.323 41.837 1.00 14.19 307 ALA C N 1
ATOM 9243 C CA . ALA C 1 307 ? 206.987 435.378 42.747 1.00 13.35 307 ALA C CA 1
ATOM 9244 C C . ALA C 1 307 ? 208.164 436.170 43.275 1.00 14.63 307 ALA C C 1
ATOM 9245 O O . ALA C 1 307 ? 208.020 437.365 43.493 1.00 15.02 307 ALA C O 1
ATOM 9247 N N . LEU C 1 308 ? 209.304 435.512 43.516 1.00 13.58 308 LEU C N 1
ATOM 9248 C CA . LEU C 1 308 ? 210.500 436.287 43.851 1.00 14.52 308 LEU C CA 1
ATOM 9249 C C . LEU C 1 308 ? 210.811 437.298 42.758 1.00 15.97 308 LEU C C 1
ATOM 9250 O O . LEU C 1 308 ? 211.113 438.463 43.051 1.00 16.01 308 LEU C O 1
ATOM 9255 N N . GLN C 1 309 ? 210.722 436.863 41.496 1.00 15.61 309 GLN C N 1
ATOM 9256 C CA . GLN C 1 309 ? 211.014 437.758 40.380 1.00 15.63 309 GLN C CA 1
ATOM 9257 C C . GLN C 1 309 ? 210.053 438.939 40.325 1.00 16.37 309 GLN C C 1
ATOM 9258 O O . GLN C 1 309 ? 210.429 440.033 39.891 1.00 15.14 309 GLN C O 1
ATOM 9264 N N . ALA C 1 310 ? 208.816 438.756 40.772 1.00 14.05 310 ALA C N 1
ATOM 9265 C CA . ALA C 1 310 ? 207.799 439.790 40.759 1.00 14.83 310 ALA C CA 1
ATOM 9266 C C . ALA C 1 310 ? 207.796 440.652 42.018 1.00 15.78 310 ALA C C 1
ATOM 9267 O O . ALA C 1 310 ? 207.007 441.603 42.088 1.00 16.01 310 ALA C O 1
ATOM 9269 N N . TYR C 1 311 ? 208.660 440.348 42.988 1.00 15.31 311 TYR C N 1
ATOM 9270 C CA . TYR C 1 311 ? 208.577 441.021 44.291 1.00 16.66 311 TYR C CA 1
ATOM 9271 C C . TYR C 1 311 ? 209.206 442.412 44.284 1.00 17.56 311 TYR C C 1
ATOM 9272 O O . TYR C 1 311 ? 208.684 443.337 44.911 1.00 20.52 311 TYR C O 1
ATOM 9281 N N . SER C 1 312 ? 210.315 442.600 43.585 1.00 17.43 312 SER C N 1
ATOM 9282 C CA . SER C 1 312 ? 211.010 443.894 43.681 1.00 17.88 312 SER C CA 1
ATOM 9283 C C . SER C 1 312 ? 210.256 444.974 42.927 1.00 17.79 312 SER C C 1
ATOM 9284 O O . SER C 1 312 ? 209.755 444.733 41.831 1.00 18.46 312 SER C O 1
ATOM 9287 N N . PHE C 1 313 ? 210.162 446.199 43.498 1.00 19.01 313 PHE C N 1
ATOM 9288 C CA . PHE C 1 313 ? 210.669 446.563 44.838 1.00 19.51 313 PHE C CA 1
ATOM 9289 C C . PHE C 1 313 ? 209.511 446.949 45.744 1.00 18.79 313 PHE C C 1
ATOM 9290 O O . PHE C 1 313 ? 208.485 447.402 45.268 1.00 20.51 313 PHE C O 1
ATOM 9298 N N . PRO C 1 314 ? 209.732 446.831 47.055 1.00 20.27 314 PRO C N 1
ATOM 9299 C CA . PRO C 1 314 ? 208.681 447.210 48.015 1.00 20.75 314 PRO C CA 1
ATOM 9300 C C . PRO C 1 314 ? 208.055 448.562 47.733 1.00 23.21 314 PRO C C 1
ATOM 9301 O O . PRO C 1 314 ? 208.742 449.570 47.496 1.00 21.16 314 PRO C O 1
ATOM 9305 N N . GLY C 1 315 ? 206.721 448.605 47.773 1.00 22.69 315 GLY C N 1
ATOM 9306 C CA . GLY C 1 315 ? 205.965 449.759 47.397 1.00 21.06 315 GLY C CA 1
ATOM 9307 C C . GLY C 1 315 ? 205.349 449.684 46.016 1.00 21.20 315 GLY C C 1
ATOM 9308 O O . GLY C 1 315 ? 204.340 450.324 45.774 1.00 22.97 315 GLY C O 1
ATOM 9309 N N . ALA C 1 316 ? 205.921 448.880 45.123 1.00 23.06 316 ALA C N 1
ATOM 9310 C CA . ALA C 1 316 ? 205.406 448.707 43.759 1.00 23.82 316 ALA C CA 1
ATOM 9311 C C . ALA C 1 316 ? 204.985 450.026 43.107 1.00 22.95 316 ALA C C 1
ATOM 9312 O O . ALA C 1 316 ? 203.867 450.194 42.600 1.00 23.28 316 ALA C O 1
ATOM 9314 N N . VAL C 1 317 ? 205.903 450.992 43.110 1.00 22.61 317 VAL C N 1
ATOM 9315 C CA . VAL C 1 317 ? 205.678 452.256 42.423 1.00 24.12 317 VAL C CA 1
ATOM 9316 C C . VAL C 1 317 ? 206.632 452.326 41.237 1.00 21.23 317 VAL C C 1
ATOM 9317 O O . VAL C 1 317 ? 207.850 452.117 41.396 1.00 23.98 317 VAL C O 1
ATOM 9321 N N . VAL C 1 318 ? 206.082 452.567 40.055 1.00 20.95 318 VAL C N 1
ATOM 9322 C CA . VAL C 1 318 ? 206.861 452.826 38.848 1.00 22.78 318 VAL C CA 1
ATOM 9323 C C . VAL C 1 318 ? 207.141 454.328 38.809 1.00 21.68 318 VAL C C 1
ATOM 9324 O O . VAL C 1 318 ? 206.198 455.115 38.693 1.00 21.91 318 VAL C O 1
ATOM 9328 N N . PRO C 1 319 ? 208.397 454.766 38.873 1.00 20.78 319 PRO C N 1
ATOM 9329 C CA . PRO C 1 319 ? 208.679 456.205 38.780 1.00 18.78 319 PRO C CA 1
ATOM 9330 C C . PRO C 1 319 ? 208.550 456.702 37.350 1.00 19.77 319 PRO C C 1
ATOM 9331 O O . PRO C 1 319 ? 208.717 455.955 36.398 1.00 19.54 319 PRO C O 1
ATOM 9335 N N . ASP C 1 320 ? 208.304 458.005 37.193 1.00 18.17 320 ASP C N 1
ATOM 9336 C CA . ASP C 1 320 ? 208.211 458.576 35.849 1.00 18.52 320 ASP C CA 1
ATOM 9337 C C . ASP C 1 320 ? 209.557 459.014 35.290 1.00 18.72 320 ASP C C 1
ATOM 9338 O O . ASP C 1 320 ? 209.747 459.030 34.066 1.00 18.62 320 ASP C O 1
ATOM 9343 N N . ARG C 1 321 ? 210.480 459.403 36.154 1.00 17.46 321 ARG C N 1
ATOM 9344 C CA . ARG C 1 321 ? 211.695 460.095 35.743 1.00 16.66 321 ARG C CA 1
ATOM 9345 C C . ARG C 1 321 ? 212.854 459.525 36.526 1.00 15.61 321 ARG C C 1
ATOM 9346 O O . ARG C 1 321 ? 212.758 459.308 37.732 1.00 16.90 321 ARG C O 1
ATOM 9354 N N . ILE C 1 322 ? 213.977 459.261 35.841 1.00 17.29 322 ILE C N 1
ATOM 9355 C CA . ILE C 1 322 ? 215.072 458.566 36.478 1.00 16.47 322 ILE C CA 1
ATOM 9356 C C . ILE C 1 322 ? 216.407 459.128 35.992 1.00 17.28 322 ILE C C 1
ATOM 9357 O O . ILE C 1 322 ? 216.497 459.713 34.915 1.00 17.71 322 ILE C O 1
ATOM 9362 N N . TYR C 1 323 ? 217.428 458.920 36.813 1.00 15.97 323 TYR C N 1
ATOM 9363 C CA . TYR C 1 323 ? 218.794 459.241 36.440 1.00 14.89 323 TYR C CA 1
ATOM 9364 C C . TYR C 1 323 ? 219.705 458.350 37.274 1.00 18.30 323 TYR C C 1
ATOM 9365 O O . TYR C 1 323 ? 219.589 458.303 38.507 1.00 17.60 323 TYR C O 1
ATOM 9374 N N . THR C 1 324 ? 220.619 457.644 36.619 1.00 17.07 324 THR C N 1
ATOM 9375 C CA . THR C 1 324 ? 221.476 456.691 37.307 1.00 16.66 324 THR C CA 1
ATOM 9376 C C . THR C 1 324 ? 222.962 457.004 37.128 1.00 17.89 324 THR C C 1
ATOM 9377 O O . THR C 1 324 ? 223.409 457.411 36.044 1.00 19.31 324 THR C O 1
ATOM 9381 N N . LYS C 1 325 ? 223.712 456.769 38.194 1.00 17.02 325 LYS C N 1
ATOM 9382 C CA . LYS C 1 325 ? 225.177 456.746 38.152 1.00 18.07 325 LYS C CA 1
ATOM 9383 C C . LYS C 1 325 ? 225.615 455.466 38.840 1.00 21.42 325 LYS C C 1
ATOM 9384 O O . LYS C 1 325 ? 225.151 455.179 39.942 1.00 20.42 325 LYS C O 1
ATOM 9390 N N . SER C 1 326 ? 226.491 454.691 38.214 1.00 18.13 326 SER C N 1
ATOM 9391 C CA . SER C 1 326 ? 226.864 453.411 38.795 1.00 18.01 326 SER C CA 1
ATOM 9392 C C . SER C 1 326 ? 228.328 453.093 38.545 1.00 18.36 326 SER C C 1
ATOM 9393 O O . SER C 1 326 ? 228.936 453.580 37.593 1.00 18.15 326 SER C O 1
ATOM 9396 N N . GLY C 1 327 ? 228.876 452.197 39.377 1.00 16.47 327 GLY C N 1
ATOM 9397 C CA . GLY C 1 327 ? 230.178 451.626 39.101 1.00 17.63 327 GLY C CA 1
ATOM 9398 C C . GLY C 1 327 ? 230.366 450.342 39.887 1.00 18.99 327 GLY C C 1
ATOM 9399 O O . GLY C 1 327 ? 229.630 450.056 40.829 1.00 19.82 327 GLY C O 1
ATOM 9400 N N . TYR C 1 328 ? 231.395 449.594 39.511 1.00 18.26 328 TYR C N 1
ATOM 9401 C CA . TYR C 1 328 ? 231.804 448.403 40.241 1.00 17.52 328 TYR C CA 1
ATOM 9402 C C . TYR C 1 328 ? 232.870 448.777 41.258 1.00 17.57 328 TYR C C 1
ATOM 9403 O O . TYR C 1 328 ? 233.537 449.818 41.145 1.00 20.09 328 TYR C O 1
ATOM 9412 N N . LEU C 1 329 ? 233.008 447.947 42.280 1.00 19.79 329 LEU C N 1
ATOM 9413 C CA . LEU C 1 329 ? 234.137 448.054 43.195 1.00 19.14 329 LEU C CA 1
ATOM 9414 C C . LEU C 1 329 ? 234.789 446.700 43.392 1.00 20.64 329 LEU C C 1
ATOM 9415 O O . LEU C 1 329 ? 234.105 445.672 43.471 1.00 20.25 329 LEU C O 1
ATOM 9420 N N . ASN C 1 330 ? 236.124 446.696 43.507 1.00 21.81 330 ASN C N 1
ATOM 9421 C CA . ASN C 1 330 ? 236.797 445.450 43.844 1.00 22.96 330 ASN C CA 1
ATOM 9422 C C . ASN C 1 330 ? 236.729 445.175 45.335 1.00 24.28 330 ASN C C 1
ATOM 9423 O O . ASN C 1 330 ? 236.745 444.013 45.757 1.00 27.12 330 ASN C O 1
ATOM 9428 N N . GLU C 1 331 ? 236.632 446.224 46.132 1.00 24.35 331 GLU C N 1
ATOM 9429 C CA . GLU C 1 331 ? 236.519 446.115 47.567 1.00 27.50 331 GLU C CA 1
ATOM 9430 C C . GLU C 1 331 ? 235.683 447.287 48.032 1.00 26.82 331 GLU C C 1
ATOM 9431 O O . GLU C 1 331 ? 235.593 448.325 47.361 1.00 28.35 331 GLU C O 1
ATOM 9437 N N . LEU C 1 332 ? 235.060 447.120 49.182 1.00 25.10 332 LEU C N 1
ATOM 9438 C CA . LEU C 1 332 ? 234.241 448.158 49.780 1.00 25.40 332 LEU C CA 1
ATOM 9439 C C . LEU C 1 332 ? 234.933 448.568 51.073 1.00 27.59 332 LEU C C 1
ATOM 9440 O O . LEU C 1 332 ? 234.791 447.910 52.100 1.00 29.90 332 LEU C O 1
ATOM 9445 N N . SER C 1 333 ? 235.703 449.648 51.013 1.00 26.93 333 SER C N 1
ATOM 9446 C CA . SER C 1 333 ? 236.462 450.062 52.179 1.00 26.17 333 SER C CA 1
ATOM 9447 C C . SER C 1 333 ? 235.572 450.785 53.192 1.00 26.04 333 SER C C 1
ATOM 9448 O O . SER C 1 333 ? 234.441 451.190 52.914 1.00 27.72 333 SER C O 1
ATOM 9451 N N . ASP C 1 334 ? 236.115 450.964 54.398 1.00 28.40 334 ASP C N 1
ATOM 9452 C CA . ASP C 1 334 ? 235.383 451.688 55.433 1.00 29.99 334 ASP C CA 1
ATOM 9453 C C . ASP C 1 334 ? 23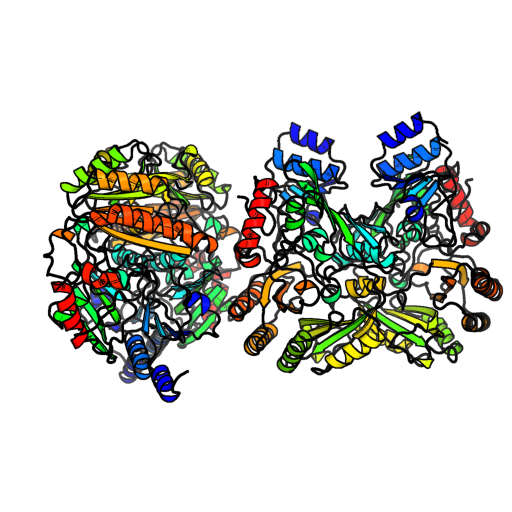5.076 453.108 54.988 1.00 29.33 334 ASP C C 1
ATOM 9454 O O . ASP C 1 334 ? 234.013 453.652 55.303 1.00 28.49 334 ASP C O 1
ATOM 9459 N N . GLU C 1 335 ? 236.004 453.724 54.246 1.00 30.31 335 GLU C N 1
ATOM 9460 C CA . GLU C 1 335 ? 235.801 455.079 53.764 1.00 29.60 335 GLU C CA 1
ATOM 9461 C C . GLU C 1 335 ? 234.692 455.146 52.710 1.00 25.93 335 GLU C C 1
ATOM 9462 O O . GLU C 1 335 ? 233.855 456.058 52.737 1.00 26.59 335 GLU C O 1
ATOM 9468 N N . ALA C 1 336 ? 234.657 454.173 51.783 1.00 24.50 336 ALA C N 1
ATOM 9469 C CA . ALA C 1 336 ? 233.557 454.116 50.821 1.00 25.78 336 ALA C CA 1
ATOM 9470 C C . ALA C 1 336 ? 232.223 453.894 51.533 1.00 24.04 336 ALA C C 1
ATOM 9471 O O . ALA C 1 336 ? 231.195 454.469 51.153 1.00 23.68 336 ALA C O 1
ATOM 9473 N N . THR C 1 337 ? 232.236 453.086 52.595 1.00 24.01 337 THR C N 1
ATOM 9474 C CA . THR C 1 337 ? 231.001 452.806 53.320 1.00 23.95 337 THR C CA 1
ATOM 9475 C C . THR C 1 337 ? 230.476 454.050 54.018 1.00 24.91 337 THR C C 1
ATOM 9476 O O . THR C 1 337 ? 229.274 454.340 53.968 1.00 26.47 337 THR C O 1
ATOM 9480 N N . ASP C 1 338 ? 231.372 454.836 54.635 1.00 24.75 338 ASP C N 1
ATOM 9481 C CA . ASP C 1 338 ? 230.931 456.083 55.244 1.00 28.48 338 ASP C CA 1
ATOM 9482 C C . ASP C 1 338 ? 230.368 457.037 54.199 1.00 25.01 338 ASP C C 1
ATOM 9483 O O . ASP C 1 338 ? 229.366 457.726 54.446 1.00 24.36 338 ASP C O 1
ATOM 9488 N N . THR C 1 339 ? 230.983 457.076 53.008 1.00 23.07 339 THR C N 1
ATOM 9489 C CA . THR C 1 339 ? 230.465 457.932 51.950 1.00 24.16 339 THR C CA 1
ATOM 9490 C C . THR C 1 339 ? 229.064 457.493 51.526 1.00 21.30 339 THR C C 1
ATOM 9491 O O . THR C 1 339 ? 228.164 458.323 51.385 1.00 21.92 339 THR C O 1
ATOM 9495 N N . VAL C 1 340 ? 228.867 456.187 51.343 1.00 23.20 340 VAL C N 1
ATOM 9496 C CA . VAL C 1 340 ? 227.544 455.695 50.956 1.00 22.34 340 VAL C CA 1
ATOM 9497 C C . VAL C 1 340 ? 226.496 456.092 51.991 1.00 22.29 340 VAL C C 1
ATOM 9498 O O . VAL C 1 340 ? 225.416 456.569 51.642 1.00 24.93 340 VAL C O 1
ATOM 9502 N N . LEU C 1 341 ? 226.800 455.900 53.283 1.00 23.75 341 LEU C N 1
ATOM 9503 C CA . LEU C 1 341 ? 225.823 456.222 54.321 1.00 25.66 341 LEU C CA 1
ATOM 9504 C C . LEU C 1 341 ? 225.556 457.718 54.403 1.00 25.23 341 LEU C C 1
ATOM 9505 O O . LEU C 1 341 ? 224.421 458.144 54.679 1.00 22.75 341 LEU C O 1
ATOM 9510 N N . GLU C 1 342 ? 226.592 458.532 54.172 1.00 26.03 342 GLU C N 1
ATOM 9511 C CA . GLU C 1 342 ? 226.426 459.976 54.175 1.00 27.67 342 GLU C CA 1
ATOM 9512 C C . GLU C 1 342 ? 225.456 460.420 53.086 1.00 24.10 342 GLU C C 1
ATOM 9513 O O . GLU C 1 342 ? 224.573 461.260 53.314 1.00 27.32 342 GLU C O 1
ATOM 9519 N N . HIS C 1 343 ? 225.611 459.876 51.883 1.00 23.60 343 HIS C N 1
ATOM 9520 C CA . HIS C 1 343 ? 224.765 460.311 50.785 1.00 25.23 343 HIS C CA 1
ATOM 9521 C C . HIS C 1 343 ? 223.361 459.714 50.868 1.00 21.83 343 HIS C C 1
ATOM 9522 O O . HIS C 1 343 ? 222.406 460.360 50.440 1.00 21.71 343 HIS C O 1
ATOM 9529 N N . ALA C 1 344 ? 223.252 458.516 51.436 1.00 21.88 344 ALA C N 1
ATOM 9530 C CA . ALA C 1 344 ? 221.939 457.905 51.619 1.00 21.41 344 ALA C CA 1
ATOM 9531 C C . ALA C 1 344 ? 221.084 458.707 52.586 1.00 22.57 344 ALA C C 1
ATOM 9532 O O . ALA C 1 344 ? 219.874 458.811 52.400 1.00 22.11 344 ALA C O 1
ATOM 9534 N N . ALA C 1 345 ? 221.709 459.363 53.574 1.00 23.23 345 ALA C N 1
ATOM 9535 C CA . ALA C 1 345 ? 220.948 460.203 54.491 1.00 24.32 345 ALA C CA 1
ATOM 9536 C C . ALA C 1 345 ? 220.283 461.379 53.797 1.00 25.21 345 ALA C C 1
ATOM 9537 O O . ALA C 1 345 ? 219.334 461.960 54.343 1.00 23.17 345 ALA C O 1
ATOM 9539 N N . ASP C 1 346 ? 220.766 461.764 52.620 1.00 23.20 346 ASP C N 1
ATOM 9540 C CA . ASP C 1 346 ? 220.252 462.903 51.897 1.00 24.38 346 ASP C CA 1
ATOM 9541 C C . ASP C 1 346 ? 219.315 462.526 50.760 1.00 23.27 346 ASP C C 1
ATOM 9542 O O . ASP C 1 346 ? 218.943 463.387 49.973 1.00 24.42 346 ASP C O 1
ATOM 9547 N N . ILE C 1 347 ? 218.899 461.263 50.675 1.00 21.33 347 ILE C N 1
ATOM 9548 C CA . ILE C 1 347 ? 217.942 460.900 49.639 1.00 21.80 347 ILE C CA 1
ATOM 9549 C C . ILE C 1 347 ? 216.657 461.684 49.832 1.00 20.55 347 ILE C C 1
ATOM 9550 O O . ILE C 1 347 ? 216.094 461.727 50.935 1.00 22.34 347 ILE C O 1
ATOM 9555 N N . ALA C 1 348 ? 216.175 462.290 48.755 1.00 19.63 348 ALA C N 1
ATOM 9556 C CA . ALA C 1 348 ? 214.996 463.146 48.766 1.00 22.21 348 ALA C CA 1
ATOM 9557 C C . ALA C 1 348 ? 213.732 462.449 48.265 1.00 23.41 348 ALA C C 1
ATOM 9558 O O . ALA C 1 348 ? 212.657 462.629 48.849 1.00 25.15 348 ALA C O 1
ATOM 9560 N N . SER C 1 349 ? 213.814 461.717 47.211 1.00 20.45 349 SER C N 1
ATOM 9561 C CA . SER C 1 349 ? 212.602 461.132 46.645 1.00 21.24 349 SER C CA 1
ATOM 9562 C C . SER C 1 349 ? 212.332 459.775 47.281 1.00 20.94 349 SER C C 1
ATOM 9563 O O . SER C 1 349 ? 213.267 459.000 47.512 1.00 19.12 349 SER C O 1
ATOM 9566 N N . PRO C 1 350 ? 211.055 459.434 47.539 1.00 21.44 350 PRO C N 1
ATOM 9567 C CA . PRO C 1 350 ? 210.747 458.088 48.050 1.00 21.45 350 PRO C CA 1
ATOM 9568 C C . PRO C 1 350 ? 210.977 456.965 47.034 1.00 21.67 350 PRO C C 1
ATOM 9569 O O . PRO C 1 350 ? 210.830 455.786 47.393 1.00 23.59 350 PRO C O 1
ATOM 9573 N N . PHE C 1 351 ? 211.362 457.280 45.796 1.00 19.59 351 PHE C N 1
ATOM 9574 C CA . PHE C 1 351 ? 211.586 456.248 44.784 1.00 20.66 351 PHE C CA 1
ATOM 9575 C C . PHE C 1 351 ? 213.042 456.093 44.415 1.00 19.07 351 PHE C C 1
ATOM 9576 O O . PHE C 1 351 ? 213.380 455.210 43.628 1.00 19.16 351 PHE C O 1
ATOM 9584 N N . THR C 1 352 ? 213.917 456.901 44.997 1.00 18.56 352 THR C N 1
ATOM 9585 C CA . THR C 1 352 ? 215.345 456.750 44.764 1.00 18.05 352 THR C CA 1
ATOM 9586 C C . THR C 1 352 ? 215.923 455.645 45.637 1.00 19.33 352 THR C C 1
ATOM 9587 O O . THR C 1 352 ? 215.468 455.410 46.759 1.00 21.13 352 THR C O 1
ATOM 9591 N N . GLN C 1 353 ? 216.925 454.923 45.105 1.00 16.57 353 GLN C N 1
ATOM 9592 C CA . GLN C 1 353 ? 217.651 453.935 45.880 1.00 18.33 353 GLN C CA 1
ATOM 9593 C C . GLN C 1 353 ? 219.137 454.104 45.623 1.00 18.13 353 GLN C C 1
ATOM 9594 O O . GLN C 1 353 ? 219.545 454.367 44.490 1.00 18.88 353 GLN C O 1
ATOM 9600 N N . LEU C 1 354 ? 219.930 453.936 46.677 1.00 16.81 354 LEU C N 1
ATOM 9601 C CA . LEU C 1 354 ? 221.364 453.737 46.554 1.00 19.03 354 LEU C CA 1
ATOM 9602 C C . LEU C 1 354 ? 221.572 452.248 46.767 1.00 19.15 354 LEU C C 1
ATOM 9603 O O . LEU C 1 354 ? 221.457 451.736 47.896 1.00 20.47 354 LEU C O 1
ATOM 9608 N N . GLU C 1 355 ? 221.864 451.548 45.683 1.00 17.91 355 GLU C N 1
ATOM 9609 C CA . GLU C 1 355 ? 221.854 450.100 45.662 1.00 18.23 355 GLU C CA 1
ATOM 9610 C C . GLU C 1 355 ? 223.275 449.611 45.883 1.00 18.97 355 GLU C C 1
ATOM 9611 O O . GLU C 1 355 ? 224.221 450.128 45.271 1.00 20.06 355 GLU C O 1
ATOM 9617 N N . LEU C 1 356 ? 223.435 448.605 46.741 1.00 18.49 356 LEU C N 1
ATOM 9618 C CA . LEU C 1 356 ? 224.715 447.946 46.978 1.00 18.50 356 LEU C CA 1
ATOM 9619 C C . LEU C 1 356 ? 224.476 446.474 46.681 1.00 19.24 356 LEU C C 1
ATOM 9620 O O . LEU C 1 356 ? 223.728 445.804 47.402 1.00 19.76 356 LEU C O 1
ATOM 9625 N N . LEU C 1 357 ? 225.098 445.985 45.625 1.00 19.19 357 LEU C N 1
ATOM 962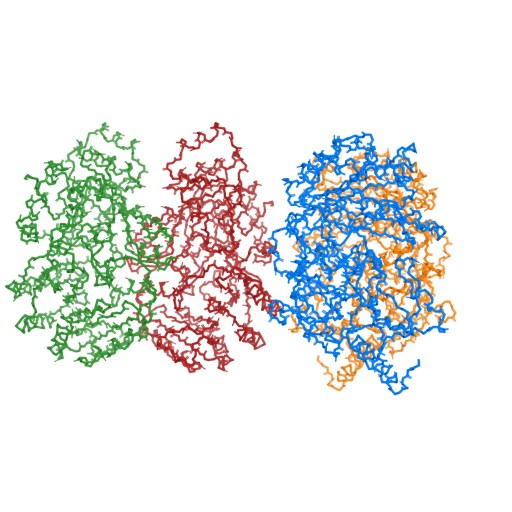6 C CA . LEU C 1 357 ? 224.902 444.628 45.153 1.00 18.74 357 LEU C CA 1
ATOM 9627 C C . LEU C 1 357 ? 226.212 443.867 45.261 1.00 18.90 357 LEU C C 1
ATOM 9628 O O . LEU C 1 357 ? 227.304 444.450 45.179 1.00 18.71 357 LEU C O 1
ATOM 9633 N N . TYR C 1 358 ? 226.107 442.558 45.449 1.00 17.10 358 TYR C N 1
ATOM 9634 C CA . TYR C 1 358 ? 227.256 441.672 45.477 1.00 19.65 358 TYR C CA 1
ATOM 9635 C C . TYR C 1 358 ? 227.025 440.551 44.484 1.00 19.52 358 TYR C C 1
ATOM 9636 O O . TYR C 1 358 ? 226.066 439.777 44.627 1.00 19.18 358 TYR C O 1
ATOM 9645 N N . LEU C 1 359 ? 227.882 440.456 43.480 1.00 16.52 359 LEU C N 1
ATOM 9646 C CA . LEU C 1 359 ? 227.798 439.450 42.449 1.00 19.10 359 LEU C CA 1
ATOM 9647 C C . LEU C 1 359 ? 228.784 438.350 42.798 1.00 17.27 359 LEU C C 1
ATOM 9648 O O . LEU C 1 359 ? 228.549 437.611 43.756 1.00 18.05 359 LEU C O 1
ATOM 9653 N N . GLY C 1 360 ? 229.904 438.255 42.092 1.00 16.53 360 GLY C N 1
ATOM 9654 C CA . GLY C 1 360 ? 230.844 437.183 42.423 1.00 17.02 360 GLY C CA 1
ATOM 9655 C C . GLY C 1 360 ? 230.202 435.845 42.135 1.00 19.56 360 GLY C C 1
ATOM 9656 O O . GLY C 1 360 ? 229.441 435.702 41.180 1.00 18.81 360 GLY C O 1
ATOM 9657 N N . GLY C 1 361 ? 230.492 434.856 42.976 1.00 20.14 361 GLY C N 1
ATOM 9658 C CA . GLY C 1 361 ? 229.913 433.534 42.788 1.00 18.66 361 GLY C CA 1
ATOM 9659 C C . GLY C 1 361 ? 230.186 433.001 41.402 1.00 18.85 361 GLY C C 1
ATOM 9660 O O . GLY C 1 361 ? 231.297 433.129 40.866 1.00 18.99 361 GLY C O 1
ATOM 9661 N N . ALA C 1 362 ? 229.159 432.438 40.764 1.00 17.06 362 ALA C N 1
ATOM 9662 C CA . ALA C 1 362 ? 229.355 431.860 39.441 1.00 16.14 362 ALA C CA 1
ATOM 9663 C C . ALA C 1 362 ? 229.735 432.908 38.390 1.00 17.00 362 ALA C C 1
ATOM 9664 O O . ALA C 1 362 ? 230.402 432.572 37.404 1.00 18.73 362 ALA C O 1
ATOM 9666 N N . VAL C 1 363 ? 229.300 434.163 38.562 1.00 16.69 363 VAL C N 1
ATOM 9667 C CA . VAL C 1 363 ? 229.671 435.220 37.613 1.00 17.02 363 VAL C CA 1
ATOM 9668 C C . VAL C 1 363 ? 231.190 435.335 37.513 1.00 18.46 363 VAL C C 1
ATOM 9669 O O . VAL C 1 363 ? 231.757 435.437 36.417 1.00 16.84 363 VAL C O 1
ATOM 9673 N N . ALA C 1 364 ? 231.870 435.280 38.647 1.00 17.39 364 ALA C N 1
ATOM 9674 C CA . ALA C 1 364 ? 233.319 435.466 38.702 1.00 19.83 364 ALA C CA 1
ATOM 9675 C C . ALA C 1 364 ? 234.110 434.234 38.278 1.00 23.19 364 ALA C C 1
ATOM 9676 O O . ALA C 1 364 ? 235.321 434.341 38.040 1.00 23.23 364 ALA C O 1
ATOM 9678 N N . ARG C 1 365 ? 233.488 433.075 38.161 1.00 22.63 365 ARG C N 1
ATOM 9679 C CA . ARG C 1 365 ? 234.235 431.881 37.767 1.00 22.96 365 ARG C CA 1
ATOM 9680 C C . ARG C 1 365 ? 234.380 431.756 36.263 1.00 23.70 365 ARG C C 1
ATOM 9681 O O . ARG C 1 365 ? 235.142 430.905 35.781 1.00 26.55 365 ARG C O 1
ATOM 9689 N N . VAL C 1 366 ? 233.662 432.570 35.502 1.00 22.34 366 VAL C N 1
ATOM 9690 C CA . VAL C 1 366 ? 233.812 432.556 34.048 1.00 22.35 366 VAL C CA 1
ATOM 9691 C C . VAL C 1 366 ? 235.050 433.370 33.694 1.00 22.28 366 VAL C C 1
ATOM 9692 O O . VAL C 1 366 ? 235.190 434.495 34.182 1.00 25.17 366 VAL C O 1
ATOM 9696 N N . PRO C 1 367 ? 235.942 432.840 32.860 1.00 27.98 367 PRO C N 1
ATOM 9697 C CA . PRO C 1 367 ? 237.131 433.598 32.456 1.00 27.75 367 PRO C CA 1
ATOM 9698 C C . PRO C 1 367 ? 236.758 434.970 31.913 1.00 27.07 367 PRO C C 1
ATOM 9699 O O . PRO C 1 367 ? 235.770 435.130 31.192 1.00 27.62 367 PRO C O 1
ATOM 9703 N N . ASP C 1 368 ? 237.574 435.970 32.250 1.00 27.05 368 ASP C N 1
ATOM 9704 C CA . ASP C 1 368 ? 237.271 437.334 31.844 1.00 28.99 368 ASP C CA 1
ATOM 9705 C C . ASP C 1 368 ? 237.152 437.466 30.327 1.00 30.21 368 ASP C C 1
ATOM 9706 O O . ASP C 1 368 ? 236.321 438.244 29.850 1.00 28.45 368 ASP C O 1
ATOM 9711 N N . ASP C 1 369 ? 237.913 436.690 29.554 1.00 27.91 369 ASP C N 1
ATOM 9712 C CA . ASP C 1 369 ? 237.875 436.800 28.096 1.00 26.86 369 ASP C CA 1
ATOM 9713 C C . ASP C 1 369 ? 236.772 435.971 27.433 1.00 25.75 369 ASP C C 1
ATOM 9714 O O . ASP C 1 369 ? 236.668 435.971 26.201 1.00 26.71 369 ASP C O 1
ATOM 9719 N N . ALA C 1 370 ? 235.956 435.239 28.191 1.00 23.37 370 ALA C N 1
ATOM 9720 C CA . ALA C 1 370 ? 235.037 434.305 27.560 1.00 25.26 370 ALA C CA 1
ATOM 9721 C C . ALA C 1 370 ? 233.808 434.976 26.956 1.00 19.31 370 ALA C C 1
ATOM 9722 O O . ALA C 1 370 ? 233.144 434.380 26.104 1.00 20.16 370 ALA C O 1
ATOM 9724 N N . THR C 1 371 ? 233.523 436.216 27.353 1.00 20.18 371 THR C N 1
ATOM 9725 C CA . THR C 1 371 ? 232.414 436.977 26.779 1.00 17.10 371 THR C CA 1
ATOM 9726 C C . THR C 1 371 ? 232.859 438.421 26.705 1.00 17.27 371 THR C C 1
ATOM 9727 O O . THR C 1 371 ? 233.947 438.780 27.170 1.00 18.01 371 THR C O 1
ATOM 9731 N N . ALA C 1 372 ? 232.005 439.250 26.107 1.00 16.22 372 ALA C N 1
ATOM 9732 C CA . ALA C 1 372 ? 232.291 440.663 26.052 1.00 16.97 372 ALA C CA 1
ATOM 9733 C C . ALA C 1 372 ? 231.918 441.404 27.332 1.00 17.27 372 ALA C C 1
ATOM 9734 O O . ALA C 1 372 ? 232.161 442.602 27.422 1.00 16.85 372 ALA C O 1
ATOM 9736 N N . TYR C 1 373 ? 231.361 440.730 28.335 1.00 15.68 373 TYR C N 1
ATOM 9737 C CA . TYR C 1 373 ? 231.000 441.383 29.582 1.00 14.94 373 TYR C CA 1
ATOM 9738 C C . TYR C 1 373 ? 232.236 441.667 30.427 1.00 16.55 373 TYR C C 1
ATOM 9739 O O . TYR C 1 373 ? 232.993 440.727 30.747 1.00 18.20 373 TYR C O 1
ATOM 9748 N N . PRO C 1 374 ? 232.494 442.925 30.794 1.00 15.37 374 PRO C N 1
ATOM 9749 C CA . PRO C 1 374 ? 233.661 443.277 31.601 1.00 17.93 374 PRO C CA 1
ATOM 9750 C C . PRO C 1 374 ? 233.340 443.266 33.096 1.00 18.98 374 PRO C C 1
ATOM 9751 O O . PRO C 1 374 ? 232.186 443.294 33.514 1.00 17.68 374 PRO C O 1
ATOM 9755 N N . ASN C 1 375 ? 234.398 443.188 33.906 1.00 19.19 375 ASN C N 1
ATOM 9756 C CA . ASN C 1 375 ? 234.296 443.391 35.352 1.00 18.67 375 ASN C CA 1
ATOM 9757 C C . ASN C 1 375 ? 233.755 442.189 36.122 1.00 17.89 375 ASN C C 1
ATOM 9758 O O . ASN C 1 375 ? 233.258 442.393 37.225 1.00 19.09 375 ASN C O 1
ATOM 9763 N N . ARG C 1 376 ? 233.891 440.977 35.574 1.00 18.83 376 ARG C N 1
ATOM 9764 C CA . ARG C 1 376 ? 233.475 439.803 36.344 1.00 18.72 376 ARG C CA 1
ATOM 9765 C C . ARG C 1 376 ? 234.183 439.698 37.685 1.00 21.26 376 ARG C C 1
ATOM 9766 O O . ARG C 1 376 ? 233.599 439.188 38.656 1.00 21.32 376 ARG C O 1
ATOM 9774 N N . GLN C 1 377 ? 235.439 440.143 37.755 1.00 20.29 377 GLN C N 1
ATOM 9775 C CA . GLN C 1 377 ? 236.213 439.994 38.976 1.00 25.09 377 GLN C CA 1
ATOM 9776 C C . GLN C 1 377 ? 235.947 441.074 40.005 1.00 23.68 377 GLN C C 1
ATOM 9777 O O . GLN C 1 377 ? 236.588 441.063 41.066 1.00 26.03 377 GLN C O 1
ATOM 9783 N N . SER C 1 378 ? 235.056 442.022 39.730 1.00 19.17 378 SER C N 1
ATOM 9784 C CA . SER C 1 378 ? 234.698 442.996 40.734 1.00 19.73 378 SER C CA 1
ATOM 9785 C C . SER C 1 378 ? 233.373 442.569 41.328 1.00 22.27 378 SER C C 1
ATOM 9786 O O . SER C 1 378 ? 232.373 442.544 40.593 1.00 25.31 378 SER C O 1
ATOM 9789 N N . PRO C 1 379 ? 233.286 442.231 42.602 1.00 20.13 379 PRO C N 1
ATOM 9790 C CA . PRO C 1 379 ? 232.021 441.652 43.072 1.00 22.15 379 PRO C CA 1
ATOM 9791 C C . PRO C 1 379 ? 231.009 442.702 43.477 1.00 20.63 379 PRO C C 1
ATOM 9792 O O . PRO C 1 379 ? 229.820 442.401 43.474 1.00 21.28 379 PRO C O 1
ATOM 9796 N N . PHE C 1 380 ? 231.403 443.930 43.793 1.00 18.67 380 PHE C N 1
ATOM 9797 C CA . PHE C 1 380 ? 230.462 444.922 44.282 1.00 16.83 380 PHE C CA 1
ATOM 9798 C C . PHE C 1 380 ? 229.992 445.775 43.115 1.00 18.82 380 PHE C C 1
ATOM 9799 O O . PHE C 1 380 ? 230.782 446.090 42.220 1.00 19.22 380 PHE C O 1
ATOM 9807 N N . VAL C 1 381 ? 228.700 446.106 43.111 1.00 18.45 381 VAL C N 1
ATOM 9808 C CA . VAL C 1 381 ? 228.120 447.121 42.238 1.00 18.42 381 VAL C CA 1
ATOM 9809 C C . VAL C 1 381 ? 227.440 448.137 43.134 1.00 20.90 381 VAL C C 1
ATOM 9810 O O . VAL C 1 381 ? 226.693 447.767 44.044 1.00 18.53 381 VAL C O 1
ATOM 9814 N N . THR C 1 382 ? 227.660 449.413 42.870 1.00 20.36 382 THR C N 1
ATOM 9815 C CA . THR C 1 382 ? 226.880 450.443 43.539 1.00 19.53 382 THR C CA 1
ATOM 9816 C C . THR C 1 382 ? 226.148 451.266 42.492 1.00 19.89 382 THR C C 1
ATOM 9817 O O . THR C 1 382 ? 226.741 451.679 41.496 1.00 20.99 382 THR C O 1
ATOM 9821 N N . ASN C 1 383 ? 224.847 451.435 42.670 1.00 17.59 383 ASN C N 1
ATOM 9822 C CA . ASN C 1 383 ? 224.036 452.173 41.727 1.00 18.28 383 ASN C CA 1
ATOM 9823 C C . ASN C 1 383 ? 223.341 453.294 42.477 1.00 20.93 383 ASN C C 1
ATOM 9824 O O . ASN C 1 383 ? 222.536 453.032 43.380 1.00 19.87 383 ASN C O 1
ATOM 9829 N N . LEU C 1 384 ? 223.631 454.538 42.105 1.00 16.84 384 LEU C N 1
ATOM 9830 C CA . LEU C 1 384 ? 222.875 455.672 42.612 1.00 16.06 384 LEU C CA 1
ATOM 9831 C C . LEU C 1 384 ? 221.716 455.887 41.654 1.00 16.07 384 LEU C C 1
ATOM 9832 O O . LEU C 1 384 ? 221.848 456.521 40.599 1.00 17.03 384 LEU C O 1
ATOM 9837 N N . ALA C 1 385 ? 220.558 455.325 42.006 1.00 16.68 385 ALA C N 1
ATOM 9838 C CA . ALA C 1 385 ? 219.441 455.231 41.083 1.00 16.87 385 ALA C CA 1
ATOM 9839 C C . ALA C 1 385 ? 218.381 456.235 41.510 1.00 18.42 385 ALA C C 1
ATOM 9840 O O . ALA C 1 385 ? 217.468 455.933 42.278 1.00 17.92 385 ALA C O 1
ATOM 9842 N N . ALA C 1 386 ? 218.542 457.464 41.049 1.00 15.70 386 ALA C N 1
ATOM 9843 C CA . ALA C 1 386 ? 217.582 458.494 41.404 1.00 15.52 386 ALA C CA 1
ATOM 9844 C C . ALA C 1 386 ? 216.307 458.292 40.600 1.00 16.81 386 ALA C C 1
ATOM 9845 O O . ALA C 1 386 ? 216.343 457.984 39.413 1.00 18.37 386 ALA C O 1
ATOM 9847 N N . ALA C 1 387 ? 215.163 458.482 41.240 1.00 16.29 387 ALA C N 1
ATOM 9848 C CA . ALA C 1 387 ? 213.891 458.246 40.561 1.00 17.86 387 ALA C CA 1
ATOM 9849 C C . ALA C 1 387 ? 212.854 459.134 41.211 1.00 17.19 387 ALA C C 1
ATOM 9850 O O . ALA C 1 387 ? 212.832 459.231 42.437 1.00 18.77 387 ALA C O 1
ATOM 9852 N N . TRP C 1 388 ? 212.012 459.747 40.407 1.00 16.08 388 TRP C N 1
ATOM 9853 C CA . TRP C 1 388 ? 211.085 460.740 40.948 1.00 17.50 388 TRP C CA 1
ATOM 9854 C C . TRP C 1 388 ? 209.938 460.974 39.968 1.00 18.29 388 TRP C C 1
ATOM 9855 O O . TRP C 1 388 ? 209.860 460.373 38.888 1.00 19.38 388 TRP C O 1
ATOM 9866 N N . MET C 1 389 ? 209.019 461.864 40.362 1.00 19.82 389 MET C N 1
ATOM 9867 C CA . MET C 1 389 ? 207.855 462.138 39.539 1.00 20.88 389 MET C CA 1
ATOM 9868 C C . MET C 1 389 ? 207.823 463.537 38.952 1.00 20.08 389 MET C C 1
ATOM 9869 O O . MET C 1 389 ? 207.490 463.726 37.771 1.00 23.09 389 MET C O 1
ATOM 9874 N N . ASP C 1 390 ? 208.107 464.528 39.778 1.00 21.84 390 ASP C N 1
ATOM 9875 C CA . ASP C 1 390 ? 207.865 465.918 39.426 1.00 24.05 390 ASP C CA 1
ATOM 9876 C C . ASP C 1 390 ? 208.930 466.432 38.464 1.00 23.35 390 ASP C C 1
ATOM 9877 O O . ASP C 1 390 ? 210.106 466.506 38.838 1.00 21.58 390 ASP C O 1
ATOM 9882 N N . PRO C 1 391 ? 208.582 466.795 37.231 1.00 22.61 391 PRO C N 1
ATOM 9883 C CA . PRO C 1 391 ? 209.609 467.276 36.299 1.00 24.53 391 PRO C CA 1
ATOM 9884 C C . PRO C 1 391 ? 210.246 468.597 36.707 1.00 26.63 391 PRO C C 1
ATOM 9885 O O . PRO C 1 391 ? 211.301 468.949 36.170 1.00 26.34 391 PRO C O 1
ATOM 9889 N N . THR C 1 392 ? 209.643 469.351 37.617 1.00 24.94 392 THR C N 1
ATOM 9890 C CA . THR C 1 392 ? 210.321 470.553 38.093 1.00 23.96 392 THR C CA 1
ATOM 9891 C C . THR C 1 392 ? 211.432 470.240 39.086 1.00 25.63 392 THR C C 1
ATOM 9892 O O . THR C 1 392 ? 212.191 471.144 39.456 1.00 25.38 392 THR C O 1
ATOM 9896 N N . GLU C 1 393 ? 211.564 468.987 39.508 1.00 24.15 393 GLU C N 1
ATOM 9897 C CA . GLU C 1 393 ? 212.547 468.583 40.496 1.00 23.80 393 GLU C CA 1
ATOM 9898 C C . GLU C 1 393 ? 213.771 467.924 39.875 1.00 19.03 393 GLU C C 1
ATOM 9899 O O . GLU C 1 393 ? 214.601 467.389 40.621 1.00 22.14 393 GLU C O 1
ATOM 9905 N N . ASP C 1 394 ? 213.895 467.934 38.534 1.00 19.20 394 ASP C N 1
ATOM 9906 C CA . ASP C 1 394 ? 214.958 467.131 37.906 1.00 17.02 394 ASP C CA 1
ATOM 9907 C C . ASP C 1 394 ? 216.333 467.431 38.489 1.00 18.82 394 ASP C C 1
ATOM 9908 O O . ASP C 1 394 ? 217.136 466.514 38.727 1.00 21.53 394 ASP C O 1
ATOM 9913 N N . ALA C 1 395 ? 216.634 468.697 38.689 1.00 19.37 395 ALA C N 1
ATOM 9914 C CA . ALA C 1 395 ? 217.960 469.064 39.152 1.00 20.03 395 ALA C CA 1
ATOM 9915 C C . ALA C 1 395 ? 218.396 468.552 40.499 1.00 18.25 395 ALA C C 1
ATOM 9916 O O . ALA C 1 395 ? 219.516 468.151 40.644 1.00 19.69 395 ALA C O 1
ATOM 9918 N N . ARG C 1 396 ? 217.515 468.564 41.481 1.00 17.39 396 ARG C N 1
ATOM 9919 C CA . ARG C 1 396 ? 217.883 468.096 42.784 1.00 21.38 396 ARG C CA 1
ATOM 9920 C C . ARG C 1 396 ? 218.169 466.602 42.804 1.00 18.59 396 ARG C C 1
ATOM 9921 O O . ARG C 1 396 ? 219.056 466.178 43.465 1.00 18.93 396 ARG C O 1
ATOM 9929 N N . HIS C 1 397 ? 217.410 465.825 42.041 1.00 20.42 397 HIS C N 1
ATOM 9930 C CA . HIS C 1 397 ? 217.612 464.385 42.030 1.00 20.83 397 HIS C CA 1
ATOM 9931 C C . HIS C 1 397 ? 218.807 463.999 41.206 1.00 18.29 397 HIS C C 1
ATOM 9932 O O . HIS C 1 397 ? 219.531 463.131 41.578 1.00 18.41 397 HIS C O 1
ATOM 9939 N N . THR C 1 398 ? 218.980 464.661 40.088 1.00 18.17 398 THR C N 1
ATOM 9940 C CA . THR C 1 398 ? 220.171 464.413 39.288 1.00 17.52 398 THR C CA 1
ATOM 9941 C C . THR C 1 398 ? 221.428 464.781 40.073 1.00 18.76 398 THR C C 1
ATOM 9942 O O . THR C 1 398 ? 222.424 464.061 40.040 1.00 18.31 398 THR C O 1
ATOM 9946 N N . ALA C 1 399 ? 221.372 465.873 40.850 1.00 19.11 399 ALA C N 1
ATOM 9947 C CA . ALA C 1 399 ? 222.548 466.314 41.604 1.00 21.39 399 ALA C CA 1
ATOM 9948 C C . ALA C 1 399 ? 222.899 465.343 42.717 1.00 20.80 399 ALA C C 1
ATOM 9949 O O . ALA C 1 399 ? 224.084 465.122 43.007 1.00 18.95 399 ALA C O 1
ATOM 9951 N N . TRP C 1 400 ? 221.883 464.733 43.346 1.00 18.25 400 TRP C N 1
ATOM 9952 C CA . TRP C 1 400 ? 222.175 463.742 44.367 1.00 18.60 400 TRP C CA 1
ATOM 9953 C C . TRP C 1 400 ? 222.996 462.605 43.764 1.00 18.21 400 TRP C C 1
ATOM 9954 O O . TRP C 1 400 ? 224.001 462.164 44.343 1.00 18.57 400 TRP C O 1
ATOM 9965 N N . ALA C 1 401 ? 222.601 462.137 42.570 1.00 17.18 401 ALA C N 1
ATOM 9966 C CA . ALA C 1 401 ? 223.316 460.985 42.018 1.00 16.81 401 ALA C CA 1
ATOM 9967 C C . ALA C 1 401 ? 224.730 461.383 41.565 1.00 17.27 401 ALA C C 1
ATOM 9968 O O . ALA C 1 401 ? 225.699 460.634 41.762 1.00 18.35 401 ALA C O 1
ATOM 9970 N N . ARG C 1 402 ? 224.844 462.564 40.956 1.00 18.89 402 ARG C N 1
ATOM 9971 C CA . ARG C 1 402 ? 226.145 463.043 40.504 1.00 18.32 402 ARG C CA 1
ATOM 9972 C C . ARG C 1 402 ? 227.099 463.218 41.675 1.00 22.28 402 ARG C C 1
ATOM 9973 O O . ARG C 1 402 ? 228.269 462.818 41.608 1.00 19.30 402 ARG C O 1
ATOM 9981 N N . GLU C 1 403 ? 226.624 463.824 42.757 1.00 19.03 403 GLU C N 1
ATOM 9982 C CA . GLU C 1 403 ? 227.520 464.103 43.861 1.00 20.97 403 GLU C CA 1
ATOM 9983 C C . GLU C 1 403 ? 227.904 462.840 44.615 1.00 22.63 403 GLU C C 1
ATOM 9984 O O . GLU C 1 403 ? 229.040 462.694 45.073 1.00 19.75 403 GLU C O 1
ATOM 9990 N N . GLY C 1 404 ? 226.977 461.895 44.777 1.00 18.95 404 GLY C N 1
ATOM 9991 C CA . GLY C 1 404 ? 227.374 460.643 45.387 1.00 18.41 404 GLY C CA 1
ATOM 9992 C C . GLY C 1 404 ? 228.382 459.894 44.538 1.00 18.28 404 GLY C C 1
ATOM 9993 O O . GLY C 1 404 ? 229.339 459.326 45.063 1.00 19.62 404 GLY C O 1
ATOM 9994 N N . TYR C 1 405 ? 228.166 459.888 43.218 1.00 19.44 405 TYR C N 1
ATOM 9995 C CA . TYR C 1 405 ? 229.129 459.232 42.340 1.00 20.66 405 TYR C CA 1
ATOM 9996 C C . TYR C 1 405 ? 230.510 459.882 42.464 1.00 18.80 405 TYR C C 1
ATOM 9997 O O . TYR C 1 405 ? 231.531 459.195 42.607 1.00 18.70 405 TYR C O 1
ATOM 10006 N N . ARG C 1 406 ? 230.546 461.221 42.413 1.00 18.57 406 ARG C N 1
ATOM 10007 C CA . ARG C 1 406 ? 231.832 461.905 42.489 1.00 16.60 406 ARG C CA 1
ATOM 10008 C C . ARG C 1 406 ? 232.539 461.626 43.800 1.00 21.74 406 ARG C C 1
ATOM 10009 O O . ARG C 1 406 ? 233.768 461.535 43.832 1.00 21.03 406 ARG C O 1
ATOM 10017 N N . ALA C 1 407 ? 231.788 461.488 44.895 1.00 18.99 407 ALA C N 1
ATOM 10018 C CA . ALA C 1 407 ? 232.416 461.231 46.189 1.00 21.30 407 ALA C CA 1
ATOM 10019 C C . ALA C 1 407 ? 232.963 459.812 46.297 1.00 22.12 407 ALA C C 1
ATOM 10020 O O . ALA C 1 407 ? 233.832 459.537 47.138 1.00 23.38 407 ALA C O 1
ATOM 10022 N N . LEU C 1 408 ? 232.437 458.880 45.484 1.00 20.30 408 LEU C N 1
ATOM 10023 C CA . LEU C 1 408 ? 232.867 457.496 45.487 1.00 19.56 408 LEU C CA 1
ATOM 10024 C C . LEU C 1 408 ? 233.793 457.154 44.337 1.00 21.19 408 LEU C C 1
ATOM 10025 O O . LEU C 1 408 ? 234.385 456.064 44.354 1.00 19.66 408 LEU C O 1
ATOM 10030 N N . ALA C 1 409 ? 233.942 458.052 43.344 1.00 19.79 409 ALA C N 1
ATOM 10031 C CA . ALA C 1 409 ? 234.452 457.625 42.044 1.00 21.20 409 ALA C CA 1
ATOM 10032 C C . ALA C 1 409 ? 235.855 457.034 42.130 1.00 22.83 409 ALA C C 1
ATOM 10033 O O . ALA C 1 409 ? 236.164 456.072 41.421 1.00 21.23 409 ALA C O 1
ATOM 10035 N N . GLY C 1 410 ? 236.712 457.584 42.993 1.00 22.47 410 GLY C N 1
ATOM 10036 C CA . GLY C 1 410 ? 238.061 457.048 43.123 1.00 24.15 410 GLY C CA 1
ATOM 10037 C C . GLY C 1 410 ? 238.112 455.609 43.607 1.00 24.81 410 GLY C C 1
ATOM 10038 O O . GLY C 1 410 ? 239.130 454.935 43.405 1.00 24.06 410 GLY C O 1
ATOM 10039 N N . HIS C 1 411 ? 237.025 455.106 44.224 1.00 20.86 411 HIS C N 1
ATOM 10040 C CA . HIS C 1 411 ? 236.934 453.711 44.638 1.00 21.87 411 HIS C CA 1
ATOM 10041 C C . HIS C 1 411 ? 236.300 452.833 43.575 1.00 21.48 411 HIS C C 1
ATOM 10042 O O . HIS C 1 411 ? 236.330 451.600 43.719 1.00 22.16 411 HIS C O 1
ATOM 10049 N N . LEU C 1 412 ? 235.726 453.427 42.540 1.00 20.40 412 LEU C N 1
ATOM 10050 C CA . LEU C 1 412 ? 234.970 452.684 41.550 1.00 24.25 412 LEU C CA 1
ATOM 10051 C C . LEU C 1 412 ? 235.878 452.311 40.412 1.00 28.47 412 LEU C C 1
ATOM 10052 O O . LEU C 1 412 ? 236.830 453.028 40.090 1.00 32.91 412 LEU C O 1
ATOM 10057 N N . SER C 1 413 ? 235.561 451.208 39.772 1.00 27.85 413 SER C N 1
ATOM 10058 C CA . SER C 1 413 ? 236.154 450.924 38.485 1.00 32.04 413 SER C CA 1
ATOM 10059 C C . SER C 1 413 ? 235.064 450.469 37.537 1.00 26.62 413 SER C C 1
ATOM 10060 O O . SER C 1 413 ? 233.991 450.028 37.948 1.00 31.14 413 SER C O 1
ATOM 10063 N N . GLY C 1 414 ? 235.338 450.658 36.261 1.00 33.25 414 GLY C N 1
ATOM 10064 C CA . GLY C 1 414 ? 234.456 450.236 35.235 1.00 28.75 414 GLY C CA 1
ATOM 10065 C C . GLY C 1 414 ? 233.055 450.770 35.395 1.00 28.28 414 GLY C C 1
ATOM 10066 O O . GLY C 1 414 ? 232.813 451.858 35.925 1.00 34.09 414 GLY C O 1
ATOM 10067 N N . GLY C 1 415 ? 232.124 450.022 34.851 1.00 18.99 415 GLY C N 1
ATOM 10068 C CA . GLY C 1 415 ? 230.733 450.423 34.832 1.00 20.37 415 GLY C CA 1
ATOM 10069 C C . GLY C 1 415 ? 229.957 449.415 34.001 1.00 18.28 415 GLY C C 1
ATOM 10070 O O . GLY C 1 415 ? 230.457 448.903 32.996 1.00 23.98 415 GLY C O 1
ATOM 10071 N N . TYR C 1 416 ? 228.749 449.087 34.436 1.00 17.88 416 TYR C N 1
ATOM 10072 C CA . TYR C 1 416 ? 227.877 448.201 33.679 1.00 17.39 416 TYR C CA 1
ATOM 10073 C C . TYR C 1 416 ? 227.215 449.016 32.577 1.00 15.84 416 TYR C C 1
ATOM 10074 O O . TYR C 1 416 ? 226.594 450.055 32.849 1.00 15.46 416 TYR C O 1
ATOM 10083 N N . VAL C 1 417 ? 227.344 448.560 31.330 1.00 14.99 417 VAL C N 1
ATOM 10084 C CA . VAL C 1 417 ? 226.788 449.356 30.238 1.00 17.38 417 VAL C CA 1
ATOM 10085 C C . VAL C 1 417 ? 225.292 449.554 30.429 1.00 16.31 417 VAL C C 1
ATOM 10086 O O . VAL C 1 417 ? 224.729 450.576 30.016 1.00 17.23 417 VAL C O 1
ATOM 10090 N N . ASN C 1 418 ? 224.627 448.605 31.080 1.00 14.82 418 ASN C N 1
ATOM 10091 C CA . ASN C 1 418 ? 223.174 448.686 31.240 1.00 16.35 418 ASN C CA 1
ATOM 10092 C C . ASN C 1 418 ? 222.723 449.625 32.351 1.00 15.44 418 ASN C C 1
ATOM 10093 O O . ASN C 1 418 ? 221.509 449.821 32.498 1.00 16.85 418 ASN C O 1
ATOM 10098 N N . PHE C 1 419 ? 223.638 450.261 33.089 1.00 15.53 419 PHE C N 1
ATOM 10099 C CA . PHE C 1 419 ? 223.233 451.280 34.049 1.00 16.67 419 PHE C CA 1
ATOM 10100 C C . PHE C 1 419 ? 223.732 452.663 33.642 1.00 19.08 419 PHE C C 1
ATOM 10101 O O . PHE C 1 419 ? 223.753 453.567 34.485 1.00 19.81 419 PHE C O 1
ATOM 10109 N N . MET C 1 420 ? 224.150 452.847 32.388 1.00 17.37 420 MET C N 1
ATOM 10110 C CA A MET C 1 420 ? 224.697 454.131 31.951 0.50 18.43 420 MET C CA 1
ATOM 10111 C CA B MET C 1 420 ? 224.689 454.142 32.002 0.50 18.43 420 MET C CA 1
ATOM 10112 C C . MET C 1 420 ? 223.576 455.129 31.648 1.00 20.14 420 MET C C 1
ATOM 10113 O O . MET C 1 420 ? 222.487 454.766 31.195 1.00 19.08 420 MET C O 1
ATOM 10122 N N . ASN C 1 421 ? 223.861 456.401 31.873 1.00 18.37 421 ASN C N 1
ATOM 10123 C CA . ASN C 1 421 ? 222.830 457.426 31.736 1.00 18.08 421 ASN C CA 1
ATOM 10124 C C . ASN C 1 421 ? 222.991 458.148 30.391 1.00 19.01 421 ASN C C 1
ATOM 10125 O O . ASN C 1 421 ? 223.960 457.880 29.680 1.00 19.23 421 ASN C O 1
ATOM 10130 N N . PRO C 1 422 ? 222.096 459.070 29.998 1.00 17.76 422 PRO C N 1
ATOM 10131 C CA . PRO C 1 422 ? 222.224 459.653 28.642 1.00 19.81 422 PRO C CA 1
ATOM 10132 C C . PRO C 1 422 ? 223.477 460.481 28.411 1.00 21.40 422 PRO C C 1
ATOM 10133 O O . PRO C 1 422 ? 223.817 460.749 27.249 1.00 21.69 422 PRO C O 1
ATOM 10137 N N . GLY C 1 423 ? 224.139 460.925 29.459 1.00 18.29 423 GLY C N 1
ATOM 10138 C CA . GLY C 1 423 ? 225.339 461.713 29.312 1.00 19.25 423 GLY C CA 1
ATOM 10139 C C . GLY C 1 423 ? 226.633 460.936 29.394 1.00 21.10 423 GLY C C 1
ATOM 10140 O O . GLY C 1 423 ? 227.703 461.545 29.507 1.00 21.46 423 GLY C O 1
ATOM 10141 N N . GLU C 1 424 ? 226.585 459.604 29.326 1.00 19.72 424 GLU C N 1
ATOM 10142 C CA . GLU C 1 424 ? 227.748 458.758 29.568 1.00 20.87 424 GLU C CA 1
ATOM 10143 C C . GLU C 1 424 ? 228.233 458.044 28.307 1.00 21.61 424 GLU C C 1
ATOM 10144 O O . GLU C 1 424 ? 228.873 456.998 28.398 1.00 20.93 424 GLU C O 1
ATOM 10150 N N . ALA C 1 425 ? 227.993 458.616 27.120 1.00 19.82 425 ALA C N 1
ATOM 10151 C CA . ALA C 1 425 ? 228.525 458.004 25.906 1.00 26.04 425 ALA C CA 1
ATOM 10152 C C . ALA C 1 425 ? 230.032 457.795 25.994 1.00 29.56 425 ALA C C 1
ATOM 10153 O O . ALA C 1 425 ? 230.555 456.819 25.456 1.00 27.72 425 ALA C O 1
ATOM 10155 N N . ASP C 1 426 ? 230.740 458.664 26.711 1.00 26.14 426 ASP C N 1
ATOM 10156 C CA . ASP C 1 426 ? 232.195 458.601 26.793 1.00 28.10 426 ASP C CA 1
ATOM 10157 C C . ASP C 1 426 ? 232.732 457.568 27.784 1.00 28.36 426 ASP C C 1
ATOM 10158 O O . ASP C 1 426 ? 233.964 457.454 27.929 1.00 27.53 426 ASP C O 1
ATOM 10163 N N . ARG C 1 427 ? 231.870 456.830 28.487 1.00 25.58 427 ARG C N 1
ATOM 10164 C CA . ARG C 1 427 ? 232.332 455.843 29.457 1.00 27.14 427 ARG C CA 1
ATOM 10165 C C . ARG C 1 427 ? 232.629 454.487 28.828 1.00 24.74 427 ARG C C 1
ATOM 10166 O O . ARG C 1 427 ? 233.116 453.596 29.531 1.00 25.76 427 ARG C O 1
ATOM 10174 N N . THR C 1 428 ? 232.407 454.340 27.510 1.00 23.52 428 THR C N 1
ATOM 10175 C CA . THR C 1 428 ? 232.377 453.012 26.898 1.00 25.41 428 THR C CA 1
ATOM 10176 C C . THR C 1 428 ? 233.730 452.324 26.949 1.00 25.42 428 THR C C 1
ATOM 10177 O O . THR C 1 428 ? 233.815 451.131 27.268 1.00 23.79 428 THR C O 1
ATOM 10181 N N . ARG C 1 429 ? 234.802 453.044 26.630 1.00 25.25 429 ARG C N 1
ATOM 10182 C CA . ARG C 1 429 ? 236.125 452.427 26.615 1.00 24.64 429 ARG C CA 1
ATOM 10183 C C . ARG C 1 429 ? 236.535 451.974 27.999 1.00 26.01 429 ARG C C 1
ATOM 10184 O O . ARG C 1 429 ? 237.047 450.864 28.169 1.00 28.39 429 ARG C O 1
ATOM 10192 N N . GLU C 1 430 ? 236.355 452.833 28.997 1.00 25.61 430 GLU C N 1
ATOM 10193 C CA . GLU C 1 430 ? 236.642 452.470 30.378 1.00 29.74 430 GLU C CA 1
ATOM 10194 C C . GLU C 1 430 ? 235.730 451.347 30.851 1.00 29.39 430 GLU C C 1
ATOM 10195 O O . GLU C 1 430 ? 236.144 450.516 31.678 1.00 30.64 430 GLU C O 1
ATOM 10201 N N . ALA C 1 431 ? 234.502 451.285 30.326 1.00 25.71 431 ALA C N 1
ATOM 10202 C CA . ALA C 1 431 ? 233.603 450.215 30.725 1.00 25.63 431 ALA C CA 1
ATOM 10203 C C . ALA C 1 431 ? 234.153 448.872 30.264 1.00 21.74 431 ALA C C 1
ATOM 10204 O O . ALA C 1 431 ? 234.259 447.931 31.055 1.00 23.53 431 ALA C O 1
ATOM 10206 N N . TYR C 1 432 ? 234.501 448.765 28.986 1.00 21.25 432 TYR C N 1
ATOM 10207 C CA . TYR C 1 432 ? 234.928 447.463 28.469 1.00 22.81 432 TYR C CA 1
ATOM 10208 C C . TYR C 1 432 ? 236.396 447.159 28.750 1.00 23.43 432 TYR C C 1
ATOM 10209 O O . TYR C 1 432 ? 236.773 445.973 28.830 1.00 19.40 432 TYR C O 1
ATOM 10218 N N . GLY C 1 433 ? 237.227 448.194 28.875 1.00 20.60 433 GLY C N 1
ATOM 10219 C CA . GLY C 1 433 ? 238.672 448.007 28.877 1.00 20.20 433 GLY C CA 1
ATOM 10220 C C . GLY C 1 433 ? 239.234 447.865 27.478 1.00 21.76 433 GLY C C 1
ATOM 10221 O O . GLY C 1 433 ? 238.551 447.539 26.511 1.00 21.76 433 GLY C O 1
ATOM 10222 N N . ALA C 1 434 ? 240.560 448.066 27.365 1.00 22.88 434 ALA C N 1
ATOM 10223 C CA . ALA C 1 434 ? 241.140 448.241 26.038 1.00 23.79 434 ALA C CA 1
ATOM 10224 C C . ALA C 1 434 ? 241.086 446.961 25.206 1.00 20.90 434 ALA C C 1
ATOM 10225 O O . ALA C 1 434 ? 240.784 447.014 24.009 1.00 22.13 434 ALA C O 1
ATOM 10227 N N . ALA C 1 435 ? 241.371 445.800 25.810 1.00 22.87 435 ALA C N 1
ATOM 10228 C CA . ALA C 1 435 ? 241.390 444.561 25.036 1.00 25.18 435 ALA C CA 1
ATOM 10229 C C . ALA C 1 435 ? 240.005 444.225 24.505 1.00 20.35 435 ALA C C 1
ATOM 10230 O O . ALA C 1 435 ? 239.830 443.972 23.308 1.00 23.55 435 ALA C O 1
ATOM 10232 N N . LYS C 1 436 ? 239.003 444.249 25.381 1.00 21.94 436 LYS C N 1
ATOM 10233 C CA . LYS C 1 436 ? 237.648 443.944 24.939 1.00 21.54 436 LYS C CA 1
ATOM 10234 C C . LYS C 1 436 ? 237.145 444.982 23.947 1.00 21.04 436 LYS C C 1
ATOM 10235 O O . LYS C 1 436 ? 236.486 444.636 22.957 1.00 20.21 436 LYS C O 1
ATOM 10241 N N . PHE C 1 437 ? 237.463 446.262 24.179 1.00 23.29 437 PHE C N 1
ATOM 10242 C CA . PHE C 1 437 ? 237.016 447.285 23.245 1.00 21.78 437 PHE C CA 1
ATOM 10243 C C . PHE C 1 437 ? 237.600 447.050 21.865 1.00 20.71 437 PHE C C 1
ATOM 10244 O O . PHE C 1 437 ? 236.881 447.117 20.862 1.00 20.54 437 PHE C O 1
ATOM 10252 N N . GLU C 1 438 ? 238.902 446.738 21.801 1.00 22.64 438 GLU C N 1
ATOM 10253 C CA . GLU C 1 438 ? 239.525 446.436 20.522 1.00 24.84 438 GLU C CA 1
ATOM 10254 C C . GLU C 1 438 ? 238.843 445.261 19.840 1.00 21.10 438 GLU C C 1
ATOM 10255 O O . GLU C 1 438 ? 238.546 445.312 18.643 1.00 23.36 438 GLU C O 1
ATOM 10261 N N . ARG C 1 439 ? 238.598 444.173 20.579 1.00 23.51 439 ARG C N 1
ATOM 10262 C CA . ARG C 1 439 ? 237.978 443.024 19.937 1.00 21.71 439 ARG C CA 1
ATOM 10263 C C . ARG C 1 439 ? 236.569 443.360 19.446 1.00 20.95 439 ARG C C 1
ATOM 10264 O O . ARG C 1 439 ? 236.199 443.011 18.321 1.00 20.43 439 ARG C O 1
ATOM 10272 N N . LEU C 1 440 ? 235.791 444.103 20.249 1.00 18.58 440 LEU C N 1
ATOM 10273 C CA . LEU C 1 440 ? 234.449 444.502 19.826 1.00 20.22 440 LEU C CA 1
ATOM 10274 C C . LEU C 1 440 ? 234.471 445.389 18.588 1.00 18.52 440 LEU C C 1
ATOM 10275 O O . LEU C 1 440 ? 233.602 445.256 17.721 1.00 18.92 440 LEU C O 1
ATOM 10280 N N . GLN C 1 441 ? 235.479 446.270 18.475 1.00 19.45 441 GLN C N 1
ATOM 10281 C CA . GLN C 1 441 ? 235.589 447.106 17.273 1.00 21.12 441 GLN C CA 1
ATOM 10282 C C . GLN C 1 441 ? 235.824 446.270 16.031 1.00 20.72 441 GLN C C 1
ATOM 10283 O O . GLN C 1 441 ? 235.325 446.603 14.940 1.00 22.17 441 GLN C O 1
ATOM 10289 N N . GLY C 1 442 ? 236.599 445.187 16.173 1.00 20.66 442 GLY C N 1
ATOM 10290 C CA . GLY C 1 442 ? 236.802 444.277 15.061 1.00 22.88 442 GLY C CA 1
ATOM 10291 C C . GLY C 1 442 ? 235.531 443.573 14.643 1.00 20.58 442 GLY C C 1
ATOM 10292 O O . GLY C 1 442 ? 235.253 443.417 13.450 1.00 21.96 442 GLY C O 1
ATOM 10293 N N . VAL C 1 443 ? 234.729 443.119 15.616 1.00 21.10 443 VAL C N 1
ATOM 10294 C CA . VAL C 1 443 ? 233.472 442.484 15.258 1.00 20.85 443 VAL C CA 1
ATOM 10295 C C . VAL C 1 443 ? 232.532 443.499 14.645 1.00 17.70 443 VAL C C 1
ATOM 10296 O O . VAL C 1 443 ? 231.784 443.182 13.713 1.00 18.92 443 VAL C O 1
ATOM 10300 N N . LYS C 1 444 ? 232.566 444.735 15.164 1.00 18.17 444 LYS C N 1
ATOM 10301 C CA . LYS C 1 444 ? 231.740 445.797 14.612 1.00 20.95 444 LYS C CA 1
ATOM 10302 C C . LYS C 1 444 ? 232.115 446.077 13.168 1.00 21.83 444 LYS C C 1
ATOM 10303 O O . LYS C 1 444 ? 231.235 446.252 12.313 1.00 20.90 444 LYS C O 1
ATOM 10309 N N . ALA C 1 445 ? 233.421 446.082 12.870 1.00 21.10 445 ALA C N 1
ATOM 10310 C CA . ALA C 1 445 ? 233.838 446.356 11.497 1.00 24.36 445 ALA C CA 1
ATOM 10311 C C . ALA C 1 445 ? 233.346 445.283 10.546 1.00 23.79 445 ALA C C 1
ATOM 10312 O O . ALA C 1 445 ? 233.034 445.567 9.381 1.00 24.39 445 ALA C O 1
ATOM 10314 N N . LYS C 1 446 ? 233.272 444.036 11.026 1.00 21.09 446 LYS C N 1
ATOM 10315 C CA . LYS C 1 446 ? 232.765 442.950 10.198 1.00 22.86 446 LYS C CA 1
ATOM 10316 C C . LYS C 1 446 ? 231.253 443.032 10.010 1.00 23.79 446 LYS C C 1
ATOM 10317 O O . LYS C 1 446 ? 230.752 442.875 8.891 1.00 24.07 446 LYS C O 1
ATOM 10323 N N . TYR C 1 447 ? 230.492 443.245 11.097 1.00 22.08 447 TYR C N 1
ATOM 10324 C CA . TYR C 1 447 ? 229.041 443.059 11.016 1.00 23.02 447 TYR C CA 1
ATOM 10325 C C . TYR C 1 447 ? 228.242 444.349 10.959 1.00 21.79 447 TYR C C 1
ATOM 10326 O O . TYR C 1 447 ? 227.097 444.326 10.493 1.00 21.54 447 TYR C O 1
ATOM 10335 N N . ASP C 1 448 ? 228.803 445.467 11.405 1.00 21.80 448 ASP C N 1
ATOM 10336 C CA . ASP C 1 448 ? 228.110 446.752 11.304 1.00 20.87 448 ASP C CA 1
ATOM 10337 C C . ASP C 1 448 ? 229.097 447.853 10.939 1.00 23.89 448 ASP C C 1
ATOM 10338 O O . ASP C 1 448 ? 229.277 448.821 11.684 1.00 21.68 448 ASP C O 1
ATOM 10343 N N . PRO C 1 449 ? 229.745 447.734 9.773 1.00 23.90 449 PRO C N 1
ATOM 10344 C CA . PRO C 1 449 ? 230.787 448.705 9.412 1.00 25.48 449 PRO C CA 1
ATOM 10345 C C . PRO C 1 449 ? 230.282 450.120 9.192 1.00 26.45 449 PRO C C 1
ATOM 10346 O O . PRO C 1 449 ? 231.078 451.052 9.346 1.00 25.38 449 PRO C O 1
ATOM 10350 N N . THR C 1 450 ? 229.002 450.324 8.870 1.00 23.45 450 THR C N 1
ATOM 10351 C CA . THR C 1 450 ? 228.462 451.683 8.731 1.00 24.46 450 THR C CA 1
ATOM 10352 C C . THR C 1 450 ? 227.851 452.204 10.021 1.00 23.40 450 THR C C 1
ATOM 10353 O O . THR C 1 450 ? 227.323 453.320 10.034 1.00 23.80 450 THR C O 1
ATOM 10357 N N . ASN C 1 451 ? 227.919 451.428 11.109 1.00 22.41 451 ASN C N 1
ATOM 10358 C CA . ASN C 1 451 ? 227.405 451.851 12.409 1.00 20.89 451 ASN C CA 1
ATOM 10359 C C . ASN C 1 451 ? 225.923 452.214 12.312 1.00 20.75 451 ASN C C 1
ATOM 10360 O O . ASN C 1 451 ? 225.467 453.265 12.772 1.00 21.28 451 ASN C O 1
ATOM 10365 N N . LEU C 1 452 ? 225.170 451.323 11.647 1.00 18.54 452 LEU C N 1
ATOM 10366 C CA . LEU C 1 452 ? 223.732 451.493 11.547 1.00 19.70 452 LEU C CA 1
ATOM 10367 C C . LEU C 1 452 ? 223.096 451.392 12.924 1.00 21.44 452 LEU C C 1
ATOM 10368 O O . LEU C 1 452 ? 222.084 452.054 13.196 1.00 20.95 452 LEU C O 1
ATOM 10373 N N . PHE C 1 453 ? 223.681 450.590 13.809 1.00 18.10 453 PHE C N 1
ATOM 10374 C CA . PHE C 1 453 ? 223.141 450.440 15.163 1.00 17.13 453 PHE C CA 1
ATOM 10375 C C . PHE C 1 453 ? 224.028 451.198 16.132 1.00 17.38 453 PHE C C 1
ATOM 10376 O O . PHE C 1 453 ? 224.999 450.672 16.677 1.00 17.39 453 PHE C O 1
ATOM 10384 N N . ARG C 1 454 ? 223.648 452.452 16.399 1.00 17.36 454 ARG C N 1
ATOM 10385 C CA . ARG C 1 454 ? 224.455 453.343 17.221 1.00 20.13 454 ARG C CA 1
ATOM 10386 C C . ARG C 1 454 ? 223.712 453.902 18.434 1.00 18.04 454 ARG C C 1
ATOM 10387 O O . ARG C 1 454 ? 224.313 454.670 19.196 1.00 19.26 454 ARG C O 1
ATOM 10395 N N . LEU C 1 455 ? 222.431 453.542 18.643 1.00 17.34 455 LEU C N 1
ATOM 10396 C CA . LEU C 1 455 ? 221.680 453.954 19.841 1.00 16.56 455 LEU C CA 1
ATOM 10397 C C . LEU C 1 455 ? 221.789 452.826 20.863 1.00 18.72 455 LEU C C 1
ATOM 10398 O O . LEU C 1 455 ? 220.910 451.952 21.017 1.00 17.08 455 LEU C O 1
ATOM 10403 N N . ASN C 1 456 ? 222.933 452.832 21.518 1.00 16.77 456 ASN C N 1
ATOM 10404 C CA . ASN C 1 456 ? 223.401 451.827 22.464 1.00 16.72 456 ASN C CA 1
ATOM 10405 C C . ASN C 1 456 ? 224.662 452.433 23.083 1.00 15.66 456 ASN C C 1
ATOM 10406 O O . ASN C 1 456 ? 225.076 453.562 22.762 1.00 17.55 456 ASN C O 1
ATOM 10411 N N . GLN C 1 457 ? 225.258 451.722 24.009 1.00 16.18 457 GLN C N 1
ATOM 10412 C CA . GLN C 1 457 ? 226.578 452.113 24.471 1.00 17.74 457 GLN C CA 1
ATOM 10413 C C . GLN C 1 457 ? 227.522 451.728 23.334 1.00 18.13 457 GLN C C 1
ATOM 10414 O O . GLN C 1 457 ? 227.916 450.566 23.172 1.00 16.61 457 GLN C O 1
ATOM 10420 N N . ASN C 1 458 ? 227.867 452.698 22.494 1.00 18.22 458 ASN C N 1
ATOM 10421 C CA . ASN C 1 458 ? 228.210 452.406 21.112 1.00 17.94 458 ASN C CA 1
ATOM 10422 C C . ASN C 1 458 ? 229.683 452.092 20.967 1.00 17.82 458 ASN C C 1
ATOM 10423 O O . ASN C 1 458 ? 230.541 452.723 21.606 1.00 19.75 458 ASN C O 1
ATOM 10428 N N . ILE C 1 459 ? 229.952 451.108 20.116 1.00 17.61 459 ILE C N 1
ATOM 10429 C CA . ILE C 1 459 ? 231.294 450.678 19.750 1.00 17.15 459 ILE C CA 1
ATOM 10430 C C . ILE C 1 459 ? 231.449 451.057 18.288 1.00 19.84 459 ILE C C 1
ATOM 10431 O O . ILE C 1 459 ? 230.875 450.399 17.425 1.00 21.26 459 ILE C O 1
ATOM 10436 N N . PRO C 1 460 ? 232.190 452.123 17.943 1.00 20.59 460 PRO C N 1
ATOM 10437 C CA . PRO C 1 460 ? 232.350 452.450 16.526 1.00 23.46 460 PRO C CA 1
ATOM 10438 C C . PRO C 1 460 ? 233.234 451.420 15.848 1.00 25.28 460 PRO C C 1
ATOM 10439 O O . PRO C 1 460 ? 234.140 450.848 16.482 1.00 24.50 460 PRO C O 1
ATOM 10443 N N . PRO C 1 461 ? 232.993 451.121 14.568 1.00 24.90 461 PRO C N 1
ATOM 10444 C CA . PRO C 1 461 ? 233.817 450.103 13.896 1.00 27.16 461 PRO C CA 1
ATOM 10445 C C . PRO C 1 461 ? 235.271 450.510 13.718 1.00 29.68 461 PRO C C 1
ATOM 10446 O O . PRO C 1 461 ? 235.607 451.695 13.635 1.00 30.22 461 PRO C O 1
ATOM 10450 N N . SER C 1 462 ? 236.119 449.481 13.753 1.00 27.80 462 SER C N 1
ATOM 10451 C CA . SER C 1 462 ? 237.449 449.356 13.131 1.00 36.49 462 SER C CA 1
ATOM 10452 C C . SER C 1 462 ? 238.545 448.953 14.100 1.00 33.21 462 SER C C 1
ATOM 10453 O O . SER C 1 462 ? 238.600 447.770 14.460 1.00 34.28 462 SER C O 1
ATOM 10456 N N . GLN D 1 5 ? 195.399 411.784 6.188 1.00 69.41 5 GLN D N 1
ATOM 10457 C CA . GLN D 1 5 ? 196.001 412.174 4.913 1.00 73.11 5 GLN D CA 1
ATOM 10458 C C . GLN D 1 5 ? 195.026 413.001 4.063 1.00 69.00 5 GLN D C 1
ATOM 10459 O O . GLN D 1 5 ? 193.842 412.657 3.942 1.00 63.06 5 GLN D O 1
ATOM 10465 N N . LEU D 1 6 ? 195.556 414.065 3.446 1.00 66.06 6 LEU D N 1
ATOM 10466 C CA . LEU D 1 6 ? 194.778 415.240 3.068 1.00 62.82 6 LEU D CA 1
ATOM 10467 C C . LEU D 1 6 ? 194.978 415.613 1.606 1.00 64.93 6 LEU D C 1
ATOM 10468 O O . LEU D 1 6 ? 196.023 415.331 1.005 1.00 68.08 6 LEU D O 1
ATOM 10473 N N . ASP D 1 7 ? 193.971 416.283 1.053 1.00 64.22 7 ASP D N 1
ATOM 10474 C CA . ASP D 1 7 ? 193.994 416.783 -0.319 1.00 71.88 7 ASP D CA 1
ATOM 10475 C C . ASP D 1 7 ? 195.194 417.704 -0.526 1.00 74.34 7 ASP D C 1
ATOM 10476 O O . ASP D 1 7 ? 195.271 418.761 0.119 1.00 75.84 7 ASP D O 1
ATOM 10481 N N . PRO D 1 8 ? 196.116 417.373 -1.437 1.00 77.15 8 PRO D N 1
ATOM 10482 C CA . PRO D 1 8 ? 197.336 418.188 -1.577 1.00 74.80 8 PRO D CA 1
ATOM 10483 C C . PRO D 1 8 ? 197.081 419.643 -1.945 1.00 71.91 8 PRO D C 1
ATOM 10484 O O . PRO D 1 8 ? 197.851 420.517 -1.528 1.00 67.53 8 PRO D O 1
ATOM 10488 N N . ALA D 1 9 ? 196.023 419.934 -2.708 1.00 71.84 9 ALA D N 1
ATOM 10489 C CA . ALA D 1 9 ? 195.788 421.308 -3.148 1.00 70.51 9 ALA D CA 1
ATOM 10490 C C . ALA D 1 9 ? 195.391 422.209 -1.983 1.00 64.47 9 ALA D C 1
ATOM 10491 O O . ALA D 1 9 ? 195.875 423.342 -1.871 1.00 57.17 9 ALA D O 1
ATOM 10493 N N . THR D 1 10 ? 194.498 421.723 -1.120 1.00 65.34 10 THR D N 1
ATOM 10494 C CA . THR D 1 10 ? 194.123 422.453 0.085 1.00 60.52 10 THR D CA 1
ATOM 10495 C C . THR D 1 10 ? 195.320 422.636 1.006 1.00 56.49 10 THR D C 1
ATOM 10496 O O . THR D 1 10 ? 195.582 423.742 1.506 1.00 52.22 10 THR D O 1
ATOM 10500 N N . LEU D 1 11 ? 196.057 421.548 1.241 1.00 54.84 11 LEU D N 1
ATOM 10501 C CA . LEU D 1 11 ? 197.218 421.600 2.116 1.00 52.35 11 LEU D CA 1
ATOM 10502 C C . LEU D 1 11 ? 198.244 422.611 1.616 1.00 53.31 11 LEU D C 1
ATOM 10503 O O . LEU D 1 11 ? 198.866 423.318 2.417 1.00 53.00 11 LEU D O 1
ATOM 10508 N N . ALA D 1 12 ? 198.415 422.715 0.293 1.00 54.58 12 ALA D N 1
ATOM 10509 C CA . ALA D 1 12 ? 199.396 423.636 -0.274 1.00 51.12 12 ALA D CA 1
ATOM 10510 C C . ALA D 1 12 ? 198.878 425.065 -0.335 1.00 51.83 12 ALA D C 1
ATOM 10511 O O . ALA D 1 12 ? 199.674 426.010 -0.297 1.00 50.84 12 ALA D O 1
ATOM 10513 N N . ALA D 1 13 ? 197.560 425.248 -0.454 1.00 50.59 13 ALA D N 1
ATOM 10514 C CA . ALA D 1 13 ? 196.994 426.575 -0.258 1.00 49.42 13 ALA D CA 1
ATOM 10515 C C . ALA D 1 13 ? 197.083 426.992 1.204 1.00 50.33 13 ALA D C 1
ATOM 10516 O O . ALA D 1 13 ? 197.133 428.192 1.509 1.00 47.32 13 ALA D O 1
ATOM 10518 N N . PHE D 1 14 ? 197.105 426.016 2.117 1.00 48.07 14 PHE D N 1
ATOM 10519 C CA . PHE D 1 14 ? 197.249 426.325 3.535 1.00 46.29 14 PHE D CA 1
ATOM 10520 C C . PHE D 1 14 ? 198.696 426.656 3.884 1.00 47.57 14 PHE D C 1
ATOM 10521 O O . PHE D 1 14 ? 198.980 427.739 4.405 1.00 50.04 14 PHE D O 1
ATOM 10529 N N . SER D 1 15 ? 199.631 425.746 3.582 1.00 48.96 15 SER D N 1
ATOM 10530 C CA . SER D 1 15 ? 201.045 426.033 3.810 1.00 52.57 15 SER D CA 1
ATOM 10531 C C . SER D 1 15 ? 201.502 427.303 3.105 1.00 53.55 15 SER D C 1
ATOM 10532 O O . SER D 1 15 ? 202.528 427.875 3.491 1.00 55.98 15 SER D O 1
ATOM 10535 N N . ALA D 1 16 ? 200.762 427.760 2.093 1.00 54.51 16 ALA D N 1
ATOM 10536 C CA . ALA D 1 16 ? 201.100 429.005 1.412 1.00 53.67 16 ALA D CA 1
ATOM 10537 C C . ALA D 1 16 ? 200.561 430.223 2.149 1.00 54.94 16 ALA D C 1
ATOM 10538 O O . ALA D 1 16 ? 201.208 431.277 2.163 1.00 55.68 16 ALA D O 1
ATOM 10540 N N . ALA D 1 17 ? 199.360 430.123 2.727 1.00 48.97 17 ALA D N 1
ATOM 10541 C CA . ALA D 1 17 ? 198.800 431.267 3.432 1.00 47.84 17 ALA D CA 1
ATOM 10542 C C . ALA D 1 17 ? 199.307 431.394 4.867 1.00 45.76 17 ALA D C 1
ATOM 10543 O O . ALA D 1 17 ? 199.035 432.423 5.502 1.00 44.93 17 ALA D O 1
ATOM 10545 N N . PHE D 1 18 ? 200.046 430.395 5.367 1.00 44.45 18 PHE D N 1
ATOM 10546 C CA . PHE D 1 18 ? 200.361 430.245 6.787 1.00 41.58 18 PHE D CA 1
ATOM 10547 C C . PHE D 1 18 ? 201.816 430.618 7.043 1.00 40.15 18 PHE D C 1
ATOM 10548 O O . PHE D 1 18 ? 202.728 429.975 6.511 1.00 42.19 18 PHE D O 1
ATOM 10556 N N . ARG D 1 19 ? 202.034 431.632 7.881 1.00 38.35 19 ARG D N 1
ATOM 10557 C CA . ARG D 1 19 ? 203.376 432.117 8.179 1.00 39.93 19 ARG D CA 1
ATOM 10558 C C . ARG D 1 19 ? 203.914 431.631 9.521 1.00 36.14 19 ARG D C 1
ATOM 10559 O O . ARG D 1 19 ? 205.039 431.990 9.891 1.00 38.08 19 ARG D O 1
ATOM 10567 N N . GLY D 1 20 ? 203.154 430.821 10.250 1.00 34.26 20 GLY D N 1
ATOM 10568 C CA . GLY D 1 20 ? 203.555 430.342 11.555 1.00 31.60 20 GLY D CA 1
ATOM 10569 C C . GLY D 1 20 ? 204.430 429.119 11.460 1.00 33.23 20 GLY D C 1
ATOM 10570 O O . GLY D 1 20 ? 205.120 428.895 10.461 1.00 36.63 20 GLY D O 1
ATOM 10571 N N . GLU D 1 21 ? 204.419 428.317 12.514 1.00 29.49 21 GLU D N 1
ATOM 10572 C CA . GLU D 1 21 ? 205.207 427.097 12.563 1.00 29.64 21 GLU D CA 1
ATOM 10573 C C . GLU D 1 21 ? 204.266 425.898 12.549 1.00 31.53 21 GLU D C 1
ATOM 10574 O O . GLU D 1 21 ? 203.231 425.903 13.225 1.00 31.75 21 GLU D O 1
ATOM 10580 N N . LEU D 1 22 ? 204.584 424.902 11.726 1.00 31.18 22 LEU D N 1
ATOM 10581 C CA . LEU D 1 22 ? 203.846 423.650 11.711 1.00 30.83 22 LEU D CA 1
ATOM 10582 C C . LEU D 1 22 ? 204.678 422.589 12.411 1.00 31.39 22 LEU D C 1
ATOM 10583 O O . LEU D 1 22 ? 205.906 422.554 12.274 1.00 32.16 22 LEU D O 1
ATOM 10588 N N . ILE D 1 23 ? 204.011 421.769 13.219 1.00 29.48 23 ILE D N 1
ATOM 10589 C CA . ILE D 1 23 ? 204.615 420.593 13.825 1.00 30.14 23 ILE D CA 1
ATOM 10590 C C . ILE D 1 23 ? 203.795 419.391 13.395 1.00 30.07 23 ILE D C 1
ATOM 10591 O O . ILE D 1 23 ? 202.609 419.284 13.734 1.00 28.49 23 ILE D O 1
ATOM 10596 N N . TRP D 1 24 ? 204.432 418.494 12.637 1.00 33.68 24 TRP D N 1
ATOM 10597 C CA . TRP D 1 24 ? 203.890 417.234 12.176 1.00 33.93 24 TRP D CA 1
ATOM 10598 C C . TRP D 1 24 ? 204.357 416.117 13.093 1.00 31.87 24 TRP D C 1
ATOM 10599 O O . TRP D 1 24 ? 205.281 416.292 13.889 1.00 34.37 24 TRP D O 1
ATOM 10610 N N . PRO D 1 25 ? 203.716 414.946 13.018 1.00 33.69 25 PRO D N 1
ATOM 10611 C CA . PRO D 1 25 ? 204.049 413.866 13.965 1.00 31.87 25 PRO D CA 1
ATOM 10612 C C . PRO D 1 25 ? 205.503 413.400 13.956 1.00 35.83 25 PRO D C 1
ATOM 10613 O O . PRO D 1 25 ? 205.989 412.908 14.982 1.00 37.79 25 PRO D O 1
ATOM 10617 N N . SER D 1 26 ? 206.230 413.535 12.842 1.00 37.57 26 SER D N 1
ATOM 10618 C CA . SER D 1 26 ? 207.622 413.099 12.803 1.00 40.26 26 SER D CA 1
ATOM 10619 C C . SER D 1 26 ? 208.604 414.178 13.244 1.00 39.20 26 SER D C 1
ATOM 10620 O O . SER D 1 26 ? 209.812 413.918 13.303 1.00 40.58 26 SER D O 1
ATOM 10623 N N . ASP D 1 27 ? 208.125 415.373 13.576 1.00 38.37 27 ASP D N 1
ATOM 10624 C CA . ASP D 1 27 ? 209.023 416.434 14.005 1.00 37.23 27 ASP D CA 1
ATOM 10625 C C . ASP D 1 27 ? 209.460 416.218 15.459 1.00 35.31 27 ASP D C 1
ATOM 10626 O O . ASP D 1 27 ? 208.753 415.594 16.258 1.00 37.92 27 ASP D O 1
ATOM 10631 N N . ALA D 1 28 ? 210.644 416.739 15.794 1.00 34.83 28 ALA D N 1
ATOM 10632 C CA . ALA D 1 28 ? 211.273 416.440 17.081 1.00 33.30 28 ALA D CA 1
ATOM 10633 C C . ALA D 1 28 ? 210.475 416.954 18.279 1.00 37.05 28 ALA D C 1
ATOM 10634 O O . ALA D 1 28 ? 210.584 416.386 19.373 1.00 34.58 28 ALA D O 1
ATOM 10636 N N . ASP D 1 29 ? 209.706 418.037 18.122 1.00 34.99 29 ASP D N 1
ATOM 10637 C CA . ASP D 1 29 ? 208.944 418.563 19.254 1.00 36.10 29 ASP D CA 1
ATOM 10638 C C . ASP D 1 29 ? 207.453 418.284 19.174 1.00 31.58 29 ASP D C 1
ATOM 10639 O O . ASP D 1 29 ? 206.673 418.949 19.864 1.00 29.00 29 ASP D O 1
ATOM 10644 N N . TYR D 1 30 ? 207.035 417.341 18.335 1.00 27.92 30 TYR D N 1
ATOM 10645 C CA . TYR D 1 30 ? 205.649 416.894 18.355 1.00 30.22 30 TYR D CA 1
ATOM 10646 C C . TYR D 1 30 ? 205.244 416.430 19.750 1.00 26.81 30 TYR D C 1
ATOM 10647 O O . TYR D 1 30 ? 204.175 416.808 20.238 1.00 24.89 30 TYR D O 1
ATOM 10656 N N . ASP D 1 31 ? 206.101 415.643 20.418 1.00 26.53 31 ASP D N 1
ATOM 10657 C CA . ASP D 1 31 ? 205.706 415.016 21.683 1.00 25.30 31 ASP D CA 1
ATOM 10658 C C . ASP D 1 31 ? 205.518 416.040 22.801 1.00 27.10 31 ASP D C 1
ATOM 10659 O O . ASP D 1 31 ? 204.571 415.938 23.591 1.00 23.84 31 ASP D O 1
ATOM 10664 N N . GLU D 1 32 ? 206.410 417.029 22.901 1.00 22.26 32 GLU D N 1
ATOM 10665 C CA . GLU D 1 32 ? 206.212 418.065 23.911 1.00 22.31 32 GLU D CA 1
ATOM 10666 C C . GLU D 1 32 ? 205.130 419.050 23.515 1.00 23.11 32 GLU D C 1
ATOM 10667 O O . GLU D 1 32 ? 204.393 419.536 24.381 1.00 23.87 32 GLU D O 1
ATOM 10673 N N . ALA D 1 33 ? 204.972 419.316 22.224 1.00 20.59 33 ALA D N 1
ATOM 10674 C CA . ALA D 1 33 ? 203.942 420.250 21.790 1.00 22.74 33 ALA D CA 1
ATOM 10675 C C . ALA D 1 33 ? 202.527 419.704 22.002 1.00 22.42 33 ALA D C 1
ATOM 10676 O O . ALA D 1 33 ? 201.604 420.482 22.237 1.00 21.49 33 ALA D O 1
ATOM 10678 N N . ARG D 1 34 ? 202.318 418.390 21.912 1.00 21.62 34 ARG D N 1
ATOM 10679 C CA . ARG D 1 34 ? 200.972 417.850 22.080 1.00 20.81 34 ARG D CA 1
ATOM 10680 C C . ARG D 1 34 ? 200.603 417.596 23.540 1.00 20.01 34 ARG D C 1
ATOM 10681 O O . ARG D 1 34 ? 199.448 417.223 23.813 1.00 20.75 34 ARG D O 1
ATOM 10689 N N . ARG D 1 35 ? 201.546 417.773 24.467 1.00 18.35 35 ARG D N 1
ATOM 10690 C CA . ARG D 1 35 ? 201.279 417.598 25.890 1.00 19.94 35 ARG D CA 1
ATOM 10691 C C . ARG D 1 35 ? 200.560 418.835 26.410 1.00 20.67 35 ARG D C 1
ATOM 10692 O O . ARG D 1 35 ? 200.973 419.965 26.123 1.00 19.65 35 ARG D O 1
ATOM 10700 N N . ILE D 1 36 ? 199.479 418.595 27.145 1.00 16.24 36 ILE D N 1
ATOM 10701 C CA . ILE D 1 36 ? 198.741 419.641 27.840 1.00 18.01 36 ILE D CA 1
ATOM 10702 C C . ILE D 1 36 ? 198.896 419.445 29.340 1.00 19.89 36 ILE D C 1
ATOM 10703 O O . ILE D 1 36 ? 199.442 418.456 29.830 1.00 18.54 36 ILE D O 1
ATOM 10708 N N . TRP D 1 37 ? 198.401 420.419 30.098 1.00 16.34 37 TRP D N 1
ATOM 10709 C CA . TRP D 1 37 ? 198.615 420.372 31.535 1.00 15.12 37 TRP D CA 1
ATOM 10710 C C . TRP D 1 37 ? 197.998 419.108 32.166 1.00 16.88 37 TRP D C 1
ATOM 10711 O O . TRP D 1 37 ? 198.605 418.494 33.050 1.00 16.34 37 TRP D O 1
ATOM 10722 N N . ASN D 1 38 ? 196.801 418.724 31.733 1.00 16.17 38 ASN D N 1
ATOM 10723 C CA . ASN D 1 38 ? 196.180 417.478 32.194 1.00 16.00 38 ASN D CA 1
ATOM 10724 C C . ASN D 1 38 ? 196.890 416.289 31.547 1.00 18.13 38 ASN D C 1
ATOM 10725 O O . ASN D 1 38 ? 196.518 415.884 30.445 1.00 18.45 38 ASN D O 1
ATOM 10730 N N . GLY D 1 39 ? 197.878 415.740 32.240 1.00 16.01 39 GLY D N 1
ATOM 10731 C CA . GLY D 1 39 ? 198.684 414.667 31.658 1.00 19.21 39 GLY D CA 1
ATOM 10732 C C . GLY D 1 39 ? 197.945 413.358 31.489 1.00 21.51 39 GLY D C 1
ATOM 10733 O O . GLY D 1 39 ? 198.515 412.438 30.878 1.00 25.49 39 GLY D O 1
ATOM 10734 N N . THR D 1 40 ? 196.725 413.226 32.023 1.00 18.22 40 THR D N 1
ATOM 10735 C CA . THR D 1 40 ? 195.968 412.019 31.720 1.00 22.44 40 THR D CA 1
ATOM 10736 C C . THR D 1 40 ? 195.514 411.993 30.271 1.00 23.93 40 THR D C 1
ATOM 10737 O O . THR D 1 40 ? 195.083 410.941 29.792 1.00 25.33 40 THR D O 1
ATOM 10741 N N . ILE D 1 41 ? 195.626 413.112 29.554 1.00 19.38 41 ILE D N 1
ATOM 10742 C CA . ILE D 1 41 ? 195.149 413.244 28.180 1.00 18.35 41 ILE D CA 1
ATOM 10743 C C . ILE D 1 41 ? 196.343 413.082 27.242 1.00 23.13 41 ILE D C 1
ATOM 10744 O O . ILE D 1 41 ? 197.208 413.968 27.117 1.00 23.50 41 ILE D O 1
ATOM 10749 N N . ASP D 1 42 ? 196.415 411.943 26.563 1.00 23.86 42 ASP D N 1
ATOM 10750 C CA . ASP D 1 42 ? 197.545 411.623 25.700 1.00 23.33 42 ASP D CA 1
ATOM 10751 C C . ASP D 1 42 ? 196.953 411.402 24.312 1.00 22.91 42 ASP D C 1
ATOM 10752 O O . ASP D 1 42 ? 196.325 410.368 24.044 1.00 26.92 42 ASP D O 1
ATOM 10757 N N . ARG D 1 43 ? 197.091 412.396 23.446 1.00 24.36 43 ARG D N 1
ATOM 10758 C CA . ARG D 1 43 ? 196.418 412.388 22.158 1.00 22.87 43 ARG D CA 1
ATOM 10759 C C . ARG D 1 43 ? 197.411 412.802 21.092 1.00 25.14 43 ARG D C 1
ATOM 10760 O O . ARG D 1 43 ? 198.397 413.479 21.372 1.00 23.48 43 ARG D O 1
ATOM 10768 N N . ARG D 1 44 ? 197.143 412.368 19.866 1.00 25.68 44 ARG D N 1
ATOM 10769 C CA . ARG D 1 44 ? 198.085 412.549 18.764 1.00 22.69 44 ARG D CA 1
ATOM 10770 C C . ARG D 1 44 ? 197.390 413.246 17.616 1.00 27.02 44 ARG D C 1
ATOM 10771 O O . ARG D 1 44 ? 196.663 412.598 16.834 1.00 24.49 44 ARG D O 1
ATOM 10779 N N . PRO D 1 45 ? 197.556 414.560 17.497 1.00 22.55 45 PRO D N 1
ATOM 10780 C CA . PRO D 1 45 ? 196.976 415.288 16.371 1.00 22.63 45 PRO D CA 1
ATOM 10781 C C . PRO D 1 45 ? 197.692 414.935 15.073 1.00 25.60 45 PRO D C 1
ATOM 10782 O O . PRO D 1 45 ? 198.863 414.565 15.065 1.00 26.86 45 PRO D O 1
ATOM 10786 N N . ALA D 1 46 ? 196.967 415.106 13.972 1.00 27.58 46 ALA D N 1
ATOM 10787 C CA . ALA D 1 46 ? 197.599 415.022 12.660 1.00 30.09 46 ALA D CA 1
ATOM 10788 C C . ALA D 1 46 ? 198.548 416.193 12.429 1.00 32.38 46 ALA D C 1
ATOM 10789 O O . ALA D 1 46 ? 199.529 416.060 11.686 1.00 33.79 46 ALA D O 1
ATOM 10791 N N . LEU D 1 47 ? 198.279 417.337 13.059 1.00 29.30 47 LEU D N 1
ATOM 10792 C CA . LEU D 1 47 ? 199.009 418.557 12.767 1.00 29.89 47 LEU D CA 1
ATOM 10793 C C . LEU D 1 47 ? 198.809 419.525 13.923 1.00 25.82 47 LEU D C 1
ATOM 10794 O O . LEU D 1 47 ? 197.698 419.645 14.454 1.00 26.67 47 LEU D O 1
ATOM 10799 N N . ILE D 1 48 ? 199.907 420.167 14.324 1.00 27.15 48 ILE D N 1
ATOM 10800 C CA . ILE D 1 48 ? 199.890 421.279 15.272 1.00 24.78 48 ILE D CA 1
ATOM 10801 C C . ILE D 1 48 ? 200.300 422.540 14.517 1.00 25.04 48 ILE D C 1
ATOM 10802 O O . ILE D 1 48 ? 201.421 422.628 13.997 1.00 25.93 48 ILE D O 1
ATOM 10807 N N . ALA D 1 49 ? 199.376 423.498 14.415 1.00 23.58 49 ALA D N 1
ATOM 10808 C CA . ALA D 1 49 ? 199.621 424.754 13.702 1.00 24.06 49 ALA D CA 1
ATOM 10809 C C . ALA D 1 49 ? 199.839 425.845 14.738 1.00 23.21 49 ALA D C 1
ATOM 10810 O O . ALA D 1 49 ? 198.879 426.306 15.359 1.00 21.78 49 ALA D O 1
ATOM 10812 N N . ARG D 1 50 ? 201.096 426.254 14.913 1.00 23.59 50 ARG D N 1
ATOM 10813 C CA . ARG D 1 50 ? 201.438 427.344 15.837 1.00 22.20 50 ARG D CA 1
ATOM 10814 C C . ARG D 1 50 ? 201.291 428.666 15.104 1.00 24.51 50 ARG D C 1
ATOM 10815 O O . ARG D 1 50 ? 202.204 429.119 14.398 1.00 24.66 50 ARG D O 1
ATOM 10823 N N . CYS D 1 51 ? 200.143 429.292 15.305 1.00 21.44 51 CYS D N 1
ATOM 10824 C CA . CYS D 1 51 ? 199.798 430.532 14.633 1.00 23.86 51 CYS D CA 1
ATOM 10825 C C . CYS D 1 51 ? 200.578 431.679 15.251 1.00 25.33 51 CYS D C 1
ATOM 10826 O O . CYS D 1 51 ? 200.878 431.684 16.451 1.00 23.33 51 CYS D O 1
ATOM 10829 N N . THR D 1 52 ? 200.930 432.651 14.417 1.00 24.47 52 THR D N 1
ATOM 10830 C CA . THR D 1 52 ? 201.645 433.836 14.881 1.00 24.10 52 THR D CA 1
ATOM 10831 C C . THR D 1 52 ? 200.933 435.130 14.528 1.00 26.19 52 THR D C 1
ATOM 10832 O O . THR D 1 52 ? 201.531 436.197 14.669 1.00 27.19 52 THR D O 1
ATOM 10836 N N . SER D 1 53 ? 199.688 435.074 14.080 1.00 24.15 53 SER D N 1
ATOM 10837 C CA . SER D 1 53 ? 198.961 436.269 13.664 1.00 25.17 53 SER D CA 1
ATOM 10838 C C . SER D 1 53 ? 197.519 435.873 13.397 1.00 24.43 53 SER D C 1
ATOM 10839 O O . SER D 1 53 ? 197.208 434.686 13.259 1.00 25.43 53 SER D O 1
ATOM 10842 N N . THR D 1 54 ? 196.643 436.881 13.320 1.00 23.60 54 THR D N 1
ATOM 10843 C CA . THR D 1 54 ? 195.260 436.622 12.942 1.00 24.64 54 THR D CA 1
ATOM 10844 C C . THR D 1 54 ? 195.148 435.957 11.570 1.00 28.16 54 THR D C 1
ATOM 10845 O O . THR D 1 54 ? 194.389 434.977 11.454 1.00 27.59 54 THR D O 1
ATOM 10849 N N . PRO D 1 55 ? 195.871 436.384 10.525 1.00 28.28 55 PRO D N 1
ATOM 10850 C CA . PRO D 1 55 ? 195.776 435.640 9.253 1.00 29.66 55 PRO D CA 1
ATOM 10851 C C . PRO D 1 55 ? 196.237 434.196 9.344 1.00 28.97 55 PRO D C 1
ATOM 10852 O O . PRO D 1 55 ? 195.718 433.352 8.600 1.00 29.79 55 PRO D O 1
ATOM 10856 N N . ASP D 1 56 ? 197.173 433.875 10.247 1.00 28.77 56 ASP D N 1
ATOM 10857 C CA . ASP D 1 56 ? 197.501 432.466 10.490 1.00 25.60 56 ASP D CA 1
ATOM 10858 C C . ASP D 1 56 ? 196.288 431.702 10.992 1.00 27.73 56 ASP D C 1
ATOM 10859 O O . ASP D 1 56 ? 196.029 430.578 10.556 1.00 28.60 56 ASP D O 1
ATOM 10864 N N . VAL D 1 57 ? 195.541 432.293 11.923 1.00 26.79 57 VAL D N 1
ATOM 10865 C CA . VAL D 1 57 ? 194.380 431.613 12.481 1.00 26.94 57 VAL D CA 1
ATOM 10866 C C . VAL D 1 57 ? 193.320 431.412 11.405 1.00 30.12 57 VAL D C 1
ATOM 10867 O O . VAL D 1 57 ? 192.687 430.352 11.325 1.00 29.46 57 VAL D O 1
ATOM 10871 N N . VAL D 1 58 ? 193.138 432.412 10.539 1.00 28.63 58 VAL D N 1
ATOM 10872 C CA . VAL D 1 58 ? 192.175 432.288 9.445 1.00 29.18 58 VAL D CA 1
ATOM 10873 C C . VAL D 1 58 ? 192.555 431.131 8.533 1.00 30.60 58 VAL D C 1
ATOM 10874 O O . VAL D 1 58 ? 191.722 430.281 8.196 1.00 31.23 58 VAL D O 1
ATOM 10878 N N . ALA D 1 59 ? 193.824 431.073 8.135 1.00 31.27 59 ALA D N 1
ATOM 10879 C CA . ALA D 1 59 ? 194.290 429.996 7.268 1.00 30.74 59 ALA D CA 1
ATOM 10880 C C . ALA D 1 59 ? 194.056 428.635 7.914 1.00 34.36 59 ALA D C 1
ATOM 10881 O O . ALA D 1 59 ? 193.538 427.706 7.279 1.00 37.02 59 ALA D O 1
ATOM 10883 N N . ALA D 1 60 ? 194.411 428.509 9.192 1.00 33.57 60 ALA D N 1
ATOM 10884 C CA . ALA D 1 60 ? 194.245 427.247 9.906 1.00 30.40 60 ALA D CA 1
ATOM 10885 C C . ALA D 1 60 ? 192.775 426.845 10.026 1.00 30.90 60 ALA D C 1
ATOM 10886 O O . ALA D 1 60 ? 192.430 425.670 9.844 1.00 32.02 60 ALA D O 1
ATOM 10888 N N . VAL D 1 61 ? 191.894 427.791 10.373 1.00 29.28 61 VAL D N 1
ATOM 10889 C CA . VAL D 1 61 ? 190.473 427.467 10.503 1.00 31.43 61 VAL D CA 1
ATOM 10890 C C . VAL D 1 61 ? 189.916 427.004 9.163 1.00 34.25 61 VAL D C 1
ATOM 10891 O O . VAL D 1 61 ? 189.239 425.974 9.077 1.00 34.76 61 VAL D O 1
ATOM 10895 N N . SER D 1 62 ? 190.201 427.762 8.098 1.00 35.28 62 SER D N 1
ATOM 10896 C CA . SER D 1 62 ? 189.730 427.373 6.771 1.00 37.94 62 SER D CA 1
ATOM 10897 C C . SER D 1 62 ? 190.266 426.008 6.375 1.00 35.92 62 SER D C 1
ATOM 10898 O O . SER D 1 62 ? 189.521 425.176 5.850 1.00 37.97 62 SER D O 1
ATOM 10901 N N . PHE D 1 63 ? 191.547 425.750 6.635 1.00 33.48 63 PHE D N 1
ATOM 10902 C CA . PHE D 1 63 ? 192.110 424.448 6.308 1.00 36.86 63 PHE D CA 1
ATOM 10903 C C . PHE D 1 63 ? 191.359 423.339 7.027 1.00 38.89 63 PHE D C 1
ATOM 10904 O O . PHE D 1 63 ? 191.061 422.294 6.438 1.00 37.55 63 PHE D O 1
ATOM 10912 N N . ALA D 1 64 ? 191.027 423.558 8.296 1.00 34.68 64 ALA D N 1
ATOM 10913 C CA . ALA D 1 64 ? 190.381 422.506 9.063 1.00 35.19 64 ALA D CA 1
ATOM 10914 C C . ALA D 1 64 ? 188.968 422.261 8.567 1.00 34.74 64 ALA D C 1
ATOM 10915 O O . ALA D 1 64 ? 188.555 421.106 8.420 1.00 34.73 64 ALA D O 1
ATOM 10917 N N . ARG D 1 65 ? 188.216 423.336 8.310 1.00 34.44 65 ARG D N 1
ATOM 10918 C CA . ARG D 1 65 ? 186.864 423.221 7.765 1.00 35.29 65 ARG D CA 1
ATOM 10919 C C . ARG D 1 65 ? 186.881 422.495 6.422 1.00 38.70 65 ARG D C 1
ATOM 10920 O O . ARG D 1 65 ? 186.144 421.521 6.224 1.00 39.92 65 ARG D O 1
ATOM 10928 N N . LYS D 1 66 ? 187.731 422.944 5.492 1.00 38.41 66 LYS D N 1
ATOM 10929 C CA . LYS D 1 66 ? 187.792 422.291 4.186 1.00 40.09 66 LYS D CA 1
ATOM 10930 C C . LYS D 1 66 ? 188.184 420.826 4.313 1.00 40.01 66 LYS D C 1
ATOM 10931 O O . LYS D 1 66 ? 187.636 419.974 3.607 1.00 40.62 66 LYS D O 1
ATOM 10937 N N . SER D 1 67 ? 189.106 420.516 5.222 1.00 38.43 67 SER D N 1
ATOM 10938 C CA . SER D 1 67 ? 189.631 419.161 5.370 1.00 37.39 67 SER D CA 1
ATOM 10939 C C . SER D 1 67 ? 188.793 418.268 6.273 1.00 35.73 67 SER D C 1
ATOM 10940 O O . SER D 1 67 ? 189.093 417.078 6.373 1.00 38.54 67 SER D O 1
ATOM 10943 N N . GLY D 1 68 ? 187.762 418.794 6.927 1.00 38.11 68 GLY D N 1
ATOM 10944 C CA . GLY D 1 68 ? 187.038 417.986 7.896 1.00 37.31 68 GLY D CA 1
ATOM 10945 C C . GLY D 1 68 ? 187.876 417.550 9.077 1.00 36.33 68 GLY D C 1
ATOM 10946 O O . GLY D 1 68 ? 187.572 416.543 9.714 1.00 38.73 68 GLY D O 1
ATOM 10947 N N . LEU D 1 69 ? 188.941 418.278 9.390 1.00 34.68 69 LEU D N 1
ATOM 10948 C CA . LEU D 1 69 ? 189.756 417.933 10.538 1.00 32.33 69 LEU D CA 1
ATOM 10949 C C . LEU D 1 69 ? 189.082 418.413 11.820 1.00 33.73 69 LEU D C 1
ATOM 10950 O O . LEU D 1 69 ? 188.513 419.508 11.874 1.00 33.85 69 LEU D O 1
ATOM 10955 N N . LEU D 1 70 ? 189.105 417.559 12.834 1.00 32.34 70 LEU D N 1
ATOM 10956 C CA . LEU D 1 70 ? 188.615 417.933 14.149 1.00 29.71 70 LEU D CA 1
ATOM 10957 C C . LEU D 1 70 ? 189.518 419.019 14.734 1.00 25.89 70 LEU D C 1
ATOM 10958 O O . LEU D 1 70 ? 190.751 418.889 14.733 1.00 27.06 70 LEU D O 1
ATOM 10963 N N . VAL D 1 71 ? 188.906 420.095 15.226 1.00 24.27 71 VAL D N 1
ATOM 10964 C CA . VAL D 1 71 ? 189.650 421.304 15.613 1.00 22.77 71 VAL D CA 1
ATOM 10965 C C . VAL D 1 71 ? 189.797 421.347 17.130 1.00 22.59 71 VAL D C 1
ATOM 10966 O O . VAL D 1 71 ? 188.796 421.446 17.855 1.00 22.69 71 VAL D O 1
ATOM 10970 N N . ALA D 1 72 ? 191.040 421.271 17.607 1.00 23.18 72 ALA D N 1
ATOM 10971 C CA . ALA D 1 72 ? 191.376 421.698 18.959 1.00 19.30 72 ALA D CA 1
ATOM 10972 C C . ALA D 1 72 ? 192.001 423.092 18.886 1.00 20.88 72 ALA D C 1
ATOM 10973 O O . ALA D 1 72 ? 192.806 423.381 17.994 1.00 21.65 72 ALA D O 1
ATOM 10975 N N . VAL D 1 73 ? 191.605 423.960 19.808 1.00 18.30 73 VAL D N 1
ATOM 10976 C CA . VAL D 1 73 ? 192.233 425.270 19.941 1.00 17.05 73 VAL D CA 1
ATOM 10977 C C . VAL D 1 73 ? 192.944 425.295 21.274 1.00 18.63 73 VAL D C 1
ATOM 10978 O O . VAL D 1 73 ? 192.380 424.862 22.279 1.00 17.29 73 VAL D O 1
ATOM 10982 N N . ARG D 1 74 ? 194.156 425.829 21.287 1.00 16.39 74 ARG D N 1
ATOM 10983 C CA . ARG D 1 74 ? 194.961 425.837 22.500 1.00 16.61 74 ARG D CA 1
ATOM 10984 C C . ARG D 1 74 ? 195.421 427.254 22.778 1.00 16.13 74 ARG D C 1
ATOM 10985 O O . ARG D 1 74 ? 196.009 427.899 21.909 1.00 17.88 74 ARG D O 1
ATOM 10993 N N . GLY D 1 75 ? 195.139 427.721 23.991 1.00 15.08 75 GLY D N 1
ATOM 10994 C CA . GLY D 1 75 ? 195.704 428.938 24.543 1.00 14.48 75 GLY D CA 1
ATOM 10995 C C . GLY D 1 75 ? 196.860 428.592 25.456 1.00 15.11 75 GLY D C 1
ATOM 10996 O O . GLY D 1 75 ? 198.008 428.417 25.006 1.00 17.73 75 GLY D O 1
ATOM 10997 N N . GLY D 1 76 ? 196.578 428.413 26.758 1.00 14.70 76 GLY D N 1
ATOM 10998 C CA . GLY D 1 76 ? 197.595 427.999 27.721 1.00 14.78 76 GLY D CA 1
ATOM 10999 C C . GLY D 1 76 ? 197.667 426.499 28.035 1.00 15.29 76 GLY D C 1
ATOM 11000 O O . GLY D 1 76 ? 198.507 426.082 28.828 1.00 14.05 76 GLY D O 1
ATOM 11001 N N . GLY D 1 77 ? 196.761 425.697 27.479 1.00 13.54 77 GLY D N 1
ATOM 11002 C CA . GLY D 1 77 ? 196.844 424.263 27.705 1.00 14.78 77 GLY D CA 1
ATOM 11003 C C . GLY D 1 77 ? 196.294 423.784 29.026 1.00 14.44 77 GLY D C 1
ATOM 11004 O O . GLY D 1 77 ? 196.506 422.613 29.363 1.00 15.73 77 GLY D O 1
ATOM 11005 N N . HIS D 1 78 ? 195.580 424.626 29.769 1.00 12.70 78 HIS D N 1
ATOM 11006 C CA . HIS D 1 78 ? 195.097 424.250 31.080 1.00 12.81 78 HIS D CA 1
ATOM 11007 C C . HIS D 1 78 ? 193.738 423.568 31.115 1.00 12.80 78 HIS D C 1
ATOM 11008 O O . HIS D 1 78 ? 193.256 423.295 32.220 1.00 14.06 78 HIS D O 1
ATOM 11015 N N . SER D 1 79 ? 193.103 423.268 29.991 1.00 12.80 79 SER D N 1
ATOM 11016 C CA . SER D 1 79 ? 191.791 422.605 30.024 1.00 14.94 79 SER D CA 1
ATOM 11017 C C . SER D 1 79 ? 191.738 421.449 31.014 1.00 16.48 79 SER D C 1
ATOM 11018 O O . SER D 1 79 ? 192.419 420.439 30.840 1.00 14.84 79 SER D O 1
ATOM 11021 N N . MET D 1 80 ? 190.850 421.524 32.010 1.00 15.97 80 MET D N 1
ATOM 11022 C CA . MET D 1 80 ? 190.745 420.391 32.918 1.00 16.53 80 MET D CA 1
ATOM 11023 C C . MET D 1 80 ? 190.061 419.217 32.238 1.00 16.46 80 MET D C 1
ATOM 11024 O O . MET D 1 80 ? 190.228 418.076 32.678 1.00 16.90 80 MET D O 1
ATOM 11029 N N . ALA D 1 81 ? 189.377 419.461 31.135 1.00 16.13 81 ALA D N 1
ATOM 11030 C CA . ALA D 1 81 ? 188.721 418.412 30.370 1.00 16.49 81 ALA D CA 1
ATOM 11031 C C . ALA D 1 81 ? 189.594 417.885 29.249 1.00 17.88 81 ALA D C 1
ATOM 11032 O O . ALA D 1 81 ? 189.185 416.960 28.545 1.00 19.77 81 ALA D O 1
ATOM 11034 N N . GLY D 1 82 ? 190.783 418.442 29.070 1.00 17.05 82 GLY D N 1
ATOM 11035 C CA . GLY D 1 82 ? 191.685 418.011 28.011 1.00 17.57 82 GLY D CA 1
ATOM 11036 C C . GLY D 1 82 ? 191.326 418.488 26.623 1.00 16.48 82 GLY D C 1
ATOM 11037 O O . GLY D 1 82 ? 191.777 417.901 25.634 1.00 18.89 82 GLY D O 1
ATOM 11038 N N . HIS D 1 83 ? 190.621 419.606 26.503 1.00 15.00 83 HIS D N 1
ATOM 11039 C CA . HIS D 1 83 ? 190.061 419.950 25.213 1.00 17.18 83 HIS D CA 1
ATOM 11040 C C . HIS D 1 83 ? 191.089 420.463 24.223 1.00 19.31 83 HIS D C 1
ATOM 11041 O O . HIS D 1 83 ? 190.789 420.517 23.029 1.00 22.33 83 HIS D O 1
ATOM 11048 N N . SER D 1 84 ? 192.251 420.922 24.685 1.00 16.29 84 SER D N 1
ATOM 11049 C CA . SER D 1 84 ? 193.201 421.618 23.827 1.00 16.58 84 SER D CA 1
ATOM 11050 C C . SER D 1 84 ? 194.126 420.699 23.048 1.00 18.60 84 SER D C 1
ATOM 11051 O O . SER D 1 84 ? 195.097 421.184 22.446 1.00 18.80 84 SER D O 1
ATOM 11054 N N . VAL D 1 85 ? 193.843 419.398 22.992 1.00 17.56 85 VAL D N 1
ATOM 11055 C CA . VAL D 1 85 ? 194.567 418.530 22.069 1.00 19.63 85 VAL D CA 1
ATOM 11056 C C . VAL D 1 85 ? 193.570 417.501 21.571 1.00 17.62 85 VAL D C 1
ATOM 11057 O O . VAL D 1 85 ? 192.586 417.203 22.250 1.00 21.54 85 VAL D O 1
ATOM 11061 N N . CYS D 1 86 ? 193.797 416.984 20.363 1.00 22.47 86 CYS D N 1
ATOM 11062 C CA . CYS D 1 86 ? 192.831 416.057 19.766 1.00 19.97 86 CYS D CA 1
ATOM 11063 C C . CYS D 1 86 ? 193.590 414.913 19.110 1.00 21.87 86 CYS D C 1
ATOM 11064 O O . CYS D 1 86 ? 194.754 415.053 18.746 1.00 23.15 86 CYS D O 1
ATOM 11067 N N . ASP D 1 87 ? 192.904 413.773 18.953 1.00 24.26 87 ASP D N 1
ATOM 11068 C CA . ASP D 1 87 ? 193.420 412.645 18.178 1.00 26.73 87 ASP D CA 1
ATOM 11069 C C . ASP D 1 87 ? 193.049 412.838 16.714 1.00 25.68 87 ASP D C 1
ATOM 11070 O O . ASP D 1 87 ? 191.867 412.905 16.375 1.00 30.22 87 ASP D O 1
ATOM 11075 N N . GLY D 1 88 ? 194.059 412.923 15.853 1.00 26.03 88 GLY D N 1
ATOM 11076 C CA . GLY D 1 88 ? 193.810 412.887 14.423 1.00 30.24 88 GLY D CA 1
ATOM 11077 C C . GLY D 1 88 ? 193.232 414.144 13.827 1.00 33.84 88 GLY D C 1
ATOM 11078 O O . GLY D 1 88 ? 192.705 414.115 12.709 1.00 33.33 88 GLY D O 1
ATOM 11079 N N . GLY D 1 89 ? 193.309 415.260 14.533 1.00 26.24 89 GLY D N 1
ATOM 11080 C CA . GLY D 1 89 ? 192.786 416.478 13.967 1.00 28.99 89 GLY D CA 1
ATOM 11081 C C . GLY D 1 89 ? 193.893 417.497 13.924 1.00 27.20 89 GLY D C 1
ATOM 11082 O O . GLY D 1 89 ? 195.069 417.154 13.823 1.00 25.68 89 GLY D O 1
ATOM 11083 N N . ILE D 1 90 ? 193.526 418.770 14.006 1.00 29.09 90 ILE D N 1
ATOM 11084 C CA . ILE D 1 90 ? 194.495 419.850 13.969 1.00 26.69 90 ILE D CA 1
ATOM 11085 C C . ILE D 1 90 ? 194.383 420.601 15.293 1.00 23.81 90 ILE D C 1
ATOM 11086 O O . ILE D 1 90 ? 193.284 420.791 15.809 1.00 23.25 90 ILE D O 1
ATOM 11091 N N . VAL D 1 91 ? 195.522 420.938 15.889 1.00 23.51 91 VAL D N 1
ATOM 11092 C CA . VAL D 1 91 ? 195.505 421.870 17.012 1.00 22.87 91 VAL D CA 1
ATOM 11093 C C . VAL D 1 91 ? 195.837 423.237 16.450 1.00 22.50 91 VAL D C 1
ATOM 11094 O O . VAL D 1 91 ? 196.933 423.439 15.916 1.00 22.42 91 VAL D O 1
ATOM 11098 N N . ILE D 1 92 ? 194.905 424.171 16.589 1.00 20.60 92 ILE D N 1
ATOM 11099 C CA . ILE D 1 92 ? 195.161 425.575 16.299 1.00 22.07 92 ILE D CA 1
ATOM 11100 C C . ILE D 1 92 ? 195.762 426.149 17.584 1.00 21.10 92 ILE D C 1
ATOM 11101 O O . ILE D 1 92 ? 195.045 426.419 18.549 1.00 19.90 92 ILE D O 1
ATOM 11106 N N . ASP D 1 93 ? 197.089 426.226 17.615 1.00 20.27 93 ASP D N 1
ATOM 11107 C CA . ASP D 1 93 ? 197.835 426.441 18.852 1.00 19.55 93 ASP D CA 1
ATOM 11108 C C . ASP D 1 93 ? 198.225 427.912 18.861 1.00 21.24 93 ASP D C 1
ATOM 11109 O O . ASP D 1 93 ? 198.967 428.369 17.983 1.00 19.42 93 ASP D O 1
ATOM 11114 N N . LEU D 1 94 ? 197.698 428.662 19.832 1.00 18.16 94 LEU D N 1
ATOM 11115 C CA . LEU D 1 94 ? 197.912 430.107 19.910 1.00 17.92 94 LEU D CA 1
ATOM 11116 C C . LEU D 1 94 ? 199.070 430.507 20.796 1.00 18.52 94 LEU D C 1
ATOM 11117 O O . LEU D 1 94 ? 199.291 431.710 20.977 1.00 17.46 94 LEU D O 1
ATOM 11122 N N . SER D 1 95 ? 199.847 429.549 21.315 1.00 18.54 95 SER D N 1
ATOM 11123 C CA . SER D 1 95 ? 200.773 429.872 22.397 1.00 20.52 95 SER D CA 1
ATOM 11124 C C . SER D 1 95 ? 201.866 430.849 22.010 1.00 19.18 95 SER D C 1
ATOM 11125 O O . SER D 1 95 ? 202.395 431.528 22.906 1.00 19.81 95 SER D O 1
ATOM 11128 N N . LEU D 1 96 ? 202.186 430.999 20.710 1.00 17.33 96 LEU D N 1
ATOM 11129 C CA . LEU D 1 96 ? 203.156 432.007 20.290 1.00 18.27 96 LEU D CA 1
ATOM 11130 C C . LEU D 1 96 ? 202.553 433.405 20.133 1.00 19.79 96 LEU D C 1
ATOM 11131 O O . LEU D 1 96 ? 203.318 434.358 19.915 1.00 19.78 96 LEU D O 1
ATOM 11136 N N . MET D 1 97 ? 201.228 433.552 20.252 1.00 18.46 97 MET D N 1
ATOM 11137 C CA . MET D 1 97 ? 200.535 434.842 20.172 1.00 17.98 97 MET D CA 1
ATOM 11138 C C . MET D 1 97 ? 200.346 435.308 21.611 1.00 16.21 97 MET D C 1
ATOM 11139 O O . MET D 1 97 ? 199.295 435.101 22.231 1.00 17.32 97 MET D O 1
ATOM 11144 N N . ASN D 1 98 ? 201.403 435.941 22.140 1.00 16.97 98 ASN D N 1
ATOM 11145 C CA . ASN D 1 98 ? 201.553 436.253 23.562 1.00 17.69 98 ASN D CA 1
ATOM 11146 C C . ASN D 1 98 ? 201.685 437.764 23.808 1.00 16.50 98 ASN D C 1
ATOM 11147 O O . ASN D 1 98 ? 202.062 438.185 24.899 1.00 17.70 98 ASN D O 1
ATOM 11152 N N . SER D 1 99 ? 201.336 438.584 22.835 1.00 16.83 99 SER D N 1
ATOM 11153 C CA . SER D 1 99 ? 201.608 440.013 22.999 1.00 16.59 99 SER D CA 1
ATOM 11154 C C . SER D 1 99 ? 200.505 440.728 23.788 1.00 15.57 99 SER D C 1
ATOM 11155 O O . SER D 1 99 ? 199.334 440.354 23.759 1.00 16.08 99 SER D O 1
ATOM 11158 N N . ILE D 1 100 ? 200.913 441.765 24.519 1.00 15.55 100 ILE D N 1
ATOM 11159 C CA . ILE D 1 100 ? 199.966 442.634 25.225 1.00 17.09 100 ILE D CA 1
ATOM 11160 C C . ILE D 1 100 ? 200.355 444.084 25.002 1.00 18.58 100 ILE D C 1
ATOM 11161 O O . ILE D 1 100 ? 201.488 444.483 25.313 1.00 19.45 100 ILE D O 1
ATOM 11166 N N . LYS D 1 101 ? 199.430 444.873 24.484 1.00 17.20 101 LYS D N 1
ATOM 11167 C CA . LYS D 1 101 ? 199.644 446.295 24.295 1.00 18.66 101 LYS D CA 1
ATOM 11168 C C . LYS D 1 101 ? 198.860 446.975 25.400 1.00 15.47 101 LYS D C 1
ATOM 11169 O O . LYS D 1 101 ? 197.647 446.800 25.487 1.00 18.37 101 LYS D O 1
ATOM 11175 N N . VAL D 1 102 ? 199.533 447.777 26.217 1.00 17.09 102 VAL D N 1
ATOM 11176 C CA . VAL D 1 102 ? 198.902 448.444 27.348 1.00 17.71 102 VAL D CA 1
ATOM 11177 C C . VAL D 1 102 ? 198.974 449.938 27.128 1.00 17.57 102 VAL D C 1
ATOM 11178 O O . VAL D 1 102 ? 200.052 450.474 26.883 1.00 19.28 102 VAL D O 1
ATOM 11182 N N . SER D 1 103 ? 197.831 450.604 27.243 1.00 16.78 103 SER D N 1
ATOM 11183 C CA . SER D 1 103 ? 197.791 452.060 27.271 1.00 19.40 103 SER D CA 1
ATOM 11184 C C . SER D 1 103 ? 197.641 452.508 28.715 1.00 17.50 103 SER D C 1
ATOM 11185 O O . SER D 1 103 ? 196.611 452.266 29.366 1.00 18.06 103 SER D O 1
ATOM 11188 N N . ARG D 1 104 ? 198.658 453.199 29.214 1.00 19.37 104 ARG D N 1
ATOM 11189 C CA . ARG D 1 104 ? 198.536 453.715 30.566 1.00 20.68 104 ARG D CA 1
ATOM 11190 C C . ARG D 1 104 ? 197.469 454.810 30.644 1.00 20.91 104 ARG D C 1
ATOM 11191 O O . ARG D 1 104 ? 196.640 454.807 31.561 1.00 21.68 104 ARG D O 1
ATOM 11199 N N . ARG D 1 105 ? 197.453 455.717 29.669 1.00 18.31 105 ARG D N 1
ATOM 11200 C CA . ARG D 1 105 ? 196.512 456.843 29.710 1.00 19.11 105 ARG D CA 1
ATOM 11201 C C . ARG D 1 105 ? 195.067 456.373 29.608 1.00 20.51 105 ARG D C 1
ATOM 11202 O O . ARG D 1 105 ? 194.182 456.931 30.265 1.00 21.98 105 ARG D O 1
ATOM 11210 N N . LEU D 1 106 ? 194.801 455.338 28.801 1.00 18.54 106 LEU D N 1
ATOM 11211 C CA . LEU D 1 106 ? 193.426 454.914 28.550 1.00 17.72 106 LEU D CA 1
ATOM 11212 C C . LEU D 1 106 ? 193.030 453.742 29.440 1.00 20.18 106 LEU D C 1
ATOM 11213 O O . LEU D 1 106 ? 191.868 453.339 29.418 1.00 21.69 106 LEU D O 1
ATOM 11218 N N . ARG D 1 107 ? 193.950 453.255 30.268 1.00 19.23 107 ARG D N 1
ATOM 11219 C CA . ARG D 1 107 ? 193.742 452.070 31.101 1.00 18.95 107 ARG D CA 1
ATOM 11220 C C . ARG D 1 107 ? 193.126 450.917 30.311 1.00 19.37 107 ARG D C 1
ATOM 11221 O O . ARG D 1 107 ? 192.030 450.432 30.618 1.00 17.79 107 ARG D O 1
ATOM 11229 N N . ARG D 1 108 ? 193.859 450.487 29.279 1.00 17.50 108 ARG D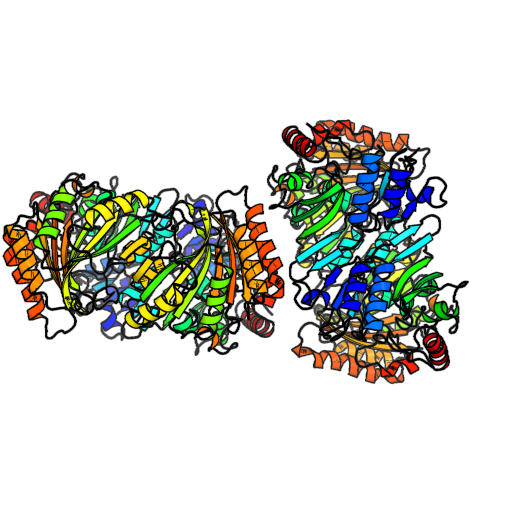 N 1
ATOM 11230 C CA . ARG D 1 108 ? 193.378 449.513 28.307 1.00 17.12 108 ARG D CA 1
ATOM 11231 C C . ARG D 1 108 ? 194.510 448.533 28.041 1.00 17.19 108 ARG D C 1
ATOM 11232 O O . ARG D 1 108 ? 195.658 448.946 27.860 1.00 18.10 108 ARG D O 1
ATOM 11240 N N . ALA D 1 109 ? 194.157 447.243 27.951 1.00 15.84 109 ALA D N 1
ATOM 11241 C CA . ALA D 1 109 ? 195.113 446.246 27.496 1.00 15.63 109 ALA D CA 1
ATOM 11242 C C . ALA D 1 109 ? 194.495 445.523 26.324 1.00 14.07 109 ALA D C 1
ATOM 11243 O O . ALA D 1 109 ? 193.320 445.148 26.379 1.00 17.50 109 ALA D O 1
ATOM 11245 N N . ARG D 1 110 ? 195.265 445.310 25.274 1.00 16.25 110 ARG D N 1
ATOM 11246 C CA . ARG D 1 110 ? 194.842 444.470 24.171 1.00 17.29 110 ARG D CA 1
ATOM 11247 C C . ARG D 1 110 ? 195.809 443.294 24.152 1.00 16.27 110 ARG D C 1
ATOM 11248 O O . ARG D 1 110 ? 197.009 443.474 23.893 1.00 17.52 110 ARG D O 1
ATOM 11256 N N . ALA D 1 111 ? 195.289 442.106 24.418 1.00 16.38 111 ALA D N 1
ATOM 11257 C CA . ALA D 1 111 ? 196.119 440.929 24.630 1.00 16.24 111 ALA D CA 1
ATOM 11258 C C . ALA D 1 111 ? 195.771 439.895 23.574 1.00 16.54 111 ALA D C 1
ATOM 11259 O O . ALA D 1 111 ? 194.597 439.661 23.291 1.00 16.87 111 ALA D O 1
ATOM 11261 N N . GLN D 1 112 ? 196.798 439.238 23.037 1.00 15.52 112 GLN D N 1
ATOM 11262 C CA . GLN D 1 112 ? 196.530 438.163 22.079 1.00 15.89 112 GLN D CA 1
ATOM 11263 C C . GLN D 1 112 ? 195.977 436.909 22.757 1.00 17.57 112 GLN D C 1
ATOM 11264 O O . GLN D 1 112 ? 196.108 436.698 23.966 1.00 17.08 112 GLN D O 1
ATOM 11270 N N . GLY D 1 113 ? 195.363 436.063 21.932 1.00 17.03 113 GLY D N 1
ATOM 11271 C CA . GLY D 1 113 ? 194.590 434.959 22.456 1.00 17.70 113 GLY D CA 1
ATOM 11272 C C . GLY D 1 113 ? 195.414 433.817 23.026 1.00 14.96 113 GLY D C 1
ATOM 11273 O O . GLY D 1 113 ? 194.814 432.946 23.676 1.00 16.42 113 GLY D O 1
ATOM 11274 N N . GLY D 1 114 ? 196.732 433.800 22.822 1.00 15.07 114 GLY D N 1
ATOM 11275 C CA . GLY D 1 114 ? 197.604 432.785 23.376 1.00 17.94 114 GLY D CA 1
ATOM 11276 C C . GLY D 1 114 ? 198.351 433.223 24.630 1.00 16.43 114 GLY D C 1
ATOM 11277 O O . GLY D 1 114 ? 199.212 432.487 25.106 1.00 17.06 114 GLY D O 1
ATOM 11278 N N . CYS D 1 115 ? 198.044 434.389 25.193 1.00 14.41 115 CYS D N 1
ATOM 11279 C CA . CYS D 1 115 ? 198.801 434.856 26.344 1.00 15.46 115 CYS D CA 1
ATOM 11280 C C . CYS D 1 115 ? 198.649 433.968 27.565 1.00 13.58 115 CYS D C 1
ATOM 11281 O O . CYS D 1 115 ? 197.594 433.383 27.804 1.00 13.70 115 CYS D O 1
ATOM 11284 N N . LEU D 1 116 ? 199.707 433.928 28.377 1.00 14.81 116 LEU D N 1
ATOM 11285 C CA . LEU D 1 116 ? 199.621 433.370 29.711 1.00 14.30 116 LEU D CA 1
ATOM 11286 C C . LEU D 1 116 ? 199.334 434.494 30.689 1.00 13.68 116 LEU D C 1
ATOM 11287 O O . LEU D 1 116 ? 199.679 435.659 30.433 1.00 13.35 116 LEU D O 1
ATOM 11292 N N . LEU D 1 117 ? 198.700 434.149 31.808 1.00 12.76 117 LEU D N 1
ATOM 11293 C CA . LEU D 1 117 ? 198.308 435.202 32.757 1.00 14.29 117 LEU D CA 1
ATOM 11294 C C . LEU D 1 117 ? 199.510 436.016 33.214 1.00 14.83 117 LEU D C 1
ATOM 11295 O O . LEU D 1 117 ? 199.434 437.245 33.310 1.00 13.31 117 LEU D O 1
ATOM 11300 N N . GLY D 1 118 ? 200.642 435.375 33.484 1.00 12.99 118 GLY D N 1
ATOM 11301 C CA . GLY D 1 118 ? 201.762 436.120 34.023 1.00 14.80 118 GLY D CA 1
ATOM 11302 C C . GLY D 1 118 ? 202.363 437.084 33.023 1.00 13.01 118 GLY D C 1
ATOM 11303 O O . GLY D 1 118 ? 202.939 438.106 33.414 1.00 13.56 118 GLY D O 1
ATOM 11304 N N . ALA D 1 119 ? 202.266 436.775 31.724 1.00 13.20 119 ALA D N 1
ATOM 11305 C CA . ALA D 1 119 ? 202.726 437.740 30.739 1.00 13.84 119 ALA D CA 1
ATOM 11306 C C . ALA D 1 119 ? 201.800 438.934 30.747 1.00 12.78 119 ALA D C 1
ATOM 11307 O O . ALA D 1 119 ? 202.257 440.085 30.664 1.00 13.48 119 ALA D O 1
ATOM 11309 N N . PHE D 1 120 ? 200.491 438.681 30.833 1.00 12.53 120 PHE D N 1
ATOM 11310 C CA . PHE D 1 120 ? 199.495 439.768 30.889 1.00 13.70 120 PHE D CA 1
ATOM 11311 C C . PHE D 1 120 ? 199.712 440.645 32.118 1.00 14.07 120 PHE D C 1
ATOM 11312 O O . PHE D 1 120 ? 199.751 441.888 32.007 1.00 14.03 120 PHE D O 1
ATOM 11320 N N . ASP D 1 121 ? 199.812 440.044 33.300 1.00 13.11 121 ASP D N 1
ATOM 11321 C CA . ASP D 1 121 ? 200.003 440.818 34.526 1.00 15.66 121 ASP D CA 1
ATOM 11322 C C . ASP D 1 121 ? 201.325 441.579 34.524 1.00 14.60 121 ASP D C 1
ATOM 11323 O O . ASP D 1 121 ? 201.403 442.699 35.037 1.00 14.60 121 ASP D O 1
ATOM 11328 N N . THR D 1 122 ? 202.393 440.999 33.964 1.00 12.89 122 THR D N 1
ATOM 11329 C CA . THR D 1 122 ? 203.645 441.746 33.872 1.00 13.13 122 THR D CA 1
ATOM 11330 C C . THR D 1 122 ? 203.445 443.008 33.036 1.00 14.09 122 THR D C 1
ATOM 11331 O O . THR D 1 122 ? 203.894 444.121 33.399 1.00 14.64 122 THR D O 1
ATOM 11335 N N . ALA D 1 123 ? 202.744 442.872 31.911 1.00 13.16 123 ALA D N 1
ATOM 11336 C CA . ALA D 1 123 ? 202.538 443.990 31.006 1.00 13.78 123 ALA D CA 1
ATOM 11337 C C . ALA D 1 123 ? 201.701 445.085 31.654 1.00 15.06 123 ALA D C 1
ATOM 11338 O O . ALA D 1 123 ? 202.025 446.270 31.533 1.00 13.69 123 ALA D O 1
ATOM 11340 N N . THR D 1 124 ? 200.594 444.705 32.309 1.00 13.32 124 THR D N 1
ATOM 11341 C CA . THR D 1 124 ? 199.763 445.761 32.902 1.00 13.61 124 THR D CA 1
ATOM 11342 C C . THR D 1 124 ? 200.463 446.367 34.104 1.00 13.84 124 THR D C 1
ATOM 11343 O O . THR D 1 124 ? 200.353 447.584 34.329 1.00 14.05 124 THR D O 1
ATOM 11347 N N . GLN D 1 125 ? 201.141 445.570 34.917 1.00 13.82 125 GLN D N 1
ATOM 11348 C CA . GLN D 1 125 ? 201.836 446.070 36.097 1.00 14.34 125 GLN D CA 1
ATOM 11349 C C . GLN D 1 125 ? 203.037 446.968 35.771 1.00 15.78 125 GLN D C 1
ATOM 11350 O O . GLN D 1 125 ? 203.490 447.704 36.658 1.00 14.96 125 GLN D O 1
ATOM 11356 N N . ALA D 1 126 ? 203.533 446.969 34.519 1.00 14.15 126 ALA D N 1
ATOM 11357 C CA . ALA D 1 126 ? 204.553 447.956 34.113 1.00 14.50 126 ALA D CA 1
ATOM 11358 C C . ALA D 1 126 ? 204.014 449.372 34.266 1.00 17.55 126 ALA D C 1
ATOM 11359 O O . ALA D 1 126 ? 204.800 450.340 34.287 1.00 17.36 126 ALA D O 1
ATOM 11361 N N . HIS D 1 127 ? 202.692 449.517 34.382 1.00 15.61 127 HIS D N 1
ATOM 11362 C CA . HIS D 1 127 ? 202.002 450.802 34.538 1.00 15.95 127 HIS D CA 1
ATOM 11363 C C . HIS D 1 127 ? 201.151 450.830 35.800 1.00 15.94 127 HIS D C 1
ATOM 11364 O O . HIS D 1 127 ? 200.264 451.692 35.917 1.00 17.97 127 HIS D O 1
ATOM 11371 N N . MET D 1 128 ? 201.408 449.932 36.742 1.00 15.67 128 MET D N 1
ATOM 11372 C CA . MET D 1 128 ? 200.692 449.817 37.998 1.00 16.00 128 MET D CA 1
ATOM 11373 C C . MET D 1 128 ? 199.211 449.518 37.788 1.00 19.59 128 MET D C 1
ATOM 11374 O O . MET D 1 128 ? 198.384 449.891 38.626 1.00 20.50 128 MET D O 1
ATOM 11379 N N . LEU D 1 129 ? 198.880 448.860 36.671 1.00 14.51 129 LEU D N 1
ATOM 11380 C CA . LEU D 1 129 ? 197.505 448.543 36.293 1.00 14.20 129 LEU D CA 1
ATOM 11381 C C . LEU D 1 129 ? 197.273 447.033 36.324 1.00 15.51 129 LEU D C 1
ATOM 11382 O O . LEU D 1 129 ? 198.211 446.231 36.294 1.00 15.14 129 LEU D O 1
ATOM 11387 N N . ALA D 1 130 ? 195.990 446.653 36.396 1.00 15.50 130 ALA D N 1
ATOM 11388 C CA . ALA D 1 130 ? 195.624 445.239 36.487 1.00 15.50 130 ALA D CA 1
ATOM 11389 C C . ALA D 1 130 ? 194.148 445.055 36.159 1.00 15.59 130 ALA D C 1
ATOM 11390 O O . ALA D 1 130 ? 193.370 445.999 36.216 1.00 15.76 130 ALA D O 1
ATOM 11392 N N . THR D 1 131 ? 193.771 443.837 35.792 1.00 15.81 131 THR D N 1
ATOM 11393 C CA . THR D 1 131 ? 192.351 443.501 35.702 1.00 14.98 131 THR D CA 1
ATOM 11394 C C . THR D 1 131 ? 192.249 442.035 36.110 1.00 15.68 131 THR D C 1
ATOM 11395 O O . THR D 1 131 ? 193.251 441.315 36.081 1.00 16.06 131 THR D O 1
ATOM 11399 N N . PRO D 1 132 ? 191.080 441.593 36.594 1.00 17.04 132 PRO D N 1
ATOM 11400 C CA . PRO D 1 132 ? 190.977 440.248 37.191 1.00 15.93 132 PRO D CA 1
ATOM 11401 C C . PRO D 1 132 ? 191.300 439.120 36.224 1.00 14.52 132 PRO D C 1
ATOM 11402 O O . PRO D 1 132 ? 190.971 439.182 35.038 1.00 15.67 132 PRO D O 1
ATOM 11406 N N . ALA D 1 133 ? 191.944 438.100 36.777 1.00 14.73 133 ALA D N 1
ATOM 11407 C CA . ALA D 1 133 ? 192.236 436.841 36.078 1.00 15.34 133 ALA D CA 1
ATOM 11408 C C . ALA D 1 133 ? 192.527 435.775 37.123 1.00 15.89 133 ALA D C 1
ATOM 11409 O O . ALA D 1 133 ? 192.371 435.982 38.316 1.00 15.59 133 ALA D O 1
ATOM 11411 N N . GLY D 1 134 ? 192.909 434.575 36.669 1.00 14.90 134 GLY D N 1
ATOM 11412 C CA . GLY D 1 134 ? 193.101 433.471 37.592 1.00 14.59 134 GLY D CA 1
ATOM 11413 C C . GLY D 1 134 ? 194.364 433.583 38.435 1.00 13.79 134 GLY D C 1
ATOM 11414 O O . GLY D 1 134 ? 195.194 434.498 38.263 1.00 14.21 134 GLY D O 1
ATOM 11415 N N . VAL D 1 135 ? 194.484 432.690 39.410 1.00 15.26 135 VAL D N 1
ATOM 11416 C CA . VAL D 1 135 ? 195.531 432.793 40.425 1.00 15.13 135 VAL D CA 1
ATOM 11417 C C . VAL D 1 135 ? 196.857 432.109 40.098 1.00 15.56 135 VAL D C 1
ATOM 11418 O O . VAL D 1 135 ? 197.813 432.256 40.865 1.00 15.34 135 VAL D O 1
ATOM 11422 N N . VAL D 1 136 ? 196.924 431.272 39.047 1.00 15.84 136 VAL D N 1
ATOM 11423 C CA . VAL D 1 136 ? 198.166 430.597 38.687 1.00 15.22 136 VAL D CA 1
ATOM 11424 C C . VAL D 1 136 ? 198.729 431.166 37.389 1.00 14.04 136 VAL D C 1
ATOM 11425 O O . VAL D 1 136 ? 198.066 431.187 36.354 1.00 14.05 136 VAL D O 1
ATOM 11429 N N . SER D 1 137 ? 199.978 431.651 37.471 1.00 13.25 137 SER D N 1
ATOM 11430 C CA . SER D 1 137 ? 200.552 432.505 36.422 1.00 14.85 137 SER D CA 1
ATOM 11431 C C . SER D 1 137 ? 200.580 431.856 35.038 1.00 12.99 137 SER D C 1
ATOM 11432 O O . SER D 1 137 ? 200.449 432.558 34.033 1.00 11.81 137 SER D O 1
ATOM 11435 N N . HIS D 1 138 ? 200.834 430.550 34.957 1.00 12.62 138 HIS D N 1
ATOM 11436 C CA . HIS D 1 138 ? 200.956 429.896 33.651 1.00 13.51 138 HIS D CA 1
ATOM 11437 C C . HIS D 1 138 ? 199.631 429.424 33.061 1.00 13.61 138 HIS D C 1
ATOM 11438 O O . HIS D 1 138 ? 199.622 428.789 32.006 1.00 14.66 138 HIS D O 1
ATOM 11445 N N . THR D 1 139 ? 198.505 429.732 33.689 1.00 13.23 139 THR D N 1
ATOM 11446 C CA . THR D 1 139 ? 197.228 429.470 33.039 1.00 13.24 139 THR D CA 1
ATOM 11447 C C . THR D 1 139 ? 197.117 430.327 31.791 1.00 12.49 139 THR D C 1
ATOM 11448 O O . THR D 1 139 ? 197.635 431.468 31.737 1.00 12.39 139 THR D O 1
ATOM 11452 N N . GLY D 1 140 ? 196.385 429.836 30.791 1.00 12.94 140 GLY D N 1
ATOM 11453 C CA . GLY D 1 140 ? 196.139 430.627 29.604 1.00 13.37 140 GLY D CA 1
ATOM 11454 C C . GLY D 1 140 ? 195.030 431.640 29.832 1.00 14.16 140 GLY D C 1
ATOM 11455 O O . GLY D 1 140 ? 193.997 431.327 30.419 1.00 13.60 140 GLY D O 1
ATOM 11456 N N . LEU D 1 141 ? 195.250 432.865 29.323 1.00 13.07 141 LEU D N 1
ATOM 11457 C CA . LEU D 1 141 ? 194.213 433.877 29.340 1.00 12.89 141 LEU D CA 1
ATOM 11458 C C . LEU D 1 141 ? 193.016 433.479 28.495 1.00 14.76 141 LEU D C 1
ATOM 11459 O O . LEU D 1 141 ? 191.877 433.784 28.869 1.00 15.07 141 LEU D O 1
ATOM 11464 N N . GLY D 1 142 ? 193.245 432.773 27.396 1.00 13.66 142 GLY D N 1
ATOM 11465 C CA . GLY D 1 142 ? 192.190 432.511 26.417 1.00 15.91 142 GLY D CA 1
ATOM 11466 C C . GLY D 1 142 ? 191.057 431.672 26.965 1.00 15.80 142 GLY D C 1
ATOM 11467 O O . GLY D 1 142 ? 189.892 432.104 26.964 1.00 14.86 142 GLY D O 1
ATOM 11468 N N . GLY D 1 143 ? 191.346 430.452 27.424 1.00 14.49 143 GLY D N 1
ATOM 11469 C CA . GLY D 1 143 ? 190.245 429.634 27.915 1.00 16.12 143 GLY D CA 1
ATOM 11470 C C . GLY D 1 143 ? 189.661 430.205 29.184 1.00 15.16 143 GLY D C 1
ATOM 11471 O O . GLY D 1 143 ? 188.462 430.050 29.459 1.00 15.08 143 GLY D O 1
ATOM 11472 N N . LEU D 1 144 ? 190.509 430.813 30.009 1.00 15.16 144 LEU D N 1
ATOM 11473 C CA . LEU D 1 144 ? 190.062 431.373 31.276 1.00 15.21 144 LEU D CA 1
ATOM 11474 C C . LEU D 1 144 ? 189.023 432.463 31.061 1.00 14.43 144 LEU D C 1
ATOM 11475 O O . LEU D 1 144 ? 187.918 432.407 31.623 1.00 15.41 144 LEU D O 1
ATOM 11480 N N . VAL D 1 145 ? 189.324 433.423 30.183 1.00 14.66 145 VAL D N 1
ATOM 11481 C CA . VAL D 1 145 ? 188.397 434.535 29.976 1.00 15.27 145 VAL D CA 1
ATOM 11482 C C . VAL D 1 145 ? 187.126 434.050 29.294 1.00 16.23 145 VAL D C 1
ATOM 11483 O O . VAL D 1 145 ? 186.013 434.465 29.655 1.00 17.16 145 VAL D O 1
ATOM 11487 N N . LEU D 1 146 ? 187.257 433.120 28.322 1.00 16.33 146 LEU D N 1
ATOM 11488 C CA . LEU D 1 146 ? 186.054 432.723 27.590 1.00 15.61 146 LEU D CA 1
ATOM 11489 C C . LEU D 1 146 ? 185.052 431.972 28.469 1.00 16.45 146 LEU D C 1
ATOM 11490 O O . LEU D 1 146 ? 183.855 431.955 28.155 1.00 17.33 146 LEU D O 1
ATOM 11495 N N . GLY D 1 147 ? 185.500 431.406 29.582 1.00 15.94 147 GLY D N 1
ATOM 11496 C CA . GLY D 1 147 ? 184.613 430.773 30.554 1.00 17.62 147 GLY D CA 1
ATOM 11497 C C . GLY D 1 147 ? 184.139 431.695 31.673 1.00 16.20 147 GLY D C 1
ATOM 11498 O O . GLY D 1 147 ? 183.237 431.352 32.448 1.00 17.38 147 GLY D O 1
ATOM 11499 N N . GLY D 1 148 ? 184.728 432.888 31.771 1.00 15.62 148 GLY D N 1
ATOM 11500 C CA . GLY D 1 148 ? 184.355 433.886 32.758 1.00 17.73 148 GLY D CA 1
ATOM 11501 C C . GLY D 1 148 ? 185.577 434.477 33.421 1.00 16.19 148 GLY D C 1
ATOM 11502 O O . GLY D 1 148 ? 185.857 435.668 33.216 1.00 15.97 148 GLY D O 1
ATOM 11503 N N . GLY D 1 149 ? 186.277 433.686 34.221 1.00 14.83 149 GLY D N 1
ATOM 11504 C CA . GLY D 1 149 ? 187.575 434.074 34.746 1.00 15.52 149 GLY D CA 1
ATOM 11505 C C . GLY D 1 149 ? 187.467 434.733 36.098 1.00 15.32 149 GLY D C 1
ATOM 11506 O O . GLY D 1 149 ? 186.961 435.853 36.160 1.00 16.37 149 GLY D O 1
ATOM 11507 N N . PHE D 1 150 ? 187.913 434.107 37.169 1.00 13.53 150 PHE D N 1
ATOM 11508 C CA . PHE D 1 150 ? 187.887 434.755 38.474 1.00 17.39 150 PHE D CA 1
ATOM 11509 C C . PHE D 1 150 ? 189.196 434.554 39.212 1.00 18.40 150 PHE D C 1
ATOM 11510 O O . PHE D 1 150 ? 189.914 433.582 38.992 1.00 15.98 150 PHE D O 1
ATOM 11518 N N . GLY D 1 151 ? 189.509 435.501 40.099 1.00 18.01 151 GLY D N 1
ATOM 11519 C CA . GLY D 1 151 ? 190.667 435.387 40.977 1.00 17.20 151 GLY D CA 1
ATOM 11520 C C . GLY D 1 151 ? 190.683 436.515 41.979 1.00 18.31 151 GLY D C 1
ATOM 11521 O O . GLY D 1 151 ? 189.613 437.035 42.330 1.00 16.63 151 GLY D O 1
ATOM 11522 N N . TRP D 1 152 ? 191.886 436.972 42.359 1.00 17.03 152 TRP D N 1
ATOM 11523 C CA . TRP D 1 152 ? 192.019 437.843 43.524 1.00 18.70 152 TRP D CA 1
ATOM 11524 C C . TRP D 1 152 ? 191.302 439.166 43.336 1.00 17.49 152 TRP D C 1
ATOM 11525 O O . TRP D 1 152 ? 190.722 439.697 44.293 1.00 18.91 152 TRP D O 1
ATOM 11536 N N . LEU D 1 153 ? 191.262 439.695 42.130 1.00 14.67 153 LEU D N 1
ATOM 11537 C CA . LEU D 1 153 ? 190.632 440.988 41.915 1.00 17.65 153 LEU D CA 1
ATOM 11538 C C . LEU D 1 153 ? 189.120 440.899 41.666 1.00 18.36 153 LEU D C 1
ATOM 11539 O O . LEU D 1 153 ? 188.499 441.939 41.385 1.00 17.39 153 LEU D O 1
ATOM 11544 N N . SER D 1 154 ? 188.511 439.688 41.721 1.00 18.31 154 SER D N 1
ATOM 11545 C CA . SER D 1 154 ? 187.147 439.571 41.190 1.00 16.15 154 SER D CA 1
ATOM 11546 C C . SER D 1 154 ? 186.060 440.127 42.109 1.00 15.44 154 SER D C 1
ATOM 11547 O O . SER D 1 154 ? 185.044 440.633 41.619 1.00 17.59 154 SER D O 1
ATOM 11550 N N . ARG D 1 155 ? 186.237 440.003 43.410 1.00 16.93 155 ARG D N 1
ATOM 11551 C CA . ARG D 1 155 ? 185.207 440.589 44.260 1.00 18.15 155 ARG D CA 1
ATOM 11552 C C . ARG D 1 155 ? 185.165 442.104 44.134 1.00 20.72 155 ARG D C 1
ATOM 11553 O O . ARG D 1 155 ? 184.102 442.696 44.333 1.00 19.87 155 ARG D O 1
ATOM 11561 N N . LYS D 1 156 ? 186.282 442.737 43.756 1.00 19.87 156 LYS D N 1
ATOM 11562 C CA . LYS D 1 156 ? 186.311 444.184 43.565 1.00 18.84 156 LYS D CA 1
ATOM 11563 C C . LYS D 1 156 ? 185.908 444.606 42.154 1.00 19.19 156 LYS D C 1
ATOM 11564 O O . LYS D 1 156 ? 185.155 445.565 41.970 1.00 21.29 156 LYS D O 1
ATOM 11570 N N . TYR D 1 157 ? 186.447 443.933 41.128 1.00 16.86 157 TYR D N 1
ATOM 11571 C CA . TYR D 1 157 ? 186.318 444.403 39.761 1.00 20.14 157 TYR D CA 1
ATOM 11572 C C . TYR D 1 157 ? 185.596 443.429 38.863 1.00 15.45 157 TYR D C 1
ATOM 11573 O O . TYR D 1 157 ? 185.435 443.726 37.681 1.00 18.85 157 TYR D O 1
ATOM 11582 N N . GLY D 1 158 ? 185.096 442.319 39.426 1.00 17.92 158 GLY D N 1
ATOM 11583 C CA . GLY D 1 158 ? 184.297 441.335 38.691 1.00 16.89 158 GLY D CA 1
ATOM 11584 C C . GLY D 1 158 ? 185.107 440.247 38.019 1.00 17.56 158 GLY D C 1
ATOM 11585 O O . GLY D 1 158 ? 186.299 440.012 38.291 1.00 18.39 158 GLY D O 1
ATOM 11586 N N . LEU D 1 159 ? 184.409 439.512 37.149 1.00 17.07 159 LEU D N 1
ATOM 11587 C CA . LEU D 1 159 ? 185.091 438.475 36.374 1.00 16.81 159 LEU D CA 1
ATOM 11588 C C . LEU D 1 159 ? 185.944 439.129 35.289 1.00 18.18 159 LEU D C 1
ATOM 11589 O O . LEU D 1 159 ? 185.806 440.319 34.964 1.00 15.61 159 LEU D O 1
ATOM 11594 N N . SER D 1 160 ? 186.873 438.359 34.721 1.00 16.48 160 SER D N 1
ATOM 11595 C CA . SER D 1 160 ? 187.613 438.872 33.571 1.00 15.48 160 SER D CA 1
ATOM 11596 C C . SER D 1 160 ? 186.674 439.392 32.484 1.00 15.57 160 SER D C 1
ATOM 11597 O O . SER D 1 160 ? 186.887 440.473 31.914 1.00 17.11 160 SER D O 1
ATOM 11600 N N . ILE D 1 161 ? 185.577 438.657 32.229 1.00 16.50 161 ILE D N 1
ATOM 11601 C CA . ILE D 1 161 ? 184.625 439.065 31.207 1.00 16.16 161 ILE D CA 1
ATOM 11602 C C . ILE D 1 161 ? 183.893 440.355 31.566 1.00 17.31 161 ILE D C 1
ATOM 11603 O O . ILE D 1 161 ? 183.382 440.992 30.658 1.00 18.74 161 ILE D O 1
ATOM 11608 N N . ASP D 1 162 ? 183.871 440.730 32.849 1.00 15.04 162 ASP D N 1
ATOM 11609 C CA . ASP D 1 162 ? 183.208 441.970 33.280 1.00 16.46 162 ASP D CA 1
ATOM 11610 C C . ASP D 1 162 ? 184.069 443.182 33.000 1.00 20.06 162 ASP D C 1
ATOM 11611 O O . ASP D 1 162 ? 183.617 444.299 33.240 1.00 20.06 162 ASP D O 1
ATOM 11616 N N . ASN D 1 163 ? 185.295 442.956 32.520 1.00 17.97 163 ASN D N 1
ATOM 11617 C CA . ASN D 1 163 ? 186.241 443.988 32.132 1.00 18.51 163 ASN D CA 1
ATOM 11618 C C . ASN D 1 163 ? 186.603 443.920 30.652 1.00 16.78 163 ASN D C 1
ATOM 11619 O O . ASN D 1 163 ? 187.417 444.709 30.162 1.00 19.61 163 ASN D O 1
ATOM 11624 N N . LEU D 1 164 ? 186.047 442.957 29.939 1.00 15.55 164 LEU D N 1
ATOM 11625 C CA . LEU D 1 164 ? 186.288 442.751 28.526 1.00 16.21 164 LEU D CA 1
ATOM 11626 C C . LEU D 1 164 ? 185.397 443.709 27.747 1.00 19.96 164 LEU D C 1
ATOM 11627 O O . LEU D 1 164 ? 184.173 443.757 27.970 1.00 20.78 164 LEU D O 1
ATOM 11632 N N . THR D 1 165 ? 185.992 444.466 26.835 1.00 18.58 165 THR D N 1
ATOM 11633 C CA . THR D 1 165 ? 185.201 445.389 26.028 1.00 18.05 165 THR D CA 1
ATOM 11634 C C . THR D 1 165 ? 185.096 445.019 24.554 1.00 23.68 165 THR D C 1
ATOM 11635 O O . THR D 1 165 ? 184.191 445.518 23.881 1.00 22.12 165 THR D O 1
ATOM 11639 N N . SER D 1 166 ? 185.956 444.145 24.036 1.00 19.48 166 SER D N 1
ATOM 11640 C CA . SER D 1 166 ? 185.825 443.700 22.656 1.00 20.03 166 SER D CA 1
ATOM 11641 C C . SER D 1 166 ? 186.735 442.509 22.453 1.00 20.38 166 SER D C 1
ATOM 11642 O O . SER D 1 166 ? 187.690 442.294 23.217 1.00 19.50 166 SER D O 1
ATOM 11645 N N . VAL D 1 167 ? 186.433 441.749 21.406 1.00 22.08 167 VAL D N 1
ATOM 11646 C CA . VAL D 1 167 ? 187.303 440.696 20.925 1.00 16.94 167 VAL D CA 1
ATOM 11647 C C . VAL D 1 167 ? 187.431 440.794 19.416 1.00 20.90 167 VAL D C 1
ATOM 11648 O O . VAL D 1 167 ? 186.534 441.297 18.718 1.00 20.56 167 VAL D O 1
ATOM 11652 N N . GLU D 1 168 ? 188.538 440.297 18.911 1.00 19.05 168 GLU D N 1
ATOM 11653 C CA . GLU D 1 168 ? 188.668 439.923 17.518 1.00 20.65 168 GLU D CA 1
ATOM 11654 C C . GLU D 1 168 ? 188.575 438.410 17.495 1.00 23.58 168 GLU D C 1
ATOM 11655 O O . GLU D 1 168 ? 189.252 437.735 18.282 1.00 19.85 168 GLU D O 1
ATOM 11661 N N . ILE D 1 169 ? 187.725 437.876 16.622 1.00 21.29 169 ILE D N 1
ATOM 11662 C CA . ILE D 1 169 ? 187.387 436.455 16.654 1.00 22.21 169 ILE D CA 1
ATOM 11663 C C . ILE D 1 169 ? 187.326 435.930 15.229 1.00 24.54 169 ILE D C 1
ATOM 11664 O O . ILE D 1 169 ? 186.738 436.569 14.353 1.00 26.86 169 ILE D O 1
ATOM 11669 N N . VAL D 1 170 ? 187.995 434.816 14.973 1.00 25.39 170 VAL D N 1
ATOM 11670 C CA . VAL D 1 170 ? 187.910 434.128 13.694 1.00 25.06 170 VAL D CA 1
ATOM 11671 C C . VAL D 1 170 ? 186.786 433.101 13.808 1.00 25.63 170 VAL D C 1
ATOM 11672 O O . VAL D 1 170 ? 186.855 432.194 14.646 1.00 22.42 170 VAL D O 1
ATOM 11676 N N . THR D 1 171 ? 185.755 433.236 12.977 1.00 26.55 171 THR D N 1
ATOM 11677 C CA . THR D 1 171 ? 184.641 432.304 13.022 1.00 27.81 171 THR D CA 1
ATOM 11678 C C . THR D 1 171 ? 184.883 431.107 12.096 1.00 28.12 171 THR D C 1
ATOM 11679 O O . THR D 1 171 ? 185.810 431.079 11.286 1.00 27.64 171 THR D O 1
ATOM 11683 N N . ALA D 1 172 ? 183.989 430.116 12.200 1.00 28.57 172 ALA D N 1
ATOM 11684 C CA . ALA D 1 172 ? 184.174 428.856 11.481 1.00 30.37 172 ALA D CA 1
ATOM 11685 C C . ALA D 1 172 ? 184.286 429.050 9.972 1.00 29.38 172 ALA D C 1
ATOM 11686 O O . ALA D 1 172 ? 185.014 428.305 9.307 1.00 33.59 172 ALA D O 1
ATOM 11688 N N . ASP D 1 173 ? 183.594 430.045 9.418 1.00 33.76 173 ASP D N 1
ATOM 11689 C CA . ASP D 1 173 ? 183.658 430.315 7.983 1.00 37.14 173 ASP D CA 1
ATOM 11690 C C . ASP D 1 173 ? 184.962 430.974 7.563 1.00 37.12 173 ASP D C 1
ATOM 11691 O O . ASP D 1 173 ? 185.110 431.329 6.389 1.00 40.20 173 ASP D O 1
ATOM 11696 N N . GLY D 1 174 ? 185.906 431.146 8.487 1.00 34.08 174 GLY D N 1
ATOM 11697 C CA . GLY D 1 174 ? 187.139 431.842 8.186 1.00 31.98 174 GLY D CA 1
ATOM 11698 C C . GLY D 1 174 ? 187.067 433.352 8.261 1.00 33.67 174 GLY D C 1
ATOM 11699 O O . GLY D 1 174 ? 188.089 434.013 8.024 1.00 34.59 174 GLY D O 1
ATOM 11700 N N . GLY D 1 175 ? 185.917 433.920 8.609 1.00 34.16 175 GLY D N 1
ATOM 11701 C CA . GLY D 1 175 ? 185.791 435.369 8.671 1.00 31.84 175 GLY D CA 1
ATOM 11702 C C . GLY D 1 175 ? 186.361 435.942 9.956 1.00 31.57 175 GLY D C 1
ATOM 11703 O O . GLY D 1 175 ? 186.298 435.336 11.019 1.00 31.07 175 GLY D O 1
ATOM 11704 N N . VAL D 1 176 ? 186.935 437.135 9.858 1.00 30.67 176 VAL D N 1
ATOM 11705 C CA . VAL D 1 176 ? 187.410 437.858 11.029 1.00 29.19 176 VAL D CA 1
ATOM 11706 C C . VAL D 1 176 ? 186.354 438.872 11.444 1.00 31.86 176 VAL D C 1
ATOM 11707 O O . VAL D 1 176 ? 185.972 439.746 10.657 1.00 34.47 176 VAL D O 1
ATOM 11711 N N . LEU D 1 177 ? 185.898 438.782 12.683 1.00 27.73 177 LEU D N 1
ATOM 11712 C CA . LEU D 1 177 ? 184.895 439.683 13.217 1.00 28.01 177 LEU D CA 1
ATOM 11713 C C . LEU D 1 177 ? 185.410 440.394 14.458 1.00 29.98 177 LEU D C 1
ATOM 11714 O O . LEU D 1 177 ? 186.229 439.856 15.215 1.00 26.18 177 LEU D O 1
ATOM 11719 N N . THR D 1 178 ? 184.898 441.596 14.676 1.00 29.64 178 THR D N 1
ATOM 11720 C CA . THR D 1 178 ? 184.998 442.259 15.963 1.00 26.95 178 THR D CA 1
ATOM 11721 C C . THR D 1 178 ? 183.661 442.078 16.668 1.00 26.85 178 THR D C 1
ATOM 11722 O O . THR D 1 178 ? 182.609 442.213 16.038 1.00 28.65 178 THR D O 1
ATOM 11726 N N . ALA D 1 179 ? 183.696 441.727 17.958 1.00 22.94 179 ALA D N 1
ATOM 11727 C CA . ALA D 1 179 ? 182.519 441.635 18.808 1.00 22.65 179 ALA D CA 1
ATOM 11728 C C . ALA D 1 179 ? 182.703 442.552 20.008 1.00 25.45 179 ALA D C 1
ATOM 11729 O O . ALA D 1 179 ? 183.755 442.524 20.656 1.00 22.79 179 ALA D O 1
ATOM 11731 N N . SER D 1 180 ? 181.684 443.359 20.303 1.00 23.58 180 SER D N 1
ATOM 11732 C CA . SER D 1 180 ? 181.713 444.319 21.396 1.00 24.07 180 SER D CA 1
ATOM 11733 C C . SER D 1 180 ? 180.285 444.723 21.713 1.00 22.70 180 SER D C 1
ATOM 11734 O O . SER D 1 180 ? 179.332 444.126 21.199 1.00 23.46 180 SER D O 1
ATOM 11737 N N . ASP D 1 181 ? 180.124 445.725 22.580 1.00 22.91 181 ASP D N 1
ATOM 11738 C CA . ASP D 1 181 ? 178.781 446.207 22.888 1.00 25.41 181 ASP D CA 1
ATOM 11739 C C . ASP D 1 181 ? 178.106 446.901 21.712 1.00 26.57 181 ASP D C 1
ATOM 11740 O O . ASP D 1 181 ? 176.878 447.078 21.757 1.00 28.04 181 ASP D O 1
ATOM 11745 N N . THR D 1 182 ? 178.849 447.235 20.654 1.00 24.64 182 THR D N 1
ATOM 11746 C CA . THR D 1 182 ? 178.325 447.997 19.523 1.00 28.02 182 THR D CA 1
ATOM 11747 C C . THR D 1 182 ? 178.458 447.273 18.194 1.00 30.97 182 THR D C 1
ATOM 11748 O O . THR D 1 182 ? 177.969 447.773 17.175 1.00 33.07 182 THR D O 1
ATOM 11752 N N . GLU D 1 183 ? 179.075 446.103 18.167 1.00 26.75 183 GLU D N 1
ATOM 11753 C CA . GLU D 1 183 ? 179.306 445.388 16.923 1.00 28.28 183 GLU D CA 1
ATOM 11754 C C . GLU D 1 183 ? 179.138 443.912 17.232 1.00 28.18 183 GLU D C 1
ATOM 11755 O O . GLU D 1 183 ? 179.786 443.402 18.149 1.00 27.13 183 GLU D O 1
ATOM 11761 N N . ASN D 1 184 ? 178.263 443.232 16.479 1.00 26.00 184 ASN D N 1
ATOM 11762 C CA . ASN D 1 184 ? 177.912 441.838 16.738 1.00 27.00 184 ASN D CA 1
ATOM 11763 C C . ASN D 1 184 ? 177.692 441.574 18.222 1.00 25.88 184 ASN D C 1
ATOM 11764 O O . ASN D 1 184 ? 178.325 440.666 18.799 1.00 25.14 184 ASN D O 1
ATOM 11769 N N . PRO D 1 185 ? 176.840 442.354 18.884 1.00 28.26 185 PRO D N 1
ATOM 11770 C CA . PRO D 1 185 ? 176.637 442.175 20.324 1.00 23.27 185 PRO D CA 1
ATOM 11771 C C . PRO D 1 185 ? 176.091 440.811 20.707 1.00 26.17 185 PRO D C 1
ATOM 11772 O O . PRO D 1 185 ? 176.268 440.401 21.860 1.00 24.36 185 PRO D O 1
ATOM 11776 N N . ASP D 1 186 ? 175.383 440.111 19.814 1.00 27.58 186 ASP D N 1
ATOM 11777 C CA . ASP D 1 186 ? 174.933 438.779 20.203 1.00 26.65 186 ASP D CA 1
ATOM 11778 C C . ASP D 1 186 ? 176.127 437.867 20.414 1.00 26.86 186 ASP D C 1
ATOM 11779 O O . ASP D 1 186 ? 176.158 437.066 21.361 1.00 26.49 186 ASP D O 1
ATOM 11784 N N . LEU D 1 187 ? 177.099 437.979 19.525 1.00 24.48 187 LEU D N 1
ATOM 11785 C CA . LEU D 1 187 ? 178.338 437.222 19.655 1.00 21.74 187 LEU D CA 1
ATOM 11786 C C . LEU D 1 187 ? 179.125 437.670 20.880 1.00 23.52 187 LEU D C 1
ATOM 11787 O O . LEU D 1 187 ? 179.749 436.840 21.567 1.00 23.44 187 LEU D O 1
ATOM 11792 N N . PHE D 1 188 ? 179.129 438.984 21.162 1.00 21.67 188 PHE D N 1
ATOM 11793 C CA . PHE D 1 188 ? 179.880 439.482 22.311 1.00 23.00 188 PHE D CA 1
ATOM 11794 C C . PHE D 1 188 ? 179.300 438.973 23.608 1.00 20.74 188 PHE D C 1
ATOM 11795 O O . PHE D 1 188 ? 180.051 438.692 24.553 1.00 20.96 188 PHE D O 1
ATOM 11803 N N . TRP D 1 189 ? 177.972 438.802 23.661 1.00 22.16 189 TRP D N 1
ATOM 11804 C CA . TRP D 1 189 ? 177.342 438.172 24.806 1.00 20.52 189 TRP D CA 1
ATOM 11805 C C . TRP D 1 189 ? 177.832 436.728 24.966 1.00 21.40 189 TRP D C 1
ATOM 11806 O O . TRP D 1 189 ? 178.160 436.294 26.074 1.00 19.04 189 TRP D O 1
ATOM 11817 N N . ALA D 1 190 ? 177.897 435.992 23.858 1.00 19.96 190 ALA D N 1
ATOM 11818 C CA . ALA D 1 190 ? 178.186 434.554 23.918 1.00 19.42 190 ALA D CA 1
ATOM 11819 C C . ALA D 1 190 ? 179.642 434.275 24.307 1.00 20.32 190 ALA D C 1
ATOM 11820 O O . ALA D 1 190 ? 179.918 433.306 25.033 1.00 20.21 190 ALA D O 1
ATOM 11822 N N . VAL D 1 191 ? 180.595 435.088 23.820 1.00 19.37 191 VAL D N 1
ATOM 11823 C CA . VAL D 1 191 ? 181.996 434.831 24.158 1.00 21.92 191 VAL D CA 1
ATOM 11824 C C . VAL D 1 191 ? 182.289 435.143 25.616 1.00 18.56 191 VAL D C 1
ATOM 11825 O O . VAL D 1 191 ? 183.298 434.675 26.163 1.00 19.15 191 VAL D O 1
ATOM 11829 N N . ARG D 1 192 ? 181.434 435.906 26.278 1.00 18.77 192 ARG D N 1
ATOM 11830 C CA . ARG D 1 192 ? 181.580 436.207 27.693 1.00 17.81 192 ARG D CA 1
ATOM 11831 C C . ARG D 1 192 ? 180.960 435.106 28.546 1.00 17.14 192 ARG D C 1
ATOM 11832 O O . ARG D 1 192 ? 179.920 435.272 29.197 1.00 19.23 192 ARG D O 1
ATOM 11840 N N . GLY D 1 193 ? 181.635 433.956 28.557 1.00 18.07 193 GLY D N 1
ATOM 11841 C CA . GLY D 1 193 ? 181.188 432.796 29.302 1.00 17.63 193 GLY D CA 1
ATOM 11842 C C . GLY D 1 193 ? 180.841 431.581 28.466 1.00 17.14 193 GLY D C 1
ATOM 11843 O O . GLY D 1 193 ? 180.704 430.494 29.051 1.00 17.43 193 GLY D O 1
ATOM 11844 N N . GLY D 1 194 ? 180.744 431.691 27.147 1.00 17.19 194 GLY D N 1
ATOM 11845 C CA . GLY D 1 194 ? 180.417 430.562 26.289 1.00 19.32 194 GLY D CA 1
ATOM 11846 C C . GLY D 1 194 ? 181.613 429.796 25.750 1.00 18.99 194 GLY D C 1
ATOM 11847 O O . GLY D 1 194 ? 181.465 429.000 24.810 1.00 20.23 194 GLY D O 1
ATOM 11848 N N . GLY D 1 195 ? 182.814 430.042 26.269 1.00 17.62 195 GLY D N 1
ATOM 11849 C CA . GLY D 1 195 ? 183.936 429.176 25.863 1.00 17.17 195 GLY D CA 1
ATOM 11850 C C . GLY D 1 195 ? 184.395 429.433 24.431 1.00 17.52 195 GLY D C 1
ATOM 11851 O O . GLY D 1 195 ? 184.115 430.490 23.837 1.00 19.36 195 GLY D O 1
ATOM 11852 N N . GLY D 1 196 ? 185.084 428.433 23.851 1.00 17.76 196 GLY D N 1
ATOM 11853 C CA . GLY D 1 196 ? 185.579 428.492 22.485 1.00 19.96 196 GLY D CA 1
ATOM 11854 C C . GLY D 1 196 ? 184.552 428.138 21.421 1.00 19.23 196 GLY D C 1
ATOM 11855 O O . GLY D 1 196 ? 184.920 428.018 20.250 1.00 19.42 196 GLY D O 1
ATOM 11856 N N . ASN D 1 197 ? 183.284 428.041 21.813 1.00 19.98 197 ASN D N 1
ATOM 11857 C CA . ASN D 1 197 ? 182.203 427.563 20.952 1.00 20.32 197 ASN D CA 1
ATOM 11858 C C . ASN D 1 197 ? 181.992 428.392 19.701 1.00 23.56 197 ASN D C 1
ATOM 11859 O O . ASN D 1 197 ? 181.403 427.896 18.734 1.00 23.51 197 ASN D O 1
ATOM 11864 N N . PHE D 1 198 ? 182.429 429.646 19.685 1.00 21.34 198 PHE D N 1
ATOM 11865 C CA . PHE D 1 198 ? 181.980 430.542 18.630 1.00 23.30 198 PHE D CA 1
ATOM 11866 C C . PHE D 1 198 ? 183.074 430.962 17.686 1.00 22.44 198 PHE D C 1
ATOM 11867 O O . PHE D 1 198 ? 182.800 431.684 16.722 1.00 24.15 198 PHE D O 1
ATOM 11875 N N . GLY D 1 199 ? 184.297 430.533 17.931 1.00 21.71 199 GLY D N 1
ATOM 11876 C CA . GLY D 1 199 ? 185.409 430.882 17.083 1.00 21.89 199 GLY D CA 1
ATOM 11877 C C . GLY D 1 199 ? 186.655 431.084 17.913 1.00 20.11 199 GLY D C 1
ATOM 11878 O O . GLY D 1 199 ? 186.619 430.956 19.137 1.00 20.64 199 GLY D O 1
ATOM 11879 N N . VAL D 1 200 ? 187.748 431.404 17.252 1.00 21.60 200 VAL D N 1
ATOM 11880 C CA . VAL D 1 200 ? 189.053 431.525 17.886 1.00 17.82 200 VAL D CA 1
ATOM 11881 C C . VAL D 1 200 ? 189.286 433.000 18.179 1.00 20.28 200 VAL D C 1
ATOM 11882 O O . VAL D 1 200 ? 189.309 433.816 17.244 1.00 20.93 200 VAL D O 1
ATOM 11886 N N . VAL D 1 201 ? 189.426 433.361 19.452 1.00 17.95 201 VAL D N 1
ATOM 11887 C CA . VAL D 1 201 ? 189.632 434.762 19.820 1.00 19.36 201 VAL D CA 1
ATOM 11888 C C . VAL D 1 201 ? 191.114 435.068 19.693 1.00 19.56 201 VAL D C 1
ATOM 11889 O O . VAL D 1 201 ? 191.942 434.522 20.431 1.00 17.22 201 VAL D O 1
ATOM 11893 N N . THR D 1 202 ? 191.461 435.911 18.718 1.00 17.77 202 THR D N 1
ATOM 11894 C CA . THR D 1 202 ? 192.834 436.295 18.476 1.00 19.46 202 THR D CA 1
ATOM 11895 C C . THR D 1 202 ? 193.260 437.508 19.279 1.00 21.57 202 THR D C 1
ATOM 11896 O O . THR D 1 202 ? 194.463 437.720 19.444 1.00 20.89 202 THR D O 1
ATOM 11900 N N . ALA D 1 203 ? 192.314 438.300 19.763 1.00 18.63 203 ALA D N 1
ATOM 11901 C CA . ALA D 1 203 ? 192.651 439.420 20.631 1.00 17.37 203 ALA D CA 1
ATOM 11902 C C . ALA D 1 203 ? 191.499 439.731 21.574 1.00 19.05 203 ALA D C 1
ATOM 11903 O O . ALA D 1 203 ? 190.328 439.693 21.174 1.00 18.64 203 ALA D O 1
ATOM 11905 N N . PHE D 1 204 ? 191.836 440.012 22.829 1.00 16.76 204 PHE D N 1
ATOM 11906 C CA . PHE D 1 204 ? 190.915 440.464 23.861 1.00 18.57 204 PHE D CA 1
ATOM 11907 C C . PHE D 1 204 ? 191.287 441.893 24.256 1.00 16.41 204 PHE D C 1
ATOM 11908 O O . PHE D 1 204 ? 192.466 442.210 24.424 1.00 18.03 204 PHE D O 1
ATOM 11916 N N . GLU D 1 205 ? 190.295 442.756 24.478 1.00 17.81 205 GLU D N 1
ATOM 11917 C CA . GLU D 1 205 ? 190.545 444.124 24.962 1.00 17.11 205 GLU D CA 1
ATOM 11918 C C . GLU D 1 205 ? 189.876 444.295 26.316 1.00 15.05 205 GLU D C 1
ATOM 11919 O O . GLU D 1 205 ? 188.677 443.992 26.456 1.00 16.29 205 GLU D O 1
ATOM 11925 N N . PHE D 1 206 ? 190.635 444.761 27.316 1.00 15.88 206 PHE D N 1
ATOM 11926 C CA . PHE D 1 206 ? 190.175 444.875 28.687 1.00 15.58 206 PHE D CA 1
ATOM 11927 C C . PHE D 1 206 ? 190.324 446.306 29.193 1.00 16.90 206 PHE D C 1
ATOM 11928 O O . PHE D 1 206 ? 191.315 446.980 28.908 1.00 17.66 206 PHE D O 1
ATOM 11936 N N . ASP D 1 207 ? 189.381 446.721 30.014 1.00 17.47 207 ASP D N 1
ATOM 11937 C CA . ASP D 1 207 ? 189.583 447.891 30.873 1.00 16.20 207 ASP D CA 1
ATOM 11938 C C . ASP D 1 207 ? 190.437 447.493 32.068 1.00 18.94 207 ASP D C 1
ATOM 11939 O O . ASP D 1 207 ? 190.308 446.391 32.617 1.00 19.01 207 ASP D O 1
ATOM 11944 N N . LEU D 1 208 ? 191.314 448.405 32.497 1.00 17.43 208 LEU D N 1
ATOM 11945 C CA . LEU D 1 208 ? 192.240 448.126 33.577 1.00 18.51 208 LEU D CA 1
ATOM 11946 C C . LEU D 1 208 ? 192.022 449.092 34.728 1.00 17.99 208 LEU D C 1
ATOM 11947 O O . LEU D 1 208 ? 191.411 450.150 34.568 1.00 18.85 208 LEU D O 1
ATOM 11952 N N . HIS D 1 209 ? 192.536 448.701 35.883 1.00 16.70 209 HIS D N 1
ATOM 11953 C CA . HIS D 1 209 ? 192.391 449.448 37.120 1.00 18.23 209 HIS D CA 1
ATOM 11954 C C . HIS D 1 209 ? 193.756 449.670 37.758 1.00 19.07 209 HIS D C 1
ATOM 11955 O O . HIS D 1 209 ? 194.676 448.863 37.611 1.00 17.45 209 HIS D O 1
ATOM 11962 N N . ARG D 1 210 ? 193.904 450.810 38.443 1.00 18.56 210 ARG D N 1
ATOM 11963 C CA . ARG D 1 210 ? 195.111 451.053 39.218 1.00 22.15 210 ARG D CA 1
ATOM 11964 C C . ARG D 1 210 ? 195.145 450.144 40.439 1.00 22.20 210 ARG D C 1
ATOM 11965 O O . ARG D 1 210 ? 194.256 450.212 41.301 1.00 23.50 210 ARG D O 1
ATOM 11973 N N . VAL D 1 211 ? 196.134 449.245 40.504 1.00 21.12 211 VAL D N 1
ATOM 11974 C CA . VAL D 1 211 ? 196.262 448.267 41.591 1.00 20.92 211 VAL D CA 1
ATOM 11975 C C . VAL D 1 211 ? 197.701 448.307 42.098 1.00 26.93 211 VAL D C 1
ATOM 11976 O O . VAL D 1 211 ? 198.608 447.715 41.481 1.00 22.98 211 VAL D O 1
ATOM 11980 N N . GLY D 1 212 ? 197.914 448.991 43.227 1.00 26.99 212 GLY D N 1
ATOM 11981 C CA . GLY D 1 212 ? 199.221 449.070 43.836 1.00 26.38 212 GLY D CA 1
ATOM 11982 C C . GLY D 1 212 ? 199.454 447.897 44.756 1.00 28.65 212 GLY D C 1
ATOM 11983 O O . GLY D 1 212 ? 198.903 446.810 44.562 1.00 24.41 212 GLY D O 1
ATOM 11984 N N . PRO D 1 213 ? 200.305 448.068 45.758 1.00 24.25 213 PRO D N 1
ATOM 11985 C CA . PRO D 1 213 ? 200.626 446.961 46.656 1.00 22.61 213 PRO D CA 1
ATOM 11986 C C . PRO D 1 213 ? 199.366 446.400 47.329 1.00 23.30 213 PRO D C 1
ATOM 11987 O O . PRO D 1 213 ? 198.418 447.130 47.632 1.00 20.85 213 PRO D O 1
ATOM 11991 N N . VAL D 1 214 ? 199.349 445.100 47.551 1.00 23.53 214 VAL D N 1
ATOM 11992 C CA . VAL D 1 214 ? 198.227 444.485 48.256 1.00 19.86 214 VAL D CA 1
ATOM 11993 C C . VAL D 1 214 ? 198.712 443.741 49.487 1.00 20.41 214 VAL D C 1
ATOM 11994 O O . VAL D 1 214 ? 199.646 442.933 49.451 1.00 22.32 214 VAL D O 1
ATOM 11998 N N . ARG D 1 215 ? 198.087 444.050 50.606 1.00 21.87 215 ARG D N 1
ATOM 11999 C CA . ARG D 1 215 ? 198.382 443.293 51.795 1.00 18.85 215 ARG D CA 1
ATOM 12000 C C . ARG D 1 215 ? 197.778 441.898 51.684 1.00 23.72 215 ARG D C 1
ATOM 12001 O O . ARG D 1 215 ? 196.598 441.751 51.355 1.00 22.04 215 ARG D O 1
ATOM 12009 N N . PHE D 1 216 ? 198.585 440.902 51.981 1.00 21.72 216 PHE D N 1
ATOM 12010 C CA . PHE D 1 216 ? 198.284 439.505 51.658 1.00 19.13 216 PHE D CA 1
ATOM 12011 C C . PHE D 1 216 ? 198.711 438.645 52.819 1.00 19.23 216 PHE D C 1
ATOM 12012 O O . PHE D 1 216 ? 199.720 438.919 53.480 1.00 23.09 216 PHE D O 1
ATOM 12020 N N . ALA D 1 217 ? 197.940 437.593 53.080 1.00 22.17 217 ALA D N 1
ATOM 12021 C CA . ALA D 1 217 ? 198.353 436.656 54.095 1.00 20.21 217 ALA D CA 1
ATOM 12022 C C . ALA D 1 217 ? 198.048 435.237 53.635 1.00 23.41 217 ALA D C 1
ATOM 12023 O O . ALA D 1 217 ? 197.035 434.997 52.967 1.00 23.13 217 ALA D O 1
ATOM 12025 N N . SER D 1 218 ? 198.931 434.319 53.985 1.00 22.42 218 SER D N 1
ATOM 12026 C CA . SER D 1 218 ? 198.711 432.891 53.814 1.00 24.12 218 SER D CA 1
ATOM 12027 C C . SER D 1 218 ? 199.071 432.175 55.108 1.00 26.61 218 SER D C 1
ATOM 12028 O O . SER D 1 218 ? 200.077 432.495 55.758 1.00 24.87 218 SER D O 1
ATOM 12031 N N . THR D 1 219 ? 198.236 431.212 55.497 1.00 23.35 219 THR D N 1
ATOM 12032 C CA . THR D 1 219 ? 198.474 430.486 56.732 1.00 24.63 219 THR D CA 1
ATOM 12033 C C . THR D 1 219 ? 197.759 429.147 56.653 1.00 27.25 219 THR D C 1
ATOM 12034 O O . THR D 1 219 ? 197.033 428.871 55.698 1.00 24.16 219 THR D O 1
ATOM 12038 N N . TYR D 1 220 ? 198.009 428.307 57.649 1.00 23.92 220 TYR D N 1
ATOM 12039 C CA . TYR D 1 220 ? 197.461 426.954 57.664 1.00 26.52 220 TYR D CA 1
ATOM 12040 C C . TYR D 1 220 ? 196.871 426.649 59.026 1.00 31.09 220 TYR D C 1
ATOM 12041 O O . TYR D 1 220 ? 197.517 426.880 60.047 1.00 30.69 220 TYR D O 1
ATOM 12050 N N . TYR D 1 221 ? 195.677 426.079 59.039 1.00 29.49 221 TYR D N 1
ATOM 12051 C CA . TYR D 1 221 ? 195.031 425.645 60.272 1.00 30.51 221 TYR D CA 1
ATOM 12052 C C . TYR D 1 221 ? 194.943 424.123 60.283 1.00 34.14 221 TYR D C 1
ATOM 12053 O O . TYR D 1 221 ? 194.697 423.499 59.241 1.00 31.04 221 TYR D O 1
ATOM 12062 N N . SER D 1 222 ? 195.160 423.524 61.456 1.00 35.12 222 SER D N 1
ATOM 12063 C CA . SER D 1 222 ? 194.961 422.091 61.634 1.00 37.51 222 SER D CA 1
ATOM 12064 C C . SER D 1 222 ? 193.492 421.739 61.410 1.00 34.16 222 SER D C 1
ATOM 12065 O O . SER D 1 222 ? 192.591 422.539 61.677 1.00 33.08 222 SER D O 1
ATOM 12068 N N . LEU D 1 223 ? 193.254 420.530 60.896 1.00 37.37 223 LEU D N 1
ATOM 12069 C CA . LEU D 1 223 ? 191.884 420.095 60.636 1.00 38.38 223 LEU D CA 1
ATOM 12070 C C . LEU D 1 223 ? 191.050 419.989 61.910 1.00 42.88 223 LEU D C 1
ATOM 12071 O O . LEU D 1 223 ? 189.818 420.008 61.821 1.00 43.44 223 LEU D O 1
ATOM 12076 N N . ASP D 1 224 ? 191.700 419.862 63.079 1.00 43.43 224 ASP D N 1
ATOM 12077 C CA . ASP D 1 224 ? 191.047 419.998 64.383 1.00 44.68 224 ASP D CA 1
ATOM 12078 C C . ASP D 1 224 ? 190.125 421.204 64.404 1.00 42.24 224 ASP D C 1
ATOM 12079 O O . ASP D 1 224 ? 188.982 421.127 64.865 1.00 42.29 224 ASP D O 1
ATOM 12084 N N . GLU D 1 225 ? 190.633 422.343 63.945 1.00 35.46 225 GLU D N 1
ATOM 12085 C CA . GLU D 1 225 ? 189.916 423.607 63.961 1.00 37.70 225 GLU D CA 1
ATOM 12086 C C . GLU D 1 225 ? 189.171 423.871 62.668 1.00 32.61 225 GLU D C 1
ATOM 12087 O O . GLU D 1 225 ? 188.688 424.988 62.464 1.00 34.65 225 GLU D O 1
ATOM 12093 N N . GLY D 1 226 ? 189.041 422.861 61.808 1.00 37.62 226 GLY D N 1
ATOM 12094 C CA . GLY D 1 226 ? 188.289 422.980 60.580 1.00 32.69 226 GLY D CA 1
ATOM 12095 C C . GLY D 1 226 ? 186.889 423.527 60.738 1.00 29.58 226 GLY D C 1
ATOM 12096 O O . GLY D 1 226 ? 186.486 424.455 60.028 1.00 32.42 226 GLY D O 1
ATOM 12097 N N . PRO D 1 227 ? 186.108 422.964 61.674 1.00 35.52 227 PRO D N 1
ATOM 12098 C CA . PRO D 1 227 ? 184.735 423.458 61.844 1.00 35.75 227 PRO D CA 1
ATOM 12099 C C . PRO D 1 227 ? 184.636 424.934 62.200 1.00 32.36 227 PRO D C 1
ATOM 12100 O O . PRO D 1 227 ? 183.830 425.647 61.588 1.00 34.83 227 PRO D O 1
ATOM 12104 N N . GLN D 1 228 ? 185.425 425.433 63.161 1.00 36.02 228 GLN D N 1
ATOM 12105 C CA . GLN D 1 228 ? 185.278 426.854 63.494 1.00 35.15 228 GLN D CA 1
ATOM 12106 C C . GLN D 1 228 ? 185.867 427.760 62.417 1.00 29.70 228 GLN D C 1
ATOM 12107 O O . GLN D 1 228 ? 185.350 428.864 62.190 1.00 34.59 228 GLN D O 1
ATOM 12113 N N . VAL D 1 229 ? 186.896 427.293 61.702 1.00 33.69 229 VAL D N 1
ATOM 12114 C CA . VAL D 1 229 ? 187.499 428.112 60.650 1.00 32.42 229 VAL D CA 1
ATOM 12115 C C . VAL D 1 229 ? 186.546 428.263 59.481 1.00 25.95 229 VAL D C 1
ATOM 12116 O O . VAL D 1 229 ? 186.290 429.371 58.999 1.00 30.25 229 VAL D O 1
ATOM 12120 N N . ILE D 1 230 ? 185.992 427.140 59.009 1.00 30.42 230 ILE D N 1
ATOM 12121 C CA . ILE D 1 230 ? 185.077 427.202 57.879 1.00 28.63 230 ILE D CA 1
ATOM 12122 C C . ILE D 1 230 ? 183.820 427.975 58.252 1.00 28.16 230 ILE D C 1
ATOM 12123 O O . ILE D 1 230 ? 183.308 428.775 57.457 1.00 29.58 230 ILE D O 1
ATOM 12128 N N . ARG D 1 231 ? 183.354 427.802 59.482 1.00 33.24 231 ARG D N 1
ATOM 12129 C CA . ARG D 1 231 ? 182.187 428.530 59.916 1.00 34.81 231 ARG D CA 1
ATOM 12130 C C . ARG D 1 231 ? 182.488 430.020 60.004 1.00 27.82 231 ARG D C 1
ATOM 12131 O O . ARG D 1 231 ? 181.730 430.825 59.575 1.00 30.24 231 ARG D O 1
ATOM 12139 N N . ALA D 1 232 ? 183.660 430.365 60.480 1.00 34.26 232 ALA D N 1
ATOM 12140 C CA . ALA D 1 232 ? 184.067 431.752 60.542 1.00 30.79 232 ALA D CA 1
ATOM 12141 C C . ALA D 1 232 ? 184.138 432.387 59.171 1.00 27.80 232 ALA D C 1
ATOM 12142 O O . ALA D 1 232 ? 183.684 433.495 58.969 1.00 28.77 232 ALA D O 1
ATOM 12144 N N . TRP D 1 233 ? 184.691 431.641 58.211 1.00 27.18 233 TRP D N 1
ATOM 12145 C CA . TRP D 1 233 ? 184.815 432.086 56.843 1.00 28.52 233 TRP D CA 1
ATOM 12146 C C . TRP D 1 233 ? 183.486 432.312 56.203 1.00 24.83 233 TRP D C 1
ATOM 12147 O O . TRP D 1 233 ? 183.236 433.350 55.657 1.00 27.02 233 TRP D O 1
ATOM 12158 N N . ARG D 1 234 ? 182.587 431.334 56.274 1.00 28.25 234 ARG D N 1
ATOM 12159 C CA . ARG D 1 234 ? 181.322 431.535 55.610 1.00 28.21 234 ARG D CA 1
ATOM 12160 C C . ARG D 1 234 ? 180.492 432.634 56.215 1.00 26.51 234 ARG D C 1
ATOM 12161 O O . ARG D 1 234 ? 179.838 433.326 55.528 1.00 29.47 234 ARG D O 1
ATOM 12169 N N . ASP D 1 235 ? 180.571 432.800 57.515 1.00 31.46 235 ASP D N 1
ATOM 12170 C CA . ASP D 1 235 ? 179.839 433.848 58.168 1.00 32.59 235 ASP D CA 1
ATOM 12171 C C . ASP D 1 235 ? 180.447 435.196 57.827 1.00 31.07 235 ASP D C 1
ATOM 12172 O O . ASP D 1 235 ? 179.742 436.106 57.483 1.00 32.93 235 ASP D O 1
ATOM 12177 N N . HIS D 1 236 ? 181.766 435.301 57.863 1.00 33.18 236 HIS D N 1
ATOM 12178 C CA . HIS D 1 236 ? 182.383 436.588 57.561 1.00 30.61 236 HIS D CA 1
ATOM 12179 C C . HIS D 1 236 ? 182.128 437.005 56.122 1.00 27.99 236 HIS D C 1
ATOM 12180 O O . HIS D 1 236 ? 181.768 438.157 55.846 1.00 29.15 236 HIS D O 1
ATOM 12187 N N . MET D 1 237 ? 182.301 436.062 55.173 1.00 26.00 237 MET D N 1
ATOM 12188 C CA . MET D 1 237 ? 182.203 436.459 53.778 1.00 27.83 237 MET D CA 1
ATOM 12189 C C . MET D 1 237 ? 180.811 436.915 53.405 1.00 26.75 237 MET D C 1
ATOM 12190 O O . MET D 1 237 ? 180.656 437.704 52.465 1.00 27.25 237 MET D O 1
ATOM 12195 N N . ALA D 1 238 ? 179.784 436.436 54.128 1.00 31.96 238 ALA D N 1
ATOM 12196 C CA . ALA D 1 238 ? 178.412 436.854 53.842 1.00 31.08 238 ALA D CA 1
ATOM 12197 C C . ALA D 1 238 ? 178.246 438.372 53.856 1.00 31.47 238 ALA D C 1
ATOM 12198 O O . ALA D 1 238 ? 177.472 438.913 53.053 1.00 32.06 238 ALA D O 1
ATOM 12200 N N . THR D 1 239 ? 178.990 439.086 54.711 1.00 30.77 239 THR D N 1
ATOM 12201 C CA . THR D 1 239 ? 178.878 440.542 54.798 1.00 29.89 239 THR D CA 1
ATOM 12202 C C . THR D 1 239 ? 180.181 441.295 54.542 1.00 31.64 239 THR D C 1
ATOM 12203 O O . THR D 1 239 ? 180.237 442.504 54.788 1.00 31.53 239 THR D O 1
ATOM 12207 N N . ALA D 1 240 ? 181.216 440.630 54.035 1.00 29.50 240 ALA D N 1
ATOM 12208 C CA . ALA D 1 240 ? 182.507 441.283 53.850 1.00 27.14 240 ALA D CA 1
ATOM 12209 C C . ALA D 1 240 ? 182.453 442.348 52.752 1.00 28.98 240 ALA D C 1
ATOM 12210 O O . ALA D 1 240 ? 181.670 442.237 51.801 1.00 28.59 240 ALA D O 1
ATOM 12212 N N . PRO D 1 241 ? 183.282 443.406 52.860 1.00 27.53 241 PRO D N 1
ATOM 12213 C CA . PRO D 1 241 ? 183.403 444.374 51.763 1.00 23.85 241 PRO D CA 1
ATOM 12214 C C . PRO D 1 241 ? 184.032 443.727 50.536 1.00 21.77 241 PRO D C 1
ATOM 12215 O O . PRO D 1 241 ? 184.788 442.763 50.652 1.00 25.40 241 PRO D O 1
ATOM 12219 N N . ASP D 1 242 ? 183.704 444.298 49.362 1.00 21.56 242 ASP D N 1
ATOM 12220 C CA . ASP D 1 242 ? 184.261 443.798 48.113 1.00 21.49 242 ASP D CA 1
ATOM 12221 C C . ASP D 1 242 ? 185.782 443.713 48.161 1.00 23.51 242 ASP D C 1
ATOM 12222 O O . ASP D 1 242 ? 186.374 442.836 47.513 1.00 21.00 242 ASP D O 1
ATOM 12227 N N . GLU D 1 243 ? 186.434 444.625 48.904 1.00 24.82 243 GLU D N 1
ATOM 12228 C CA . GLU D 1 243 ? 187.896 444.709 48.945 1.00 23.37 243 GLU D CA 1
ATOM 12229 C C . GLU D 1 243 ? 188.552 443.498 49.600 1.00 22.40 243 GLU D C 1
ATOM 12230 O O . GLU D 1 243 ? 189.729 443.211 49.330 1.00 21.64 243 GLU D O 1
ATOM 12236 N N . LEU D 1 244 ? 187.842 442.725 50.404 1.00 23.41 244 LEU D N 1
ATOM 12237 C CA . LEU D 1 244 ? 188.439 441.580 51.052 1.00 22.60 244 LEU D CA 1
ATOM 12238 C C . LEU D 1 244 ? 188.167 440.332 50.199 1.00 23.53 244 LEU D C 1
ATOM 12239 O O . LEU D 1 244 ? 187.019 440.115 49.771 1.00 21.63 244 LEU D O 1
ATOM 12244 N N . THR D 1 245 ? 189.222 439.507 49.951 1.00 18.70 245 THR D N 1
ATOM 12245 C CA . THR D 1 245 ? 189.057 438.179 49.368 1.00 22.71 245 THR D CA 1
ATOM 12246 C C . THR D 1 245 ? 189.743 437.172 50.266 1.00 20.40 245 THR D C 1
ATOM 12247 O O . THR D 1 245 ? 190.862 437.397 50.758 1.00 21.26 245 THR D O 1
ATOM 12251 N N . TRP D 1 246 ? 189.091 436.032 50.469 1.00 21.90 246 TRP D N 1
ATOM 12252 C CA . TRP D 1 246 ? 189.571 435.071 51.442 1.00 17.05 246 TRP D CA 1
ATOM 12253 C C . TRP D 1 246 ? 189.171 433.688 50.924 1.00 22.49 246 TRP D C 1
ATOM 12254 O O . TRP D 1 246 ? 187.989 433.441 50.690 1.00 22.17 246 TRP D O 1
ATOM 12265 N N . ALA D 1 247 ? 190.134 432.817 50.702 1.00 18.76 247 ALA D N 1
ATOM 12266 C CA . ALA D 1 247 ? 189.896 431.505 50.091 1.00 20.91 247 ALA D CA 1
ATOM 12267 C C . ALA D 1 247 ? 190.504 430.409 50.936 1.00 21.50 247 ALA D C 1
ATOM 12268 O O . ALA D 1 247 ? 191.534 430.574 51.584 1.00 22.99 247 ALA D O 1
ATOM 12270 N N . LEU D 1 248 ? 189.872 429.243 50.924 1.00 21.00 248 LEU D N 1
ATOM 12271 C CA . LEU D 1 248 ? 190.323 428.129 51.733 1.00 19.59 248 LEU D CA 1
ATOM 12272 C C . LEU D 1 248 ? 190.700 426.949 50.829 1.00 24.14 248 LEU D C 1
ATOM 12273 O O . LEU D 1 248 ? 189.901 426.539 49.970 1.00 22.92 248 LEU D O 1
ATOM 12278 N N . TYR D 1 249 ? 191.889 426.385 51.044 1.00 20.17 249 TYR D N 1
ATOM 12279 C CA . TYR D 1 249 ? 192.420 425.298 50.216 1.00 21.58 249 TYR D CA 1
ATOM 12280 C C . TYR D 1 249 ? 192.786 424.163 51.153 1.00 21.21 249 TYR D C 1
ATOM 12281 O O . TYR D 1 249 ? 193.819 424.201 51.827 1.00 24.52 249 TYR D O 1
ATOM 12290 N N . LEU D 1 250 ? 191.961 423.123 51.203 1.00 23.02 250 LEU D N 1
ATOM 12291 C CA . LEU D 1 250 ? 192.236 421.989 52.066 1.00 22.14 250 LEU D CA 1
ATOM 12292 C C . LEU D 1 250 ? 193.177 421.039 51.332 1.00 23.74 250 LEU D C 1
ATOM 12293 O O . LEU D 1 250 ? 192.932 420.686 50.171 1.00 23.96 250 LEU D O 1
ATOM 12298 N N . ARG D 1 251 ? 194.271 420.666 51.987 1.00 21.79 251 ARG D N 1
ATOM 12299 C CA . ARG D 1 251 ? 195.363 419.992 51.300 1.00 22.84 251 ARG D CA 1
ATOM 12300 C C . ARG D 1 251 ? 196.282 419.379 52.346 1.00 22.86 251 ARG D C 1
ATOM 12301 O O . ARG D 1 251 ? 196.183 419.700 53.532 1.00 26.76 251 ARG D O 1
ATOM 12309 N N . LEU D 1 252 ? 197.202 418.533 51.902 1.00 23.99 252 LEU D N 1
ATOM 12310 C CA . LEU D 1 252 ? 198.281 418.116 52.786 1.00 25.57 252 LEU D CA 1
ATOM 12311 C C . LEU D 1 252 ? 199.259 419.275 52.930 1.00 24.73 252 LEU D C 1
ATOM 12312 O O . LEU D 1 252 ? 199.543 419.973 51.961 1.00 25.70 252 LEU D O 1
ATOM 12317 N N . ALA D 1 253 ? 199.731 419.507 54.149 1.00 23.80 253 ALA D N 1
ATOM 12318 C CA . ALA D 1 253 ? 200.601 420.655 54.393 1.00 25.95 253 ALA D CA 1
ATOM 12319 C C . ALA D 1 253 ? 201.918 420.443 53.655 1.00 24.86 253 ALA D C 1
ATOM 12320 O O . ALA D 1 253 ? 202.497 419.359 53.718 1.00 25.21 253 ALA D O 1
ATOM 12322 N N . PRO D 1 254 ? 202.431 421.455 52.941 1.00 24.04 254 PRO D N 1
ATOM 12323 C CA . PRO D 1 254 ? 203.700 421.272 52.243 1.00 23.84 254 PRO D CA 1
ATOM 12324 C C . PRO D 1 254 ? 204.857 421.284 53.224 1.00 24.52 254 PRO D C 1
ATOM 12325 O O . PRO D 1 254 ? 204.777 421.935 54.285 1.00 25.66 254 PRO D O 1
ATOM 12329 N N . PRO D 1 255 ? 205.907 420.609 52.934 1.00 23.99 255 PRO D N 1
ATOM 12330 C CA . PRO D 1 255 ? 207.086 420.524 53.821 1.00 26.45 255 PRO D CA 1
ATOM 12331 C C . PRO D 1 255 ? 207.997 421.743 53.690 1.00 24.80 255 PRO D C 1
ATOM 12332 O O . PRO D 1 255 ? 209.157 421.629 53.280 1.00 27.72 255 PRO D O 1
ATOM 12336 N N . LEU D 1 256 ? 207.466 422.912 54.060 1.00 26.02 256 LEU D N 1
ATOM 12337 C CA . LEU D 1 256 ? 208.075 424.235 53.998 1.00 25.79 256 LEU D CA 1
ATOM 12338 C C . LEU D 1 256 ? 208.545 424.660 55.387 1.00 30.43 256 LEU D C 1
ATOM 12339 O O . LEU D 1 256 ? 207.914 424.312 56.397 1.00 28.88 256 LEU D O 1
ATOM 12344 N N . PRO D 1 257 ? 209.660 425.388 55.475 1.00 27.81 257 PRO D N 1
ATOM 12345 C CA . PRO D 1 257 ? 210.256 425.663 56.794 1.00 28.72 257 PRO D CA 1
ATOM 12346 C C . PRO D 1 257 ? 209.369 426.467 57.719 1.00 26.24 257 PRO D C 1
ATOM 12347 O O . PRO D 1 257 ? 209.601 426.448 58.936 1.00 32.90 257 PRO D O 1
ATOM 12351 N N . GLU D 1 258 ? 208.377 427.191 57.206 1.00 27.19 258 GLU D N 1
ATOM 12352 C CA . GLU D 1 258 ? 207.529 427.995 58.077 1.00 27.14 258 GLU D CA 1
ATOM 12353 C C . GLU D 1 258 ? 206.488 427.162 58.826 1.00 29.10 258 GLU D C 1
ATOM 12354 O O . GLU D 1 258 ? 205.834 427.683 59.736 1.00 27.56 258 GLU D O 1
ATOM 12360 N N . LEU D 1 259 ? 206.329 425.921 58.469 1.00 28.39 259 LEU D N 1
ATOM 12361 C CA . LEU D 1 259 ? 205.355 425.006 59.055 1.00 29.46 259 LEU D CA 1
ATOM 12362 C C . LEU D 1 259 ? 206.069 424.041 59.981 1.00 30.12 259 LEU D C 1
ATOM 12363 O O . LEU D 1 259 ? 207.119 423.495 59.612 1.00 29.60 259 LEU D O 1
ATOM 12368 N N . PRO D 1 260 ? 205.551 423.776 61.182 1.00 33.47 260 PRO D N 1
ATOM 12369 C CA . PRO D 1 260 ? 206.197 422.772 62.037 1.00 32.93 260 PRO D CA 1
ATOM 12370 C C . PRO D 1 260 ? 206.248 421.445 61.309 1.00 35.10 260 PRO D C 1
ATOM 12371 O O . PRO D 1 260 ? 205.303 421.069 60.604 1.00 32.25 260 PRO D O 1
ATOM 12375 N N . ALA D 1 261 ? 207.367 420.733 61.489 1.00 33.51 261 ALA D N 1
ATOM 12376 C CA . ALA D 1 261 ? 207.578 419.482 60.777 1.00 34.45 261 ALA D CA 1
ATOM 12377 C C . ALA D 1 261 ? 206.495 418.455 61.090 1.00 36.03 261 ALA D C 1
ATOM 12378 O O . ALA D 1 261 ? 206.228 417.568 60.270 1.00 36.43 261 ALA D O 1
ATOM 12380 N N . ASP D 1 262 ? 205.864 418.548 62.264 1.00 39.71 262 ASP D N 1
ATOM 12381 C CA . ASP D 1 262 ? 204.843 417.559 62.594 1.00 38.76 262 ASP D CA 1
ATOM 12382 C C . ASP D 1 262 ? 203.546 417.783 61.829 1.00 40.10 262 ASP D C 1
ATOM 12383 O O . ASP D 1 262 ? 202.645 416.939 61.910 1.00 38.78 262 ASP D O 1
ATOM 12388 N N . MET D 1 263 ? 203.436 418.895 61.103 1.00 34.93 263 MET D N 1
ATOM 12389 C CA . MET D 1 263 ? 202.296 419.179 60.250 1.00 33.71 263 MET D CA 1
ATOM 12390 C C . MET D 1 263 ? 202.531 418.780 58.803 1.00 34.17 263 MET D C 1
ATOM 12391 O O . MET D 1 263 ? 201.552 418.624 58.063 1.00 30.00 263 MET D O 1
ATOM 12396 N N . HIS D 1 264 ? 203.796 418.613 58.396 1.00 32.40 264 HIS D N 1
ATOM 12397 C CA . HIS D 1 264 ? 204.129 418.307 57.007 1.00 31.44 264 HIS D CA 1
ATOM 12398 C C . HIS D 1 264 ? 203.414 417.045 56.542 1.00 34.87 264 HIS D C 1
ATOM 12399 O O . HIS D 1 264 ? 203.491 415.995 57.186 1.00 33.07 264 HIS D O 1
ATOM 12406 N N . GLY D 1 265 ? 202.736 417.144 55.407 1.00 30.80 265 GLY D N 1
ATOM 12407 C CA . GLY D 1 265 ? 202.062 415.995 54.860 1.00 29.32 265 GLY D CA 1
ATOM 12408 C C . GLY D 1 265 ? 200.759 415.651 55.535 1.00 29.86 265 GLY D C 1
ATOM 12409 O O . GLY D 1 265 ? 200.140 414.652 55.160 1.00 31.98 265 GLY D O 1
ATOM 12410 N N . LYS D 1 266 ? 200.324 416.430 56.463 1.00 29.09 266 LYS D N 1
ATOM 12411 C CA . LYS D 1 266 ? 199.053 416.108 57.079 1.00 31.06 266 LYS D CA 1
ATOM 12412 C C . LYS D 1 266 ? 197.972 417.052 56.578 1.00 30.73 266 LYS D C 1
ATOM 12413 O O . LYS D 1 266 ? 198.251 418.191 56.193 1.00 26.05 266 LYS D O 1
ATOM 12419 N N . PRO D 1 267 ? 196.720 416.608 56.502 1.00 28.03 267 PRO D N 1
ATOM 12420 C CA . PRO D 1 267 ? 195.675 417.480 55.951 1.00 28.85 267 PRO D CA 1
ATOM 12421 C C . PRO D 1 267 ? 195.482 418.732 56.804 1.00 31.61 267 PRO D C 1
ATOM 12422 O O . PRO D 1 267 ? 195.477 418.673 58.034 1.00 33.30 267 PRO D O 1
ATOM 12426 N N . VAL D 1 268 ? 195.333 419.882 56.139 1.00 27.07 268 VAL D N 1
ATOM 12427 C CA . VAL D 1 268 ? 195.234 421.189 56.791 1.00 27.16 268 VAL D CA 1
ATOM 12428 C C . VAL D 1 268 ? 194.360 422.087 55.933 1.00 25.54 268 VAL D C 1
ATOM 12429 O O . VAL D 1 268 ? 194.044 421.760 54.794 1.00 24.49 268 VAL D O 1
ATOM 12433 N N . ILE D 1 269 ? 194.009 423.257 56.464 1.00 23.69 269 ILE D N 1
ATOM 12434 C CA . ILE D 1 269 ? 193.320 424.285 55.711 1.00 23.33 269 ILE D CA 1
ATOM 12435 C C . ILE D 1 269 ? 194.356 425.350 55.417 1.00 27.12 269 ILE D C 1
ATOM 12436 O O . ILE D 1 269 ? 194.825 426.028 56.339 1.00 28.19 269 ILE D O 1
ATOM 12441 N N . CYS D 1 270 ? 194.713 425.500 54.146 1.00 24.54 270 CYS D N 1
ATOM 12442 C CA . CYS D 1 270 ? 195.565 426.601 53.723 1.00 22.53 270 CYS D CA 1
ATOM 12443 C C . CYS D 1 270 ? 194.645 427.760 53.399 1.00 23.64 270 CYS D C 1
ATOM 12444 O O . CYS D 1 270 ? 193.892 427.709 52.423 1.00 25.23 270 CYS D O 1
ATOM 12447 N N . ALA D 1 271 ? 194.676 428.805 54.225 1.00 21.48 271 ALA D N 1
ATOM 12448 C CA . ALA D 1 271 ? 193.831 429.961 54.029 1.00 24.59 271 ALA D CA 1
ATOM 12449 C C . ALA D 1 271 ? 194.691 431.073 53.451 1.00 22.77 271 ALA D C 1
ATOM 12450 O O . ALA D 1 271 ? 195.746 431.394 54.010 1.00 25.30 271 ALA D O 1
ATOM 12452 N N . MET D 1 272 ? 194.225 431.667 52.364 1.00 19.08 272 MET D N 1
ATOM 12453 C CA . MET D 1 272 ? 194.906 432.790 51.728 1.00 21.16 272 MET D CA 1
ATOM 12454 C C . MET D 1 272 ? 193.934 433.942 51.605 1.00 24.23 272 MET D C 1
ATOM 12455 O O . MET D 1 272 ? 192.789 433.746 51.184 1.00 21.77 272 MET D O 1
ATOM 12460 N N . SER D 1 273 ? 194.387 435.151 51.954 1.00 19.56 273 SER D N 1
ATOM 12461 C CA . SER D 1 273 ? 193.500 436.302 51.968 1.00 20.88 273 SER D CA 1
ATOM 12462 C C . SER D 1 273 ? 194.250 437.546 51.512 1.00 21.55 273 SER D C 1
ATOM 12463 O O . SER D 1 273 ? 195.482 437.625 51.625 1.00 23.79 273 SER D O 1
ATOM 12466 N N . CYS D 1 274 ? 193.510 438.495 50.963 1.00 21.41 274 CYS D N 1
ATOM 12467 C CA . CYS D 1 274 ? 194.114 439.765 50.577 1.00 23.23 274 CYS D CA 1
ATOM 12468 C C . CYS D 1 274 ? 193.089 440.890 50.669 1.00 22.66 274 CYS D C 1
ATOM 12469 O O . CYS D 1 274 ? 191.873 440.657 50.724 1.00 23.24 274 CYS D O 1
ATOM 12472 N N . TRP D 1 275 ? 193.587 442.125 50.692 1.00 20.95 275 TRP D N 1
ATOM 12473 C CA . TRP D 1 275 ? 192.745 443.308 50.658 1.00 22.49 275 TRP D CA 1
ATOM 12474 C C . TRP D 1 275 ? 193.144 444.123 49.443 1.00 20.40 275 TRP D C 1
ATOM 12475 O O . TRP D 1 275 ? 194.320 444.495 49.308 1.00 23.80 275 TRP D O 1
ATOM 12486 N N . ILE D 1 276 ? 192.204 444.385 48.559 1.00 20.26 276 ILE D N 1
ATOM 12487 C CA . ILE D 1 276 ? 192.446 445.198 47.384 1.00 23.96 276 ILE D CA 1
ATOM 12488 C C . ILE D 1 276 ? 192.075 446.631 47.776 1.00 23.40 276 ILE D C 1
ATOM 12489 O O . ILE D 1 276 ? 190.896 446.997 47.812 1.00 22.34 276 ILE D O 1
ATOM 12494 N N . GLY D 1 277 ? 193.088 447.427 48.102 1.00 24.78 277 GLY D N 1
ATOM 12495 C CA . GLY D 1 277 ? 192.875 448.747 48.675 1.00 25.63 277 GLY D CA 1
ATOM 12496 C C . GLY D 1 277 ? 194.081 449.181 49.490 1.00 26.39 277 GLY D C 1
ATOM 12497 O O . GLY D 1 277 ? 195.176 448.635 49.353 1.00 25.44 277 GLY D O 1
ATOM 12498 N N . ASP D 1 278 ? 193.863 450.213 50.326 1.00 26.38 278 ASP D N 1
ATOM 12499 C CA . ASP D 1 278 ? 194.953 450.751 51.143 1.00 27.88 278 ASP D CA 1
ATOM 12500 C C . ASP D 1 278 ? 195.540 449.654 52.016 1.00 25.83 278 ASP D C 1
ATOM 12501 O O . ASP D 1 278 ? 194.801 448.991 52.736 1.00 26.24 278 ASP D O 1
ATOM 12506 N N . PRO D 1 279 ? 196.858 449.436 51.987 1.00 25.67 279 PRO D N 1
ATOM 12507 C CA . PRO D 1 279 ? 197.431 448.329 52.760 1.00 25.33 279 PRO D CA 1
ATOM 12508 C C . PRO D 1 279 ? 197.327 448.471 54.255 1.00 26.43 279 PRO D C 1
ATOM 12509 O O . PRO D 1 279 ? 197.453 447.463 54.950 1.00 24.82 279 PRO D O 1
ATOM 12513 N N . HIS D 1 280 ? 197.155 449.680 54.792 1.00 28.87 280 HIS D N 1
ATOM 12514 C CA . HIS D 1 280 ? 196.980 449.752 56.237 1.00 28.25 280 HIS D CA 1
ATOM 12515 C C . HIS D 1 280 ? 195.580 449.309 56.646 1.00 27.35 280 HIS D C 1
ATOM 12516 O O . HIS D 1 280 ? 195.431 448.588 57.631 1.00 26.97 280 HIS D O 1
ATOM 12523 N N . GLU D 1 281 ? 194.567 449.692 55.873 1.00 27.47 281 GLU D N 1
ATOM 12524 C CA . GLU D 1 281 ? 193.246 449.117 56.095 1.00 25.59 281 GLU D CA 1
ATOM 12525 C C . GLU D 1 281 ? 193.277 447.624 55.841 1.00 29.29 281 GLU D C 1
ATOM 12526 O O . GLU D 1 281 ? 192.641 446.860 56.561 1.00 27.82 281 GLU D O 1
ATOM 12532 N N . GLY D 1 282 ? 194.091 447.191 54.882 1.00 25.98 282 GLY D N 1
ATOM 12533 C CA . GLY D 1 282 ? 194.219 445.770 54.622 1.00 27.11 282 GLY D CA 1
ATOM 12534 C C . GLY D 1 282 ? 194.792 445.011 55.793 1.00 23.80 282 GLY D C 1
ATOM 12535 O O . GLY D 1 282 ? 194.354 443.905 56.107 1.00 28.46 282 GLY D O 1
ATOM 12536 N N . GLU D 1 283 ? 195.798 445.582 56.455 1.00 26.50 283 GLU D N 1
ATOM 12537 C CA . GLU D 1 283 ? 196.418 444.874 57.565 1.00 24.37 283 GLU D CA 1
ATOM 12538 C C . GLU D 1 283 ? 195.422 444.691 58.700 1.00 30.46 283 GLU D C 1
ATOM 12539 O O . GLU D 1 283 ? 195.385 443.633 59.342 1.00 32.00 283 GLU D O 1
ATOM 12545 N N . ARG D 1 284 ? 194.593 445.711 58.938 1.00 32.21 284 ARG D N 1
ATOM 12546 C CA . ARG D 1 284 ? 193.536 445.592 59.929 1.00 33.93 284 ARG D CA 1
ATOM 12547 C C . ARG D 1 284 ? 192.553 444.507 59.516 1.00 31.93 284 ARG D C 1
ATOM 12548 O O . ARG D 1 284 ? 192.257 443.591 60.293 1.00 34.33 284 ARG D O 1
ATOM 12556 N N . GLN D 1 285 ? 192.042 444.602 58.288 1.00 30.39 285 GLN D N 1
ATOM 12557 C CA . GLN D 1 285 ? 191.066 443.632 57.800 1.00 29.77 285 GLN D CA 1
ATOM 12558 C C . GLN D 1 285 ? 191.591 442.203 57.903 1.00 33.68 285 GLN D C 1
ATOM 12559 O O . GLN D 1 285 ? 190.844 441.290 58.284 1.00 31.56 285 GLN D O 1
ATOM 12565 N N . LEU D 1 286 ? 192.866 441.974 57.555 1.00 29.55 286 LEU D N 1
ATOM 12566 C CA . LEU D 1 286 ? 193.402 440.614 57.591 1.00 30.12 286 LEU D CA 1
ATOM 12567 C C . LEU D 1 286 ? 193.621 440.132 59.010 1.00 34.08 286 LEU D C 1
ATOM 12568 O O . LEU D 1 286 ? 193.444 438.941 59.295 1.00 35.22 286 LEU D O 1
ATOM 12573 N N . GLU D 1 287 ? 193.990 441.030 59.920 1.00 34.05 287 GLU D N 1
ATOM 12574 C CA . GLU D 1 287 ? 194.296 440.568 61.261 1.00 36.23 287 GLU D CA 1
ATOM 12575 C C . GLU D 1 287 ? 193.048 440.128 62.014 1.00 35.89 287 GLU D C 1
ATOM 12576 O O . GLU D 1 287 ? 193.155 439.305 62.924 1.00 35.86 287 GLU D O 1
ATOM 12582 N N . SER D 1 288 ? 191.882 440.652 61.628 1.00 36.21 288 SER D N 1
ATOM 12583 C CA . SER D 1 288 ? 190.610 440.279 62.240 1.00 38.74 288 SER D CA 1
ATOM 12584 C C . SER D 1 288 ? 190.145 438.886 61.814 1.00 39.71 288 SER D C 1
ATOM 12585 O O . SER D 1 288 ? 189.418 438.222 62.558 1.00 42.70 288 SER D O 1
ATOM 12588 N N . ILE D 1 289 ? 190.522 438.437 60.619 1.00 37.43 289 ILE D N 1
ATOM 12589 C CA . ILE D 1 289 ? 190.085 437.130 60.134 1.00 36.74 289 ILE D CA 1
ATOM 12590 C C . ILE D 1 289 ? 191.168 436.072 60.254 1.00 36.03 289 ILE D C 1
ATOM 12591 O O . ILE D 1 289 ? 190.902 434.890 59.977 1.00 38.36 289 ILE D O 1
ATOM 12596 N N . LEU D 1 290 ? 192.375 436.448 60.670 1.00 32.88 290 LEU D N 1
ATOM 12597 C CA . LEU D 1 290 ? 193.472 435.492 60.716 1.00 34.44 290 LEU D CA 1
ATOM 12598 C C . LEU D 1 290 ? 193.391 434.550 61.902 1.00 32.18 290 LEU D C 1
ATOM 12599 O O . LEU D 1 290 ? 193.993 433.474 61.875 1.00 32.32 290 LEU D O 1
ATOM 12604 N N . HIS D 1 291 ? 192.651 434.907 62.943 1.00 36.29 291 HIS D N 1
ATOM 12605 C CA . HIS D 1 291 ? 192.679 434.143 64.183 1.00 36.35 291 HIS D CA 1
ATOM 12606 C C . HIS D 1 291 ? 191.375 433.395 64.440 1.00 39.88 291 HIS D C 1
ATOM 12607 O O . HIS D 1 291 ? 190.972 433.213 65.592 1.00 42.76 291 HIS D O 1
ATOM 12614 N N . ALA D 1 292 ? 190.707 432.958 63.368 1.00 40.53 292 ALA D N 1
ATOM 12615 C CA . ALA D 1 292 ? 189.577 432.048 63.524 1.00 44.54 292 ALA D CA 1
ATOM 12616 C C . ALA D 1 292 ? 190.026 430.711 64.089 1.00 41.37 292 ALA D C 1
ATOM 12617 O O . ALA D 1 292 ? 189.250 430.036 64.774 1.00 44.12 292 ALA D O 1
ATOM 12619 N N . GLY D 1 293 ? 191.253 430.303 63.780 1.00 37.40 293 GLY D N 1
ATOM 12620 C CA . GLY D 1 293 ? 191.922 429.201 64.441 1.00 34.29 293 GLY D CA 1
ATOM 12621 C C . GLY D 1 293 ? 193.343 429.655 64.700 1.00 36.19 293 GLY D C 1
ATOM 12622 O O . GLY D 1 293 ? 193.643 430.826 64.457 1.00 33.98 293 GLY D O 1
ATOM 12623 N N . LYS D 1 294 ? 194.206 428.771 65.174 1.00 32.12 294 LYS D N 1
ATOM 12624 C CA . LYS D 1 294 ? 195.612 429.099 65.355 1.00 36.81 294 LYS D CA 1
ATOM 12625 C C . LYS D 1 294 ? 196.276 429.149 63.988 1.00 34.34 294 LYS D C 1
ATOM 12626 O O . LYS D 1 294 ? 196.295 428.129 63.286 1.00 33.21 294 LYS D O 1
ATOM 12632 N N . PRO D 1 295 ? 196.822 430.290 63.564 1.00 34.70 295 PRO D N 1
ATOM 12633 C CA . PRO D 1 295 ? 197.462 430.371 62.241 1.00 32.15 295 PRO D CA 1
ATOM 12634 C C . PRO D 1 295 ? 198.894 429.860 62.290 1.00 35.45 295 PRO D C 1
ATOM 12635 O O . PRO D 1 295 ? 199.794 430.550 62.776 1.00 39.22 295 PRO D O 1
ATOM 12639 N N . HIS D 1 296 ? 199.117 428.658 61.750 1.00 30.86 296 HIS D N 1
ATOM 12640 C CA . HIS D 1 296 ? 200.457 428.102 61.579 1.00 31.66 296 HIS D CA 1
ATOM 12641 C C . HIS D 1 296 ? 201.069 428.546 60.240 1.00 31.57 296 HIS D C 1
ATOM 12642 O O . HIS D 1 296 ? 200.362 428.847 59.273 1.00 27.79 296 HIS D O 1
ATOM 12649 N N . GLY D 1 297 ? 202.402 428.561 60.198 1.00 31.61 297 GLY D N 1
ATOM 12650 C CA . GLY D 1 297 ? 203.111 428.929 58.966 1.00 29.12 297 GLY D CA 1
ATOM 12651 C C . GLY D 1 297 ? 202.644 430.223 58.338 1.00 30.73 297 GLY D C 1
ATOM 12652 O O . GLY D 1 297 ? 202.517 430.303 57.109 1.00 29.25 297 GLY D O 1
ATOM 12653 N N . LEU D 1 298 ? 202.387 431.242 59.155 1.00 26.70 298 LEU D N 1
ATOM 12654 C CA . LEU D 1 298 ? 201.835 432.492 58.670 1.00 26.40 298 LEU D CA 1
ATOM 12655 C C . LEU D 1 298 ? 202.875 433.216 57.833 1.00 29.67 298 LEU D C 1
ATOM 12656 O O . LEU D 1 298 ? 204.018 433.380 58.264 1.00 32.74 298 LEU D O 1
ATOM 12661 N N . THR D 1 299 ? 202.457 433.675 56.658 1.00 29.24 299 THR D N 1
ATOM 12662 C CA . THR D 1 299 ? 203.205 434.616 55.831 1.00 26.56 299 THR D CA 1
ATOM 12663 C C . THR D 1 299 ? 202.321 435.833 55.617 1.00 27.47 299 THR D C 1
ATOM 12664 O O . THR D 1 299 ? 201.197 435.705 55.129 1.00 26.65 299 THR D O 1
ATOM 12668 N N . LYS D 1 300 ? 202.811 437.016 55.991 1.00 23.47 300 LYS D N 1
ATOM 12669 C CA . LYS D 1 300 ? 202.127 438.262 55.699 1.00 26.62 300 LYS D CA 1
ATOM 12670 C C . LYS D 1 300 ? 203.069 439.130 54.886 1.00 24.95 300 LYS D C 1
ATOM 12671 O O . LYS D 1 300 ? 204.248 439.260 55.221 1.00 28.85 300 LYS D O 1
ATOM 12677 N N . ALA D 1 301 ? 202.550 439.730 53.828 1.00 24.60 301 ALA D N 1
ATOM 12678 C CA . ALA D 1 301 ? 203.421 440.521 52.966 1.00 20.47 301 ALA D CA 1
ATOM 12679 C C . ALA D 1 301 ? 202.607 441.612 52.315 1.00 23.30 301 ALA D C 1
ATOM 12680 O O . ALA D 1 301 ? 201.398 441.467 52.117 1.00 24.57 301 ALA D O 1
ATOM 12682 N N . THR D 1 302 ? 203.264 442.740 52.026 1.00 22.41 302 THR D N 1
ATOM 12683 C CA . THR D 1 302 ? 202.692 443.777 51.193 1.00 21.97 302 THR D CA 1
ATOM 12684 C C . THR D 1 302 ? 203.344 443.585 49.832 1.00 23.93 302 THR D C 1
ATOM 12685 O O . THR D 1 302 ? 204.528 443.884 49.653 1.00 24.21 302 THR D O 1
ATOM 12689 N N . LEU D 1 303 ? 202.580 443.023 48.900 1.00 24.63 303 LEU D N 1
ATOM 12690 C CA . LEU D 1 303 ? 203.118 442.489 47.650 1.00 21.57 303 LEU D CA 1
ATOM 12691 C C . LEU D 1 303 ? 202.668 443.348 46.491 1.00 19.14 303 LEU D C 1
ATOM 12692 O O . LEU D 1 303 ? 201.511 443.766 46.444 1.00 20.56 303 LEU D O 1
ATOM 12697 N N . PRO D 1 304 ? 203.531 443.598 45.502 1.00 17.60 304 PRO D N 1
ATOM 12698 C CA . PRO D 1 304 ? 203.030 444.068 44.206 1.00 15.83 304 PRO D CA 1
ATOM 12699 C C . PRO D 1 304 ? 201.977 443.074 43.712 1.00 16.47 304 PRO D C 1
ATOM 12700 O O . PRO D 1 304 ? 202.123 441.867 43.929 1.00 16.20 304 PRO D O 1
ATOM 12704 N N . TYR D 1 305 ? 200.963 443.593 43.011 1.00 16.06 305 TYR D N 1
ATOM 12705 C CA . TYR D 1 305 ? 199.913 442.704 42.500 1.00 16.53 305 TYR D CA 1
ATOM 12706 C C . TYR D 1 305 ? 200.523 441.589 41.638 1.00 16.39 305 TYR D C 1
ATOM 12707 O O . TYR D 1 305 ? 200.126 440.423 41.747 1.00 16.69 305 TYR D O 1
ATOM 12716 N N . ARG D 1 306 ? 201.558 441.903 40.850 1.00 15.73 306 ARG D N 1
ATOM 12717 C CA . ARG D 1 306 ? 202.200 440.848 40.049 1.00 17.72 306 ARG D CA 1
ATOM 12718 C C . ARG D 1 306 ? 202.783 439.743 40.914 1.00 15.26 306 ARG D C 1
ATOM 12719 O O . ARG D 1 306 ? 202.812 438.578 40.486 1.00 15.70 306 ARG D O 1
ATOM 12727 N N . ALA D 1 307 ? 203.261 440.053 42.130 1.00 14.10 307 ALA D N 1
ATOM 12728 C CA . ALA D 1 307 ? 203.803 438.982 42.955 1.00 14.36 307 ALA D CA 1
ATOM 12729 C C . ALA D 1 307 ? 202.693 438.186 43.626 1.00 15.99 307 ALA D C 1
ATOM 12730 O O . ALA D 1 307 ? 202.855 436.989 43.836 1.00 17.29 307 ALA D O 1
ATOM 12732 N N . LEU D 1 308 ? 201.598 438.852 44.002 1.00 15.41 308 LEU D N 1
ATOM 12733 C CA . LEU D 1 308 ? 200.399 438.111 44.425 1.00 15.79 308 LEU D CA 1
ATOM 12734 C C . LEU D 1 308 ? 199.989 437.096 43.360 1.00 15.46 308 LEU D C 1
ATOM 12735 O O . LEU D 1 308 ? 199.687 435.942 43.682 1.00 16.33 308 LEU D O 1
ATOM 12740 N N . GLN D 1 309 ? 199.918 437.541 42.108 1.00 14.06 309 GLN D N 1
ATOM 12741 C CA . GLN D 1 309 ? 199.505 436.653 41.015 1.00 15.14 309 GLN D CA 1
ATOM 12742 C C . GLN D 1 309 ? 200.449 435.469 40.875 1.00 16.08 309 GLN D C 1
ATOM 12743 O O . GLN D 1 309 ? 200.018 434.355 40.535 1.00 15.36 309 GLN D O 1
ATOM 12749 N N . ALA D 1 310 ? 201.734 435.663 41.126 1.00 14.36 310 ALA D N 1
ATOM 12750 C CA . ALA D 1 310 ? 202.728 434.614 40.999 1.00 14.91 310 ALA D CA 1
ATOM 12751 C C . ALA D 1 310 ? 202.878 433.730 42.226 1.00 15.57 310 ALA D C 1
ATOM 12752 O O . ALA D 1 310 ? 203.661 432.787 42.207 1.00 15.61 310 ALA D O 1
ATOM 12754 N N . TYR D 1 311 ? 202.129 433.995 43.300 1.00 16.44 311 TYR D N 1
ATOM 12755 C CA . TYR D 1 311 ? 202.374 433.281 44.554 1.00 15.63 311 TYR D CA 1
ATOM 12756 C C . TYR D 1 311 ? 201.737 431.894 44.599 1.00 17.26 311 TYR D C 1
ATOM 12757 O O . TYR D 1 311 ? 202.319 430.970 45.180 1.00 19.15 311 TYR D O 1
ATOM 12766 N N . SER D 1 312 ? 200.541 431.737 44.044 1.00 17.95 312 SER D N 1
ATOM 12767 C CA . SER D 1 312 ? 199.860 430.451 44.220 1.00 17.46 312 SER D CA 1
ATOM 12768 C C . SER D 1 312 ? 200.510 429.368 43.363 1.00 19.81 312 SER D C 1
ATOM 12769 O O . SER D 1 312 ? 200.911 429.638 42.230 1.00 18.18 312 SER D O 1
ATOM 12772 N N . PHE D 1 313 ? 200.606 428.136 43.875 1.00 18.46 313 PHE D N 1
ATOM 12773 C CA . PHE D 1 313 ? 200.268 427.725 45.235 1.00 19.65 313 PHE D CA 1
ATOM 12774 C C . PHE D 1 313 ? 201.500 427.309 46.021 1.00 20.82 313 PHE D C 1
ATOM 12775 O O . PHE D 1 313 ? 202.506 426.872 45.449 1.00 20.34 313 PHE D O 1
ATOM 12783 N N . PRO D 1 314 ? 201.419 427.416 47.344 1.00 20.54 314 PRO D N 1
ATOM 12784 C CA . PRO D 1 314 ? 202.551 427.028 48.190 1.00 22.94 314 PRO D CA 1
ATOM 12785 C C . PRO D 1 314 ? 203.161 425.680 47.811 1.00 24.99 314 PRO D C 1
ATOM 12786 O O . PRO D 1 314 ? 202.459 424.675 47.632 1.00 23.53 314 PRO D O 1
ATOM 12790 N N . GLY D 1 315 ? 204.494 425.672 47.658 1.00 24.20 315 GLY D N 1
ATOM 12791 C CA . GLY D 1 315 ? 205.247 424.523 47.230 1.00 24.57 315 GLY D CA 1
ATOM 12792 C C . GLY D 1 315 ? 205.687 424.565 45.775 1.00 22.82 315 GLY D C 1
ATOM 12793 O O . GLY D 1 315 ? 206.658 423.888 45.414 1.00 23.00 315 GLY D O 1
ATOM 12794 N N . ALA D 1 316 ? 204.970 425.329 44.942 1.00 23.61 316 ALA D N 1
ATOM 12795 C CA . ALA D 1 316 ? 205.327 425.560 43.534 1.00 22.26 316 ALA D CA 1
ATOM 12796 C C . ALA D 1 316 ? 205.655 424.256 42.795 1.00 23.84 316 ALA D C 1
ATOM 12797 O O . ALA D 1 316 ? 206.676 424.131 42.114 1.00 23.59 316 ALA D O 1
ATOM 12799 N N . VAL D 1 317 ? 204.784 423.254 42.930 1.00 23.42 317 VAL D N 1
ATOM 12800 C CA . VAL D 1 317 ? 204.977 421.987 42.227 1.00 25.50 317 VAL D CA 1
ATOM 12801 C C . VAL D 1 317 ? 203.890 421.833 41.182 1.00 24.33 317 VAL D C 1
ATOM 12802 O O . VAL D 1 317 ? 202.699 421.925 41.499 1.00 23.77 317 VAL D O 1
ATOM 12806 N N . VAL D 1 318 ? 204.304 421.574 39.947 1.00 21.12 318 VAL D N 1
ATOM 12807 C CA . VAL D 1 318 ? 203.397 421.294 38.835 1.00 24.68 318 VAL D CA 1
ATOM 12808 C C . VAL D 1 318 ? 203.066 419.797 38.821 1.00 22.70 318 VAL D C 1
ATOM 12809 O O . VAL D 1 318 ? 203.949 418.950 38.655 1.00 23.81 318 VAL D O 1
ATOM 12813 N N . PRO D 1 319 ? 201.810 419.431 39.029 1.00 18.09 319 PRO D N 1
ATOM 12814 C CA . PRO D 1 319 ? 201.441 418.019 38.957 1.00 21.13 319 PRO D CA 1
ATOM 12815 C C . PRO D 1 319 ? 201.356 417.567 37.508 1.00 18.57 319 PRO D C 1
ATOM 12816 O O . PRO D 1 319 ? 201.116 418.366 36.603 1.00 21.51 319 PRO D O 1
ATOM 12820 N N . ASP D 1 320 ? 201.561 416.261 37.299 1.00 18.11 320 ASP D N 1
ATOM 12821 C CA . ASP D 1 320 ? 201.456 415.700 35.956 1.00 19.30 320 ASP D CA 1
ATOM 12822 C C . ASP D 1 320 ? 200.028 415.301 35.577 1.00 18.82 320 ASP D C 1
ATOM 12823 O O . ASP D 1 320 ? 199.671 415.360 34.395 1.00 17.84 320 ASP D O 1
ATOM 12828 N N . ARG D 1 321 ? 199.198 414.864 36.537 1.00 19.02 321 ARG D N 1
ATOM 12829 C CA . ARG D 1 321 ? 197.913 414.240 36.246 1.00 16.78 321 ARG D CA 1
ATOM 12830 C C . ARG D 1 321 ? 196.882 414.833 37.180 1.00 16.17 321 ARG D C 1
ATOM 12831 O O . ARG D 1 321 ? 197.170 415.041 38.358 1.00 17.62 321 ARG D O 1
ATOM 12839 N N . ILE D 1 322 ? 195.698 415.128 36.660 1.00 16.52 322 ILE D N 1
ATOM 12840 C CA . ILE D 1 322 ? 194.674 415.828 37.428 1.00 18.14 322 ILE D CA 1
ATOM 12841 C C . ILE D 1 322 ? 193.294 415.268 37.114 1.00 18.42 322 ILE D C 1
ATOM 12842 O O . ILE D 1 322 ? 193.052 414.732 36.037 1.00 19.19 322 ILE D O 1
ATOM 12847 N N . TYR D 1 323 ? 192.373 415.472 38.049 1.00 16.90 323 TYR D N 1
ATOM 12848 C CA . TYR D 1 323 ? 190.959 415.187 37.845 1.00 16.13 323 TYR D CA 1
ATOM 12849 C C . TYR D 1 323 ? 190.171 416.079 38.788 1.00 17.32 323 TYR D C 1
ATOM 12850 O O . TYR D 1 323 ? 190.432 416.061 39.994 1.00 18.19 323 TYR D O 1
ATOM 12859 N N . THR D 1 324 ? 189.199 416.818 38.261 1.00 17.13 324 THR D N 1
ATOM 12860 C CA . THR D 1 324 ? 188.470 417.797 39.063 1.00 17.53 324 THR D CA 1
ATOM 12861 C C . THR D 1 324 ? 186.967 417.507 39.061 1.00 18.60 324 THR D C 1
ATOM 12862 O O . THR D 1 324 ? 186.402 417.076 38.044 1.00 19.70 324 THR D O 1
ATOM 12866 N N . LYS D 1 325 ? 186.319 417.761 40.194 1.00 18.50 325 LYS D N 1
ATOM 12867 C CA . LYS D 1 325 ? 184.870 417.791 40.297 1.00 17.55 325 LYS D CA 1
ATOM 12868 C C . LYS D 1 325 ? 184.484 419.058 41.048 1.00 17.81 325 LYS D C 1
ATOM 12869 O O . LYS D 1 325 ? 184.946 419.275 42.174 1.00 20.90 325 LYS D O 1
ATOM 12875 N N . SER D 1 326 ? 183.621 419.858 40.460 1.00 16.99 326 SER D N 1
ATOM 12876 C CA . SER D 1 326 ? 183.326 421.151 41.059 1.00 17.15 326 SER D CA 1
ATOM 12877 C C . SER D 1 326 ? 181.849 421.474 40.922 1.00 21.61 326 SER D C 1
ATOM 12878 O O . SER D 1 326 ? 181.190 421.034 39.984 1.00 18.15 326 SER D O 1
ATOM 12881 N N . GLY D 1 327 ? 181.347 422.316 41.837 1.00 19.20 327 GLY D N 1
ATOM 12882 C CA . GLY D 1 327 ? 180.022 422.886 41.735 1.00 19.08 327 GLY D CA 1
ATOM 12883 C C . GLY D 1 327 ? 179.944 424.133 42.591 1.00 20.08 327 GLY D C 1
ATOM 12884 O O . GLY D 1 327 ? 180.865 424.443 43.342 1.00 21.05 327 GLY D O 1
ATOM 12885 N N . TYR D 1 328 ? 178.821 424.826 42.480 1.00 17.63 328 TYR D N 1
ATOM 12886 C CA . TYR D 1 328 ? 178.525 426.012 43.284 1.00 21.63 328 TYR D CA 1
ATOM 12887 C C . TYR D 1 328 ? 177.631 425.639 44.460 1.00 23.77 328 TYR D C 1
ATOM 12888 O O . TYR D 1 328 ? 176.928 424.618 44.442 1.00 22.90 328 TYR D O 1
ATOM 12897 N N . LEU D 1 329 ? 177.659 426.485 45.487 1.00 23.11 329 LEU D N 1
ATOM 12898 C CA . LEU D 1 329 ? 176.710 426.412 46.589 1.00 24.97 329 LEU D CA 1
ATOM 12899 C C . LEU D 1 329 ? 176.097 427.783 46.796 1.00 30.18 329 LEU D C 1
ATOM 12900 O O . LEU D 1 329 ? 176.778 428.812 46.715 1.00 25.18 329 LEU D O 1
ATOM 12905 N N . ASN D 1 330 ? 174.800 427.787 47.058 1.00 29.18 330 ASN D N 1
ATOM 12906 C CA . ASN D 1 330 ? 174.157 429.020 47.463 1.00 29.09 330 ASN D CA 1
ATOM 12907 C C . ASN D 1 330 ? 174.339 429.268 48.952 1.00 28.77 330 ASN D C 1
ATOM 12908 O O . ASN D 1 330 ? 174.318 430.415 49.391 1.00 31.92 330 ASN D O 1
ATOM 12913 N N . GLU D 1 331 ? 174.531 428.214 49.728 1.00 30.03 331 GLU D N 1
ATOM 12914 C CA . GLU D 1 331 ? 174.763 428.327 51.154 1.00 33.10 331 GLU D CA 1
ATOM 12915 C C . GLU D 1 331 ? 175.662 427.179 51.551 1.00 32.12 331 GLU D C 1
ATOM 12916 O O . GLU D 1 331 ? 175.572 426.082 50.991 1.00 35.03 331 GLU D O 1
ATOM 12922 N N . LEU D 1 332 ? 176.515 427.439 52.513 1.00 30.94 332 LEU D N 1
ATOM 12923 C CA . LEU D 1 332 ? 177.405 426.448 53.043 1.00 30.03 332 LEU D CA 1
ATOM 12924 C C . LEU D 1 332 ? 176.953 426.086 54.430 1.00 34.31 332 LEU D C 1
ATOM 12925 O O . LEU D 1 332 ? 177.356 426.677 55.383 1.00 35.45 332 LEU D O 1
ATOM 12930 N N . SER D 1 333 ? 176.126 425.069 54.529 1.00 34.96 333 SER D N 1
ATOM 12931 C CA . SER D 1 333 ? 175.594 424.674 55.832 1.00 36.74 333 SER D CA 1
ATOM 12932 C C . SER D 1 333 ? 176.571 423.933 56.705 1.00 32.02 333 SER D C 1
ATOM 12933 O O . SER D 1 333 ? 177.605 423.533 56.274 1.00 31.56 333 SER D O 1
ATOM 12936 N N . ASP D 1 334 ? 176.206 423.761 57.962 1.00 34.09 334 ASP D N 1
ATOM 12937 C CA . ASP D 1 334 ? 177.035 423.039 58.893 1.00 32.05 334 ASP D CA 1
ATOM 12938 C C . ASP D 1 334 ? 177.196 421.605 58.436 1.00 34.32 334 ASP D C 1
ATOM 12939 O O . ASP D 1 334 ? 178.216 420.989 58.663 1.00 32.14 334 ASP D O 1
ATOM 12944 N N . GLU D 1 335 ? 176.169 421.065 57.801 1.00 33.92 335 GLU D N 1
ATOM 12945 C CA . GLU D 1 335 ? 176.264 419.691 57.337 1.00 34.42 335 GLU D CA 1
ATOM 12946 C C . GLU D 1 335 ? 177.242 419.566 56.171 1.00 32.01 335 GLU D C 1
ATOM 12947 O O . GLU D 1 335 ? 178.067 418.647 56.140 1.00 33.55 335 GLU D O 1
ATOM 12953 N N . ALA D 1 336 ? 177.158 420.489 55.208 1.00 33.21 336 ALA D N 1
ATOM 12954 C CA . ALA D 1 336 ? 178.096 420.459 54.092 1.00 31.84 336 ALA D CA 1
ATOM 12955 C C . ALA D 1 336 ? 179.522 420.657 54.591 1.00 30.44 336 ALA D C 1
ATOM 12956 O O . ALA D 1 336 ? 180.450 419.979 54.140 1.00 30.56 336 ALA D O 1
ATOM 12958 N N . THR D 1 337 ? 179.695 421.552 55.564 1.00 30.69 337 THR D N 1
ATOM 12959 C CA . THR D 1 337 ? 181.009 421.756 56.166 1.00 28.23 337 THR D CA 1
ATOM 12960 C C . THR D 1 337 ? 181.573 420.461 56.747 1.00 29.36 337 THR D C 1
ATOM 12961 O O . THR D 1 337 ? 182.738 420.127 56.524 1.00 29.28 337 THR D O 1
ATOM 12965 N N . ASP D 1 338 ? 180.748 419.688 57.464 1.00 31.81 338 ASP D N 1
ATOM 12966 C CA . ASP D 1 338 ? 181.245 418.434 58.021 1.00 30.32 338 ASP D CA 1
ATOM 12967 C C . ASP D 1 338 ? 181.597 417.427 56.931 1.00 31.16 338 ASP D C 1
ATOM 12968 O O . ASP D 1 338 ? 182.522 416.632 57.108 1.00 30.09 338 ASP D O 1
ATOM 12973 N N . THR D 1 339 ? 180.849 417.412 55.826 1.00 30.74 339 THR D N 1
ATOM 12974 C CA . THR D 1 339 ? 181.170 416.498 54.735 1.00 30.55 339 THR D CA 1
ATOM 12975 C C . THR D 1 339 ? 182.481 416.886 54.065 1.00 31.36 339 THR D C 1
ATOM 12976 O O . THR D 1 339 ? 183.324 416.023 53.796 1.00 30.25 339 THR D O 1
ATOM 12980 N N . VAL D 1 340 ? 182.648 418.180 53.765 1.00 29.62 340 VAL D N 1
ATOM 12981 C CA . VAL D 1 340 ? 183.918 418.686 53.239 1.00 30.12 340 VAL D CA 1
ATOM 12982 C C . VAL D 1 340 ? 185.076 418.206 54.104 1.00 27.74 340 VAL D C 1
ATOM 12983 O O . VAL D 1 340 ? 186.055 417.635 53.608 1.00 30.03 340 VAL D O 1
ATOM 12987 N N . LEU D 1 341 ? 184.987 418.452 55.411 1.00 30.42 341 LEU D N 1
ATOM 12988 C CA . LEU D 1 341 ? 186.100 418.112 56.294 1.00 29.31 341 LEU D CA 1
ATOM 12989 C C . LEU D 1 341 ? 186.347 416.614 56.340 1.00 30.90 341 LEU D C 1
ATOM 12990 O O . LEU D 1 341 ? 187.497 416.177 56.424 1.00 30.72 341 LEU D O 1
ATOM 12995 N N . GLU D 1 342 ? 185.287 415.804 56.280 1.00 30.89 342 GLU D N 1
ATOM 12996 C CA . GLU D 1 342 ? 185.485 414.358 56.254 1.00 33.44 342 GLU D CA 1
ATOM 12997 C C . GLU D 1 342 ? 186.233 413.916 55.000 1.00 29.95 342 GLU D C 1
ATOM 12998 O O . GLU D 1 342 ? 187.115 413.054 55.074 1.00 30.14 342 GLU D O 1
ATOM 13004 N N . HIS D 1 343 ? 185.897 414.482 53.836 1.00 29.22 343 HIS D N 1
ATOM 13005 C CA . HIS D 1 343 ? 186.614 414.054 52.638 1.00 31.02 343 HIS D CA 1
ATOM 13006 C C . HIS D 1 343 ? 188.024 414.632 52.598 1.00 28.56 343 HIS D C 1
ATOM 13007 O O . HIS D 1 343 ? 188.941 413.957 52.128 1.00 28.21 343 HIS D O 1
ATOM 13014 N N . ALA D 1 344 ? 188.222 415.837 53.149 1.00 27.85 344 ALA D N 1
ATOM 13015 C CA . ALA D 1 344 ? 189.562 416.427 53.196 1.00 29.11 344 ALA D CA 1
ATOM 13016 C C . ALA D 1 344 ? 190.534 415.570 53.999 1.00 27.89 344 ALA D C 1
ATOM 13017 O O . ALA D 1 344 ? 191.708 415.473 53.650 1.00 28.36 344 ALA D O 1
ATOM 13019 N N . ALA D 1 345 ? 190.061 414.913 55.062 1.00 26.70 345 ALA D N 1
ATOM 13020 C CA . ALA D 1 345 ? 190.929 414.049 55.851 1.00 27.54 345 ALA D CA 1
ATOM 13021 C C . ALA D 1 345 ? 191.454 412.877 55.051 1.00 27.91 345 ALA D C 1
ATOM 13022 O O . ALA D 1 345 ? 192.467 412.280 55.423 1.00 27.62 345 ALA D O 1
ATOM 13024 N N . ASP D 1 346 ? 190.788 412.520 53.965 1.00 27.65 346 ASP D N 1
ATOM 13025 C CA . ASP D 1 346 ? 191.196 411.373 53.180 1.00 28.79 346 ASP D CA 1
ATOM 13026 C C . ASP D 1 346 ? 192.063 411.745 51.991 1.00 26.61 346 ASP D C 1
ATOM 13027 O O . ASP D 1 346 ? 192.293 410.886 51.141 1.00 27.01 346 ASP D O 1
ATOM 13032 N N . ILE D 1 347 ? 192.514 413.003 51.888 1.00 25.07 347 ILE D N 1
ATOM 13033 C CA . ILE D 1 347 ? 193.331 413.400 50.739 1.00 26.21 347 ILE D CA 1
ATOM 13034 C C . ILE D 1 347 ? 194.603 412.572 50.711 1.00 23.84 347 ILE D C 1
ATOM 13035 O O . ILE D 1 347 ? 195.313 412.468 51.719 1.00 26.31 347 ILE D O 1
ATOM 13040 N N . ALA D 1 348 ? 194.912 411.987 49.556 1.00 24.26 348 ALA D N 1
ATOM 13041 C CA . ALA D 1 348 ? 196.047 411.075 49.432 1.00 25.65 348 ALA D CA 1
ATOM 13042 C C . ALA D 1 348 ? 197.297 411.723 48.839 1.00 27.52 348 ALA D C 1
ATOM 13043 O O . ALA D 1 348 ? 198.404 411.455 49.305 1.00 29.98 348 ALA D O 1
ATOM 13045 N N . SER D 1 349 ? 197.151 412.505 47.826 1.00 24.53 349 SER D N 1
ATOM 13046 C CA . SER D 1 349 ? 198.290 413.082 47.109 1.00 24.69 349 SER D CA 1
ATOM 13047 C C . SER D 1 349 ? 198.643 414.437 47.697 1.00 21.98 349 SER D C 1
ATOM 13048 O O . SER D 1 349 ? 197.760 415.227 47.999 1.00 21.98 349 SER D O 1
ATOM 13051 N N . PRO D 1 350 ? 199.940 414.756 47.796 1.00 23.12 350 PRO D N 1
ATOM 13052 C CA . PRO D 1 350 ? 200.334 416.099 48.272 1.00 24.09 350 PRO D CA 1
ATOM 13053 C C . PRO D 1 350 ? 200.003 417.237 47.309 1.00 23.97 350 PRO D C 1
ATOM 13054 O O . PRO D 1 350 ? 200.215 418.408 47.669 1.00 23.82 350 PRO D O 1
ATOM 13058 N N . PHE D 1 351 ? 199.494 416.939 46.107 1.00 22.41 351 PHE D N 1
ATOM 13059 C CA . PHE D 1 351 ? 199.126 417.965 45.137 1.00 19.25 351 PHE D CA 1
ATOM 13060 C C . PHE D 1 351 ? 197.626 418.172 45.023 1.00 20.07 351 PHE D C 1
ATOM 13061 O O . PHE D 1 351 ? 197.192 419.136 44.393 1.00 19.98 351 PHE D O 1
ATOM 13069 N N . THR D 1 352 ? 196.817 417.338 45.670 1.00 19.76 352 THR D N 1
ATOM 13070 C CA . THR D 1 352 ? 195.385 417.535 45.637 1.00 20.27 352 THR D CA 1
ATOM 13071 C C . THR D 1 352 ? 194.973 418.698 46.530 1.00 16.86 352 THR D C 1
ATOM 13072 O O . THR D 1 352 ? 195.584 418.959 47.559 1.00 21.38 352 THR D O 1
ATOM 13076 N N . GLN D 1 353 ? 193.917 419.392 46.143 1.00 19.28 353 GLN D N 1
ATOM 13077 C CA . GLN D 1 353 ? 193.323 420.421 46.987 1.00 18.29 353 GLN D CA 1
ATOM 13078 C C . GLN D 1 353 ? 191.816 420.272 46.926 1.00 20.95 353 GLN D C 1
ATOM 13079 O O . GLN D 1 353 ? 191.261 420.044 45.849 1.00 21.18 353 GLN D O 1
ATOM 13085 N N . LEU D 1 354 ? 191.154 420.430 48.077 1.00 20.76 354 LEU D N 1
ATOM 13086 C CA . LEU D 1 354 ? 189.716 420.651 48.123 1.00 22.18 354 LEU D CA 1
ATOM 13087 C C . LEU D 1 354 ? 189.519 422.147 48.339 1.00 18.87 354 LEU D C 1
ATOM 13088 O O . LEU D 1 354 ? 189.727 422.654 49.444 1.00 22.66 354 LEU D O 1
ATOM 13093 N N . GLU D 1 355 ? 189.095 422.840 47.302 1.00 18.79 355 GLU D N 1
ATOM 13094 C CA . GLU D 1 355 ? 189.099 424.297 47.285 1.00 21.81 355 GLU D CA 1
ATOM 13095 C C . GLU D 1 355 ? 187.726 424.827 47.675 1.00 23.92 355 GLU D C 1
ATOM 13096 O O . GLU D 1 355 ? 186.699 424.366 47.150 1.00 22.78 355 GLU D O 1
ATOM 13102 N N . LEU D 1 356 ? 187.703 425.799 48.587 1.00 20.68 356 LEU D N 1
ATOM 13103 C CA . LEU D 1 356 ? 186.482 426.484 48.997 1.00 22.71 356 LEU D CA 1
ATOM 13104 C C . LEU D 1 356 ? 186.666 427.958 48.668 1.00 19.82 356 LEU D C 1
ATOM 13105 O O . LEU D 1 356 ? 187.495 428.647 49.280 1.00 21.72 356 LEU D O 1
ATOM 13110 N N . LEU D 1 357 ? 185.938 428.447 47.683 1.00 20.79 357 LEU D N 1
ATOM 13111 C CA . LEU D 1 357 ? 186.080 429.811 47.216 1.00 21.53 357 LEU D CA 1
ATOM 13112 C C . LEU D 1 357 ? 184.804 430.604 47.441 1.00 20.69 357 LEU D C 1
ATOM 13113 O O . LEU D 1 357 ? 183.689 430.066 47.380 1.00 21.74 357 LEU D O 1
ATOM 13118 N N . TYR D 1 358 ? 184.960 431.910 47.659 1.00 22.24 358 TYR D N 1
ATOM 13119 C CA . TYR D 1 358 ? 183.833 432.824 47.815 1.00 22.20 358 TYR D CA 1
ATOM 13120 C C . TYR D 1 358 ? 183.948 433.943 46.792 1.00 23.44 358 TYR D C 1
ATOM 13121 O O . TYR D 1 358 ? 184.891 434.740 46.850 1.00 22.34 358 TYR D O 1
ATOM 13130 N N . LEU D 1 359 ? 183.006 434.012 45.857 1.00 20.30 359 LEU D N 1
ATOM 13131 C CA . LEU D 1 359 ? 182.942 435.058 44.862 1.00 21.01 359 LEU D CA 1
ATOM 13132 C C . LEU D 1 359 ? 182.006 436.153 45.347 1.00 21.61 359 LEU D C 1
ATOM 13133 O O . LEU D 1 359 ? 182.360 436.855 46.296 1.00 23.05 359 LEU D O 1
ATOM 13138 N N . GLY D 1 360 ? 180.819 436.293 44.748 1.00 20.18 360 GLY D N 1
ATOM 13139 C CA . GLY D 1 360 ? 179.938 437.358 45.196 1.00 23.16 360 GLY D CA 1
ATOM 13140 C C . GLY D 1 360 ? 180.544 438.705 44.865 1.00 23.60 360 GLY D C 1
ATOM 13141 O O . GLY D 1 360 ? 181.149 438.901 43.808 1.00 21.56 360 GLY D O 1
ATOM 13142 N N . GLY D 1 361 ? 180.329 439.674 45.751 1.00 25.99 361 GLY D N 1
ATOM 13143 C CA . GLY D 1 361 ? 180.869 441.000 45.497 1.00 20.30 361 GLY D CA 1
ATOM 13144 C C . GLY D 1 361 ? 180.450 441.521 44.148 1.00 23.37 361 GLY D C 1
ATOM 13145 O O . GLY D 1 361 ? 179.294 441.413 43.748 1.00 23.85 361 GLY D O 1
ATOM 13146 N N . ALA D 1 362 ? 181.411 442.110 43.423 1.00 19.60 362 ALA D N 1
ATOM 13147 C CA . ALA D 1 362 ? 181.133 442.681 42.117 1.00 22.16 362 ALA D CA 1
ATOM 13148 C C . ALA D 1 362 ? 180.626 441.637 41.130 1.00 21.03 362 ALA D C 1
ATOM 13149 O O . ALA D 1 362 ? 179.855 441.979 40.229 1.00 23.48 362 ALA D O 1
ATOM 13151 N N . VAL D 1 363 ? 181.071 440.375 41.241 1.00 20.85 363 VAL D N 1
ATOM 13152 C CA . VAL D 1 363 ? 180.593 439.316 40.336 1.00 20.52 363 VAL D CA 1
ATOM 13153 C C . VAL D 1 363 ? 179.074 439.189 40.404 1.00 21.64 363 VAL D C 1
ATOM 13154 O O . VAL D 1 363 ? 178.402 439.095 39.372 1.00 21.04 363 VAL D O 1
ATOM 13158 N N . ALA D 1 364 ? 178.523 439.232 41.611 1.00 25.18 364 ALA D N 1
ATOM 13159 C CA . ALA D 1 364 ? 177.086 439.042 41.830 1.00 23.82 364 ALA D CA 1
ATOM 13160 C C . ALA D 1 364 ? 176.247 440.274 41.489 1.00 28.10 364 ALA D C 1
ATOM 13161 O O . ALA D 1 364 ? 175.019 440.151 41.368 1.00 30.39 364 ALA D O 1
ATOM 13163 N N . ARG D 1 365 ? 176.854 441.449 41.330 1.00 26.50 365 ARG D N 1
ATOM 13164 C CA . ARG D 1 365 ? 176.073 442.639 41.031 1.00 27.09 365 ARG D CA 1
ATOM 13165 C C . ARG D 1 365 ? 175.821 442.831 39.541 1.00 30.30 365 ARG D C 1
ATOM 13166 O O . ARG D 1 365 ? 175.062 443.724 39.161 1.00 33.69 365 ARG D O 1
ATOM 13174 N N . VAL D 1 366 ? 176.451 442.039 38.685 1.00 25.52 366 VAL D N 1
ATOM 13175 C CA . VAL D 1 366 ? 176.135 442.049 37.257 1.00 26.59 366 VAL D CA 1
ATOM 13176 C C . VAL D 1 366 ? 174.838 441.270 37.039 1.00 29.64 366 VAL D C 1
ATOM 13177 O O . VAL D 1 366 ? 174.704 440.147 37.562 1.00 31.32 366 VAL D O 1
ATOM 13181 N N . PRO D 1 367 ? 173.867 441.831 36.314 1.00 33.96 367 PRO D N 1
ATOM 13182 C CA . PRO D 1 367 ? 172.614 441.103 36.061 1.00 31.86 367 PRO D CA 1
ATOM 13183 C C . PRO D 1 367 ? 172.901 439.760 35.409 1.00 36.31 367 PRO D C 1
ATOM 13184 O O . PRO D 1 367 ? 173.751 439.637 34.523 1.00 33.78 367 PRO D O 1
ATOM 13188 N N . ASP D 1 368 ? 172.170 438.752 35.871 1.00 35.70 368 ASP D N 1
ATOM 13189 C CA . ASP D 1 368 ? 172.446 437.378 35.482 1.00 36.45 368 ASP D CA 1
ATOM 13190 C C . ASP D 1 368 ? 172.407 437.186 33.966 1.00 37.61 368 ASP D C 1
ATOM 13191 O O . ASP D 1 368 ? 173.193 436.404 33.417 1.00 34.70 368 ASP D O 1
ATOM 13196 N N . ASP D 1 369 ? 171.530 437.895 33.264 1.00 34.96 369 ASP D N 1
ATOM 13197 C CA . ASP D 1 369 ? 171.453 437.732 31.815 1.00 35.77 369 ASP D CA 1
ATOM 13198 C C . ASP D 1 369 ? 172.384 438.660 31.045 1.00 31.78 369 ASP D C 1
ATOM 13199 O O . ASP D 1 369 ? 172.304 438.706 29.815 1.00 34.86 369 ASP D O 1
ATOM 13204 N N . ALA D 1 370 ? 173.272 439.394 31.728 1.00 30.30 370 ALA D N 1
ATOM 13205 C CA . ALA D 1 370 ? 174.156 440.330 31.038 1.00 28.41 370 ALA D CA 1
ATOM 13206 C C . ALA D 1 370 ? 175.303 439.650 30.283 1.00 23.18 370 ALA D C 1
ATOM 13207 O O . ALA D 1 370 ? 175.863 440.250 29.354 1.00 24.11 370 ALA D O 1
ATOM 13209 N N . THR D 1 371 ? 175.645 438.409 30.633 1.00 24.96 371 THR D N 1
ATOM 13210 C CA . THR D 1 371 ? 176.668 437.657 29.914 1.00 21.39 371 THR D CA 1
ATOM 13211 C C . THR D 1 371 ? 176.224 436.201 29.890 1.00 23.54 371 THR D C 1
ATOM 13212 O O . THR D 1 371 ? 175.200 435.829 30.475 1.00 23.99 371 THR D O 1
ATOM 13216 N N . ALA D 1 372 ? 177.022 435.360 29.245 1.00 19.92 372 ALA D N 1
ATOM 13217 C CA . ALA D 1 372 ? 176.744 433.922 29.242 1.00 20.44 372 ALA D CA 1
ATOM 13218 C C . ALA D 1 372 ? 177.240 433.194 30.490 1.00 20.57 372 ALA D C 1
ATOM 13219 O O . ALA D 1 372 ? 176.996 431.983 30.630 1.00 19.84 372 ALA D O 1
ATOM 13221 N N . TYR D 1 373 ? 177.928 433.860 31.404 1.00 19.51 373 TYR D N 1
ATOM 13222 C CA . TYR D 1 373 ? 178.374 433.213 32.628 1.00 18.36 373 TYR D CA 1
ATOM 13223 C C . TYR D 1 373 ? 177.231 432.934 33.589 1.00 21.59 373 TYR D C 1
ATOM 13224 O O . TYR D 1 373 ? 176.551 433.885 34.041 1.00 20.69 373 TYR D O 1
ATOM 13233 N N . PRO D 1 374 ? 176.983 431.674 33.939 1.00 19.52 374 PRO D N 1
ATOM 13234 C CA . PRO D 1 374 ? 175.889 431.344 34.844 1.00 19.70 374 PRO D CA 1
ATOM 13235 C C . PRO D 1 374 ? 176.330 431.331 36.298 1.00 18.80 374 PRO D C 1
ATOM 13236 O O . PRO D 1 374 ? 177.512 431.199 36.623 1.00 18.32 374 PRO D O 1
ATOM 13240 N N . ASN D 1 375 ? 175.348 431.521 37.172 1.00 21.46 375 ASN D N 1
ATOM 13241 C CA . ASN D 1 375 ? 175.487 431.348 38.617 1.00 22.44 375 ASN D CA 1
ATOM 13242 C C . ASN D 1 375 ? 176.278 432.441 39.329 1.00 21.99 375 ASN D C 1
ATOM 13243 O O . ASN D 1 375 ? 176.901 432.170 40.362 1.00 21.47 375 ASN D O 1
ATOM 13248 N N . ARG D 1 376 ? 176.156 433.668 38.838 1.00 21.86 376 ARG D N 1
ATOM 13249 C CA . ARG D 1 376 ? 176.689 434.801 39.589 1.00 22.57 376 ARG D CA 1
ATOM 13250 C C . ARG D 1 376 ? 176.087 434.877 40.982 1.00 27.61 376 ARG D C 1
ATOM 13251 O O . ARG D 1 376 ? 176.770 435.242 41.945 1.00 26.06 376 ARG D O 1
ATOM 13259 N N . GLN D 1 377 ? 174.821 434.493 41.125 1.00 25.75 377 GLN D N 1
ATOM 13260 C CA . GLN D 1 377 ? 174.182 434.621 42.433 1.00 27.15 377 GLN D CA 1
ATOM 13261 C C . GLN D 1 377 ? 174.559 433.533 43.424 1.00 27.97 377 GLN D C 1
ATOM 13262 O O . GLN D 1 377 ? 174.101 433.597 44.566 1.00 30.48 377 GLN D O 1
ATOM 13268 N N . SER D 1 378 ? 175.366 432.522 43.051 1.00 25.10 378 SER D N 1
ATOM 13269 C CA . SER D 1 378 ? 175.802 431.559 44.034 1.00 24.94 378 SER D CA 1
ATOM 13270 C C . SER D 1 378 ? 177.186 431.988 44.463 1.00 25.26 378 SER D C 1
ATOM 13271 O O . SER D 1 378 ? 178.066 432.088 43.601 1.00 29.76 378 SER D O 1
ATOM 13274 N N . PRO D 1 379 ? 177.436 432.251 45.719 1.00 24.25 379 PRO D N 1
ATOM 13275 C CA . PRO D 1 379 ? 178.745 432.819 46.089 1.00 25.91 379 PRO D CA 1
ATOM 13276 C C . PRO D 1 379 ? 179.829 431.781 46.354 1.00 25.88 379 PRO D C 1
ATOM 13277 O O . PRO D 1 379 ? 181.011 432.074 46.169 1.00 23.64 379 PRO D O 1
ATOM 13281 N N . PHE D 1 380 ? 179.495 430.555 46.736 1.00 22.14 380 PHE D N 1
ATOM 13282 C CA . PHE D 1 380 ? 180.510 429.567 47.063 1.00 20.87 380 PHE D CA 1
ATOM 13283 C C . PHE D 1 380 ? 180.807 428.712 45.840 1.00 23.76 380 PHE D C 1
ATOM 13284 O O . PHE D 1 380 ? 179.890 428.355 45.082 1.00 22.37 380 PHE D O 1
ATOM 13292 N N . VAL D 1 381 ? 182.089 428.391 45.652 1.00 17.41 381 VAL D N 1
ATOM 13293 C CA . VAL D 1 381 ? 182.519 427.345 44.729 1.00 20.46 381 VAL D CA 1
ATOM 13294 C C . VAL D 1 381 ? 183.292 426.316 45.527 1.00 22.19 381 VAL D C 1
ATOM 13295 O O . VAL D 1 381 ? 184.192 426.658 46.310 1.00 24.62 381 VAL D O 1
ATOM 13299 N N . THR D 1 382 ? 182.978 425.039 45.320 1.00 20.47 382 THR D N 1
ATOM 13300 C CA . THR D 1 382 ? 183.804 423.983 45.872 1.00 21.11 382 THR D CA 1
ATOM 13301 C C . THR D 1 382 ? 184.422 423.200 44.720 1.00 23.28 382 THR D C 1
ATOM 13302 O O . THR D 1 382 ? 183.720 422.840 43.764 1.00 21.79 382 THR D O 1
ATOM 13306 N N . ASN D 1 383 ? 185.743 423.033 44.759 1.00 20.46 383 ASN D N 1
ATOM 13307 C CA . ASN D 1 383 ? 186.456 422.317 43.698 1.00 20.32 383 ASN D CA 1
ATOM 13308 C C . ASN D 1 383 ? 187.251 421.175 44.306 1.00 19.33 383 ASN D C 1
ATOM 13309 O O . ASN D 1 383 ? 188.179 421.405 45.080 1.00 21.26 383 ASN D O 1
ATOM 13314 N N . LEU D 1 384 ? 186.869 419.930 43.995 1.00 17.65 384 LEU D N 1
ATOM 13315 C CA . LEU D 1 384 ? 187.645 418.775 44.417 1.00 18.41 384 LEU D CA 1
ATOM 13316 C C . LEU D 1 384 ? 188.688 418.521 43.343 1.00 19.54 384 LEU D C 1
ATOM 13317 O O . LEU D 1 384 ? 188.420 417.888 42.308 1.00 19.63 384 LEU D O 1
ATOM 13322 N N . ALA D 1 385 ? 189.876 419.097 43.548 1.00 18.73 385 ALA D N 1
ATOM 13323 C CA . ALA D 1 385 ? 190.900 419.165 42.511 1.00 17.93 385 ALA D CA 1
ATOM 13324 C C . ALA D 1 385 ? 191.978 418.145 42.824 1.00 20.04 385 ALA D C 1
ATOM 13325 O O . ALA D 1 385 ? 193.007 418.448 43.434 1.00 18.49 385 ALA D O 1
ATOM 13327 N N . ALA D 1 386 ? 191.753 416.906 42.394 1.00 17.44 386 ALA D N 1
ATOM 13328 C CA . ALA D 1 386 ? 192.766 415.894 42.594 1.00 17.07 386 ALA D CA 1
ATOM 13329 C C . ALA D 1 386 ? 193.925 416.097 41.626 1.00 16.35 386 ALA D C 1
ATOM 13330 O O . ALA D 1 386 ? 193.727 416.408 40.448 1.00 18.13 386 ALA D O 1
ATOM 13332 N N . ALA D 1 387 ? 195.132 415.843 42.109 1.00 16.85 387 ALA D N 1
ATOM 13333 C CA . ALA D 1 387 ? 196.304 415.991 41.263 1.00 18.37 387 ALA D CA 1
ATOM 13334 C C . ALA D 1 387 ? 197.402 415.103 41.815 1.00 18.12 387 ALA D C 1
ATOM 13335 O O . ALA D 1 387 ? 197.560 414.971 43.038 1.00 20.29 387 ALA D O 1
ATOM 13337 N N . TRP D 1 388 ? 198.142 414.465 40.916 1.00 17.93 388 TRP D N 1
ATOM 13338 C CA . TRP D 1 388 ? 199.074 413.427 41.328 1.00 18.56 388 TRP D CA 1
ATOM 13339 C C . TRP D 1 388 ? 200.089 413.207 40.215 1.00 20.50 388 TRP D C 1
ATOM 13340 O O . TRP D 1 388 ? 200.033 413.866 39.174 1.00 20.00 388 TRP D O 1
ATOM 13351 N N . MET D 1 389 ? 201.032 412.282 40.446 1.00 20.23 389 MET D N 1
ATOM 13352 C CA . MET D 1 389 ? 202.127 412.004 39.521 1.00 20.50 389 MET D CA 1
ATOM 13353 C C . MET D 1 389 ? 202.038 410.636 38.852 1.00 21.83 389 MET D C 1
ATOM 13354 O O . MET D 1 389 ? 202.158 410.548 37.634 1.00 21.03 389 MET D O 1
ATOM 13359 N N . ASP D 1 390 ? 201.731 409.580 39.611 1.00 22.61 390 ASP D N 1
ATOM 13360 C CA . ASP D 1 390 ? 201.943 408.199 39.168 1.00 26.81 390 ASP D CA 1
ATOM 13361 C C . ASP D 1 390 ? 200.746 407.728 38.350 1.00 21.50 390 ASP D C 1
ATOM 13362 O O . ASP D 1 390 ? 199.641 407.648 38.897 1.00 21.07 390 ASP D O 1
ATOM 13367 N N . PRO D 1 391 ? 200.913 407.396 37.064 1.00 22.38 391 PRO D N 1
ATOM 13368 C CA . PRO D 1 391 ? 199.765 406.943 36.253 1.00 25.40 391 PRO D CA 1
ATOM 13369 C C . PRO D 1 391 ? 199.122 405.656 36.736 1.00 25.73 391 PRO D C 1
ATOM 13370 O O . PRO D 1 391 ? 197.946 405.412 36.432 1.00 29.71 391 PRO D O 1
ATOM 13374 N N . THR D 1 392 ? 199.824 404.849 37.520 1.00 24.15 392 THR D N 1
ATOM 13375 C CA . THR D 1 392 ? 199.161 403.658 38.042 1.00 25.87 392 THR D CA 1
ATOM 13376 C C . THR D 1 392 ? 198.248 403.970 39.218 1.00 25.69 392 THR D C 1
ATOM 13377 O O . THR D 1 392 ? 197.568 403.071 39.707 1.00 28.18 392 THR D O 1
ATOM 13381 N N . GLU D 1 393 ? 198.186 405.219 39.665 1.00 23.99 393 GLU D N 1
ATOM 13382 C CA . GLU D 1 393 ? 197.349 405.627 40.789 1.00 25.09 393 GLU D CA 1
ATOM 13383 C C . GLU D 1 393 ? 196.113 406.424 40.379 1.00 19.07 393 GLU D C 1
ATOM 13384 O O . GLU D 1 393 ? 195.433 406.941 41.259 1.00 21.35 393 GLU D O 1
ATOM 13390 N N . ASP D 1 394 ? 195.799 406.525 39.083 1.00 18.19 394 ASP D N 1
ATOM 13391 C CA . ASP D 1 394 ? 194.701 407.377 38.639 1.00 18.82 394 ASP D CA 1
ATOM 13392 C C . ASP D 1 394 ? 193.396 407.069 39.384 1.00 18.75 394 ASP D C 1
ATOM 13393 O O . ASP D 1 394 ? 192.637 407.978 39.752 1.00 19.91 394 ASP D O 1
ATOM 13398 N N . ALA D 1 395 ? 193.093 405.786 39.565 1.00 21.24 395 ALA D N 1
ATOM 13399 C CA . ALA D 1 395 ? 191.770 405.437 40.055 1.00 20.04 395 ALA D CA 1
ATOM 13400 C C . ALA D 1 395 ? 191.542 405.908 41.483 1.00 16.86 395 ALA D C 1
ATOM 13401 O O . ALA D 1 395 ? 190.440 406.348 41.807 1.00 17.82 395 ALA D O 1
ATOM 13403 N N . ARG D 1 396 ? 192.556 405.841 42.352 1.00 19.68 396 ARG D N 1
ATOM 13404 C CA . ARG D 1 396 ? 192.309 406.238 43.730 1.00 20.01 396 ARG D CA 1
ATOM 13405 C C . ARG D 1 396 ? 192.079 407.736 43.851 1.00 20.29 396 ARG D C 1
ATOM 13406 O O . ARG D 1 396 ? 191.271 408.186 44.663 1.00 19.96 396 ARG D O 1
ATOM 13414 N N . HIS D 1 397 ? 192.777 408.538 43.043 1.00 21.42 397 HIS D N 1
ATOM 13415 C CA . HIS D 1 397 ? 192.573 409.977 43.117 1.00 18.19 397 HIS D CA 1
ATOM 13416 C C . HIS D 1 397 ? 191.289 410.400 42.444 1.00 18.21 397 HIS D C 1
ATOM 13417 O O . HIS D 1 397 ? 190.592 411.289 42.941 1.00 20.47 397 HIS D O 1
ATOM 13424 N N . THR D 1 398 ? 190.953 409.771 41.310 1.00 18.25 398 THR D N 1
ATOM 13425 C CA . THR D 1 398 ? 189.683 410.048 40.673 1.00 18.60 398 THR D CA 1
ATOM 13426 C C . THR D 1 398 ? 188.530 409.711 41.611 1.00 18.72 398 THR D C 1
ATOM 13427 O O . THR D 1 398 ? 187.576 410.482 41.739 1.00 18.11 398 THR D O 1
ATOM 13431 N N . ALA D 1 399 ? 188.631 408.570 42.298 1.00 17.92 399 ALA D N 1
ATOM 13432 C CA . ALA D 1 399 ? 187.555 408.149 43.194 1.00 19.83 399 ALA D CA 1
ATOM 13433 C C . ALA D 1 399 ? 187.382 409.118 44.356 1.00 18.30 399 ALA D C 1
ATOM 13434 O O . ALA D 1 399 ? 186.261 409.372 44.792 1.00 19.21 399 ALA D O 1
ATOM 13436 N N . TRP D 1 400 ? 188.488 409.688 44.866 1.00 18.78 400 TRP D N 1
ATOM 13437 C CA . TRP D 1 400 ? 188.352 410.676 45.931 1.00 19.63 400 TRP D CA 1
ATOM 13438 C C . TRP D 1 400 ? 187.497 411.852 45.478 1.00 20.08 400 TRP D C 1
ATOM 13439 O O . TRP D 1 400 ? 186.594 412.306 46.199 1.00 20.56 400 TRP D O 1
ATOM 13450 N N . ALA D 1 401 ? 187.776 412.397 44.289 1.00 17.24 401 ALA D N 1
ATOM 13451 C CA . ALA D 1 401 ? 187.012 413.553 43.869 1.00 18.73 401 ALA D CA 1
ATOM 13452 C C . ALA D 1 401 ? 185.557 413.175 43.555 1.00 17.15 401 ALA D C 1
ATOM 13453 O O . ALA D 1 401 ? 184.629 413.915 43.902 1.00 19.89 401 ALA D O 1
ATOM 13455 N N . ARG D 1 402 ? 185.364 412.036 42.872 1.00 18.28 402 ARG D N 1
ATOM 13456 C CA . ARG D 1 402 ? 184.019 411.619 42.465 1.00 19.36 402 ARG D CA 1
ATOM 13457 C C . ARG D 1 402 ? 183.123 411.382 43.675 1.00 20.29 402 ARG D C 1
ATOM 13458 O O . ARG D 1 402 ? 181.975 411.849 43.712 1.00 19.13 402 ARG D O 1
ATOM 13466 N N . GLU D 1 403 ? 183.649 410.722 44.688 1.00 21.89 403 GLU D N 1
ATOM 13467 C CA . GLU D 1 403 ? 182.815 410.405 45.833 1.00 21.74 403 GLU D CA 1
ATOM 13468 C C . GLU D 1 403 ? 182.637 411.602 46.756 1.00 21.26 403 GLU D C 1
ATOM 13469 O O . GLU D 1 403 ? 181.586 411.746 47.379 1.00 22.05 403 GLU D O 1
ATOM 13475 N N . GLY D 1 404 ? 183.602 412.529 46.814 1.00 21.19 404 GLY D N 1
ATOM 13476 C CA . GLY D 1 404 ? 183.343 413.750 47.559 1.00 21.40 404 GLY D CA 1
ATOM 13477 C C . GLY D 1 404 ? 182.293 414.627 46.898 1.00 20.78 404 GLY D C 1
ATOM 13478 O O . GLY D 1 404 ? 181.419 415.197 47.572 1.00 22.73 404 GLY D O 1
ATOM 13479 N N . TYR D 1 405 ? 182.312 414.701 45.568 1.00 17.94 405 TYR D N 1
ATOM 13480 C CA . TYR D 1 405 ? 181.287 415.430 44.854 1.00 20.60 405 TYR D CA 1
ATOM 13481 C C . TYR D 1 405 ? 179.918 414.803 45.108 1.00 18.59 405 TYR D C 1
ATOM 13482 O O . TYR D 1 405 ? 178.933 415.501 45.389 1.00 20.18 405 TYR D O 1
ATOM 13491 N N . ARG D 1 406 ? 179.844 413.480 44.952 1.00 20.71 406 ARG D N 1
ATOM 13492 C CA . ARG D 1 406 ? 178.585 412.772 45.166 1.00 20.71 406 ARG D CA 1
ATOM 13493 C C . ARG D 1 406 ? 178.061 412.961 46.588 1.00 24.21 406 ARG D C 1
ATOM 13494 O O . ARG D 1 406 ? 176.846 413.111 46.786 1.00 22.62 406 ARG D O 1
ATOM 13502 N N . ALA D 1 407 ? 178.951 412.982 47.587 1.00 21.24 407 ALA D N 1
ATOM 13503 C CA . ALA D 1 407 ? 178.507 413.198 48.964 1.00 24.42 407 ALA D CA 1
ATOM 13504 C C . ALA D 1 407 ? 177.946 414.605 49.164 1.00 24.37 407 ALA D C 1
ATOM 13505 O O . ALA D 1 407 ? 177.050 414.813 50.001 1.00 25.93 407 ALA D O 1
ATOM 13507 N N . LEU D 1 408 ? 178.419 415.581 48.388 1.00 23.54 408 LEU D N 1
ATOM 13508 C CA . LEU D 1 408 ? 177.963 416.971 48.483 1.00 23.46 408 LEU D CA 1
ATOM 13509 C C . LEU D 1 408 ? 176.848 417.300 47.513 1.00 21.45 408 LEU D C 1
ATOM 13510 O O . LEU D 1 408 ? 176.441 418.461 47.411 1.00 23.06 408 LEU D O 1
ATOM 13515 N N . ALA D 1 409 ? 176.315 416.301 46.799 1.00 22.42 409 ALA D N 1
ATOM 13516 C CA . ALA D 1 409 ? 175.400 416.572 45.689 1.00 23.68 409 ALA D CA 1
ATOM 13517 C C . ALA D 1 409 ? 174.129 417.298 46.116 1.00 24.27 409 ALA D C 1
ATOM 13518 O O . ALA D 1 409 ? 173.543 418.021 45.305 1.00 23.12 409 ALA D O 1
ATOM 13520 N N . GLY D 1 410 ? 173.669 417.091 47.353 1.00 24.55 410 GLY D N 1
ATOM 13521 C CA . GLY D 1 410 ? 172.492 417.795 47.842 1.00 24.94 410 GLY D CA 1
ATOM 13522 C C . GLY D 1 410 ? 172.687 419.290 48.004 1.00 25.28 410 GLY D C 1
ATOM 13523 O O . GLY D 1 410 ? 171.707 420.044 48.077 1.00 23.75 410 GLY D O 1
ATOM 13524 N N . HIS D 1 411 ? 173.932 419.729 48.020 1.00 21.37 411 HIS D N 1
ATOM 13525 C CA . HIS D 1 411 ? 174.239 421.138 48.200 1.00 23.80 411 HIS D CA 1
ATOM 13526 C C . HIS D 1 411 ? 174.766 421.842 46.971 1.00 24.40 411 HIS D C 1
ATOM 13527 O O . HIS D 1 411 ? 174.731 423.036 46.901 1.00 24.42 411 HIS D O 1
ATOM 13534 N N . LEU D 1 412 ? 175.286 421.071 46.035 1.00 20.95 412 LEU D N 1
ATOM 13535 C CA . LEU D 1 412 ? 175.902 421.603 44.832 1.00 22.58 412 LEU D CA 1
ATOM 13536 C C . LEU D 1 412 ? 174.989 421.789 43.675 1.00 20.96 412 LEU D C 1
ATOM 13537 O O . LEU D 1 412 ? 174.197 420.952 43.398 1.00 22.91 412 LEU D O 1
ATOM 13542 N N . SER D 1 413 ? 175.127 422.895 42.996 1.00 19.48 413 SER D N 1
ATOM 13543 C CA . SER D 1 413 ? 174.373 423.157 41.805 1.00 21.72 413 SER D CA 1
ATOM 13544 C C . SER D 1 413 ? 175.272 423.808 40.781 1.00 22.97 413 SER D C 1
ATOM 13545 O O . SER D 1 413 ? 176.321 424.297 41.110 1.00 24.32 413 SER D O 1
ATOM 13548 N N . GLY D 1 414 ? 174.841 423.788 39.543 1.00 22.31 414 GLY D N 1
ATOM 13549 C CA . GLY D 1 414 ? 175.553 424.397 38.452 1.00 23.30 414 GLY D CA 1
ATOM 13550 C C . GLY D 1 414 ? 176.943 423.824 38.359 1.00 23.71 414 GLY D C 1
ATOM 13551 O O . GLY D 1 414 ? 177.217 422.698 38.783 1.00 22.47 414 GLY D O 1
ATOM 13552 N N . GLY D 1 415 ? 177.845 424.616 37.797 1.00 19.89 415 GLY D N 1
ATOM 13553 C CA . GLY D 1 415 ? 179.222 424.189 37.634 1.00 21.50 415 GLY D CA 1
ATOM 13554 C C . GLY D 1 415 ? 179.941 425.164 36.732 1.00 19.53 415 GLY D C 1
ATOM 13555 O O . GLY D 1 415 ? 179.396 425.616 35.729 1.00 22.78 415 GLY D O 1
ATOM 13556 N N . TYR D 1 416 ? 181.163 425.543 37.113 1.00 19.97 416 TYR D N 1
ATOM 13557 C CA . TYR D 1 416 ? 181.978 426.404 36.274 1.00 18.26 416 TYR D CA 1
ATOM 13558 C C . TYR D 1 416 ? 182.502 425.594 35.087 1.00 16.21 416 TYR D C 1
ATOM 13559 O O . TYR D 1 416 ? 183.161 424.561 35.272 1.00 17.51 416 TYR D O 1
ATOM 13568 N N . VAL D 1 417 ? 182.237 426.072 33.867 1.00 15.62 417 VAL D N 1
ATOM 13569 C CA . VAL D 1 417 ? 182.646 425.262 32.714 1.00 17.43 417 VAL D CA 1
ATOM 13570 C C . VAL D 1 417 ? 184.149 425.045 32.720 1.00 15.88 417 VAL D C 1
ATOM 13571 O O . VAL D 1 417 ? 184.638 424.010 32.247 1.00 17.05 417 VAL D O 1
ATOM 13575 N N . ASN D 1 418 ? 184.906 425.967 33.311 1.00 15.05 418 ASN D N 1
ATOM 13576 C CA . ASN D 1 418 ? 186.353 425.850 33.310 1.00 14.78 418 ASN D CA 1
ATOM 13577 C C . ASN D 1 418 ? 186.909 424.894 34.363 1.00 15.44 418 ASN D C 1
ATOM 13578 O O . ASN D 1 418 ? 188.129 424.684 34.370 1.00 14.82 418 ASN D O 1
ATOM 13583 N N . PHE D 1 419 ? 186.075 424.276 35.220 1.00 14.77 419 PHE D N 1
ATOM 13584 C CA . PHE D 1 419 ? 186.536 423.236 36.141 1.00 15.83 419 PHE D CA 1
ATOM 13585 C C . PHE D 1 419 ? 185.996 421.844 35.792 1.00 16.85 419 PHE D C 1
ATOM 13586 O O . PHE D 1 419 ? 186.113 420.937 36.612 1.00 20.84 419 PHE D O 1
ATOM 13594 N N . MET D 1 420 ? 185.446 421.670 34.607 1.00 16.27 420 MET D N 1
ATOM 13595 C CA . MET D 1 420 ? 184.853 420.391 34.216 1.00 17.08 420 MET D CA 1
ATOM 13596 C C . MET D 1 420 ? 185.930 419.428 33.760 1.00 16.88 420 MET D C 1
ATOM 13597 O O . MET D 1 420 ? 186.915 419.811 33.120 1.00 16.50 420 MET D O 1
ATOM 13602 N N . ASN D 1 421 ? 185.722 418.161 34.060 1.00 16.78 421 ASN D N 1
ATOM 13603 C CA . ASN D 1 421 ? 186.678 417.111 33.732 1.00 16.74 421 ASN D CA 1
ATOM 13604 C C . ASN D 1 421 ? 186.323 416.450 32.394 1.00 16.29 421 ASN D C 1
ATOM 13605 O O . ASN D 1 421 ? 185.290 416.738 31.790 1.00 17.99 421 ASN D O 1
ATOM 13610 N N . PRO D 1 422 ? 187.202 415.569 31.864 1.00 17.47 422 PRO D N 1
ATOM 13611 C CA . PRO D 1 422 ? 186.952 415.016 30.522 1.00 20.95 422 PRO D CA 1
ATOM 13612 C C . PRO D 1 422 ? 185.669 414.234 30.407 1.00 21.36 422 PRO D C 1
ATOM 13613 O O . PRO D 1 422 ? 185.173 414.068 29.290 1.00 23.91 422 PRO D O 1
ATOM 13617 N N . GLY D 1 423 ? 185.129 413.722 31.505 1.00 18.80 423 GLY D N 1
ATOM 13618 C CA . GLY D 1 423 ? 183.910 412.938 31.449 1.00 22.87 423 GLY D CA 1
ATOM 13619 C C . GLY D 1 423 ? 182.645 413.714 31.737 1.00 22.25 423 GLY D C 1
ATOM 13620 O O . GLY D 1 423 ? 181.590 413.108 31.922 1.00 23.15 423 GLY D O 1
ATOM 13621 N N . GLU D 1 424 ? 182.686 415.051 31.757 1.00 20.10 424 GLU D N 1
ATOM 13622 C CA . GLU D 1 424 ? 181.534 415.849 32.158 1.00 21.92 424 GLU D CA 1
ATOM 13623 C C . GLU D 1 424 ? 180.851 416.576 31.010 1.00 19.04 424 GLU D C 1
ATOM 13624 O O . GLU D 1 424 ? 180.189 417.603 31.223 1.00 20.69 424 GLU D O 1
ATOM 13630 N N . ALA D 1 425 ? 180.956 416.069 29.781 1.00 18.14 425 ALA D N 1
ATOM 13631 C CA . ALA D 1 425 ? 180.194 416.707 28.709 1.00 21.92 425 ALA D CA 1
ATOM 13632 C C . ALA D 1 425 ? 178.705 416.801 29.048 1.00 24.11 425 ALA D C 1
ATOM 13633 O O . ALA D 1 425 ? 178.038 417.769 28.651 1.00 27.21 425 ALA D O 1
ATOM 13635 N N . ASP D 1 426 ? 178.187 415.849 29.843 1.00 20.65 426 ASP D N 1
ATOM 13636 C CA . ASP D 1 426 ? 176.773 415.805 30.211 1.00 26.48 426 ASP D CA 1
ATOM 13637 C C . ASP D 1 426 ? 176.339 416.973 31.073 1.00 24.49 426 ASP D C 1
ATOM 13638 O O . ASP D 1 426 ? 175.136 417.175 31.247 1.00 22.94 426 ASP D O 1
ATOM 13643 N N . ARG D 1 427 ? 177.280 417.736 31.632 1.00 21.74 427 ARG D N 1
ATOM 13644 C CA . ARG D 1 427 ? 176.937 418.723 32.646 1.00 23.78 427 ARG D CA 1
ATOM 13645 C C . ARG D 1 427 ? 176.626 420.092 32.059 1.00 21.54 427 ARG D C 1
ATOM 13646 O O . ARG D 1 427 ? 176.273 421.013 32.809 1.00 24.62 427 ARG D O 1
ATOM 13654 N N . THR D 1 428 ? 176.705 420.240 30.737 1.00 19.88 428 THR D N 1
ATOM 13655 C CA . THR D 1 428 ? 176.650 421.570 30.143 1.00 20.66 428 THR D CA 1
ATOM 13656 C C . THR D 1 428 ? 175.312 422.233 30.400 1.00 22.53 428 THR D C 1
ATOM 13657 O O . THR D 1 428 ? 175.249 423.402 30.801 1.00 20.10 428 THR D O 1
ATOM 13661 N N . ARG D 1 429 ? 174.210 421.512 30.169 1.00 21.88 429 ARG D N 1
ATOM 13662 C CA . ARG D 1 429 ? 172.906 422.135 30.308 1.00 22.42 429 ARG D CA 1
ATOM 13663 C C . ARG D 1 429 ? 172.654 422.595 31.738 1.00 21.99 429 ARG D C 1
ATOM 13664 O O . ARG D 1 429 ? 172.100 423.685 31.946 1.00 22.52 429 ARG D O 1
ATOM 13672 N N . GLU D 1 430 ? 172.999 421.775 32.730 1.00 23.35 430 GLU D N 1
ATOM 13673 C CA . GLU D 1 430 ? 172.756 422.171 34.113 1.00 25.90 430 GLU D CA 1
ATOM 13674 C C . GLU D 1 430 ? 173.679 423.317 34.502 1.00 24.48 430 GLU D C 1
ATOM 13675 O O . GLU D 1 430 ? 173.303 424.169 35.312 1.00 25.01 430 GLU D O 1
ATOM 13681 N N . ALA D 1 431 ? 174.877 423.360 33.924 1.00 24.62 431 ALA D N 1
ATOM 13682 C CA . ALA D 1 431 ? 175.830 424.403 34.270 1.00 21.98 431 ALA D CA 1
ATOM 13683 C C . ALA D 1 431 ? 175.310 425.762 33.839 1.00 21.61 431 ALA D C 1
ATOM 13684 O O . ALA D 1 431 ? 175.356 426.717 34.618 1.00 21.72 431 ALA D O 1
ATOM 13686 N N . TYR D 1 432 ? 174.836 425.864 32.598 1.00 19.33 432 TYR D N 1
ATOM 13687 C CA . TYR D 1 432 ? 174.335 427.125 32.066 1.00 20.09 432 TYR D CA 1
ATOM 13688 C C . TYR D 1 432 ? 172.913 427.424 32.497 1.00 23.47 432 TYR D C 1
ATOM 13689 O O . TYR D 1 432 ? 172.560 428.598 32.614 1.00 22.27 432 TYR D O 1
ATOM 13698 N N . GLY D 1 433 ? 172.094 426.396 32.710 1.00 24.11 433 GLY D N 1
ATOM 13699 C CA . GLY D 1 433 ? 170.661 426.601 32.845 1.00 24.99 433 GLY D CA 1
ATOM 13700 C C . GLY D 1 433 ? 169.970 426.729 31.506 1.00 28.52 433 GLY D C 1
ATOM 13701 O O . GLY D 1 433 ? 170.566 427.025 30.476 1.00 25.27 433 GLY D O 1
ATOM 13702 N N . ALA D 1 434 ? 168.645 426.528 31.518 1.00 30.89 434 ALA D N 1
ATOM 13703 C CA . ALA D 1 434 ? 167.947 426.402 30.241 1.00 33.11 434 ALA D CA 1
ATOM 13704 C C . ALA D 1 434 ? 167.926 427.708 29.441 1.00 27.38 434 ALA D C 1
ATOM 13705 O O . ALA D 1 434 ? 168.172 427.700 28.241 1.00 32.84 434 ALA D O 1
ATOM 13707 N N . ALA D 1 435 ? 167.658 428.851 30.061 1.00 30.74 435 ALA D N 1
ATOM 13708 C CA . ALA D 1 435 ? 167.591 430.070 29.250 1.00 33.10 435 ALA D CA 1
ATOM 13709 C C . ALA D 1 435 ? 168.936 430.401 28.620 1.00 29.62 435 ALA D C 1
ATOM 13710 O O . ALA D 1 435 ? 169.008 430.738 27.430 1.00 31.34 435 ALA D O 1
ATOM 13712 N N . LYS D 1 436 ? 170.009 430.328 29.411 1.00 31.41 436 LYS D N 1
ATOM 13713 C CA . LYS D 1 436 ? 171.323 430.615 28.862 1.00 28.95 436 LYS D CA 1
ATOM 13714 C C . LYS D 1 436 ? 171.685 429.613 27.777 1.00 25.46 436 LYS D C 1
ATOM 13715 O O . LYS D 1 436 ? 172.124 430.003 26.691 1.00 25.97 436 LYS D O 1
ATOM 13721 N N . PHE D 1 437 ? 171.443 428.330 27.997 1.00 25.32 437 PHE D N 1
ATOM 13722 C CA . PHE D 1 437 ? 171.756 427.319 26.992 1.00 26.25 437 PHE D CA 1
ATOM 13723 C C . PHE D 1 437 ? 171.036 427.569 25.680 1.00 26.37 437 PHE D C 1
ATOM 13724 O O . PHE D 1 437 ? 171.604 427.465 24.645 1.00 25.51 437 PHE D O 1
ATOM 13732 N N . GLU D 1 438 ? 169.756 427.913 25.747 1.00 30.20 438 GLU D N 1
ATOM 13733 C CA . GLU D 1 438 ? 169.001 428.169 24.535 1.00 32.44 438 GLU D CA 1
ATOM 13734 C C . GLU D 1 438 ? 169.565 429.341 23.768 1.00 27.22 438 GLU D C 1
ATOM 13735 O O . GLU D 1 438 ? 169.748 429.251 22.600 1.00 28.57 438 GLU D O 1
ATOM 13741 N N . ARG D 1 439 ? 169.821 430.439 24.453 1.00 28.21 439 ARG D N 1
ATOM 13742 C CA . ARG D 1 439 ? 170.380 431.597 23.791 1.00 28.61 439 ARG D CA 1
ATOM 13743 C C . ARG D 1 439 ? 171.733 431.239 23.170 1.00 25.99 439 ARG D C 1
ATOM 13744 O O . ARG D 1 439 ? 172.009 431.576 22.066 1.00 25.69 439 ARG D O 1
ATOM 13752 N N . LEU D 1 440 ? 172.548 430.489 23.896 1.00 25.14 440 LEU D N 1
ATOM 13753 C CA . LEU D 1 440 ? 173.838 430.084 23.345 1.00 25.94 440 LEU D CA 1
ATOM 13754 C C . LEU D 1 440 ? 173.671 429.248 22.081 1.00 23.19 440 LEU D C 1
ATOM 13755 O O . LEU D 1 440 ? 174.418 429.419 21.106 1.00 23.94 440 LEU D O 1
ATOM 13760 N N . GLN D 1 441 ? 172.675 428.337 22.071 1.00 26.25 441 GLN D N 1
ATOM 13761 C CA . GLN D 1 441 ? 172.452 427.495 20.899 1.00 28.29 441 GLN D CA 1
ATOM 13762 C C . GLN D 1 441 ? 172.063 428.318 19.683 1.00 25.03 441 GLN D C 1
ATOM 13763 O O . GLN D 1 441 ? 172.477 427.993 18.558 1.00 27.06 441 GLN D O 1
ATOM 13769 N N . GLY D 1 442 ? 171.313 429.404 19.905 1.00 28.87 442 GLY D N 1
ATOM 13770 C CA . GLY D 1 442 ? 170.971 430.306 18.819 1.00 30.10 442 GLY D CA 1
ATOM 13771 C C . GLY D 1 442 ? 172.170 431.071 18.299 1.00 29.15 442 GLY D C 1
ATOM 13772 O O . GLY D 1 442 ? 172.344 431.219 17.084 1.00 30.09 442 GLY D O 1
ATOM 13773 N N . VAL D 1 443 ? 173.038 431.539 19.205 1.00 27.84 443 VAL D N 1
ATOM 13774 C CA . VAL D 1 443 ? 174.282 432.154 18.748 1.00 27.72 443 VAL D CA 1
ATOM 13775 C C . VAL D 1 443 ? 175.146 431.127 18.032 1.00 25.06 443 VAL D C 1
ATOM 13776 O O . VAL D 1 443 ? 175.775 431.420 17.006 1.00 26.99 443 VAL D O 1
ATOM 13780 N N . LYS D 1 444 ? 175.143 429.880 18.526 1.00 24.98 444 LYS D N 1
ATOM 13781 C CA . LYS D 1 444 ? 175.872 428.828 17.845 1.00 26.80 444 LYS D CA 1
ATOM 13782 C C . LYS D 1 444 ? 175.307 428.584 16.452 1.00 26.87 444 LYS D C 1
ATOM 13783 O O . LYS D 1 444 ? 176.065 428.410 15.492 1.00 27.44 444 LYS D O 1
ATOM 13789 N N . ALA D 1 445 ? 173.969 428.596 16.323 1.00 30.39 445 ALA D N 1
ATOM 13790 C CA . ALA D 1 445 ? 173.352 428.374 15.018 1.00 32.12 445 ALA D CA 1
ATOM 13791 C C . ALA D 1 445 ? 173.775 429.443 14.016 1.00 29.36 445 ALA D C 1
ATOM 13792 O O . ALA D 1 445 ? 174.005 429.139 12.840 1.00 33.15 445 ALA D O 1
ATOM 13794 N N . LYS D 1 446 ? 173.955 430.690 14.477 1.00 30.74 446 LYS D N 1
ATOM 13795 C CA . LYS D 1 446 ? 174.386 431.759 13.578 1.00 32.42 446 LYS D CA 1
ATOM 13796 C C . LYS D 1 446 ? 175.863 431.651 13.220 1.00 30.69 446 LYS D C 1
ATOM 13797 O O . LYS D 1 446 ? 176.240 431.791 12.049 1.00 33.62 446 LYS D O 1
ATOM 13803 N N . TYR D 1 447 ? 176.732 431.449 14.224 1.00 30.04 447 TYR D N 1
ATOM 13804 C CA . TYR D 1 447 ? 178.167 431.608 14.008 1.00 29.83 447 TYR D CA 1
ATOM 13805 C C . TYR D 1 447 ? 178.934 430.307 13.838 1.00 26.64 447 TYR D C 1
ATOM 13806 O O . TYR D 1 447 ? 179.991 430.315 13.208 1.00 28.57 447 TYR D O 1
ATOM 13815 N N . ASP D 1 448 ? 178.424 429.182 14.347 1.00 27.83 448 ASP D N 1
ATOM 13816 C CA . ASP D 1 448 ? 179.078 427.885 14.163 1.00 28.41 448 ASP D CA 1
ATOM 13817 C C . ASP D 1 448 ? 178.038 426.798 13.900 1.00 29.67 448 ASP D C 1
ATOM 13818 O O . ASP D 1 448 ? 177.930 425.824 14.648 1.00 29.25 448 ASP D O 1
ATOM 13823 N N . PRO D 1 449 ? 177.289 426.917 12.802 1.00 30.32 449 PRO D N 1
ATOM 13824 C CA . PRO D 1 449 ? 176.201 425.951 12.548 1.00 30.31 449 PRO D CA 1
ATOM 13825 C C . PRO D 1 449 ? 176.672 424.533 12.274 1.00 31.66 449 PRO D C 1
ATOM 13826 O O . PRO D 1 449 ? 175.892 423.594 12.495 1.00 31.60 449 PRO D O 1
ATOM 13830 N N . THR D 1 450 ? 177.901 424.332 11.811 1.00 30.19 450 THR D N 1
ATOM 13831 C CA . THR D 1 450 ? 178.420 422.982 11.635 1.00 29.86 450 THR D CA 1
ATOM 13832 C C . THR D 1 450 ? 179.103 422.430 12.879 1.00 31.19 450 THR D C 1
ATOM 13833 O O . THR D 1 450 ? 179.693 421.354 12.800 1.00 30.31 450 THR D O 1
ATOM 13837 N N . ASN D 1 451 ? 179.041 423.137 14.010 1.00 29.41 451 ASN D N 1
ATOM 13838 C CA . ASN D 1 451 ? 179.769 422.746 15.223 1.00 27.50 451 ASN D CA 1
ATOM 13839 C C . ASN D 1 451 ? 181.235 422.427 14.926 1.00 27.76 451 ASN D C 1
ATOM 13840 O O . ASN D 1 451 ? 181.775 421.402 15.349 1.00 24.99 451 ASN D O 1
ATOM 13845 N N . LEU D 1 452 ? 181.894 423.330 14.185 1.00 27.08 452 LEU D N 1
ATOM 13846 C CA . LEU D 1 452 ? 183.311 423.124 13.901 1.00 26.33 452 LEU D CA 1
ATOM 13847 C C . LEU D 1 452 ? 184.159 423.234 15.168 1.00 24.02 452 LEU D C 1
ATOM 13848 O O . LEU D 1 452 ? 185.206 422.603 15.272 1.00 22.93 452 LEU D O 1
ATOM 13853 N N . PHE D 1 453 ? 183.696 423.986 16.147 1.00 22.18 453 PHE D N 1
ATOM 13854 C CA . PHE D 1 453 ? 184.437 424.177 17.393 1.00 23.89 453 PHE D CA 1
ATOM 13855 C C . PHE D 1 453 ? 183.697 423.409 18.478 1.00 22.43 453 PHE D C 1
ATOM 13856 O O . PHE D 1 453 ? 182.794 423.928 19.121 1.00 21.61 453 PHE D O 1
ATOM 13864 N N . ARG D 1 454 ? 184.100 422.146 18.677 1.00 22.19 454 ARG D N 1
ATOM 13865 C CA . ARG D 1 454 ? 183.395 421.263 19.594 1.00 23.01 454 ARG D CA 1
ATOM 13866 C C . ARG D 1 454 ? 184.286 420.666 20.675 1.00 22.41 454 ARG D C 1
ATOM 13867 O O . ARG D 1 454 ? 183.796 419.894 21.508 1.00 21.83 454 ARG D O 1
ATOM 13875 N N . LEU D 1 455 ? 185.571 421.014 20.701 1.00 18.31 455 LEU D N 1
ATOM 13876 C CA . LEU D 1 455 ? 186.451 420.645 21.807 1.00 19.77 455 LEU D CA 1
ATOM 13877 C C . LEU D 1 455 ? 186.453 421.803 22.807 1.00 20.41 455 LEU D C 1
ATOM 13878 O O . LEU D 1 455 ? 187.358 422.642 22.867 1.00 20.21 455 LEU D O 1
ATOM 13883 N N . ASN D 1 456 ? 185.409 421.820 23.608 1.00 19.41 456 ASN D N 1
ATOM 13884 C CA . ASN D 1 456 ? 185.083 422.813 24.621 1.00 17.65 456 ASN D CA 1
ATOM 13885 C C . ASN D 1 456 ? 183.919 422.228 25.402 1.00 21.19 456 ASN D C 1
ATOM 13886 O O . ASN D 1 456 ? 183.461 421.099 25.121 1.00 19.36 456 ASN D O 1
ATOM 13891 N N . GLN D 1 457 ? 183.418 422.960 26.385 1.00 20.10 457 GLN D N 1
ATOM 13892 C CA . GLN D 1 457 ? 182.179 422.548 27.023 1.00 20.08 457 GLN D CA 1
ATOM 13893 C C . GLN D 1 457 ? 181.077 422.906 26.025 1.00 21.94 457 GLN D C 1
ATOM 13894 O O . GLN D 1 457 ? 180.628 424.045 25.942 1.00 21.31 457 GLN D O 1
ATOM 13900 N N . ASN D 1 458 ? 180.650 421.916 25.240 1.00 21.93 458 ASN D N 1
ATOM 13901 C CA . ASN D 1 458 ? 180.128 422.182 23.908 1.00 20.62 458 ASN D CA 1
ATOM 13902 C C . ASN D 1 458 ? 178.653 422.529 23.927 1.00 23.75 458 ASN D C 1
ATOM 13903 O O . ASN D 1 458 ? 177.867 421.906 24.641 1.00 23.84 458 ASN D O 1
ATOM 13908 N N . ILE D 1 459 ? 178.293 423.571 23.183 1.00 21.51 459 ILE D N 1
ATOM 13909 C CA . ILE D 1 459 ? 176.904 423.947 22.953 1.00 24.21 459 ILE D CA 1
ATOM 13910 C C . ILE D 1 459 ? 176.584 423.572 21.509 1.00 25.01 459 ILE D C 1
ATOM 13911 O O . ILE D 1 459 ? 177.078 424.212 20.582 1.00 25.47 459 ILE D O 1
ATOM 13916 N N . PRO D 1 460 ? 175.812 422.510 21.252 1.00 25.16 460 PRO D N 1
ATOM 13917 C CA . PRO D 1 460 ? 175.514 422.169 19.864 1.00 28.61 460 PRO D CA 1
ATOM 13918 C C . PRO D 1 460 ? 174.536 423.178 19.291 1.00 26.95 460 PRO D C 1
ATOM 13919 O O . PRO D 1 460 ? 173.711 423.737 20.028 1.00 28.36 460 PRO D O 1
ATOM 13923 N N . PRO D 1 461 ? 174.617 423.482 17.998 1.00 26.02 461 PRO D N 1
ATOM 13924 C CA . PRO D 1 461 ? 173.732 424.510 17.434 1.00 32.35 461 PRO D CA 1
ATOM 13925 C C . PRO D 1 461 ? 172.277 424.064 17.382 1.00 35.70 461 PRO D C 1
ATOM 13926 O O . PRO D 1 461 ? 171.943 422.886 17.552 1.00 34.90 461 PRO D O 1
ATOM 13930 N N . SER D 1 462 ? 171.422 425.072 17.215 1.00 35.16 462 SER D N 1
ATOM 13931 C CA . SER D 1 462 ? 170.012 425.007 16.768 1.00 39.90 462 SER D CA 1
ATOM 13932 C C . SER D 1 462 ? 169.091 425.659 17.788 1.00 40.86 462 SER D C 1
ATOM 13933 O O . SER D 1 462 ? 169.017 426.893 17.852 1.00 40.34 462 SER D O 1
#

InterPro domains:
  IPR006093 Oxygen oxidoreductase covalent FAD-binding site [PS00862] (45-78)
  IPR006094 FAD linked oxidase, N-terminal [PF01565] (45-179)
  IPR012951 Berberine/berberine-like [PF08031] (416-460)
  IPR016166 FAD-binding domain, PCMH-type [PS51387] (41-211)
  IPR016167 FAD-binding, type PCMH, subdomain 1 [G3DSA:3.30.43.10] (20-98)
  IPR016169 FAD-binding, type PCMH, subdomain 2 [G3DSA:3.30.465.10] (111-448)
  IPR036318 FAD-binding, type PCMH-like superfamily [SSF56176] (18-210)
  IPR050416 FAD-linked Oxidoreductases in Biosynthetic Pathways [PTHR42973] (16-460)

CATH classification: 3.30.43.10 (+2 more: 3.30.465.10, 3.40.462.20)

Foldseek 3Di:
DFDVVLVVVLVVQAPFDKDAPVDPCQQVVQAALAQVDRAHERIERAHQALSNQLSQLQSCLVGVFQEAEAALRQFQQRLQHHHHGYRDYDQNQADWDADLVQQKIKGFQNHFQLSVCVVQCVNQKDDAADQARSHGPNQQQQQFGGDLCDLPHNTQLSFWAWFWWQFSNSDTAIEGCVGVVLVSQCSRRVGCQQGRTGITMGGIDRFFWKKKKKFKFALVLQLQLVVLVQVQLVDDASQKWKKWKWFQADCDPQADNVSHRATIIIMMMIGRDDVVVGVVVVVVNQVSDDTGSMDIDGGGVSVSSNCPDPPPDSFRHKHKDKFFFQGCDSVNSVLLSVLSRVQDARPWIFIKGFRARPNLPPDQSSHQHHDSNGGIMTMRMFGHHDPVCVVVSNVSNVVSCVVCVVGGFADRQSRHYNPVLVRLCRNRDDVSLVSSLDSSCVGPQVSSPASGNYRHHD/DFDPVLVVQLVVQADFDKDAPVDPCQQVVQAALALVDRAHERIETAGQDLSNQLSVLQSQLVTVFQEAEAALRQFQQRLQHHHHGYRPYDQNQADWDADLVQQKIKGFQNHFQLSVCVVQCVNQKDAAADQARSDGPNQQQQQFGGYLCDLPHNTQLSFWAWFWWQFNNSDTAIEGCVGVVLVSQCSRRVGCQFGRTGIIMGHIDRFFWKKKKKFKFALVLLLLLVVLVQVQLVPDASQKWKKWKWFQDDCDPQADNVRHRATIIIMMMIGGDDNVVGVVVVVVNQVSDPTTSMDIDGDGVSVSSNCPDPPPDRFNHKHKDKFFFQGCDSQNSVLLSVLSRVDDARPWIFIKGFRARPHLVPDQSRHQHHDSNGGIMTMRMFGHYDVVCVVVRNVSNVVSCVSCVVRGFADRQSRDYNPVLPCLCRNRDDVSLLSSQDSSCVGPQVSSPASGNDRHHD/DFDVVLVVVLVVQADFDKDAPVDPCQQVVQAALALVDHAHERMERAHQDLSNQLSLLQSQLVGVFFEAEAALRQFQQRLQHHHHGYRDYDLNQADWDADLVQQKIKGFQNHFQLSVCVVQCVSQKDAAADQARSDGPNQQQQQFGGYDCDLPHNTQLSFWAWFFWQFSNSDTAIEGCVGVVLVSQCSRRVGCQQGRTGIIMGHIDRFFWKKKKKFKAALVLLLLLVVLVQVCLVPDASQKWKKWKWFQADCDVQADNVSHRATIIIMMMIGGDDRVVGVVVCVVSQPSDDTGSMDIDGGGVSVSSNCPDPPPDSFRHKHKDKFFFQGCDSQNSVLLSVLSRVQDARPWIFIKGFRARPLLVPDQSRHQHHDSNGGIMTMGMFGHYDPVCVVVRNVSNVVSCVSCVVRGFADRQSRHYNVVLVRLCRNRDDVSLVSSLDSSCVGPQVSSPASGNYRHHD/DFDVVLVVVLVVQADFDKDAPPDPCQQVVQQALALVDHAHERIERAHADLSNQLSLLVSQLVGVFQEAEAALRQFQQRLQHHHHGYRDYDQNQADWDADLVQQKIKGFQNHFQLSVCVVQCVNQKDDAADQARSHGPNQQQQQFGGYQCDLPQNTQLSFWAWFFWQFSNSDTAIEGCVGVPLVSQCSRRVGCQFGRTGIIMGRIDRFFWKKKKKFKAALVLLLLLVVLVQVQLVDDASQKWKKWKWFQADCDPQAPNVRHRATIIIMMMIGRDDHVVGVVVCVVSCPSDDTGSMDIDRGGVSVSSNCPDPPPDRFNHKHKDKFFFQHCDSVNSVLLSVLSRVQDARPWIFIKGFRARPNLVPPQSSHQHHDSNGGIMTMGMFGHHDVVCVVVSNVSNVVSCVVCVVGGFAGRQSRHYNPVLVRLCRNRDDVSLQSSQDSSCVGPQVSSPASGNYRHHD

B-factor: mean 24.53, std 8.98, range [11.12, 94.39]

GO terms:
  GO:0042802 identical protein binding (F, IPI)

Organism: NCBI:txid115828

Nearest PDB structures (foldseek):
  6fyd-assembly1_D  TM=1.002E+00  e=0.000E+00  Streptomyces maritimus
  6fyb-assembly1_A  TM=1.001E+00  e=5.065E-103  Streptomyces maritimus
  4xlo-assembly1_C  TM=1.000E+00  e=5.321E-102  Streptomyces maritimus
  6fye-assembly1_B-2  TM=1.001E+00  e=8.622E-101  Streptomyces maritimus
  6fyg-assembly3_C  TM=1.000E+00  e=2.321E-100  Streptomyces maritimus

Solvent-accessible surface area: 59577 Å² total; per-residue (Å²): 224,32,81,104,74,32,43,60,63,7,54,94,52,15,108,18,69,41,6,75,71,111,55,112,80,8,84,70,6,26,87,2,47,0,17,43,18,106,61,141,1,29,0,1,0,40,0,47,29,25,67,0,0,41,12,0,0,19,5,0,87,141,38,69,20,68,2,0,47,40,13,20,3,35,32,36,6,0,42,6,0,2,89,48,0,0,3,0,2,6,40,22,2,10,8,21,64,30,9,66,84,27,62,48,0,71,0,42,0,1,0,32,0,6,2,1,3,6,10,0,5,19,48,21,1,0,1,1,1,5,28,30,4,12,24,4,2,6,42,21,0,16,1,0,0,19,14,5,0,0,7,64,53,1,0,0,1,45,9,8,9,16,1,36,1,0,5,6,106,12,29,72,55,59,0,11,26,81,85,43,73,41,0,0,10,0,1,31,0,0,16,25,1,0,3,2,6,2,7,0,19,0,42,8,44,107,7,17,27,1,9,0,0,2,0,3,3,26,38,134,53,0,44,84,1,0,86,31,0,48,89,60,3,71,124,17,56,31,42,0,13,6,6,0,9,0,15,15,2,6,88,7,23,33,4,58,77,101,18,36,42,114,39,3,0,1,3,0,2,0,17,9,37,80,21,60,55,0,35,146,40,0,52,77,7,3,108,43,6,132,30,36,10,64,5,54,3,4,4,1,0,17,1,0,4,6,8,0,46,7,12,13,65,12,19,41,42,4,41,2,23,2,0,1,4,99,103,6,27,61,118,0,0,63,23,2,18,114,44,1,57,103,11,61,5,67,61,3,15,0,19,4,18,25,11,6,18,12,1,29,154,33,90,76,102,38,3,0,1,10,45,2,117,6,23,15,0,1,1,0,14,1,8,4,77,56,88,121,48,40,79,141,6,33,29,29,0,79,74,0,37,148,52,4,52,82,48,19,45,3,0,9,18,45,26,4,2,57,61,6,85,120,23,7,150,99,1,8,31,90,84,17,8,127,107,0,32,35,9,0,40,129,22,0,79,98,19,23,4,118,42,20,15,35,0,59,34,108,227,45,77,108,74,25,50,61,65,6,66,89,47,21,107,22,72,54,8,81,69,99,53,51,61,8,84,62,8,26,84,2,50,0,17,47,18,107,60,140,1,32,0,0,0,34,0,45,28,27,67,0,0,38,11,0,0,22,4,0,80,132,37,69,25,70,2,0,46,38,13,18,4,34,32,34,7,0,44,7,0,2,87,46,0,0,4,0,1,6,39,18,1,9,5,21,58,32,9,71,200,103,125,98,0,66,0,40,1,1,0,32,1,7,2,1,3,6,8,0,5,19,47,21,4,0,1,1,0,6,29,29,4,13,23,3,2,6,44,23,0,15,1,0,0,18,13,5,0,0,7,66,50,2,0,0,1,44,9,10,51,17,3,36,0,0,6,7,109,12,30,68,53,54,0,13,96,134,87,40,78,43,0,1,11,0,1,35,0,0,18,24,0,0,3,2,6,2,5,1,32,2,68,7,43,125,8,18,28,1,8,0,0,1,0,4,0,30,34,131,43,0,54,96,0,0,60,36,0,46,88,61,3,70,125,17,55,32,41,0,14,4,6,0,8,0,15,18,2,7,88,9,27,36,5,58,80,107,15,42,44,119,37,3,0,1,2,0,1,0,17,8,37,82,20,58,55,0,35,144,42,0,60,81,6,2,102,29,5,136,35,38,10,66,5,51,3,3,4,2,0,18,1,0,3,6,9,0,46,7,11,12,63,11,16,42,39,3,45,2,28,3,0,1,2,82,118,6,31,65,106,0,0,68,20,2,19,113,39,0,54,103,11,54,6,69,60,3,15,0,19,1,20,25,11,6,17,14,1,28,158,35,85,65,102,37,3,0,1,10,39,2,108,3,21,11,0,2,3,0,15,1,8,4,86,44,71,124,55,41,82,127,6,37,26,26,0,84,72,0,31,154,49,2,38,82,79,20,41,4,1,10,17,45,29,5,3,58,69,8,87,143,33,8,148,105,3,7,30,85,86,17,8,130,106,0,32,37,10,0,42,128,23,0,80,102,11,25,3,115,42,19,17,39,0,55,34,113,222,34,74,105,73,30,46,62,60,7,56,78,52,12,156,18,68,42,7,74,70,107,53,110,74,12,88,67,8,26,86,2,52,0,11,45,20,97,60,136,1,31,1,0,0,37,0,43,29,25,75,0,0,38,11,0,0,19,4,0,89,139,35,70,19,67,3,0,46,39,14,19,4,36,31,35,7,0,45,8,0,2,91,46,0,0,3,0,2,5,40,21,1,10,9,22,58,31,9,68,197,98,106,88,0,72,0,42,1,1,0,32,0,7,2,0,3,7,10,0,5,20,47,24,1,0,1,1,0,7,31,30,5,12,24,4,2,6,44,22,0,16,1,0,0,20,12,5,0,0,6,65,52,2,0,0,1,46,8,8,51,16,2,38,0,0,5,8,107,12,29,70,53,56,0,15,98,130,84,42,75,41,0,1,10,0,0,34,0,0,15,25,0,0,4,1,6,1,6,0,32,1,66,8,43,106,7,18,26,1,9,1,1,2,0,3,0,33,37,132,42,0,46,92,0,0,88,34,0,42,90,62,3,72,123,17,58,30,42,0,13,4,6,0,7,0,15,16,2,7,88,6,25,33,5,61,80,109,16,42,42,115,37,3,0,1,3,0,2,0,17,9,39,80,22,59,55,0,35,147,38,0,61,81,6,3,113,28,8,135,26,43,10,68,6,54,3,6,4,2,0,16,1,0,4,6,7,0,43,7,11,12,65,9,18,40,42,4,44,2,27,2,0,0,2,90,141,7,42,58,116,0,0,76,23,1,19,115,29,0,56,99,11,59,6,65,62,3,16,0,20,1,19,26,10,6,16,15,1,30,156,33,87,74,105,37,2,0,1,9,32,2,112,8,22,11,0,1,2,0,17,1,8,4,75,58,84,118,46,41,79,140,6,38,27,26,0,87,70,0,36,155,50,3,36,84,78,23,44,13,0,11,16,45,27,5,3,58,72,8,79,142,41,7,151,144,2,8,29,90,84,15,9,131,110,0,33,37,9,0,36,129,22,0,78,97,17,23,3,112,43,19,15,36,0,58,33,106,236,40,86,106,72,20,45,63,57,7,54,77,58,10,172,20,73,49,9,77,70,110,57,114,63,12,88,64,5,27,89,3,52,0,17,46,21,100,59,135,2,32,0,1,0,35,0,44,36,25,88,1,0,38,12,0,0,22,2,0,87,123,33,67,22,54,2,0,48,38,13,19,4,36,31,36,6,0,42,6,0,2,90,48,0,0,3,0,1,5,39,19,1,10,8,21,63,33,9,69,202,108,123,92,0,69,0,43,1,1,0,31,0,7,2,1,3,6,9,0,4,18,46,27,6,0,0,1,1,6,28,28,5,12,22,4,2,6,44,22,0,16,1,0,0,20,13,5,0,0,6,63,55,1,0,0,1,45,9,8,49,16,2,36,0,0,4,6,110,12,29,71,54,55,0,14,102,130,87,43,77,40,0,1,10,0,1,34,0,0,16,24,0,1,3,2,5,2,6,0,31,1,69,6,42,128,9,22,28,1,8,0,0,1,0,3,1,26,40,127,44,0,40,74,0,0,86,35,0,44,84,61,3,70,125,17,52,30,41,0,13,4,6,0,9,0,18,17,2,6,89,9,27,35,5,58,80,103,19,41,43,115,36,3,0,0,3,0,1,0,18,8,37,82,19,56,56,0,33,149,37,0,58,82,7,4,111,30,9,133,31,30,10,65,5,50,2,3,5,2,0,18,1,0,4,7,8,0,45,9,12,14,66,11,16,42,39,3,42,2,24,2,0,1,2,99,122,2,28,75,97,0,1,71,21,2,19,115,29,0,56,97,11,65,6,73,58,3,15,0,20,1,16,23,11,5,16,14,1,27,154,34,89,66,106,36,3,0,1,9,41,2,109,4,22,12,0,1,1,0,15,1,8,4,86,57,83,119,47,40,50,107,6,33,2,19,0,23,58,0,5,18,43,2,5,47,56,7,48,7,0,9,16,46,26,4,3,56,60,5,84,57,9,8,150,71,0,8,29,74,86,16,8,122,105,0,32,35,10,0,40,129,21,0,80,96,23,16,3,101,42,18,15,36,0,55,33,116

Radius of gyration: 40.3 Å; Cα contacts (8 Å, |Δi|>4): 4761; chains: 4; bounding box: 114×110×74 Å

Sequence (1832 aa):
QLDPATLAAFSAAFRGELIWPSDADYDEARRIWNGTIDRRPALIARCTSTPDVVAAVSFARKSGLLVAVRGGGHSMAGHSVCDGGIVIDLSLMNSIKVSRRLRRARAQGGCLLGAFDTATQAHMLATPAGVVSHTGLGGLVLGGGFGWLSRKYGLSIDNLTSVEIVTADGGVLTASDTENPDLFWAVRGGGGNFGVVTAFEFDLHRVGPVRFASTYYSLDEGPQVIRAWRDHMATAPDELTWALYLRLAPPLPELPADMHGKPVICAMSCWIGDPHEGERQLESILHAGKPHGLTKATLPYRALQAYSFPGAVVPDRIYTKSGYLNELSDEATDTVLEHAADIASPFTQLELLYLGGAVARVPDDATAYPNRQSPFVTNLAAAWMDPTEDARHTAWAREGYRALAGHLSGGYVNFMMNPGEADRTREAYGAAKFERLQGVKAKYDPTNLFRLNQNIPPSQLDPATLAAFSAAFRGELIWPSDADYDEARRIWNGTIDRRPALIARCTSTPDVVAAVSFARKSGLLVAVRGGGHSMAGHSVCDGGIVIDLSLMNSIKVSRRLRRARAQGGCLLGAFDTATQAHMLATPAGVVSHTGLGGLVLGGGFGWLSRKYGLSIDNLTSVEIVTADGGVLTASDTENPDLFWAVRGGGGNFGVVTAFEFDLHRVGPVRFASTYYSLDEGPQVIRAWRDHMATAPDELTWALYLRLAPPLPELPADMHGKPVICAMSCWIGDPHEGERQLESILHAGKPHGLTKATLPYRALQAYSFPGAVVPDRIYTKSGYLNELSDEATDTVLEHAADIASPFTQLELLYLGGAVARVPDDATAYPNRQSPFVTNLAAAWMDPTEDARHTAWAREGYRALAGHLSGGYVNFMMNPGEADRTREAYGAAKFERLQGVKAKYDPTNLFRLNQNIPPSQLDPATLAAFSAAFRGELIWPSDADYDEARRIWNGTIDRRPALIARCTSTPDVVAAVSFARKSGLLVAVRGGGHSMAGHSVCDGGIVIDLSLMNSIKVSRRLRRARAQGGCLLGAFDTATQAHMLATPAGVVSHTGLGGLVLGGGFGWLSRKYGLSIDNLTSVEIVTADGGVLTASDTENPDLFWAVRGGGGNFGVVTAFEFDLHRVGPVRFASTYYSLDEGPQVIRAWRDHMATAPDELTWALYLRLAPPLPELPADMHGKPVICAMSCWIGDPHEGERQLESILHAGKPHGLTKATLPYRALQAYSFPGAVVPDRIYTKSGYLNELSDEATDTVLEHAADIASPFTQLELLYLGGAVARVPDDATAYPNRQSPFVTNLAAAWMDPTEDARHTAWAREGYRALAGHLSGGYVNFMMNPGEADRTREAYGAAKFERLQGVKAKYDPTNLFRLNQNIPPSQLDPATLAAFSAAFRGELIWPSDADYDEARRIWNGTIDRRPALIARCTSTPDVVAAVSFARKSGLLVAVRGGGHSMAGHSVCDGGIVIDLSLMNSIKVSRRLRRARAQGGCLLGAFDTATQAHMLATPAGVVSHTGLGGLVLGGGFGWLSRKYGLSIDNLTSVEIVTADGGVLTASDTENPDLFWAVRGGGGNFGVVTAFEFDLHRVGPVRFASTYYSLDEGPQVIRAWRDHMATAPDELTWALYLRLAPPLPELPADMHGKPVICAMSCWIGDPHEGERQLESILHAGKPHGLTKATLPYRALQAYSFPGAVVPDRIYTKSGYLNELSDEATDTVLEHAADIASPFTQLELLYLGGAVARVPDDATAYPNRQSPFVTNLAAAWMDPTEDARHTAWAREGYRALAGHLSGGYVNFMNPGEADRTREAYGAAKFERLQGVKAKYDPTNLFRLNQNIPPS